Protein AF-0000000066774377 (afdb_homodimer)

Secondary structure (DSSP, 8-state):
-PPPPP-HHHHHHHHHHHHHHTT-SSGGG--HHHHHHHHHHHHHHHHHHSPPPPPPTTPPEEEEE-S------SHHHHHHHHT-HHHHHHHHHTTT--HHHHHTTPPPP-S--SHHHHHHHHHHHHHHHHT--EEEEEE--SS-S-EEEEETTEEEEE-----GGG-TT-EE-GGG-EEEEES-EE-TTS-EE-SEEEEEEEEEEEEE-SSS--EEEEEEEEEE-SS---HHHHHTT-HHHHTHHHHHHHGGGT-SS---SSHHHHHHHHHHHHHHHHHHHHHHHHHHHHTT--GGGHHHHEEEEESSSGGGGHHHHHHHIIIIIT---HHHHHHHHTTTEEEE-----GGGS-EEEHHHHHHH-HHHHHHHHHHHHHHHHHHHHHSTT-HHHHHHH-SEETTEEEHHHHHHHH-SEEEESSHHHHHHIIIIISHHHHHH-TTSEEE----B-HIIIIIIT-HHHHHHHHHHH-S--TT-GGGGGGGGGGGG-HHHHHHHHHHHHHHHHHHHHHHHHHHS----TTSEEEEEES---GGG-HHHHHHHHHHHHHHHHH-TTS----EEEEEE----TT-HHHHHHHHHHHHHHHHHHT-TTTGGGEEEEEESS--HHHHHHHHHH-SEEEE-PPTTT----SHHHHHHHTTPEEEE-S-THHHHHHHHH-GGGSEE-S--HHHHHHHHHTT--HHHHHHH-HHHHHHHHHHHTTTTTTT-TTTTHHHHHHHTTT--TT-TTTTHHHHHHHHHHHHHHHHSHHHHHHHHHHHHHT-GGGBHHHHHHHHIIIIITS--/-PPPPP-HHHHHHHHHHHHHHTT-SSGGG--HHHHHHHHHHHHHHHHHHSPPPPPPTTPPEEEEE-S------SHHHHHHHHT-HHHHHHHHHTTT--HHHHHTTPPPP-S--SHHHHHHHHHHHHHHHHT--EEEEEE--SS-S-EEEEETTEEEEE-----GGG-TT-EE-GGG-EEEEES-EE-TTS-EE-SEEEEEEEEEEEEE-SSS--EEEEEEEEEE-SS---HHHHHTT-HHHHTHHHHHHHGGGT-SS---SSHHHHHHHHHHHHHHHHHHHHHHHHHHHHTT--GGGHHHHEEEEESSSGGGGHHHHHHHIIIIIT---HHHHHHHHTTTEEEE-----GGGS-EEEHHHHHHH-HHHHHHHHHHHHHHHHHHHHHSTT-HHHHHHH-SEETTEEEHHHHHHHH-SEEEESSHHHHHHIIIIISHHHHHH-TTSEEE----B-HIIIIIIT-HHHHHHHHHHH-S--TT-GGGGGGGGGGGG-HHHHHHHHHHHHHHHHHHHHHHHHHHS----TTSEEEEEES---GGG-HHHHHHHHHHHHHHHHH-TTS----EEEEEE----TT-HHHHHHHHHHHHHHHHHHT-TTTGGGEEEEEESS--HHHHHHHHHH-SEEEE-PPTTT----SHHHHHHHTTPEEEE-S-THHHHHHHHH-GGGSEE-S--HHHHHHHHHTT--HHHHHHH-HHHHHHHHHHHTTTTTTT-TTTTHHHHHHHTTT--TT-TTTTHHHHHHHHHHHHHHHHSHHHHHHHHHHHHHT-GGGBHHHHHHHHIIIIITS--

InterPro domains:
  IPR000811 Glycosyl transferase, family 35 [PF00343] (93-793)
  IPR000811 Glycosyl transferase, family 35 [PIRSF000460] (4-795)
  IPR000811 Glycosyl transferase, family 35 [PTHR11468] (5-794)
  IPR011833 Glycogen/starch/alpha-glucan phosphorylase [TIGR02093] (8-793)
  IPR035090 Phosphorylase pyridoxal-phosphate attachment site [PS00102] (638-650)

Radius of gyration: 38.72 Å; Cα contacts (8 Å, |Δi|>4): 3079; chains: 2; bounding box: 80×120×88 Å

Foldseek 3Di:
DFQDDDDLVQLVVQLVVQVVVVVDPDPLVDDLLSSLLSNLLSVLVVLVPDDADDADPQFAEEEEEDAAAQQFQVSLLVCQLSVCVVVVQVSCVVVVDGPVSSSVSADGQQRHAFQLNPLVNQLLQLCQALRHHYEAFYAQAQFHQFFWDDDLLFTDGHGRGRPSVSRSQKDWDQVLKDKDAWFQDADPVGDGDGPFIKIWTWIWGWRHHRSPSHTYTHIHTATFHPQQAQVVCVVVVNVPVRRVSGCVGRVLRHYRQDDPPDPVSLLSQLCNLVVRLLSSLVNLVVVCVVVVHDLLCSLSHAAYEYSALSNLLNLLSQLCCCCPVVNDDSVSSLNSQQSRYEYEYFWLDPVPFDKDFLVSCCRTPVSSSVSLVVLQVVVVVVVCVVVPPDPVVNQLQGCDDPRIGTRVSSRLSRYQAYEFAFPVLLVCCCVPRNVVSCVSPVQRYYYFHGFGQCCLLDVNLQVQVVVLCCVVLVDDCRSPVLSLLVLLVCLQPPVSLVSLVVSLLVLLVVLQVVLCVQPVAGADSQAAEAEEERAQDVLQPVVLVVLLLLLVLVVCVVPVPDDFGAHEYEYHYDYRPVCVLSSLSSSSQSLVQVVQSPDPSNDNSYHYYYGTRDGSVSCSSSQLNHQEYERAGFAPTGRAGHSVLSNLLSLHAYEYECHHCVVVLCVQLDVLLHQYFDDHPVRLVVCVVVPQALVVLCVVDVSSVVSLVCQQQCVRPVRPNCSNVSNSCCNHVVRVNNCSSVGSVRSSVSVVVVRVQVVVVSSSSSSSSSSNSRSSCNHSSNSSVVCCDSPRVDDD/DFQDDDDLVQLVVQLVVQVVVVVDPDPLPDDLLSSLLSNLLSVLVVLVPDDADDADPQFAEEEEEDAAAQQFQVSLLVCQLSVCVVVVQVSCVVVVDGPVVSSVSADGQQRHAFQLNQLSNQLLQLCQALRHHYEAFYAQAQFHQFFWDDDLLFTDGHGRGRPSVSRSQKDWDQVLKDKDAWFQDADPVGDGDGPFIKIWTWIWGWRHHRSPSHTYTHIHTAIFHPQQAQVVCVVVVNVPVRRVSGCVGRVLRHYRQDDPPDPVSLLSQLCNLVVRLLSSLVNLVVVCVVVVHDLLCSLSHAAYEYSALSNLLNLLSQLCCCCPVVPDDSVSSLNSQQSRYEYEYFWLDPVPFDKDFLVSCCRTPVSSSVSLVVLQVVVVVVVCVVVNPDPVVCCLQGCADPRIGTRVSSRLSRYQAYEFAFPVLLVSCCVPRNVVSCVSPVQRYYYFHGFGQCCVLDVNLQVQVVVLCCVVLVDDCRSPVLSLLVLLVCLQPPVSLVSLVVSLLVLLVVLQVVLCVQPVAGADSQAAEAEEERAQDVLQPVVLVVLLLLLVLVVCVVPVPDDFGAHEYEYHYDYRPPCVLSSLSSSSQSLVQVVQSPDPSCDNSYHYDYGTRDGSVSCSSSQLNHQEYERAGFAPTGRHGHSVLSNLLSLHAYEYECHHCVVVLCVQLDVLLHQYFDDHPVRLVVCVVVPQALVVLCVVDVSSVVSLVCQQQCVRPVRDNCSNVSNSCCNHVVRVNNCSSVGSVRSSVSVVVVRVQVVVVSSSSSSSSSSNSRSSCNHSSNSSVVCCDSPRVDDD

pLDDT: mean 95.54, std 4.65, range [46.16, 98.88]

Organism: Klebsiella pneumoniae subsp. pneumoniae (strain HS11286) (NCBI:txid1125630)

Nearest PDB structures (foldseek):
  7tm7-assembly1_A  TM=9.912E-01  e=0.000E+00  Klebsiella pneumoniae subsp. pneumoniae HS11286
  2asv-assembly1_B  TM=9.951E-01  e=0.000E+00  Escherichia coli
  8rvk-assembly1_B  TM=9.905E-01  e=0.000E+00  Escherichia coli K-12
  1e4o-assembly1_A  TM=9.945E-01  e=0.000E+00  Escherichia coli
  1ahp-assembly1_B  TM=9.952E-01  e=0.000E+00  Escherichia coli

Sequence (1592 aa):
MSQTTFNKAQFQAALTRQWQHFGLQSASEMTQRQWWRAVSGALAELLAAQPVAKPAQGQRHVNYISMEFLIGRLTGNNLLNLGWYEGVSDALKGYDVNLTDLLEEETDPALGNGGLGRLAACFLDSMATVGQSATGYGLNYQYGLFRQSFDDGQQMEAPDDWGRSSYPWFRHNEALDVQVGIGGKVSKNGEWQPAFVITGEAWDLPVLGYRNNVAQPLRLWQAKHAHPFNLTKFNDGDFLRAEQQGIDAEKLTKVLYPNDNHQAGKKLRLMQQYFQCACSVADILRRHHLAGRKLAELADYEVIQLNDTHPTIAIPELLRVLIDEHQLSWDDAWAITSKTFAYTNHTLMPEALECWDEKLVKALLPRHMQIIKEINDRFKQLVDKTWPGDKQVWAKLAVVHDKQVRMANMCVVGGFAVNGVAALHSDLVVKDLFPEYNQLWPNKFHNVTNGITPRRWIKQCNPALASLLDETLKKEWANDLDQLINLEKYADDAAFRQTYRDIKQANKVHLAEFVKQRTGIEINPQAIFDIQIKRLHEYKRQHLNLLHILALYKEIRENPQSDRVPRVFLFGAKAAPGYYLAKNIIFAINKVAEAINNDPKVGDKLKVVFLPDYCVSAAEKLIPAADISEQISTAGKEASGTGNMKLALNGALTVGTLDGANVEIAEQVGEENIFIFGHTVEEVKALKAKGYDPLKWRKKDKLLDAVLKELENGTYSNGDKHAFDQMLHSLLQGGDPYLVLADFEAYVAAQKRVDELYRDEEAWTRAAILNTARCGMFSSDRSIRDYQQRIWQAKRMSQTTFNKAQFQAALTRQWQHFGLQSASEMTQRQWWRAVSGALAELLAAQPVAKPAQGQRHVNYISMEFLIGRLTGNNLLNLGWYEGVSDALKGYDVNLTDLLEEETDPALGNGGLGRLAACFLDSMATVGQSATGYGLNYQYGLFRQSFDDGQQMEAPDDWGRSSYPWFRHNEALDVQVGIGGKVSKNGEWQPAFVITGEAWDLPVLGYRNNVAQPLRLWQAKHAHPFNLTKFNDGDFLRAEQQGIDAEKLTKVLYPNDNHQAGKKLRLMQQYFQCACSVADILRRHHLAGRKLAELADYEVIQLNDTHPTIAIPELLRVLIDEHQLSWDDAWAITSKTFAYTNHTLMPEALECWDEKLVKALLPRHMQIIKEINDRFKQLVDKTWPGDKQVWAKLAVVHDKQVRMANMCVVGGFAVNGVAALHSDLVVKDLFPEYNQLWPNKFHNVTNGITPRRWIKQCNPALASLLDETLKKEWANDLDQLINLEKYADDAAFRQTYRDIKQANKVHLAEFVKQRTGIEINPQAIFDIQIKRLHEYKRQHLNLLHILALYKEIRENPQSDRVPRVFLFGAKAAPGYYLAKNIIFAINKVAEAINNDPKVGDKLKVVFLPDYCVSAAEKLIPAADISEQISTAGKEASGTGNMKLALNGALTVGTLDGANVEIAEQVGEENIFIFGHTVEEVKALKAKGYDPLKWRKKDKLLDAVLKELENGTYSNGDKHAFDQMLHSLLQGGDPYLVLADFEAYVAAQKRVDELYRDEEAWTRAAILNTARCGMFSSDRSIRDYQQRIWQAKR

Solvent-accessible surface area (backbone atoms only — not comparable to full-atom values): 80556 Å² total; per-residue (Å²): 112,81,52,66,71,74,51,67,69,60,46,52,54,35,34,51,54,36,40,28,52,40,68,45,94,48,74,85,75,49,51,68,59,50,45,36,46,22,52,41,33,23,50,43,54,56,55,53,70,48,73,77,65,78,73,66,84,90,59,39,34,35,36,40,36,37,84,34,38,33,61,36,56,54,65,68,54,48,26,57,22,50,67,30,49,67,58,53,38,56,59,34,48,79,72,74,42,58,55,74,65,35,58,68,61,59,55,53,53,31,33,33,86,47,65,67,9,35,41,47,29,27,44,50,36,24,28,27,47,76,63,47,55,50,37,38,39,32,51,43,37,46,19,9,70,51,36,45,43,69,60,96,38,32,80,39,79,37,62,28,70,46,50,75,92,72,45,52,61,58,28,55,34,80,88,60,50,32,83,43,69,36,29,50,47,58,47,96,86,66,50,69,44,51,65,49,67,35,35,30,38,42,32,29,37,76,32,54,7,63,54,49,54,31,70,32,42,37,34,20,36,33,42,34,38,94,73,28,60,40,51,68,39,37,48,69,52,39,57,71,70,14,38,43,57,24,49,66,28,30,56,57,19,30,48,45,82,61,41,53,89,45,69,60,21,42,52,50,52,53,48,35,33,41,50,47,24,52,45,47,50,53,50,53,53,50,55,43,47,73,71,72,51,59,72,87,47,43,44,72,44,35,32,37,37,23,63,40,56,66,46,38,57,33,57,48,48,51,40,45,48,35,32,72,73,64,65,40,51,70,68,61,30,46,60,36,46,31,56,22,29,32,33,35,51,73,68,72,50,73,88,70,48,55,64,41,50,41,67,60,42,37,53,46,35,37,60,45,43,54,48,48,50,49,53,33,54,56,49,47,54,56,46,38,72,76,45,67,85,44,62,68,61,46,69,70,59,41,29,61,50,94,62,25,36,29,32,55,42,42,40,60,71,44,23,56,36,36,28,22,32,10,71,63,34,23,50,42,40,42,67,68,70,38,40,68,56,37,69,75,38,71,83,30,66,43,68,40,46,58,31,42,46,48,49,57,63,29,49,62,42,29,50,68,57,39,50,52,48,41,70,69,64,73,50,83,34,69,92,36,43,61,56,33,48,71,48,49,77,43,40,77,32,67,69,54,41,51,52,53,51,50,48,39,46,51,32,19,47,52,36,29,51,51,44,25,73,75,72,67,51,82,62,67,55,85,28,46,33,37,34,39,66,49,70,48,43,75,53,46,31,66,64,47,54,47,50,51,52,45,48,51,51,50,48,38,73,76,40,66,81,59,90,73,79,29,33,32,40,37,36,26,50,60,49,59,92,82,36,59,53,39,38,40,44,49,26,49,51,41,30,45,22,51,54,44,60,68,31,77,80,47,47,77,47,38,41,50,44,74,46,67,51,60,46,58,75,51,44,40,39,49,36,44,27,26,46,30,30,56,47,56,35,35,33,65,65,53,31,42,66,54,58,62,53,48,22,24,48,42,25,12,35,40,38,23,20,57,27,25,39,45,46,55,47,38,68,52,43,32,69,89,39,40,40,73,34,57,53,40,44,68,50,46,52,50,44,55,74,71,59,64,56,40,64,61,43,36,67,71,32,65,68,59,38,53,47,54,47,43,59,49,62,4,74,58,46,86,57,40,49,63,73,45,43,62,46,50,36,39,49,42,86,58,44,23,90,54,45,49,65,74,28,43,64,42,45,54,52,41,51,51,52,50,56,59,44,56,73,37,56,67,61,38,47,28,36,21,45,36,27,32,14,42,40,28,80,45,23,15,53,56,27,48,51,46,40,40,60,69,54,69,63,37,90,129,113,83,53,66,73,74,53,67,67,61,46,51,52,35,35,50,53,37,38,28,51,40,70,45,94,47,73,85,74,52,50,67,59,50,46,36,45,23,50,41,33,22,51,42,53,56,56,53,69,48,73,77,64,78,73,65,82,91,58,41,35,37,37,39,34,36,85,33,36,32,62,36,56,54,64,69,53,49,26,56,20,51,66,30,48,67,60,52,38,56,58,33,47,78,72,75,41,58,54,75,65,36,57,66,60,59,54,53,52,32,35,33,86,46,64,67,10,34,40,47,29,27,45,49,35,24,29,26,46,76,62,46,54,50,36,40,38,31,49,42,35,47,20,9,70,52,36,45,42,69,60,96,39,32,80,39,79,36,64,28,70,46,50,73,92,71,44,52,62,58,29,55,34,80,90,60,49,33,83,44,70,36,30,51,48,58,48,97,87,66,50,69,45,51,64,48,67,35,35,30,39,42,32,29,37,77,32,54,7,61,53,48,56,30,71,33,42,37,34,21,35,31,43,34,37,94,72,28,61,40,52,68,40,37,47,71,50,39,57,70,69,14,38,43,57,24,48,67,29,30,56,56,17,32,48,45,84,62,39,53,91,46,67,62,21,42,52,49,52,53,48,35,34,42,50,47,24,52,46,48,51,53,50,53,52,48,55,42,49,74,70,71,51,58,73,86,48,41,44,71,44,35,34,38,37,24,63,40,56,66,46,40,56,32,56,47,46,49,40,45,48,35,32,74,72,63,66,40,51,69,66,60,30,46,59,36,46,31,55,21,30,31,36,35,51,73,68,72,52,74,89,71,50,57,63,41,50,42,67,59,42,37,53,47,35,35,57,47,43,54,49,48,50,49,51,34,55,58,48,47,54,56,47,38,71,76,44,68,85,43,62,69,60,46,70,71,58,41,29,60,50,95,63,26,36,30,32,54,41,40,41,62,72,43,22,54,36,37,27,22,31,12,72,62,36,23,50,44,39,41,67,70,70,36,38,69,58,37,68,76,40,70,86,30,68,43,67,42,47,56,32,44,45,49,47,57,62,28,48,62,43,28,50,68,59,37,49,53,48,41,70,70,63,72,52,84,33,69,92,38,43,60,56,34,47,72,47,50,77,42,42,79,32,68,68,53,42,50,53,52,50,51,48,39,46,50,33,18,46,53,34,30,52,49,44,26,72,75,71,69,51,83,61,67,54,86,30,47,34,38,33,40,67,49,71,48,42,72,54,46,32,65,64,47,56,47,53,50,51,46,48,52,51,51,48,40,72,76,40,66,80,60,89,72,80,30,33,32,40,37,36,27,50,61,48,58,91,82,35,59,53,39,38,39,44,48,24,49,49,39,30,45,21,52,53,43,60,68,31,77,81,48,46,78,47,39,40,49,43,74,45,68,51,60,46,58,74,52,45,41,40,48,35,44,28,26,46,31,31,57,47,55,34,37,33,64,63,53,32,41,64,55,58,62,52,47,22,23,49,42,24,13,35,41,39,24,20,58,27,26,39,47,45,56,47,38,68,52,43,30,69,90,41,40,41,72,33,57,54,40,43,69,50,46,55,50,44,55,73,71,60,62,56,40,64,59,45,37,70,71,30,63,69,58,40,54,47,52,46,42,60,48,63,4,73,57,46,86,58,39,49,65,74,45,44,63,46,51,36,39,50,44,86,58,44,23,88,55,46,51,67,75,28,42,66,42,45,54,53,43,50,50,51,49,55,56,44,58,71,37,57,67,61,37,45,28,34,22,46,36,27,32,14,40,41,28,80,44,24,15,53,55,30,47,51,46,39,39,60,70,54,70,62,37,89,130

Structure (mmCIF, N/CA/C/O backbone):
data_AF-0000000066774377-model_v1
#
loop_
_entity.id
_entity.type
_entity.pdbx_description
1 polymer 'Alpha-1,4 glucan phosphorylase'
#
loop_
_atom_site.group_PDB
_atom_site.id
_atom_site.type_symbol
_atom_site.label_atom_id
_atom_site.label_alt_id
_atom_site.label_comp_id
_atom_site.label_asym_id
_atom_site.label_entity_id
_atom_site.label_seq_id
_atom_site.pdbx_PDB_ins_code
_atom_site.Cartn_x
_atom_site.Cartn_y
_atom_site.Cartn_z
_atom_site.occupancy
_atom_site.B_iso_or_equiv
_atom_site.auth_seq_id
_atom_site.auth_comp_id
_atom_site.auth_asym_id
_atom_site.auth_atom_id
_atom_site.pdbx_PDB_model_num
ATOM 1 N N . MET A 1 1 ? 18.734 -31.656 13.953 1 46.16 1 MET A N 1
ATOM 2 C CA . MET A 1 1 ? 18.234 -30.672 14.914 1 46.16 1 MET A CA 1
ATOM 3 C C . MET A 1 1 ? 16.766 -30.938 15.258 1 46.16 1 MET A C 1
ATOM 5 O O . MET A 1 1 ? 15.992 -31.359 14.398 1 46.16 1 MET A O 1
ATOM 9 N N . SER A 1 2 ? 16.5 -31.109 16.516 1 57.53 2 SER A N 1
ATOM 10 C CA . SER A 1 2 ? 15.219 -31.562 17.047 1 57.53 2 SER A CA 1
ATOM 11 C C . SER A 1 2 ? 14.109 -30.562 16.734 1 57.53 2 SER A C 1
ATOM 13 O O . SER A 1 2 ? 14.352 -29.359 16.672 1 57.53 2 SER A O 1
ATOM 15 N N . GLN A 1 3 ? 13.008 -30.969 16.109 1 70.62 3 GLN A N 1
ATOM 16 C CA . GLN A 1 3 ? 11.789 -30.234 15.805 1 70.62 3 GLN A CA 1
ATOM 17 C C . GLN A 1 3 ? 11.281 -29.5 17.047 1 70.62 3 GLN A C 1
ATOM 19 O O . GLN A 1 3 ? 11.18 -30.094 18.125 1 70.62 3 GLN A O 1
ATOM 24 N N . THR A 1 4 ? 11.211 -28.156 16.859 1 79.12 4 THR A N 1
ATOM 25 C CA . THR A 1 4 ? 10.664 -27.359 17.953 1 79.12 4 THR A CA 1
ATOM 26 C C . THR A 1 4 ? 9.219 -27.75 18.219 1 79.12 4 THR A C 1
ATOM 28 O O . THR A 1 4 ? 8.422 -27.922 17.297 1 79.12 4 THR A O 1
ATOM 31 N N . THR A 1 5 ? 8.953 -28 19.453 1 87.75 5 THR A N 1
ATOM 32 C CA . THR A 1 5 ? 7.609 -28.391 19.859 1 87.75 5 THR A CA 1
ATOM 33 C C . THR A 1 5 ? 6.699 -27.172 20 1 87.75 5 THR A C 1
ATOM 35 O O . THR A 1 5 ? 7.164 -26.078 20.328 1 87.75 5 THR A O 1
ATOM 38 N N . PHE A 1 6 ? 5.5 -27.406 19.719 1 93.75 6 PHE A N 1
ATOM 39 C CA . PHE A 1 6 ? 4.488 -26.359 19.828 1 93.75 6 PHE A CA 1
ATOM 40 C C . PHE A 1 6 ? 4.32 -25.922 21.266 1 93.75 6 PHE A C 1
ATOM 42 O O . PHE A 1 6 ? 4.172 -26.75 22.172 1 93.75 6 PHE A O 1
ATOM 49 N N . ASN A 1 7 ? 4.414 -24.672 21.516 1 94.56 7 ASN A N 1
ATOM 50 C CA . ASN A 1 7 ? 4.207 -24.094 22.844 1 94.56 7 ASN A CA 1
ATOM 51 C C . ASN A 1 7 ? 2.896 -23.312 22.906 1 94.56 7 ASN A C 1
ATOM 53 O O . ASN A 1 7 ? 2.809 -22.188 22.422 1 94.56 7 ASN A O 1
ATOM 57 N N . LYS A 1 8 ? 1.981 -23.875 23.641 1 95.88 8 LYS A N 1
ATOM 58 C CA . LYS A 1 8 ? 0.63 -23.328 23.703 1 95.88 8 LYS A CA 1
ATOM 59 C C . LYS A 1 8 ? 0.631 -21.938 24.328 1 95.88 8 LYS A C 1
ATOM 61 O O . LYS A 1 8 ? -0.08 -21.047 23.875 1 95.88 8 LYS A O 1
ATOM 66 N N . ALA A 1 9 ? 1.378 -21.75 25.344 1 96.38 9 ALA A N 1
ATOM 67 C CA . ALA A 1 9 ? 1.417 -20.484 26.047 1 96.38 9 ALA A CA 1
ATOM 68 C C . ALA A 1 9 ? 1.965 -19.375 25.156 1 96.38 9 ALA A C 1
ATOM 70 O O . ALA A 1 9 ? 1.446 -18.25 25.141 1 96.38 9 ALA A O 1
ATOM 71 N N . GLN A 1 10 ? 3.004 -19.688 24.453 1 96 10 GLN A N 1
ATOM 72 C CA . GLN A 1 10 ? 3.588 -18.719 23.531 1 96 10 GLN A CA 1
ATOM 73 C C . GLN A 1 10 ? 2.617 -18.375 22.406 1 96 10 GLN A C 1
ATOM 75 O O . GLN A 1 10 ? 2.535 -17.219 21.984 1 96 10 GLN A O 1
ATOM 80 N N . PHE A 1 11 ? 1.941 -19.375 21.953 1 97.62 11 PHE A N 1
ATOM 81 C CA . PHE A 1 11 ? 0.961 -19.172 20.906 1 97.62 11 PHE A CA 1
ATOM 82 C C . PHE A 1 11 ? -0.164 -18.266 21.375 1 97.62 11 PHE A C 1
ATOM 84 O O . PHE A 1 11 ? -0.552 -17.328 20.672 1 97.62 11 PHE A O 1
ATOM 91 N N . GLN A 1 12 ? -0.634 -18.5 22.547 1 97.19 12 GLN A N 1
ATOM 92 C CA . GLN A 1 12 ? -1.714 -17.703 23.109 1 97.19 12 GLN A CA 1
ATOM 93 C C . GLN A 1 12 ? -1.276 -16.25 23.297 1 97.19 12 GLN A C 1
ATOM 95 O O . GLN A 1 12 ? -2.051 -15.32 23.047 1 97.19 12 GLN A O 1
ATOM 100 N N . ALA A 1 13 ? -0.103 -16.078 23.766 1 96.94 13 ALA A N 1
ATOM 101 C CA . ALA A 1 13 ? 0.431 -14.734 23.922 1 96.94 13 ALA A CA 1
ATOM 102 C C . ALA A 1 13 ? 0.532 -14.016 22.578 1 96.94 13 ALA A C 1
ATOM 104 O O . ALA A 1 13 ? 0.203 -12.828 22.469 1 96.94 13 ALA A O 1
ATOM 105 N N . ALA A 1 14 ? 1.066 -14.695 21.562 1 97.62 14 ALA A N 1
ATOM 106 C CA . ALA A 1 14 ? 1.18 -14.125 20.219 1 97.62 14 ALA A CA 1
ATOM 107 C C . ALA A 1 14 ? -0.194 -13.781 19.656 1 97.62 14 ALA A C 1
ATOM 109 O O . ALA A 1 14 ? -0.366 -12.742 19.016 1 97.62 14 ALA A O 1
ATOM 110 N N . LEU A 1 15 ? -1.148 -14.68 19.844 1 97.88 15 LEU A N 1
ATOM 111 C CA . LEU A 1 15 ? -2.514 -14.453 19.375 1 97.88 15 LEU A CA 1
ATOM 112 C C . LEU A 1 15 ? -3.1 -13.195 20.016 1 97.88 15 LEU A C 1
ATOM 114 O O . LEU A 1 15 ? -3.775 -12.414 19.359 1 97.88 15 LEU A O 1
ATOM 118 N N . THR A 1 16 ? -2.824 -13.016 21.281 1 97.19 16 THR A N 1
ATOM 119 C CA . THR A 1 16 ? -3.295 -11.844 22.016 1 97.19 16 THR A CA 1
ATOM 120 C C . THR A 1 16 ? -2.729 -10.562 21.406 1 97.19 16 THR A C 1
ATOM 122 O O . THR A 1 16 ? -3.455 -9.586 21.203 1 97.19 16 THR A O 1
ATOM 125 N N . ARG A 1 17 ? -1.499 -10.562 21.078 1 96.38 17 ARG A N 1
ATOM 126 C CA . ARG A 1 17 ? -0.866 -9.391 20.484 1 96.38 17 ARG A CA 1
ATOM 127 C C . ARG A 1 17 ? -1.466 -9.07 19.125 1 96.38 17 ARG A C 1
ATOM 129 O O . ARG A 1 17 ? -1.575 -7.902 18.75 1 96.38 17 ARG A O 1
ATOM 136 N N . GLN A 1 18 ? -1.904 -10.141 18.406 1 95.88 18 GLN A N 1
ATOM 137 C CA . GLN A 1 18 ? -2.469 -9.93 17.078 1 95.88 18 GLN A CA 1
ATOM 138 C C . GLN A 1 18 ? -3.803 -9.188 17.156 1 95.88 18 GLN A C 1
ATOM 140 O O . GLN A 1 18 ? -4.004 -8.188 16.469 1 95.88 18 GLN A O 1
ATOM 145 N N . TRP A 1 19 ? -4.758 -9.719 17.938 1 94.88 19 TRP A N 1
ATOM 146 C CA . TRP A 1 19 ? -6.059 -9.062 17.953 1 94.88 19 TRP A CA 1
ATOM 147 C C . TRP A 1 19 ? -5.973 -7.699 18.625 1 94.88 19 TRP A C 1
ATOM 149 O O . TRP A 1 19 ? -6.742 -6.789 18.312 1 94.88 19 TRP A O 1
ATOM 159 N N . GLN A 1 20 ? -4.977 -7.469 19.547 1 94.31 20 GLN A N 1
ATOM 160 C CA . GLN A 1 20 ? -4.727 -6.137 20.094 1 94.31 20 GLN A CA 1
ATOM 161 C C . GLN A 1 20 ? -4.25 -5.176 19.016 1 94.31 20 GLN A C 1
ATOM 163 O O . GLN A 1 20 ? -4.625 -4.004 19 1 94.31 20 GLN A O 1
ATOM 168 N N . HIS A 1 21 ? -3.475 -5.699 18.156 1 91.19 21 HIS A N 1
ATOM 169 C CA . HIS A 1 21 ? -2.969 -4.898 17.047 1 91.19 21 HIS A CA 1
ATOM 170 C C . HIS A 1 21 ? -4.098 -4.469 16.125 1 91.19 21 HIS A C 1
ATOM 172 O O . HIS A 1 21 ? -3.99 -3.447 15.445 1 91.19 21 HIS A O 1
ATOM 178 N N . PHE A 1 22 ? -5.211 -5.277 16.109 1 92.81 22 PHE A N 1
ATOM 179 C CA . PHE A 1 22 ? -6.379 -4.902 15.328 1 92.81 22 PHE A CA 1
ATOM 180 C C . PHE A 1 22 ? -7.168 -3.799 16.031 1 92.81 22 PHE A C 1
ATOM 182 O O . PHE A 1 22 ? -8.109 -3.24 15.453 1 92.81 22 PHE A O 1
ATOM 189 N N . GLY A 1 23 ? -6.77 -3.477 17.188 1 90.44 23 GLY A N 1
ATOM 190 C CA . GLY A 1 23 ? -7.504 -2.498 17.984 1 90.44 23 GLY A CA 1
ATOM 191 C C . GLY A 1 23 ? -8.688 -3.092 18.719 1 90.44 23 GLY A C 1
ATOM 192 O O . GLY A 1 23 ? -9.633 -2.379 19.062 1 90.44 23 GLY A O 1
ATOM 193 N N . LEU A 1 24 ? -8.68 -4.395 18.922 1 92.25 24 LEU A N 1
ATOM 194 C CA . LEU A 1 24 ? -9.789 -5.07 19.578 1 92.25 24 LEU A CA 1
ATOM 195 C C . LEU A 1 24 ? -9.508 -5.273 21.062 1 92.25 24 LEU A C 1
ATOM 197 O O . LEU A 1 24 ? -8.367 -5.141 21.5 1 92.25 24 LEU A O 1
ATOM 201 N N . GLN A 1 25 ? -10.555 -5.574 21.875 1 89.12 25 GLN A N 1
ATOM 202 C CA . GLN A 1 25 ? -10.422 -5.742 23.312 1 89.12 25 GLN A CA 1
ATOM 203 C C . GLN A 1 25 ? -10.43 -7.219 23.703 1 89.12 25 GLN A C 1
ATOM 205 O O . GLN A 1 25 ? -10.062 -7.574 24.828 1 89.12 25 GLN A O 1
ATOM 210 N N . SER A 1 26 ? -10.883 -8.016 22.75 1 92.44 26 SER A N 1
ATOM 211 C CA . SER A 1 26 ? -10.898 -9.453 22.969 1 92.44 26 SER A CA 1
ATOM 212 C C . SER A 1 26 ? -10.844 -10.227 21.656 1 92.44 26 SER A C 1
ATOM 214 O O . SER A 1 26 ? -11.188 -9.688 20.609 1 92.44 26 SER A O 1
ATOM 216 N N . ALA A 1 27 ? -10.5 -11.477 21.766 1 94.88 27 ALA A N 1
ATOM 217 C CA . ALA A 1 27 ? -10.406 -12.352 20.594 1 94.88 27 ALA A CA 1
ATOM 218 C C . ALA A 1 27 ? -11.781 -12.602 19.984 1 94.88 27 ALA A C 1
ATOM 220 O O . ALA A 1 27 ? -11.906 -12.781 18.766 1 94.88 27 ALA A O 1
ATOM 221 N N . SER A 1 28 ? -12.805 -12.578 20.781 1 93.38 28 SER A N 1
ATOM 222 C CA . SER A 1 28 ? -14.148 -12.922 20.344 1 93.38 28 SER A CA 1
ATOM 223 C C . SER A 1 28 ? -14.703 -11.883 19.375 1 93.38 28 SER A C 1
ATOM 225 O O . SER A 1 28 ? -15.672 -12.141 18.656 1 93.38 28 SER A O 1
ATOM 227 N N . GLU A 1 29 ? -14.078 -10.727 19.375 1 94 29 GLU A N 1
ATOM 228 C CA . GLU A 1 29 ? -14.555 -9.648 18.516 1 94 29 GLU A CA 1
ATOM 229 C C . GLU A 1 29 ? -14.047 -9.828 17.078 1 94 29 GLU A C 1
ATOM 231 O O . GLU A 1 29 ? -14.531 -9.164 16.156 1 94 29 GLU A O 1
ATOM 236 N N . MET A 1 30 ? -13.172 -10.758 16.844 1 95.44 30 MET A N 1
ATOM 237 C CA . MET A 1 30 ? -12.547 -10.922 15.539 1 95.44 30 MET A CA 1
ATOM 238 C C . MET A 1 30 ? -13.523 -11.539 14.547 1 95.44 30 MET A C 1
ATOM 240 O O . MET A 1 30 ? -14.273 -12.453 14.891 1 95.44 30 MET A O 1
ATOM 244 N N . THR A 1 31 ? -13.531 -10.992 13.312 1 94.81 31 THR A N 1
ATOM 245 C CA . THR A 1 31 ? -14.195 -11.664 12.203 1 94.81 31 THR A CA 1
ATOM 246 C C . THR A 1 31 ? -13.438 -12.93 11.812 1 94.81 31 THR A C 1
ATOM 248 O O . THR A 1 31 ? -12.312 -13.156 12.266 1 94.81 31 THR A O 1
ATOM 251 N N . GLN A 1 32 ? -14.008 -13.789 10.984 1 94.5 32 GLN A N 1
ATOM 252 C CA . GLN A 1 32 ? -13.344 -15.016 10.539 1 94.5 32 GLN A CA 1
ATOM 253 C C . GLN A 1 32 ? -12.047 -14.695 9.797 1 94.5 32 GLN A C 1
ATOM 255 O O . GLN A 1 32 ? -11.031 -15.367 10.008 1 94.5 32 GLN A O 1
ATOM 260 N N . ARG A 1 33 ? -12.086 -13.75 9.023 1 94.5 33 ARG A N 1
ATOM 261 C CA . ARG A 1 33 ? -10.891 -13.352 8.289 1 94.5 33 ARG A CA 1
ATOM 262 C C . ARG A 1 33 ? -9.812 -12.836 9.234 1 94.5 33 ARG A C 1
ATOM 264 O O . ARG A 1 33 ? -8.633 -13.133 9.07 1 94.5 33 ARG A O 1
ATOM 271 N N . GLN A 1 34 ? -10.227 -12.055 10.227 1 95.75 34 GLN A N 1
ATOM 272 C CA . GLN A 1 34 ? -9.281 -11.562 11.227 1 95.75 34 GLN A CA 1
ATOM 273 C C . GLN A 1 34 ? -8.688 -12.711 12.031 1 95.75 34 GLN A C 1
ATOM 275 O O . GLN A 1 34 ? -7.516 -12.672 12.414 1 95.75 34 GLN A O 1
ATOM 280 N N . TRP A 1 35 ? -9.555 -13.711 12.328 1 96.94 35 TRP A N 1
ATOM 281 C CA . TRP A 1 35 ? -9.055 -14.891 13.016 1 96.94 35 TRP A CA 1
ATOM 282 C C . TRP A 1 35 ? -7.93 -15.547 12.219 1 96.94 35 TRP A C 1
ATOM 284 O O . TRP A 1 35 ? -6.879 -15.883 12.773 1 96.94 35 TRP A O 1
ATOM 294 N N . TRP A 1 36 ? -8.125 -15.75 10.914 1 97.38 36 TRP A N 1
ATOM 295 C CA . TRP A 1 36 ? -7.078 -16.344 10.086 1 97.38 36 TRP A CA 1
ATOM 296 C C . TRP A 1 36 ? -5.812 -15.492 10.117 1 97.38 36 TRP A C 1
ATOM 298 O O . TRP A 1 36 ? -4.711 -16.016 10.297 1 97.38 36 TRP A O 1
ATOM 308 N N . ARG A 1 37 ? -5.969 -14.211 9.961 1 96.88 37 ARG A N 1
ATOM 309 C CA . ARG A 1 37 ? -4.816 -13.312 9.961 1 96.88 37 ARG A CA 1
ATOM 310 C C . ARG A 1 37 ? -4.078 -13.375 11.297 1 96.88 37 ARG A C 1
ATOM 312 O O . ARG A 1 37 ? -2.848 -13.383 11.328 1 96.88 37 ARG A O 1
ATOM 319 N N . ALA A 1 38 ? -4.875 -13.383 12.359 1 97.56 38 ALA A N 1
ATOM 320 C CA . ALA A 1 38 ? -4.289 -13.398 13.695 1 97.56 38 ALA A CA 1
ATOM 321 C C . ALA A 1 38 ? -3.527 -14.695 13.953 1 97.56 38 ALA A C 1
ATOM 323 O O . ALA A 1 38 ? -2.418 -14.68 14.492 1 97.56 38 ALA A O 1
ATOM 324 N N . VAL A 1 39 ? -4.129 -15.766 13.555 1 98.12 39 VAL A N 1
ATOM 325 C CA . VAL A 1 39 ? -3.492 -17.062 13.75 1 98.12 39 VAL A CA 1
ATOM 326 C C . VAL A 1 39 ? -2.232 -17.156 12.891 1 98.12 39 VAL A C 1
ATOM 328 O O . VAL A 1 39 ? -1.172 -17.562 13.383 1 98.12 39 VAL A O 1
ATOM 331 N N . SER A 1 40 ? -2.324 -16.828 11.648 1 98 40 SER A N 1
ATOM 332 C CA . SER A 1 40 ? -1.173 -16.844 10.75 1 98 40 SER A CA 1
ATOM 333 C C . SER A 1 40 ? -0.071 -15.914 11.25 1 98 40 SER A C 1
ATOM 335 O O . SER A 1 40 ? 1.108 -16.281 11.227 1 98 40 SER A O 1
ATOM 337 N N . GLY A 1 41 ? -0.49 -14.719 11.703 1 97.31 41 GLY A N 1
ATOM 338 C CA . GLY A 1 41 ? 0.475 -13.781 12.25 1 97.31 41 GLY A CA 1
ATOM 339 C C . GLY A 1 41 ? 1.162 -14.297 13.5 1 97.31 41 GLY A C 1
ATOM 340 O O . GLY A 1 41 ? 2.361 -14.086 13.688 1 97.31 41 GLY A O 1
ATOM 341 N N . ALA A 1 42 ? 0.408 -14.914 14.375 1 97.94 42 ALA A N 1
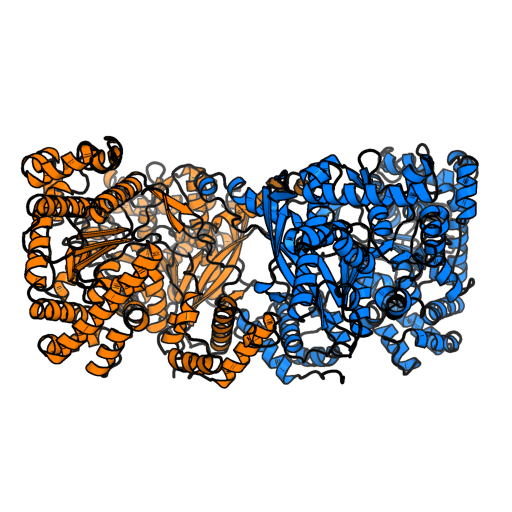ATOM 342 C CA . ALA A 1 42 ? 0.965 -15.5 15.586 1 97.94 42 ALA A CA 1
ATOM 343 C C . ALA A 1 42 ? 1.984 -16.578 15.258 1 97.94 42 ALA A C 1
ATOM 345 O O . ALA A 1 42 ? 3.051 -16.656 15.875 1 97.94 42 ALA A O 1
ATOM 346 N N . LEU A 1 43 ? 1.626 -17.406 14.312 1 97.38 43 LEU A N 1
ATOM 347 C CA . LEU A 1 43 ? 2.529 -18.469 13.891 1 97.38 43 LEU A CA 1
ATOM 348 C C . LEU A 1 43 ? 3.797 -17.906 13.266 1 97.38 43 LEU A C 1
ATOM 350 O O . LEU A 1 43 ? 4.898 -18.406 13.516 1 97.38 43 LEU A O 1
ATOM 354 N N . ALA A 1 44 ? 3.637 -16.906 12.445 1 96.75 44 ALA A N 1
ATOM 355 C CA . ALA A 1 44 ? 4.793 -16.25 11.836 1 96.75 44 ALA A CA 1
ATOM 356 C C . ALA A 1 44 ? 5.727 -15.695 12.906 1 96.75 44 ALA A C 1
ATOM 358 O O . ALA A 1 44 ? 6.949 -15.758 12.766 1 96.75 44 ALA A O 1
ATOM 359 N N . GLU A 1 45 ? 5.141 -15.094 13.93 1 95.88 45 GLU A N 1
ATOM 360 C CA . GLU A 1 45 ? 5.914 -14.578 15.055 1 95.88 45 GLU A CA 1
ATOM 361 C C . GLU A 1 45 ? 6.711 -15.695 15.734 1 95.88 45 GLU A C 1
ATOM 363 O O . GLU A 1 45 ? 7.898 -15.531 16.016 1 95.88 45 GLU A O 1
ATOM 368 N N . LEU A 1 46 ? 6.102 -16.812 16.016 1 95.56 46 LEU A N 1
ATOM 369 C CA . LEU A 1 46 ? 6.762 -17.938 16.672 1 95.56 46 LEU A CA 1
ATOM 370 C C . LEU A 1 46 ? 7.867 -18.5 15.781 1 95.56 46 LEU A C 1
ATOM 372 O O . LEU A 1 46 ? 8.93 -18.875 16.281 1 95.56 46 LEU A O 1
ATOM 376 N N . LEU A 1 47 ? 7.578 -18.531 14.508 1 93.75 47 LEU A N 1
ATOM 377 C CA . LEU A 1 47 ? 8.57 -19.031 13.562 1 93.75 47 LEU A CA 1
ATOM 378 C C . LEU A 1 47 ? 9.82 -18.156 13.578 1 93.75 47 LEU A C 1
ATOM 380 O O . LEU A 1 47 ? 10.938 -18.672 13.562 1 93.75 47 LEU A O 1
ATOM 384 N N . ALA A 1 48 ? 9.641 -16.891 13.578 1 91.38 48 ALA A N 1
ATOM 385 C CA . ALA A 1 48 ? 10.75 -15.945 13.539 1 91.38 48 ALA A CA 1
ATOM 386 C C . ALA A 1 48 ? 11.625 -16.078 14.781 1 91.38 48 ALA A C 1
ATOM 388 O O . ALA A 1 48 ? 12.812 -15.75 14.75 1 91.38 48 ALA A O 1
ATOM 389 N N . ALA A 1 49 ? 11.078 -16.547 15.859 1 90.31 49 ALA A N 1
ATOM 390 C CA . ALA A 1 49 ? 11.789 -16.656 17.125 1 90.31 49 ALA A CA 1
ATOM 391 C C . ALA A 1 49 ? 12.625 -17.922 17.188 1 90.31 49 ALA A C 1
ATOM 393 O O . ALA A 1 49 ? 13.5 -18.062 18.047 1 90.31 49 ALA A O 1
ATOM 394 N N . GLN A 1 50 ? 12.406 -18.781 16.25 1 86.56 50 GLN A N 1
ATOM 395 C CA . GLN A 1 50 ? 13.141 -20.047 16.25 1 86.56 50 GLN A CA 1
ATOM 396 C C . GLN A 1 50 ? 14.586 -19.844 15.805 1 86.56 50 GLN A C 1
ATOM 398 O O . GLN A 1 50 ? 14.867 -18.953 14.992 1 86.56 50 GLN A O 1
ATOM 403 N N . PRO A 1 51 ? 15.414 -20.609 16.406 1 79.62 51 PRO A N 1
ATOM 404 C CA . PRO A 1 51 ? 16.812 -20.531 15.953 1 79.62 51 PRO A CA 1
ATOM 405 C C . PRO A 1 51 ? 16.984 -20.938 14.5 1 79.62 51 PRO A C 1
ATOM 407 O O . PRO A 1 51 ? 16.297 -21.859 14.023 1 79.62 51 PRO A O 1
ATOM 410 N N . VAL A 1 52 ? 17.812 -20.281 13.883 1 76.75 52 VAL A N 1
ATOM 411 C CA . VAL A 1 52 ? 18.078 -20.562 12.477 1 76.75 52 VAL A CA 1
ATOM 412 C C . VAL A 1 52 ? 19 -21.781 12.359 1 76.75 52 VAL A C 1
ATOM 414 O O . VAL A 1 52 ? 20.031 -21.859 13.031 1 76.75 52 VAL A O 1
ATOM 417 N N . ALA A 1 53 ? 18.562 -22.672 11.562 1 75.12 53 ALA A N 1
ATOM 418 C CA . ALA A 1 53 ? 19.406 -23.844 11.305 1 75.12 53 ALA A CA 1
ATOM 419 C C . ALA A 1 53 ? 20.688 -23.438 10.586 1 75.12 53 ALA A C 1
ATOM 421 O O . ALA A 1 53 ? 20.688 -22.578 9.703 1 75.12 53 ALA A O 1
ATOM 422 N N . LYS A 1 54 ? 21.844 -24.062 11.039 1 72.38 54 LYS A N 1
ATOM 423 C CA . LYS A 1 54 ? 23.141 -23.797 10.422 1 72.38 54 LYS A CA 1
ATOM 424 C C . LYS A 1 54 ? 23.297 -24.578 9.117 1 72.38 54 LYS A C 1
ATOM 426 O O . LYS A 1 54 ? 23.031 -25.781 9.07 1 72.38 54 LYS A O 1
ATOM 431 N N . PRO A 1 55 ? 23.562 -23.766 8.055 1 71.56 55 PRO A N 1
ATOM 432 C CA . PRO A 1 55 ? 23.766 -24.484 6.797 1 71.56 55 PRO A CA 1
ATOM 433 C C . PRO A 1 55 ? 24.891 -25.516 6.871 1 71.56 55 PRO A C 1
ATOM 435 O O . PRO A 1 55 ? 25.828 -25.344 7.664 1 71.56 55 PRO A O 1
ATOM 438 N N . ALA A 1 56 ? 24.719 -26.578 6.129 1 74.5 56 ALA A N 1
ATOM 439 C CA . ALA A 1 56 ? 25.781 -27.578 6.039 1 74.5 56 ALA A CA 1
ATOM 440 C C . ALA A 1 56 ? 27.062 -26.969 5.473 1 74.5 56 ALA A C 1
ATOM 442 O O . ALA A 1 56 ? 27.016 -26.156 4.555 1 74.5 56 ALA A O 1
ATOM 443 N N . GLN A 1 57 ? 28.094 -27.312 6.07 1 77 57 GLN A N 1
ATOM 444 C CA . GLN A 1 57 ? 29.391 -26.797 5.645 1 77 57 GLN A CA 1
ATOM 445 C C . GLN A 1 57 ? 29.766 -27.312 4.262 1 77 57 GLN A C 1
ATOM 447 O O . GLN A 1 57 ? 29.531 -28.484 3.953 1 77 57 GLN A O 1
ATOM 452 N N . GLY A 1 58 ? 30.203 -26.516 3.412 1 81 58 GLY A N 1
ATOM 453 C CA . GLY A 1 58 ? 30.781 -26.906 2.135 1 81 58 GLY A CA 1
ATOM 454 C C . GLY A 1 58 ? 29.734 -27.047 1.036 1 81 58 GLY A C 1
ATOM 455 O O . GLY A 1 58 ? 30.062 -27.484 -0.074 1 81 58 GLY A O 1
ATOM 456 N N . GLN A 1 59 ? 28.531 -26.75 1.274 1 90.44 59 GLN A N 1
ATOM 457 C CA . GLN A 1 59 ? 27.469 -26.859 0.279 1 90.44 59 GLN A CA 1
ATOM 458 C C . GLN A 1 59 ? 27.25 -25.516 -0.428 1 90.44 59 GLN A C 1
ATOM 460 O O . GLN A 1 59 ? 27.188 -24.469 0.217 1 90.44 59 GLN A O 1
ATOM 465 N N . ARG A 1 60 ? 27.234 -25.578 -1.781 1 95.62 60 ARG A N 1
ATOM 466 C CA . ARG A 1 60 ? 26.859 -24.391 -2.525 1 95.62 60 ARG A CA 1
ATOM 467 C C . ARG A 1 60 ? 25.422 -23.969 -2.234 1 95.62 60 ARG A C 1
ATOM 469 O O . ARG A 1 60 ? 24.547 -24.828 -2.111 1 95.62 60 ARG A O 1
ATOM 476 N N . HIS A 1 61 ? 25.203 -22.734 -2.092 1 96.81 61 HIS A N 1
ATOM 477 C CA . HIS A 1 61 ? 23.859 -22.188 -1.948 1 96.81 61 HIS A CA 1
ATOM 478 C C . HIS A 1 61 ? 23.141 -22.125 -3.293 1 96.81 61 HIS A C 1
ATOM 480 O O . HIS A 1 61 ? 23.688 -21.609 -4.27 1 96.81 61 HIS A O 1
ATOM 486 N N . VAL A 1 62 ? 21.922 -22.688 -3.363 1 98.19 62 VAL A N 1
ATOM 487 C CA . VAL A 1 62 ? 21.172 -22.703 -4.609 1 98.19 62 VAL A CA 1
ATOM 488 C C . VAL A 1 62 ? 20.297 -21.438 -4.691 1 98.19 62 VAL A C 1
ATOM 490 O O . VAL A 1 62 ? 19.5 -21.172 -3.791 1 98.19 62 VAL A O 1
ATOM 493 N N . ASN A 1 63 ? 20.516 -20.672 -5.676 1 98.81 63 ASN A N 1
ATOM 494 C CA . ASN A 1 63 ? 19.656 -19.547 -6.027 1 98.81 63 ASN A CA 1
ATOM 495 C C . ASN A 1 63 ? 18.719 -19.906 -7.176 1 98.81 63 ASN A C 1
ATOM 497 O O . ASN A 1 63 ? 19.125 -19.891 -8.344 1 98.81 63 ASN A O 1
ATOM 501 N N . TYR A 1 64 ? 17.516 -20.188 -6.793 1 98.81 64 TYR A N 1
ATOM 502 C CA . TYR A 1 64 ? 16.531 -20.703 -7.742 1 98.81 64 TYR A CA 1
ATOM 503 C C . TYR A 1 64 ? 15.68 -19.562 -8.305 1 98.81 64 TYR A C 1
ATOM 505 O O . TYR A 1 64 ? 14.797 -19.047 -7.617 1 98.81 64 TYR A O 1
ATOM 513 N N . ILE A 1 65 ? 15.852 -19.141 -9.594 1 98.62 65 ILE A N 1
ATOM 514 C CA . ILE A 1 65 ? 15.156 -18 -10.18 1 98.62 65 ILE A CA 1
ATOM 515 C C . ILE A 1 65 ? 14.047 -18.5 -11.109 1 98.62 65 ILE A C 1
ATOM 517 O O . ILE A 1 65 ? 14.312 -19.234 -12.07 1 98.62 65 ILE A O 1
ATOM 521 N N . SER A 1 66 ? 12.852 -18.109 -10.781 1 97.81 66 SER A N 1
ATOM 522 C CA . SER A 1 66 ? 11.672 -18.469 -11.562 1 97.81 66 SER A CA 1
ATOM 523 C C . SER A 1 66 ? 10.68 -17.312 -11.633 1 97.81 66 SER A C 1
ATOM 525 O O . SER A 1 66 ? 10.555 -16.547 -10.68 1 97.81 66 SER A O 1
ATOM 527 N N . MET A 1 67 ? 9.977 -17.234 -12.766 1 96.06 67 MET A N 1
ATOM 528 C CA . MET A 1 67 ? 8.992 -16.172 -12.93 1 96.06 67 MET A CA 1
ATOM 529 C C . MET A 1 67 ? 7.73 -16.469 -12.117 1 96.06 67 MET A C 1
ATOM 531 O O . MET A 1 67 ? 6.949 -15.555 -11.828 1 96.06 67 MET A O 1
ATOM 535 N N . GLU A 1 68 ? 7.574 -17.75 -11.797 1 96.19 68 GLU A N 1
ATOM 536 C CA . GLU A 1 68 ? 6.34 -18.062 -11.086 1 96.19 68 GLU A CA 1
ATOM 537 C C . GLU A 1 68 ? 6.59 -19.109 -10.008 1 96.19 68 GLU A C 1
ATOM 539 O O . GLU A 1 68 ? 7.445 -19.984 -10.164 1 96.19 68 GLU A O 1
ATOM 544 N N . PHE A 1 69 ? 5.883 -19 -8.922 1 97.81 69 PHE A N 1
ATOM 545 C CA . PHE A 1 69 ? 5.773 -19.953 -7.824 1 97.81 69 PHE A CA 1
ATOM 546 C C . PHE A 1 69 ? 4.316 -20.125 -7.414 1 97.81 69 PHE A C 1
ATOM 548 O O . PHE A 1 69 ? 3.732 -19.266 -6.766 1 97.81 69 PHE A O 1
ATOM 555 N N . LEU A 1 70 ? 3.756 -21.234 -7.816 1 96.5 70 LEU A N 1
ATOM 556 C CA . LEU A 1 70 ? 2.393 -21.516 -7.391 1 96.5 70 LEU A CA 1
ATOM 557 C C . LEU A 1 70 ? 2.383 -22.219 -6.031 1 96.5 70 LEU A C 1
ATOM 559 O O . LEU A 1 70 ? 2.113 -23.406 -5.941 1 96.5 70 LEU A O 1
ATOM 563 N N . ILE A 1 71 ? 2.523 -21.5 -4.973 1 96.5 71 ILE A N 1
ATOM 564 C CA . ILE A 1 71 ? 2.896 -22.031 -3.662 1 96.5 71 ILE A CA 1
ATOM 565 C C . ILE A 1 71 ? 1.654 -22.547 -2.939 1 96.5 71 ILE A C 1
ATOM 567 O O . ILE A 1 71 ? 1.756 -23.359 -2.014 1 96.5 71 ILE A O 1
ATOM 571 N N . GLY A 1 72 ? 0.419 -22.109 -3.375 1 95.69 72 GLY A N 1
ATOM 572 C CA . GLY A 1 72 ? -0.772 -22.453 -2.615 1 95.69 72 GLY A CA 1
ATOM 573 C C . GLY A 1 72 ? -0.839 -21.75 -1.268 1 95.69 72 GLY A C 1
ATOM 574 O O . GLY A 1 72 ? 0.059 -20.984 -0.913 1 95.69 72 GLY A O 1
ATOM 575 N N . ARG A 1 73 ? -1.877 -22.047 -0.513 1 96.5 73 ARG A N 1
ATOM 576 C CA . ARG A 1 73 ? -2.062 -21.453 0.811 1 96.5 73 ARG A CA 1
ATOM 577 C C . ARG A 1 73 ? -0.979 -21.922 1.774 1 96.5 73 ARG A C 1
ATOM 579 O O . ARG A 1 73 ? -0.567 -23.094 1.739 1 96.5 73 ARG A O 1
ATOM 586 N N . LEU A 1 74 ? -0.514 -21.094 2.621 1 97.12 74 LEU A N 1
ATOM 587 C CA . LEU A 1 74 ? 0.695 -21.344 3.396 1 97.12 74 LEU A CA 1
ATOM 588 C C . LEU A 1 74 ? 0.349 -21.828 4.801 1 97.12 74 LEU A C 1
ATOM 590 O O . LEU A 1 74 ? 1.072 -22.641 5.379 1 97.12 74 LEU A O 1
ATOM 594 N N . THR A 1 75 ? -0.741 -21.344 5.43 1 97.56 75 THR A N 1
ATOM 595 C CA . THR A 1 75 ? -0.985 -21.547 6.852 1 97.56 75 THR A CA 1
ATOM 596 C C . THR A 1 75 ? -1.101 -23.047 7.176 1 97.56 75 THR A C 1
ATOM 598 O O . THR A 1 75 ? -0.415 -23.547 8.07 1 97.56 75 THR A O 1
ATOM 601 N N . GLY A 1 76 ? -1.991 -23.781 6.441 1 96.19 76 GLY A N 1
ATOM 602 C CA . GLY A 1 76 ? -2.123 -25.219 6.656 1 96.19 76 GLY A CA 1
ATOM 603 C C . GLY A 1 76 ? -0.841 -25.984 6.391 1 96.19 76 GLY A C 1
ATOM 604 O O . GLY A 1 76 ? -0.462 -26.859 7.168 1 96.19 76 GLY A O 1
ATOM 605 N N . ASN A 1 77 ? -0.172 -25.656 5.305 1 96.06 77 ASN A N 1
ATOM 606 C CA . ASN A 1 77 ? 1.082 -26.312 4.93 1 96.06 77 ASN A CA 1
ATOM 607 C C . ASN A 1 77 ? 2.17 -26.062 5.977 1 96.06 77 ASN A C 1
ATOM 609 O O . ASN A 1 77 ? 2.92 -26.984 6.316 1 96.06 77 ASN A O 1
ATOM 613 N N . ASN A 1 78 ? 2.264 -24.859 6.453 1 96.56 78 ASN A N 1
ATOM 614 C CA . ASN A 1 78 ? 3.271 -24.516 7.453 1 96.56 78 ASN A CA 1
ATOM 615 C C . ASN A 1 78 ? 3.02 -25.25 8.766 1 96.56 78 ASN A C 1
ATOM 617 O O . ASN A 1 78 ? 3.959 -25.719 9.414 1 96.56 78 ASN A O 1
ATOM 621 N N . LEU A 1 79 ? 1.762 -25.344 9.188 1 96.81 79 LEU A N 1
ATOM 622 C CA . LEU A 1 79 ? 1.413 -26.062 10.406 1 96.81 79 LEU A CA 1
ATOM 623 C C . LEU A 1 79 ? 1.828 -27.531 10.305 1 96.81 79 LEU A C 1
ATOM 625 O O . LEU A 1 79 ? 2.365 -28.094 11.266 1 96.81 79 LEU A O 1
ATOM 629 N N . LEU A 1 80 ? 1.61 -28.094 9.148 1 95.12 80 LEU A N 1
ATOM 630 C CA . LEU A 1 80 ? 1.969 -29.484 8.914 1 95.12 80 LEU A CA 1
ATOM 631 C C . LEU A 1 80 ? 3.482 -29.672 8.953 1 95.12 80 LEU A C 1
ATOM 633 O O . LEU A 1 80 ? 3.982 -30.578 9.617 1 95.12 80 LEU A O 1
ATOM 637 N N . ASN A 1 81 ? 4.176 -28.844 8.289 1 95.56 81 ASN A N 1
ATOM 638 C CA . ASN A 1 81 ? 5.629 -28.953 8.211 1 95.56 81 ASN A CA 1
ATOM 639 C C . ASN A 1 81 ? 6.285 -28.703 9.562 1 95.56 81 ASN A C 1
ATOM 641 O O . ASN A 1 81 ? 7.328 -29.266 9.867 1 95.56 81 ASN A O 1
ATOM 645 N N . LEU A 1 82 ? 5.617 -27.875 10.375 1 94.69 82 LEU A N 1
ATOM 646 C CA . LEU A 1 82 ? 6.133 -27.578 11.703 1 94.69 82 LEU A CA 1
ATOM 647 C C . LEU A 1 82 ? 5.758 -28.688 12.688 1 94.69 82 LEU A C 1
ATOM 649 O O . LEU A 1 82 ? 6.387 -28.812 13.742 1 94.69 82 LEU A O 1
ATOM 653 N N . GLY A 1 83 ? 4.711 -29.453 12.422 1 94.31 83 GLY A N 1
ATOM 654 C CA . GLY A 1 83 ? 4.16 -30.422 13.359 1 94.31 83 GLY A CA 1
ATOM 655 C C . GLY A 1 83 ? 3.295 -29.781 14.43 1 94.31 83 GLY A C 1
ATOM 656 O O . GLY A 1 83 ? 3.203 -30.297 15.547 1 94.31 83 GLY A O 1
ATOM 657 N N . TRP A 1 84 ? 2.717 -28.609 14.141 1 96 84 TRP A N 1
ATOM 658 C CA . TRP A 1 84 ? 1.976 -27.844 15.133 1 96 84 TRP A CA 1
ATOM 659 C C . TRP A 1 84 ? 0.474 -27.922 14.891 1 96 84 TRP A C 1
ATOM 661 O O . TRP A 1 84 ? -0.323 -27.375 15.656 1 96 84 TRP A O 1
ATOM 671 N N . TYR A 1 85 ? -0.01 -28.641 13.859 1 95.25 85 TYR A N 1
ATOM 672 C CA . TYR A 1 85 ? -1.399 -28.625 13.414 1 95.25 85 TYR A CA 1
ATOM 673 C C . TYR A 1 85 ? -2.34 -29 14.555 1 95.25 85 TYR A C 1
ATOM 675 O O . TYR A 1 85 ? -3.287 -28.281 14.852 1 95.25 85 TYR A O 1
ATOM 683 N N . GLU A 1 86 ? -2.096 -30.125 15.258 1 94.44 86 GLU A N 1
ATOM 684 C CA . GLU A 1 86 ? -2.969 -30.609 16.328 1 94.44 86 GLU A CA 1
ATOM 685 C C . GLU A 1 86 ? -2.938 -29.672 17.531 1 94.44 86 GLU A C 1
ATOM 687 O O . GLU A 1 86 ? -3.971 -29.422 18.156 1 94.44 86 GLU A O 1
ATOM 692 N N . GLY A 1 87 ? -1.763 -29.219 17.812 1 96.44 87 GLY A N 1
ATOM 693 C CA . GLY A 1 87 ? -1.637 -28.297 18.922 1 96.44 87 GLY A CA 1
ATOM 694 C C . GLY A 1 87 ? -2.434 -27.016 18.719 1 96.44 87 GLY A C 1
ATOM 695 O O . GLY A 1 87 ? -3.139 -26.562 19.625 1 96.44 87 GLY A O 1
ATOM 696 N N . VAL A 1 88 ? -2.326 -26.422 17.547 1 97.75 88 VAL A N 1
ATOM 697 C CA . VAL A 1 88 ? -3.035 -25.188 17.234 1 97.75 88 VAL A CA 1
ATOM 698 C C . VAL A 1 88 ? -4.539 -25.453 17.188 1 97.75 88 VAL A C 1
ATOM 700 O O . VAL A 1 88 ? -5.332 -24.656 17.672 1 97.75 88 VAL A O 1
ATOM 703 N N . SER A 1 89 ? -4.922 -26.578 16.578 1 96.94 89 SER A N 1
ATOM 704 C CA . SER A 1 89 ? -6.328 -26.969 16.531 1 96.94 89 SER A CA 1
ATOM 705 C C . SER A 1 89 ? -6.934 -27.031 17.922 1 96.94 89 SER A C 1
ATOM 707 O O . SER A 1 89 ? -8.023 -26.516 18.172 1 96.94 89 SER A O 1
ATOM 709 N N . ASP A 1 90 ? -6.215 -27.641 18.812 1 96.75 90 ASP A N 1
ATOM 710 C CA . ASP A 1 90 ? -6.68 -27.781 20.188 1 96.75 90 ASP A CA 1
ATOM 711 C C . ASP A 1 90 ? -6.789 -26.422 20.875 1 96.75 90 ASP A C 1
ATOM 713 O O . ASP A 1 90 ? -7.75 -26.156 21.594 1 96.75 90 ASP A O 1
ATOM 717 N N . ALA A 1 91 ? -5.809 -25.641 20.641 1 97 91 ALA A N 1
ATOM 718 C CA . ALA A 1 91 ? -5.812 -24.297 21.234 1 97 91 ALA A CA 1
ATOM 719 C C . ALA A 1 91 ? -7.012 -23.484 20.75 1 97 91 ALA A C 1
ATOM 721 O O . ALA A 1 91 ? -7.621 -22.75 21.531 1 97 91 ALA A O 1
ATOM 722 N N . LEU A 1 92 ? -7.355 -23.547 19.531 1 97.38 92 LEU A N 1
ATOM 723 C CA . LEU A 1 92 ? -8.422 -22.766 18.938 1 97.38 92 LEU A CA 1
ATOM 724 C C . LEU A 1 92 ? -9.789 -23.25 19.391 1 97.38 92 LEU A C 1
ATOM 726 O O . LEU A 1 92 ? -10.758 -22.484 19.438 1 97.38 92 LEU A O 1
ATOM 730 N N . LYS A 1 93 ? -9.906 -24.547 19.766 1 95.25 93 LYS A N 1
ATOM 731 C CA . LYS A 1 93 ? -11.156 -25.078 20.297 1 95.25 93 LYS A CA 1
ATOM 732 C C . LYS A 1 93 ? -11.594 -24.312 21.547 1 95.25 93 LYS A C 1
ATOM 734 O O . LYS A 1 93 ? -12.789 -24.141 21.797 1 95.25 93 LYS A O 1
ATOM 739 N N . GLY A 1 94 ? -10.617 -23.828 22.266 1 94 94 GLY A N 1
ATOM 740 C CA . GLY A 1 94 ? -10.914 -23.031 23.453 1 94 94 GLY A CA 1
ATOM 741 C C . GLY A 1 94 ? -11.633 -21.734 23.141 1 94 94 GLY A C 1
ATOM 742 O O . GLY A 1 94 ? -12.305 -21.172 24 1 94 94 GLY A O 1
ATOM 743 N N . TYR A 1 95 ? -11.508 -21.328 21.953 1 95.69 95 TYR A N 1
ATOM 744 C CA . TYR A 1 95 ? -12.188 -20.109 21.5 1 95.69 95 TYR A CA 1
ATOM 745 C C . TYR A 1 95 ? -13.414 -20.453 20.656 1 95.69 95 TYR A C 1
ATOM 747 O O . TYR A 1 95 ? -14.016 -19.562 20.047 1 95.69 95 TYR A O 1
ATOM 755 N N . ASP A 1 96 ? -13.727 -21.703 20.5 1 94.62 96 ASP A N 1
ATOM 756 C CA . ASP A 1 96 ? -14.82 -22.188 19.672 1 94.62 96 ASP A CA 1
ATOM 757 C C . ASP A 1 96 ? -14.555 -21.891 18.203 1 94.62 96 ASP A C 1
ATOM 759 O O . ASP A 1 96 ? -15.461 -21.453 17.484 1 94.62 96 ASP A O 1
ATOM 763 N N . VAL A 1 97 ? -13.305 -21.984 17.797 1 96.19 97 VAL A N 1
ATOM 764 C CA . VAL A 1 97 ? -12.891 -21.781 16.406 1 96.19 97 VAL A CA 1
ATOM 765 C C . VAL A 1 97 ? -12.391 -23.094 15.82 1 96.19 97 VAL A C 1
ATOM 767 O O . VAL A 1 97 ? -11.602 -23.797 16.453 1 96.19 97 VAL A O 1
ATOM 770 N N . ASN A 1 98 ? -12.891 -23.422 14.68 1 95.69 98 ASN A N 1
ATOM 771 C CA . ASN A 1 98 ? -12.445 -24.625 13.961 1 95.69 98 ASN A CA 1
ATOM 772 C C . ASN A 1 98 ? -11.336 -24.297 12.969 1 95.69 98 ASN A C 1
ATOM 774 O O . ASN A 1 98 ? -11.539 -23.531 12.023 1 95.69 98 ASN A O 1
ATOM 778 N N . LEU A 1 99 ? -10.188 -24.953 13.148 1 95.75 99 LEU A N 1
ATOM 779 C CA . LEU A 1 99 ? -9.016 -24.656 12.344 1 95.75 99 LEU A CA 1
ATOM 780 C C . LEU A 1 99 ? -9.297 -24.906 10.867 1 95.75 99 LEU A C 1
ATOM 782 O O . LEU A 1 99 ? -8.875 -24.109 10.008 1 95.75 99 LEU A O 1
ATOM 786 N N . THR A 1 100 ? -9.992 -25.922 10.484 1 92 100 THR A N 1
ATOM 787 C CA . THR A 1 100 ? -10.281 -26.266 9.094 1 92 100 THR A CA 1
ATOM 788 C C . THR A 1 100 ? -11.094 -25.156 8.422 1 92 100 THR A C 1
ATOM 790 O O . THR A 1 100 ? -10.836 -24.812 7.273 1 92 100 THR A O 1
ATOM 793 N N . ASP A 1 101 ? -12.023 -24.625 9.133 1 92.5 101 ASP A N 1
ATOM 794 C CA . ASP A 1 101 ? -12.828 -23.531 8.625 1 92.5 101 ASP A CA 1
ATOM 795 C C . ASP A 1 101 ? -11.984 -22.266 8.453 1 92.5 101 ASP A C 1
ATOM 797 O O . ASP A 1 101 ? -12.133 -21.547 7.465 1 92.5 101 ASP A O 1
ATOM 801 N N . LEU A 1 102 ? -11.156 -22.125 9.406 1 94.5 102 LEU A N 1
ATOM 802 C CA . LEU A 1 102 ? -10.305 -20.953 9.406 1 94.5 102 LEU A CA 1
ATOM 803 C C . LEU A 1 102 ? -9.375 -20.953 8.195 1 94.5 102 LEU A C 1
ATOM 805 O O . LEU A 1 102 ? -9.117 -19.906 7.602 1 94.5 102 LEU A O 1
ATOM 809 N N . LEU A 1 103 ? -8.891 -22.062 7.855 1 94.88 103 LEU A N 1
ATOM 810 C CA . LEU A 1 103 ? -7.949 -22.203 6.75 1 94.88 103 LEU A CA 1
ATOM 811 C C . LEU A 1 103 ? -8.625 -21.875 5.422 1 94.88 103 LEU A C 1
ATOM 813 O O . LEU A 1 103 ? -7.949 -21.531 4.449 1 94.88 103 LEU A O 1
ATOM 817 N N . GLU A 1 104 ? -9.953 -21.906 5.344 1 92.88 104 GLU A N 1
ATOM 818 C CA . GLU A 1 104 ? -10.695 -21.578 4.129 1 92.88 104 GLU A CA 1
ATOM 819 C C . GLU A 1 104 ? -10.711 -20.078 3.869 1 92.88 104 GLU A C 1
ATOM 821 O O . GLU A 1 104 ? -11.031 -19.641 2.762 1 92.88 104 GLU A O 1
ATOM 826 N N . GLU A 1 105 ? -10.336 -19.281 4.891 1 94.56 105 GLU A N 1
ATOM 827 C CA . GLU A 1 105 ? -10.312 -17.828 4.75 1 94.56 105 GLU A CA 1
ATOM 828 C C . GLU A 1 105 ? -9.078 -17.359 3.971 1 94.56 105 GLU A C 1
ATOM 830 O O . GLU A 1 105 ? -9.047 -16.25 3.459 1 94.56 105 GLU A O 1
ATOM 835 N N . GLU A 1 106 ? -8.047 -18.203 3.906 1 95.5 106 GLU A N 1
ATOM 836 C CA . GLU A 1 106 ? -6.816 -17.828 3.211 1 95.5 106 GLU A CA 1
ATOM 837 C C . GLU A 1 106 ? -6.992 -17.906 1.697 1 95.5 106 GLU A C 1
ATOM 839 O O . GLU A 1 106 ? -7.547 -18.891 1.185 1 95.5 106 GLU A O 1
ATOM 844 N N . THR A 1 107 ? -6.559 -16.953 1.031 1 93.69 107 THR A N 1
ATOM 845 C CA . THR A 1 107 ? -6.57 -16.938 -0.427 1 93.69 107 THR A CA 1
ATOM 846 C C . THR A 1 107 ? -5.266 -17.5 -0.983 1 93.69 107 THR A C 1
ATOM 848 O O . THR A 1 107 ? -4.195 -17.297 -0.405 1 93.69 107 THR A O 1
ATOM 851 N N . ASP A 1 108 ? -5.363 -18.172 -2.115 1 94.81 108 ASP A N 1
ATOM 852 C CA . ASP A 1 108 ? -4.16 -18.641 -2.799 1 94.81 108 ASP A CA 1
ATOM 853 C C . ASP A 1 108 ? -3.32 -17.453 -3.283 1 94.81 108 ASP A C 1
ATOM 855 O O . ASP A 1 108 ? -3.797 -16.625 -4.062 1 94.81 108 ASP A O 1
ATOM 859 N N . PRO A 1 109 ? -2.088 -17.375 -2.807 1 96.19 109 PRO A N 1
ATOM 860 C CA . PRO A 1 109 ? -1.244 -16.328 -3.4 1 96.19 109 PRO A CA 1
ATOM 861 C C . PRO A 1 109 ? -1.114 -16.469 -4.914 1 96.19 109 PRO A C 1
ATOM 863 O O . PRO A 1 109 ? -0.837 -17.562 -5.418 1 96.19 109 PRO A O 1
ATOM 866 N N . ALA A 1 110 ? -1.322 -15.445 -5.684 1 96.12 110 ALA A N 1
ATOM 867 C CA . ALA A 1 110 ? -1.321 -15.461 -7.145 1 96.12 110 ALA A CA 1
ATOM 868 C C . ALA A 1 110 ? 0.079 -15.211 -7.695 1 96.12 110 ALA A C 1
ATOM 870 O O . ALA A 1 110 ? 0.3 -14.242 -8.422 1 96.12 110 ALA A O 1
ATOM 871 N N . LEU A 1 111 ? 1.002 -16.141 -7.402 1 97.44 111 LEU A N 1
ATOM 872 C CA . LEU A 1 111 ? 2.408 -15.977 -7.754 1 97.44 111 LEU A CA 1
ATOM 873 C C . LEU A 1 111 ? 2.809 -16.953 -8.859 1 97.44 111 LEU A C 1
ATOM 875 O O . LEU A 1 111 ? 3.986 -17.031 -9.219 1 97.44 111 LEU A O 1
ATOM 879 N N . GLY A 1 112 ? 1.805 -17.75 -9.344 1 94.06 112 GLY A N 1
ATOM 880 C CA . GLY A 1 112 ? 2.027 -18.719 -10.398 1 94.06 112 GLY A CA 1
ATOM 881 C C . GLY A 1 112 ? 0.754 -19.109 -11.125 1 94.06 112 GLY A C 1
ATOM 882 O O . GLY A 1 112 ? -0.344 -18.734 -10.711 1 94.06 112 GLY A O 1
ATOM 883 N N . ASN A 1 113 ? 0.837 -19.891 -12.188 1 87.56 113 ASN A N 1
ATOM 884 C CA . ASN A 1 113 ? -0.341 -20.188 -12.992 1 87.56 113 ASN A CA 1
ATOM 885 C C . ASN A 1 113 ? -0.423 -21.672 -13.352 1 87.56 113 ASN A C 1
ATOM 887 O O . ASN A 1 113 ? -1.49 -22.156 -13.719 1 87.56 113 ASN A O 1
ATOM 891 N N . GLY A 1 114 ? 0.736 -22.391 -13.328 1 85.31 114 GLY A N 1
ATOM 892 C CA . GLY A 1 114 ? 0.66 -23.734 -13.875 1 85.31 114 GLY A CA 1
ATOM 893 C C . GLY A 1 114 ? 1.646 -24.703 -13.242 1 85.31 114 GLY A C 1
ATOM 894 O O . GLY A 1 114 ? 2.033 -24.531 -12.086 1 85.31 114 GLY A O 1
ATOM 895 N N . GLY A 1 115 ? 1.841 -25.703 -14.102 1 87.56 115 GLY A N 1
ATOM 896 C CA . GLY A 1 115 ? 2.672 -26.797 -13.617 1 87.56 115 GLY A CA 1
ATOM 897 C C . GLY A 1 115 ? 4.09 -26.359 -13.297 1 87.56 115 GLY A C 1
ATOM 898 O O . GLY A 1 115 ? 4.691 -26.844 -12.336 1 87.56 115 GLY A O 1
ATOM 899 N N . LEU A 1 116 ? 4.582 -25.438 -14.109 1 89.44 116 LEU A N 1
ATOM 900 C CA . LEU A 1 116 ? 5.938 -24.969 -13.867 1 89.44 116 LEU A CA 1
ATOM 901 C C . LEU A 1 116 ? 6.035 -24.266 -12.516 1 89.44 116 LEU A C 1
ATOM 903 O O . LEU A 1 116 ? 6.996 -24.469 -11.773 1 89.44 116 LEU A O 1
ATOM 907 N N . GLY A 1 117 ? 5.012 -23.469 -12.266 1 94.44 117 GLY A N 1
ATOM 908 C CA . GLY A 1 117 ? 4.992 -22.781 -10.984 1 94.44 117 GLY A CA 1
ATOM 909 C C . GLY A 1 117 ? 4.809 -23.734 -9.812 1 94.44 117 GLY A C 1
ATOM 910 O O . GLY A 1 117 ? 5.383 -23.516 -8.742 1 94.44 117 GLY A O 1
ATOM 911 N N . ARG A 1 118 ? 3.963 -24.688 -10.016 1 95.56 118 ARG A N 1
ATOM 912 C CA . ARG A 1 118 ? 3.748 -25.656 -8.953 1 95.56 118 ARG A CA 1
ATOM 913 C C . ARG A 1 118 ? 5 -26.5 -8.711 1 95.56 118 ARG A C 1
ATOM 915 O O . ARG A 1 118 ? 5.332 -26.812 -7.562 1 95.56 118 ARG A O 1
ATOM 922 N N . LEU A 1 119 ? 5.668 -26.875 -9.789 1 96.81 119 LEU A N 1
ATOM 923 C CA . LEU A 1 119 ? 6.93 -27.594 -9.664 1 96.81 119 LEU A CA 1
ATOM 924 C C . LEU A 1 119 ? 7.945 -26.781 -8.859 1 96.81 119 LEU A C 1
ATOM 926 O O . LEU A 1 119 ? 8.586 -27.297 -7.945 1 96.81 119 LEU A O 1
ATOM 930 N N . ALA A 1 120 ? 8.062 -25.5 -9.25 1 97.62 120 ALA A N 1
ATOM 931 C CA . ALA A 1 120 ? 9 -24.625 -8.555 1 97.62 120 ALA A CA 1
ATOM 932 C C . ALA A 1 120 ? 8.688 -24.562 -7.066 1 97.62 120 ALA A C 1
ATOM 934 O O . ALA A 1 120 ? 9.602 -24.562 -6.234 1 97.62 120 ALA A O 1
ATOM 935 N N . ALA A 1 121 ? 7.422 -24.516 -6.727 1 97.44 121 ALA A N 1
ATOM 936 C CA . ALA A 1 121 ? 7 -24.5 -5.328 1 97.44 121 ALA A CA 1
ATOM 937 C C . ALA A 1 121 ? 7.375 -25.797 -4.621 1 97.44 121 ALA A C 1
ATOM 939 O O . ALA A 1 121 ? 7.852 -25.781 -3.486 1 97.44 121 ALA A O 1
ATOM 940 N N . CYS A 1 122 ? 7.137 -26.906 -5.238 1 97.75 122 CYS A N 1
ATOM 941 C CA . CYS A 1 122 ? 7.508 -28.203 -4.68 1 97.75 122 CYS A CA 1
ATOM 942 C C . CYS A 1 122 ? 9.016 -28.281 -4.449 1 97.75 122 CYS A C 1
ATOM 944 O O . CYS A 1 122 ? 9.461 -28.828 -3.438 1 97.75 122 CYS A O 1
ATOM 946 N N . PHE A 1 123 ? 9.766 -27.797 -5.398 1 98.25 123 PHE A N 1
ATOM 947 C CA . PHE A 1 123 ? 11.219 -27.828 -5.289 1 98.25 123 PHE A CA 1
ATOM 948 C C . PHE A 1 123 ? 11.695 -27.016 -4.09 1 98.25 123 PHE A C 1
ATOM 950 O O . PHE A 1 123 ? 12.602 -27.438 -3.369 1 98.25 123 PHE A O 1
ATOM 957 N N . LEU A 1 124 ? 11.086 -25.859 -3.869 1 98.19 124 LEU A N 1
ATOM 958 C CA . LEU A 1 124 ? 11.461 -25.062 -2.711 1 98.19 124 LEU A CA 1
ATOM 959 C C . LEU A 1 124 ? 11.172 -25.812 -1.414 1 98.19 124 LEU A C 1
ATOM 961 O O . LEU A 1 124 ? 12.008 -25.828 -0.508 1 98.19 124 LEU A O 1
ATOM 965 N N . ASP A 1 125 ? 10 -26.375 -1.339 1 97.56 125 ASP A N 1
ATOM 966 C CA . ASP A 1 125 ? 9.633 -27.188 -0.178 1 97.56 125 ASP A CA 1
ATOM 967 C C . ASP A 1 125 ? 10.641 -28.312 0.043 1 97.56 125 ASP A C 1
ATOM 969 O O . ASP A 1 125 ? 11.117 -28.516 1.16 1 97.56 125 ASP A O 1
ATOM 973 N N . SER A 1 126 ? 11 -29 -0.986 1 98.12 126 SER A N 1
ATOM 974 C CA . SER A 1 126 ? 11.883 -30.156 -0.895 1 98.12 126 SER A CA 1
ATOM 975 C C . SER A 1 126 ? 13.312 -29.734 -0.569 1 98.12 126 SER A C 1
ATOM 977 O O . SER A 1 126 ? 14.023 -30.453 0.142 1 98.12 126 SER A O 1
ATOM 979 N N . MET A 1 127 ? 13.773 -28.625 -1.137 1 97.56 127 MET A N 1
ATOM 980 C CA . MET A 1 127 ? 15.102 -28.156 -0.763 1 97.56 127 MET A CA 1
ATOM 981 C C . MET A 1 127 ? 15.18 -27.891 0.736 1 97.56 127 MET A C 1
ATOM 983 O O . MET A 1 127 ? 16.156 -28.25 1.387 1 97.56 127 MET A O 1
ATOM 987 N N . ALA A 1 128 ? 14.148 -27.25 1.257 1 96.19 128 ALA A N 1
ATOM 988 C CA . ALA A 1 128 ? 14.102 -27 2.697 1 96.19 128 ALA A CA 1
ATOM 989 C C . ALA A 1 128 ? 14.062 -28.312 3.473 1 96.19 128 ALA A C 1
ATOM 991 O O . ALA A 1 128 ? 14.734 -28.453 4.5 1 96.19 128 ALA A O 1
ATOM 992 N N . THR A 1 129 ? 13.32 -29.297 3.012 1 96.44 129 THR A N 1
ATOM 993 C CA . THR A 1 129 ? 13.094 -30.562 3.705 1 96.44 129 THR A CA 1
ATOM 994 C C . THR A 1 129 ? 14.359 -31.422 3.688 1 96.44 129 THR A C 1
ATOM 996 O O . THR A 1 129 ? 14.695 -32.062 4.688 1 96.44 129 THR A O 1
ATOM 999 N N . VAL A 1 130 ? 15.102 -31.438 2.559 1 94.88 130 VAL A N 1
ATOM 1000 C CA . VAL A 1 130 ? 16.266 -32.312 2.43 1 94.88 130 VAL A CA 1
ATOM 1001 C C . VAL A 1 130 ? 17.516 -31.594 2.961 1 94.88 130 VAL A C 1
ATOM 1003 O O . VAL A 1 130 ? 18.578 -32.188 3.074 1 94.88 130 VAL A O 1
ATOM 1006 N N . GLY A 1 131 ? 17.391 -30.328 3.244 1 92.38 131 GLY A N 1
ATOM 1007 C CA . GLY A 1 131 ? 18.469 -29.578 3.857 1 92.38 131 GLY A CA 1
ATOM 1008 C C . GLY A 1 131 ? 19.375 -28.906 2.846 1 92.38 131 GLY A C 1
ATOM 1009 O O . GLY A 1 131 ? 20.562 -28.703 3.111 1 92.38 131 GLY A O 1
ATOM 1010 N N . GLN A 1 132 ? 18.938 -28.656 1.639 1 95.19 132 GLN A N 1
ATOM 1011 C CA . GLN A 1 132 ? 19.672 -27.875 0.65 1 95.19 132 GLN A CA 1
ATOM 1012 C C . GLN A 1 132 ? 19.5 -26.375 0.887 1 95.19 132 GLN A C 1
ATOM 1014 O O . GLN A 1 132 ? 18.375 -25.875 0.817 1 95.19 132 GLN A O 1
ATOM 1019 N N . SER A 1 133 ? 20.594 -25.688 1.239 1 95.56 133 SER A N 1
ATOM 1020 C CA . SER A 1 133 ? 20.516 -24.234 1.373 1 95.56 133 SER A CA 1
ATOM 1021 C C . SER A 1 133 ? 20.062 -23.578 0.069 1 95.56 133 SER A C 1
ATOM 1023 O O . SER A 1 133 ? 20.688 -23.781 -0.977 1 95.56 133 SER A O 1
ATOM 1025 N N . ALA A 1 134 ? 18.969 -22.797 0.163 1 97.12 134 ALA A N 1
ATOM 1026 C CA . ALA A 1 134 ? 18.438 -22.266 -1.09 1 97.12 134 ALA A CA 1
ATOM 1027 C C . ALA A 1 134 ? 17.641 -20.984 -0.849 1 97.12 134 ALA A C 1
ATOM 1029 O O . ALA A 1 134 ? 17.156 -20.75 0.258 1 97.12 134 ALA A O 1
ATOM 1030 N N . THR A 1 135 ? 17.578 -20.141 -1.79 1 98 135 THR A N 1
ATOM 1031 C CA . THR A 1 135 ? 16.688 -18.984 -1.894 1 98 135 THR A CA 1
ATOM 1032 C C . THR A 1 135 ? 15.922 -19.016 -3.209 1 98 135 THR A C 1
ATOM 1034 O O . THR A 1 135 ? 16.516 -19.172 -4.277 1 98 135 THR A O 1
ATOM 1037 N N . GLY A 1 136 ? 14.594 -18.984 -3.113 1 98.62 136 GLY A N 1
ATOM 1038 C CA . GLY A 1 136 ? 13.812 -18.734 -4.312 1 98.62 136 GLY A CA 1
ATOM 1039 C C . GLY A 1 136 ? 13.688 -17.266 -4.66 1 98.62 136 GLY A C 1
ATOM 1040 O O . GLY A 1 136 ? 13.547 -16.422 -3.77 1 98.62 136 GLY A O 1
ATOM 1041 N N . TYR A 1 137 ? 13.852 -16.906 -5.938 1 98.75 137 TYR A N 1
ATOM 1042 C CA . TYR A 1 137 ? 13.719 -15.531 -6.395 1 98.75 137 TYR A CA 1
ATOM 1043 C C . TYR A 1 137 ? 12.586 -15.391 -7.402 1 98.75 137 TYR A C 1
ATOM 1045 O O . TYR A 1 137 ? 12.586 -16.078 -8.43 1 98.75 137 TYR A O 1
ATOM 1053 N N . GLY A 1 138 ? 11.586 -14.562 -7.098 1 98.31 138 GLY A N 1
ATOM 1054 C CA . GLY A 1 138 ? 10.484 -14.266 -7.996 1 98.31 138 GLY A CA 1
ATOM 1055 C C . GLY A 1 138 ? 10.031 -12.82 -7.926 1 98.31 138 GLY A C 1
ATOM 1056 O O . GLY A 1 138 ? 10.781 -11.945 -7.48 1 98.31 138 GLY A O 1
ATOM 1057 N N . LEU A 1 139 ? 8.898 -12.484 -8.555 1 98.44 139 LEU A N 1
ATOM 1058 C CA . LEU A 1 139 ? 8.289 -11.164 -8.5 1 98.44 139 LEU A CA 1
ATOM 1059 C C . LEU A 1 139 ? 7.043 -11.18 -7.617 1 98.44 139 LEU A C 1
ATOM 1061 O O . LEU A 1 139 ? 6.336 -12.188 -7.555 1 98.44 139 LEU A O 1
ATOM 1065 N N . ASN A 1 140 ? 6.809 -10.133 -6.941 1 98.25 140 ASN A N 1
ATOM 1066 C CA . ASN A 1 140 ? 5.656 -9.977 -6.059 1 98.25 140 ASN A CA 1
ATOM 1067 C C . ASN A 1 140 ? 4.43 -9.477 -6.816 1 98.25 140 ASN A C 1
ATOM 1069 O O . ASN A 1 140 ? 3.957 -8.367 -6.578 1 98.25 140 ASN A O 1
ATOM 1073 N N . TYR A 1 141 ? 3.787 -10.32 -7.605 1 98.19 141 TYR A N 1
ATOM 1074 C CA . TYR A 1 141 ? 2.639 -9.961 -8.43 1 98.19 141 TYR A CA 1
ATOM 1075 C C . TYR A 1 141 ? 1.438 -9.602 -7.566 1 98.19 141 TYR A C 1
ATOM 1077 O O . TYR A 1 141 ? 1.164 -10.266 -6.562 1 98.19 141 TYR A O 1
ATOM 1085 N N . GLN A 1 142 ? 0.711 -8.625 -8 1 97.5 142 GLN A N 1
ATOM 1086 C CA . GLN A 1 142 ? -0.458 -8.195 -7.242 1 97.5 142 GLN A CA 1
ATOM 1087 C C . GLN A 1 142 ? -1.71 -8.945 -7.684 1 97.5 142 GLN A C 1
ATOM 1089 O O . GLN A 1 142 ? -2.574 -9.258 -6.863 1 97.5 142 GLN A O 1
ATOM 1094 N N . TYR A 1 143 ? -1.835 -9.234 -9.039 1 96.56 143 TYR A N 1
ATOM 1095 C CA . TYR A 1 143 ? -3.1 -9.734 -9.562 1 96.56 143 TYR A CA 1
ATOM 1096 C C . TYR A 1 143 ? -2.91 -11.078 -10.258 1 96.56 143 TYR A C 1
ATOM 1098 O O . TYR A 1 143 ? -3.826 -11.586 -10.906 1 96.56 143 TYR A O 1
ATOM 1106 N N . GLY A 1 144 ? -1.682 -11.656 -10.125 1 94.19 144 GLY A N 1
ATOM 1107 C CA . GLY A 1 144 ? -1.444 -12.945 -10.75 1 94.19 144 GLY A CA 1
ATOM 1108 C C . GLY A 1 144 ? -1.762 -12.961 -12.234 1 94.19 144 GLY A C 1
ATOM 1109 O O . GLY A 1 144 ? -1.56 -11.969 -12.93 1 94.19 144 GLY A O 1
ATOM 1110 N N . LEU A 1 145 ? -2.125 -14.094 -12.758 1 94.06 145 LEU A N 1
ATOM 1111 C CA . LEU A 1 145 ? -2.594 -14.188 -14.141 1 94.06 145 LEU A CA 1
ATOM 1112 C C . LEU A 1 145 ? -3.994 -13.602 -14.273 1 94.06 145 LEU A C 1
ATOM 1114 O O . LEU A 1 145 ? -4.184 -12.578 -14.945 1 94.06 145 LEU A O 1
ATOM 1118 N N . PHE A 1 146 ? -4.988 -14.211 -13.75 1 95.31 146 PHE A N 1
ATOM 1119 C CA . PHE A 1 146 ? -6.352 -13.695 -13.648 1 95.31 146 PHE A CA 1
ATOM 1120 C C . PHE A 1 146 ? -7.242 -14.672 -12.891 1 95.31 146 PHE A C 1
ATOM 1122 O O . PHE A 1 146 ? -6.867 -15.828 -12.688 1 95.31 146 PHE A O 1
ATOM 1129 N N . ARG A 1 147 ? -8.281 -14.234 -12.406 1 95.56 147 ARG A N 1
ATOM 1130 C CA . ARG A 1 147 ? -9.383 -15.062 -11.93 1 95.56 147 ARG A CA 1
ATOM 1131 C C . ARG A 1 147 ? -10.359 -15.383 -13.055 1 95.56 147 ARG A C 1
ATOM 1133 O O . ARG A 1 147 ? -10.789 -14.492 -13.781 1 95.56 147 ARG A O 1
ATOM 1140 N N . GLN A 1 148 ? -10.695 -16.609 -13.188 1 96.38 148 GLN A N 1
ATOM 1141 C CA . GLN A 1 148 ? -11.531 -17.078 -14.289 1 96.38 148 GLN A CA 1
ATOM 1142 C C . GLN A 1 148 ? -12.984 -17.25 -13.852 1 96.38 148 GLN A C 1
ATOM 1144 O O . GLN A 1 148 ? -13.258 -17.719 -12.742 1 96.38 148 GLN A O 1
ATOM 1149 N N . SER A 1 149 ? -13.82 -16.797 -14.633 1 96.69 149 SER A N 1
ATOM 1150 C CA . SER A 1 149 ? -15.25 -17.078 -14.562 1 96.69 149 SER A CA 1
ATOM 1151 C C . SER A 1 149 ? -15.828 -17.375 -15.945 1 96.69 149 SER A C 1
ATOM 1153 O O . SER A 1 149 ? -15.102 -17.312 -16.953 1 96.69 149 SER A O 1
ATOM 1155 N N . PHE A 1 150 ? -17.062 -17.844 -16 1 97.62 150 PHE A N 1
ATOM 1156 C CA . PHE A 1 150 ? -17.703 -18.109 -17.281 1 97.62 150 PHE A CA 1
ATOM 1157 C C . PHE A 1 150 ? -18.953 -17.281 -17.438 1 97.62 150 PHE A C 1
ATOM 1159 O O . PHE A 1 150 ? -19.766 -17.172 -16.516 1 97.62 150 PHE A O 1
ATOM 1166 N N . ASP A 1 151 ? -19.062 -16.594 -18.531 1 97.12 151 ASP A N 1
ATOM 1167 C CA . ASP A 1 151 ? -20.281 -15.922 -18.953 1 97.12 151 ASP A CA 1
ATOM 1168 C C . ASP A 1 151 ? -20.859 -16.562 -20.219 1 97.12 151 ASP A C 1
ATOM 1170 O O . ASP A 1 151 ? -20.281 -16.438 -21.297 1 97.12 151 ASP A O 1
ATOM 1174 N N . ASP A 1 152 ? -21.953 -17.219 -20.125 1 96.56 152 ASP A N 1
ATOM 1175 C CA . ASP A 1 152 ? -22.562 -17.969 -21.219 1 96.56 152 ASP A CA 1
ATOM 1176 C C . ASP A 1 152 ? -21.547 -18.891 -21.891 1 96.56 152 ASP A C 1
ATOM 1178 O O . ASP A 1 152 ? -21.391 -18.875 -23.109 1 96.56 152 ASP A O 1
ATOM 1182 N N . GLY A 1 153 ? -20.766 -19.547 -21.078 1 96.81 153 GLY A N 1
ATOM 1183 C CA . GLY A 1 153 ? -19.828 -20.562 -21.531 1 96.81 153 GLY A CA 1
ATOM 1184 C C . GLY A 1 153 ? -18.484 -20 -21.938 1 96.81 153 GLY A C 1
ATOM 1185 O O . GLY A 1 153 ? -17.516 -20.75 -22.109 1 96.81 153 GLY A O 1
ATOM 1186 N N . GLN A 1 154 ? -18.375 -18.719 -22.031 1 97.5 154 GLN A N 1
ATOM 1187 C CA . GLN A 1 154 ? -17.125 -18.094 -22.453 1 97.5 154 GLN A CA 1
ATOM 1188 C C . GLN A 1 154 ? -16.25 -17.734 -21.266 1 97.5 154 GLN A C 1
ATOM 1190 O O . GLN A 1 154 ? -16.75 -17.266 -20.234 1 97.5 154 GLN A O 1
ATOM 1195 N N . GLN A 1 155 ? -14.969 -17.938 -21.391 1 97.19 155 GLN A N 1
ATOM 1196 C CA . GLN A 1 155 ? -14.023 -17.578 -20.344 1 97.19 155 GLN A CA 1
ATOM 1197 C C . GLN A 1 155 ? -13.953 -16.062 -20.172 1 97.19 155 GLN A C 1
ATOM 1199 O O . GLN A 1 155 ? -13.773 -15.328 -21.156 1 97.19 155 GLN A O 1
ATOM 1204 N N . MET A 1 156 ? -14.156 -15.648 -18.906 1 96.12 156 MET A N 1
ATOM 1205 C CA . MET A 1 156 ? -13.953 -14.258 -18.516 1 96.12 156 MET A CA 1
ATOM 1206 C C . MET A 1 156 ? -12.758 -14.133 -17.562 1 96.12 156 MET A C 1
ATOM 1208 O O . MET A 1 156 ? -12.547 -14.992 -16.703 1 96.12 156 MET A O 1
ATOM 1212 N N . GLU A 1 157 ? -11.977 -13.086 -17.781 1 95.44 157 GLU A N 1
ATOM 1213 C CA . GLU A 1 157 ? -10.781 -12.859 -16.969 1 95.44 157 GLU A CA 1
ATOM 1214 C C . GLU A 1 157 ? -10.938 -11.609 -16.109 1 95.44 157 GLU A C 1
ATOM 1216 O O . GLU A 1 157 ? -11.367 -10.562 -16.594 1 95.44 157 GLU A O 1
ATOM 1221 N N . ALA A 1 158 ? -10.648 -11.742 -14.797 1 95.81 158 ALA A N 1
ATOM 1222 C CA . ALA A 1 158 ? -10.648 -10.633 -13.844 1 95.81 158 ALA A CA 1
ATOM 1223 C C . ALA A 1 158 ? -9.375 -10.641 -13 1 95.81 158 ALA A C 1
ATOM 1225 O O . ALA A 1 158 ? -8.719 -11.68 -12.867 1 95.81 158 ALA A O 1
ATOM 1226 N N . PRO A 1 159 ? -8.984 -9.445 -12.43 1 95.94 159 PRO A N 1
ATOM 1227 C CA . PRO A 1 159 ? -7.805 -9.438 -11.562 1 95.94 159 PRO A CA 1
ATOM 1228 C C . PRO A 1 159 ? -7.934 -10.398 -10.383 1 95.94 159 PRO A C 1
ATOM 1230 O O . PRO A 1 159 ? -9.008 -10.508 -9.781 1 95.94 159 PRO A O 1
ATOM 1233 N N . ASP A 1 160 ? -6.914 -11.062 -10.086 1 95.56 160 ASP A N 1
ATOM 1234 C CA . ASP A 1 160 ? -6.871 -11.969 -8.945 1 95.56 160 ASP A CA 1
ATOM 1235 C C . ASP A 1 160 ? -6.121 -11.344 -7.773 1 95.56 160 ASP A C 1
ATOM 1237 O O . ASP A 1 160 ? -4.992 -11.734 -7.473 1 95.56 160 ASP A O 1
ATOM 1241 N N . ASP A 1 161 ? -6.75 -10.461 -7.078 1 95.44 161 ASP A N 1
ATOM 1242 C CA . ASP A 1 161 ? -6.145 -9.805 -5.926 1 95.44 161 ASP A CA 1
ATOM 1243 C C . ASP A 1 161 ? -6.148 -10.711 -4.703 1 95.44 161 ASP A C 1
ATOM 1245 O O . ASP A 1 161 ? -7.203 -10.977 -4.121 1 95.44 161 ASP A O 1
ATOM 1249 N N . TRP A 1 162 ? -5.004 -11.18 -4.328 1 95.5 162 TRP A N 1
ATOM 1250 C CA . TRP A 1 162 ? -4.926 -12.125 -3.221 1 95.5 162 TRP A CA 1
ATOM 1251 C C . TRP A 1 162 ? -4.582 -11.414 -1.917 1 95.5 162 TRP A C 1
ATOM 1253 O O . TRP A 1 162 ? -4.387 -12.055 -0.884 1 95.5 162 TRP A O 1
ATOM 1263 N N . GLY A 1 163 ? -4.496 -10.094 -1.935 1 94 163 GLY A N 1
ATOM 1264 C CA . GLY A 1 163 ? -4.277 -9.305 -0.729 1 94 163 GLY A CA 1
ATOM 1265 C C . GLY A 1 163 ? -2.834 -9.32 -0.26 1 94 163 GLY A C 1
ATOM 1266 O O . GLY A 1 163 ? -2.562 -9.508 0.928 1 94 163 GLY A O 1
ATOM 1267 N N . ARG A 1 164 ? -1.875 -9.047 -1.191 1 94.94 164 ARG A N 1
ATOM 1268 C CA . ARG A 1 164 ? -0.459 -9.18 -0.865 1 94.94 164 ARG A CA 1
ATOM 1269 C C . ARG A 1 164 ? -0.048 -8.172 0.203 1 94.94 164 ARG A C 1
ATOM 1271 O O . ARG A 1 164 ? 0.858 -8.438 0.997 1 94.94 164 ARG A O 1
ATOM 1278 N N . SER A 1 165 ? -0.729 -7.043 0.245 1 89.75 165 SER A N 1
ATOM 1279 C CA . SER A 1 165 ? -0.307 -5.961 1.128 1 89.75 165 SER A CA 1
ATOM 1280 C C . SER A 1 165 ? -0.537 -6.32 2.592 1 89.75 165 SER A C 1
ATOM 1282 O O . SER A 1 165 ? 0.098 -5.75 3.482 1 89.75 165 SER A O 1
ATOM 1284 N N . SER A 1 166 ? -1.383 -7.246 2.875 1 90 166 SER A N 1
ATOM 1285 C CA . SER A 1 166 ? -1.712 -7.594 4.254 1 90 166 SER A CA 1
ATOM 1286 C C . SER A 1 166 ? -1.5 -9.086 4.512 1 90 166 SER A C 1
ATOM 1288 O O . SER A 1 166 ? -2.014 -9.625 5.492 1 90 166 SER A O 1
ATOM 1290 N N . TYR A 1 167 ? -0.823 -9.734 3.641 1 95.31 167 TYR A N 1
ATOM 1291 C CA . TYR A 1 167 ? -0.596 -11.164 3.818 1 95.31 167 TYR A CA 1
ATOM 1292 C C . TYR A 1 167 ? 0.33 -11.43 5 1 95.31 167 TYR A C 1
ATOM 1294 O O . TYR A 1 167 ? 1.466 -10.945 5.027 1 95.31 167 TYR A O 1
ATOM 1302 N N . PRO A 1 168 ? -0.059 -12.172 6.031 1 95.56 168 PRO A N 1
ATOM 1303 C CA . PRO A 1 168 ? 0.591 -12.195 7.344 1 95.56 168 PRO A CA 1
ATOM 1304 C C . PRO A 1 168 ? 1.977 -12.836 7.305 1 95.56 168 PRO A C 1
ATOM 1306 O O . PRO A 1 168 ? 2.816 -12.547 8.164 1 95.56 168 PRO A O 1
ATOM 1309 N N . TRP A 1 169 ? 2.289 -13.617 6.324 1 96.88 169 TRP A N 1
ATOM 1310 C CA . TRP A 1 169 ? 3.525 -14.398 6.305 1 96.88 169 TRP A CA 1
ATOM 1311 C C . TRP A 1 169 ? 4.668 -13.586 5.707 1 96.88 169 TRP A C 1
ATOM 1313 O O . TRP A 1 169 ? 5.832 -13.992 5.785 1 96.88 169 TRP A O 1
ATOM 1323 N N . PHE A 1 170 ? 4.422 -12.398 5.172 1 95.75 170 PHE A N 1
ATOM 1324 C CA . PHE A 1 170 ? 5.449 -11.586 4.527 1 95.75 170 PHE A CA 1
ATOM 1325 C C . PHE A 1 170 ? 6.371 -10.961 5.566 1 95.75 170 PHE A C 1
ATOM 1327 O O . PHE A 1 170 ? 5.918 -10.523 6.629 1 95.75 170 PHE A O 1
ATOM 1334 N N . ARG A 1 171 ? 7.586 -10.961 5.254 1 94.12 171 ARG A N 1
ATOM 1335 C CA . ARG A 1 171 ? 8.586 -10.141 5.934 1 94.12 171 ARG A CA 1
ATOM 1336 C C . ARG A 1 171 ? 9.25 -9.172 4.965 1 94.12 171 ARG A C 1
ATOM 1338 O O . ARG A 1 171 ? 9.539 -9.531 3.82 1 94.12 171 ARG A O 1
ATOM 1345 N N . HIS A 1 172 ? 9.391 -7.965 5.352 1 93.62 172 HIS A N 1
ATOM 1346 C CA . HIS A 1 172 ? 10.016 -6.938 4.523 1 93.62 172 HIS A CA 1
ATOM 1347 C C . HIS A 1 172 ? 11.258 -6.371 5.191 1 93.62 172 HIS A C 1
ATOM 1349 O O . HIS A 1 172 ? 11.227 -6.004 6.367 1 93.62 172 HIS A O 1
ATOM 1355 N N . ASN A 1 173 ? 12.367 -6.367 4.527 1 93.56 173 ASN A N 1
ATOM 1356 C CA . ASN A 1 173 ? 13.609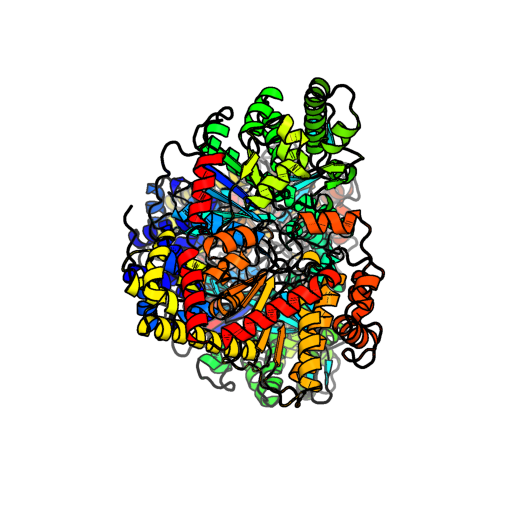 -5.723 4.953 1 93.56 173 ASN A CA 1
ATOM 1357 C C . ASN A 1 173 ? 14.016 -4.609 3.994 1 93.56 173 ASN A C 1
ATOM 1359 O O . ASN A 1 173 ? 14.617 -4.871 2.951 1 93.56 173 ASN A O 1
ATOM 1363 N N . GLU A 1 174 ? 13.789 -3.402 4.375 1 91.38 174 GLU A N 1
ATOM 1364 C CA . GLU A 1 174 ? 14.008 -2.256 3.498 1 91.38 174 GLU A CA 1
ATOM 1365 C C . GLU A 1 174 ? 15.484 -2.07 3.186 1 91.38 174 GLU A C 1
ATOM 1367 O O . GLU A 1 174 ? 15.844 -1.397 2.215 1 91.38 174 GLU A O 1
ATOM 1372 N N . ALA A 1 175 ? 16.344 -2.674 3.988 1 93 175 ALA A N 1
ATOM 1373 C CA . ALA A 1 175 ? 17.781 -2.537 3.773 1 93 175 ALA A CA 1
ATOM 1374 C C . ALA A 1 175 ? 18.234 -3.316 2.541 1 93 175 ALA A C 1
ATOM 1376 O O . ALA A 1 175 ? 19.344 -3.119 2.043 1 93 175 ALA A O 1
ATOM 1377 N N . LEU A 1 176 ? 17.344 -4.176 1.965 1 95.62 176 LEU A N 1
ATOM 1378 C CA . LEU A 1 176 ? 17.719 -5.055 0.86 1 95.62 176 LEU A CA 1
ATOM 1379 C C . LEU A 1 176 ? 17.234 -4.488 -0.47 1 95.62 176 LEU A C 1
ATOM 1381 O O . LEU A 1 176 ? 17.344 -5.145 -1.508 1 95.62 176 LEU A O 1
ATOM 1385 N N . ASP A 1 177 ? 16.703 -3.303 -0.492 1 94.94 177 ASP A N 1
ATOM 1386 C CA . ASP A 1 177 ? 16.203 -2.693 -1.724 1 94.94 177 ASP A CA 1
ATOM 1387 C C . ASP A 1 177 ? 17.312 -2.594 -2.768 1 94.94 177 ASP A C 1
ATOM 1389 O O . ASP A 1 177 ? 18.484 -2.352 -2.428 1 94.94 177 ASP A O 1
ATOM 1393 N N . VAL A 1 178 ? 16.953 -2.799 -4.016 1 97.81 178 VAL A N 1
ATOM 1394 C CA . VAL A 1 178 ? 17.906 -2.777 -5.117 1 97.81 178 VAL A CA 1
ATOM 1395 C C . VAL A 1 178 ? 17.5 -1.724 -6.141 1 97.81 178 VAL A C 1
ATOM 1397 O O . VAL A 1 178 ? 16.312 -1.586 -6.453 1 97.81 178 VAL A O 1
ATOM 1400 N N . GLN A 1 179 ? 18.438 -0.898 -6.637 1 97.88 179 GLN A N 1
ATOM 1401 C CA . GLN A 1 179 ? 18.203 0.044 -7.727 1 97.88 179 GLN A CA 1
ATOM 1402 C C . GLN A 1 179 ? 18.484 -0.592 -9.078 1 97.88 179 GLN A C 1
ATOM 1404 O O . GLN A 1 179 ? 19.578 -1.138 -9.297 1 97.88 179 GLN A O 1
ATOM 1409 N N . VAL A 1 180 ? 17.531 -0.586 -9.977 1 98.5 180 VAL A N 1
ATOM 1410 C CA . VAL A 1 180 ? 17.656 -1.229 -11.273 1 98.5 180 VAL A CA 1
ATOM 1411 C C . VAL A 1 180 ? 17.516 -0.187 -12.383 1 98.5 180 VAL A C 1
ATOM 1413 O O . VAL A 1 180 ? 16.484 0.47 -12.5 1 98.5 180 VAL A O 1
ATOM 1416 N N . GLY A 1 181 ? 18.547 -0.019 -13.266 1 97.81 181 GLY A N 1
ATOM 1417 C CA . GLY A 1 181 ? 18.5 0.888 -14.398 1 97.81 181 GLY A CA 1
ATOM 1418 C C . GLY A 1 181 ? 17.891 0.261 -15.641 1 97.81 181 GLY A C 1
ATOM 1419 O O . GLY A 1 181 ? 18.094 -0.928 -15.898 1 97.81 181 GLY A O 1
ATOM 1420 N N . ILE A 1 182 ? 17.203 1.01 -16.422 1 97.5 182 ILE A N 1
ATOM 1421 C CA . ILE A 1 182 ? 16.609 0.538 -17.672 1 97.5 182 ILE A CA 1
ATOM 1422 C C . ILE A 1 182 ? 16.797 1.584 -18.766 1 97.5 182 ILE A C 1
ATOM 1424 O O . ILE A 1 182 ? 16.797 2.787 -18.484 1 97.5 182 ILE A O 1
ATOM 1428 N N . GLY A 1 183 ? 16.938 1.143 -19.938 1 97.62 183 GLY A N 1
ATOM 1429 C CA . GLY A 1 183 ? 17.078 2.02 -21.094 1 97.62 183 GLY A CA 1
ATOM 1430 C C . GLY A 1 183 ? 18.344 2.852 -21.062 1 97.62 183 GLY A C 1
ATOM 1431 O O . GLY A 1 183 ? 19.375 2.395 -20.578 1 97.62 183 GLY A O 1
ATOM 1432 N N . GLY A 1 184 ? 18.328 3.945 -21.703 1 97.19 184 GLY A N 1
ATOM 1433 C CA . GLY A 1 184 ? 19.438 4.883 -21.719 1 97.19 184 GLY A CA 1
ATOM 1434 C C . GLY A 1 184 ? 20.469 4.59 -22.797 1 97.19 184 GLY A C 1
ATOM 1435 O O . GLY A 1 184 ? 20.094 4.16 -23.906 1 97.19 184 GLY A O 1
ATOM 1436 N N . LYS A 1 185 ? 21.672 5.059 -22.438 1 96.75 185 LYS A N 1
ATOM 1437 C CA . LYS A 1 185 ? 22.719 4.965 -23.453 1 96.75 185 LYS A CA 1
ATOM 1438 C C . LYS A 1 185 ? 24.047 4.5 -22.844 1 96.75 185 LYS A C 1
ATOM 1440 O O . LYS A 1 185 ? 24.234 4.559 -21.641 1 96.75 185 LYS A O 1
ATOM 1445 N N . VAL A 1 186 ? 24.797 3.879 -23.734 1 97 186 VAL A N 1
ATOM 1446 C CA . VAL A 1 186 ? 26.141 3.48 -23.359 1 97 186 VAL A CA 1
ATOM 1447 C C . VAL A 1 186 ? 27.156 4.422 -24 1 97 186 VAL A C 1
ATOM 1449 O O . VAL A 1 186 ? 27.125 4.652 -25.219 1 97 186 VAL A O 1
ATOM 1452 N N . SER A 1 187 ? 27.969 5.039 -23.172 1 94.88 187 SER A N 1
ATOM 1453 C CA . SER A 1 187 ? 29 5.941 -23.688 1 94.88 187 SER A CA 1
ATOM 1454 C C . SER A 1 187 ? 30.047 5.18 -24.484 1 94.88 187 SER A C 1
ATOM 1456 O O . SER A 1 187 ? 30.094 3.947 -24.469 1 94.88 187 SER A O 1
ATOM 1458 N N . LYS A 1 188 ? 31 5.996 -25.109 1 88.12 188 LYS A N 1
ATOM 1459 C CA . LYS A 1 188 ? 32.062 5.43 -25.922 1 88.12 188 LYS A CA 1
ATOM 1460 C C . LYS A 1 188 ? 33.062 4.652 -25.062 1 88.12 188 LYS A C 1
ATOM 1462 O O . LYS A 1 188 ? 33.656 3.678 -25.516 1 88.12 188 LYS A O 1
ATOM 1467 N N . ASN A 1 189 ? 33.094 4.973 -23.812 1 87.44 189 ASN A N 1
ATOM 1468 C CA . ASN A 1 189 ? 34 4.305 -22.875 1 87.44 189 ASN A CA 1
ATOM 1469 C C . ASN A 1 189 ? 33.344 3.096 -22.219 1 87.44 189 ASN A C 1
ATOM 1471 O O . ASN A 1 189 ? 33.938 2.443 -21.359 1 87.44 189 ASN A O 1
ATOM 1475 N N . GLY A 1 190 ? 32.094 2.791 -22.594 1 88.25 190 GLY A N 1
ATOM 1476 C CA . GLY A 1 190 ? 31.438 1.591 -22.109 1 88.25 190 GLY A CA 1
ATOM 1477 C C . GLY A 1 190 ? 30.578 1.836 -20.875 1 88.25 190 GLY A C 1
ATOM 1478 O O . GLY A 1 190 ? 30 0.901 -20.328 1 88.25 190 GLY A O 1
ATOM 1479 N N . GLU A 1 191 ? 30.484 3.09 -20.5 1 94 191 GLU A N 1
ATOM 1480 C CA . GLU A 1 191 ? 29.688 3.41 -19.312 1 94 191 GLU A CA 1
ATOM 1481 C C . GLU A 1 191 ? 28.203 3.496 -19.641 1 94 191 GLU A C 1
ATOM 1483 O O . GLU A 1 191 ? 27.812 4.211 -20.562 1 94 191 GLU A O 1
ATOM 1488 N N . TRP A 1 192 ? 27.406 2.738 -18.906 1 97.06 192 TRP A N 1
ATOM 1489 C CA . TRP A 1 192 ? 25.969 2.701 -19.109 1 97.06 192 TRP A CA 1
ATOM 1490 C C . TRP A 1 192 ? 25.266 3.76 -18.25 1 97.06 192 TRP A C 1
ATOM 1492 O O . TRP A 1 192 ? 25.469 3.814 -17.047 1 97.06 192 TRP A O 1
ATOM 1502 N N . GLN A 1 193 ? 24.531 4.668 -18.891 1 97.06 193 GLN A N 1
ATOM 1503 C CA . GLN A 1 193 ? 23.656 5.633 -18.234 1 97.06 193 GLN A CA 1
ATOM 1504 C C . GLN A 1 193 ? 22.188 5.301 -18.484 1 97.06 193 GLN A C 1
ATOM 1506 O O . GLN A 1 193 ? 21.625 5.656 -19.516 1 97.06 193 GLN A O 1
ATOM 1511 N N . PRO A 1 194 ? 21.547 4.738 -17.406 1 97.31 194 PRO A N 1
ATOM 1512 C CA . PRO A 1 194 ? 20.156 4.336 -17.609 1 97.31 194 PRO A CA 1
ATOM 1513 C C . PRO A 1 194 ? 19.219 5.527 -17.828 1 97.31 194 PRO A C 1
ATOM 1515 O O . PRO A 1 194 ? 19.516 6.637 -17.375 1 97.31 194 PRO A O 1
ATOM 1518 N N . ALA A 1 195 ? 18.172 5.344 -18.562 1 96.44 195 ALA A N 1
ATOM 1519 C CA . ALA A 1 195 ? 17.141 6.359 -18.781 1 96.44 195 ALA A CA 1
ATOM 1520 C C . ALA A 1 195 ? 16.328 6.586 -17.516 1 96.44 195 ALA A C 1
ATOM 1522 O O . ALA A 1 195 ? 15.93 7.715 -17.219 1 96.44 195 ALA A O 1
ATOM 1523 N N . PHE A 1 196 ? 15.977 5.57 -16.797 1 94.62 196 PHE A N 1
ATOM 1524 C CA . PHE A 1 196 ? 15.273 5.684 -15.523 1 94.62 196 PHE A CA 1
ATOM 1525 C C . PHE A 1 196 ? 15.656 4.539 -14.594 1 94.62 196 PHE A C 1
ATOM 1527 O O . PHE A 1 196 ? 16.281 3.566 -15.016 1 94.62 196 PHE A O 1
ATOM 1534 N N . VAL A 1 197 ? 15.375 4.668 -13.312 1 97.38 197 VAL A N 1
ATOM 1535 C CA . VAL A 1 197 ? 15.75 3.709 -12.281 1 97.38 197 VAL A CA 1
ATOM 1536 C C . VAL A 1 197 ? 14.508 3.268 -11.508 1 97.38 197 VAL A C 1
ATOM 1538 O O . VAL A 1 197 ? 13.656 4.09 -11.18 1 97.38 197 VAL A O 1
ATOM 1541 N N . ILE A 1 198 ? 14.406 2.031 -11.336 1 97.94 198 ILE A N 1
ATOM 1542 C CA . ILE A 1 198 ? 13.312 1.425 -10.578 1 97.94 198 ILE A CA 1
ATOM 1543 C C . ILE A 1 198 ? 13.867 0.783 -9.305 1 97.94 198 ILE A C 1
ATOM 1545 O O . ILE A 1 198 ? 14.938 0.173 -9.328 1 97.94 198 ILE A O 1
ATOM 1549 N N . THR A 1 199 ? 13.148 0.92 -8.188 1 98.12 199 THR A N 1
ATOM 1550 C CA . THR A 1 199 ? 13.539 0.291 -6.93 1 98.12 199 THR A CA 1
ATOM 1551 C C . THR A 1 199 ? 12.891 -1.083 -6.789 1 98.12 199 THR A C 1
ATOM 1553 O O . THR A 1 199 ? 11.68 -1.222 -6.961 1 98.12 199 THR A O 1
ATOM 1556 N N . GLY A 1 200 ? 13.719 -2.086 -6.535 1 98.56 200 GLY A N 1
ATOM 1557 C CA . GLY A 1 200 ? 13.211 -3.398 -6.164 1 98.56 200 GLY A CA 1
ATOM 1558 C C . GLY A 1 200 ? 13.211 -3.635 -4.668 1 98.56 200 GLY A C 1
ATOM 1559 O O . GLY A 1 200 ? 14.266 -3.754 -4.051 1 98.56 200 GLY A O 1
ATOM 1560 N N . GLU A 1 201 ? 11.977 -3.73 -4.094 1 97.62 201 GLU A N 1
ATOM 1561 C CA . GLU A 1 201 ? 11.828 -4.027 -2.67 1 97.62 201 GLU A CA 1
ATOM 1562 C C . GLU A 1 201 ? 11.781 -5.535 -2.426 1 97.62 201 GLU A C 1
ATOM 1564 O O . GLU A 1 201 ? 11.086 -6.262 -3.141 1 97.62 201 GLU A O 1
ATOM 1569 N N . ALA A 1 202 ? 12.5 -5.949 -1.412 1 97.44 202 ALA A N 1
ATOM 1570 C CA . ALA A 1 202 ? 12.586 -7.379 -1.119 1 97.44 202 ALA A CA 1
ATOM 1571 C C . ALA A 1 202 ? 11.5 -7.797 -0.13 1 97.44 202 ALA A C 1
ATOM 1573 O O . ALA A 1 202 ? 11.422 -7.258 0.976 1 97.44 202 ALA A O 1
ATOM 1574 N N . TRP A 1 203 ? 10.625 -8.695 -0.473 1 97.44 203 TRP A N 1
ATOM 1575 C CA . TRP A 1 203 ? 9.609 -9.312 0.375 1 97.44 203 TRP A CA 1
ATOM 1576 C C . TRP A 1 203 ? 9.797 -10.82 0.453 1 97.44 203 TRP A C 1
ATOM 1578 O O . TRP A 1 203 ? 9.852 -11.5 -0.575 1 97.44 203 TRP A O 1
ATOM 1588 N N . ASP A 1 204 ? 9.891 -11.336 1.643 1 97.44 204 ASP A N 1
ATOM 1589 C CA . ASP A 1 204 ? 10.195 -12.758 1.797 1 97.44 204 ASP A CA 1
ATOM 1590 C C . ASP A 1 204 ? 8.992 -13.523 2.344 1 97.44 204 ASP A C 1
ATOM 1592 O O . ASP A 1 204 ? 8.305 -13.047 3.25 1 97.44 204 ASP A O 1
ATOM 1596 N N . LEU A 1 205 ? 8.641 -14.617 1.762 1 97.75 205 LEU A N 1
ATOM 1597 C CA . LEU A 1 205 ? 7.781 -15.648 2.332 1 97.75 205 LEU A CA 1
ATOM 1598 C C . LEU A 1 205 ? 8.609 -16.828 2.838 1 97.75 205 LEU A C 1
ATOM 1600 O O . LEU A 1 205 ? 9.586 -17.219 2.203 1 97.75 205 LEU A O 1
ATOM 1604 N N . PRO A 1 206 ? 8.297 -17.391 3.938 1 96.62 206 PRO A N 1
ATOM 1605 C CA . PRO A 1 206 ? 9.047 -18.531 4.453 1 96.62 206 PRO A CA 1
ATOM 1606 C C . PRO A 1 206 ? 8.656 -19.844 3.781 1 96.62 206 PRO A C 1
ATOM 1608 O O . PRO A 1 206 ? 7.469 -20.109 3.574 1 96.62 206 PRO A O 1
ATOM 1611 N N . VAL A 1 207 ? 9.578 -20.594 3.408 1 97.25 207 VAL A N 1
ATOM 1612 C CA . VAL A 1 207 ? 9.398 -21.969 2.965 1 97.25 207 VAL A CA 1
ATOM 1613 C C . VAL A 1 207 ? 9.945 -22.922 4.02 1 97.25 207 VAL A C 1
ATOM 1615 O O . VAL A 1 207 ? 11.156 -22.969 4.254 1 97.25 207 VAL A O 1
ATOM 1618 N N . LEU A 1 208 ? 9.086 -23.75 4.57 1 96.31 208 LEU A N 1
ATOM 1619 C CA . LEU A 1 208 ? 9.453 -24.562 5.723 1 96.31 208 LEU A CA 1
ATOM 1620 C C . LEU A 1 208 ? 9.727 -26 5.305 1 96.31 208 LEU A C 1
ATOM 1622 O O . LEU A 1 208 ? 9 -26.562 4.48 1 96.31 208 LEU A O 1
ATOM 1626 N N . GLY A 1 209 ? 10.812 -26.562 5.824 1 95.31 209 GLY A N 1
ATOM 1627 C CA . GLY A 1 209 ? 11.055 -28 5.672 1 95.31 209 GLY A CA 1
ATOM 1628 C C . GLY A 1 209 ? 10.195 -28.844 6.586 1 95.31 209 GLY A C 1
ATOM 1629 O O . GLY A 1 209 ? 9.633 -28.344 7.562 1 95.31 209 GLY A O 1
ATOM 1630 N N . TYR A 1 210 ? 10.078 -30.094 6.289 1 96.06 210 TYR A N 1
ATOM 1631 C CA . TYR A 1 210 ? 9.227 -31.016 7.031 1 96.06 210 TYR A CA 1
ATOM 1632 C C . TYR A 1 210 ? 9.906 -31.469 8.32 1 96.06 210 TYR A C 1
ATOM 1634 O O . TYR A 1 210 ? 10.82 -32.312 8.289 1 96.06 210 TYR A O 1
ATOM 1642 N N . ARG A 1 211 ? 9.508 -30.906 9.461 1 92.12 211 ARG A N 1
ATOM 1643 C CA . ARG A 1 211 ? 9.875 -31.281 10.82 1 92.12 211 ARG A CA 1
ATOM 1644 C C . ARG A 1 211 ? 11.391 -31.281 11 1 92.12 211 ARG A C 1
ATOM 1646 O O . ARG A 1 211 ? 11.945 -32.219 11.562 1 92.12 211 ARG A O 1
ATOM 1653 N N . ASN A 1 212 ? 12.109 -30.297 10.469 1 91 212 ASN A N 1
ATOM 1654 C CA . ASN A 1 212 ? 13.562 -30.234 10.594 1 91 212 ASN A CA 1
ATOM 1655 C C . ASN A 1 212 ? 14.039 -28.828 10.977 1 91 212 ASN A C 1
ATOM 1657 O O . ASN A 1 212 ? 15.227 -28.531 10.883 1 91 212 ASN A O 1
ATOM 1661 N N . ASN A 1 213 ? 13.125 -27.906 11.188 1 89.5 213 ASN A N 1
ATOM 1662 C CA . ASN A 1 213 ? 13.359 -26.562 11.68 1 89.5 213 ASN A CA 1
ATOM 1663 C C . ASN A 1 213 ? 14.062 -25.688 10.641 1 89.5 213 ASN A C 1
ATOM 1665 O O . ASN A 1 213 ? 14.703 -24.703 10.977 1 89.5 213 ASN A O 1
ATOM 1669 N N . VAL A 1 214 ? 14.055 -26.125 9.375 1 93.31 214 VAL A N 1
ATOM 1670 C CA . VAL A 1 214 ? 14.625 -25.312 8.305 1 93.31 214 VAL A CA 1
ATOM 1671 C C . VAL A 1 214 ? 13.562 -24.375 7.742 1 93.31 214 VAL A C 1
ATOM 1673 O O . VAL A 1 214 ? 12.422 -24.781 7.512 1 93.31 214 VAL A O 1
ATOM 1676 N N . ALA A 1 215 ? 13.852 -23.156 7.672 1 93.94 215 ALA A N 1
ATOM 1677 C CA . ALA A 1 215 ? 13.047 -22.156 6.992 1 93.94 215 ALA A CA 1
ATOM 1678 C C . ALA A 1 215 ? 13.891 -21.344 6.016 1 93.94 215 ALA A C 1
ATOM 1680 O O . ALA A 1 215 ? 14.906 -20.766 6.398 1 93.94 215 ALA A O 1
ATOM 1681 N N . GLN A 1 216 ? 13.57 -21.359 4.801 1 95.12 216 GLN A N 1
ATOM 1682 C CA . GLN A 1 216 ? 14.305 -20.625 3.777 1 95.12 216 GLN A CA 1
ATOM 1683 C C . GLN A 1 216 ? 13.398 -19.656 3.039 1 95.12 216 GLN A C 1
ATOM 1685 O O . GLN A 1 216 ? 12.18 -19.844 2.982 1 95.12 216 GLN A O 1
ATOM 1690 N N . PRO A 1 217 ? 13.922 -18.594 2.457 1 96.12 217 PRO A N 1
ATOM 1691 C CA . PRO A 1 217 ? 13.086 -17.531 1.898 1 96.12 217 PRO A CA 1
ATOM 1692 C C . PRO A 1 217 ? 12.727 -17.781 0.434 1 96.12 217 PRO A C 1
ATOM 1694 O O . PRO A 1 217 ? 13.57 -18.234 -0.345 1 96.12 217 PRO A O 1
ATOM 1697 N N . LEU A 1 218 ? 11.516 -17.578 0.142 1 98.44 218 LEU A N 1
ATOM 1698 C CA . LEU A 1 218 ? 11.109 -17.156 -1.192 1 98.44 218 LEU A CA 1
ATOM 1699 C C . LEU A 1 218 ? 11.07 -15.633 -1.293 1 98.44 218 LEU A C 1
ATOM 1701 O O . LEU A 1 218 ? 10.156 -14.992 -0.763 1 98.44 218 LEU A O 1
ATOM 1705 N N . ARG A 1 219 ? 12.078 -15.141 -1.878 1 98.38 219 ARG A N 1
ATOM 1706 C CA . ARG A 1 219 ? 12.195 -13.695 -1.979 1 98.38 219 ARG A CA 1
ATOM 1707 C C . ARG A 1 219 ? 11.484 -13.172 -3.225 1 98.38 219 ARG A C 1
ATOM 1709 O O . ARG A 1 219 ? 11.859 -13.508 -4.348 1 98.38 219 ARG A O 1
ATOM 1716 N N . LEU A 1 220 ? 10.539 -12.266 -3.047 1 98.69 220 LEU A N 1
ATOM 1717 C CA . LEU A 1 220 ? 9.727 -11.68 -4.109 1 98.69 220 LEU A CA 1
ATOM 1718 C C . LEU A 1 220 ? 9.984 -10.188 -4.227 1 98.69 220 LEU A C 1
ATOM 1720 O O . LEU A 1 220 ? 9.805 -9.438 -3.26 1 98.69 220 LEU A O 1
ATOM 1724 N N . TRP A 1 221 ? 10.445 -9.758 -5.395 1 98.69 221 TRP A N 1
ATOM 1725 C CA . TRP A 1 221 ? 10.781 -8.359 -5.613 1 98.69 221 TRP A CA 1
ATOM 1726 C C . TRP A 1 221 ? 9.555 -7.562 -6.047 1 98.69 221 TRP A C 1
ATOM 1728 O O . TRP A 1 221 ? 8.812 -7.988 -6.934 1 98.69 221 TRP A O 1
ATOM 1738 N N . GLN A 1 222 ? 9.352 -6.508 -5.414 1 98.38 222 GLN A N 1
ATOM 1739 C CA . GLN A 1 222 ? 8.273 -5.586 -5.77 1 98.38 222 GLN A CA 1
ATOM 1740 C C . GLN A 1 222 ? 8.828 -4.289 -6.352 1 98.38 222 GLN A C 1
ATOM 1742 O O . GLN A 1 222 ? 9.734 -3.682 -5.777 1 98.38 222 GLN A O 1
ATOM 1747 N N . ALA A 1 223 ? 8.32 -3.865 -7.52 1 98.56 223 ALA A N 1
ATOM 1748 C CA . ALA A 1 223 ? 8.836 -2.693 -8.227 1 98.56 223 ALA A CA 1
ATOM 1749 C C . ALA A 1 223 ? 8.148 -1.418 -7.742 1 98.56 223 ALA A C 1
ATOM 1751 O O . ALA A 1 223 ? 6.922 -1.373 -7.629 1 98.56 223 ALA A O 1
ATOM 1752 N N . LYS A 1 224 ? 8.914 -0.452 -7.414 1 97.12 224 LYS A N 1
ATOM 1753 C CA . LYS A 1 224 ? 8.445 0.869 -7.008 1 97.12 224 LYS A CA 1
ATOM 1754 C C . LYS A 1 224 ? 9.305 1.971 -7.617 1 97.12 224 LYS A C 1
ATOM 1756 O O . LYS A 1 224 ? 10.414 1.707 -8.102 1 97.12 224 LYS A O 1
ATOM 1761 N N . HIS A 1 225 ? 8.812 3.162 -7.75 1 96.38 225 HIS A N 1
ATOM 1762 C CA . HIS A 1 225 ? 9.594 4.344 -8.094 1 96.38 225 HIS A CA 1
ATOM 1763 C C . HIS A 1 225 ? 9.914 5.18 -6.859 1 96.38 225 HIS A C 1
ATOM 1765 O O . HIS A 1 225 ? 9.086 5.281 -5.945 1 96.38 225 HIS A O 1
ATOM 1771 N N . ALA A 1 226 ? 11.047 5.781 -6.855 1 92.56 226 ALA A N 1
ATOM 1772 C CA . ALA A 1 226 ? 11.453 6.605 -5.723 1 92.56 226 ALA A CA 1
ATOM 1773 C C . ALA A 1 226 ? 10.547 7.82 -5.566 1 92.56 226 ALA A C 1
ATOM 1775 O O . ALA A 1 226 ? 10.258 8.25 -4.449 1 92.56 226 ALA A O 1
ATOM 1776 N N . HIS A 1 227 ? 10.094 8.398 -6.648 1 93.56 227 HIS A N 1
ATOM 1777 C CA . HIS A 1 227 ? 9.211 9.555 -6.695 1 93.56 227 HIS A CA 1
ATOM 1778 C C . HIS A 1 227 ? 8.008 9.289 -7.602 1 93.56 227 HIS A C 1
ATOM 1780 O O . HIS A 1 227 ? 7.91 9.859 -8.688 1 93.56 227 HIS A O 1
ATOM 1786 N N . PRO A 1 228 ? 7.086 8.539 -7.102 1 95.31 228 PRO A N 1
ATOM 1787 C CA . PRO A 1 228 ? 6.02 8 -7.949 1 95.31 228 PRO A CA 1
ATOM 1788 C C . PRO A 1 228 ? 4.934 9.031 -8.25 1 95.31 228 PRO A C 1
ATOM 1790 O O . PRO A 1 228 ? 4.09 8.805 -9.125 1 95.31 228 PRO A O 1
ATOM 1793 N N . PHE A 1 229 ? 4.898 10.25 -7.648 1 96.81 229 PHE A N 1
ATOM 1794 C CA . PHE A 1 229 ? 3.754 11.156 -7.676 1 96.81 229 PHE A CA 1
ATOM 1795 C C . PHE A 1 229 ? 4.18 12.555 -8.109 1 96.81 229 PHE A C 1
ATOM 1797 O O . PHE A 1 229 ? 5.148 13.102 -7.582 1 96.81 229 PHE A O 1
ATOM 1804 N N . ASN A 1 230 ? 3.443 13.102 -9.102 1 97.12 230 ASN A N 1
ATOM 1805 C CA . ASN A 1 230 ? 3.678 14.453 -9.578 1 97.12 230 ASN A CA 1
ATOM 1806 C C . ASN A 1 230 ? 2.65 15.438 -9.016 1 97.12 230 ASN A C 1
ATOM 1808 O O . ASN A 1 230 ? 1.547 15.555 -9.547 1 97.12 230 ASN A O 1
ATOM 1812 N N . LEU A 1 231 ? 3.043 16.156 -8.07 1 96.62 231 LEU A N 1
ATOM 1813 C CA . LEU A 1 231 ? 2.143 17.062 -7.367 1 96.62 231 LEU A CA 1
ATOM 1814 C C . LEU A 1 231 ? 1.643 18.172 -8.297 1 96.62 231 LEU A C 1
ATOM 1816 O O . LEU A 1 231 ? 0.487 18.594 -8.203 1 96.62 231 LEU A O 1
ATOM 1820 N N . THR A 1 232 ? 2.471 18.688 -9.18 1 94.94 232 THR A N 1
ATOM 1821 C CA . THR A 1 232 ? 2.1 19.75 -10.109 1 94.94 232 THR A CA 1
ATOM 1822 C C . THR A 1 232 ? 0.941 19.312 -11 1 94.94 232 THR A C 1
ATOM 1824 O O . THR A 1 232 ? -0.047 20.031 -11.141 1 94.94 232 THR A O 1
ATOM 1827 N N . LYS A 1 233 ? 1.086 18.156 -11.57 1 95.94 233 LYS A N 1
ATOM 1828 C CA . LYS A 1 233 ? 0.018 17.625 -12.406 1 95.94 233 LYS A CA 1
ATOM 1829 C C . LYS A 1 233 ? -1.263 17.406 -11.609 1 95.94 233 LYS A C 1
ATOM 1831 O O . LYS A 1 233 ? -2.363 17.656 -12.109 1 95.94 233 LYS A O 1
ATOM 1836 N N . PHE A 1 234 ? -1.111 16.906 -10.445 1 96.56 234 PHE A N 1
ATOM 1837 C CA . PHE A 1 234 ? -2.266 16.719 -9.578 1 96.56 234 PHE A CA 1
ATOM 1838 C C . PHE A 1 234 ? -2.986 18.047 -9.344 1 96.56 234 PHE A C 1
ATOM 1840 O O . PHE A 1 234 ? -4.211 18.125 -9.477 1 96.56 234 PHE A O 1
ATOM 1847 N N . ASN A 1 235 ? -2.25 19.062 -8.969 1 93.94 235 ASN A N 1
ATOM 1848 C CA . ASN A 1 235 ? -2.834 20.375 -8.672 1 93.94 235 ASN A CA 1
ATOM 1849 C C . ASN A 1 235 ? -3.436 21.016 -9.922 1 93.94 235 ASN A C 1
ATOM 1851 O O . ASN A 1 235 ? -4.297 21.891 -9.828 1 93.94 235 ASN A O 1
ATOM 1855 N N . ASP A 1 236 ? -2.998 20.562 -11.109 1 94.38 236 ASP A N 1
ATOM 1856 C CA . ASP A 1 236 ? -3.557 21.031 -12.367 1 94.38 236 ASP A CA 1
ATOM 1857 C C . ASP A 1 236 ? -4.84 20.297 -12.719 1 94.38 236 ASP A C 1
ATOM 1859 O O . ASP A 1 236 ? -5.492 20.609 -13.719 1 94.38 236 ASP A O 1
ATOM 1863 N N . GLY A 1 237 ? -5.172 19.344 -11.945 1 94.31 237 GLY A N 1
ATOM 1864 C CA . GLY A 1 237 ? -6.406 18.609 -12.164 1 94.31 237 GLY A CA 1
ATOM 1865 C C . GLY A 1 237 ? -6.211 17.344 -12.992 1 94.31 237 GLY A C 1
ATOM 1866 O O . GLY A 1 237 ? -7.172 16.641 -13.289 1 94.31 237 GLY A O 1
ATOM 1867 N N . ASP A 1 238 ? -4.945 17.109 -13.391 1 96.44 238 ASP A N 1
ATOM 1868 C CA . ASP A 1 238 ? -4.641 15.898 -14.156 1 96.44 238 ASP A CA 1
ATOM 1869 C C . ASP A 1 238 ? -4.281 14.742 -13.234 1 96.44 238 ASP A C 1
ATOM 1871 O O . ASP A 1 238 ? -3.152 14.242 -13.258 1 96.44 238 ASP A O 1
ATOM 1875 N N . PHE A 1 239 ? -5.25 14.234 -12.578 1 96.31 239 PHE A N 1
ATOM 1876 C CA . PHE A 1 239 ? -5.066 13.273 -11.492 1 96.31 239 PHE A CA 1
ATOM 1877 C C . PHE A 1 239 ? -4.488 11.969 -12.008 1 96.31 239 PHE A C 1
ATOM 1879 O O . PHE A 1 239 ? -3.629 11.359 -11.367 1 96.31 239 PHE A O 1
ATOM 1886 N N . LEU A 1 240 ? -4.887 11.555 -13.203 1 96.12 240 LEU A N 1
ATOM 1887 C CA . LEU A 1 240 ? -4.406 10.305 -13.781 1 96.12 240 LEU A CA 1
ATOM 1888 C C . LEU A 1 240 ? -2.922 10.391 -14.109 1 96.12 240 LEU A C 1
ATOM 1890 O O . LEU A 1 240 ? -2.139 9.531 -13.703 1 96.12 240 LEU A O 1
ATOM 1894 N N . ARG A 1 241 ? -2.461 11.445 -14.805 1 96.81 241 ARG A N 1
ATOM 1895 C CA . ARG A 1 241 ? -1.071 11.578 -15.234 1 96.81 241 ARG A CA 1
ATOM 1896 C C . ARG A 1 241 ? -0.163 11.898 -14.047 1 96.81 241 ARG A C 1
ATOM 1898 O O . ARG A 1 241 ? 1.051 11.688 -14.117 1 96.81 241 ARG A O 1
ATOM 1905 N N . ALA A 1 242 ? -0.774 12.383 -12.945 1 97.62 242 ALA A N 1
ATOM 1906 C CA . ALA A 1 242 ? 0.002 12.617 -11.727 1 97.62 242 ALA A CA 1
ATOM 1907 C C . ALA A 1 242 ? 0.586 11.32 -11.188 1 97.62 242 ALA A C 1
ATOM 1909 O O . ALA A 1 242 ? 1.61 11.328 -10.5 1 97.62 242 ALA A O 1
ATOM 1910 N N . GLU A 1 243 ? -0.018 10.211 -11.578 1 97.31 243 GLU A N 1
ATOM 1911 C CA . GLU A 1 243 ? 0.376 8.906 -11.055 1 97.31 243 GLU A CA 1
ATOM 1912 C C . GLU A 1 243 ? 1.208 8.133 -12.07 1 97.31 243 GLU A C 1
ATOM 1914 O O . GLU A 1 243 ? 1.658 7.02 -11.789 1 97.31 243 GLU A O 1
ATOM 1919 N N . GLN A 1 244 ? 1.505 8.695 -13.211 1 96.94 244 GLN A N 1
ATOM 1920 C CA . GLN A 1 244 ? 2.082 7.992 -14.352 1 96.94 244 GLN A CA 1
ATOM 1921 C C . GLN A 1 244 ? 3.42 7.355 -13.992 1 96.94 244 GLN A C 1
ATOM 1923 O O . GLN A 1 244 ? 3.666 6.191 -14.305 1 96.94 244 GLN A O 1
ATOM 1928 N N . GLN A 1 245 ? 4.273 8.062 -13.305 1 95.62 245 GLN A N 1
ATOM 1929 C CA . GLN A 1 245 ? 5.609 7.582 -12.977 1 95.62 245 GLN A CA 1
ATOM 1930 C C . GLN A 1 245 ? 5.547 6.355 -12.07 1 95.62 245 GLN A C 1
ATOM 1932 O O . GLN A 1 245 ? 6.293 5.395 -12.266 1 95.62 245 GLN A O 1
ATOM 1937 N N . GLY A 1 246 ? 4.73 6.422 -11.055 1 96.69 246 GLY A N 1
ATOM 1938 C CA . GLY A 1 246 ? 4.547 5.273 -10.18 1 96.69 246 GLY A CA 1
ATOM 1939 C C . GLY A 1 246 ? 3.963 4.07 -10.891 1 96.69 246 GLY A C 1
ATOM 1940 O O . GLY A 1 246 ? 4.402 2.938 -10.672 1 96.69 246 GLY A O 1
ATOM 1941 N N . ILE A 1 247 ? 3.002 4.281 -11.789 1 97.12 247 ILE A N 1
ATOM 1942 C CA . ILE A 1 247 ? 2.34 3.217 -12.531 1 97.12 247 ILE A CA 1
ATOM 1943 C C . ILE A 1 247 ? 3.34 2.545 -13.469 1 97.12 247 ILE A C 1
ATOM 1945 O O . ILE A 1 247 ? 3.338 1.319 -13.617 1 97.12 247 ILE A O 1
ATOM 1949 N N . ASP A 1 248 ? 4.203 3.326 -13.992 1 96.75 248 ASP A N 1
ATOM 1950 C CA . ASP A 1 248 ? 5.203 2.805 -14.914 1 96.75 248 ASP A CA 1
ATOM 1951 C C . ASP A 1 248 ? 6.16 1.847 -14.203 1 96.75 248 ASP A C 1
ATOM 1953 O O . ASP A 1 248 ? 6.641 0.883 -14.805 1 96.75 248 ASP A O 1
ATOM 1957 N N . ALA A 1 249 ? 6.398 2.105 -13 1 97.38 249 ALA A N 1
ATOM 1958 C CA . ALA A 1 249 ? 7.266 1.215 -12.234 1 97.38 249 ALA A CA 1
ATOM 1959 C C . ALA A 1 249 ? 6.492 0.007 -11.719 1 97.38 249 ALA A C 1
ATOM 1961 O O . ALA A 1 249 ? 6.926 -1.136 -11.883 1 97.38 249 ALA A O 1
ATOM 1962 N N . GLU A 1 250 ? 5.324 0.222 -11.18 1 97.38 250 GLU A N 1
ATOM 1963 C CA . GLU A 1 250 ? 4.57 -0.8 -10.461 1 97.38 250 GLU A CA 1
ATOM 1964 C C . GLU A 1 250 ? 3.996 -1.839 -11.422 1 97.38 250 GLU A C 1
ATOM 1966 O O . GLU A 1 250 ? 3.717 -2.971 -11.023 1 97.38 250 GLU A O 1
ATOM 1971 N N . LYS A 1 251 ? 3.812 -1.419 -12.664 1 97.44 251 LYS A N 1
ATOM 1972 C CA . LYS A 1 251 ? 3.211 -2.355 -13.609 1 97.44 251 LYS A CA 1
ATOM 1973 C C . LYS A 1 251 ? 4.062 -3.613 -13.758 1 97.44 251 LYS A C 1
ATOM 1975 O O . LYS A 1 251 ? 3.553 -4.672 -14.125 1 97.44 251 LYS A O 1
ATOM 1980 N N . LEU A 1 252 ? 5.355 -3.568 -13.367 1 98.06 252 LEU A N 1
ATOM 1981 C CA . LEU A 1 252 ? 6.27 -4.699 -13.484 1 98.06 252 LEU A CA 1
ATOM 1982 C C . LEU A 1 252 ? 5.863 -5.824 -12.531 1 98.06 252 LEU A C 1
ATOM 1984 O O . LEU A 1 252 ? 6.266 -6.973 -12.719 1 98.06 252 LEU A O 1
ATOM 1988 N N . THR A 1 253 ? 5.148 -5.512 -11.531 1 98.12 253 THR A N 1
ATOM 1989 C CA . THR A 1 253 ? 4.805 -6.527 -10.539 1 98.12 253 THR A CA 1
ATOM 1990 C C . THR A 1 253 ? 3.297 -6.566 -10.312 1 98.12 253 THR A C 1
ATOM 1992 O O . THR A 1 253 ? 2.838 -6.918 -9.227 1 98.12 253 THR A O 1
ATOM 1995 N N . LYS A 1 254 ? 2.484 -6.18 -11.344 1 97.44 254 LYS A N 1
ATOM 1996 C CA . LYS A 1 254 ? 1.029 -6.227 -11.234 1 97.44 254 LYS A CA 1
ATOM 1997 C C . LYS A 1 254 ? 0.488 -7.574 -11.703 1 97.44 254 LYS A C 1
ATOM 1999 O O . LYS A 1 254 ? -0.256 -8.234 -10.984 1 97.44 254 LYS A O 1
ATOM 2004 N N . VAL A 1 255 ? 0.917 -7.926 -12.906 1 96.81 255 VAL A N 1
ATOM 2005 C CA . VAL A 1 255 ? 0.297 -9.078 -13.547 1 96.81 255 VAL A CA 1
ATOM 2006 C C . VAL A 1 255 ? 1.376 -10.062 -14 1 96.81 255 VAL A C 1
ATOM 2008 O O . VAL A 1 255 ? 2.426 -9.656 -14.5 1 96.81 255 VAL A O 1
ATOM 2011 N N . LEU A 1 256 ? 1.162 -11.305 -13.742 1 94.88 256 LEU A N 1
ATOM 2012 C CA . LEU A 1 256 ? 1.992 -12.391 -14.242 1 94.88 256 LEU A CA 1
ATOM 2013 C C . LEU A 1 256 ? 1.691 -12.68 -15.711 1 94.88 256 LEU A C 1
ATOM 2015 O O . LEU A 1 256 ? 0.528 -12.828 -16.094 1 94.88 256 LEU A O 1
ATOM 2019 N N . TYR A 1 257 ? 2.686 -12.703 -16.578 1 89.81 257 TYR A N 1
ATOM 2020 C CA . TYR A 1 257 ? 2.592 -13.031 -18 1 89.81 257 TYR A CA 1
ATOM 2021 C C . TYR A 1 257 ? 1.614 -12.102 -18.719 1 89.81 257 TYR A C 1
ATOM 2023 O O . TYR A 1 257 ? 0.601 -12.555 -19.25 1 89.81 257 TYR A O 1
ATOM 2031 N N . PRO A 1 258 ? 1.822 -10.852 -18.766 1 91.31 258 PRO A N 1
ATOM 2032 C CA . PRO A 1 258 ? 0.949 -9.938 -19.5 1 91.31 258 PRO A CA 1
ATOM 2033 C C . PRO A 1 258 ? 0.832 -10.289 -20.984 1 91.31 258 PRO A C 1
ATOM 2035 O O . PRO A 1 258 ? 1.696 -10.984 -21.516 1 91.31 258 PRO A O 1
ATOM 2038 N N . ASN A 1 259 ? -0.222 -9.828 -21.594 1 89.19 259 ASN A N 1
ATOM 2039 C CA . ASN A 1 259 ? -0.426 -10.047 -23.016 1 89.19 259 ASN A CA 1
ATOM 2040 C C . ASN A 1 259 ? 0.695 -9.422 -23.844 1 89.19 259 ASN A C 1
ATOM 2042 O O . ASN A 1 259 ? 0.916 -8.211 -23.781 1 89.19 259 ASN A O 1
ATOM 2046 N N . ASP A 1 260 ? 1.411 -10.258 -24.594 1 86.94 260 ASP A N 1
ATOM 2047 C CA . ASP A 1 260 ? 2.561 -9.75 -25.328 1 86.94 260 ASP A CA 1
ATOM 2048 C C . ASP A 1 260 ? 2.316 -9.828 -26.844 1 86.94 260 ASP A C 1
ATOM 2050 O O . ASP A 1 260 ? 3.258 -9.984 -27.625 1 86.94 260 ASP A O 1
ATOM 2054 N N . ASN A 1 261 ? 1.067 -9.758 -27.203 1 87.94 261 ASN A N 1
ATOM 2055 C CA . ASN A 1 261 ? 0.728 -9.766 -28.625 1 87.94 261 ASN A CA 1
ATOM 2056 C C . ASN A 1 261 ? 0.963 -8.398 -29.266 1 87.94 261 ASN A C 1
ATOM 2058 O O . ASN A 1 261 ? 0.773 -8.227 -30.469 1 87.94 261 ASN A O 1
ATOM 2062 N N . HIS A 1 262 ? 1.29 -7.438 -28.547 1 91.81 262 HIS A N 1
ATOM 2063 C CA . HIS A 1 262 ? 1.635 -6.102 -29.031 1 91.81 262 HIS A CA 1
ATOM 2064 C C . HIS A 1 262 ? 2.939 -5.617 -28.406 1 91.81 262 HIS A C 1
ATOM 2066 O O . HIS A 1 262 ? 3.436 -6.215 -27.438 1 91.81 262 HIS A O 1
ATOM 2072 N N . GLN A 1 263 ? 3.486 -4.586 -28.859 1 94.25 263 GLN A N 1
ATOM 2073 C CA . GLN A 1 263 ? 4.82 -4.109 -28.5 1 94.25 263 GLN A CA 1
ATOM 2074 C C . GLN A 1 263 ? 4.891 -3.727 -27.016 1 94.25 263 GLN A C 1
ATOM 2076 O O . GLN A 1 263 ? 5.883 -4.008 -26.344 1 94.25 263 GLN A O 1
ATOM 2081 N N . ALA A 1 264 ? 3.857 -3.031 -26.547 1 95.06 264 ALA A N 1
ATOM 2082 C CA . ALA A 1 264 ? 3.842 -2.617 -25.141 1 95.06 264 ALA A CA 1
ATOM 2083 C C . ALA A 1 264 ? 3.932 -3.824 -24.219 1 95.06 264 ALA A C 1
ATOM 2085 O O . ALA A 1 264 ? 4.621 -3.777 -23.188 1 95.06 264 ALA A O 1
ATOM 2086 N N . GLY A 1 265 ? 3.264 -4.805 -24.562 1 94.56 265 GLY A N 1
ATOM 2087 C CA . GLY A 1 265 ? 3.303 -6.031 -23.781 1 94.56 265 GLY A CA 1
ATOM 2088 C C . GLY A 1 265 ? 4.645 -6.734 -23.844 1 94.56 265 GLY A C 1
ATOM 2089 O O . GLY A 1 265 ? 5.121 -7.27 -22.844 1 94.56 265 GLY A O 1
ATOM 2090 N N . LYS A 1 266 ? 5.238 -6.812 -25 1 95.81 266 LYS A N 1
ATOM 2091 C CA . LYS A 1 266 ? 6.562 -7.41 -25.156 1 95.81 266 LYS A CA 1
ATOM 2092 C C . LYS A 1 266 ? 7.602 -6.668 -24.328 1 95.81 266 LYS A C 1
ATOM 2094 O O . LYS A 1 266 ? 8.43 -7.289 -23.656 1 95.81 266 LYS A O 1
ATOM 2099 N N . LYS A 1 267 ? 7.512 -5.352 -24.438 1 97.12 267 LYS A N 1
ATOM 2100 C CA . LYS A 1 267 ? 8.414 -4.523 -23.641 1 97.12 267 LYS A CA 1
ATOM 2101 C C . LYS A 1 267 ? 8.258 -4.82 -22.156 1 97.12 267 LYS A C 1
ATOM 2103 O O . LYS A 1 267 ? 9.25 -4.98 -21.438 1 97.12 267 LYS A O 1
ATOM 2108 N N . LEU A 1 268 ? 7.023 -4.836 -21.703 1 97.31 268 LEU A N 1
ATOM 2109 C CA . LEU A 1 268 ? 6.75 -5.094 -20.281 1 97.31 268 LEU A CA 1
ATOM 2110 C C . LEU A 1 268 ? 7.305 -6.449 -19.859 1 97.31 268 LEU A C 1
ATOM 2112 O O . LEU A 1 268 ? 7.93 -6.566 -18.812 1 97.31 268 LEU A O 1
ATOM 2116 N N . ARG A 1 269 ? 7.133 -7.488 -20.641 1 96.5 269 ARG A N 1
ATOM 2117 C CA . ARG A 1 269 ? 7.578 -8.836 -20.312 1 96.5 269 ARG A CA 1
ATOM 2118 C C . ARG A 1 269 ? 9.102 -8.898 -20.203 1 96.5 269 ARG A C 1
ATOM 2120 O O . ARG A 1 269 ? 9.633 -9.5 -19.266 1 96.5 269 ARG A O 1
ATOM 2127 N N . LEU A 1 270 ? 9.758 -8.32 -21.156 1 97.88 270 LEU A N 1
ATOM 2128 C CA . LEU A 1 270 ? 11.219 -8.305 -21.094 1 97.88 270 LEU A CA 1
ATOM 2129 C C . LEU A 1 270 ? 11.711 -7.523 -19.875 1 97.88 270 LEU A C 1
ATOM 2131 O O . LEU A 1 270 ? 12.656 -7.934 -19.219 1 97.88 270 LEU A O 1
ATOM 2135 N N . MET A 1 271 ? 11.047 -6.398 -19.594 1 98.12 271 MET A N 1
ATOM 2136 C CA . MET A 1 271 ? 11.422 -5.598 -18.438 1 98.12 271 MET A CA 1
ATOM 2137 C C . MET A 1 271 ? 11.219 -6.387 -17.141 1 98.12 271 MET A C 1
ATOM 2139 O O . MET A 1 271 ? 12.023 -6.281 -16.219 1 98.12 271 MET A O 1
ATOM 2143 N N . GLN A 1 272 ? 10.133 -7.121 -17.047 1 98.19 272 GLN A N 1
ATOM 2144 C CA . GLN A 1 272 ? 9.891 -7.969 -15.883 1 98.19 272 GLN A CA 1
ATOM 2145 C C . GLN A 1 272 ? 11.023 -8.961 -15.68 1 98.19 272 GLN A C 1
ATOM 2147 O O . GLN A 1 272 ? 11.516 -9.125 -14.562 1 98.19 272 GLN A O 1
ATOM 2152 N N . GLN A 1 273 ? 11.398 -9.586 -16.734 1 98.38 273 GLN A N 1
ATOM 2153 C CA . GLN A 1 273 ? 12.461 -10.586 -16.672 1 98.38 273 GLN A CA 1
ATOM 2154 C C . GLN A 1 273 ? 13.781 -9.961 -16.203 1 98.38 273 GLN A C 1
ATOM 2156 O O . GLN A 1 273 ? 14.438 -10.484 -15.305 1 98.38 273 GLN A O 1
ATOM 2161 N N . TYR A 1 274 ? 14.109 -8.844 -16.781 1 98.56 274 TYR A N 1
ATOM 2162 C CA . TYR A 1 274 ? 15.359 -8.195 -16.406 1 98.56 274 TYR A CA 1
ATOM 2163 C C . TYR A 1 274 ? 15.312 -7.715 -14.953 1 98.56 274 TYR A C 1
ATOM 2165 O O . TYR A 1 274 ? 16.266 -7.887 -14.203 1 98.56 274 TYR A O 1
ATOM 2173 N N . PHE A 1 275 ? 14.203 -7.082 -14.609 1 98.69 275 PHE A N 1
ATOM 2174 C CA . PHE A 1 275 ? 14.039 -6.551 -13.266 1 98.69 275 PHE A CA 1
ATOM 2175 C C . PHE A 1 275 ? 14.258 -7.641 -12.219 1 98.69 275 PHE A C 1
ATOM 2177 O O . PHE A 1 275 ? 15.008 -7.449 -11.266 1 98.69 275 PHE A O 1
ATOM 2184 N N . GLN A 1 276 ? 13.633 -8.75 -12.398 1 98.56 276 GLN A N 1
ATOM 2185 C CA . GLN A 1 276 ? 13.789 -9.883 -11.492 1 98.56 276 GLN A CA 1
ATOM 2186 C C . GLN A 1 276 ? 15.242 -10.328 -11.414 1 98.56 276 GLN A C 1
ATOM 2188 O O . GLN A 1 276 ? 15.766 -10.562 -10.32 1 98.56 276 GLN A O 1
ATOM 2193 N N . CYS A 1 277 ? 15.875 -10.453 -12.508 1 98.75 277 CYS A N 1
ATOM 2194 C CA . CYS A 1 277 ? 17.25 -10.961 -12.594 1 98.75 277 CYS A CA 1
ATOM 2195 C C . CYS A 1 277 ? 18.219 -9.969 -11.977 1 98.75 277 CYS A C 1
ATOM 2197 O O . CYS A 1 277 ? 19.125 -10.367 -11.227 1 98.75 277 CYS A O 1
ATOM 2199 N N . ALA A 1 278 ? 18.031 -8.719 -12.328 1 98.81 278 ALA A N 1
ATOM 2200 C CA . ALA A 1 278 ? 18.906 -7.688 -11.789 1 98.81 278 ALA A CA 1
ATOM 2201 C C . ALA A 1 278 ? 18.844 -7.645 -10.266 1 98.81 278 ALA A C 1
ATOM 2203 O O . ALA A 1 278 ? 19.891 -7.59 -9.594 1 98.81 278 ALA A O 1
ATOM 2204 N N . CYS A 1 279 ? 17.641 -7.652 -9.719 1 98.75 279 CYS A N 1
ATOM 2205 C CA . CYS A 1 279 ? 17.469 -7.652 -8.273 1 98.75 279 CYS A CA 1
ATOM 2206 C C . CYS A 1 279 ? 18.109 -8.883 -7.645 1 98.75 279 CYS A C 1
ATOM 2208 O O . CYS A 1 279 ? 18.797 -8.781 -6.629 1 98.75 279 CYS A O 1
ATOM 2210 N N . SER A 1 280 ? 17.922 -10.031 -8.242 1 98.81 280 SER A N 1
ATOM 2211 C CA . SER A 1 280 ? 18.391 -11.297 -7.691 1 98.81 280 SER A CA 1
ATOM 2212 C C . SER A 1 280 ? 19.922 -11.375 -7.719 1 98.81 280 SER A C 1
ATOM 2214 O O . SER A 1 280 ? 20.531 -11.773 -6.734 1 98.81 280 SER A O 1
ATOM 2216 N N . VAL A 1 281 ? 20.5 -10.977 -8.836 1 98.81 281 VAL A N 1
ATOM 2217 C CA . VAL A 1 281 ? 21.953 -10.992 -8.961 1 98.81 281 VAL A CA 1
ATOM 2218 C C . VAL A 1 281 ? 22.578 -10.062 -7.922 1 98.81 281 VAL A C 1
ATOM 2220 O O . VAL A 1 281 ? 23.562 -10.43 -7.27 1 98.81 281 VAL A O 1
ATOM 2223 N N . ALA A 1 282 ? 21.984 -8.891 -7.789 1 98.62 282 ALA A N 1
ATOM 2224 C CA . ALA A 1 282 ? 22.484 -7.945 -6.789 1 98.62 282 ALA A CA 1
ATOM 2225 C C . ALA A 1 282 ? 22.438 -8.555 -5.391 1 98.62 282 ALA A C 1
ATOM 2227 O O . ALA A 1 282 ? 23.375 -8.391 -4.609 1 98.62 282 ALA A O 1
ATOM 2228 N N . ASP A 1 283 ? 21.391 -9.195 -5.047 1 98.5 283 ASP A N 1
ATOM 2229 C CA . ASP A 1 283 ? 21.234 -9.797 -3.725 1 98.5 283 ASP A CA 1
ATOM 2230 C C . ASP A 1 283 ? 22.234 -10.938 -3.516 1 98.5 283 ASP A C 1
ATOM 2232 O O . ASP A 1 283 ? 22.797 -11.078 -2.428 1 98.5 283 ASP A O 1
ATOM 2236 N N . ILE A 1 284 ? 22.438 -11.773 -4.5 1 98.62 284 ILE A N 1
ATOM 2237 C CA . ILE A 1 284 ? 23.359 -12.898 -4.43 1 98.62 284 ILE A CA 1
ATOM 2238 C C . ILE A 1 284 ? 24.781 -12.383 -4.164 1 98.62 284 ILE A C 1
ATOM 2240 O O . ILE A 1 284 ? 25.469 -12.891 -3.281 1 98.62 284 ILE A O 1
ATOM 2244 N N . LEU A 1 285 ? 25.172 -11.398 -4.938 1 98.5 285 LEU A N 1
ATOM 2245 C CA . LEU A 1 285 ? 26.5 -10.828 -4.766 1 98.5 285 LEU A CA 1
ATOM 2246 C C . LEU A 1 285 ? 26.641 -10.172 -3.4 1 98.5 285 LEU A C 1
ATOM 2248 O O . LEU A 1 285 ? 27.703 -10.266 -2.764 1 98.5 285 LEU A O 1
ATOM 2252 N N . ARG A 1 286 ? 25.562 -9.469 -2.967 1 97.31 286 ARG A N 1
ATOM 2253 C CA . ARG A 1 286 ? 25.578 -8.867 -1.639 1 97.31 286 ARG A CA 1
ATOM 2254 C C . ARG A 1 286 ? 25.828 -9.922 -0.564 1 97.31 286 ARG A C 1
ATOM 2256 O O . ARG A 1 286 ? 26.688 -9.727 0.311 1 97.31 286 ARG A O 1
ATOM 2263 N N . ARG A 1 287 ? 25.125 -11.016 -0.581 1 96.25 287 ARG A N 1
ATOM 2264 C CA . ARG A 1 287 ? 25.281 -12.094 0.394 1 96.25 287 ARG A CA 1
ATOM 2265 C C . ARG A 1 287 ? 26.688 -12.688 0.335 1 96.25 287 ARG A C 1
ATOM 2267 O O . ARG A 1 287 ? 27.281 -12.977 1.371 1 96.25 287 ARG A O 1
ATOM 2274 N N . HIS A 1 288 ? 27.188 -12.852 -0.875 1 97.25 288 HIS A N 1
ATOM 2275 C CA . HIS A 1 288 ? 28.547 -13.375 -1.067 1 97.25 288 HIS A CA 1
ATOM 2276 C C . HIS A 1 288 ? 29.578 -12.453 -0.439 1 97.25 288 HIS A C 1
ATOM 2278 O O . HIS A 1 288 ? 30.5 -12.922 0.245 1 97.25 288 HIS A O 1
ATOM 2284 N N . HIS A 1 289 ? 29.438 -11.164 -0.647 1 96.62 289 HIS A N 1
ATOM 2285 C CA . HIS A 1 289 ? 30.344 -10.172 -0.092 1 96.62 289 HIS A CA 1
ATOM 2286 C C . HIS A 1 289 ? 30.234 -10.109 1.429 1 96.62 289 HIS A C 1
ATOM 2288 O O . HIS A 1 289 ? 31.25 -10 2.121 1 96.62 289 HIS A O 1
ATOM 2294 N N . LEU A 1 290 ? 29.047 -10.164 1.872 1 93.19 290 LEU A N 1
ATOM 2295 C CA . LEU A 1 290 ? 28.828 -10.102 3.311 1 93.19 290 LEU A CA 1
ATOM 2296 C C . LEU A 1 290 ? 29.5 -11.281 4.016 1 93.19 290 LEU A C 1
ATOM 2298 O O . LEU A 1 290 ? 29.906 -11.156 5.172 1 93.19 290 LEU A O 1
ATOM 2302 N N . ALA A 1 291 ? 29.594 -12.367 3.326 1 93.56 291 ALA A N 1
ATOM 2303 C CA . ALA A 1 291 ? 30.234 -13.562 3.885 1 93.56 291 ALA A CA 1
ATOM 2304 C C . ALA A 1 291 ? 31.75 -13.469 3.801 1 93.56 291 ALA A C 1
ATOM 2306 O O . ALA A 1 291 ? 32.469 -14.391 4.215 1 93.56 291 ALA A O 1
ATOM 2307 N N . GLY A 1 292 ? 32.344 -12.43 3.23 1 95.38 292 GLY A N 1
ATOM 2308 C CA . GLY A 1 292 ? 33.781 -12.195 3.166 1 95.38 292 GLY A CA 1
ATOM 2309 C C . GLY A 1 292 ? 34.469 -12.984 2.064 1 95.38 292 GLY A C 1
ATOM 2310 O O . GLY A 1 292 ? 35.656 -13.258 2.146 1 95.38 292 GLY A O 1
ATOM 2311 N N . ARG A 1 293 ? 33.719 -13.312 1.061 1 96.56 293 ARG A N 1
ATOM 2312 C CA . ARG A 1 293 ? 34.25 -14.172 0.007 1 96.56 293 ARG A CA 1
ATOM 2313 C C . ARG A 1 293 ? 34.688 -13.344 -1.199 1 96.56 293 ARG A C 1
ATOM 2315 O O . ARG A 1 293 ? 34.062 -12.328 -1.518 1 96.56 293 ARG A O 1
ATOM 2322 N N . LYS A 1 294 ? 35.719 -13.875 -1.871 1 96.69 294 LYS A N 1
ATOM 2323 C CA . LYS A 1 294 ? 36.188 -13.227 -3.092 1 96.69 294 LYS A CA 1
ATOM 2324 C C . LYS A 1 294 ? 35.25 -13.547 -4.27 1 96.69 294 LYS A C 1
ATOM 2326 O O . LYS A 1 294 ? 34.719 -14.656 -4.359 1 96.69 294 LYS A O 1
ATOM 2331 N N . LEU A 1 295 ? 35.156 -12.68 -5.184 1 97.38 295 LEU A N 1
ATOM 2332 C CA . LEU A 1 295 ? 34.281 -12.859 -6.344 1 97.38 295 LEU A CA 1
ATOM 2333 C C . LEU A 1 295 ? 34.75 -14.047 -7.184 1 97.38 295 LEU A C 1
ATOM 2335 O O . LEU A 1 295 ? 33.906 -14.75 -7.773 1 97.38 295 LEU A O 1
ATOM 2339 N N . ALA A 1 296 ? 36 -14.25 -7.234 1 96.62 296 ALA A N 1
ATOM 2340 C CA . ALA A 1 296 ? 36.562 -15.352 -8.016 1 96.62 296 ALA A CA 1
ATOM 2341 C C . ALA A 1 296 ? 36.062 -16.703 -7.496 1 96.62 296 ALA A C 1
ATOM 2343 O O . ALA A 1 296 ? 36.062 -17.703 -8.227 1 96.62 296 ALA A O 1
ATOM 2344 N N . GLU A 1 297 ? 35.594 -16.688 -6.277 1 96.44 297 GLU A N 1
ATOM 2345 C CA . GLU A 1 297 ? 35.125 -17.922 -5.641 1 96.44 297 GLU A CA 1
ATOM 2346 C C . GLU A 1 297 ? 33.625 -18.047 -5.707 1 96.44 297 GLU A C 1
ATOM 2348 O O . GLU A 1 297 ? 33.031 -18.953 -5.098 1 96.44 297 GLU A O 1
ATOM 2353 N N . LEU A 1 298 ? 32.969 -17.219 -6.398 1 97.81 298 LEU A N 1
ATOM 2354 C CA . LEU A 1 298 ? 31.516 -17.188 -6.414 1 97.81 298 LEU A CA 1
ATOM 2355 C C . LEU A 1 298 ? 30.953 -18.578 -6.746 1 97.81 298 LEU A C 1
ATOM 2357 O O . LEU A 1 298 ? 30.062 -19.062 -6.047 1 97.81 298 LEU A O 1
ATOM 2361 N N . ALA A 1 299 ? 31.469 -19.234 -7.75 1 96.44 299 ALA A N 1
ATOM 2362 C CA . ALA A 1 299 ? 30.953 -20.5 -8.242 1 96.44 299 ALA A CA 1
ATOM 2363 C C . ALA A 1 299 ? 31.203 -21.625 -7.242 1 96.44 299 ALA A C 1
ATOM 2365 O O . ALA A 1 299 ? 30.578 -22.688 -7.316 1 96.44 299 ALA A O 1
ATOM 2366 N N . ASP A 1 300 ? 32.062 -21.438 -6.32 1 95.62 300 ASP A N 1
ATOM 2367 C CA . ASP A 1 300 ? 32.375 -22.438 -5.297 1 95.62 300 ASP A CA 1
ATOM 2368 C C . ASP A 1 300 ? 31.312 -22.422 -4.191 1 95.62 300 ASP A C 1
ATOM 2370 O O . ASP A 1 300 ? 31.172 -23.391 -3.443 1 95.62 300 ASP A O 1
ATOM 2374 N N . TYR A 1 301 ? 30.625 -21.297 -4.102 1 96.12 301 TYR A N 1
ATOM 2375 C CA . TYR A 1 301 ? 29.703 -21.156 -2.979 1 96.12 301 TYR A CA 1
ATOM 2376 C C . TYR A 1 301 ? 28.266 -20.984 -3.467 1 96.12 301 TYR A C 1
ATOM 2378 O O . TYR A 1 301 ? 27.312 -21.219 -2.719 1 96.12 301 TYR A O 1
ATOM 2386 N N . GLU A 1 302 ? 28.109 -20.531 -4.727 1 97.31 302 GLU A N 1
ATOM 2387 C CA . GLU A 1 302 ? 26.781 -20.203 -5.25 1 97.31 302 GLU A CA 1
ATOM 2388 C C . GLU A 1 302 ? 26.516 -20.922 -6.559 1 97.31 302 GLU A C 1
ATOM 2390 O O . GLU A 1 302 ? 27.406 -21.078 -7.391 1 97.31 302 GLU A O 1
ATOM 2395 N N . VAL A 1 303 ? 25.312 -21.406 -6.73 1 98.06 303 VAL A N 1
ATOM 2396 C CA . VAL A 1 303 ? 24.797 -21.875 -8.016 1 98.06 303 VAL A CA 1
ATOM 2397 C C . VAL A 1 303 ? 23.469 -21.156 -8.328 1 98.06 303 VAL A C 1
ATOM 2399 O O . VAL A 1 303 ? 22.641 -20.984 -7.441 1 98.06 303 VAL A O 1
ATOM 2402 N N . ILE A 1 304 ? 23.328 -20.641 -9.5 1 98.69 304 ILE A N 1
ATOM 2403 C CA . ILE A 1 304 ? 22.094 -20.016 -9.953 1 98.69 304 ILE A CA 1
ATOM 2404 C C . ILE A 1 304 ? 21.359 -20.938 -10.914 1 98.69 304 ILE A C 1
ATOM 2406 O O . ILE A 1 304 ? 21.844 -21.203 -12.023 1 98.69 304 ILE A O 1
ATOM 2410 N N . GLN A 1 305 ? 20.281 -21.5 -10.461 1 98.69 305 GLN A N 1
ATOM 2411 C CA . GLN A 1 305 ? 19.453 -22.375 -11.281 1 98.69 305 GLN A CA 1
ATOM 2412 C C . GLN A 1 305 ? 18.375 -21.594 -12.016 1 98.69 305 GLN A C 1
ATOM 2414 O O . GLN A 1 305 ? 17.5 -21 -11.383 1 98.69 305 GLN A O 1
ATOM 2419 N N . LEU A 1 306 ? 18.438 -21.562 -13.328 1 98.38 306 LEU A N 1
ATOM 2420 C CA . LEU A 1 306 ? 17.375 -21 -14.156 1 98.38 306 LEU A CA 1
ATOM 2421 C C . LEU A 1 306 ? 16.281 -22.031 -14.43 1 98.38 306 LEU A C 1
ATOM 2423 O O . LEU A 1 306 ? 16.516 -23 -15.156 1 98.38 306 LEU A O 1
ATOM 2427 N N . ASN A 1 307 ? 15.125 -21.75 -13.906 1 95.75 307 ASN A N 1
ATOM 2428 C CA . ASN A 1 307 ? 14.039 -22.734 -13.984 1 95.75 307 ASN A CA 1
ATOM 2429 C C . ASN A 1 307 ? 13.531 -22.891 -15.414 1 95.75 307 ASN A C 1
ATOM 2431 O O . ASN A 1 307 ? 12.906 -23.891 -15.75 1 95.75 307 ASN A O 1
ATOM 2435 N N . ASP A 1 308 ? 13.727 -21.875 -16.203 1 93.62 308 ASP A N 1
ATOM 2436 C CA . ASP A 1 308 ? 13.367 -21.828 -17.625 1 93.62 308 ASP A CA 1
ATOM 2437 C C . ASP A 1 308 ? 14.102 -20.688 -18.328 1 93.62 308 ASP A C 1
ATOM 2439 O O . ASP A 1 308 ? 15.141 -20.219 -17.859 1 93.62 308 ASP A O 1
ATOM 2443 N N . THR A 1 309 ? 13.617 -20.297 -19.469 1 94.94 309 THR A N 1
ATOM 2444 C CA . THR A 1 309 ? 14.352 -19.297 -20.25 1 94.94 309 THR A CA 1
ATOM 2445 C C . THR A 1 309 ? 14.039 -17.891 -19.766 1 94.94 309 THR A C 1
ATOM 2447 O O . THR A 1 309 ? 14.742 -16.938 -20.109 1 94.94 309 THR A O 1
ATOM 2450 N N . HIS A 1 310 ? 13.078 -17.734 -18.938 1 94.56 310 HIS A N 1
ATOM 2451 C CA . HIS A 1 310 ? 12.648 -16.391 -18.547 1 94.56 310 HIS A CA 1
ATOM 2452 C C . HIS A 1 310 ? 13.766 -15.656 -17.797 1 94.56 310 HIS A C 1
ATOM 2454 O O . HIS A 1 310 ? 14.047 -14.492 -18.094 1 94.56 310 HIS A O 1
ATOM 2460 N N . PRO A 1 311 ? 14.391 -16.312 -16.875 1 97.44 311 PRO A N 1
ATOM 2461 C CA . PRO A 1 311 ? 15.422 -15.578 -16.141 1 97.44 311 PRO A CA 1
ATOM 2462 C C . PRO A 1 311 ? 16.797 -15.641 -16.828 1 97.44 311 PRO A C 1
ATOM 2464 O O . PRO A 1 311 ? 17.812 -15.516 -16.156 1 97.44 311 PRO A O 1
ATOM 2467 N N . THR A 1 312 ? 16.859 -15.797 -18.109 1 98 312 THR A N 1
ATOM 2468 C CA . THR A 1 312 ? 18.094 -15.984 -18.859 1 98 312 THR A CA 1
ATOM 2469 C C . THR A 1 312 ? 18.953 -14.727 -18.797 1 98 312 THR A C 1
ATOM 2471 O O . THR A 1 312 ? 20.188 -14.812 -18.812 1 98 312 THR A O 1
ATOM 2474 N N . ILE A 1 313 ? 18.312 -13.594 -18.719 1 98.38 313 ILE A N 1
ATOM 2475 C CA . ILE A 1 313 ? 19.031 -12.32 -18.75 1 98.38 313 ILE A CA 1
ATOM 2476 C C . ILE A 1 313 ? 19.906 -12.188 -17.516 1 98.38 313 ILE A C 1
ATOM 2478 O O . ILE A 1 313 ? 20.781 -11.32 -17.453 1 98.38 313 ILE A O 1
ATOM 2482 N N . ALA A 1 314 ? 19.797 -13.062 -16.562 1 98.81 314 ALA A N 1
ATOM 2483 C CA . ALA A 1 314 ? 20.656 -13.078 -15.383 1 98.81 314 ALA A CA 1
ATOM 2484 C C . ALA A 1 314 ? 22.109 -13.328 -15.781 1 98.81 314 ALA A C 1
ATOM 2486 O O . ALA A 1 314 ? 23.031 -12.867 -15.117 1 98.81 314 ALA A O 1
ATOM 2487 N N . ILE A 1 315 ? 22.359 -14.055 -16.891 1 98.81 315 ILE A N 1
ATOM 2488 C CA . ILE A 1 315 ? 23.703 -14.383 -17.359 1 98.81 315 ILE A CA 1
ATOM 2489 C C . ILE A 1 315 ? 24.422 -13.109 -17.797 1 98.81 315 ILE A C 1
ATOM 2491 O O . ILE A 1 315 ? 25.453 -12.75 -17.234 1 98.81 315 ILE A O 1
ATOM 2495 N N . PRO A 1 316 ? 23.844 -12.359 -18.797 1 98.69 316 PRO A N 1
ATOM 2496 C CA . PRO A 1 316 ? 24.531 -11.117 -19.141 1 98.69 316 PRO A CA 1
ATOM 2497 C C . PRO A 1 316 ? 24.516 -10.102 -18 1 98.69 316 PRO A C 1
ATOM 2499 O O . PRO A 1 316 ? 25.422 -9.258 -17.906 1 98.69 316 PRO A O 1
ATOM 2502 N N . GLU A 1 317 ? 23.516 -10.07 -17.109 1 98.75 317 GLU A N 1
ATOM 2503 C CA . GLU A 1 317 ? 23.5 -9.148 -15.969 1 98.75 317 GLU A CA 1
ATOM 2504 C C . GLU A 1 317 ? 24.672 -9.414 -15.023 1 98.75 317 GLU A C 1
ATOM 2506 O O . GLU A 1 317 ? 25.312 -8.477 -14.555 1 98.75 317 GLU A O 1
ATOM 2511 N N . LEU A 1 318 ? 24.922 -10.688 -14.695 1 98.88 318 LEU A N 1
ATOM 2512 C CA . LEU A 1 318 ? 26.062 -11 -13.844 1 98.88 318 LEU A CA 1
ATOM 2513 C C . LEU A 1 318 ? 27.359 -10.539 -14.477 1 98.88 318 LEU A C 1
ATOM 2515 O O . LEU A 1 318 ? 28.219 -9.953 -13.805 1 98.88 318 LEU A O 1
ATOM 2519 N N . LEU A 1 319 ? 27.516 -10.789 -15.805 1 98.62 319 LEU A N 1
ATOM 2520 C CA . LEU A 1 319 ? 28.688 -10.336 -16.531 1 98.62 319 LEU A CA 1
ATOM 2521 C C . LEU A 1 319 ? 28.844 -8.82 -16.438 1 98.62 319 LEU A C 1
ATOM 2523 O O . LEU A 1 319 ? 29.938 -8.312 -16.172 1 98.62 319 LEU A O 1
ATOM 2527 N N . ARG A 1 320 ? 27.734 -8.141 -16.641 1 98.38 320 ARG A N 1
ATOM 2528 C CA . ARG A 1 320 ? 27.75 -6.68 -16.609 1 98.38 320 ARG A CA 1
ATOM 2529 C C . ARG A 1 320 ? 28.25 -6.176 -15.25 1 98.38 320 ARG A C 1
ATOM 2531 O O . ARG A 1 320 ? 29.125 -5.312 -15.188 1 98.38 320 ARG A O 1
ATOM 2538 N N . VAL A 1 321 ? 27.656 -6.684 -14.18 1 98.31 321 VAL A N 1
ATOM 2539 C CA . VAL A 1 321 ? 28 -6.234 -12.836 1 98.31 321 VAL A CA 1
ATOM 2540 C C . VAL A 1 321 ? 29.469 -6.535 -12.547 1 98.31 321 VAL A C 1
ATOM 2542 O O . VAL A 1 321 ? 30.172 -5.699 -11.984 1 98.31 321 VAL A O 1
ATOM 2545 N N . LEU A 1 322 ? 30 -7.727 -12.945 1 98.44 322 LEU A N 1
ATOM 2546 C CA . LEU A 1 322 ? 31.375 -8.117 -12.695 1 98.44 322 LEU A CA 1
ATOM 2547 C C . LEU A 1 322 ? 32.344 -7.234 -13.477 1 98.44 322 LEU A C 1
ATOM 2549 O O . LEU A 1 322 ? 33.375 -6.836 -12.945 1 98.44 322 LEU A O 1
ATOM 2553 N N . ILE A 1 323 ? 32 -6.949 -14.711 1 97.88 323 ILE A N 1
ATOM 2554 C CA . ILE A 1 323 ? 32.906 -6.188 -15.578 1 97.88 323 ILE A CA 1
ATOM 2555 C C . ILE A 1 323 ? 32.812 -4.703 -15.227 1 97.88 323 ILE A C 1
ATOM 2557 O O . ILE A 1 323 ? 33.844 -4.059 -14.984 1 97.88 323 ILE A O 1
ATOM 2561 N N . ASP A 1 324 ? 31.594 -4.172 -15.172 1 97.31 324 ASP A N 1
ATOM 2562 C CA . ASP A 1 324 ? 31.406 -2.725 -15.094 1 97.31 324 ASP A CA 1
ATOM 2563 C C . ASP A 1 324 ? 31.547 -2.229 -13.656 1 97.31 324 ASP A C 1
ATOM 2565 O O . ASP A 1 324 ? 32.062 -1.132 -13.422 1 97.31 324 ASP A O 1
ATOM 2569 N N . GLU A 1 325 ? 31.062 -2.941 -12.727 1 96.25 325 GLU A N 1
ATOM 2570 C CA . GLU A 1 325 ? 31.031 -2.461 -11.344 1 96.25 325 GLU A CA 1
ATOM 2571 C C . GLU A 1 325 ? 32.25 -2.984 -10.555 1 96.25 325 GLU A C 1
ATOM 2573 O O . GLU A 1 325 ? 32.781 -2.283 -9.688 1 96.25 325 GLU A O 1
ATOM 2578 N N . HIS A 1 326 ? 32.656 -4.156 -10.875 1 96.94 326 HIS A N 1
ATOM 2579 C CA . HIS A 1 326 ? 33.75 -4.742 -10.109 1 96.94 326 HIS A CA 1
ATOM 2580 C C . HIS A 1 326 ? 35.062 -4.746 -10.922 1 96.94 326 HIS A C 1
ATOM 2582 O O . HIS A 1 326 ? 36.094 -5.246 -10.461 1 96.94 326 HIS A O 1
ATOM 2588 N N . GLN A 1 327 ? 35.062 -4.34 -12.148 1 96 327 GLN A N 1
ATOM 2589 C CA . GLN A 1 327 ? 36.219 -4.047 -13.008 1 96 327 GLN A CA 1
ATOM 2590 C C . GLN A 1 327 ? 37.031 -5.309 -13.305 1 96 327 GLN A C 1
ATOM 2592 O O . GLN A 1 327 ? 38.25 -5.285 -13.273 1 96 327 GLN A O 1
ATOM 2597 N N . LEU A 1 328 ? 36.312 -6.383 -13.484 1 97.94 328 LEU A N 1
ATOM 2598 C CA . LEU A 1 328 ? 36.969 -7.602 -13.93 1 97.94 328 LEU A CA 1
ATOM 2599 C C . LEU A 1 328 ? 37.156 -7.598 -15.445 1 97.94 328 LEU A C 1
ATOM 2601 O O . LEU A 1 328 ? 36.406 -6.918 -16.172 1 97.94 328 LEU A O 1
ATOM 2605 N N . SER A 1 329 ? 38.156 -8.391 -15.859 1 97.69 329 SER A N 1
ATOM 2606 C CA . SER A 1 329 ? 38.281 -8.617 -17.297 1 97.69 329 SER A CA 1
ATOM 2607 C C . SER A 1 329 ? 37.156 -9.516 -17.812 1 97.69 329 SER A C 1
ATOM 2609 O O . SER A 1 329 ? 36.531 -10.234 -17.047 1 97.69 329 SER A O 1
ATOM 2611 N N . TRP A 1 330 ? 36.969 -9.453 -19.062 1 97.69 330 TRP A N 1
ATOM 2612 C CA . TRP A 1 330 ? 35.938 -10.312 -19.672 1 97.69 330 TRP A CA 1
ATOM 2613 C C . TRP A 1 330 ? 36.219 -11.781 -19.344 1 97.69 330 TRP A C 1
ATOM 2615 O O . TRP A 1 330 ? 35.281 -12.508 -18.969 1 97.69 330 TRP A O 1
ATOM 2625 N N . ASP A 1 331 ? 37.469 -12.164 -19.453 1 97.94 331 ASP A N 1
ATOM 2626 C CA . ASP A 1 331 ? 37.812 -13.57 -19.266 1 97.94 331 ASP A CA 1
ATOM 2627 C C . ASP A 1 331 ? 37.562 -14.023 -17.828 1 97.94 331 ASP A C 1
ATOM 2629 O O . ASP A 1 331 ? 37.062 -15.117 -17.594 1 97.94 331 ASP A O 1
ATOM 2633 N N . ASP A 1 332 ? 37.906 -13.195 -16.922 1 98.12 332 ASP A N 1
ATOM 2634 C CA . ASP A 1 332 ? 37.688 -13.523 -15.523 1 98.12 332 ASP A CA 1
ATOM 2635 C C . ASP A 1 332 ? 36.188 -13.602 -15.203 1 98.12 332 ASP A C 1
ATOM 2637 O O . ASP A 1 332 ? 35.75 -14.516 -14.523 1 98.12 332 ASP A O 1
ATOM 2641 N N . ALA A 1 333 ? 35.5 -12.609 -15.719 1 98.5 333 ALA A N 1
ATOM 2642 C CA . ALA A 1 333 ? 34.062 -12.555 -15.492 1 98.5 333 ALA A CA 1
ATOM 2643 C C . ALA A 1 333 ? 33.344 -13.766 -16.125 1 98.5 333 ALA A C 1
ATOM 2645 O O . ALA A 1 333 ? 32.438 -14.344 -15.516 1 98.5 333 ALA A O 1
ATOM 2646 N N . TRP A 1 334 ? 33.812 -14.102 -17.312 1 98.31 334 TRP A N 1
ATOM 2647 C CA . TRP A 1 334 ? 33.188 -15.227 -18.016 1 98.31 334 TRP A CA 1
ATOM 2648 C C . TRP A 1 334 ? 33.5 -16.547 -17.297 1 98.31 334 TRP A C 1
ATOM 2650 O O . TRP A 1 334 ? 32.625 -17.422 -17.234 1 98.31 334 TRP A O 1
ATOM 2660 N N . ALA A 1 335 ? 34.688 -16.688 -16.766 1 97.56 335 ALA A N 1
ATOM 2661 C CA . ALA A 1 335 ? 35.062 -17.891 -16.031 1 97.56 335 ALA A CA 1
ATOM 2662 C C . ALA A 1 335 ? 34.156 -18.094 -14.805 1 97.56 335 ALA A C 1
ATOM 2664 O O . ALA A 1 335 ? 33.781 -19.219 -14.477 1 97.56 335 ALA A O 1
ATOM 2665 N N . ILE A 1 336 ? 33.875 -17.016 -14.164 1 98.06 336 ILE A N 1
ATOM 2666 C CA . ILE A 1 336 ? 32.969 -17.062 -13 1 98.06 336 ILE A CA 1
ATOM 2667 C C . ILE A 1 336 ? 31.562 -17.391 -13.453 1 98.06 336 ILE A C 1
ATOM 2669 O O . ILE A 1 336 ? 30.938 -18.328 -12.953 1 98.06 336 ILE A O 1
ATOM 2673 N N . THR A 1 337 ? 31.047 -16.656 -14.461 1 98.25 337 THR A N 1
ATOM 2674 C CA . THR A 1 337 ? 29.656 -16.719 -14.906 1 98.25 337 THR A CA 1
ATOM 2675 C C . THR A 1 337 ? 29.344 -18.109 -15.477 1 98.25 337 THR A C 1
ATOM 2677 O O . THR A 1 337 ? 28.328 -18.703 -15.125 1 98.25 337 THR A O 1
ATOM 2680 N N . SER A 1 338 ? 30.188 -18.656 -16.297 1 96.81 338 SER A N 1
ATOM 2681 C CA . SER A 1 338 ? 29.938 -19.906 -17 1 96.81 338 SER A CA 1
ATOM 2682 C C . SER A 1 338 ? 29.922 -21.094 -16.031 1 96.81 338 SER A C 1
ATOM 2684 O O . SER A 1 338 ? 29.406 -22.156 -16.359 1 96.81 338 SER A O 1
ATOM 2686 N N . LYS A 1 339 ? 30.438 -20.906 -14.82 1 97.19 339 LYS A N 1
ATOM 2687 C CA . LYS A 1 339 ? 30.484 -21.969 -13.82 1 97.19 339 LYS A CA 1
ATOM 2688 C C . LYS A 1 339 ? 29.406 -21.75 -12.75 1 97.19 339 LYS A C 1
ATOM 2690 O O . LYS A 1 339 ? 29.297 -22.547 -11.805 1 97.19 339 LYS A O 1
ATOM 2695 N N . THR A 1 340 ? 28.594 -20.734 -12.914 1 98.06 340 THR A N 1
ATOM 2696 C CA . THR A 1 340 ? 27.656 -20.359 -11.859 1 98.06 340 THR A CA 1
ATOM 2697 C C . THR A 1 340 ? 26.234 -20.719 -12.25 1 98.06 340 THR A C 1
ATOM 2699 O O . THR A 1 340 ? 25.406 -21.016 -11.391 1 98.06 340 THR A O 1
ATOM 2702 N N . PHE A 1 341 ? 25.922 -20.812 -13.57 1 98.56 341 PHE A N 1
ATOM 2703 C CA . PHE A 1 341 ? 24.531 -20.922 -14.031 1 98.56 341 PHE A CA 1
ATOM 2704 C C . PHE A 1 341 ? 24.234 -22.359 -14.477 1 98.56 341 PHE A C 1
ATOM 2706 O O . PHE A 1 341 ? 25.078 -23 -15.125 1 98.56 341 PHE A O 1
ATOM 2713 N N . ALA A 1 342 ? 23.125 -22.891 -14.062 1 98.38 342 ALA A N 1
ATOM 2714 C CA . ALA A 1 342 ? 22.516 -24.109 -14.578 1 98.38 342 ALA A CA 1
ATOM 2715 C C . ALA A 1 342 ? 21.109 -23.828 -15.125 1 98.38 342 ALA A C 1
ATOM 2717 O O . ALA A 1 342 ? 20.438 -22.906 -14.672 1 98.38 342 ALA A O 1
ATOM 2718 N N . TYR A 1 343 ? 20.734 -24.562 -16.188 1 97.5 343 TYR A N 1
ATOM 2719 C CA . TYR A 1 343 ? 19.484 -24.281 -16.906 1 97.5 343 TYR A CA 1
ATOM 2720 C C . TYR A 1 343 ? 18.656 -25.547 -17.047 1 97.5 343 TYR A C 1
ATOM 2722 O O . TYR A 1 343 ? 19.172 -26.609 -17.422 1 97.5 343 TYR A O 1
ATOM 2730 N N . THR A 1 344 ? 17.297 -25.422 -16.719 1 97.38 344 THR A N 1
ATOM 2731 C CA . THR A 1 344 ? 16.359 -26.5 -16.969 1 97.38 344 THR A CA 1
ATOM 2732 C C . THR A 1 344 ? 15.531 -26.219 -18.219 1 97.38 344 THR A C 1
ATOM 2734 O O . THR A 1 344 ? 14.922 -25.156 -18.344 1 97.38 344 THR A O 1
ATOM 2737 N N . ASN A 1 345 ? 15.477 -27.094 -19.109 1 95.06 345 ASN A N 1
ATOM 2738 C CA . ASN A 1 345 ? 14.648 -27 -20.297 1 95.06 345 ASN A CA 1
ATOM 2739 C C . ASN A 1 345 ? 13.344 -27.781 -20.156 1 95.06 345 ASN A C 1
ATOM 2741 O O . ASN A 1 345 ? 13.359 -28.969 -19.875 1 95.06 345 ASN A O 1
ATOM 2745 N N . HIS A 1 346 ? 12.242 -27.094 -20.391 1 90.31 346 HIS A N 1
ATOM 2746 C CA . HIS A 1 346 ? 10.938 -27.719 -20.188 1 90.31 346 HIS A CA 1
ATOM 2747 C C . HIS A 1 346 ? 10.195 -27.875 -21.516 1 90.31 346 HIS A C 1
ATOM 2749 O O . HIS A 1 346 ? 8.977 -28.062 -21.531 1 90.31 346 HIS A O 1
ATOM 2755 N N . THR A 1 347 ? 10.875 -27.688 -22.625 1 85.44 347 THR A N 1
ATOM 2756 C CA . THR A 1 347 ? 10.133 -27.766 -23.875 1 85.44 347 THR A CA 1
ATOM 2757 C C . THR A 1 347 ? 10.961 -28.469 -24.953 1 85.44 347 THR A C 1
ATOM 2759 O O . THR A 1 347 ? 12.188 -28.516 -24.859 1 85.44 347 THR A O 1
ATOM 2762 N N . LEU A 1 348 ? 10.281 -29.062 -25.875 1 82.25 348 LEU A N 1
ATOM 2763 C CA . LEU A 1 348 ? 10.898 -29.672 -27.047 1 82.25 348 LEU A CA 1
ATOM 2764 C C . LEU A 1 348 ? 10.547 -28.891 -28.312 1 82.25 348 LEU A C 1
ATOM 2766 O O . LEU A 1 348 ? 11.047 -29.188 -29.406 1 82.25 348 LEU A O 1
ATOM 2770 N N . MET A 1 349 ? 9.664 -27.891 -28.094 1 78.75 349 MET A N 1
ATOM 2771 C CA . MET A 1 349 ? 9.211 -27.109 -29.25 1 78.75 349 MET A CA 1
ATOM 2772 C C . MET A 1 349 ? 10.133 -25.922 -29.484 1 78.75 349 MET A C 1
ATOM 2774 O O . MET A 1 349 ? 10.125 -24.969 -28.703 1 78.75 349 MET A O 1
ATOM 2778 N N . PRO A 1 350 ? 10.766 -25.953 -30.609 1 71.12 350 PRO A N 1
ATOM 2779 C CA . PRO A 1 350 ? 11.688 -24.844 -30.875 1 71.12 350 PRO A CA 1
ATOM 2780 C C . PRO A 1 350 ? 10.992 -23.484 -30.906 1 71.12 350 PRO A C 1
ATOM 2782 O O . PRO A 1 350 ? 11.547 -22.484 -30.438 1 71.12 350 PRO A O 1
ATOM 2785 N N . GLU A 1 351 ? 9.75 -23.562 -31.359 1 67.19 351 GLU A N 1
ATOM 2786 C CA . GLU A 1 351 ? 9 -22.312 -31.453 1 67.19 351 GLU A CA 1
ATOM 2787 C C . GLU A 1 351 ? 8.633 -21.781 -30.078 1 67.19 351 GLU A C 1
ATOM 2789 O O . GLU A 1 351 ? 8.289 -20.609 -29.922 1 67.19 351 GLU A O 1
ATOM 2794 N N . ALA A 1 352 ? 8.836 -22.672 -29.125 1 73.5 352 ALA A N 1
ATOM 2795 C CA . ALA A 1 352 ? 8.445 -22.281 -27.766 1 73.5 352 ALA A CA 1
ATOM 2796 C C . ALA A 1 352 ? 9.633 -21.734 -26.984 1 73.5 352 ALA A C 1
ATOM 2798 O O . ALA A 1 352 ? 9.469 -21.188 -25.906 1 73.5 352 ALA A O 1
ATOM 2799 N N . LEU A 1 353 ? 10.781 -21.797 -27.656 1 85.69 353 LEU A N 1
ATOM 2800 C CA . LEU A 1 353 ? 11.945 -21.188 -27.031 1 85.69 353 LEU A CA 1
ATOM 2801 C C . LEU A 1 353 ? 11.922 -19.672 -27.172 1 85.69 353 LEU A C 1
ATOM 2803 O O . LEU A 1 353 ? 11.781 -19.156 -28.281 1 85.69 353 LEU A O 1
ATOM 2807 N N . GLU A 1 354 ? 12.086 -19.047 -26.141 1 91.88 354 GLU A N 1
ATOM 2808 C CA . GLU A 1 354 ? 11.891 -17.609 -26.078 1 91.88 354 GLU A CA 1
ATOM 2809 C C . GLU A 1 354 ? 12.953 -16.875 -26.891 1 91.88 354 GLU A C 1
ATOM 2811 O O . GLU A 1 354 ? 14.133 -17.203 -26.828 1 91.88 354 GLU A O 1
ATOM 2816 N N . CYS A 1 355 ? 12.562 -16 -27.656 1 95.69 355 CYS A N 1
ATOM 2817 C CA . CYS A 1 355 ? 13.43 -15.102 -28.391 1 95.69 355 CYS A CA 1
ATOM 2818 C C . CYS A 1 355 ? 12.984 -13.656 -28.234 1 95.69 355 CYS A C 1
ATOM 2820 O O . CYS A 1 355 ? 11.797 -13.391 -28 1 95.69 355 CYS A O 1
ATOM 2822 N N . TRP A 1 356 ? 13.891 -12.789 -28.281 1 97.12 356 TRP A N 1
ATOM 2823 C CA . TRP A 1 356 ? 13.578 -11.367 -28.234 1 97.12 356 TRP A CA 1
ATOM 2824 C C . TRP A 1 356 ? 14.18 -10.625 -29.422 1 97.12 356 TRP A C 1
ATOM 2826 O O . TRP A 1 356 ? 15.305 -10.93 -29.844 1 97.12 356 TRP A O 1
ATOM 2836 N N . ASP A 1 357 ? 13.461 -9.711 -29.922 1 97.44 357 ASP A N 1
ATOM 2837 C CA . ASP A 1 357 ? 13.953 -8.859 -31 1 97.44 357 ASP A CA 1
ATOM 2838 C C . ASP A 1 357 ? 15.172 -8.055 -30.547 1 97.44 357 ASP A C 1
ATOM 2840 O O . ASP A 1 357 ? 15.164 -7.453 -29.484 1 97.44 357 ASP A O 1
ATOM 2844 N N . GLU A 1 358 ? 16.125 -8.086 -31.391 1 97.94 358 GLU A N 1
ATOM 2845 C CA . GLU A 1 358 ? 17.375 -7.414 -31.062 1 97.94 358 GLU A CA 1
ATOM 2846 C C . GLU A 1 358 ? 17.156 -5.93 -30.797 1 97.94 358 GLU A C 1
ATOM 2848 O O . GLU A 1 358 ? 17.766 -5.352 -29.906 1 97.94 358 GLU A O 1
ATOM 2853 N N . LYS A 1 359 ? 16.312 -5.301 -31.547 1 97.62 359 LYS A N 1
ATOM 2854 C CA . LYS A 1 359 ? 16.031 -3.875 -31.406 1 97.62 359 LYS A CA 1
ATOM 2855 C C . LYS A 1 359 ? 15.383 -3.586 -30.047 1 97.62 359 LYS A C 1
ATOM 2857 O O . LYS A 1 359 ? 15.68 -2.572 -29.406 1 97.62 359 LYS A O 1
ATOM 2862 N N . LEU A 1 360 ? 14.508 -4.43 -29.688 1 97.88 360 LEU A N 1
ATOM 2863 C CA . LEU A 1 360 ? 13.836 -4.273 -28.406 1 97.88 360 LEU A CA 1
ATOM 2864 C C . LEU A 1 360 ? 14.836 -4.387 -27.25 1 97.88 360 LEU A C 1
ATOM 2866 O O . LEU A 1 360 ? 14.82 -3.572 -26.328 1 97.88 360 LEU A O 1
ATOM 2870 N N . VAL A 1 361 ? 15.727 -5.355 -27.328 1 98.5 361 VAL A N 1
ATOM 2871 C CA . VAL A 1 361 ? 16.719 -5.551 -26.297 1 98.5 361 VAL A CA 1
ATOM 2872 C C . VAL A 1 361 ? 17.672 -4.355 -26.25 1 98.5 361 VAL A C 1
ATOM 2874 O O . VAL A 1 361 ? 18.016 -3.859 -25.172 1 98.5 361 VAL A O 1
ATOM 2877 N N . LYS A 1 362 ? 18.078 -3.904 -27.391 1 97.81 362 LYS A N 1
ATOM 2878 C CA . LYS A 1 362 ? 18.984 -2.766 -27.469 1 97.81 362 LYS A CA 1
ATOM 2879 C C . LYS A 1 362 ? 18.375 -1.518 -26.844 1 97.81 362 LYS A C 1
ATOM 2881 O O . LYS A 1 362 ? 19.062 -0.747 -26.172 1 97.81 362 LYS A O 1
ATOM 2886 N N . ALA A 1 363 ? 17.141 -1.338 -27.062 1 97.69 363 ALA A N 1
ATOM 2887 C CA . ALA A 1 363 ? 16.438 -0.156 -26.562 1 97.69 363 ALA A CA 1
ATOM 2888 C C . ALA A 1 363 ? 16.297 -0.209 -25.047 1 97.69 363 ALA A C 1
ATOM 2890 O O . ALA A 1 363 ? 16.469 0.803 -24.375 1 97.69 363 ALA A O 1
ATOM 2891 N N . LEU A 1 364 ? 15.969 -1.366 -24.5 1 98.06 364 LEU A N 1
ATOM 2892 C CA . LEU A 1 364 ? 15.68 -1.505 -23.078 1 98.06 364 LEU A CA 1
ATOM 2893 C C . LEU A 1 364 ? 16.953 -1.773 -22.281 1 98.06 364 LEU A C 1
ATOM 2895 O O . LEU A 1 364 ? 17.062 -1.376 -21.125 1 98.06 364 LEU A O 1
ATOM 2899 N N . LEU A 1 365 ? 17.875 -2.484 -22.922 1 98.44 365 LEU A N 1
ATOM 2900 C CA . LEU A 1 365 ? 19.094 -2.957 -22.25 1 98.44 365 LEU A CA 1
ATOM 2901 C C . LEU A 1 365 ? 20.297 -2.812 -23.172 1 98.44 365 LEU A C 1
ATOM 2903 O O . LEU A 1 365 ? 20.953 -3.805 -23.516 1 98.44 365 LEU A O 1
ATOM 2907 N N . PRO A 1 366 ? 20.656 -1.577 -23.406 1 98.31 366 PRO A N 1
ATOM 2908 C CA . PRO A 1 366 ? 21.703 -1.359 -24.406 1 98.31 366 PRO A CA 1
ATOM 2909 C C . PRO A 1 366 ? 23.047 -1.973 -23.984 1 98.31 366 PRO A C 1
ATOM 2911 O O . PRO A 1 366 ? 23.734 -2.572 -24.812 1 98.31 366 PRO A O 1
ATOM 2914 N N . ARG A 1 367 ? 23.438 -1.857 -22.797 1 98.31 367 ARG A N 1
ATOM 2915 C CA . ARG A 1 367 ? 24.703 -2.418 -22.344 1 98.31 367 ARG A CA 1
ATOM 2916 C C . ARG A 1 367 ? 24.672 -3.943 -22.375 1 98.31 367 ARG A C 1
ATOM 2918 O O . ARG A 1 367 ? 25.625 -4.582 -22.797 1 98.31 367 ARG A O 1
ATOM 2925 N N . HIS A 1 368 ? 23.625 -4.543 -21.969 1 98.56 368 HIS A N 1
ATOM 2926 C CA . HIS A 1 368 ? 23.453 -5.992 -22 1 98.56 368 HIS A CA 1
ATOM 2927 C C . HIS A 1 368 ? 23.531 -6.523 -23.422 1 98.56 368 HIS A C 1
ATOM 2929 O O . HIS A 1 368 ? 24.078 -7.598 -23.672 1 98.56 368 HIS A O 1
ATOM 2935 N N . MET A 1 369 ? 22.922 -5.801 -24.312 1 98.38 369 MET A N 1
ATOM 2936 C CA . MET A 1 369 ? 22.969 -6.223 -25.719 1 98.38 369 MET A CA 1
ATOM 2937 C C . MET A 1 369 ? 24.406 -6.297 -26.219 1 98.38 369 MET A C 1
ATOM 2939 O O . MET A 1 369 ? 24.75 -7.199 -26.984 1 98.38 369 MET A O 1
ATOM 2943 N N . GLN A 1 370 ? 25.25 -5.32 -25.797 1 98.12 370 GLN A N 1
ATOM 2944 C CA . GLN A 1 370 ? 26.656 -5.359 -26.156 1 98.12 370 GLN A CA 1
ATOM 2945 C C . GLN A 1 370 ? 27.328 -6.609 -25.594 1 98.12 370 GLN A C 1
ATOM 2947 O O . GLN A 1 370 ? 28.125 -7.258 -26.281 1 98.12 370 GLN A O 1
ATOM 2952 N N . ILE A 1 371 ? 27.016 -6.934 -24.453 1 98.38 371 ILE A N 1
ATOM 2953 C CA . ILE A 1 371 ? 27.594 -8.102 -23.797 1 98.38 371 ILE A CA 1
ATOM 2954 C C . ILE A 1 371 ? 27.125 -9.375 -24.484 1 98.38 371 ILE A C 1
ATOM 2956 O O . ILE A 1 371 ? 27.906 -10.289 -24.719 1 98.38 371 ILE A O 1
ATOM 2960 N N . ILE A 1 372 ? 25.859 -9.461 -24.844 1 98.75 372 ILE A N 1
ATOM 2961 C CA . ILE A 1 372 ? 25.297 -10.617 -25.531 1 98.75 372 ILE A CA 1
ATOM 2962 C C . ILE A 1 372 ? 25.984 -10.805 -26.875 1 98.75 372 ILE A C 1
ATOM 2964 O O . ILE A 1 372 ? 26.297 -11.938 -27.266 1 98.75 372 ILE A O 1
ATOM 2968 N N . LYS A 1 373 ? 26.188 -9.734 -27.547 1 98.19 373 LYS A N 1
ATOM 2969 C CA . LYS A 1 373 ? 26.875 -9.805 -28.828 1 98.19 373 LYS A CA 1
ATOM 2970 C C . LYS A 1 373 ? 28.312 -10.32 -28.656 1 98.19 373 LYS A C 1
ATOM 2972 O O . LYS A 1 373 ? 28.812 -11.07 -29.484 1 98.19 373 LYS A O 1
ATOM 2977 N N . GLU A 1 374 ? 28.953 -9.875 -27.609 1 98.12 374 GLU A N 1
ATOM 2978 C CA . GLU A 1 374 ? 30.297 -10.359 -27.328 1 98.12 374 GLU A CA 1
ATOM 2979 C C . GLU A 1 374 ? 30.297 -11.852 -27.016 1 98.12 374 GLU A C 1
ATOM 2981 O O . GLU A 1 374 ? 31.172 -12.586 -27.484 1 98.12 374 GLU A O 1
ATOM 2986 N N . ILE A 1 375 ? 29.344 -12.305 -26.234 1 98.56 375 ILE A N 1
ATOM 2987 C CA . ILE A 1 375 ? 29.188 -13.734 -25.984 1 98.56 375 ILE A CA 1
ATOM 2988 C C . ILE A 1 375 ? 29.047 -14.469 -27.312 1 98.56 375 ILE A C 1
ATOM 2990 O O . ILE A 1 375 ? 29.703 -15.492 -27.531 1 98.56 375 ILE A O 1
ATOM 2994 N N . ASN A 1 376 ? 28.156 -13.938 -28.141 1 98.56 376 ASN A N 1
ATOM 2995 C CA . ASN A 1 376 ? 27.875 -14.531 -29.453 1 98.56 376 ASN A CA 1
ATOM 2996 C C . ASN A 1 376 ? 29.141 -14.617 -30.297 1 98.56 376 ASN A C 1
ATOM 2998 O O . ASN A 1 376 ? 29.422 -15.648 -30.906 1 98.56 376 ASN A O 1
ATOM 3002 N N . ASP A 1 377 ? 29.938 -13.57 -30.391 1 97.94 377 ASP A N 1
ATOM 3003 C CA . ASP A 1 377 ? 31.125 -13.492 -31.234 1 97.94 377 ASP A CA 1
ATOM 3004 C C . ASP A 1 377 ? 32.219 -14.445 -30.734 1 97.94 377 ASP A C 1
ATOM 3006 O O . ASP A 1 377 ? 32.875 -15.125 -31.531 1 97.94 377 ASP A O 1
ATOM 3010 N N . ARG A 1 378 ? 32.375 -14.477 -29.516 1 97.81 378 ARG A N 1
ATOM 3011 C CA . ARG A 1 378 ? 33.406 -15.383 -28.953 1 97.81 378 ARG A CA 1
ATOM 3012 C C . ARG A 1 378 ? 32.969 -16.844 -29.141 1 97.81 378 ARG A C 1
ATOM 3014 O O . ARG A 1 378 ? 33.844 -17.703 -29.391 1 97.81 378 ARG A O 1
ATOM 3021 N N . PHE A 1 379 ? 31.75 -17.125 -28.938 1 98 379 PHE A N 1
ATOM 3022 C CA . PHE A 1 379 ? 31.234 -18.469 -29.141 1 98 379 PHE A CA 1
ATOM 3023 C C . PHE A 1 379 ? 31.422 -18.906 -30.594 1 98 379 PHE A C 1
ATOM 3025 O O . PHE A 1 379 ? 31.703 -20.062 -30.875 1 98 379 PHE A O 1
ATOM 3032 N N . LYS A 1 380 ? 31.172 -18 -31.5 1 98 380 LYS A N 1
ATOM 3033 C CA . LYS A 1 380 ? 31.328 -18.281 -32.938 1 98 380 LYS A CA 1
ATOM 3034 C C . LYS A 1 380 ? 32.719 -18.812 -33.219 1 98 380 LYS A C 1
ATOM 3036 O O . LYS A 1 380 ? 32.906 -19.688 -34.094 1 98 380 LYS A O 1
ATOM 3041 N N . GLN A 1 381 ? 33.719 -18.266 -32.562 1 97.25 381 GLN A N 1
ATOM 3042 C CA . GLN A 1 381 ? 35.062 -18.75 -32.75 1 97.25 381 GLN A CA 1
ATOM 3043 C C . GLN A 1 381 ? 35.188 -20.219 -32.406 1 97.25 381 GLN A C 1
ATOM 3045 O O . GLN A 1 381 ? 35.875 -20.984 -33.125 1 97.25 381 GLN A O 1
ATOM 3050 N N . LEU A 1 382 ? 34.562 -20.531 -31.344 1 96.38 382 LEU A N 1
ATOM 3051 C CA . LEU A 1 382 ? 34.562 -21.938 -30.938 1 96.38 382 LEU A CA 1
ATOM 3052 C C . LEU A 1 382 ? 33.875 -22.812 -31.969 1 96.38 382 LEU A C 1
ATOM 3054 O O . LEU A 1 382 ? 34.344 -23.906 -32.312 1 96.38 382 LEU A O 1
ATOM 3058 N N . VAL A 1 383 ? 32.75 -22.391 -32.469 1 97.75 383 VAL A N 1
ATOM 3059 C CA . VAL A 1 383 ? 31.953 -23.156 -33.438 1 97.75 383 VAL A CA 1
ATOM 3060 C C . VAL A 1 383 ? 32.75 -23.297 -34.719 1 97.75 383 VAL A C 1
ATOM 3062 O O . VAL A 1 383 ? 32.75 -24.375 -35.344 1 97.75 383 VAL A O 1
ATOM 3065 N N . ASP A 1 384 ? 33.438 -22.219 -35.125 1 96.69 384 ASP A N 1
ATOM 3066 C CA . ASP A 1 384 ? 34.219 -22.234 -36.375 1 96.69 384 ASP A CA 1
ATOM 3067 C C . ASP A 1 384 ? 35.375 -23.203 -36.281 1 96.69 384 ASP A C 1
ATOM 3069 O O . ASP A 1 384 ? 35.812 -23.797 -37.281 1 96.69 384 ASP A O 1
ATOM 3073 N N . LYS A 1 385 ? 35.875 -23.359 -35.156 1 96.88 385 LYS A N 1
ATOM 3074 C CA . LYS A 1 385 ? 36.969 -24.312 -34.938 1 96.88 385 LYS A CA 1
ATOM 3075 C C . LYS A 1 385 ? 36.469 -25.734 -35.094 1 96.88 385 LYS A C 1
ATOM 3077 O O . LYS A 1 385 ? 37.188 -26.594 -35.594 1 96.88 385 LYS A O 1
ATOM 3082 N N . THR A 1 386 ? 35.25 -26.016 -34.688 1 96.31 386 THR A N 1
ATOM 3083 C CA . THR A 1 386 ? 34.688 -27.359 -34.719 1 96.31 386 THR A CA 1
ATOM 3084 C C . THR A 1 386 ? 34.031 -27.641 -36.094 1 96.31 386 THR A C 1
ATOM 3086 O O . THR A 1 386 ? 34.125 -28.75 -36.625 1 96.31 386 THR A O 1
ATOM 3089 N N . TRP A 1 387 ? 33.281 -26.688 -36.625 1 97.25 387 TRP A N 1
ATOM 3090 C CA . TRP A 1 387 ? 32.625 -26.766 -37.906 1 97.25 387 TRP A CA 1
ATOM 3091 C C . TRP A 1 387 ? 33 -25.578 -38.812 1 97.25 387 TRP A C 1
ATOM 3093 O O . TRP A 1 387 ? 32.219 -24.672 -39 1 97.25 387 TRP A O 1
ATOM 3103 N N . PRO A 1 388 ? 34.156 -25.609 -39.406 1 95.94 388 PRO A N 1
ATOM 3104 C CA . PRO A 1 388 ? 34.656 -24.453 -40.156 1 95.94 388 PRO A CA 1
ATOM 3105 C C . PRO A 1 388 ? 33.719 -24.094 -41.312 1 95.94 388 PRO A C 1
ATOM 3107 O O . PRO A 1 388 ? 33.5 -24.922 -42.188 1 95.94 388 PRO A O 1
ATOM 3110 N N . GLY A 1 389 ? 33.25 -22.953 -41.312 1 93.19 389 GLY A N 1
ATOM 3111 C CA . GLY A 1 389 ? 32.5 -22.359 -42.406 1 93.19 389 GLY A CA 1
ATOM 3112 C C . GLY A 1 389 ? 31.109 -22.938 -42.594 1 93.19 389 GLY A C 1
ATOM 3113 O O . GLY A 1 389 ? 30.438 -22.703 -43.594 1 93.19 389 GLY A O 1
ATOM 3114 N N . ASP A 1 390 ? 30.609 -23.672 -41.656 1 96.25 390 ASP A N 1
ATOM 3115 C CA . ASP A 1 390 ? 29.281 -24.281 -41.75 1 96.25 390 ASP A CA 1
ATOM 3116 C C . ASP A 1 390 ? 28.203 -23.297 -41.312 1 96.25 390 ASP A C 1
ATOM 3118 O O . ASP A 1 390 ? 27.844 -23.234 -40.125 1 96.25 390 ASP A O 1
ATOM 3122 N N . LYS A 1 391 ? 27.547 -22.719 -42.219 1 95.88 391 LYS A N 1
ATOM 3123 C CA . LYS A 1 391 ? 26.562 -21.672 -41.938 1 95.88 391 LYS A CA 1
ATOM 3124 C C . LYS A 1 391 ? 25.297 -22.266 -41.344 1 95.88 391 LYS A C 1
ATOM 3126 O O . LYS A 1 391 ? 24.594 -21.578 -40.562 1 95.88 391 LYS A O 1
ATOM 3131 N N . GLN A 1 392 ? 24.969 -23.422 -41.688 1 95.81 392 GLN A N 1
ATOM 3132 C CA . GLN A 1 392 ? 23.75 -24.047 -41.188 1 95.81 392 GLN A CA 1
ATOM 3133 C C . GLN A 1 392 ? 23.875 -24.375 -39.688 1 95.81 392 GLN A C 1
ATOM 3135 O O . GLN A 1 392 ? 22.938 -24.156 -38.938 1 95.81 392 GLN A O 1
ATOM 3140 N N . VAL A 1 393 ? 24.984 -24.875 -39.344 1 96.62 393 VAL A N 1
ATOM 3141 C CA . VAL A 1 393 ? 25.203 -25.172 -37.938 1 96.62 393 VAL A CA 1
ATOM 3142 C C . VAL A 1 393 ? 25.203 -23.891 -37.094 1 96.62 393 VAL A C 1
ATOM 3144 O O . VAL A 1 393 ? 24.625 -23.844 -36.031 1 96.62 393 VAL A O 1
ATOM 3147 N N . TRP A 1 394 ? 25.859 -22.875 -37.625 1 97.12 394 TRP A N 1
ATOM 3148 C CA . TRP A 1 394 ? 25.891 -21.594 -36.906 1 97.12 394 TRP A CA 1
ATOM 3149 C C . TRP A 1 394 ? 24.484 -21.031 -36.75 1 97.12 394 TRP A C 1
ATOM 3151 O O . TRP A 1 394 ? 24.156 -20.484 -35.688 1 97.12 394 TRP A O 1
ATOM 3161 N N . ALA A 1 395 ? 23.703 -21.172 -37.75 1 96.44 395 ALA A N 1
ATOM 3162 C CA . ALA A 1 395 ? 22.328 -20.672 -37.719 1 96.44 395 ALA A CA 1
ATOM 3163 C C . ALA A 1 395 ? 21.547 -21.328 -36.594 1 96.44 395 ALA A C 1
ATOM 3165 O O . ALA A 1 395 ? 20.656 -20.703 -35.969 1 96.44 395 ALA A O 1
ATOM 3166 N N . LYS A 1 396 ? 21.859 -22.5 -36.219 1 94.56 396 LYS A N 1
ATOM 3167 C CA . LYS A 1 396 ? 21.172 -23.234 -35.156 1 94.56 396 LYS A CA 1
ATOM 3168 C C . LYS A 1 396 ? 21.75 -22.875 -33.781 1 94.56 396 LYS A C 1
ATOM 3170 O O . LYS A 1 396 ? 21.016 -22.812 -32.812 1 94.56 396 LYS A O 1
ATOM 3175 N N . LEU A 1 397 ? 23 -22.594 -33.719 1 97.5 397 LEU A N 1
ATOM 3176 C CA . LEU A 1 397 ? 23.688 -22.516 -32.438 1 97.5 397 LEU A CA 1
ATOM 3177 C C . LEU A 1 397 ? 23.797 -21.062 -31.969 1 97.5 397 LEU A C 1
ATOM 3179 O O . LEU A 1 397 ? 23.953 -20.812 -30.766 1 97.5 397 LEU A O 1
ATOM 3183 N N . ALA A 1 398 ? 23.688 -20.141 -32.844 1 98.12 398 ALA A N 1
ATOM 3184 C CA . ALA A 1 398 ? 23.969 -18.75 -32.562 1 98.12 398 ALA A CA 1
ATOM 3185 C C . ALA A 1 398 ? 23.062 -18.219 -31.438 1 98.12 398 ALA A C 1
ATOM 3187 O O . ALA A 1 398 ? 21.891 -18.578 -31.375 1 98.12 398 ALA A O 1
ATOM 3188 N N . VAL A 1 399 ? 23.609 -17.422 -30.594 1 98.25 399 VAL A N 1
ATOM 3189 C CA . VAL A 1 399 ? 22.859 -16.734 -29.547 1 98.25 399 VAL A CA 1
ATOM 3190 C C . VAL A 1 399 ? 22.078 -15.562 -30.141 1 98.25 399 VAL A C 1
ATOM 3192 O O . VAL A 1 399 ? 20.969 -15.258 -29.703 1 98.25 399 VAL A O 1
ATOM 3195 N N . VAL A 1 400 ? 22.688 -14.898 -31.031 1 98.31 400 VAL A N 1
ATOM 3196 C CA . VAL A 1 400 ? 22.047 -13.836 -31.812 1 98.31 400 VAL A CA 1
ATOM 3197 C C . VAL A 1 400 ? 22.062 -14.203 -33.281 1 98.31 400 VAL A C 1
ATOM 3199 O O . VAL A 1 400 ? 23.125 -14.383 -33.875 1 98.31 400 VAL A O 1
ATOM 3202 N N . HIS A 1 401 ? 20.938 -14.305 -33.812 1 96.69 401 HIS A N 1
ATOM 3203 C CA . HIS A 1 401 ? 20.797 -14.641 -35.219 1 96.69 401 HIS A CA 1
ATOM 3204 C C . HIS A 1 401 ? 19.484 -14.109 -35.812 1 96.69 401 HIS A C 1
ATOM 3206 O O . HIS A 1 401 ? 18.469 -14.109 -35.094 1 96.69 401 HIS A O 1
ATOM 3212 N N . ASP A 1 402 ? 19.5 -13.617 -37.062 1 96.06 402 ASP A N 1
ATOM 3213 C CA . ASP A 1 402 ? 18.312 -13.109 -37.75 1 96.06 402 ASP A CA 1
ATOM 3214 C C . ASP A 1 402 ? 17.594 -12.07 -36.906 1 96.06 402 ASP A C 1
ATOM 3216 O O . ASP A 1 402 ? 16.375 -12.141 -36.75 1 96.06 402 ASP A O 1
ATOM 3220 N N . LYS A 1 403 ? 18.312 -11.258 -36.219 1 96.81 403 LYS A N 1
ATOM 3221 C CA . LYS A 1 403 ? 17.844 -10.133 -35.438 1 96.81 403 LYS A CA 1
ATOM 3222 C C . LYS A 1 403 ? 17.062 -10.602 -34.219 1 96.81 403 LYS A C 1
ATOM 3224 O O . LYS A 1 403 ? 16.141 -9.922 -33.75 1 96.81 403 LYS A O 1
ATOM 3229 N N . GLN A 1 404 ? 17.375 -11.82 -33.844 1 97.56 404 GLN A N 1
ATOM 3230 C CA . GLN A 1 404 ? 16.734 -12.367 -32.656 1 97.56 404 GLN A CA 1
ATOM 3231 C C . GLN A 1 404 ? 17.766 -12.805 -31.609 1 97.56 404 GLN A C 1
ATOM 3233 O O . GLN A 1 404 ? 18.797 -13.383 -31.969 1 97.56 404 GLN A O 1
ATOM 3238 N N . VAL A 1 405 ? 17.547 -12.391 -30.438 1 98.25 405 VAL A N 1
ATOM 3239 C CA . VAL A 1 405 ? 18.312 -12.922 -29.312 1 98.25 405 VAL A CA 1
ATOM 3240 C C . VAL A 1 405 ? 17.656 -14.203 -28.812 1 98.25 405 VAL A C 1
ATOM 3242 O O . VAL A 1 405 ? 16.516 -14.188 -28.344 1 98.25 405 VAL A O 1
ATOM 3245 N N . ARG A 1 406 ? 18.344 -15.266 -28.844 1 97.62 406 ARG A N 1
ATOM 3246 C CA . ARG A 1 406 ? 17.812 -16.578 -28.516 1 97.62 406 ARG A CA 1
ATOM 3247 C C . ARG A 1 406 ? 18.188 -16.984 -27.094 1 97.62 406 ARG A C 1
ATOM 3249 O O . ARG A 1 406 ? 19.328 -17.391 -26.844 1 97.62 406 ARG A O 1
ATOM 3256 N N . MET A 1 407 ? 17.203 -17.031 -26.281 1 97.75 407 MET A N 1
ATOM 3257 C CA . MET A 1 407 ? 17.422 -17.141 -24.844 1 97.75 407 MET A CA 1
ATOM 3258 C C . MET A 1 407 ? 17.891 -18.547 -24.469 1 97.75 407 MET A C 1
ATOM 3260 O O . MET A 1 407 ? 18.781 -18.703 -23.641 1 97.75 407 MET A O 1
ATOM 3264 N N . ALA A 1 408 ? 17.281 -19.594 -25.016 1 97.31 408 ALA A N 1
ATOM 3265 C CA . ALA A 1 408 ? 17.703 -20.969 -24.719 1 97.31 408 ALA A CA 1
ATOM 3266 C C . ALA A 1 408 ? 19.156 -21.188 -25.125 1 97.31 408 ALA A C 1
ATOM 3268 O O . ALA A 1 408 ? 19.922 -21.828 -24.406 1 97.31 408 ALA A O 1
ATOM 3269 N N . ASN A 1 409 ? 19.562 -20.672 -26.281 1 97.44 409 ASN A N 1
ATOM 3270 C CA . ASN A 1 409 ? 20.938 -20.781 -26.719 1 97.44 409 ASN A CA 1
ATOM 3271 C C . ASN A 1 409 ? 21.891 -20.109 -25.734 1 97.44 409 ASN A C 1
ATOM 3273 O O . ASN A 1 409 ? 22.953 -20.656 -25.438 1 97.44 409 ASN A O 1
ATOM 3277 N N . MET A 1 410 ? 21.453 -18.969 -25.328 1 98.12 410 MET A N 1
ATOM 3278 C CA . MET A 1 410 ? 22.266 -18.234 -24.359 1 98.12 410 MET A CA 1
ATOM 3279 C C . MET A 1 410 ? 22.438 -19.047 -23.078 1 98.12 410 MET A C 1
ATOM 3281 O O . MET A 1 410 ? 23.531 -19.062 -22.5 1 98.12 410 MET A O 1
ATOM 3285 N N . CYS A 1 411 ? 21.406 -19.75 -22.656 1 98.06 411 CYS A N 1
ATOM 3286 C CA . CYS A 1 411 ? 21.484 -20.578 -21.469 1 98.06 411 CYS A CA 1
ATOM 3287 C C . CYS A 1 411 ? 22.5 -21.703 -21.641 1 98.06 411 CYS A C 1
ATOM 3289 O O . CYS A 1 411 ? 23.297 -21.969 -20.75 1 98.06 411 CYS A O 1
ATOM 3291 N N . VAL A 1 412 ? 22.469 -22.328 -22.75 1 97.81 412 VAL A N 1
ATOM 3292 C CA . VAL A 1 412 ? 23.359 -23.453 -23 1 97.81 412 VAL A CA 1
ATOM 3293 C C . VAL A 1 412 ? 24.797 -22.969 -23.062 1 97.81 412 VAL A C 1
ATOM 3295 O O . VAL A 1 412 ? 25.688 -23.578 -22.453 1 97.81 412 VAL A O 1
ATOM 3298 N N . VAL A 1 413 ? 25.031 -21.875 -23.75 1 98.25 413 VAL A N 1
ATOM 3299 C CA . VAL A 1 413 ? 26.375 -21.344 -23.938 1 98.25 413 VAL A CA 1
ATOM 3300 C C . VAL A 1 413 ? 26.922 -20.828 -22.609 1 98.25 413 VAL A C 1
ATOM 3302 O O . VAL A 1 413 ? 28.094 -21.016 -22.297 1 98.25 413 VAL A O 1
ATOM 3305 N N . GLY A 1 414 ? 26.062 -20.188 -21.875 1 97.56 414 GLY A N 1
ATOM 3306 C CA . GLY A 1 414 ? 26.5 -19.453 -20.703 1 97.56 414 GLY A CA 1
ATOM 3307 C C . GLY A 1 414 ? 26.484 -20.297 -19.438 1 97.56 414 GLY A C 1
ATOM 3308 O O . GLY A 1 414 ? 27.016 -19.875 -18.406 1 97.56 414 GLY A O 1
ATOM 3309 N N . GLY A 1 415 ? 25.922 -21.531 -19.438 1 96.88 415 GLY A N 1
ATOM 3310 C CA . GLY A 1 415 ? 25.781 -22.344 -18.234 1 96.88 415 GLY A CA 1
ATOM 3311 C C . GLY A 1 415 ? 26.672 -23.562 -18.234 1 96.88 415 GLY A C 1
ATOM 3312 O O . GLY A 1 415 ? 27.203 -23.953 -19.266 1 96.88 415 GLY A O 1
ATOM 3313 N N . PHE A 1 416 ? 26.906 -24.156 -17.016 1 97.44 416 PHE A N 1
ATOM 3314 C CA . PHE A 1 416 ? 27.781 -25.312 -16.891 1 97.44 416 PHE A CA 1
ATOM 3315 C C . PHE A 1 416 ? 27 -26.609 -17 1 97.44 416 PHE A C 1
ATOM 3317 O O . PHE A 1 416 ? 27.578 -27.672 -17.219 1 97.44 416 PHE A O 1
ATOM 3324 N N . ALA A 1 417 ? 25.641 -26.5 -16.828 1 97.88 417 ALA A N 1
ATOM 3325 C CA . ALA A 1 417 ? 24.797 -27.688 -16.859 1 97.88 417 ALA A CA 1
ATOM 3326 C C . ALA A 1 417 ? 23.422 -27.375 -17.438 1 97.88 417 ALA A C 1
ATOM 3328 O O . ALA A 1 417 ? 22.875 -26.297 -17.188 1 97.88 417 ALA A O 1
ATOM 3329 N N . VAL A 1 418 ? 22.891 -28.25 -18.234 1 97.5 418 VAL A N 1
ATOM 3330 C CA . VAL A 1 418 ? 21.531 -28.203 -18.797 1 97.5 418 VAL A CA 1
ATOM 3331 C C . VAL A 1 418 ? 20.828 -29.531 -18.531 1 97.5 418 VAL A C 1
ATOM 3333 O O . VAL A 1 418 ? 21.391 -30.609 -18.703 1 97.5 418 VAL A O 1
ATOM 3336 N N . ASN A 1 419 ? 19.641 -29.469 -18.047 1 96.94 419 ASN A N 1
ATOM 3337 C CA . ASN A 1 419 ? 18.984 -30.75 -17.812 1 96.94 419 ASN A CA 1
ATOM 3338 C C . ASN A 1 419 ? 17.562 -30.75 -18.359 1 96.94 419 ASN A C 1
ATOM 3340 O O . ASN A 1 419 ? 16.875 -29.719 -18.375 1 96.94 419 ASN A O 1
ATOM 3344 N N . GLY A 1 420 ? 17.109 -31.938 -18.844 1 95.44 420 GLY A N 1
ATOM 3345 C CA . GLY A 1 420 ? 15.711 -32.25 -19.094 1 95.44 420 GLY A CA 1
ATOM 3346 C C . GLY A 1 420 ? 14.977 -32.719 -17.859 1 95.44 420 GLY A C 1
ATOM 3347 O O . GLY A 1 420 ? 15.555 -32.812 -16.766 1 95.44 420 GLY A O 1
ATOM 3348 N N . VAL A 1 421 ? 13.711 -33.031 -18.047 1 95.19 421 VAL A N 1
ATOM 3349 C CA . VAL A 1 421 ? 12.914 -33.188 -16.828 1 95.19 421 VAL A CA 1
ATOM 3350 C C . VAL A 1 421 ? 12.219 -34.562 -16.844 1 95.19 421 VAL A C 1
ATOM 3352 O O . VAL A 1 421 ? 11.344 -34.812 -16.016 1 95.19 421 VAL A O 1
ATOM 3355 N N . ALA A 1 422 ? 12.422 -35.406 -17.703 1 93.81 422 ALA A N 1
ATOM 3356 C CA . ALA A 1 422 ? 12.125 -36.844 -17.766 1 93.81 422 ALA A CA 1
ATOM 3357 C C . ALA A 1 422 ? 13.109 -37.562 -18.672 1 93.81 422 ALA A C 1
ATOM 3359 O O . ALA A 1 422 ? 13.773 -36.938 -19.5 1 93.81 422 ALA A O 1
ATOM 3360 N N . ALA A 1 423 ? 13.25 -38.844 -18.5 1 91.75 423 ALA A N 1
ATOM 3361 C CA . ALA A 1 423 ? 14.25 -39.594 -19.25 1 91.75 423 ALA A CA 1
ATOM 3362 C C . ALA A 1 423 ? 14.031 -39.438 -20.766 1 91.75 423 ALA A C 1
ATOM 3364 O O . ALA A 1 423 ? 14.953 -39.062 -21.484 1 91.75 423 ALA A O 1
ATOM 3365 N N . LEU A 1 424 ? 12.875 -39.656 -21.156 1 89.5 424 LEU A N 1
ATOM 3366 C CA . LEU A 1 424 ? 12.562 -39.531 -22.578 1 89.5 424 LEU A CA 1
ATOM 3367 C C . LEU A 1 424 ? 12.766 -38.094 -23.047 1 89.5 424 LEU A C 1
ATOM 3369 O O . LEU A 1 424 ? 13.328 -37.875 -24.125 1 89.5 424 LEU A O 1
ATOM 3373 N N . HIS A 1 425 ? 12.273 -37.188 -22.359 1 91.56 425 HIS A N 1
ATOM 3374 C CA . HIS A 1 425 ? 12.422 -35.781 -22.688 1 91.56 425 HIS A CA 1
ATOM 3375 C C . HIS A 1 425 ? 13.898 -35.406 -22.812 1 91.56 425 HIS A C 1
ATOM 3377 O O . HIS A 1 425 ? 14.289 -34.719 -23.75 1 91.56 425 HIS A O 1
ATOM 3383 N N . SER A 1 426 ? 14.719 -35.812 -21.828 1 93.94 426 SER A N 1
ATOM 3384 C CA . SER A 1 426 ? 16.141 -35.5 -21.828 1 93.94 426 SER A CA 1
ATOM 3385 C C . SER A 1 426 ? 16.844 -36.094 -23.047 1 93.94 426 SER A C 1
ATOM 3387 O O . SER A 1 426 ? 17.703 -35.438 -23.641 1 93.94 426 SER A O 1
ATOM 3389 N N . ASP A 1 427 ? 16.438 -37.219 -23.359 1 92.81 427 ASP A N 1
ATOM 3390 C CA . ASP A 1 427 ? 16.984 -37.875 -24.562 1 92.81 427 ASP A CA 1
ATOM 3391 C C . ASP A 1 427 ? 16.641 -37.062 -25.812 1 92.81 427 ASP A C 1
ATOM 3393 O O . ASP A 1 427 ? 17.5 -36.906 -26.688 1 92.81 427 ASP A O 1
ATOM 3397 N N . LEU A 1 428 ? 15.445 -36.656 -25.875 1 90.75 428 LEU A N 1
ATOM 3398 C CA . LEU A 1 428 ? 14.984 -35.938 -27.047 1 90.75 428 LEU A CA 1
ATOM 3399 C C . LEU A 1 428 ? 15.625 -34.562 -27.109 1 90.75 428 LEU A C 1
ATOM 3401 O O . LEU A 1 428 ? 15.828 -34 -28.188 1 90.75 428 LEU A O 1
ATOM 3405 N N . VAL A 1 429 ? 15.945 -33.938 -25.969 1 93.62 429 VAL A N 1
ATOM 3406 C CA . VAL A 1 429 ? 16.641 -32.656 -25.938 1 93.62 429 VAL A CA 1
ATOM 3407 C C . VAL A 1 429 ? 18 -32.812 -26.609 1 93.62 429 VAL A C 1
ATOM 3409 O O . VAL A 1 429 ? 18.391 -31.953 -27.422 1 93.62 429 VAL A O 1
ATOM 3412 N N . VAL A 1 430 ? 18.688 -33.844 -26.344 1 94.94 430 VAL A N 1
ATOM 3413 C CA . VAL A 1 430 ? 20.031 -34.094 -26.859 1 94.94 430 VAL A CA 1
ATOM 3414 C C . VAL A 1 430 ? 19.953 -34.5 -28.312 1 94.94 430 VAL A C 1
ATOM 3416 O O . VAL A 1 430 ? 20.75 -34.031 -29.141 1 94.94 430 VAL A O 1
ATOM 3419 N N . LYS A 1 431 ? 18.969 -35.25 -28.656 1 92.62 431 LYS A N 1
ATOM 3420 C CA . LYS A 1 431 ? 18.906 -35.875 -29.984 1 92.62 431 LYS A CA 1
ATOM 3421 C C . LYS A 1 431 ? 18.281 -34.906 -31 1 92.62 431 LYS A C 1
ATOM 3423 O O . LYS A 1 431 ? 18.703 -34.844 -32.156 1 92.62 431 LYS A O 1
ATOM 3428 N N . ASP A 1 432 ? 17.281 -34.219 -30.531 1 90.31 432 ASP A N 1
ATOM 3429 C CA . ASP A 1 432 ? 16.469 -33.5 -31.5 1 90.31 432 ASP A CA 1
ATOM 3430 C C . ASP A 1 432 ? 16.656 -31.984 -31.328 1 90.31 432 ASP A C 1
ATOM 3432 O O . ASP A 1 432 ? 16.703 -31.25 -32.312 1 90.31 432 ASP A O 1
ATOM 3436 N N . LEU A 1 433 ? 16.703 -31.469 -30.172 1 92.25 433 LEU A N 1
ATOM 3437 C CA . LEU A 1 433 ? 16.688 -30.031 -29.938 1 92.25 433 LEU A CA 1
ATOM 3438 C C . LEU A 1 433 ? 18.094 -29.453 -29.969 1 92.25 433 LEU A C 1
ATOM 3440 O O . LEU A 1 433 ? 18.328 -28.422 -30.609 1 92.25 433 LEU A O 1
ATOM 3444 N N . PHE A 1 434 ? 19.062 -30.109 -29.203 1 94.75 434 PHE A N 1
ATOM 3445 C CA . PHE A 1 434 ? 20.406 -29.578 -29.047 1 94.75 434 PHE A CA 1
ATOM 3446 C C . PHE A 1 434 ? 21.453 -30.609 -29.422 1 94.75 434 PHE A C 1
ATOM 3448 O O . PHE A 1 434 ? 22.391 -30.859 -28.672 1 94.75 434 PHE A O 1
ATOM 3455 N N . PRO A 1 435 ? 21.375 -31.203 -30.562 1 95.31 435 PRO A N 1
ATOM 3456 C CA . PRO A 1 435 ? 22.359 -32.25 -30.891 1 95.31 435 PRO A CA 1
ATOM 3457 C C . PRO A 1 435 ? 23.781 -31.672 -31.062 1 95.31 435 PRO A C 1
ATOM 3459 O O . PRO A 1 435 ? 24.734 -32.281 -30.578 1 95.31 435 PRO A O 1
ATOM 3462 N N . GLU A 1 436 ? 23.953 -30.547 -31.75 1 96.69 436 GLU A N 1
ATOM 3463 C CA . GLU A 1 436 ? 25.266 -29.969 -32 1 96.69 436 GLU A CA 1
ATOM 3464 C C . GLU A 1 436 ? 25.875 -29.438 -30.703 1 96.69 436 GLU A C 1
ATOM 3466 O O . GLU A 1 436 ? 27.094 -29.516 -30.516 1 96.69 436 GLU A O 1
ATOM 3471 N N . TYR A 1 437 ? 25.078 -28.922 -29.859 1 97.31 437 TYR A N 1
ATOM 3472 C CA . TYR A 1 437 ? 25.578 -28.484 -28.562 1 97.31 437 TYR A CA 1
ATOM 3473 C C . TYR A 1 437 ? 26.109 -29.672 -27.766 1 97.31 437 TYR A C 1
ATOM 3475 O O . TYR A 1 437 ? 27.125 -29.547 -27.062 1 97.31 437 TYR A O 1
ATOM 3483 N N . ASN A 1 438 ? 25.391 -30.797 -27.844 1 96.75 438 ASN A N 1
ATOM 3484 C CA . ASN A 1 438 ? 25.859 -32 -27.156 1 96.75 438 ASN A CA 1
ATOM 3485 C C . ASN A 1 438 ? 27.188 -32.469 -27.75 1 96.75 438 ASN A C 1
ATOM 3487 O O . ASN A 1 438 ? 28.016 -33.062 -27.031 1 96.75 438 ASN A O 1
ATOM 3491 N N . GLN A 1 439 ? 27.391 -32.281 -28.969 1 96.44 439 GLN A N 1
ATOM 3492 C CA . GLN A 1 439 ? 28.672 -32.594 -29.578 1 96.44 439 GLN A CA 1
ATOM 3493 C C . GLN A 1 439 ? 29.781 -31.703 -29.047 1 96.44 439 GLN A C 1
ATOM 3495 O O . GLN A 1 439 ? 30.906 -32.156 -28.812 1 96.44 439 GLN A O 1
ATOM 3500 N N . LEU A 1 440 ? 29.469 -30.453 -28.891 1 96.38 440 LEU A N 1
ATOM 3501 C CA . LEU A 1 440 ? 30.453 -29.5 -28.359 1 96.38 440 LEU A CA 1
ATOM 3502 C C . LEU A 1 440 ? 30.766 -29.797 -26.891 1 96.38 440 LEU A C 1
ATOM 3504 O O . LEU A 1 440 ? 31.906 -29.641 -26.453 1 96.38 440 LEU A O 1
ATOM 3508 N N . TRP A 1 441 ? 29.734 -30.109 -26.172 1 96.31 441 TRP A N 1
ATOM 3509 C CA . TRP A 1 441 ? 29.859 -30.359 -24.734 1 96.31 441 TRP A CA 1
ATOM 3510 C C . TRP A 1 441 ? 29.094 -31.609 -24.328 1 96.31 441 TRP A C 1
ATOM 3512 O O . TRP A 1 441 ? 28.016 -31.531 -23.734 1 96.31 441 TRP A O 1
ATOM 3522 N N . PRO A 1 442 ? 29.609 -32.781 -24.438 1 94.56 442 PRO A N 1
ATOM 3523 C CA . PRO A 1 442 ? 28.922 -34.062 -24.234 1 94.56 442 PRO A CA 1
ATOM 3524 C C . PRO A 1 442 ? 28.578 -34.312 -22.766 1 94.56 442 PRO A C 1
ATOM 3526 O O . PRO A 1 442 ? 27.688 -35.125 -22.469 1 94.56 442 PRO A O 1
ATOM 3529 N N . ASN A 1 443 ? 29.234 -33.656 -21.812 1 93.88 443 ASN A N 1
ATOM 3530 C CA . ASN A 1 443 ? 28.984 -33.875 -20.391 1 93.88 443 ASN A CA 1
ATOM 3531 C C . ASN A 1 443 ? 28.125 -32.781 -19.781 1 93.88 443 ASN A C 1
ATOM 3533 O O . ASN A 1 443 ? 27.969 -32.719 -18.562 1 93.88 443 ASN A O 1
ATOM 3537 N N . LYS A 1 444 ? 27.547 -31.906 -20.562 1 96.19 444 LYS A N 1
ATOM 3538 C CA . LYS A 1 444 ? 26.797 -30.75 -20.078 1 96.19 444 LYS A CA 1
ATOM 3539 C C . LYS A 1 444 ? 25.328 -31.094 -19.859 1 96.19 444 LYS A C 1
ATOM 3541 O O . LYS A 1 444 ? 24.641 -30.422 -19.078 1 96.19 444 LYS A O 1
ATOM 3546 N N . PHE A 1 445 ? 24.828 -32.062 -20.547 1 97.12 445 PHE A N 1
ATOM 3547 C CA . PHE A 1 445 ? 23.391 -32.344 -20.547 1 97.12 445 PHE A CA 1
ATOM 3548 C C . PHE A 1 445 ? 23.078 -33.469 -19.578 1 97.12 445 PHE A C 1
ATOM 3550 O O . PHE A 1 445 ? 23.734 -34.531 -19.578 1 97.12 445 PHE A O 1
ATOM 3557 N N . HIS A 1 446 ? 22.094 -33.25 -18.672 1 96.62 446 HIS A N 1
ATOM 3558 C CA . HIS A 1 446 ? 21.688 -34.156 -17.609 1 96.62 446 HIS A CA 1
ATOM 3559 C C . HIS A 1 446 ? 20.188 -34.406 -17.641 1 96.62 446 HIS A C 1
ATOM 3561 O O . HIS A 1 446 ? 19.469 -33.781 -18.422 1 96.62 446 HIS A O 1
ATOM 3567 N N . ASN A 1 447 ? 19.766 -35.406 -16.844 1 95.56 447 ASN A N 1
ATOM 3568 C CA . ASN A 1 447 ? 18.344 -35.688 -16.641 1 95.56 447 ASN A CA 1
ATOM 3569 C C . ASN A 1 447 ? 17.984 -35.656 -15.156 1 95.56 447 ASN A C 1
ATOM 3571 O O . ASN A 1 447 ? 18.672 -36.25 -14.328 1 95.56 447 ASN A O 1
ATOM 3575 N N . VAL A 1 448 ? 16.969 -34.938 -14.836 1 96.81 448 VAL A N 1
ATOM 3576 C CA . VAL A 1 448 ? 16.344 -35 -13.523 1 96.81 448 VAL A CA 1
ATOM 3577 C C . VAL A 1 448 ? 14.828 -35.062 -13.688 1 96.81 448 VAL A C 1
ATOM 3579 O O . VAL A 1 448 ? 14.188 -34.062 -14.008 1 96.81 448 VAL A O 1
ATOM 3582 N N . THR A 1 449 ? 14.234 -36.219 -13.438 1 95.81 449 THR A N 1
ATOM 3583 C CA . THR A 1 449 ? 12.781 -36.375 -13.531 1 95.81 449 THR A CA 1
ATOM 3584 C C . THR A 1 449 ? 12.086 -35.5 -12.477 1 95.81 449 THR A C 1
ATOM 3586 O O . THR A 1 449 ? 12.5 -35.469 -11.32 1 95.81 449 THR A O 1
ATOM 3589 N N . ASN A 1 450 ? 11.016 -34.812 -12.891 1 96.12 450 ASN A N 1
ATOM 3590 C CA . ASN A 1 450 ? 10.25 -33.969 -11.969 1 96.12 450 ASN A CA 1
ATOM 3591 C C . ASN A 1 450 ? 9.641 -34.812 -10.844 1 96.12 450 ASN A C 1
ATOM 3593 O O . ASN A 1 450 ? 9.594 -36.031 -10.922 1 96.12 450 ASN A O 1
ATOM 3597 N N . GLY A 1 451 ? 9.227 -34.156 -9.828 1 96.81 451 GLY A N 1
ATOM 3598 C CA . GLY A 1 451 ? 8.562 -34.781 -8.695 1 96.81 451 GLY A CA 1
ATOM 3599 C C . GLY A 1 451 ? 7.609 -33.812 -7.984 1 96.81 451 GLY A C 1
ATOM 3600 O O . GLY A 1 451 ? 7.574 -32.625 -8.289 1 96.81 451 GLY A O 1
ATOM 3601 N N . ILE A 1 452 ? 6.773 -34.406 -7.098 1 97.5 452 ILE A N 1
ATOM 3602 C CA . ILE A 1 452 ? 5.797 -33.625 -6.348 1 97.5 452 ILE A CA 1
ATOM 3603 C C . ILE A 1 452 ? 5.992 -33.844 -4.852 1 97.5 452 ILE A C 1
ATOM 3605 O O . ILE A 1 452 ? 6.637 -34.812 -4.445 1 97.5 452 ILE A O 1
ATOM 3609 N N . THR A 1 453 ? 5.492 -32.969 -4.012 1 97.06 453 THR A N 1
ATOM 3610 C CA . THR A 1 453 ? 5.621 -33.094 -2.562 1 97.06 453 THR A CA 1
ATOM 3611 C C . THR A 1 453 ? 4.473 -33.906 -1.986 1 97.06 453 THR A C 1
ATOM 3613 O O . THR A 1 453 ? 3.316 -33.469 -2.029 1 97.06 453 THR A O 1
ATOM 3616 N N . PRO A 1 454 ? 4.809 -35.062 -1.419 1 96.56 454 PRO A N 1
ATOM 3617 C CA . PRO A 1 454 ? 3.732 -35.875 -0.839 1 96.56 454 PRO A CA 1
ATOM 3618 C C . PRO A 1 454 ? 3.082 -35.219 0.371 1 96.56 454 PRO A C 1
ATOM 3620 O O . PRO A 1 454 ? 1.951 -35.531 0.731 1 96.56 454 PRO A O 1
ATOM 3623 N N . ARG A 1 455 ? 3.73 -34.25 1.001 1 95.81 455 ARG A N 1
ATOM 3624 C CA . ARG A 1 455 ? 3.191 -33.531 2.145 1 95.81 455 ARG A CA 1
ATOM 3625 C C . ARG A 1 455 ? 1.951 -32.75 1.751 1 95.81 455 ARG A C 1
ATOM 3627 O O . ARG A 1 455 ? 0.929 -32.781 2.438 1 95.81 455 ARG A O 1
ATOM 3634 N N . ARG A 1 456 ? 2.02 -32.062 0.669 1 94.88 456 ARG A N 1
ATOM 3635 C CA . ARG A 1 456 ? 0.866 -31.297 0.191 1 94.88 456 ARG A CA 1
ATOM 3636 C C . ARG A 1 456 ? -0.135 -32.219 -0.506 1 94.88 456 ARG A C 1
ATOM 3638 O O . ARG A 1 456 ? -1.345 -32.094 -0.304 1 94.88 456 ARG A O 1
ATOM 3645 N N . TRP A 1 457 ? 0.355 -33.125 -1.271 1 97.38 457 TRP A N 1
ATOM 3646 C CA . TRP A 1 457 ? -0.505 -33.812 -2.244 1 97.38 457 TRP A CA 1
ATOM 3647 C C . TRP A 1 457 ? -0.991 -35.156 -1.714 1 97.38 457 TRP A C 1
ATOM 3649 O O . TRP A 1 457 ? -1.657 -35.906 -2.43 1 97.38 457 TRP A O 1
ATOM 3659 N N . ILE A 1 458 ? -0.656 -35.469 -0.411 1 96.81 458 ILE A N 1
ATOM 3660 C CA . ILE A 1 458 ? -1.303 -36.562 0.307 1 96.81 458 ILE A CA 1
ATOM 3661 C C . ILE A 1 458 ? -1.63 -36.125 1.731 1 96.81 458 ILE A C 1
ATOM 3663 O O . ILE A 1 458 ? -2.801 -35.969 2.09 1 96.81 458 ILE A O 1
ATOM 3667 N N . LYS A 1 459 ? -0.672 -35.781 2.492 1 94.94 459 LYS A N 1
ATOM 3668 C CA . LYS A 1 459 ? -0.875 -35.469 3.904 1 94.94 459 LYS A CA 1
ATOM 3669 C C . LYS A 1 459 ? -1.878 -34.344 4.086 1 94.94 459 LYS A C 1
ATOM 3671 O O . LYS A 1 459 ? -2.744 -34.406 4.961 1 94.94 459 LYS A O 1
ATOM 3676 N N . GLN A 1 460 ? -1.725 -33.344 3.328 1 94 460 GLN A N 1
ATOM 3677 C CA . GLN A 1 460 ? -2.594 -32.156 3.488 1 94 460 GLN A CA 1
ATOM 3678 C C . GLN A 1 460 ? -3.908 -32.375 2.734 1 94 460 GLN A C 1
ATOM 3680 O O . GLN A 1 460 ? -4.984 -32.156 3.293 1 94 460 GLN A O 1
ATOM 3685 N N . CYS A 1 461 ? -3.869 -32.75 1.456 1 95.31 461 CYS A N 1
ATOM 3686 C CA . CYS A 1 461 ? -5.07 -32.688 0.629 1 95.31 461 CYS A CA 1
ATOM 3687 C C . CYS A 1 461 ? -5.906 -33.938 0.791 1 95.31 461 CYS A C 1
ATOM 3689 O O . CYS A 1 461 ? -7.082 -33.969 0.42 1 95.31 461 CYS A O 1
ATOM 3691 N N . ASN A 1 462 ? -5.348 -35.031 1.377 1 97.81 462 ASN A N 1
ATOM 3692 C CA . ASN A 1 462 ? -6.027 -36.312 1.579 1 97.81 462 ASN A CA 1
ATOM 3693 C C . ASN A 1 462 ? -5.715 -36.906 2.951 1 97.81 462 ASN A C 1
ATOM 3695 O O . ASN A 1 462 ? -5.102 -37.969 3.047 1 97.81 462 ASN A O 1
ATOM 3699 N N . PRO A 1 463 ? -6.238 -36.25 3.977 1 95.75 463 PRO A N 1
ATOM 3700 C CA . PRO A 1 463 ? -5.848 -36.625 5.336 1 95.75 463 PRO A CA 1
ATOM 3701 C C . PRO A 1 463 ? -6.293 -38.062 5.699 1 95.75 463 PRO A C 1
ATOM 3703 O O . PRO A 1 463 ? -5.613 -38.75 6.465 1 95.75 463 PRO A O 1
ATOM 3706 N N . ALA A 1 464 ? -7.434 -38.5 5.184 1 97.88 464 ALA A N 1
ATOM 3707 C CA . ALA A 1 464 ? -7.898 -39.875 5.48 1 97.88 464 ALA A CA 1
ATOM 3708 C C . ALA A 1 464 ? -6.945 -40.906 4.902 1 97.88 464 ALA A C 1
ATOM 3710 O O . ALA A 1 464 ? -6.621 -41.906 5.566 1 97.88 464 ALA A O 1
ATOM 3711 N N . LEU A 1 465 ? -6.523 -40.719 3.672 1 98.44 465 LEU A N 1
ATOM 3712 C CA . LEU A 1 465 ? -5.555 -41.625 3.078 1 98.44 465 LEU A CA 1
ATOM 3713 C C . LEU A 1 465 ? -4.223 -41.562 3.82 1 98.44 465 LEU A C 1
ATOM 3715 O O . LEU A 1 465 ? -3.582 -42.594 4.043 1 98.44 465 LEU A O 1
ATOM 3719 N N . ALA A 1 466 ? -3.811 -40.406 4.168 1 97.44 466 ALA A N 1
ATOM 3720 C CA . ALA A 1 466 ? -2.578 -40.219 4.93 1 97.44 466 ALA A CA 1
ATOM 3721 C C . ALA A 1 466 ? -2.615 -41.031 6.223 1 97.44 466 ALA A C 1
ATOM 3723 O O . ALA A 1 466 ? -1.63 -41.688 6.586 1 97.44 466 ALA A O 1
ATOM 3724 N N . SER A 1 467 ? -3.74 -41 6.906 1 97.25 467 SER A N 1
ATOM 3725 C CA . SER A 1 467 ? -3.904 -41.75 8.148 1 97.25 467 SER A CA 1
ATOM 3726 C C . SER A 1 467 ? -3.826 -43.25 7.902 1 97.25 467 SER A C 1
ATOM 3728 O O . SER A 1 467 ? -3.223 -43.969 8.688 1 97.25 467 SER A O 1
ATOM 3730 N N . LEU A 1 468 ? -4.473 -43.688 6.871 1 98.25 468 LEU A N 1
ATOM 3731 C CA . LEU A 1 468 ? -4.41 -45.094 6.52 1 98.25 468 LEU A CA 1
ATOM 3732 C C . LEU A 1 468 ? -2.973 -45.531 6.258 1 98.25 468 LEU A C 1
ATOM 3734 O O . LEU A 1 468 ? -2.553 -46.594 6.699 1 98.25 468 LEU A O 1
ATOM 3738 N N . LEU A 1 469 ? -2.229 -44.719 5.504 1 97.94 469 LEU A N 1
ATOM 3739 C CA . LEU A 1 469 ? -0.833 -45 5.203 1 97.94 469 LEU A CA 1
ATOM 3740 C C . LEU A 1 469 ? -0 -45.031 6.484 1 97.94 469 LEU A C 1
ATOM 3742 O O . LEU A 1 469 ? 0.826 -45.938 6.668 1 97.94 469 LEU A O 1
ATOM 3746 N N . ASP A 1 470 ? -0.232 -44.125 7.328 1 96.75 470 ASP A N 1
ATOM 3747 C CA . ASP A 1 470 ? 0.48 -44.062 8.602 1 96.75 470 ASP A CA 1
ATOM 3748 C C . ASP A 1 470 ? 0.239 -45.312 9.422 1 96.75 470 ASP A C 1
ATOM 3750 O O . ASP A 1 470 ? 1.183 -45.906 9.945 1 96.75 470 ASP A O 1
ATOM 3754 N N . GLU A 1 471 ? -0.98 -45.688 9.531 1 97.06 471 GLU A N 1
ATOM 3755 C CA . GLU A 1 471 ? -1.37 -46.812 10.344 1 97.06 471 GLU A CA 1
ATOM 3756 C C . GLU A 1 471 ? -0.828 -48.125 9.75 1 97.06 471 GLU A C 1
ATOM 3758 O O . GLU A 1 471 ? -0.481 -49.062 10.492 1 97.06 471 GLU A O 1
ATOM 3763 N N . THR A 1 472 ? -0.795 -48.188 8.5 1 97.56 472 THR A N 1
ATOM 3764 C CA . THR A 1 472 ? -0.427 -49.406 7.805 1 97.56 472 THR A CA 1
ATOM 3765 C C . THR A 1 472 ? 1.089 -49.562 7.754 1 97.56 472 THR A C 1
ATOM 3767 O O . THR A 1 472 ? 1.617 -50.656 8.047 1 97.56 472 THR A O 1
ATOM 3770 N N . LEU A 1 473 ? 1.773 -48.531 7.367 1 96.94 473 LEU A N 1
ATOM 3771 C CA . LEU A 1 473 ? 3.213 -48.625 7.145 1 96.94 473 LEU A CA 1
ATOM 3772 C C . LEU A 1 473 ? 3.973 -48.469 8.461 1 96.94 473 LEU A C 1
ATOM 3774 O O . LEU A 1 473 ? 5.07 -49.031 8.609 1 96.94 473 LEU A O 1
ATOM 3778 N N . LYS A 1 474 ? 3.453 -47.75 9.461 1 95.19 474 LYS A N 1
ATOM 3779 C CA . LYS A 1 474 ? 4.062 -47.469 10.758 1 95.19 474 LYS A CA 1
ATOM 3780 C C . LYS A 1 474 ? 5.465 -46.906 10.609 1 95.19 474 LYS A C 1
ATOM 3782 O O . LYS A 1 474 ? 6.371 -47.219 11.375 1 95.19 474 LYS A O 1
ATOM 3787 N N . LYS A 1 475 ? 5.68 -46.281 9.492 1 92.56 475 LYS A N 1
ATOM 3788 C CA . LYS A 1 475 ? 6.898 -45.562 9.164 1 92.56 475 LYS A CA 1
ATOM 3789 C C . LYS A 1 475 ? 6.574 -44.219 8.477 1 92.56 475 LYS A C 1
ATOM 3791 O O . LYS A 1 475 ? 5.598 -44.125 7.734 1 92.56 475 LYS A O 1
ATOM 3796 N N . GLU A 1 476 ? 7.457 -43.312 8.773 1 92.56 476 GLU A N 1
ATOM 3797 C CA . GLU A 1 476 ? 7.258 -42.031 8.133 1 92.56 476 GLU A CA 1
ATOM 3798 C C . GLU A 1 476 ? 7.512 -42.094 6.629 1 92.56 476 GLU A C 1
ATOM 3800 O O . GLU A 1 476 ? 8.57 -42.562 6.199 1 92.56 476 GLU A O 1
ATOM 3805 N N . TRP A 1 477 ? 6.621 -41.75 5.809 1 96.31 477 TRP A N 1
ATOM 3806 C CA . TRP A 1 477 ? 6.707 -41.875 4.355 1 96.31 477 TRP A CA 1
ATOM 3807 C C . TRP A 1 477 ? 6.75 -40.469 3.717 1 96.31 477 TRP A C 1
ATOM 3809 O O . TRP A 1 477 ? 7.16 -40.344 2.561 1 96.31 477 TRP A O 1
ATOM 3819 N N . ALA A 1 478 ? 6.34 -39.438 4.469 1 94.75 478 ALA A N 1
ATOM 3820 C CA . ALA A 1 478 ? 6.164 -38.094 3.9 1 94.75 478 ALA A CA 1
ATOM 3821 C C . ALA A 1 478 ? 7.5 -37.5 3.459 1 94.75 478 ALA A C 1
ATOM 3823 O O . ALA A 1 478 ? 7.543 -36.625 2.596 1 94.75 478 ALA A O 1
ATOM 3824 N N . ASN A 1 479 ? 8.602 -37.844 4.047 1 94.31 479 ASN A N 1
ATOM 3825 C CA . ASN A 1 479 ? 9.922 -37.406 3.605 1 94.31 479 ASN A CA 1
ATOM 3826 C C . ASN A 1 479 ? 10.758 -38.594 3.08 1 94.31 479 ASN A C 1
ATOM 3828 O O . ASN A 1 479 ? 11.977 -38.469 2.939 1 94.31 479 ASN A O 1
ATOM 3832 N N . ASP A 1 480 ? 10.125 -39.719 2.924 1 95.69 480 ASP A N 1
ATOM 3833 C CA . ASP A 1 480 ? 10.688 -40.938 2.307 1 95.69 480 ASP A CA 1
ATOM 3834 C C . ASP A 1 480 ? 9.625 -41.688 1.543 1 95.69 480 ASP A C 1
ATOM 3836 O O . ASP A 1 480 ? 9.188 -42.75 1.988 1 95.69 480 ASP A O 1
ATOM 3840 N N . LEU A 1 481 ? 9.336 -41.25 0.385 1 97.06 481 LEU A N 1
ATOM 3841 C CA . LEU A 1 481 ? 8.164 -41.719 -0.341 1 97.06 481 LEU A CA 1
ATOM 3842 C C . LEU A 1 481 ? 8.383 -43.156 -0.851 1 97.06 481 LEU A C 1
ATOM 3844 O O . LEU A 1 481 ? 7.426 -43.844 -1.196 1 97.06 481 LEU A O 1
ATOM 3848 N N . ASP A 1 482 ? 9.578 -43.656 -0.873 1 95.81 482 ASP A N 1
ATOM 3849 C CA . ASP A 1 482 ? 9.875 -45 -1.304 1 95.81 482 ASP A CA 1
ATOM 3850 C C . ASP A 1 482 ? 9.211 -46.031 -0.387 1 95.81 482 ASP A C 1
ATOM 3852 O O . ASP A 1 482 ? 8.984 -47.188 -0.789 1 95.81 482 ASP A O 1
ATOM 3856 N N . GLN A 1 483 ? 8.906 -45.594 0.762 1 96.94 483 GLN A N 1
ATOM 3857 C CA . GLN A 1 483 ? 8.281 -46.5 1.734 1 96.94 483 GLN A CA 1
ATOM 3858 C C . GLN A 1 483 ? 6.914 -46.969 1.25 1 96.94 483 GLN A C 1
ATOM 3860 O O . GLN A 1 483 ? 6.41 -48 1.707 1 96.94 483 GLN A O 1
ATOM 3865 N N . LEU A 1 484 ? 6.375 -46.281 0.335 1 97.81 484 LEU A N 1
ATOM 3866 C CA . LEU A 1 484 ? 5.031 -46.594 -0.124 1 97.81 484 LEU A CA 1
ATOM 3867 C C . LEU A 1 484 ? 5.008 -47.969 -0.801 1 97.81 484 LEU A C 1
ATOM 3869 O O . LEU A 1 484 ? 3.955 -48.594 -0.892 1 97.81 484 LEU A O 1
ATOM 3873 N N . ILE A 1 485 ? 6.176 -48.406 -1.261 1 97.56 485 ILE A N 1
ATOM 3874 C CA . ILE A 1 485 ? 6.254 -49.688 -1.964 1 97.56 485 ILE A CA 1
ATOM 3875 C C . ILE A 1 485 ? 5.758 -50.812 -1.056 1 97.56 485 ILE A C 1
ATOM 3877 O O . ILE A 1 485 ? 5.242 -51.812 -1.535 1 97.56 485 ILE A O 1
ATOM 3881 N N . ASN A 1 486 ? 5.773 -50.656 0.226 1 97.25 486 ASN A N 1
ATOM 3882 C CA . ASN A 1 486 ? 5.379 -51.656 1.206 1 97.25 486 ASN A CA 1
ATOM 3883 C C . ASN A 1 486 ? 3.859 -51.812 1.273 1 97.25 486 ASN A C 1
ATOM 3885 O O . ASN A 1 486 ? 3.35 -52.75 1.898 1 97.25 486 ASN A O 1
ATOM 3889 N N . LEU A 1 487 ? 3.17 -51 0.617 1 97.56 487 LEU A N 1
ATOM 3890 C CA . LEU A 1 487 ? 1.716 -51.094 0.543 1 97.56 487 LEU A CA 1
ATOM 3891 C C . LEU A 1 487 ? 1.3 -52.188 -0.424 1 97.56 487 LEU A C 1
ATOM 3893 O O . LEU A 1 487 ? 0.146 -52.625 -0.416 1 97.56 487 LEU A O 1
ATOM 3897 N N . GLU A 1 488 ? 2.148 -52.656 -1.293 1 97.19 488 GLU A N 1
ATOM 3898 C CA . GLU A 1 488 ? 1.824 -53.594 -2.342 1 97.19 488 GLU A CA 1
ATOM 3899 C C . GLU A 1 488 ? 1.192 -54.875 -1.76 1 97.19 488 GLU A C 1
ATOM 3901 O O . GLU A 1 488 ? 0.278 -55.438 -2.354 1 97.19 488 GLU A O 1
ATOM 3906 N N . LYS A 1 489 ? 1.658 -55.312 -0.684 1 96 489 LYS A N 1
ATOM 3907 C CA . LYS A 1 489 ? 1.19 -56.562 -0.087 1 96 489 LYS A CA 1
ATOM 3908 C C . LYS A 1 489 ? -0.256 -56.438 0.383 1 96 489 LYS A C 1
ATOM 3910 O O . LYS A 1 489 ? -0.948 -57.438 0.552 1 96 489 LYS A O 1
ATOM 3915 N N . TYR A 1 490 ? -0.667 -55.25 0.586 1 97.5 490 TYR A N 1
ATOM 3916 C CA . TYR A 1 490 ? -2.023 -55.031 1.076 1 97.5 490 TYR A CA 1
ATOM 3917 C C . TYR A 1 490 ? -3.002 -54.875 -0.081 1 97.5 490 TYR A C 1
ATOM 3919 O O . TYR A 1 490 ? -4.219 -54.812 0.129 1 97.5 490 TYR A O 1
ATOM 3927 N N . ALA A 1 491 ? -2.48 -54.844 -1.299 1 97.31 491 ALA A N 1
ATOM 3928 C CA . ALA A 1 491 ? -3.34 -54.688 -2.473 1 97.31 491 ALA A CA 1
ATOM 3929 C C . ALA A 1 491 ? -4.277 -55.875 -2.609 1 97.31 491 ALA A C 1
ATOM 3931 O O . ALA A 1 491 ? -5.324 -55.781 -3.256 1 97.31 491 ALA A O 1
ATOM 3932 N N . ASP A 1 492 ? -3.924 -57 -1.967 1 96.56 492 ASP A N 1
ATOM 3933 C CA . ASP A 1 492 ? -4.746 -58.219 -2.057 1 96.56 492 ASP A CA 1
ATOM 3934 C C . ASP A 1 492 ? -5.496 -58.469 -0.751 1 96.56 492 ASP A C 1
ATOM 3936 O O . ASP A 1 492 ? -6.207 -59.469 -0.62 1 96.56 492 ASP A O 1
ATOM 3940 N N . ASP A 1 493 ? -5.383 -57.625 0.179 1 97.75 493 ASP A N 1
ATOM 3941 C CA . ASP A 1 493 ? -6.109 -57.688 1.442 1 97.75 493 ASP A CA 1
ATOM 3942 C C . ASP A 1 493 ? -7.5 -57.094 1.319 1 97.75 493 ASP A C 1
ATOM 3944 O O . ASP A 1 493 ? -7.629 -55.875 1.064 1 97.75 493 ASP A O 1
ATOM 3948 N N . ALA A 1 494 ? -8.469 -57.875 1.586 1 97.44 494 ALA A N 1
ATOM 3949 C CA . ALA A 1 494 ? -9.852 -57.469 1.353 1 97.44 494 ALA A CA 1
ATOM 3950 C C . ALA A 1 494 ? -10.242 -56.312 2.266 1 97.44 494 ALA A C 1
ATOM 3952 O O . ALA A 1 494 ? -10.953 -55.375 1.845 1 97.44 494 ALA A O 1
ATOM 3953 N N . ALA A 1 495 ? -9.82 -56.375 3.48 1 97.62 495 ALA A N 1
ATOM 3954 C CA . ALA A 1 495 ? -10.164 -55.312 4.438 1 97.62 495 ALA A CA 1
ATOM 3955 C C . ALA A 1 495 ? -9.492 -54 4.066 1 97.62 495 ALA A C 1
ATOM 3957 O O . ALA A 1 495 ? -10.094 -52.938 4.195 1 97.62 495 ALA A O 1
ATOM 3958 N N . PHE A 1 496 ? -8.258 -54.062 3.68 1 98.06 496 PHE A N 1
ATOM 3959 C CA . PHE A 1 496 ? -7.531 -52.875 3.252 1 98.06 496 PHE A CA 1
ATOM 3960 C C . PHE A 1 496 ? -8.172 -52.281 2.012 1 98.06 496 PHE A C 1
ATOM 3962 O O . PHE A 1 496 ? -8.344 -51.062 1.928 1 98.06 496 PHE A O 1
ATOM 3969 N N . ARG A 1 497 ? -8.555 -53.062 1.052 1 98.19 497 ARG A N 1
ATOM 3970 C CA . ARG A 1 497 ? -9.203 -52.594 -0.169 1 98.19 497 ARG A CA 1
ATOM 3971 C C . ARG A 1 497 ? -10.508 -51.875 0.148 1 98.19 497 ARG A C 1
ATOM 3973 O O . ARG A 1 497 ? -10.805 -50.844 -0.437 1 98.19 497 ARG A O 1
ATOM 3980 N N . GLN A 1 498 ? -11.219 -52.438 1.087 1 98.19 498 GLN A N 1
ATOM 3981 C CA . GLN A 1 498 ? -12.484 -51.812 1.464 1 98.19 498 GLN A CA 1
ATOM 3982 C C . GLN A 1 498 ? -12.266 -50.438 2.068 1 98.19 498 GLN A C 1
ATOM 3984 O O . GLN A 1 498 ? -12.969 -49.5 1.719 1 98.19 498 GLN A O 1
ATOM 3989 N N . THR A 1 499 ? -11.312 -50.375 2.965 1 98.5 499 THR A N 1
ATOM 3990 C CA . THR A 1 499 ? -11.008 -49.094 3.609 1 98.5 499 THR A CA 1
ATOM 3991 C C . THR A 1 499 ? -10.547 -48.062 2.582 1 98.5 499 THR A C 1
ATOM 3993 O O . THR A 1 499 ? -10.953 -46.906 2.629 1 98.5 499 THR A O 1
ATOM 3996 N N . TYR A 1 500 ? -9.688 -48.469 1.712 1 98.5 500 TYR A N 1
ATOM 3997 C CA . TYR A 1 500 ? -9.18 -47.625 0.654 1 98.5 500 TYR A CA 1
ATOM 3998 C C . TYR A 1 500 ? -10.312 -47.094 -0.217 1 98.5 500 TYR A C 1
ATOM 4000 O O . TYR A 1 500 ? -10.352 -45.906 -0.546 1 98.5 500 TYR A O 1
ATOM 4008 N N . ARG A 1 501 ? -11.234 -47.938 -0.571 1 97.88 501 ARG A N 1
ATOM 4009 C CA . ARG A 1 501 ? -12.383 -47.562 -1.388 1 97.88 501 ARG A CA 1
ATOM 4010 C C . ARG A 1 501 ? -13.289 -46.594 -0.657 1 97.88 501 ARG A C 1
ATOM 4012 O O . ARG A 1 501 ? -13.859 -45.688 -1.274 1 97.88 501 ARG A O 1
ATOM 4019 N N . ASP A 1 502 ? -13.438 -46.781 0.626 1 98.44 502 ASP A N 1
ATOM 4020 C CA . ASP A 1 502 ? -14.273 -45.906 1.431 1 98.44 502 ASP A CA 1
ATOM 4021 C C . ASP A 1 502 ? -13.695 -44.5 1.468 1 98.44 502 ASP A C 1
ATOM 4023 O O . ASP A 1 502 ? -14.438 -43.5 1.431 1 98.44 502 ASP A O 1
ATOM 4027 N N . ILE A 1 503 ? -12.391 -44.406 1.593 1 98.69 503 ILE A N 1
ATOM 4028 C CA . ILE A 1 503 ? -11.711 -43.125 1.609 1 98.69 503 ILE A CA 1
ATOM 4029 C C . ILE A 1 503 ? -11.914 -42.406 0.273 1 98.69 503 ILE A C 1
ATOM 4031 O O . ILE A 1 503 ? -12.242 -41.219 0.237 1 98.69 503 ILE A O 1
ATOM 4035 N N . LYS A 1 504 ? -11.734 -43.156 -0.866 1 98.62 504 LYS A N 1
ATOM 4036 C CA . LYS A 1 504 ? -11.961 -42.594 -2.195 1 98.62 504 LYS A CA 1
ATOM 4037 C C . LYS A 1 504 ? -13.398 -42.094 -2.342 1 98.62 504 LYS A C 1
ATOM 4039 O O . LYS A 1 504 ? -13.625 -41 -2.84 1 98.62 504 LYS A O 1
ATOM 4044 N N . GLN A 1 505 ? -14.312 -42.875 -1.874 1 98.38 505 GLN A N 1
ATOM 4045 C CA . GLN A 1 505 ? -15.727 -42.5 -1.956 1 98.38 505 GLN A CA 1
ATOM 4046 C C . GLN A 1 505 ? -16.016 -41.25 -1.142 1 98.38 505 GLN A C 1
ATOM 4048 O O . GLN A 1 505 ? -16.766 -40.375 -1.584 1 98.38 505 GLN A O 1
ATOM 4053 N N . ALA A 1 506 ? -15.422 -41.188 0.02 1 98.62 506 ALA A N 1
ATOM 4054 C CA . ALA A 1 506 ? -15.609 -40 0.858 1 98.62 506 ALA A CA 1
ATOM 4055 C C . ALA A 1 506 ? -15.062 -38.75 0.175 1 98.62 506 ALA A C 1
ATOM 4057 O O . ALA A 1 506 ? -15.664 -37.688 0.26 1 98.62 506 ALA A O 1
ATOM 4058 N N . ASN A 1 507 ? -13.906 -38.844 -0.426 1 98.69 507 ASN A N 1
ATOM 4059 C CA . ASN A 1 507 ? -13.328 -37.719 -1.176 1 98.69 507 ASN A CA 1
ATOM 4060 C C . ASN A 1 507 ? -14.227 -37.312 -2.336 1 98.69 507 ASN A C 1
ATOM 4062 O O . ASN A 1 507 ? -14.352 -36.125 -2.637 1 98.69 507 ASN A O 1
ATOM 4066 N N . LYS A 1 508 ? -14.82 -38.281 -3.021 1 98.69 508 LYS A N 1
ATOM 4067 C CA . LYS A 1 508 ? -15.727 -38 -4.129 1 98.69 508 LYS A CA 1
ATOM 4068 C C . LYS A 1 508 ? -16.969 -37.25 -3.648 1 98.69 508 LYS A C 1
ATOM 4070 O O . LYS A 1 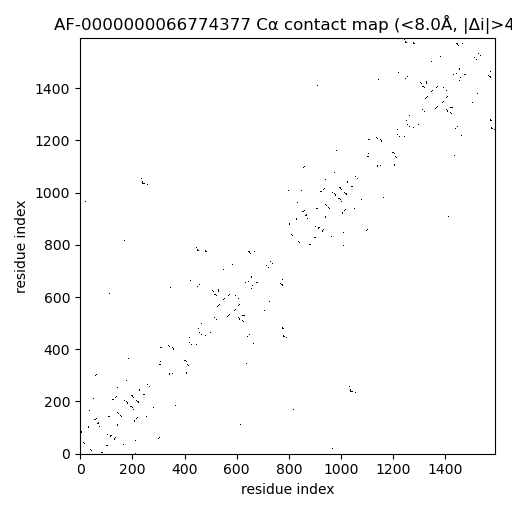508 ? -17.453 -36.344 -4.32 1 98.69 508 LYS A O 1
ATOM 4075 N N . VAL A 1 509 ? -17.484 -37.625 -2.502 1 98.69 509 VAL A N 1
ATOM 4076 C CA . VAL A 1 509 ? -18.625 -36.938 -1.921 1 98.69 509 VAL A CA 1
ATOM 4077 C C . VAL A 1 509 ? -18.266 -35.5 -1.611 1 98.69 509 VAL A C 1
ATOM 4079 O O . VAL A 1 509 ? -19.047 -34.594 -1.909 1 98.69 509 VAL A O 1
ATOM 4082 N N . HIS A 1 510 ? -17.109 -35.344 -1.039 1 97.88 510 HIS A N 1
ATOM 4083 C CA . HIS A 1 510 ? -16.641 -34 -0.726 1 97.88 510 HIS A CA 1
ATOM 4084 C C . HIS A 1 510 ? -16.484 -33.156 -1.99 1 97.88 510 HIS A C 1
ATOM 4086 O O . HIS A 1 510 ? -16.828 -31.969 -1.999 1 97.88 510 HIS A O 1
ATOM 4092 N N . LEU A 1 511 ? -15.914 -33.688 -3.037 1 98.56 511 LEU A N 1
ATOM 4093 C CA . LEU A 1 511 ? -15.75 -32.969 -4.293 1 98.56 511 LEU A CA 1
ATOM 4094 C C . LEU A 1 511 ? -17.109 -32.594 -4.887 1 98.56 511 LEU A C 1
ATOM 4096 O O . LEU A 1 511 ? -17.266 -31.484 -5.43 1 98.56 511 LEU A O 1
ATOM 4100 N N . ALA A 1 512 ? -18.047 -33.5 -4.809 1 98.5 512 ALA A N 1
ATOM 4101 C CA . ALA A 1 512 ? -19.391 -33.25 -5.336 1 98.5 512 ALA A CA 1
ATOM 4102 C C . ALA A 1 512 ? -20.016 -32.031 -4.66 1 98.5 512 ALA A C 1
ATOM 4104 O O . ALA A 1 512 ? -20.641 -31.188 -5.32 1 98.5 512 ALA A O 1
ATOM 4105 N N . GLU A 1 513 ? -19.828 -31.938 -3.406 1 98.06 513 GLU A N 1
ATOM 4106 C CA . GLU A 1 513 ? -20.328 -30.781 -2.666 1 98.06 513 GLU A CA 1
ATOM 4107 C C . GLU A 1 513 ? -19.625 -29.5 -3.107 1 98.06 513 GLU A C 1
ATOM 4109 O O . GLU A 1 513 ? -20.266 -28.469 -3.262 1 98.06 513 GLU A O 1
ATOM 4114 N N . PHE A 1 514 ? -18.406 -29.562 -3.258 1 96.75 514 PHE A N 1
ATOM 4115 C CA . PHE A 1 514 ? -17.609 -28.438 -3.697 1 96.75 514 PHE A CA 1
ATOM 4116 C C . PHE A 1 514 ? -18.062 -27.953 -5.07 1 96.75 514 PHE A C 1
ATOM 4118 O O . PHE A 1 514 ? -18.219 -26.75 -5.293 1 96.75 514 PHE A O 1
ATOM 4125 N N . VAL A 1 515 ? -18.203 -28.891 -5.984 1 98.12 515 VAL A N 1
ATOM 4126 C CA . VAL A 1 515 ? -18.641 -28.562 -7.34 1 98.12 515 VAL A CA 1
ATOM 4127 C C . VAL A 1 515 ? -20.016 -27.906 -7.301 1 98.12 515 VAL A C 1
ATOM 4129 O O . VAL A 1 515 ? -20.266 -26.922 -8.008 1 98.12 515 VAL A O 1
ATOM 4132 N N . LYS A 1 516 ? -20.906 -28.438 -6.488 1 98.12 516 LYS A N 1
ATOM 4133 C CA . LYS A 1 516 ? -22.234 -27.859 -6.352 1 98.12 516 LYS A CA 1
ATOM 4134 C C . LYS A 1 516 ? -22.172 -26.422 -5.844 1 98.12 516 LYS A C 1
ATOM 4136 O O . LYS A 1 516 ? -22.844 -25.547 -6.375 1 98.12 516 LYS A O 1
ATOM 4141 N N . GLN A 1 517 ? -21.359 -26.25 -4.902 1 95.88 517 GLN A N 1
ATOM 4142 C CA . GLN A 1 517 ? -21.203 -24.922 -4.316 1 95.88 517 GLN A CA 1
ATOM 4143 C C . GLN A 1 517 ? -20.641 -23.938 -5.332 1 95.88 517 GLN A C 1
ATOM 4145 O O . GLN A 1 517 ? -21.047 -22.766 -5.375 1 95.88 517 GLN A O 1
ATOM 4150 N N . ARG A 1 518 ? -19.719 -24.359 -6.117 1 95.19 518 ARG A N 1
ATOM 4151 C CA . ARG A 1 518 ? -18.969 -23.484 -7.016 1 95.19 518 ARG A CA 1
ATOM 4152 C C . ARG A 1 518 ? -19.734 -23.25 -8.312 1 95.19 518 ARG A C 1
ATOM 4154 O O . ARG A 1 518 ? -19.625 -22.188 -8.922 1 95.19 518 ARG A O 1
ATOM 4161 N N . THR A 1 519 ? -20.531 -24.266 -8.789 1 96.5 519 THR A N 1
ATOM 4162 C CA . THR A 1 519 ? -21.094 -24.188 -10.133 1 96.5 519 THR A CA 1
ATOM 4163 C C . THR A 1 519 ? -22.609 -24.359 -10.086 1 96.5 519 THR A C 1
ATOM 4165 O O . THR A 1 519 ? -23.297 -24.031 -11.062 1 96.5 519 THR A O 1
ATOM 4168 N N . GLY A 1 520 ? -23.172 -24.906 -9.039 1 96.06 520 GLY A N 1
ATOM 4169 C CA . GLY A 1 520 ? -24.594 -25.219 -8.953 1 96.06 520 GLY A CA 1
ATOM 4170 C C . GLY A 1 520 ? -24.938 -26.578 -9.555 1 96.06 520 GLY A C 1
ATOM 4171 O O . GLY A 1 520 ? -26.062 -27.047 -9.43 1 96.06 520 GLY A O 1
ATOM 4172 N N . ILE A 1 521 ? -23.922 -27.312 -10.125 1 97.19 521 ILE A N 1
ATOM 4173 C CA . ILE A 1 521 ? -24.172 -28.594 -10.789 1 97.19 521 ILE A CA 1
ATOM 4174 C C . ILE A 1 521 ? -24.047 -29.734 -9.773 1 97.19 521 ILE A C 1
ATOM 4176 O O . ILE A 1 521 ? -23.047 -29.812 -9.047 1 97.19 521 ILE A O 1
ATOM 4180 N N . GLU A 1 522 ? -25.031 -30.531 -9.703 1 97.06 522 GLU A N 1
ATOM 4181 C CA . GLU A 1 522 ? -25 -31.719 -8.852 1 97.06 522 GLU A CA 1
ATOM 4182 C C . GLU A 1 522 ? -24.422 -32.938 -9.602 1 97.06 522 GLU A C 1
ATOM 4184 O O . GLU A 1 522 ? -24.875 -33.25 -10.703 1 97.06 522 GLU A O 1
ATOM 4189 N N . ILE A 1 523 ? -23.453 -33.562 -9.062 1 97.94 523 ILE A N 1
ATOM 4190 C CA . ILE A 1 523 ? -22.875 -34.75 -9.688 1 97.94 523 ILE A CA 1
ATOM 4191 C C . ILE A 1 523 ? -22.984 -35.938 -8.742 1 97.94 523 ILE A C 1
ATOM 4193 O O . ILE A 1 523 ? -22.984 -35.75 -7.52 1 97.94 523 ILE A O 1
ATOM 4197 N N . ASN A 1 524 ? -23.078 -37.156 -9.336 1 97.31 524 ASN A N 1
ATOM 4198 C CA . ASN A 1 524 ? -23.219 -38.406 -8.602 1 97.31 524 ASN A CA 1
ATOM 4199 C C . ASN A 1 524 ? -21.859 -38.938 -8.148 1 97.31 524 ASN A C 1
ATOM 4201 O O . ASN A 1 524 ? -21.047 -39.344 -8.977 1 97.31 524 ASN A O 1
ATOM 4205 N N . PRO A 1 525 ? -21.609 -39.031 -6.895 1 97.62 525 PRO A N 1
ATOM 4206 C CA . PRO A 1 525 ? -20.312 -39.5 -6.414 1 97.62 525 PRO A CA 1
ATOM 4207 C C . PRO A 1 525 ? -20.078 -40.969 -6.684 1 97.62 525 PRO A C 1
ATOM 4209 O O . PRO A 1 525 ? -18.953 -41.469 -6.508 1 97.62 525 PRO A O 1
ATOM 4212 N N . GLN A 1 526 ? -21.047 -41.688 -7.145 1 96.06 526 GLN A N 1
ATOM 4213 C CA . GLN A 1 526 ? -20.891 -43.094 -7.477 1 96.06 526 GLN A CA 1
ATOM 4214 C C . GLN A 1 526 ? -20.391 -43.281 -8.914 1 96.06 526 GLN A C 1
ATOM 4216 O O . GLN A 1 526 ? -19.969 -44.344 -9.297 1 96.06 526 GLN A O 1
ATOM 4221 N N . ALA A 1 527 ? -20.438 -42.25 -9.617 1 97.94 527 ALA A N 1
ATOM 4222 C CA . ALA A 1 527 ? -19.969 -42.281 -11.008 1 97.94 527 ALA A CA 1
ATOM 4223 C C . ALA A 1 527 ? -18.438 -42.312 -11.07 1 97.94 527 ALA A C 1
ATOM 4225 O O . ALA A 1 527 ? -17.766 -42.031 -10.078 1 97.94 527 ALA A O 1
ATOM 4226 N N . ILE A 1 528 ? -17.875 -42.656 -12.25 1 98.38 528 ILE A N 1
ATOM 4227 C CA . ILE A 1 528 ? -16.453 -42.5 -12.5 1 98.38 528 ILE A CA 1
ATOM 4228 C C . ILE A 1 528 ? -16.109 -41 -12.594 1 98.38 528 ILE A C 1
ATOM 4230 O O . ILE A 1 528 ? -16.688 -40.281 -13.406 1 98.38 528 ILE A O 1
ATOM 4234 N N . PHE A 1 529 ? -15.305 -40.531 -11.68 1 98.75 529 PHE A N 1
ATOM 4235 C CA . PHE A 1 529 ? -14.789 -39.188 -11.828 1 98.75 529 PHE A CA 1
ATOM 4236 C C . PHE A 1 529 ? -13.578 -39.156 -12.742 1 98.75 529 PHE A C 1
ATOM 4238 O O . PHE A 1 529 ? -12.477 -39.531 -12.336 1 98.75 529 PHE A O 1
ATOM 4245 N N . ASP A 1 530 ? -13.766 -38.75 -13.969 1 98.69 530 ASP A N 1
ATOM 4246 C CA . ASP A 1 530 ? -12.758 -38.625 -15.016 1 98.69 530 ASP A CA 1
ATOM 4247 C C . ASP A 1 530 ? -12.242 -37.188 -15.117 1 98.69 530 ASP A C 1
ATOM 4249 O O . ASP A 1 530 ? -12.953 -36.281 -15.594 1 98.69 530 ASP A O 1
ATOM 4253 N N . ILE A 1 531 ? -11 -36.969 -14.727 1 98.56 531 ILE A N 1
ATOM 4254 C CA . ILE A 1 531 ? -10.547 -35.625 -14.445 1 98.56 531 ILE A CA 1
ATOM 4255 C C . ILE A 1 531 ? -9.406 -35.25 -15.398 1 98.56 531 ILE A C 1
ATOM 4257 O O . ILE A 1 531 ? -8.445 -36 -15.547 1 98.56 531 ILE A O 1
ATOM 4261 N N . GLN A 1 532 ? -9.508 -34.125 -16.062 1 98.12 532 GLN A N 1
ATOM 4262 C CA . GLN A 1 532 ? -8.461 -33.531 -16.875 1 98.12 532 GLN A CA 1
ATOM 4263 C C . GLN A 1 532 ? -8.18 -32.094 -16.422 1 98.12 532 GLN A C 1
ATOM 4265 O O . GLN A 1 532 ? -8.812 -31.141 -16.891 1 98.12 532 GLN A O 1
ATOM 4270 N N . ILE A 1 533 ? -7.223 -31.953 -15.539 1 96.44 533 ILE A N 1
ATOM 4271 C CA . ILE A 1 533 ? -6.867 -30.641 -14.992 1 96.44 533 ILE A CA 1
ATOM 4272 C C . ILE A 1 533 ? -5.457 -30.266 -15.438 1 96.44 533 ILE A C 1
ATOM 4274 O O . ILE A 1 533 ? -4.469 -30.672 -14.82 1 96.44 533 ILE A O 1
ATOM 4278 N N . LYS A 1 534 ? -5.355 -29.547 -16.531 1 92.06 534 LYS A N 1
ATOM 4279 C CA . LYS A 1 534 ? -4.141 -29.047 -17.172 1 92.06 534 LYS A CA 1
ATOM 4280 C C . LYS A 1 534 ? -4.395 -27.703 -17.859 1 92.06 534 LYS A C 1
ATOM 4282 O O . LYS A 1 534 ? -5.504 -27.453 -18.344 1 92.06 534 LYS A O 1
ATOM 4287 N N . ARG A 1 535 ? -3.26 -26.922 -17.938 1 89.06 535 ARG A N 1
ATOM 4288 C CA . ARG A 1 535 ? -3.379 -25.703 -18.734 1 89.06 535 ARG A CA 1
ATOM 4289 C C . ARG A 1 535 ? -3.934 -26.016 -20.125 1 89.06 535 ARG A C 1
ATOM 4291 O O . ARG A 1 535 ? -3.582 -27.031 -20.719 1 89.06 535 ARG A O 1
ATOM 4298 N N . LEU A 1 536 ? -4.742 -25.109 -20.578 1 92.94 536 LEU A N 1
ATOM 4299 C CA . LEU A 1 536 ? -5.352 -25.391 -21.875 1 92.94 536 LEU A CA 1
ATOM 4300 C C . LEU A 1 536 ? -4.453 -24.906 -23 1 92.94 536 LEU A C 1
ATOM 4302 O O . LEU A 1 536 ? -4.266 -23.703 -23.188 1 92.94 536 LEU A O 1
ATOM 4306 N N . HIS A 1 537 ? -3.877 -25.75 -23.672 1 89.31 537 HIS A N 1
ATOM 4307 C CA . HIS A 1 537 ? -3.164 -25.625 -24.938 1 89.31 537 HIS A CA 1
ATOM 4308 C C . HIS A 1 537 ? -3.541 -26.75 -25.906 1 89.31 537 HIS A C 1
ATOM 4310 O O . HIS A 1 537 ? -3.857 -27.859 -25.484 1 89.31 537 HIS A O 1
ATOM 4316 N N . GLU A 1 538 ? -3.449 -26.531 -27.078 1 91.88 538 GLU A N 1
ATOM 4317 C CA . GLU A 1 538 ? -3.965 -27.469 -28.062 1 91.88 538 GLU A CA 1
ATOM 4318 C C . GLU A 1 538 ? -3.27 -28.812 -27.969 1 91.88 538 GLU A C 1
ATOM 4320 O O . GLU A 1 538 ? -3.902 -29.859 -28.156 1 91.88 538 GLU A O 1
ATOM 4325 N N . TYR A 1 539 ? -1.985 -28.797 -27.656 1 91.62 539 TYR A N 1
ATOM 4326 C CA . TYR A 1 539 ? -1.271 -30.062 -27.672 1 91.62 539 TYR A CA 1
ATOM 4327 C C . TYR A 1 539 ? -1.671 -30.922 -26.469 1 91.62 539 TYR A C 1
ATOM 4329 O O . TYR A 1 539 ? -1.386 -32.125 -26.422 1 91.62 539 TYR A O 1
ATOM 4337 N N . LYS A 1 540 ? -2.301 -30.344 -25.484 1 93.62 540 LYS A N 1
ATOM 4338 C CA . LYS A 1 540 ? -2.807 -31.094 -24.344 1 93.62 540 LYS A CA 1
ATOM 4339 C C . LYS A 1 540 ? -4.125 -31.781 -24.672 1 93.62 540 LYS A C 1
ATOM 4341 O O . LYS A 1 540 ? -4.562 -32.656 -23.938 1 93.62 540 LYS A O 1
ATOM 4346 N N . ARG A 1 541 ? -4.875 -31.438 -25.656 1 97.25 541 ARG A N 1
ATOM 4347 C CA . ARG A 1 541 ? -5.93 -32.125 -26.406 1 97.25 541 ARG A CA 1
ATOM 4348 C C . ARG A 1 541 ? -7.168 -32.312 -25.531 1 97.25 541 ARG A C 1
ATOM 4350 O O . ARG A 1 541 ? -7.742 -33.406 -25.5 1 97.25 541 ARG A O 1
ATOM 4357 N N . GLN A 1 542 ? -7.516 -31.25 -24.828 1 98.06 542 GLN A N 1
ATOM 4358 C CA . GLN A 1 542 ? -8.82 -31.281 -24.172 1 98.06 542 GLN A CA 1
ATOM 4359 C C . GLN A 1 542 ? -9.945 -31.469 -25.188 1 98.06 542 GLN A C 1
ATOM 4361 O O . GLN A 1 542 ? -10.984 -32.062 -24.859 1 98.06 542 GLN A O 1
ATOM 4366 N N . HIS A 1 543 ? -9.758 -31.047 -26.422 1 97.81 543 HIS A N 1
ATOM 4367 C CA . HIS A 1 543 ? -10.773 -31.203 -27.469 1 97.81 543 HIS A CA 1
ATOM 4368 C C . HIS A 1 543 ? -10.852 -32.656 -27.922 1 97.81 543 HIS A C 1
ATOM 4370 O O . HIS A 1 543 ? -11.875 -33.094 -28.469 1 97.81 543 HIS A O 1
ATOM 4376 N N . LEU A 1 544 ? -9.828 -33.5 -27.766 1 98.56 544 LEU A N 1
ATOM 4377 C CA . LEU A 1 544 ? -9.961 -34.938 -27.984 1 98.56 544 LEU A CA 1
ATOM 4378 C C . LEU A 1 544 ? -10.93 -35.562 -26.969 1 98.56 544 LEU A C 1
ATOM 4380 O O . LEU A 1 544 ? -11.766 -36.375 -27.328 1 98.56 544 LEU A O 1
ATOM 4384 N N . ASN A 1 545 ? -10.75 -35.219 -25.734 1 98.69 545 ASN A N 1
ATOM 4385 C CA . ASN A 1 545 ? -11.672 -35.625 -24.688 1 98.69 545 ASN A CA 1
ATOM 4386 C C . ASN A 1 545 ? -13.102 -35.188 -24.984 1 98.69 545 ASN A C 1
ATOM 4388 O O . ASN A 1 545 ? -14.047 -35.938 -24.781 1 98.69 545 ASN A O 1
ATOM 4392 N N . LEU A 1 546 ? -13.242 -33.938 -25.453 1 98.69 546 LEU A N 1
ATOM 4393 C CA . LEU A 1 546 ? -14.547 -33.438 -25.844 1 98.69 546 LEU A CA 1
ATOM 4394 C C . LEU A 1 546 ? -15.195 -34.312 -26.906 1 98.69 546 LEU A C 1
ATOM 4396 O O . LEU A 1 546 ? -16.391 -34.625 -26.812 1 98.69 546 LEU A O 1
ATOM 4400 N N . LEU A 1 547 ? -14.461 -34.719 -27.906 1 98.62 547 LEU A N 1
ATOM 4401 C CA . LEU A 1 547 ? -14.992 -35.562 -28.969 1 98.62 547 LEU A CA 1
ATOM 4402 C C . LEU A 1 547 ? -15.453 -36.906 -28.406 1 98.62 547 LEU A C 1
ATOM 4404 O O . LEU A 1 547 ? -16.484 -37.438 -28.828 1 98.62 547 LEU A O 1
ATOM 4408 N N . HIS A 1 548 ? -14.703 -37.438 -27.531 1 98.69 548 HIS A N 1
ATOM 4409 C CA . HIS A 1 548 ? -15.109 -38.688 -26.891 1 98.69 548 HIS A CA 1
ATOM 4410 C C . HIS A 1 548 ? -16.391 -38.531 -26.109 1 98.69 548 HIS A C 1
ATOM 4412 O O . HIS A 1 548 ? -17.266 -39.406 -26.125 1 98.69 548 HIS A O 1
ATOM 4418 N N . ILE A 1 549 ? -16.484 -37.438 -25.359 1 98.56 549 ILE A N 1
ATOM 4419 C CA . ILE A 1 549 ? -17.688 -37.125 -24.578 1 98.56 549 ILE A CA 1
ATOM 4420 C C . ILE A 1 549 ? -18.906 -37.094 -25.516 1 98.56 549 ILE A C 1
ATOM 4422 O O . ILE A 1 549 ? -19.969 -37.625 -25.188 1 98.56 549 ILE A O 1
ATOM 4426 N N . LEU A 1 550 ? -18.734 -36.469 -26.625 1 98.31 550 LEU A N 1
ATOM 4427 C CA . LEU A 1 550 ? -19.797 -36.406 -27.609 1 98.31 550 LEU A CA 1
ATOM 4428 C C . LEU A 1 550 ? -20.156 -37.781 -28.141 1 98.31 550 LEU A C 1
ATOM 4430 O O . LEU A 1 550 ? -21.328 -38.062 -28.406 1 98.31 550 LEU A O 1
ATOM 4434 N N . ALA A 1 551 ? -19.188 -38.562 -28.359 1 97.94 551 ALA A N 1
ATOM 4435 C CA . ALA A 1 551 ? -19.422 -39.938 -28.797 1 97.94 551 ALA A CA 1
ATOM 4436 C C . ALA A 1 551 ? -20.266 -40.688 -27.766 1 97.94 551 ALA A C 1
ATOM 4438 O O . ALA A 1 551 ? -21.188 -41.438 -28.125 1 97.94 551 ALA A O 1
ATOM 4439 N N . LEU A 1 552 ? -19.938 -40.594 -26.516 1 97.38 552 LEU A N 1
ATOM 4440 C CA . LEU A 1 552 ? -20.703 -41.188 -25.453 1 97.38 552 LEU A CA 1
ATOM 4441 C C . LEU A 1 552 ? -22.125 -40.656 -25.422 1 97.38 552 LEU A C 1
ATOM 4443 O O . LEU A 1 552 ? -23.078 -41.438 -25.25 1 97.38 552 LEU A O 1
ATOM 4447 N N . TYR A 1 553 ? -22.25 -39.344 -25.516 1 97.56 553 TYR A N 1
ATOM 4448 C CA . TYR A 1 553 ? -23.562 -38.719 -25.516 1 97.56 553 TYR A CA 1
ATOM 4449 C C . TYR A 1 553 ? -24.438 -39.25 -26.641 1 97.56 553 TYR A C 1
ATOM 4451 O O . TYR A 1 553 ? -25.609 -39.594 -26.422 1 97.56 553 TYR A O 1
ATOM 4459 N N . LYS A 1 554 ? -23.828 -39.344 -27.766 1 96.31 554 LYS A N 1
ATOM 4460 C CA . LYS A 1 554 ? -24.547 -39.906 -28.922 1 96.31 554 LYS A CA 1
ATOM 4461 C C . LYS A 1 554 ? -24.984 -41.344 -28.641 1 96.31 554 LYS A C 1
ATOM 4463 O O . LYS A 1 554 ? -26.125 -41.719 -28.953 1 96.31 554 LYS A O 1
ATOM 4468 N N . GLU A 1 555 ? -24.125 -42.125 -28.156 1 95.75 555 GLU A N 1
ATOM 4469 C CA . GLU A 1 555 ? -24.438 -43.5 -27.828 1 95.75 555 GLU A CA 1
ATOM 4470 C C . GLU A 1 555 ? -25.594 -43.625 -26.844 1 95.75 555 GLU A C 1
ATOM 4472 O O . GLU A 1 555 ? -26.469 -44.469 -26.984 1 95.75 555 GLU A O 1
ATOM 4477 N N . ILE A 1 556 ? -25.625 -42.781 -25.844 1 96 556 ILE A N 1
ATOM 4478 C CA . ILE A 1 556 ? -26.672 -42.781 -24.844 1 96 556 ILE A CA 1
ATOM 4479 C C . ILE A 1 556 ? -28.016 -42.406 -25.484 1 96 556 ILE A C 1
ATOM 4481 O O . ILE A 1 556 ? -29.047 -43 -25.156 1 96 556 ILE A O 1
ATOM 4485 N N . ARG A 1 557 ? -27.969 -41.438 -26.359 1 94.88 557 ARG A N 1
ATOM 4486 C CA . ARG A 1 557 ? -29.188 -41 -27.031 1 94.88 557 ARG A CA 1
ATOM 4487 C C . ARG A 1 557 ? -29.734 -42.094 -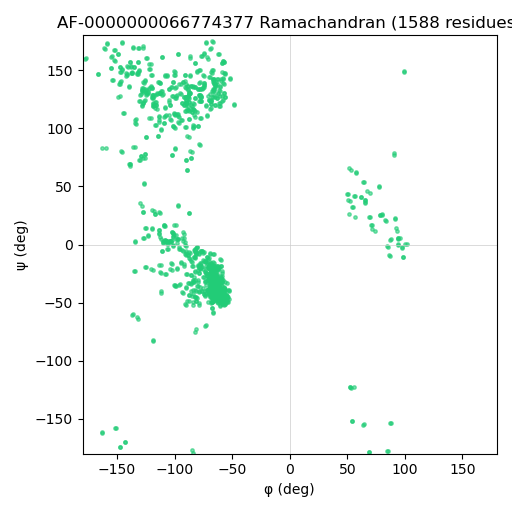27.938 1 94.88 557 ARG A C 1
ATOM 4489 O O . ARG A 1 557 ? -30.953 -42.25 -28.062 1 94.88 557 ARG A O 1
ATOM 4496 N N . GLU A 1 558 ? -28.844 -42.812 -28.5 1 94.69 558 GLU A N 1
ATOM 4497 C CA . GLU A 1 558 ? -29.234 -43.844 -29.438 1 94.69 558 GLU A CA 1
ATOM 4498 C C . GLU A 1 558 ? -29.609 -45.125 -28.703 1 94.69 558 GLU A C 1
ATOM 4500 O O . GLU A 1 558 ? -30.422 -45.938 -29.188 1 94.69 558 GLU A O 1
ATOM 4505 N N . ASN A 1 559 ? -28.969 -45.344 -27.562 1 93.62 559 ASN A N 1
ATOM 4506 C CA . ASN A 1 559 ? -29.219 -46.531 -26.75 1 93.62 559 ASN A CA 1
ATOM 4507 C C . ASN A 1 559 ? -29.453 -46.156 -25.281 1 93.62 559 ASN A C 1
ATOM 4509 O O . ASN A 1 559 ? -28.703 -46.562 -24.406 1 93.62 559 ASN A O 1
ATOM 4513 N N . PRO A 1 560 ? -30.547 -45.594 -24.984 1 89.75 560 PRO A N 1
ATOM 4514 C CA . PRO A 1 560 ? -30.781 -45.031 -23.656 1 89.75 560 PRO A CA 1
ATOM 4515 C C . PRO A 1 560 ? -30.906 -46.094 -22.578 1 89.75 560 PRO A C 1
ATOM 4517 O O . PRO A 1 560 ? -30.703 -45.812 -21.391 1 89.75 560 PRO A O 1
ATOM 4520 N N . GLN A 1 561 ? -31.156 -47.375 -22.969 1 89.25 561 GLN A N 1
ATOM 4521 C CA . GLN A 1 561 ? -31.406 -48.406 -21.984 1 89.25 561 GLN A CA 1
ATOM 4522 C C . GLN A 1 561 ? -30.172 -49.281 -21.766 1 89.25 561 GLN A C 1
ATOM 4524 O O . GLN A 1 561 ? -30.172 -50.188 -20.922 1 89.25 561 GLN A O 1
ATOM 4529 N N . SER A 1 562 ? -29.219 -48.969 -22.484 1 89.56 562 SER A N 1
ATOM 4530 C CA . SER A 1 562 ? -28 -49.781 -22.344 1 89.56 562 SER A CA 1
ATOM 4531 C C . SER A 1 562 ? -27.375 -49.594 -20.969 1 89.56 562 SER A C 1
ATOM 4533 O O . SER A 1 562 ? -27.406 -48.5 -20.391 1 89.56 562 SER A O 1
ATOM 4535 N N . ASP A 1 563 ? -26.906 -50.75 -20.453 1 88.31 563 ASP A N 1
ATOM 4536 C CA . ASP A 1 563 ? -26.219 -50.719 -19.172 1 88.31 563 ASP A CA 1
ATOM 4537 C C . ASP A 1 563 ? -24.859 -50 -19.281 1 88.31 563 ASP A C 1
ATOM 4539 O O . ASP A 1 563 ? -24.078 -50.312 -20.188 1 88.31 563 ASP A O 1
ATOM 4543 N N . ARG A 1 564 ? -24.688 -49 -18.469 1 89.5 564 ARG A N 1
ATOM 4544 C CA . ARG A 1 564 ? -23.438 -48.25 -18.484 1 89.5 564 ARG A CA 1
ATOM 4545 C C . ARG A 1 564 ? -23.078 -47.75 -17.078 1 89.5 564 ARG A C 1
ATOM 4547 O O . ARG A 1 564 ? -23.969 -47.531 -16.25 1 89.5 564 ARG A O 1
ATOM 4554 N N . VAL A 1 565 ? -21.812 -47.656 -16.797 1 91.06 565 VAL A N 1
ATOM 4555 C CA . VAL A 1 565 ? -21.359 -47 -15.57 1 91.06 565 VAL A CA 1
ATOM 4556 C C . VAL A 1 565 ? -21.438 -45.5 -15.719 1 91.06 565 VAL A C 1
ATOM 4558 O O . VAL A 1 565 ? -20.922 -44.938 -16.688 1 91.06 565 VAL A O 1
ATOM 4561 N N . PRO A 1 566 ? -22.188 -44.875 -14.797 1 96 566 PRO A N 1
ATOM 4562 C CA . PRO A 1 566 ? -22.234 -43.406 -14.891 1 96 566 PRO A CA 1
ATOM 4563 C C . PRO A 1 566 ? -20.859 -42.75 -14.852 1 96 566 PRO A C 1
ATOM 4565 O O . PRO A 1 566 ? -19.969 -43.25 -14.148 1 96 566 PRO A O 1
ATOM 4568 N N . ARG A 1 567 ? -20.703 -41.656 -15.531 1 97.88 567 ARG A N 1
ATOM 4569 C CA . ARG A 1 567 ? -19.406 -41 -15.625 1 97.88 567 ARG A CA 1
ATOM 4570 C C . ARG A 1 567 ? -19.562 -39.5 -15.539 1 97.88 567 ARG A C 1
ATOM 4572 O O . ARG A 1 567 ? -20.5 -38.906 -16.094 1 97.88 567 ARG A O 1
ATOM 4579 N N . VAL A 1 568 ? -18.703 -38.844 -14.773 1 98.62 568 VAL A N 1
ATOM 4580 C CA . VAL A 1 568 ? -18.594 -37.406 -14.672 1 98.62 568 VAL A CA 1
ATOM 4581 C C . VAL A 1 568 ? -17.234 -36.938 -15.188 1 98.62 568 VAL A C 1
ATOM 4583 O O . VAL A 1 568 ? -16.203 -37.344 -14.664 1 98.62 568 VAL A O 1
ATOM 4586 N N . PHE A 1 569 ? -17.25 -36.156 -16.25 1 98.75 569 PHE A N 1
ATOM 4587 C CA . PHE A 1 569 ? -16.016 -35.531 -16.734 1 98.75 569 PHE A CA 1
ATOM 4588 C C . PHE A 1 569 ? -15.789 -34.156 -16.078 1 98.75 569 PHE A C 1
ATOM 4590 O O . PHE A 1 569 ? -16.672 -33.312 -16.094 1 98.75 569 PHE A O 1
ATOM 4597 N N . LEU A 1 570 ? -14.664 -34 -15.438 1 98.69 570 LEU A N 1
ATOM 4598 C CA . LEU A 1 570 ? -14.32 -32.75 -14.766 1 98.69 570 LEU A CA 1
ATOM 4599 C C . LEU A 1 570 ? -13.086 -32.125 -15.398 1 98.69 570 LEU A C 1
ATOM 4601 O O . LEU A 1 570 ? -12.023 -32.75 -15.461 1 98.69 570 LEU A O 1
ATOM 4605 N N . PHE A 1 571 ? -13.273 -30.891 -15.844 1 98.44 571 PHE A N 1
ATOM 4606 C CA . PHE A 1 571 ? -12.18 -30.109 -16.422 1 98.44 571 PHE A CA 1
ATOM 4607 C C . PHE A 1 571 ? -11.75 -28.984 -15.484 1 98.44 571 PHE A C 1
ATOM 4609 O O . PHE A 1 571 ? -12.57 -28.469 -14.719 1 98.44 571 PHE A O 1
ATOM 4616 N N . GLY A 1 572 ? -10.531 -28.688 -15.461 1 96.38 572 GLY A N 1
ATOM 4617 C CA . GLY A 1 572 ? -9.961 -27.5 -14.836 1 96.38 572 GLY A CA 1
ATOM 4618 C C . GLY A 1 572 ? -8.781 -26.938 -15.602 1 96.38 572 GLY A C 1
ATOM 4619 O O . GLY A 1 572 ? -7.746 -27.594 -15.727 1 96.38 572 GLY A O 1
ATOM 4620 N N . ALA A 1 573 ? -8.977 -25.781 -16.141 1 95.56 573 ALA A N 1
ATOM 4621 C CA . ALA A 1 573 ? -7.93 -25.172 -16.969 1 95.56 573 ALA A CA 1
ATOM 4622 C C . ALA A 1 573 ? -8.219 -23.703 -17.219 1 95.56 573 ALA A C 1
ATOM 4624 O O . ALA A 1 573 ? -9.375 -23.297 -17.312 1 95.56 573 ALA A O 1
ATOM 4625 N N . LYS A 1 574 ? -7.16 -22.875 -17.328 1 92.75 574 LYS A N 1
ATOM 4626 C CA . LYS A 1 574 ? -7.25 -21.484 -17.766 1 92.75 574 LYS A CA 1
ATOM 4627 C C . LYS A 1 574 ? -6.516 -21.266 -19.094 1 92.75 574 LYS A C 1
ATOM 4629 O O . LYS A 1 574 ? -5.426 -21.812 -19.297 1 92.75 574 LYS A O 1
ATOM 4634 N N . ALA A 1 575 ? -7.168 -20.688 -19.984 1 93.25 575 ALA A N 1
ATOM 4635 C CA . ALA A 1 575 ? -6.504 -20.25 -21.203 1 93.25 575 ALA A CA 1
ATOM 4636 C C . ALA A 1 575 ? -5.926 -18.844 -21.031 1 93.25 575 ALA A C 1
ATOM 4638 O O . ALA A 1 575 ? -6.598 -17.938 -20.531 1 93.25 575 ALA A O 1
ATOM 4639 N N . ALA A 1 576 ? -4.688 -18.688 -21.453 1 87.81 576 ALA A N 1
ATOM 4640 C CA . ALA A 1 576 ? -4.105 -17.344 -21.391 1 87.81 576 ALA A CA 1
ATOM 4641 C C . ALA A 1 576 ? -4.926 -16.344 -22.203 1 87.81 576 ALA A C 1
ATOM 4643 O O . ALA A 1 576 ? -5.609 -16.734 -23.156 1 87.81 576 ALA A O 1
ATOM 4644 N N . PRO A 1 577 ? -4.848 -15.078 -21.891 1 83.31 577 PRO A N 1
ATOM 4645 C CA . PRO A 1 577 ? -5.711 -14.078 -22.531 1 83.31 577 PRO A CA 1
ATOM 4646 C C . PRO A 1 577 ? -5.539 -14.023 -24.047 1 83.31 577 PRO A C 1
ATOM 4648 O O . PRO A 1 577 ? -6.523 -13.867 -24.781 1 83.31 577 PRO A O 1
ATOM 4651 N N . GLY A 1 578 ? -4.484 -14.281 -24.578 1 83.69 578 GLY A N 1
ATOM 4652 C CA . GLY A 1 578 ? -4.238 -14.18 -26 1 83.69 578 GLY A CA 1
ATOM 4653 C C . GLY A 1 578 ? -4.465 -15.492 -26.734 1 83.69 578 GLY A C 1
ATOM 4654 O O . GLY A 1 578 ? -4.332 -15.547 -27.953 1 83.69 578 GLY A O 1
ATOM 4655 N N . TYR A 1 579 ? -4.945 -16.5 -26.047 1 90.31 579 TYR A N 1
ATOM 4656 C CA . TYR A 1 579 ? -5.098 -17.828 -26.641 1 90.31 579 TYR A CA 1
ATOM 4657 C C . TYR A 1 579 ? -6.539 -18.062 -27.078 1 90.31 579 TYR A C 1
ATOM 4659 O O . TYR A 1 579 ? -7.266 -18.844 -26.453 1 90.31 579 TYR A O 1
ATOM 4667 N N . TYR A 1 580 ? -6.852 -17.562 -28.219 1 92.5 580 TYR A N 1
ATOM 4668 C CA . TYR A 1 580 ? -8.227 -17.547 -28.688 1 92.5 580 TYR A CA 1
ATOM 4669 C C . TYR A 1 580 ? -8.711 -18.953 -29.016 1 92.5 580 TYR A C 1
ATOM 4671 O O . TYR A 1 580 ? -9.867 -19.297 -28.734 1 92.5 580 TYR A O 1
ATOM 4679 N N . LEU A 1 581 ? -7.902 -19.734 -29.656 1 96.19 581 LEU A N 1
ATOM 4680 C CA . LEU A 1 581 ? -8.281 -21.109 -29.953 1 96.19 581 LEU A CA 1
ATOM 4681 C C . LEU A 1 581 ? -8.547 -21.891 -28.656 1 96.19 581 LEU A C 1
ATOM 4683 O O . LEU A 1 581 ? -9.539 -22.609 -28.578 1 96.19 581 LEU A O 1
ATOM 4687 N N . ALA A 1 582 ? -7.652 -21.734 -27.703 1 96.75 582 ALA A N 1
ATOM 4688 C CA . ALA A 1 582 ? -7.844 -22.375 -26.406 1 96.75 582 ALA A CA 1
ATOM 4689 C C . ALA A 1 582 ? -9.156 -21.938 -25.766 1 96.75 582 ALA A C 1
ATOM 4691 O O . ALA A 1 582 ? -9.883 -22.766 -25.188 1 96.75 582 ALA A O 1
ATOM 4692 N N . LYS A 1 583 ? -9.477 -20.703 -25.812 1 96.69 583 LYS A N 1
ATOM 4693 C CA . LYS A 1 583 ? -10.727 -20.172 -25.266 1 96.69 583 LYS A CA 1
ATOM 4694 C C . LYS A 1 583 ? -11.938 -20.75 -26 1 96.69 583 LYS A C 1
ATOM 4696 O O . LYS A 1 583 ? -12.977 -21 -25.391 1 96.69 583 LYS A O 1
ATOM 4701 N N . ASN A 1 584 ? -11.789 -20.875 -27.312 1 98.19 584 ASN A N 1
ATOM 4702 C CA . ASN A 1 584 ? -12.867 -21.453 -28.094 1 98.19 584 ASN A CA 1
ATOM 4703 C C . ASN A 1 584 ? -13.109 -22.906 -27.703 1 98.19 584 ASN A C 1
ATOM 4705 O O . ASN A 1 584 ? -14.25 -23.375 -27.703 1 98.19 584 ASN A O 1
ATOM 4709 N N . ILE A 1 585 ? -12.062 -23.625 -27.391 1 98.44 585 ILE A N 1
ATOM 4710 C CA . ILE A 1 585 ? -12.195 -25 -26.938 1 98.44 585 ILE A CA 1
ATOM 4711 C C . ILE A 1 585 ? -12.953 -25.031 -25.609 1 98.44 585 ILE A C 1
ATOM 4713 O O . ILE A 1 585 ? -13.844 -25.859 -25.406 1 98.44 585 ILE A O 1
ATOM 4717 N N . ILE A 1 586 ? -12.594 -24.125 -24.703 1 98.44 586 ILE A N 1
ATOM 4718 C CA . ILE A 1 586 ? -13.297 -24.016 -23.422 1 98.44 586 ILE A CA 1
ATOM 4719 C C . ILE A 1 586 ? -14.773 -23.734 -23.672 1 98.44 586 ILE A C 1
ATOM 4721 O O . ILE A 1 586 ? -15.641 -24.359 -23.062 1 98.44 586 ILE A O 1
ATOM 4725 N N . PHE A 1 587 ? -15.047 -22.828 -24.594 1 98.44 587 PHE A N 1
ATOM 4726 C CA . PHE A 1 587 ? -16.406 -22.469 -24.953 1 98.44 587 PHE A CA 1
ATOM 4727 C C . PHE A 1 587 ? -17.188 -23.688 -25.438 1 98.44 587 PHE A C 1
ATOM 4729 O O . PHE A 1 587 ? -18.312 -23.922 -25.016 1 98.44 587 PHE A O 1
ATOM 4736 N N . ALA A 1 588 ? -16.562 -24.453 -26.281 1 98.5 588 ALA A N 1
ATOM 4737 C CA . ALA A 1 588 ? -17.188 -25.656 -26.812 1 98.5 588 ALA A CA 1
ATOM 4738 C C . ALA A 1 588 ? -17.5 -26.656 -25.719 1 98.5 588 ALA A C 1
ATOM 4740 O O . ALA A 1 588 ? -18.578 -27.234 -25.672 1 98.5 588 ALA A O 1
ATOM 4741 N N . ILE A 1 589 ? -16.547 -26.906 -24.875 1 98.62 589 ILE A N 1
ATOM 4742 C CA . ILE A 1 589 ? -16.734 -27.859 -23.781 1 98.62 589 ILE A CA 1
ATOM 4743 C C . ILE A 1 589 ? -17.906 -27.406 -22.906 1 98.62 589 ILE A C 1
ATOM 4745 O O . ILE A 1 589 ? -18.75 -28.219 -22.531 1 98.62 589 ILE A O 1
ATOM 4749 N N . ASN A 1 590 ? -17.938 -26.125 -22.578 1 98.5 590 ASN A N 1
ATOM 4750 C CA . ASN A 1 590 ? -18.984 -25.594 -21.703 1 98.5 590 ASN A CA 1
ATOM 4751 C C . ASN A 1 590 ? -20.359 -25.703 -22.359 1 98.5 590 ASN A C 1
ATOM 4753 O O . ASN A 1 590 ? -21.344 -26.016 -21.688 1 98.5 590 ASN A O 1
ATOM 4757 N N . LYS A 1 591 ? -20.453 -25.438 -23.625 1 98.31 591 LYS A N 1
ATOM 4758 C CA . LYS A 1 591 ? -21.734 -25.516 -24.328 1 98.31 591 LYS A CA 1
ATOM 4759 C C . LYS A 1 591 ? -22.219 -26.969 -24.422 1 98.31 591 LYS A C 1
ATOM 4761 O O . LYS A 1 591 ? -23.406 -27.234 -24.25 1 98.31 591 LYS A O 1
ATOM 4766 N N . VAL A 1 592 ? -21.328 -27.828 -24.734 1 98.25 592 VAL A N 1
ATOM 4767 C CA . VAL A 1 592 ? -21.656 -29.25 -24.766 1 98.25 592 VAL A CA 1
ATOM 4768 C C . VAL A 1 592 ? -22.078 -29.719 -23.375 1 98.25 592 VAL A C 1
ATOM 4770 O O . VAL A 1 592 ? -23.047 -30.484 -23.234 1 98.25 592 VAL A O 1
ATOM 4773 N N . ALA A 1 593 ? -21.359 -29.312 -22.375 1 98.44 593 ALA A N 1
ATOM 4774 C CA . ALA A 1 593 ? -21.703 -29.641 -21 1 98.44 593 ALA A CA 1
ATOM 4775 C C . ALA A 1 593 ? -23.141 -29.203 -20.688 1 98.44 593 ALA A C 1
ATOM 4777 O O . ALA A 1 593 ? -23.891 -29.938 -20.047 1 98.44 593 ALA A O 1
ATOM 4778 N N . GLU A 1 594 ? -23.453 -28.016 -21.109 1 97.62 594 GLU A N 1
ATOM 4779 C CA . GLU A 1 594 ? -24.797 -27.5 -20.875 1 97.62 594 GLU A CA 1
ATOM 4780 C C . GLU A 1 594 ? -25.859 -28.391 -21.516 1 97.62 594 GLU A C 1
ATOM 4782 O O . GLU A 1 594 ? -26.875 -28.703 -20.906 1 97.62 594 GLU A O 1
ATOM 4787 N N . ALA A 1 595 ? -25.625 -28.766 -22.703 1 97.12 595 ALA A N 1
ATOM 4788 C CA . ALA A 1 595 ? -26.547 -29.625 -23.438 1 97.12 595 ALA A CA 1
ATOM 4789 C C . ALA A 1 595 ? -26.719 -30.969 -22.734 1 97.12 595 ALA A C 1
ATOM 4791 O O . ALA A 1 595 ? -27.844 -31.453 -22.547 1 97.12 595 ALA A O 1
ATOM 4792 N N . ILE A 1 596 ? -25.688 -31.562 -22.359 1 97.81 596 ILE A N 1
ATOM 4793 C CA . ILE A 1 596 ? -25.688 -32.906 -21.75 1 97.81 596 ILE A CA 1
ATOM 4794 C C . ILE A 1 596 ? -26.344 -32.844 -20.375 1 97.81 596 ILE A C 1
ATOM 4796 O O . ILE A 1 596 ? -27.219 -33.656 -20.062 1 97.81 596 ILE A O 1
ATOM 4800 N N . ASN A 1 597 ? -25.922 -31.875 -19.562 1 97.94 597 ASN A N 1
ATOM 4801 C CA . ASN A 1 597 ? -26.359 -31.781 -18.172 1 97.94 597 ASN A CA 1
ATOM 4802 C C . ASN A 1 597 ? -27.844 -31.469 -18.062 1 97.94 597 ASN A C 1
ATOM 4804 O O . ASN A 1 597 ? -28.484 -31.766 -17.047 1 97.94 597 ASN A O 1
ATOM 4808 N N . ASN A 1 598 ? -28.406 -30.938 -19.172 1 95.88 598 ASN A N 1
ATOM 4809 C CA . ASN A 1 598 ? -29.812 -30.547 -19.125 1 95.88 598 ASN A CA 1
ATOM 4810 C C . ASN A 1 598 ? -30.688 -31.5 -19.938 1 95.88 598 ASN A C 1
ATOM 4812 O O . ASN A 1 598 ? -31.891 -31.281 -20.109 1 95.88 598 ASN A O 1
ATOM 4816 N N . ASP A 1 599 ? -30.125 -32.531 -20.484 1 96 599 ASP A N 1
ATOM 4817 C CA . ASP A 1 599 ? -30.891 -33.531 -21.234 1 96 599 ASP A CA 1
ATOM 4818 C C . ASP A 1 599 ? -31.5 -34.562 -20.312 1 96 599 ASP A C 1
ATOM 4820 O O . ASP A 1 599 ? -30.781 -35.375 -19.734 1 96 599 ASP A O 1
ATOM 4824 N N . PRO A 1 600 ? -32.719 -34.688 -20.219 1 93.38 600 PRO A N 1
ATOM 4825 C CA . PRO A 1 600 ? -33.375 -35.625 -19.312 1 93.38 600 PRO A CA 1
ATOM 4826 C C . PRO A 1 600 ? -33.125 -37.094 -19.703 1 93.38 600 PRO A C 1
ATOM 4828 O O . PRO A 1 600 ? -33.188 -38 -18.844 1 93.38 600 PRO A O 1
ATOM 4831 N N . LYS A 1 601 ? -32.844 -37.312 -20.922 1 91.94 601 LYS A N 1
ATOM 4832 C CA . LYS A 1 601 ? -32.562 -38.688 -21.375 1 91.94 601 LYS A CA 1
ATOM 4833 C C . LYS A 1 601 ? -31.234 -39.156 -20.844 1 91.94 601 LYS A C 1
ATOM 4835 O O . LYS A 1 601 ? -31.016 -40.375 -20.719 1 91.94 601 LYS A O 1
ATOM 4840 N N . VAL A 1 602 ? -30.422 -38.312 -20.656 1 94.69 602 VAL A N 1
ATOM 4841 C CA . VAL A 1 602 ? -29.094 -38.656 -20.188 1 94.69 602 VAL A CA 1
ATOM 4842 C C . VAL A 1 602 ? -29.109 -38.781 -18.656 1 94.69 602 VAL A C 1
ATOM 4844 O O . VAL A 1 602 ? -28.594 -39.75 -18.109 1 94.69 602 VAL A O 1
ATOM 4847 N N . GLY A 1 603 ? -29.766 -37.812 -17.969 1 92.12 603 GLY A N 1
ATOM 4848 C CA . GLY A 1 603 ? -29.844 -37.812 -16.516 1 92.12 603 GLY A CA 1
ATOM 4849 C C . GLY A 1 603 ? -28.469 -37.844 -15.852 1 92.12 603 GLY A C 1
ATOM 4850 O O . GLY A 1 603 ? -27.594 -37.062 -16.172 1 92.12 603 GLY A O 1
ATOM 4851 N N . ASP A 1 604 ? -28.219 -38.875 -15 1 92.88 604 ASP A N 1
ATOM 4852 C CA . ASP A 1 604 ? -26.984 -38.938 -14.242 1 92.88 604 ASP A CA 1
ATOM 4853 C C . ASP A 1 604 ? -26 -39.938 -14.859 1 92.88 604 ASP A C 1
ATOM 4855 O O . ASP A 1 604 ? -24.953 -40.219 -14.289 1 92.88 604 ASP A O 1
ATOM 4859 N N . LYS A 1 605 ? -26.359 -40.375 -16.047 1 95.38 605 LYS A N 1
ATOM 4860 C CA . LYS A 1 605 ? -25.484 -41.344 -16.719 1 95.38 605 LYS A CA 1
ATOM 4861 C C . LYS A 1 605 ? -24.203 -40.656 -17.172 1 95.38 605 LYS A C 1
ATOM 4863 O O . LYS A 1 605 ? -23.156 -41.312 -17.297 1 95.38 605 LYS A O 1
ATOM 4868 N N . LEU A 1 606 ? -24.359 -39.375 -17.484 1 97.5 606 LEU A N 1
ATOM 4869 C CA . LEU A 1 606 ? -23.234 -38.594 -17.969 1 97.5 606 LEU A CA 1
ATOM 4870 C C . LEU A 1 606 ? -23.328 -37.156 -17.531 1 97.5 606 LEU A C 1
ATOM 4872 O O . LEU A 1 606 ? -24.391 -36.531 -17.672 1 97.5 606 LEU A O 1
ATOM 4876 N N . LYS A 1 607 ? -22.297 -36.656 -16.938 1 98.31 607 LYS A N 1
ATOM 4877 C CA . LYS A 1 607 ? -22.188 -35.219 -16.578 1 98.31 607 LYS A CA 1
ATOM 4878 C C . LYS A 1 607 ? -20.844 -34.656 -17 1 98.31 607 LYS A C 1
ATOM 4880 O O . LYS A 1 607 ? -19.844 -35.375 -17.078 1 98.31 607 LYS A O 1
ATOM 4885 N N . VAL A 1 608 ? -20.812 -33.375 -17.359 1 98.62 608 VAL A N 1
ATOM 4886 C CA . VAL A 1 608 ? -19.594 -32.656 -17.719 1 98.62 608 VAL A CA 1
ATOM 4887 C C . VAL A 1 608 ? -19.516 -31.344 -16.953 1 98.62 608 VAL A C 1
ATOM 4889 O O . VAL A 1 608 ? -20.469 -30.562 -16.984 1 98.62 608 VAL A O 1
ATOM 4892 N N . VAL A 1 609 ? -18.453 -31.156 -16.234 1 98.5 609 VAL A N 1
ATOM 4893 C CA . VAL A 1 609 ? -18.266 -29.938 -15.453 1 98.5 609 VAL A CA 1
ATOM 4894 C C . VAL A 1 609 ? -16.906 -29.312 -15.781 1 98.5 609 VAL A C 1
ATOM 4896 O O . VAL A 1 609 ? -15.875 -29.984 -15.711 1 98.5 609 VAL A O 1
ATOM 4899 N N . PHE A 1 610 ? -16.922 -28.109 -16.234 1 98.44 610 PHE A N 1
ATOM 4900 C CA . PHE A 1 610 ? -15.703 -27.312 -16.281 1 98.44 610 PHE A CA 1
ATOM 4901 C C . PHE A 1 610 ? -15.602 -26.391 -15.062 1 98.44 610 PHE A C 1
ATOM 4903 O O . PHE A 1 610 ? -16.297 -25.391 -14.984 1 98.44 610 PHE A O 1
ATOM 4910 N N . LEU A 1 611 ? -14.742 -26.75 -14.148 1 97.81 611 LEU A N 1
ATOM 4911 C CA . LEU A 1 611 ? -14.617 -25.984 -12.914 1 97.81 611 LEU A CA 1
ATOM 4912 C C . LEU A 1 611 ? -13.914 -24.656 -13.18 1 97.81 611 LEU A C 1
ATOM 4914 O O . LEU A 1 611 ? -12.781 -24.625 -13.664 1 97.81 611 LEU A O 1
ATOM 4918 N N . PRO A 1 612 ? -14.578 -23.547 -12.898 1 97.19 612 PRO A N 1
ATOM 4919 C CA . PRO A 1 612 ? -13.93 -22.25 -13.102 1 97.19 612 PRO A CA 1
ATOM 4920 C C . PRO A 1 612 ? -12.805 -21.984 -12.102 1 97.19 612 PRO A C 1
ATOM 4922 O O . PRO A 1 612 ? -12.883 -22.406 -10.953 1 97.19 612 PRO A O 1
ATOM 4925 N N . ASP A 1 613 ? -11.75 -21.312 -12.578 1 95.25 613 ASP A N 1
ATOM 4926 C CA . ASP A 1 613 ? -10.68 -20.75 -11.766 1 95.25 613 ASP A CA 1
ATOM 4927 C C . ASP A 1 613 ? -9.898 -21.844 -11.039 1 95.25 613 ASP A C 1
ATOM 4929 O O . ASP A 1 613 ? -9.781 -21.812 -9.812 1 95.25 613 ASP A O 1
ATOM 4933 N N . TYR A 1 614 ? -9.453 -22.75 -11.828 1 94.19 614 TYR A N 1
ATOM 4934 C CA . TYR A 1 614 ? -8.602 -23.812 -11.312 1 94.19 614 TYR A CA 1
ATOM 4935 C C . TYR A 1 614 ? -7.375 -23.234 -10.609 1 94.19 614 TYR A C 1
ATOM 4937 O O . TYR A 1 614 ? -6.715 -22.344 -11.133 1 94.19 614 TYR A O 1
ATOM 4945 N N . CYS A 1 615 ? -7.129 -23.625 -9.383 1 93.12 615 CYS A N 1
ATOM 4946 C CA . CYS A 1 615 ? -6.031 -23.203 -8.523 1 93.12 615 CYS A CA 1
ATOM 4947 C C . CYS A 1 615 ? -5.594 -24.344 -7.602 1 93.12 615 CYS A C 1
ATOM 4949 O O . CYS A 1 615 ? -6.047 -25.469 -7.742 1 93.12 615 CYS A O 1
ATOM 4951 N N . VAL A 1 616 ? -4.719 -24.047 -6.723 1 94.12 616 VAL A N 1
ATOM 4952 C CA . VAL A 1 616 ? -4.18 -25.078 -5.859 1 94.12 616 VAL A CA 1
ATOM 4953 C C . VAL A 1 616 ? -5.273 -25.594 -4.918 1 94.12 616 VAL A C 1
ATOM 4955 O O . VAL A 1 616 ? -5.41 -26.797 -4.707 1 94.12 616 VAL A O 1
ATOM 4958 N N . SER A 1 617 ? -6.074 -24.719 -4.371 1 94.5 617 SER A N 1
ATOM 4959 C CA . SER A 1 617 ? -7.156 -25.109 -3.475 1 94.5 617 SER A CA 1
ATOM 4960 C C . SER A 1 617 ? -8.156 -26.031 -4.168 1 94.5 617 SER A C 1
ATOM 4962 O O . SER A 1 617 ? -8.633 -26.984 -3.572 1 94.5 617 SER A O 1
ATOM 4964 N N . ALA A 1 618 ? -8.477 -25.781 -5.387 1 95.5 618 ALA A N 1
ATOM 4965 C CA . ALA A 1 618 ? -9.359 -26.641 -6.164 1 95.5 618 ALA A CA 1
ATOM 4966 C C . ALA A 1 618 ? -8.703 -28 -6.43 1 95.5 618 ALA A C 1
ATOM 4968 O O . ALA A 1 618 ? -9.359 -29.031 -6.34 1 95.5 618 ALA A O 1
ATOM 4969 N N . ALA A 1 619 ? -7.453 -27.953 -6.773 1 96.56 619 ALA A N 1
ATOM 4970 C CA . ALA A 1 619 ? -6.711 -29.188 -7.027 1 96.56 619 ALA A CA 1
ATOM 4971 C C . ALA A 1 619 ? -6.738 -30.109 -5.812 1 96.56 619 ALA A C 1
ATOM 4973 O O . ALA A 1 619 ? -6.816 -31.328 -5.949 1 96.56 619 ALA A O 1
ATOM 4974 N N . GLU A 1 620 ? -6.664 -29.484 -4.668 1 96.12 620 GLU A N 1
ATOM 4975 C CA . GLU A 1 620 ? -6.625 -30.234 -3.422 1 96.12 620 GLU A CA 1
ATOM 4976 C C . GLU A 1 620 ? -7.938 -30.984 -3.184 1 96.12 620 GLU A C 1
ATOM 4978 O O . GLU A 1 620 ? -8 -31.906 -2.365 1 96.12 620 GLU A O 1
ATOM 4983 N N . LYS A 1 621 ? -8.961 -30.625 -3.881 1 97.31 621 LYS A N 1
ATOM 4984 C CA . LYS A 1 621 ? -10.242 -31.328 -3.807 1 97.31 621 LYS A CA 1
ATOM 4985 C C . LYS A 1 621 ? -10.398 -32.312 -4.969 1 97.31 621 LYS A C 1
ATOM 4987 O O . LYS A 1 621 ? -10.93 -33.406 -4.797 1 97.31 621 LYS A O 1
ATOM 4992 N N . LEU A 1 622 ? -9.914 -31.953 -6.09 1 98.38 622 LEU A N 1
ATOM 4993 C CA . LEU A 1 622 ? -10.078 -32.719 -7.312 1 98.38 622 LEU A CA 1
ATOM 4994 C C . LEU A 1 622 ? -9.18 -33.969 -7.301 1 98.38 622 LEU A C 1
ATOM 4996 O O . LEU A 1 622 ? -9.625 -35.062 -7.645 1 98.38 622 LEU A O 1
ATOM 5000 N N . ILE A 1 623 ? -8.016 -33.844 -6.883 1 98.5 623 ILE A N 1
ATOM 5001 C CA . ILE A 1 623 ? -6.988 -34.844 -7.043 1 98.5 623 ILE A CA 1
ATOM 5002 C C . ILE A 1 623 ? -7.312 -36.062 -6.16 1 98.5 623 ILE A C 1
ATOM 5004 O O . ILE A 1 623 ? -7.332 -37.188 -6.629 1 98.5 623 ILE A O 1
ATOM 5008 N N . PRO A 1 624 ? -7.715 -35.875 -4.902 1 98.56 624 PRO A N 1
ATOM 5009 C CA . PRO A 1 624 ? -8.039 -37.031 -4.062 1 98.56 624 PRO A CA 1
ATOM 5010 C C . PRO A 1 624 ? -9.273 -37.781 -4.539 1 98.56 624 PRO A C 1
ATOM 5012 O O . PRO A 1 624 ? -9.414 -38.969 -4.293 1 98.56 624 PRO A O 1
ATOM 5015 N N . ALA A 1 625 ? -10.125 -37.062 -5.27 1 98.75 625 ALA A N 1
ATOM 5016 C CA . ALA A 1 625 ? -11.414 -37.625 -5.645 1 98.75 625 ALA A CA 1
ATOM 5017 C C . ALA A 1 625 ? -11.344 -38.312 -7.012 1 98.75 625 ALA A C 1
ATOM 5019 O O . ALA A 1 625 ? -12.273 -39 -7.41 1 98.75 625 ALA A O 1
ATOM 5020 N N . ALA A 1 626 ? -10.297 -38.25 -7.691 1 98.81 626 ALA A N 1
ATOM 5021 C CA . ALA A 1 626 ? -10.203 -38.688 -9.086 1 98.81 626 ALA A CA 1
ATOM 5022 C C . ALA A 1 626 ? -10.109 -40.188 -9.195 1 98.81 626 ALA A C 1
ATOM 5024 O O . ALA A 1 626 ? -9.367 -40.844 -8.445 1 98.81 626 ALA A O 1
ATOM 5025 N N . ASP A 1 627 ? -10.891 -40.75 -10.109 1 98.75 627 ASP A N 1
ATOM 5026 C CA . ASP A 1 627 ? -10.758 -42.156 -10.484 1 98.75 627 ASP A CA 1
ATOM 5027 C C . ASP A 1 627 ? -9.836 -42.312 -11.688 1 98.75 627 ASP A C 1
ATOM 5029 O O . ASP A 1 627 ? -9.023 -43.25 -11.734 1 98.75 627 ASP A O 1
ATOM 5033 N N . ILE A 1 628 ? -10.023 -41.438 -12.594 1 98.69 628 ILE A N 1
ATOM 5034 C CA . ILE A 1 628 ? -9.25 -41.469 -13.828 1 98.69 628 ILE A CA 1
ATOM 5035 C C . ILE A 1 628 ? -8.477 -40.156 -13.977 1 98.69 628 ILE A C 1
ATOM 5037 O O . ILE A 1 628 ? -9 -39.062 -13.688 1 98.69 628 ILE A O 1
ATOM 5041 N N . SER A 1 629 ? -7.223 -40.312 -14.359 1 98.12 629 SER A N 1
ATOM 5042 C CA . SER A 1 629 ? -6.344 -39.219 -14.703 1 98.12 629 SER A CA 1
ATOM 5043 C C . SER A 1 629 ? -6.141 -39.125 -16.219 1 98.12 629 SER A C 1
ATOM 5045 O O . SER A 1 629 ? -5.473 -39.969 -16.812 1 98.12 629 SER A O 1
ATOM 5047 N N . GLU A 1 630 ? -6.684 -38.062 -16.812 1 98 630 GLU A N 1
ATOM 5048 C CA . GLU A 1 630 ? -6.516 -37.844 -18.25 1 98 630 GLU A CA 1
ATOM 5049 C C . GLU A 1 630 ? -5.188 -37.188 -18.562 1 98 630 GLU A C 1
ATOM 5051 O O . GLU A 1 630 ? -4.969 -36.031 -18.172 1 98 630 GLU A O 1
ATOM 5056 N N . GLN A 1 631 ? -4.289 -37.875 -19.156 1 97.12 631 GLN A N 1
ATOM 5057 C CA . GLN A 1 631 ? -2.988 -37.375 -19.594 1 97.12 631 GLN A CA 1
ATOM 5058 C C . GLN A 1 631 ? -2.752 -37.656 -21.078 1 97.12 631 GLN A C 1
ATOM 5060 O O . GLN A 1 631 ? -1.86 -38.438 -21.422 1 97.12 631 GLN A O 1
ATOM 5065 N N . ILE A 1 632 ? -3.424 -36.906 -21.969 1 97.31 632 ILE A N 1
ATOM 5066 C CA . ILE A 1 632 ? -3.621 -37.375 -23.344 1 97.31 632 ILE A CA 1
ATOM 5067 C C . ILE A 1 632 ? -2.926 -36.438 -24.312 1 97.31 632 ILE A C 1
ATOM 5069 O O . ILE A 1 632 ? -3.377 -36.281 -25.453 1 97.31 632 ILE A O 1
ATOM 5073 N N . SER A 1 633 ? -1.915 -35.75 -23.922 1 94.94 633 SER A N 1
ATOM 5074 C CA . SER A 1 633 ? -1.141 -34.875 -24.797 1 94.94 633 SER A CA 1
ATOM 5075 C C . SER A 1 633 ? -0.581 -35.656 -25.984 1 94.94 633 SER A C 1
ATOM 5077 O O . SER A 1 633 ? -0.442 -36.875 -25.922 1 94.94 633 SER A O 1
ATOM 5079 N N . THR A 1 634 ? -0.294 -34.906 -27.016 1 94.94 634 THR A N 1
ATOM 5080 C CA . THR A 1 634 ? 0.349 -35.531 -28.172 1 94.94 634 THR A CA 1
ATOM 5081 C C . THR A 1 634 ? 1.748 -36.031 -27.812 1 94.94 634 THR A C 1
ATOM 5083 O O . THR A 1 634 ? 2.533 -35.281 -27.203 1 94.94 634 THR A O 1
ATOM 5086 N N . ALA A 1 635 ? 2.047 -37.25 -28.172 1 92.88 635 ALA A N 1
ATOM 5087 C CA . ALA A 1 635 ? 3.354 -37.812 -27.844 1 92.88 635 ALA A CA 1
ATOM 5088 C C . ALA A 1 635 ? 4.48 -36.969 -28.438 1 92.88 635 ALA A C 1
ATOM 5090 O O . ALA A 1 635 ? 4.438 -36.625 -29.625 1 92.88 635 ALA A O 1
ATOM 5091 N N . GLY A 1 636 ? 5.363 -36.625 -27.594 1 89.06 636 GLY A N 1
ATOM 5092 C CA . GLY A 1 636 ? 6.516 -35.844 -28.031 1 89.06 636 GLY A CA 1
ATOM 5093 C C . GLY A 1 636 ? 6.391 -34.344 -27.734 1 89.06 636 GLY A C 1
ATOM 5094 O O . GLY A 1 636 ? 7.324 -33.594 -27.969 1 89.06 636 GLY A O 1
ATOM 5095 N N . LYS A 1 637 ? 5.285 -33.906 -27.125 1 89 637 LYS A N 1
ATOM 5096 C CA . LYS A 1 637 ? 5.078 -32.469 -26.891 1 89 637 LYS A CA 1
ATOM 5097 C C . LYS A 1 637 ? 5.137 -32.156 -25.406 1 89 637 LYS A C 1
ATOM 5099 O O . LYS A 1 637 ? 5.438 -31.016 -25.031 1 89 637 LYS A O 1
ATOM 5104 N N . GLU A 1 638 ? 4.875 -33.094 -24.594 1 86.38 638 GLU A N 1
ATOM 5105 C CA . GLU A 1 638 ? 4.906 -32.875 -23.141 1 86.38 638 GLU A CA 1
ATOM 5106 C C . GLU A 1 638 ? 6.297 -33.156 -22.578 1 86.38 638 GLU A C 1
ATOM 5108 O O . GLU A 1 638 ? 6.961 -34.125 -22.969 1 86.38 638 GLU A O 1
ATOM 5113 N N . ALA A 1 639 ? 6.754 -32.312 -21.672 1 85.31 639 ALA A N 1
ATOM 5114 C CA . ALA A 1 639 ? 8.031 -32.531 -21 1 85.31 639 ALA A CA 1
ATOM 5115 C C . ALA A 1 639 ? 7.891 -33.5 -19.859 1 85.31 639 ALA A C 1
ATOM 5117 O O . ALA A 1 639 ? 8.273 -34.688 -19.984 1 85.31 639 ALA A O 1
ATOM 5118 N N . SER A 1 640 ? 7.285 -33.156 -18.75 1 84.25 640 SER A N 1
ATOM 5119 C CA . SER A 1 640 ? 7.062 -33.969 -17.562 1 84.25 640 SER A CA 1
ATOM 5120 C C . SER A 1 640 ? 5.977 -33.375 -16.672 1 84.25 640 SER A C 1
ATOM 5122 O O . SER A 1 640 ? 6.273 -32.688 -15.695 1 84.25 640 SER A O 1
ATOM 5124 N N . GLY A 1 641 ? 4.816 -33.656 -17 1 84.19 641 GLY A N 1
ATOM 5125 C CA . GLY A 1 641 ? 3.719 -33.094 -16.219 1 84.19 641 GLY A CA 1
ATOM 5126 C C . GLY A 1 641 ? 3.693 -33.625 -14.781 1 84.19 641 GLY A C 1
ATOM 5127 O O . GLY A 1 641 ? 3.99 -34.781 -14.531 1 84.19 641 GLY A O 1
ATOM 5128 N N . THR A 1 642 ? 3.406 -32.688 -13.852 1 92.56 642 THR A N 1
ATOM 5129 C CA . THR A 1 642 ? 3.322 -33.094 -12.453 1 92.56 642 THR A CA 1
ATOM 5130 C C . THR A 1 642 ? 1.88 -33.406 -12.062 1 92.56 642 THR A C 1
ATOM 5132 O O . THR A 1 642 ? 1.632 -34.062 -11.047 1 92.56 642 THR A O 1
ATOM 5135 N N . GLY A 1 643 ? 0.995 -32.969 -12.875 1 93.94 643 GLY A N 1
ATOM 5136 C CA . GLY A 1 643 ? -0.395 -33.344 -12.625 1 93.94 643 GLY A CA 1
ATOM 5137 C C . GLY A 1 643 ? -0.643 -34.844 -12.625 1 93.94 643 GLY A C 1
ATOM 5138 O O . GLY A 1 643 ? -1.384 -35.344 -11.781 1 93.94 643 GLY A O 1
ATOM 5139 N N . ASN A 1 644 ? -0.05 -35.531 -13.602 1 95.62 644 ASN A N 1
ATOM 5140 C CA . ASN A 1 644 ? -0.214 -36.969 -13.672 1 95.62 644 ASN A CA 1
ATOM 5141 C C . ASN A 1 644 ? 0.36 -37.656 -12.438 1 95.62 644 ASN A C 1
ATOM 5143 O O . ASN A 1 644 ? -0.208 -38.656 -11.953 1 95.62 644 ASN A O 1
ATOM 5147 N N . MET A 1 645 ? 1.478 -37.094 -11.914 1 97.06 645 MET A N 1
ATOM 5148 C CA . MET A 1 645 ? 2.098 -37.656 -10.727 1 97.06 645 MET A CA 1
ATOM 5149 C C . MET A 1 645 ? 1.188 -37.5 -9.508 1 97.06 645 MET A C 1
ATOM 5151 O O . MET A 1 645 ? 1.03 -38.438 -8.727 1 97.06 645 MET A O 1
ATOM 5155 N N . LYS A 1 646 ? 0.613 -36.312 -9.32 1 97.69 646 LYS A N 1
ATOM 5156 C CA . LYS A 1 646 ? -0.273 -36.062 -8.188 1 97.69 646 LYS A CA 1
ATOM 5157 C C . LYS A 1 646 ? -1.487 -36.969 -8.211 1 97.69 646 LYS A C 1
ATOM 5159 O O . LYS A 1 646 ? -1.88 -37.531 -7.18 1 97.69 646 LYS A O 1
ATOM 5164 N N . LEU A 1 647 ? -2.078 -37.094 -9.359 1 98.25 647 LEU A N 1
ATOM 5165 C CA . LEU A 1 647 ? -3.268 -37.938 -9.516 1 98.25 647 LEU A CA 1
ATOM 5166 C C . LEU A 1 647 ? -2.934 -39.406 -9.297 1 98.25 647 LEU A C 1
ATOM 5168 O O . LEU A 1 647 ? -3.646 -40.125 -8.578 1 98.25 647 LEU A O 1
ATOM 5172 N N . ALA A 1 648 ? -1.834 -39.875 -9.883 1 98 648 ALA A N 1
ATOM 5173 C CA . ALA A 1 648 ? -1.42 -41.281 -9.703 1 98 648 ALA A CA 1
ATOM 5174 C C . ALA A 1 648 ? -1.144 -41.562 -8.234 1 98 648 ALA A C 1
ATOM 5176 O O . ALA A 1 648 ? -1.538 -42.625 -7.727 1 98 648 ALA A O 1
ATOM 5177 N N . LEU A 1 649 ? -0.493 -40.656 -7.586 1 98.06 649 LEU A N 1
ATOM 5178 C CA . LEU A 1 649 ? -0.156 -40.812 -6.176 1 98.06 649 LEU A CA 1
ATOM 5179 C C . LEU A 1 649 ? -1.415 -41 -5.332 1 98.06 649 LEU A C 1
ATOM 5181 O O . LEU A 1 649 ? -1.399 -41.719 -4.32 1 98.06 649 LEU A O 1
ATOM 5185 N N . ASN A 1 650 ? -2.492 -40.375 -5.758 1 98.56 650 ASN A N 1
ATOM 5186 C CA . ASN A 1 650 ? -3.756 -40.469 -5.035 1 98.56 650 ASN A CA 1
ATOM 5187 C C . ASN A 1 650 ? -4.625 -41.594 -5.562 1 98.56 650 ASN A C 1
ATOM 5189 O O . ASN A 1 650 ? -5.828 -41.656 -5.293 1 98.56 650 ASN A O 1
ATOM 5193 N N . GLY A 1 651 ? -4.098 -42.469 -6.406 1 98.31 651 GLY A N 1
ATOM 5194 C CA . GLY A 1 651 ? -4.754 -43.688 -6.789 1 98.31 651 GLY A CA 1
ATOM 5195 C C . GLY A 1 651 ? -5.559 -43.562 -8.07 1 98.31 651 GLY A C 1
ATOM 5196 O O . GLY A 1 651 ? -6.266 -44.5 -8.461 1 98.31 651 GLY A O 1
ATOM 5197 N N . ALA A 1 652 ? -5.504 -42.531 -8.703 1 98.69 652 ALA A N 1
ATOM 5198 C CA . ALA A 1 652 ? -6.191 -42.406 -9.984 1 98.69 652 ALA A CA 1
ATOM 5199 C C . ALA A 1 652 ? -5.453 -43.156 -11.078 1 98.69 652 ALA A C 1
ATOM 5201 O O . ALA A 1 652 ? -4.223 -43.156 -11.133 1 98.69 652 ALA A O 1
ATOM 5202 N N . LEU A 1 653 ? -6.164 -43.875 -11.859 1 98.62 653 LEU A N 1
ATOM 5203 C CA . LEU A 1 653 ? -5.559 -44.594 -12.969 1 98.62 653 LEU A CA 1
ATOM 5204 C C . LEU A 1 653 ? -5.41 -43.688 -14.195 1 98.62 653 LEU A C 1
ATOM 5206 O O . LEU A 1 653 ? -6.34 -42.969 -14.555 1 98.62 653 LEU A O 1
ATOM 5210 N N . THR A 1 654 ? -4.277 -43.75 -14.828 1 98.19 654 THR A N 1
ATOM 5211 C CA . THR A 1 654 ? -3.934 -42.844 -15.906 1 98.19 654 THR A CA 1
ATOM 5212 C C . THR A 1 654 ? -4.43 -43.375 -17.25 1 98.19 654 THR A C 1
ATOM 5214 O O . THR A 1 654 ? -4.195 -44.531 -17.578 1 98.19 654 THR A O 1
ATOM 5217 N N . VAL A 1 655 ? -5.168 -42.594 -17.953 1 98.38 655 VAL A N 1
ATOM 5218 C CA . VAL A 1 655 ? -5.367 -42.75 -19.391 1 98.38 655 VAL A CA 1
ATOM 5219 C C . VAL A 1 655 ? -4.469 -41.781 -20.156 1 98.38 655 VAL A C 1
ATOM 5221 O O . VAL A 1 655 ? -4.645 -40.562 -20.062 1 98.38 655 VAL A O 1
ATOM 5224 N N . GLY A 1 656 ? -3.49 -42.344 -20.859 1 97.12 656 GLY A N 1
ATOM 5225 C CA . GLY A 1 656 ? -2.551 -41.375 -21.438 1 97.12 656 GLY A CA 1
ATOM 5226 C C . GLY A 1 656 ? -1.745 -41.969 -22.578 1 97.12 656 GLY A C 1
ATOM 5227 O O . GLY A 1 656 ? -1.843 -43.156 -22.875 1 97.12 656 GLY A O 1
ATOM 5228 N N . THR A 1 657 ? -1.055 -41.062 -23.281 1 96.44 657 THR A N 1
ATOM 5229 C CA . THR A 1 657 ? -0.107 -41.406 -24.328 1 96.44 657 THR A CA 1
ATOM 5230 C C . THR A 1 657 ? 1.282 -41.656 -23.75 1 96.44 657 THR A C 1
ATOM 5232 O O . THR A 1 657 ? 1.548 -41.281 -22.594 1 96.44 657 THR A O 1
ATOM 5235 N N . LEU A 1 658 ? 2.113 -42.344 -24.5 1 94.19 658 LEU A N 1
ATOM 5236 C CA . LEU A 1 658 ? 3.492 -42.531 -24.062 1 94.19 658 LEU A CA 1
ATOM 5237 C C . LEU A 1 658 ? 4.32 -41.281 -24.312 1 94.19 658 LEU A C 1
ATOM 5239 O O . LEU A 1 658 ? 5.004 -41.156 -25.344 1 94.19 658 LEU A O 1
ATOM 5243 N N . ASP A 1 659 ? 4.23 -40.469 -23.375 1 90.75 659 ASP A N 1
ATOM 5244 C CA . ASP A 1 659 ? 4.863 -39.156 -23.469 1 90.75 659 ASP A CA 1
ATOM 5245 C C . ASP A 1 659 ? 5.328 -38.688 -22.094 1 90.75 659 ASP A C 1
ATOM 5247 O O . ASP A 1 659 ? 4.641 -38.906 -21.094 1 90.75 659 ASP A O 1
ATOM 5251 N N . GLY A 1 660 ? 6.504 -38.125 -22.062 1 88.25 660 GLY A N 1
ATOM 5252 C CA . GLY A 1 660 ? 7.02 -37.531 -20.844 1 88.25 660 GLY A CA 1
ATOM 5253 C C . GLY A 1 660 ? 6.984 -38.469 -19.656 1 88.25 660 GLY A C 1
ATOM 5254 O O . GLY A 1 660 ? 7.492 -39.594 -19.734 1 88.25 660 GLY A O 1
ATOM 5255 N N . ALA A 1 661 ? 6.301 -38.031 -18.594 1 89.25 661 ALA A N 1
ATOM 5256 C CA . ALA A 1 661 ? 6.293 -38.781 -17.344 1 89.25 661 ALA A CA 1
ATOM 5257 C C . ALA A 1 661 ? 5.352 -39.969 -17.422 1 89.25 661 ALA A C 1
ATOM 5259 O O . ALA A 1 661 ? 5.426 -40.875 -16.594 1 89.25 661 ALA A O 1
ATOM 5260 N N . ASN A 1 662 ? 4.484 -39.938 -18.375 1 94.5 662 ASN A N 1
ATOM 5261 C CA . ASN A 1 662 ? 3.59 -41.094 -18.531 1 94.5 662 ASN A CA 1
ATOM 5262 C C . ASN A 1 662 ? 4.367 -42.375 -18.781 1 94.5 662 ASN A C 1
ATOM 5264 O O . ASN A 1 662 ? 3.939 -43.469 -18.359 1 94.5 662 ASN A O 1
ATOM 5268 N N . VAL A 1 663 ? 5.48 -42.219 -19.5 1 94.38 663 VAL A N 1
ATOM 5269 C CA . VAL A 1 663 ? 6.32 -43.375 -19.781 1 94.38 663 VAL A CA 1
ATOM 5270 C C . VAL A 1 663 ? 6.863 -43.969 -18.469 1 94.38 663 VAL A C 1
ATOM 5272 O O . VAL A 1 663 ? 6.789 -45.156 -18.234 1 94.38 663 VAL A O 1
ATOM 5275 N N . GLU A 1 664 ? 7.328 -43.062 -17.703 1 95.38 664 GLU A N 1
ATOM 5276 C CA . GLU A 1 664 ? 7.906 -43.5 -16.422 1 95.38 664 GLU A CA 1
ATOM 5277 C C . GLU A 1 664 ? 6.832 -44.031 -15.477 1 95.38 664 GLU A C 1
ATOM 5279 O O . GLU A 1 664 ? 7.074 -44.969 -14.727 1 95.38 664 GLU A O 1
ATOM 5284 N N . ILE A 1 665 ? 5.664 -43.438 -15.453 1 96.31 665 ILE A N 1
ATOM 5285 C CA . ILE A 1 665 ? 4.566 -43.938 -14.625 1 96.31 665 ILE A CA 1
ATOM 5286 C C . ILE A 1 665 ? 4.164 -45.344 -15.07 1 96.31 665 ILE A C 1
ATOM 5288 O O . ILE A 1 665 ? 3.955 -46.219 -14.242 1 96.31 665 ILE A O 1
ATOM 5292 N N . ALA A 1 666 ? 4.086 -45.531 -16.375 1 96.75 666 ALA A N 1
ATOM 5293 C CA . ALA A 1 666 ? 3.754 -46.844 -16.906 1 96.75 666 ALA A CA 1
ATOM 5294 C C . ALA A 1 666 ? 4.773 -47.875 -16.453 1 96.75 666 ALA A C 1
ATOM 5296 O O . ALA A 1 666 ? 4.406 -49 -16.109 1 96.75 666 ALA A O 1
ATOM 5297 N N . GLU A 1 667 ? 6.012 -47.469 -16.453 1 96.44 667 GLU A N 1
ATOM 5298 C CA . GLU A 1 667 ? 7.082 -48.344 -16.031 1 96.44 667 GLU A CA 1
ATOM 5299 C C . GLU A 1 667 ? 6.969 -48.688 -14.547 1 96.44 667 GLU A C 1
ATOM 5301 O O . GLU A 1 667 ? 7.234 -49.812 -14.141 1 96.44 667 GLU A O 1
ATOM 5306 N N . GLN A 1 668 ? 6.566 -47.75 -13.766 1 96.5 668 GLN A N 1
ATOM 5307 C CA . GLN A 1 668 ? 6.516 -47.938 -12.32 1 96.5 668 GLN A CA 1
ATOM 5308 C C . GLN A 1 668 ? 5.262 -48.688 -11.898 1 96.5 668 GLN A C 1
ATOM 5310 O O . GLN A 1 668 ? 5.344 -49.656 -11.133 1 96.5 668 GLN A O 1
ATOM 5315 N N . VAL A 1 669 ? 4.113 -48.344 -12.414 1 97.19 669 VAL A N 1
ATOM 5316 C CA . VAL A 1 669 ? 2.855 -48.875 -11.914 1 97.19 669 VAL A CA 1
ATOM 5317 C C . VAL A 1 669 ? 2.549 -50.219 -12.609 1 97.19 669 VAL A C 1
ATOM 5319 O O . VAL A 1 669 ? 1.803 -51.031 -12.078 1 97.19 669 VAL A O 1
ATOM 5322 N N . GLY A 1 670 ? 3.062 -50.406 -13.797 1 96.44 670 GLY A N 1
ATOM 5323 C CA . GLY A 1 670 ? 2.781 -51.594 -14.586 1 96.44 670 GLY A CA 1
ATOM 5324 C C . GLY A 1 670 ? 1.712 -51.375 -15.641 1 96.44 670 GLY A C 1
ATOM 5325 O O . GLY A 1 670 ? 0.75 -50.625 -15.406 1 96.44 670 GLY A O 1
ATOM 5326 N N . GLU A 1 671 ? 1.8 -52.062 -16.688 1 94.44 671 GLU A N 1
ATOM 5327 C CA . GLU A 1 671 ? 0.921 -51.875 -17.844 1 94.44 671 GLU A CA 1
ATOM 5328 C C . GLU A 1 671 ? -0.52 -52.25 -17.5 1 94.44 671 GLU A C 1
ATOM 5330 O O . GLU A 1 671 ? -1.459 -51.719 -18.094 1 94.44 671 GLU A O 1
ATOM 5335 N N . GLU A 1 672 ? -0.679 -53.094 -16.578 1 95.06 672 GLU A N 1
ATOM 5336 C CA . GLU A 1 672 ? -2.014 -53.562 -16.203 1 95.06 672 GLU A CA 1
ATOM 5337 C C . GLU A 1 672 ? -2.734 -52.531 -15.344 1 95.06 672 GLU A C 1
ATOM 5339 O O . GLU A 1 672 ? -3.951 -52.594 -15.156 1 95.06 672 GLU A O 1
ATOM 5344 N N . ASN A 1 673 ? -1.974 -51.594 -14.82 1 97.75 673 ASN A N 1
ATOM 5345 C CA . ASN A 1 673 ? -2.553 -50.594 -13.922 1 97.75 673 ASN A CA 1
ATOM 5346 C C . ASN A 1 673 ? -2.607 -49.219 -14.562 1 97.75 673 ASN A C 1
ATOM 5348 O O . ASN A 1 673 ? -2.637 -48.188 -13.867 1 97.75 673 ASN A O 1
ATOM 5352 N N . ILE A 1 674 ? -2.473 -49.094 -15.859 1 98 674 ILE A N 1
ATOM 5353 C CA . ILE A 1 674 ? -2.516 -47.875 -16.641 1 98 674 ILE A CA 1
ATOM 5354 C C . ILE A 1 674 ? -3.146 -48.125 -18 1 98 674 ILE A C 1
ATOM 5356 O O . ILE A 1 674 ? -3.158 -49.281 -18.469 1 98 674 ILE A O 1
ATOM 5360 N N . PHE A 1 675 ? -3.787 -47.156 -18.594 1 98.56 675 PHE A N 1
ATOM 5361 C CA . PHE A 1 675 ? -4.398 -47.312 -19.906 1 98.56 675 PHE A CA 1
ATOM 5362 C C . PHE A 1 675 ? -3.666 -46.469 -20.953 1 98.56 675 PHE A C 1
ATOM 5364 O O . PHE A 1 675 ? -3.932 -45.281 -21.078 1 98.56 675 PHE A O 1
ATOM 5371 N N . ILE A 1 676 ? -2.791 -47.062 -21.703 1 97.94 676 ILE A N 1
ATOM 5372 C CA . ILE A 1 676 ? -2.004 -46.375 -22.719 1 97.94 676 ILE A CA 1
ATOM 5373 C C . ILE A 1 676 ? -2.684 -46.5 -24.078 1 97.94 676 ILE A C 1
ATOM 5375 O O . ILE A 1 676 ? -3.232 -47.562 -24.422 1 97.94 676 ILE A O 1
ATOM 5379 N N . PHE A 1 677 ? -2.678 -45.375 -24.812 1 98.12 677 PHE A N 1
ATOM 5380 C CA . PHE A 1 677 ? -3.24 -45.375 -26.156 1 98.12 677 PHE A CA 1
ATOM 5381 C C . PHE A 1 677 ? -2.467 -44.438 -27.078 1 98.12 677 PHE A C 1
ATOM 5383 O O . PHE A 1 677 ? -1.569 -43.719 -26.625 1 98.12 677 PHE A O 1
ATOM 5390 N N . GLY A 1 678 ? -2.818 -44.469 -28.406 1 96.25 678 GLY A N 1
ATOM 5391 C CA . GLY A 1 678 ? -2.377 -43.469 -29.359 1 96.25 678 GLY A CA 1
ATOM 5392 C C . GLY A 1 678 ? -1.013 -43.75 -29.953 1 96.25 678 GLY A C 1
ATOM 5393 O O . GLY A 1 678 ? -0.404 -44.781 -29.641 1 96.25 678 GLY A O 1
ATOM 5394 N N . HIS A 1 679 ? -0.557 -42.844 -30.781 1 96.81 679 HIS A N 1
ATOM 5395 C CA . HIS A 1 679 ? 0.709 -42.969 -31.484 1 96.81 679 HIS A CA 1
ATOM 5396 C C . HIS A 1 679 ? 1.889 -42.625 -30.578 1 96.81 679 HIS A C 1
ATOM 5398 O O . HIS A 1 679 ? 1.797 -41.719 -29.75 1 96.81 679 HIS A O 1
ATOM 5404 N N . THR A 1 680 ? 2.928 -43.375 -30.688 1 95.56 680 THR A N 1
ATOM 5405 C CA . THR A 1 680 ? 4.18 -43.062 -30.016 1 95.56 680 THR A CA 1
ATOM 5406 C C . THR A 1 680 ? 4.867 -41.875 -30.688 1 95.56 680 THR A C 1
ATOM 5408 O O . THR A 1 680 ? 4.414 -41.406 -31.719 1 95.56 680 THR A O 1
ATOM 5411 N N . VAL A 1 681 ? 5.938 -41.438 -30.094 1 93.19 681 VAL A N 1
ATOM 5412 C CA . VAL A 1 681 ? 6.68 -40.312 -30.625 1 93.19 681 VAL A CA 1
ATOM 5413 C C . VAL A 1 681 ? 7.148 -40.625 -32.031 1 93.19 681 VAL A C 1
ATOM 5415 O O . VAL A 1 681 ? 7.016 -39.781 -32.938 1 93.19 681 VAL A O 1
ATOM 5418 N N . GLU A 1 682 ? 7.676 -41.812 -32.25 1 93.5 682 GLU A N 1
ATOM 5419 C CA . GLU A 1 682 ? 8.188 -42.219 -33.562 1 93.5 682 GLU A CA 1
ATOM 5420 C C . GLU A 1 682 ? 7.059 -42.344 -34.594 1 93.5 682 GLU A C 1
ATOM 5422 O O . GLU A 1 682 ? 7.223 -41.938 -35.75 1 93.5 682 GLU A O 1
ATOM 5427 N N . GLU A 1 683 ? 5.961 -42.812 -34.156 1 96.06 683 GLU A N 1
ATOM 5428 C CA . GLU A 1 683 ? 4.816 -42.938 -35.062 1 96.06 683 GLU A CA 1
ATOM 5429 C C . GLU A 1 683 ? 4.254 -41.594 -35.438 1 96.06 683 GLU A C 1
ATOM 5431 O O . GLU A 1 683 ? 3.799 -41.406 -36.562 1 96.06 683 GLU A O 1
ATOM 5436 N N . VAL A 1 684 ? 4.23 -40.688 -34.5 1 95.06 684 VAL A N 1
ATOM 5437 C CA . VAL A 1 684 ? 3.77 -39.344 -34.781 1 95.06 684 VAL A CA 1
ATOM 5438 C C . VAL A 1 684 ? 4.656 -38.688 -35.844 1 95.06 684 VAL A C 1
ATOM 5440 O O . VAL A 1 684 ? 4.156 -38.094 -36.781 1 95.06 684 VAL A O 1
ATOM 5443 N N . LYS A 1 685 ? 5.977 -38.812 -35.656 1 92.38 685 LYS A N 1
ATOM 5444 C CA . LYS A 1 685 ? 6.926 -38.25 -36.625 1 92.38 685 LYS A CA 1
ATOM 5445 C C . LYS A 1 685 ? 6.719 -38.875 -38 1 92.38 685 LYS A C 1
ATOM 5447 O O . LYS A 1 685 ? 6.73 -38.188 -39 1 92.38 685 LYS A O 1
ATOM 5452 N N . ALA A 1 686 ? 6.492 -40.156 -38 1 95.5 686 ALA A N 1
ATOM 5453 C CA . ALA A 1 686 ? 6.305 -40.875 -39.25 1 95.5 686 ALA A CA 1
ATOM 5454 C C . ALA A 1 686 ? 5.023 -40.469 -39.969 1 95.5 686 ALA A C 1
ATOM 5456 O O . ALA A 1 686 ? 5.004 -40.312 -41.188 1 95.5 686 ALA A O 1
ATOM 5457 N N . LEU A 1 687 ? 3.98 -40.312 -39.188 1 95.5 687 LEU A N 1
ATOM 5458 C CA . LEU A 1 687 ? 2.695 -39.906 -39.75 1 95.5 687 LEU A CA 1
ATOM 5459 C C . LEU A 1 687 ? 2.785 -38.531 -40.375 1 95.5 687 LEU A C 1
ATOM 5461 O O . LEU A 1 687 ? 2.215 -38.25 -41.438 1 95.5 687 LEU A O 1
ATOM 5465 N N . LYS A 1 688 ? 3.412 -37.625 -39.719 1 93.69 688 LYS A N 1
ATOM 5466 C CA . LYS A 1 688 ? 3.559 -36.25 -40.219 1 93.69 688 LYS A CA 1
ATOM 5467 C C . LYS A 1 688 ? 4.449 -36.219 -41.438 1 93.69 688 LYS A C 1
ATOM 5469 O O . LYS A 1 688 ? 4.164 -35.5 -42.406 1 93.69 688 LYS A O 1
ATOM 5474 N N . ALA A 1 689 ? 5.504 -37 -41.438 1 93.81 689 ALA A N 1
ATOM 5475 C CA . ALA A 1 689 ? 6.438 -37.062 -42.562 1 93.81 689 ALA A CA 1
ATOM 5476 C C . ALA A 1 689 ? 5.762 -37.594 -43.812 1 93.81 689 ALA A C 1
ATOM 5478 O O . ALA A 1 689 ? 6.082 -37.188 -44.938 1 93.81 689 ALA A O 1
ATOM 5479 N N . LYS A 1 690 ? 4.844 -38.469 -43.625 1 93.5 690 LYS A N 1
ATOM 5480 C CA . LYS A 1 690 ? 4.156 -39.094 -44.75 1 93.5 690 LYS A CA 1
ATOM 5481 C C . LYS A 1 690 ? 3.049 -38.188 -45.281 1 93.5 690 LYS A C 1
ATOM 5483 O O . LYS A 1 690 ? 2.463 -38.5 -46.344 1 93.5 690 LYS A O 1
ATOM 5488 N N . GLY A 1 691 ? 2.814 -37.094 -44.688 1 93.25 691 GLY A N 1
ATOM 5489 C CA . GLY A 1 691 ? 1.749 -36.188 -45.125 1 93.25 691 GLY A CA 1
ATOM 5490 C C . GLY A 1 691 ? 0.428 -36.469 -44.438 1 93.25 691 GLY A C 1
ATOM 5491 O O . GLY A 1 691 ? -0.463 -37.094 -45 1 93.25 691 GLY A O 1
ATOM 5492 N N . TYR A 1 692 ? 0.22 -36.094 -43.312 1 95.19 692 TYR A N 1
ATOM 5493 C CA . TYR A 1 692 ? -0.976 -36.312 -42.5 1 95.19 692 TYR A CA 1
ATOM 5494 C C . TYR A 1 692 ? -2.152 -35.5 -43.031 1 95.19 692 TYR A C 1
ATOM 5496 O O . TYR A 1 692 ? -2.043 -34.312 -43.281 1 95.19 692 TYR A O 1
ATOM 5504 N N . ASP A 1 693 ? -3.254 -36.25 -43.312 1 95.94 693 ASP A N 1
ATOM 5505 C CA . ASP A 1 693 ? -4.488 -35.625 -43.812 1 95.94 693 ASP A CA 1
ATOM 5506 C C . ASP A 1 693 ? -5.656 -35.938 -42.875 1 95.94 693 ASP A C 1
ATOM 5508 O O . ASP A 1 693 ? -6.191 -37.031 -42.875 1 95.94 693 ASP A O 1
ATOM 5512 N N . PRO A 1 694 ? -6.117 -34.969 -42.156 1 96.81 694 PRO A N 1
ATOM 5513 C CA . PRO A 1 694 ? -7.191 -35.188 -41.188 1 96.81 694 PRO A CA 1
ATOM 5514 C C . PRO A 1 694 ? -8.492 -35.656 -41.844 1 96.81 694 PRO A C 1
ATOM 5516 O O . PRO A 1 694 ? -9.25 -36.406 -41.219 1 96.81 694 PRO A O 1
ATOM 5519 N N . LEU A 1 695 ? -8.75 -35.281 -43.031 1 96.31 695 LEU A N 1
ATOM 5520 C CA . LEU A 1 695 ? -9.992 -35.656 -43.719 1 96.31 695 LEU A CA 1
ATOM 5521 C C . LEU A 1 695 ? -10.047 -37.156 -44 1 96.31 695 LEU A C 1
ATOM 5523 O O . LEU A 1 695 ? -11.125 -37.75 -43.969 1 96.31 695 LEU A O 1
ATOM 5527 N N . LYS A 1 696 ? -8.953 -37.719 -44.25 1 96 696 LYS A N 1
ATOM 5528 C CA . LYS A 1 696 ? -8.906 -39.156 -44.469 1 96 696 LYS A CA 1
ATOM 5529 C C . LYS A 1 696 ? -9.289 -39.906 -43.188 1 96 696 LYS A C 1
ATOM 5531 O O . LYS A 1 696 ? -9.984 -40.938 -43.25 1 96 696 LYS A O 1
ATOM 5536 N N . TRP A 1 697 ? -8.805 -39.438 -42.156 1 96.31 697 TRP A N 1
ATOM 5537 C CA . TRP A 1 697 ? -9.102 -40.031 -40.875 1 96.31 697 TRP A CA 1
ATOM 5538 C C . TRP A 1 697 ? -10.57 -39.844 -40.5 1 96.31 697 TRP A C 1
ATOM 5540 O O . TRP A 1 697 ? -11.203 -40.75 -39.938 1 96.31 697 TRP A O 1
ATOM 5550 N N . ARG A 1 698 ? -11.094 -38.656 -40.75 1 97 698 ARG A N 1
ATOM 5551 C CA . ARG A 1 698 ? -12.516 -38.406 -40.5 1 97 698 ARG A CA 1
ATOM 5552 C C . ARG A 1 698 ? -13.383 -39.344 -41.344 1 97 698 ARG A C 1
ATOM 5554 O O . ARG A 1 698 ? -14.375 -39.906 -40.812 1 97 698 ARG A O 1
ATOM 5561 N N . LYS A 1 699 ? -13.023 -39.594 -42.562 1 96 699 LYS A N 1
ATOM 5562 C CA . LYS A 1 699 ? -13.805 -40.406 -43.469 1 96 699 LYS A CA 1
ATOM 5563 C C . LYS A 1 699 ? -13.758 -41.875 -43.031 1 96 699 LYS A C 1
ATOM 5565 O O . LYS A 1 699 ? -14.727 -42.625 -43.219 1 96 699 LYS A O 1
ATOM 5570 N N . LYS A 1 700 ? -12.711 -42.25 -42.5 1 95.88 700 LYS A N 1
ATOM 5571 C CA . LYS A 1 700 ? -12.492 -43.656 -42.125 1 95.88 700 LYS A CA 1
ATOM 5572 C C . LYS A 1 700 ? -13.297 -44 -40.875 1 95.88 700 LYS A C 1
ATOM 5574 O O . LYS A 1 700 ? -13.648 -45.156 -40.688 1 95.88 700 LYS A O 1
ATOM 5579 N N . ASP A 1 701 ? -13.555 -43.094 -40.062 1 97.12 701 ASP A N 1
ATOM 5580 C CA . ASP A 1 701 ? -14.219 -43.312 -38.781 1 97.12 701 ASP A CA 1
ATOM 5581 C C . ASP A 1 701 ? -15.602 -42.656 -38.75 1 97.12 701 ASP A C 1
ATOM 5583 O O . ASP A 1 701 ? -15.727 -41.469 -38.531 1 97.12 701 ASP A O 1
ATOM 5587 N N . LYS A 1 702 ? -16.625 -43.469 -38.844 1 96.81 702 LYS A N 1
ATOM 5588 C CA . LYS A 1 702 ? -18 -42.969 -38.938 1 96.81 702 LYS A CA 1
ATOM 5589 C C . LYS A 1 702 ? -18.438 -42.281 -37.656 1 96.81 702 LYS A C 1
ATOM 5591 O O . LYS A 1 702 ? -19.188 -41.281 -37.688 1 96.81 702 LYS A O 1
ATOM 5596 N N . LEU A 1 703 ? -18.031 -42.844 -36.625 1 97.25 703 LEU A N 1
ATOM 5597 C CA . LEU A 1 703 ? -18.375 -42.219 -35.344 1 97.25 703 LEU A CA 1
ATOM 5598 C C . LEU A 1 703 ? -17.75 -40.844 -35.219 1 97.25 703 LEU A C 1
ATOM 5600 O O . LEU A 1 703 ? -18.406 -39.875 -34.812 1 97.25 703 LEU A O 1
ATOM 5604 N N . LEU A 1 704 ? -16.469 -40.688 -35.594 1 98.12 704 LEU A N 1
ATOM 5605 C CA . LEU A 1 704 ? -15.758 -39.406 -35.562 1 98.12 704 LEU A CA 1
ATOM 5606 C C . LEU A 1 704 ? -16.453 -38.406 -36.469 1 98.12 704 LEU A C 1
ATOM 5608 O O . LEU A 1 704 ? -16.609 -37.219 -36.094 1 98.12 704 LEU A O 1
ATOM 5612 N N . ASP A 1 705 ? -16.844 -38.844 -37.625 1 97.88 705 ASP A N 1
ATOM 5613 C CA . ASP A 1 705 ? -17.531 -37.969 -38.594 1 97.88 705 ASP A CA 1
ATOM 5614 C C . ASP A 1 705 ? -18.859 -37.469 -38 1 97.88 705 ASP A C 1
ATOM 5616 O O . ASP A 1 705 ? -19.203 -36.281 -38.156 1 97.88 705 ASP A O 1
ATOM 5620 N N . ALA A 1 706 ? -19.562 -38.344 -37.406 1 97.5 706 ALA A N 1
ATOM 5621 C CA . ALA A 1 706 ? -20.859 -37.969 -36.844 1 97.5 706 ALA A CA 1
ATOM 5622 C C . ALA A 1 706 ? -20.734 -36.906 -35.75 1 97.5 706 ALA A C 1
ATOM 5624 O O . ALA A 1 706 ? -21.531 -36 -35.688 1 97.5 706 ALA A O 1
ATOM 5625 N N . VAL A 1 707 ? -19.781 -37.094 -34.906 1 97.12 707 VAL A N 1
ATOM 5626 C CA . VAL A 1 707 ? -19.609 -36.156 -33.781 1 97.12 707 VAL A CA 1
ATOM 5627 C C . VAL A 1 707 ? -19.156 -34.812 -34.281 1 97.12 707 VAL A C 1
ATOM 5629 O O . VAL A 1 707 ? -19.609 -33.781 -33.812 1 97.12 707 VAL A O 1
ATOM 5632 N N . LEU A 1 708 ? -18.25 -34.75 -35.25 1 97.94 708 LEU A N 1
ATOM 5633 C CA . LEU A 1 708 ? -17.797 -33.5 -35.844 1 97.94 708 LEU A CA 1
ATOM 5634 C C . LEU A 1 708 ? -18.938 -32.75 -36.531 1 97.94 708 LEU A C 1
ATOM 5636 O O . LEU A 1 708 ? -19.031 -31.531 -36.469 1 97.94 708 LEU A O 1
ATOM 5640 N N . LYS A 1 709 ? -19.828 -33.5 -37.125 1 97.06 709 LYS A N 1
ATOM 5641 C CA . LYS A 1 709 ? -20.969 -32.938 -37.812 1 97.06 709 LYS A CA 1
ATOM 5642 C C . LYS A 1 709 ? -21.906 -32.219 -36.812 1 97.06 709 LYS A C 1
ATOM 5644 O O . LYS A 1 709 ? -22.484 -31.188 -37.125 1 97.06 709 LYS A O 1
ATOM 5649 N N . GLU A 1 710 ? -22.031 -32.781 -35.719 1 96.75 710 GLU A N 1
ATOM 5650 C CA . GLU A 1 710 ? -22.891 -32.188 -34.688 1 96.75 710 GLU A CA 1
ATOM 5651 C C . GLU A 1 710 ? -22.297 -30.844 -34.219 1 96.75 710 GLU A C 1
ATOM 5653 O O . GLU A 1 710 ? -23.047 -29.891 -33.938 1 96.75 710 GLU A O 1
ATOM 5658 N N . LEU A 1 711 ? -21.047 -30.766 -34.062 1 97.31 711 LEU A N 1
ATOM 5659 C CA . LEU A 1 711 ? -20.391 -29.516 -33.688 1 97.31 711 LEU A CA 1
ATOM 5660 C C . LEU A 1 711 ? -20.5 -28.469 -34.781 1 97.31 711 LEU A C 1
ATOM 5662 O O . LEU A 1 711 ? -20.625 -27.281 -34.5 1 97.31 711 LEU A O 1
ATOM 5666 N N . GLU A 1 712 ? -20.531 -28.922 -36.031 1 97.06 712 GLU A N 1
ATOM 5667 C CA . GLU A 1 712 ? -20.531 -28.047 -37.188 1 97.06 712 GLU A CA 1
ATOM 5668 C C . GLU A 1 712 ? -21.938 -27.484 -37.438 1 97.06 712 GLU A C 1
ATOM 5670 O O . GLU A 1 712 ? -22.078 -26.391 -37.969 1 97.06 712 GLU A O 1
ATOM 5675 N N . ASN A 1 713 ? -22.906 -28.25 -37.125 1 95.81 713 ASN A N 1
ATOM 5676 C CA . ASN A 1 713 ? -24.25 -27.891 -37.562 1 95.81 713 ASN A CA 1
ATOM 5677 C C . ASN A 1 713 ? -24.969 -27.016 -36.531 1 95.81 713 ASN A C 1
ATOM 5679 O O . ASN A 1 713 ? -26.141 -26.688 -36.688 1 95.81 713 ASN A O 1
ATOM 5683 N N . GLY A 1 714 ? -24.359 -26.703 -35.375 1 94.81 714 GLY A N 1
ATOM 5684 C CA . GLY A 1 714 ? -24.906 -25.75 -34.406 1 94.81 714 GLY A CA 1
ATOM 5685 C C . GLY A 1 714 ? -25.75 -26.422 -33.344 1 94.81 714 GLY A C 1
ATOM 5686 O O . GLY A 1 714 ? -26.422 -25.75 -32.562 1 94.81 714 GLY A O 1
ATOM 5687 N N . THR A 1 715 ? -25.688 -27.672 -33.219 1 95.38 715 THR A N 1
ATOM 5688 C CA . THR A 1 715 ? -26.469 -28.453 -32.25 1 95.38 715 THR A CA 1
ATOM 5689 C C . THR A 1 715 ? -26.219 -27.953 -30.828 1 95.38 715 THR A C 1
ATOM 5691 O O . THR A 1 715 ? -27.141 -27.906 -30.016 1 95.38 715 THR A O 1
ATOM 5694 N N . TYR A 1 716 ? -25.078 -27.5 -30.594 1 97.19 716 TYR A N 1
ATOM 5695 C CA . TYR A 1 716 ? -24.703 -27.172 -29.234 1 97.19 716 TYR A CA 1
ATOM 5696 C C . TYR A 1 716 ? -24.531 -25.656 -29.062 1 97.19 716 TYR A C 1
ATOM 5698 O O . TYR A 1 716 ? -24.047 -25.188 -28.031 1 97.19 716 TYR A O 1
ATOM 5706 N N . SER A 1 717 ? -24.812 -24.922 -30.031 1 96.25 717 SER A N 1
ATOM 5707 C CA . SER A 1 717 ? -24.641 -23.469 -30 1 96.25 717 SER A CA 1
ATOM 5708 C C . SER A 1 717 ? -25.906 -22.75 -30.422 1 96.25 717 SER A C 1
ATOM 5710 O O . SER A 1 717 ? -25.859 -21.75 -31.141 1 96.25 717 SER A O 1
ATOM 5712 N N . ASN A 1 718 ? -27.031 -23.359 -30.078 1 93.62 718 ASN A N 1
ATOM 5713 C CA . ASN A 1 718 ? -28.328 -22.766 -30.344 1 93.62 718 ASN A CA 1
ATOM 5714 C C . ASN A 1 718 ? -28.5 -22.422 -31.812 1 93.62 718 ASN A C 1
ATOM 5716 O O . ASN A 1 718 ? -28.984 -21.344 -32.156 1 93.62 718 ASN A O 1
ATOM 5720 N N . GLY A 1 719 ? -27.922 -23.172 -32.625 1 94.44 719 GLY A N 1
ATOM 5721 C CA . GLY A 1 719 ? -28.094 -23.016 -34.062 1 94.44 719 GLY A CA 1
ATOM 5722 C C . GLY A 1 719 ? -26.969 -22.25 -34.75 1 94.44 719 GLY A C 1
ATOM 5723 O O . GLY A 1 719 ? -26.891 -22.203 -35.969 1 94.44 719 GLY A O 1
ATOM 5724 N N . ASP A 1 720 ? -26.094 -21.641 -33.969 1 96.69 720 ASP A N 1
ATOM 5725 C CA . ASP A 1 720 ? -24.953 -20.906 -34.531 1 96.69 720 ASP A CA 1
ATOM 5726 C C . ASP A 1 720 ? -23.922 -21.875 -35.094 1 96.69 720 ASP A C 1
ATOM 5728 O O . ASP A 1 720 ? -23.156 -22.484 -34.344 1 96.69 720 ASP A O 1
ATOM 5732 N N . LYS A 1 721 ? -23.75 -21.938 -36.375 1 96.5 721 LYS A N 1
ATOM 5733 C CA . LYS A 1 721 ? -22.859 -22.891 -37.031 1 96.5 721 LYS A CA 1
ATOM 5734 C C . LYS A 1 721 ? -21.422 -22.391 -37 1 96.5 721 LYS A C 1
ATOM 5736 O O . LYS A 1 721 ? -20.484 -23.141 -37.312 1 96.5 721 LYS A O 1
ATOM 5741 N N . HIS A 1 722 ? -21.234 -21.188 -36.531 1 96.88 722 HIS A N 1
ATOM 5742 C CA . HIS A 1 722 ? -19.891 -20.609 -36.531 1 96.88 722 HIS A CA 1
ATOM 5743 C C . HIS A 1 722 ? -19.312 -20.516 -35.125 1 96.88 722 HIS A C 1
ATOM 5745 O O . HIS A 1 722 ? -18.203 -20 -34.938 1 96.88 722 HIS A O 1
ATOM 5751 N N . ALA A 1 723 ? -20.047 -21 -34.156 1 97.19 723 ALA A N 1
ATOM 5752 C CA . ALA A 1 723 ? -19.672 -20.859 -32.75 1 97.19 723 ALA A CA 1
ATOM 5753 C C . ALA A 1 723 ? -18.328 -21.516 -32.469 1 97.19 723 ALA A C 1
ATOM 5755 O O . ALA A 1 723 ? -17.547 -21.016 -31.656 1 97.19 723 ALA A O 1
ATOM 5756 N N . PHE A 1 724 ? -18.016 -22.578 -33.188 1 98.31 724 PHE A N 1
ATOM 5757 C CA . PHE A 1 724 ? -16.812 -23.359 -32.906 1 98.31 724 PHE A CA 1
ATOM 5758 C C . PHE A 1 724 ? -15.859 -23.359 -34.062 1 98.31 724 PHE A C 1
ATOM 5760 O O . PHE A 1 724 ? -15.07 -24.297 -34.25 1 98.31 724 PHE A O 1
ATOM 5767 N N . ASP A 1 725 ? -15.828 -22.344 -34.875 1 97.31 725 ASP A N 1
ATOM 5768 C CA . ASP A 1 725 ? -15.078 -22.281 -36.094 1 97.31 725 ASP A CA 1
ATOM 5769 C C . ASP A 1 725 ? -13.578 -22.422 -35.844 1 97.31 725 ASP A C 1
ATOM 5771 O O . ASP A 1 725 ? -12.883 -23.125 -36.594 1 97.31 725 ASP A O 1
ATOM 5775 N N . GLN A 1 726 ? -13.094 -21.781 -34.844 1 97.31 726 GLN A N 1
ATOM 5776 C CA . GLN A 1 726 ? -11.656 -21.797 -34.594 1 97.31 726 GLN A CA 1
ATOM 5777 C C . GLN A 1 726 ? -11.172 -23.203 -34.25 1 97.31 726 GLN A C 1
ATOM 5779 O O . GLN A 1 726 ? -10.156 -23.656 -34.781 1 97.31 726 GLN A O 1
ATOM 5784 N N . MET A 1 727 ? -11.906 -23.844 -33.375 1 97.81 727 MET A N 1
ATOM 5785 C CA . MET A 1 727 ? -11.547 -25.203 -33 1 97.81 727 MET A CA 1
ATOM 5786 C C . MET A 1 727 ? -11.68 -26.156 -34.188 1 97.81 727 MET A C 1
ATOM 5788 O O . MET A 1 727 ? -10.781 -26.953 -34.438 1 97.81 727 MET A O 1
ATOM 5792 N N . LEU A 1 728 ? -12.758 -26.016 -34.938 1 97.88 728 LEU A N 1
ATOM 5793 C CA . LEU A 1 728 ? -13.031 -26.906 -36.062 1 97.88 728 LEU A CA 1
ATOM 5794 C C . LEU A 1 728 ? -12.023 -26.672 -37.219 1 97.88 728 LEU A C 1
ATOM 5796 O O . LEU A 1 728 ? -11.578 -27.609 -37.844 1 97.88 728 LEU A O 1
ATOM 5800 N N . HIS A 1 729 ? -11.727 -25.422 -37.469 1 97.62 729 HIS A N 1
ATOM 5801 C CA . HIS A 1 729 ? -10.711 -25.109 -38.469 1 97.62 729 HIS A CA 1
ATOM 5802 C C . HIS A 1 729 ? -9.367 -25.75 -38.094 1 97.62 729 HIS A C 1
ATOM 5804 O O . HIS A 1 729 ? -8.688 -26.281 -38.969 1 97.62 729 HIS A O 1
ATOM 5810 N N . SER A 1 730 ? -8.969 -25.703 -36.875 1 97.38 730 SER A N 1
ATOM 5811 C CA . SER A 1 730 ? -7.715 -26.297 -36.406 1 97.38 730 SER A CA 1
ATOM 5812 C C . SER A 1 730 ? -7.699 -27.797 -36.656 1 97.38 730 SER A C 1
ATOM 5814 O O . SER A 1 730 ? -6.68 -28.359 -37.062 1 97.38 730 SER A O 1
ATOM 5816 N N . LEU A 1 731 ? -8.844 -28.484 -36.469 1 97.56 731 LEU A N 1
ATOM 5817 C CA . LEU A 1 731 ? -8.945 -29.938 -36.562 1 97.56 731 LEU A CA 1
ATOM 5818 C C . LEU A 1 731 ? -8.992 -30.406 -38 1 97.56 731 LEU A C 1
ATOM 5820 O O . LEU A 1 731 ? -8.625 -31.547 -38.312 1 97.56 731 LEU A O 1
ATOM 5824 N N . LEU A 1 732 ? -9.43 -29.531 -38.906 1 96.69 732 LEU A N 1
ATOM 5825 C CA . LEU A 1 732 ? -9.68 -29.953 -40.281 1 96.69 732 LEU A CA 1
ATOM 5826 C C . LEU A 1 732 ? -8.797 -29.203 -41.25 1 96.69 732 LEU A C 1
ATOM 5828 O O . LEU A 1 732 ? -7.637 -29.547 -41.469 1 96.69 732 LEU A O 1
ATOM 5832 N N . GLN A 1 733 ? -9.219 -27.938 -41.656 1 95.38 733 GLN A N 1
ATOM 5833 C CA . GLN A 1 733 ? -8.484 -27.141 -42.656 1 95.38 733 GLN A CA 1
ATOM 5834 C C . GLN A 1 733 ? -7.109 -26.75 -42.125 1 95.38 733 GLN A C 1
ATOM 5836 O O . GLN A 1 733 ? -6.168 -26.578 -42.906 1 95.38 733 GLN A O 1
ATOM 5841 N N . GLY A 1 734 ? -7.039 -26.656 -40.844 1 95.38 734 GLY A N 1
ATOM 5842 C CA . GLY A 1 734 ? -5.777 -26.266 -40.25 1 95.38 734 GLY A CA 1
ATOM 5843 C C . GLY A 1 734 ? -4.789 -27.422 -40.125 1 95.38 734 GLY A C 1
ATOM 5844 O O . GLY A 1 734 ? -3.641 -27.219 -39.75 1 95.38 734 GLY A O 1
ATOM 5845 N N . GLY A 1 735 ? -5.227 -28.594 -40.438 1 95.94 735 GLY A N 1
ATOM 5846 C CA . GLY A 1 735 ? -4.305 -29.719 -40.594 1 95.94 735 GLY A CA 1
ATOM 5847 C C . GLY A 1 735 ? -4.23 -30.594 -39.344 1 95.94 735 GLY A C 1
ATOM 5848 O O . GLY A 1 735 ? -3.475 -31.562 -39.312 1 95.94 735 GLY A O 1
ATOM 5849 N N . ASP A 1 736 ? -4.914 -30.281 -38.281 1 97.44 736 ASP A N 1
ATOM 5850 C CA . ASP A 1 736 ? -4.895 -31.078 -37.031 1 97.44 736 ASP A CA 1
ATOM 5851 C C . ASP A 1 736 ? -3.463 -31.297 -36.562 1 97.44 736 ASP A C 1
ATOM 5853 O O . ASP A 1 736 ? -3.021 -32.438 -36.438 1 97.44 736 ASP A O 1
ATOM 5857 N N . PRO A 1 737 ? -2.822 -30.219 -36.219 1 94.94 737 PRO A N 1
ATOM 5858 C CA . PRO A 1 737 ? -1.385 -30.281 -35.938 1 94.94 737 PRO A CA 1
ATOM 5859 C C . PRO A 1 737 ? -1.053 -31.234 -34.781 1 94.94 737 PRO A C 1
ATOM 5861 O O . PRO A 1 737 ? 0.079 -31.703 -34.688 1 94.94 737 PRO A O 1
ATOM 5864 N N . TYR A 1 738 ? -2.053 -31.656 -34.031 1 96.06 738 TYR A N 1
ATOM 5865 C CA . TYR A 1 738 ? -1.752 -32.469 -32.844 1 96.06 738 TYR A CA 1
ATOM 5866 C C . TYR A 1 738 ? -2.412 -33.844 -32.938 1 96.06 738 TYR A C 1
ATOM 5868 O O . TYR A 1 738 ? -2.598 -34.5 -31.922 1 96.06 738 TYR A O 1
ATOM 5876 N N . LEU A 1 739 ? -2.879 -34.219 -34.062 1 97.62 739 LEU A N 1
ATOM 5877 C CA . LEU A 1 739 ? -3.316 -35.562 -34.438 1 97.62 739 LEU A CA 1
ATOM 5878 C C . LEU A 1 739 ? -4.484 -36 -33.562 1 97.62 739 LEU A C 1
ATOM 5880 O O . LEU A 1 739 ? -4.5 -37.156 -33.062 1 97.62 739 LEU A O 1
ATOM 5884 N N . VAL A 1 740 ? -5.344 -35.156 -33.312 1 98.25 740 VAL A N 1
ATOM 5885 C CA . VAL A 1 740 ? -6.531 -35.438 -32.531 1 98.25 740 VAL A CA 1
ATOM 5886 C C . VAL A 1 740 ? -7.387 -36.469 -33.25 1 98.25 740 VAL A C 1
ATOM 5888 O O . VAL A 1 740 ? -7.824 -37.438 -32.625 1 98.25 740 VAL A O 1
ATOM 5891 N N . LEU A 1 741 ? -7.539 -36.344 -34.531 1 98.31 741 LEU A N 1
ATOM 5892 C CA . LEU A 1 741 ? -8.391 -37.25 -35.312 1 98.31 741 LEU A CA 1
ATOM 5893 C C . LEU A 1 741 ? -7.734 -38.594 -35.438 1 98.31 741 LEU A C 1
ATOM 5895 O O . LEU A 1 741 ? -8.414 -39.625 -35.406 1 98.31 741 LEU A O 1
ATOM 5899 N N . ALA A 1 742 ? -6.457 -38.656 -35.531 1 97.88 742 ALA A N 1
ATOM 5900 C CA . ALA A 1 742 ? -5.73 -39.906 -35.75 1 97.88 742 ALA A CA 1
ATOM 5901 C C . ALA A 1 742 ? -5.777 -40.781 -34.5 1 97.88 742 ALA A C 1
ATOM 5903 O O . ALA A 1 742 ? -5.781 -42 -34.594 1 97.88 742 ALA A O 1
ATOM 5904 N N . ASP A 1 743 ? -5.836 -40.188 -33.375 1 98.12 743 ASP A N 1
ATOM 5905 C CA . ASP A 1 743 ? -5.758 -40.906 -32.125 1 98.12 743 ASP A CA 1
ATOM 5906 C C . ASP A 1 743 ? -7.148 -41.188 -31.562 1 98.12 743 ASP A C 1
ATOM 5908 O O . ASP A 1 743 ? -7.285 -41.812 -30.516 1 98.12 743 ASP A O 1
ATOM 5912 N N . PHE A 1 744 ? -8.227 -40.75 -32.188 1 98.38 744 PHE A N 1
ATOM 5913 C CA . PHE A 1 744 ? -9.578 -40.781 -31.656 1 98.38 744 PHE A CA 1
ATOM 5914 C C . PHE A 1 744 ? -10.031 -42.25 -31.438 1 98.38 744 PHE A C 1
ATOM 5916 O O . PHE A 1 744 ? -10.5 -42.594 -30.344 1 98.38 744 PHE A O 1
ATOM 5923 N N . GLU A 1 745 ? -9.859 -43.062 -32.406 1 97.94 745 GLU A N 1
ATOM 5924 C CA . GLU A 1 745 ? -10.305 -44.438 -32.281 1 97.94 745 GLU A CA 1
ATOM 5925 C C . GLU A 1 745 ? -9.602 -45.156 -31.141 1 97.94 745 GLU A C 1
ATOM 5927 O O . GLU A 1 745 ? -10.242 -45.875 -30.359 1 97.94 745 GLU A O 1
ATOM 5932 N N . ALA A 1 746 ? -8.305 -44.969 -31.078 1 98.19 746 ALA A N 1
ATOM 5933 C CA . ALA A 1 746 ? -7.523 -45.594 -30.016 1 98.19 746 ALA A CA 1
ATOM 5934 C C . ALA A 1 746 ? -7.941 -45.094 -28.656 1 98.19 746 ALA A C 1
ATOM 5936 O O . ALA A 1 746 ? -7.934 -45.812 -27.672 1 98.19 746 ALA A O 1
ATOM 5937 N N . TYR A 1 747 ? -8.258 -43.844 -28.609 1 98.44 747 TYR A N 1
ATOM 5938 C CA . TYR A 1 747 ? -8.688 -43.219 -27.359 1 98.44 747 TYR A CA 1
ATOM 5939 C C . TYR A 1 747 ? -10.023 -43.781 -26.906 1 98.44 747 TYR A C 1
ATOM 5941 O O . TYR A 1 747 ? -10.203 -44.125 -25.734 1 98.44 747 TYR A O 1
ATOM 5949 N N . VAL A 1 748 ? -10.977 -43.969 -27.75 1 97.94 748 VAL A N 1
ATOM 5950 C CA . VAL A 1 748 ? -12.281 -44.562 -27.469 1 97.94 748 VAL A CA 1
ATOM 5951 C C . VAL A 1 748 ? -12.117 -46 -26.969 1 97.94 748 VAL A C 1
ATOM 5953 O O . VAL A 1 748 ? -12.773 -46.406 -26.016 1 97.94 748 VAL A O 1
ATOM 5956 N N . ALA A 1 749 ? -11.203 -46.656 -27.594 1 97.81 749 ALA A N 1
ATOM 5957 C CA . ALA A 1 749 ? -10.953 -48.031 -27.188 1 97.81 749 ALA A CA 1
ATOM 5958 C C . ALA A 1 749 ? -10.367 -48.094 -25.781 1 97.81 749 ALA A C 1
ATOM 5960 O O . ALA A 1 749 ? -10.719 -49 -25 1 97.81 749 ALA A O 1
ATOM 5961 N N . ALA A 1 750 ? -9.469 -47.25 -25.531 1 98.25 750 ALA A N 1
ATOM 5962 C CA . ALA A 1 750 ? -8.883 -47.188 -24.203 1 98.25 750 ALA A CA 1
ATOM 5963 C C . ALA A 1 750 ? -9.945 -46.906 -23.141 1 98.25 750 ALA A C 1
ATOM 5965 O O . ALA A 1 750 ? -9.914 -47.469 -22.047 1 98.25 750 ALA A O 1
ATOM 5966 N N . GLN A 1 751 ? -10.844 -46.062 -23.469 1 97.44 751 GLN A N 1
ATOM 5967 C CA . GLN A 1 751 ? -11.914 -45.688 -22.531 1 97.44 751 GLN A CA 1
ATOM 5968 C C . GLN A 1 751 ? -12.859 -46.875 -22.297 1 97.44 751 GLN A C 1
ATOM 5970 O O . GLN A 1 751 ? -13.414 -47.031 -21.203 1 97.44 751 GLN A O 1
ATOM 5975 N N . LYS A 1 752 ? -13.055 -47.656 -23.234 1 95.94 752 LYS A N 1
ATOM 5976 C CA . LYS A 1 752 ? -13.867 -48.875 -23.047 1 95.94 752 LYS A CA 1
ATOM 5977 C C . LYS A 1 752 ? -13.203 -49.844 -22.078 1 95.94 752 LYS A C 1
ATOM 5979 O O . LYS A 1 752 ? -13.883 -50.5 -21.281 1 95.94 752 LYS A O 1
ATOM 5984 N N . ARG A 1 753 ? -11.898 -49.906 -22.172 1 97.31 753 ARG A N 1
ATOM 5985 C CA . ARG A 1 753 ? -11.164 -50.719 -21.219 1 97.31 753 ARG A CA 1
ATOM 5986 C C . ARG A 1 753 ? -11.312 -50.188 -19.797 1 97.31 753 ARG A C 1
ATOM 5988 O O . ARG A 1 753 ? -11.359 -50.969 -18.844 1 97.31 753 ARG A O 1
ATOM 5995 N N . VAL A 1 754 ? -11.398 -48.906 -19.672 1 97.75 754 VAL A N 1
ATOM 5996 C CA . VAL A 1 754 ? -11.625 -48.312 -18.375 1 97.75 754 VAL A CA 1
ATOM 5997 C C . VAL A 1 754 ? -12.961 -48.781 -17.797 1 97.75 754 VAL A C 1
ATOM 5999 O O . VAL A 1 754 ? -13.039 -49.188 -16.641 1 97.75 754 VAL A O 1
ATOM 6002 N N . ASP A 1 755 ? -13.984 -48.75 -18.625 1 95.62 755 ASP A N 1
ATOM 6003 C CA . ASP A 1 755 ? -15.32 -49.156 -18.203 1 95.62 755 ASP A CA 1
ATOM 6004 C C . ASP A 1 755 ? -15.336 -50.625 -17.766 1 95.62 755 ASP A C 1
ATOM 6006 O O . ASP A 1 755 ? -15.953 -50.969 -16.75 1 95.62 755 ASP A O 1
ATOM 6010 N N . GLU A 1 756 ? -14.664 -51.375 -18.5 1 95.56 756 GLU A N 1
ATOM 6011 C CA . GLU A 1 756 ? -14.625 -52.781 -18.219 1 95.56 756 GLU A CA 1
ATOM 6012 C C . GLU A 1 756 ? -13.945 -53.062 -16.875 1 95.56 756 GLU A C 1
ATOM 6014 O O . GLU A 1 756 ? -14.461 -53.844 -16.062 1 95.56 756 GLU A O 1
ATOM 6019 N N . LEU A 1 757 ? -12.859 -52.438 -16.672 1 97.19 757 LEU A N 1
ATOM 6020 C CA . LEU A 1 757 ? -12.133 -52.656 -15.422 1 97.19 757 LEU A CA 1
ATOM 6021 C C . LEU A 1 757 ? -12.898 -52.094 -14.234 1 97.19 757 LEU A C 1
ATOM 6023 O O . LEU A 1 757 ? -12.898 -52.688 -13.148 1 97.19 757 LEU A O 1
ATOM 6027 N N . TYR A 1 758 ? -13.531 -50.969 -14.391 1 97.25 758 TYR A N 1
ATOM 6028 C CA . TYR A 1 758 ? -14.211 -50.312 -13.289 1 97.25 758 TYR A CA 1
ATOM 6029 C C . TYR A 1 758 ? -15.367 -51.156 -12.766 1 97.25 758 TYR A C 1
ATOM 6031 O O . TYR A 1 758 ? -15.727 -51.062 -11.586 1 97.25 758 TYR A O 1
ATOM 6039 N N . ARG A 1 759 ? -15.938 -52 -13.617 1 95.75 759 ARG A N 1
ATOM 6040 C CA . ARG A 1 759 ? -17.047 -52.844 -13.219 1 95.75 759 ARG A CA 1
ATOM 6041 C C . ARG A 1 759 ? -16.594 -53.906 -12.234 1 95.75 759 ARG A C 1
ATOM 6043 O O . ARG A 1 759 ? -17.391 -54.438 -11.461 1 95.75 759 ARG A O 1
ATOM 6050 N N . ASP A 1 760 ? -15.359 -54.219 -12.367 1 96.94 760 ASP A N 1
ATOM 6051 C CA . ASP A 1 760 ? -14.742 -55.094 -11.375 1 96.94 760 ASP A CA 1
ATOM 6052 C C . ASP A 1 760 ? -14.18 -54.312 -10.203 1 96.94 760 ASP A C 1
ATOM 6054 O O . ASP A 1 760 ? -12.984 -53.969 -10.188 1 96.94 760 ASP A O 1
ATOM 6058 N N . GLU A 1 761 ? -14.906 -54.156 -9.242 1 96.56 761 GLU A N 1
ATOM 6059 C CA . GLU A 1 761 ? -14.594 -53.25 -8.133 1 96.56 761 GLU A CA 1
ATOM 6060 C C . GLU A 1 761 ? -13.305 -53.688 -7.43 1 96.56 761 GLU A C 1
ATOM 6062 O O . GLU A 1 761 ? -12.5 -52.844 -7.047 1 96.56 761 GLU A O 1
ATOM 6067 N N . GLU A 1 762 ? -13.125 -54.906 -7.223 1 97.38 762 GLU A N 1
ATOM 6068 C CA . GLU A 1 762 ? -11.938 -55.406 -6.531 1 97.38 762 GLU A CA 1
ATOM 6069 C C . GLU A 1 762 ? -10.68 -55.188 -7.363 1 97.38 762 GLU A C 1
ATOM 6071 O O . GLU A 1 762 ? -9.656 -54.75 -6.848 1 97.38 762 GLU A O 1
ATOM 6076 N N . ALA A 1 763 ? -10.773 -55.5 -8.633 1 97.5 763 ALA A N 1
ATOM 6077 C CA . ALA A 1 763 ? -9.625 -55.312 -9.516 1 97.5 763 ALA A CA 1
ATOM 6078 C C . ALA A 1 763 ? -9.273 -53.844 -9.664 1 97.5 763 ALA A C 1
ATOM 6080 O O . ALA A 1 763 ? -8.102 -53.469 -9.719 1 97.5 763 ALA A O 1
ATOM 6081 N N . TRP A 1 764 ? -10.273 -53.031 -9.727 1 98 764 TRP A N 1
ATOM 6082 C CA . TRP A 1 764 ? -10.062 -51.594 -9.82 1 98 764 TRP A CA 1
ATOM 6083 C C . TRP A 1 764 ? -9.344 -51.062 -8.586 1 98 764 TRP A C 1
ATOM 6085 O O . TRP A 1 764 ? -8.375 -50.312 -8.695 1 98 764 TRP A O 1
ATOM 6095 N N . THR A 1 765 ? -9.875 -51.438 -7.414 1 98.31 765 THR A N 1
ATOM 6096 C CA . THR A 1 765 ? -9.297 -50.969 -6.16 1 98.31 765 THR A CA 1
ATOM 6097 C C . THR A 1 765 ? -7.852 -51.438 -6.023 1 98.31 765 THR A C 1
ATOM 6099 O O . THR A 1 765 ? -6.988 -50.688 -5.566 1 98.31 765 THR A O 1
ATOM 6102 N N . ARG A 1 766 ? -7.629 -52.656 -6.41 1 98.25 766 ARG A N 1
ATOM 6103 C CA . ARG A 1 766 ? -6.27 -53.188 -6.387 1 98.25 766 ARG A CA 1
ATOM 6104 C C . ARG A 1 766 ? -5.34 -52.375 -7.266 1 98.25 766 ARG A C 1
ATOM 6106 O O . ARG A 1 766 ? -4.227 -52.031 -6.859 1 98.25 766 ARG A O 1
ATOM 6113 N N . ALA A 1 767 ? -5.758 -52.062 -8.461 1 98.5 767 ALA A N 1
ATOM 6114 C CA . ALA A 1 767 ? -4.961 -51.25 -9.367 1 98.5 767 ALA A CA 1
ATOM 6115 C C . ALA A 1 767 ? -4.695 -49.875 -8.781 1 98.5 767 ALA A C 1
ATOM 6117 O O . ALA A 1 767 ? -3.594 -49.344 -8.914 1 98.5 767 ALA A O 1
ATOM 6118 N N . ALA A 1 768 ? -5.695 -49.281 -8.156 1 98.62 768 ALA A N 1
ATOM 6119 C CA . ALA A 1 768 ? -5.559 -47.969 -7.535 1 98.62 768 ALA A CA 1
ATOM 6120 C C . ALA A 1 768 ? -4.512 -48 -6.426 1 98.62 768 ALA A C 1
ATOM 6122 O O . ALA A 1 768 ? -3.674 -47.094 -6.332 1 98.62 768 ALA A O 1
ATOM 6123 N N . ILE A 1 769 ? -4.57 -49 -5.57 1 98.62 769 ILE A N 1
ATOM 6124 C CA . ILE A 1 769 ? -3.621 -49.156 -4.473 1 98.62 769 ILE A CA 1
ATOM 6125 C C . ILE A 1 769 ? -2.205 -49.312 -5.031 1 98.62 769 ILE A C 1
ATOM 6127 O O . ILE A 1 769 ? -1.262 -48.719 -4.5 1 98.62 769 ILE A O 1
ATOM 6131 N N . LEU A 1 770 ? -2.037 -50.031 -6.102 1 98.5 770 LEU A N 1
ATOM 6132 C CA . LEU A 1 770 ? -0.724 -50.25 -6.699 1 98.5 770 LEU A CA 1
ATOM 6133 C C . LEU A 1 770 ? -0.187 -48.969 -7.312 1 98.5 770 LEU A C 1
ATOM 6135 O O . LEU A 1 770 ? 1.022 -48.719 -7.305 1 98.5 770 LEU A O 1
ATOM 6139 N N . ASN A 1 771 ? -1.069 -48.188 -7.879 1 98.38 771 ASN A N 1
ATOM 6140 C CA . ASN A 1 771 ? -0.633 -46.844 -8.328 1 98.38 771 ASN A CA 1
ATOM 6141 C C . ASN A 1 771 ? -0.054 -46.031 -7.172 1 98.38 771 ASN A C 1
ATOM 6143 O O . ASN A 1 771 ? 1.03 -45.469 -7.297 1 98.38 771 ASN A O 1
ATOM 6147 N N . THR A 1 772 ? -0.732 -45.969 -6.047 1 98.44 772 THR A N 1
ATOM 6148 C CA . THR A 1 772 ? -0.24 -45.25 -4.879 1 98.44 772 THR A CA 1
ATOM 6149 C C . THR A 1 772 ? 1.08 -45.844 -4.395 1 98.44 772 THR A C 1
ATOM 6151 O O . THR A 1 772 ? 2.043 -45.094 -4.148 1 98.44 772 THR A O 1
ATOM 6154 N N . ALA A 1 773 ? 1.163 -47.125 -4.355 1 98.38 773 ALA A N 1
ATOM 6155 C CA . ALA A 1 773 ? 2.285 -47.844 -3.758 1 98.38 773 ALA A CA 1
ATOM 6156 C C . ALA A 1 773 ? 3.551 -47.688 -4.594 1 98.38 773 ALA A C 1
ATOM 6158 O O . ALA A 1 773 ? 4.66 -47.688 -4.059 1 98.38 773 ALA A O 1
ATOM 6159 N N . ARG A 1 774 ? 3.414 -47.5 -5.859 1 98 774 ARG A N 1
ATOM 6160 C CA . ARG A 1 774 ? 4.566 -47.594 -6.75 1 98 774 ARG A CA 1
ATOM 6161 C C . ARG A 1 774 ? 4.977 -46.219 -7.277 1 98 774 ARG A C 1
ATOM 6163 O O . ARG A 1 774 ? 5.707 -46.125 -8.266 1 98 774 ARG A O 1
ATOM 6170 N N . CYS A 1 775 ? 4.508 -45.156 -6.664 1 95.69 775 CYS A N 1
ATOM 6171 C CA . CYS A 1 775 ? 4.789 -43.812 -7.121 1 95.69 775 CYS A CA 1
ATOM 6172 C C . CYS A 1 775 ? 5.926 -43.188 -6.32 1 95.69 775 CYS A C 1
ATOM 6174 O O . CYS A 1 775 ? 6.152 -41.969 -6.391 1 95.69 775 CYS A O 1
ATOM 6176 N N . GLY A 1 776 ? 6.695 -43.906 -5.617 1 95.81 776 GLY A N 1
ATOM 6177 C CA . GLY A 1 776 ? 7.777 -43.406 -4.785 1 95.81 776 GLY A CA 1
ATOM 6178 C C . GLY A 1 776 ? 8.789 -42.562 -5.559 1 95.81 776 GLY A C 1
ATOM 6179 O O . GLY A 1 776 ? 9.297 -41.562 -5.055 1 95.81 776 GLY A O 1
ATOM 6180 N N . MET A 1 777 ? 9.062 -42.969 -6.77 1 94.81 777 MET A N 1
ATOM 6181 C CA . MET A 1 777 ? 10.086 -42.344 -7.598 1 94.81 777 MET A CA 1
ATOM 6182 C C . MET A 1 777 ? 9.703 -40.906 -7.945 1 94.81 777 MET A C 1
ATOM 6184 O O . MET A 1 777 ? 10.562 -40.094 -8.258 1 94.81 777 MET A O 1
ATOM 6188 N N . PHE A 1 778 ? 8.445 -40.531 -7.848 1 97.12 778 PHE A N 1
ATOM 6189 C CA . PHE A 1 778 ? 7.969 -39.25 -8.297 1 97.12 778 PHE A CA 1
ATOM 6190 C C . PHE A 1 778 ? 7.895 -38.25 -7.129 1 97.12 778 PHE A C 1
ATOM 6192 O O . PHE A 1 778 ? 6.984 -37.438 -7.062 1 97.12 778 PHE A O 1
ATOM 6199 N N . SER A 1 779 ? 8.797 -38.406 -6.211 1 97.19 779 SER A N 1
ATOM 6200 C CA . SER A 1 779 ? 8.969 -37.438 -5.117 1 97.19 779 SER A CA 1
ATOM 6201 C C . SER A 1 779 ? 9.891 -36.281 -5.523 1 97.19 779 SER A C 1
ATOM 6203 O O . SER A 1 779 ? 10.922 -36.5 -6.156 1 97.19 779 SER A O 1
ATOM 6205 N N . SER A 1 780 ? 9.469 -35.094 -5.16 1 97.88 780 SER A N 1
ATOM 6206 C CA . SER A 1 780 ? 10.344 -33.969 -5.414 1 97.88 780 SER A CA 1
ATOM 6207 C C . SER A 1 780 ? 11.594 -34 -4.535 1 97.88 780 SER A C 1
ATOM 6209 O O . SER A 1 780 ? 12.633 -33.469 -4.891 1 97.88 780 SER A O 1
ATOM 6211 N N . ASP A 1 781 ? 11.539 -34.688 -3.318 1 98.12 781 ASP A N 1
ATOM 6212 C CA . ASP A 1 781 ? 12.734 -34.875 -2.502 1 98.12 781 ASP A CA 1
ATOM 6213 C C . ASP A 1 781 ? 13.805 -35.656 -3.268 1 98.12 781 ASP A C 1
ATOM 6215 O O . ASP A 1 781 ? 14.984 -35.281 -3.221 1 98.12 781 ASP A O 1
ATOM 6219 N N . ARG A 1 782 ? 13.383 -36.656 -3.928 1 97.5 782 ARG A N 1
ATOM 6220 C CA . ARG A 1 782 ? 14.297 -37.438 -4.773 1 97.5 782 ARG A CA 1
ATOM 6221 C C . ARG A 1 782 ? 14.859 -36.562 -5.891 1 97.5 782 ARG A C 1
ATOM 6223 O O . ARG A 1 782 ? 16.062 -36.594 -6.176 1 97.5 782 ARG A O 1
ATOM 6230 N N . SER A 1 783 ? 14.016 -35.781 -6.547 1 97.5 783 SER A N 1
ATOM 6231 C CA . SER A 1 783 ? 14.477 -34.906 -7.602 1 97.5 783 SER A CA 1
ATOM 6232 C C . SER A 1 783 ? 15.578 -33.969 -7.098 1 97.5 783 SER A C 1
ATOM 6234 O O . SER A 1 783 ? 16.578 -33.75 -7.781 1 97.5 783 SER A O 1
ATOM 6236 N N . ILE A 1 784 ? 15.336 -33.375 -5.918 1 97.94 784 ILE A N 1
ATOM 6237 C CA . ILE A 1 784 ? 16.312 -32.438 -5.352 1 97.94 784 ILE A CA 1
ATOM 6238 C C . ILE A 1 784 ? 17.609 -33.156 -5.055 1 97.94 784 ILE A C 1
ATOM 6240 O O . ILE A 1 784 ? 18.703 -32.625 -5.289 1 97.94 784 ILE A O 1
ATOM 6244 N N . ARG A 1 785 ? 17.562 -34.375 -4.551 1 97.12 785 ARG A N 1
ATOM 6245 C CA . ARG A 1 785 ? 18.766 -35.156 -4.336 1 97.12 785 ARG A CA 1
ATOM 6246 C C . ARG A 1 785 ? 19.5 -35.406 -5.652 1 97.12 785 ARG A C 1
ATOM 6248 O O . ARG A 1 785 ? 20.734 -35.406 -5.695 1 97.12 785 ARG A O 1
ATOM 6255 N N . ASP A 1 786 ? 18.75 -35.656 -6.707 1 97.25 786 ASP A N 1
ATOM 6256 C CA . ASP A 1 786 ? 19.359 -35.812 -8.023 1 97.25 786 ASP A CA 1
ATOM 6257 C C . ASP A 1 786 ? 20.062 -34.531 -8.477 1 97.25 786 ASP A C 1
ATOM 6259 O O . ASP A 1 786 ? 21.172 -34.562 -9 1 97.25 786 ASP A O 1
ATOM 6263 N N . TYR A 1 787 ? 19.422 -33.406 -8.281 1 97.81 787 TYR A N 1
ATOM 6264 C CA . TYR A 1 787 ? 20.031 -32.125 -8.602 1 97.81 787 TYR A CA 1
ATOM 6265 C C . TYR A 1 787 ? 21.328 -31.922 -7.82 1 97.81 787 TYR A C 1
ATOM 6267 O O . TYR A 1 787 ? 22.328 -31.469 -8.367 1 97.81 787 TYR A O 1
ATOM 6275 N N . GLN A 1 788 ? 21.266 -32.219 -6.48 1 95.88 788 GLN A N 1
ATOM 6276 C CA . GLN A 1 788 ? 22.453 -32.125 -5.633 1 95.88 788 GLN A CA 1
ATOM 6277 C C . GLN A 1 788 ? 23.609 -32.938 -6.184 1 95.88 788 GLN A C 1
ATOM 6279 O O . GLN A 1 788 ? 24.734 -32.438 -6.293 1 95.88 788 GLN A O 1
ATOM 6284 N N . GLN A 1 789 ? 23.281 -34.094 -6.586 1 95.25 789 GLN A N 1
ATOM 6285 C CA . GLN A 1 789 ? 24.312 -35.062 -6.973 1 95.25 789 GLN A CA 1
ATOM 6286 C C . GLN A 1 789 ? 24.812 -34.781 -8.383 1 95.25 789 GLN A C 1
ATOM 6288 O O . GLN A 1 789 ? 26.016 -34.875 -8.641 1 95.25 789 GLN A O 1
ATOM 6293 N N . ARG A 1 790 ? 23.953 -34.344 -9.258 1 95.62 790 ARG A N 1
ATOM 6294 C CA . ARG A 1 790 ? 24.312 -34.344 -10.68 1 95.62 790 ARG A CA 1
ATOM 6295 C C . ARG A 1 790 ? 24.641 -32.938 -11.141 1 95.62 790 ARG A C 1
ATOM 6297 O O . ARG A 1 790 ? 25.344 -32.75 -12.141 1 95.62 790 ARG A O 1
ATOM 6304 N N . ILE A 1 791 ? 24.172 -31.953 -10.414 1 96.94 791 ILE A N 1
ATOM 6305 C CA . ILE A 1 791 ? 24.297 -30.625 -10.977 1 96.94 791 ILE A CA 1
ATOM 6306 C C . ILE A 1 791 ? 24.844 -29.672 -9.922 1 96.94 791 ILE A C 1
ATOM 6308 O O . ILE A 1 791 ? 26.016 -29.281 -9.977 1 96.94 791 ILE A O 1
ATOM 6312 N N . TRP A 1 792 ? 24.156 -29.438 -8.828 1 96.88 792 TRP A N 1
ATOM 6313 C CA . TRP A 1 792 ? 24.406 -28.312 -7.934 1 96.88 792 TRP A CA 1
ATOM 6314 C C . TRP A 1 792 ? 25.703 -28.531 -7.145 1 96.88 792 TRP A C 1
ATOM 6316 O O . TRP A 1 792 ? 26.453 -27.578 -6.906 1 96.88 792 TRP A O 1
ATOM 6326 N N . GLN A 1 793 ? 25.922 -29.75 -6.684 1 89.94 793 GLN A N 1
ATOM 6327 C CA . GLN A 1 793 ? 27.078 -30.016 -5.828 1 89.94 793 GLN A CA 1
ATOM 6328 C C . GLN A 1 793 ? 28.141 -30.812 -6.57 1 89.94 793 GLN A C 1
ATOM 6330 O O . GLN A 1 793 ? 29.156 -31.188 -5.988 1 89.94 793 GLN A O 1
ATOM 6335 N N . ALA A 1 794 ? 27.906 -31.062 -7.805 1 85.12 794 ALA A N 1
ATOM 6336 C CA . ALA A 1 794 ? 28.844 -31.844 -8.602 1 85.12 794 ALA A CA 1
ATOM 6337 C C . ALA A 1 794 ? 30.156 -31.094 -8.828 1 85.12 794 ALA A C 1
ATOM 6339 O O . ALA A 1 794 ? 30.172 -29.859 -8.844 1 85.12 794 ALA A O 1
ATOM 6340 N N . LYS A 1 795 ? 31.234 -31.969 -8.906 1 76.31 795 LYS A N 1
ATOM 6341 C CA . LYS A 1 795 ? 32.531 -31.359 -9.219 1 76.31 795 LYS A CA 1
ATOM 6342 C C . LYS A 1 795 ? 32.562 -30.859 -10.656 1 76.31 795 LYS A C 1
ATOM 6344 O O . LYS A 1 795 ? 32.062 -31.531 -11.562 1 76.31 795 LYS A O 1
ATOM 6349 N N . ARG A 1 796 ? 32.969 -29.609 -10.867 1 65.12 796 ARG A N 1
ATOM 6350 C CA . ARG A 1 796 ? 33 -29 -12.188 1 65.12 796 ARG A CA 1
ATOM 6351 C C . ARG A 1 796 ? 34.438 -28.969 -12.734 1 65.12 796 ARG A C 1
ATOM 6353 O O . ARG A 1 796 ? 35.375 -28.891 -11.961 1 65.12 796 ARG A O 1
ATOM 6360 N N . MET B 1 1 ? -6.523 6.457 37.875 1 46.38 1 MET B N 1
ATOM 6361 C CA . MET B 1 1 ? -5.891 5.191 37.5 1 46.38 1 MET B CA 1
ATOM 6362 C C . MET B 1 1 ? -4.379 5.352 37.406 1 46.38 1 MET B C 1
ATOM 6364 O O . MET B 1 1 ? -3.895 6.395 36.938 1 46.38 1 MET B O 1
ATOM 6368 N N . SER B 1 2 ? -3.676 4.555 38.156 1 57.69 2 SER B N 1
ATOM 6369 C CA . SER B 1 2 ? -2.232 4.68 38.312 1 57.69 2 SER B CA 1
ATOM 6370 C C . SER B 1 2 ? -1.494 4.461 37 1 57.69 2 SER B C 1
ATOM 6372 O O . SER B 1 2 ? -1.928 3.666 36.156 1 57.69 2 SER B O 1
ATOM 6374 N N . GLN B 1 3 ? -0.642 5.375 36.562 1 70.75 3 GLN B N 1
ATOM 6375 C CA . GLN B 1 3 ? 0.244 5.328 35.406 1 70.75 3 GLN B CA 1
ATOM 6376 C C . GLN B 1 3 ? 1.035 4.023 35.375 1 70.75 3 GLN B C 1
ATOM 6378 O O . GLN B 1 3 ? 1.607 3.613 36.375 1 70.75 3 GLN B O 1
ATOM 6383 N N . THR B 1 4 ? 0.797 3.312 34.219 1 79.06 4 THR B N 1
ATOM 6384 C CA . THR B 1 4 ? 1.559 2.08 34.062 1 79.06 4 THR B CA 1
ATOM 6385 C C . THR B 1 4 ? 3.055 2.373 34 1 79.06 4 THR B C 1
ATOM 6387 O O . THR B 1 4 ? 3.48 3.314 33.312 1 79.06 4 THR B O 1
ATOM 6390 N N . THR B 1 5 ? 3.773 1.667 34.781 1 87.69 5 THR B N 1
ATOM 6391 C CA . THR B 1 5 ? 5.219 1.852 34.812 1 87.69 5 THR B CA 1
ATOM 6392 C C . THR B 1 5 ? 5.902 1.119 33.656 1 87.69 5 THR B C 1
ATOM 6394 O O . THR B 1 5 ? 5.406 0.094 33.188 1 87.69 5 THR B O 1
ATOM 6397 N N . PHE B 1 6 ? 6.938 1.686 33.281 1 93.69 6 PHE B N 1
ATOM 6398 C CA . PHE B 1 6 ? 7.73 1.106 32.188 1 93.69 6 PHE B CA 1
ATOM 6399 C C . PHE B 1 6 ? 8.328 -0.231 32.625 1 93.69 6 PHE B C 1
ATOM 6401 O O . PHE B 1 6 ? 8.922 -0.339 33.688 1 93.69 6 PHE B O 1
ATOM 6408 N N . ASN B 1 7 ? 8.133 -1.227 31.859 1 94.56 7 ASN B N 1
ATOM 6409 C CA . ASN B 1 7 ? 8.695 -2.553 32.094 1 94.56 7 ASN B CA 1
ATOM 6410 C C . ASN B 1 7 ? 9.789 -2.879 31.078 1 94.56 7 ASN B C 1
ATOM 6412 O O . ASN B 1 7 ? 9.508 -3.215 29.922 1 94.56 7 ASN B O 1
ATOM 6416 N N . LYS B 1 8 ? 10.992 -2.9 31.609 1 95.88 8 LYS B N 1
ATOM 6417 C CA . LYS B 1 8 ? 12.156 -3.066 30.734 1 95.88 8 LYS B CA 1
ATOM 6418 C C . LYS B 1 8 ? 12.148 -4.434 30.062 1 95.88 8 LYS B C 1
ATOM 6420 O O . LYS B 1 8 ? 12.492 -4.547 28.875 1 95.88 8 LYS B O 1
ATOM 6425 N N . ALA B 1 9 ? 11.789 -5.43 30.75 1 96.31 9 ALA B N 1
ATOM 6426 C CA . ALA B 1 9 ? 11.789 -6.789 30.219 1 96.31 9 ALA B CA 1
ATOM 6427 C C . ALA B 1 9 ? 10.781 -6.93 29.078 1 96.31 9 ALA B C 1
ATOM 6429 O O . ALA B 1 9 ? 11.062 -7.562 28.062 1 96.31 9 ALA B O 1
ATOM 6430 N N . GLN B 1 10 ? 9.633 -6.383 29.297 1 96.06 10 GLN B N 1
ATOM 6431 C CA . GLN B 1 10 ? 8.602 -6.426 28.25 1 96.06 10 GLN B CA 1
ATOM 6432 C C . GLN B 1 10 ? 9.039 -5.645 27.016 1 96.06 10 GLN B C 1
ATOM 6434 O O . GLN B 1 10 ? 8.766 -6.059 25.891 1 96.06 10 GLN B O 1
ATOM 6439 N N . PHE B 1 11 ? 9.664 -4.547 27.281 1 97.62 11 PHE B N 1
ATOM 6440 C CA . PHE B 1 11 ? 10.156 -3.727 26.172 1 97.62 11 PHE B CA 1
ATOM 6441 C C . PHE B 1 11 ? 11.211 -4.48 25.359 1 97.62 11 PHE B C 1
ATOM 6443 O O . PHE B 1 11 ? 11.156 -4.496 24.141 1 97.62 11 PHE B O 1
ATOM 6450 N N . GLN B 1 12 ? 12.094 -5.117 26.047 1 97.19 12 GLN B N 1
ATOM 6451 C CA . GLN B 1 12 ? 13.148 -5.871 25.375 1 97.19 12 GLN B CA 1
ATOM 6452 C C . GLN B 1 12 ? 12.57 -7.02 24.562 1 97.19 12 GLN B C 1
ATOM 6454 O O . GLN B 1 12 ? 13.031 -7.293 23.453 1 97.19 12 GLN B O 1
ATOM 6459 N N . ALA B 1 13 ? 11.625 -7.672 25.125 1 96.94 13 ALA B N 1
ATOM 6460 C CA . ALA B 1 13 ? 10.969 -8.758 24.391 1 96.94 13 ALA B CA 1
ATOM 6461 C C . ALA B 1 13 ? 10.273 -8.234 23.141 1 96.94 13 ALA B C 1
ATOM 6463 O O . ALA B 1 13 ? 10.336 -8.867 22.078 1 96.94 13 ALA B O 1
ATOM 6464 N N . ALA B 1 14 ? 9.539 -7.133 23.25 1 97.62 14 ALA B N 1
ATOM 6465 C CA . ALA B 1 14 ? 8.859 -6.52 22.109 1 97.62 14 ALA B CA 1
ATOM 6466 C C . ALA B 1 14 ? 9.867 -6.086 21.047 1 97.62 14 ALA B C 1
ATOM 6468 O O . ALA B 1 14 ? 9.617 -6.25 19.859 1 97.62 14 ALA B O 1
ATOM 6469 N N . LEU B 1 15 ? 10.961 -5.484 21.484 1 97.88 15 LEU B N 1
ATOM 6470 C CA . LEU B 1 15 ? 12.008 -5.059 20.578 1 97.88 15 LEU B CA 1
ATOM 6471 C C . LEU B 1 15 ? 12.562 -6.246 19.797 1 97.88 15 LEU B C 1
ATOM 6473 O O . LEU B 1 15 ? 12.812 -6.141 18.594 1 97.88 15 LEU B O 1
ATOM 6477 N N . THR B 1 16 ? 12.734 -7.344 20.469 1 97.19 16 THR B N 1
ATOM 6478 C CA . THR B 1 16 ? 13.227 -8.562 19.844 1 97.19 16 THR B CA 1
ATOM 6479 C C . THR B 1 16 ? 12.266 -9.031 18.734 1 97.19 16 THR B C 1
ATOM 6481 O O . THR B 1 16 ? 12.703 -9.391 17.641 1 97.19 16 THR B O 1
ATOM 6484 N N . ARG B 1 17 ? 11.023 -8.992 18.984 1 96.44 17 ARG B N 1
ATOM 6485 C CA . ARG B 1 17 ? 10.031 -9.422 18 1 96.44 17 ARG B CA 1
ATOM 6486 C C . ARG B 1 17 ? 10.047 -8.508 16.781 1 96.44 17 ARG B C 1
ATOM 6488 O O . ARG B 1 17 ? 9.812 -8.961 15.656 1 96.44 17 ARG B O 1
ATOM 6495 N N . GLN B 1 18 ? 10.375 -7.215 17.016 1 95.88 18 GLN B N 1
ATOM 6496 C CA . GLN B 1 18 ? 10.391 -6.266 15.906 1 95.88 18 GLN B CA 1
ATOM 6497 C C . GLN B 1 18 ? 11.523 -6.582 14.93 1 95.88 18 GLN B C 1
ATOM 6499 O O . GLN B 1 18 ? 11.297 -6.684 13.719 1 95.88 18 GLN B O 1
ATOM 6504 N N . TRP B 1 19 ? 12.766 -6.66 15.422 1 94.88 19 TRP B N 1
ATOM 6505 C CA . TRP B 1 19 ? 13.852 -6.879 14.477 1 94.88 19 TRP B CA 1
ATOM 6506 C C . TRP B 1 19 ? 13.781 -8.281 13.883 1 94.88 19 TRP B C 1
ATOM 6508 O O . TRP B 1 19 ? 14.227 -8.508 12.75 1 94.88 19 TRP B O 1
ATOM 6518 N N . GLN B 1 20 ? 13.148 -9.281 14.594 1 94.44 20 GLN B N 1
ATOM 6519 C CA . GLN B 1 20 ? 12.883 -10.594 14 1 94.44 20 GLN B CA 1
ATOM 6520 C C . GLN B 1 20 ? 11.898 -10.477 12.844 1 94.44 20 GLN B C 1
ATOM 6522 O O . GLN B 1 20 ? 12.039 -11.172 11.828 1 94.44 20 GLN B O 1
ATOM 6527 N N . HIS B 1 21 ? 10.969 -9.648 13.016 1 91.25 21 HIS B N 1
ATOM 6528 C CA . HIS B 1 21 ? 9.977 -9.422 11.977 1 91.25 21 HIS B CA 1
ATOM 6529 C C . HIS B 1 21 ? 10.617 -8.812 10.727 1 91.25 21 HIS B C 1
ATOM 6531 O O . HIS B 1 21 ? 10.109 -8.992 9.617 1 91.25 21 HIS B O 1
ATOM 6537 N N . PHE B 1 22 ? 11.773 -8.094 10.93 1 92.88 22 PHE B N 1
ATOM 6538 C CA . PHE B 1 22 ? 12.508 -7.555 9.789 1 92.88 22 PHE B CA 1
ATOM 6539 C C . PHE B 1 22 ? 13.289 -8.656 9.086 1 92.88 22 PHE B C 1
ATOM 6541 O O . PHE B 1 22 ? 13.852 -8.438 8.008 1 92.88 22 PHE B O 1
ATOM 6548 N N . GLY B 1 23 ? 13.281 -9.805 9.648 1 90.5 23 GLY B N 1
ATOM 6549 C CA . GLY B 1 23 ? 14.07 -10.898 9.102 1 90.5 23 GLY B CA 1
ATOM 6550 C C . GLY B 1 23 ? 15.516 -10.867 9.547 1 90.5 23 GLY B C 1
ATOM 6551 O O . GLY B 1 23 ? 16.391 -11.445 8.891 1 90.5 23 GLY B O 1
ATOM 6552 N N . LEU B 1 24 ? 15.805 -10.172 10.633 1 92.38 24 LEU B N 1
ATOM 6553 C CA . LEU B 1 24 ? 17.172 -10.039 11.117 1 92.38 24 LEU B CA 1
ATOM 6554 C C . LEU B 1 24 ? 17.469 -11.055 12.211 1 92.38 24 LEU B C 1
ATOM 6556 O O . LEU B 1 24 ? 16.547 -11.656 12.766 1 92.38 24 LEU B O 1
ATOM 6560 N N . GLN B 1 25 ? 18.766 -11.289 12.523 1 89.12 25 GLN B N 1
ATOM 6561 C CA . GLN B 1 25 ? 19.188 -12.281 13.516 1 89.12 25 GLN B CA 1
ATOM 6562 C C . GLN B 1 25 ? 19.578 -11.609 14.82 1 89.12 25 GLN B C 1
ATOM 6564 O O . GLN B 1 25 ? 19.703 -12.266 15.859 1 89.12 25 GLN B O 1
ATOM 6569 N N . SER B 1 26 ? 19.797 -10.297 14.703 1 92.38 26 SER B N 1
ATOM 6570 C CA . SER B 1 26 ? 20.141 -9.539 15.906 1 92.38 26 SER B CA 1
ATOM 6571 C C . SER B 1 26 ? 19.766 -8.07 15.758 1 92.38 26 SER B C 1
ATOM 6573 O O . SER B 1 26 ? 19.609 -7.57 14.641 1 92.38 26 SER B O 1
ATOM 6575 N N . ALA B 1 27 ? 19.672 -7.391 16.859 1 94.94 27 ALA B N 1
ATOM 6576 C CA . ALA B 1 27 ? 19.328 -5.973 16.891 1 94.94 27 ALA B CA 1
ATOM 6577 C C . ALA B 1 27 ? 20.422 -5.125 16.25 1 94.94 27 ALA B C 1
ATOM 6579 O O . ALA B 1 27 ? 20.125 -4.09 15.641 1 94.94 27 ALA B O 1
ATOM 6580 N N . SER B 1 28 ? 21.641 -5.555 16.312 1 93.38 28 SER B N 1
ATOM 6581 C CA . SER B 1 28 ? 22.781 -4.777 15.844 1 93.38 28 SER B CA 1
ATOM 6582 C C . SER B 1 28 ? 22.781 -4.637 14.328 1 93.38 28 SER B C 1
ATOM 6584 O O . SER B 1 28 ? 23.453 -3.775 13.773 1 93.38 28 SER B O 1
ATOM 6586 N N . GLU B 1 29 ? 22 -5.488 13.688 1 94 29 GLU B N 1
ATOM 6587 C CA . GLU B 1 29 ? 21.938 -5.461 12.227 1 94 29 GLU B CA 1
ATOM 6588 C C . GLU B 1 29 ? 21 -4.371 11.727 1 94 29 GLU B C 1
ATOM 6590 O O . GLU B 1 29 ? 21 -4.027 10.547 1 94 29 GLU B O 1
ATOM 6595 N N . MET B 1 30 ? 20.266 -3.742 12.602 1 95.5 30 MET B N 1
ATOM 6596 C CA . MET B 1 30 ? 19.25 -2.768 12.203 1 95.5 30 MET B CA 1
ATOM 6597 C C . MET B 1 30 ? 19.906 -1.463 11.758 1 95.5 30 MET B C 1
ATOM 6599 O O . MET B 1 30 ? 20.859 -1.001 12.367 1 95.5 30 MET B O 1
ATOM 6603 N N . THR B 1 31 ? 19.391 -0.9 10.648 1 94.88 31 THR B N 1
ATOM 6604 C CA . THR B 1 31 ? 19.719 0.474 10.289 1 94.88 31 THR B CA 1
ATOM 6605 C C . THR B 1 31 ? 19.109 1.457 11.281 1 94.88 31 THR B C 1
ATOM 6607 O O . THR B 1 31 ? 18.266 1.075 12.102 1 94.88 31 THR B O 1
ATOM 6610 N N . GLN B 1 32 ? 19.469 2.717 11.258 1 94.5 32 GLN B N 1
ATOM 6611 C CA . GLN B 1 32 ? 18.906 3.73 12.141 1 94.5 32 GLN B CA 1
ATOM 6612 C C . GLN B 1 32 ? 17.406 3.855 11.953 1 94.5 32 GLN B C 1
ATOM 6614 O O . GLN B 1 32 ? 16.656 3.963 12.93 1 94.5 32 GLN B O 1
ATOM 6619 N N . ARG B 1 33 ? 17 3.83 10.797 1 94.56 33 ARG B N 1
ATOM 6620 C CA . ARG B 1 33 ? 15.578 3.918 10.516 1 94.56 33 ARG B CA 1
ATOM 6621 C C . ARG B 1 33 ? 14.836 2.695 11.047 1 94.56 33 ARG B C 1
ATOM 6623 O O . ARG B 1 33 ? 13.742 2.816 11.594 1 94.56 33 ARG B O 1
ATOM 6630 N N . GLN B 1 34 ? 15.445 1.516 10.875 1 95.75 34 GLN B N 1
ATOM 6631 C CA . GLN B 1 34 ? 14.844 0.298 11.406 1 95.75 34 GLN B CA 1
ATOM 6632 C C . GLN B 1 34 ? 14.781 0.335 12.93 1 95.75 34 GLN B C 1
ATOM 6634 O O . GLN B 1 34 ? 13.828 -0.176 13.531 1 95.75 34 GLN B O 1
ATOM 6639 N N . TRP B 1 35 ? 15.852 0.918 13.523 1 97 35 TRP B N 1
ATOM 6640 C CA . TRP B 1 35 ? 15.828 1.085 14.977 1 97 35 TRP B CA 1
ATOM 6641 C C . TRP B 1 35 ? 14.625 1.911 15.414 1 97 35 TRP B C 1
ATOM 6643 O O . TRP B 1 35 ? 13.914 1.536 16.344 1 97 35 TRP B O 1
ATOM 6653 N N . TRP B 1 36 ? 14.367 3.043 14.766 1 97.38 36 TRP B N 1
ATOM 6654 C CA . TRP B 1 36 ? 13.219 3.865 15.109 1 97.38 36 TRP B CA 1
ATOM 6655 C C . TRP B 1 36 ? 11.922 3.08 14.945 1 97.38 36 TRP B C 1
ATOM 6657 O O . TRP B 1 36 ? 11.055 3.104 15.828 1 97.38 36 TRP B O 1
ATOM 6667 N N . ARG B 1 37 ? 11.789 2.398 13.844 1 96.88 37 ARG B N 1
ATOM 6668 C CA . ARG B 1 37 ? 10.578 1.62 13.586 1 96.88 37 ARG B CA 1
ATOM 6669 C C . ARG B 1 37 ? 10.383 0.542 14.648 1 96.88 37 ARG B C 1
ATOM 6671 O O . ARG B 1 37 ? 9.266 0.31 15.109 1 96.88 37 ARG B O 1
ATOM 6678 N N . ALA B 1 38 ? 11.5 -0.11 14.969 1 97.62 38 ALA B N 1
ATOM 6679 C CA . ALA B 1 38 ? 11.438 -1.195 15.945 1 97.62 38 ALA B CA 1
ATOM 6680 C C . ALA B 1 38 ? 11.047 -0.674 17.328 1 97.62 38 ALA B C 1
ATOM 6682 O O . ALA B 1 38 ? 10.219 -1.275 18.016 1 97.62 38 ALA B O 1
ATOM 6683 N N . VAL B 1 39 ? 11.641 0.424 17.688 1 98.12 39 VAL B N 1
ATOM 6684 C CA . VAL B 1 39 ? 11.344 1.004 19 1 98.12 39 VAL B CA 1
ATOM 6685 C C . VAL B 1 39 ? 9.898 1.491 19.031 1 98.12 39 VAL B C 1
ATOM 6687 O O . VAL B 1 39 ? 9.164 1.209 19.984 1 98.12 39 VAL B O 1
ATOM 6690 N N . SER B 1 40 ? 9.484 2.213 18.047 1 98 40 SER B N 1
ATOM 6691 C CA . SER B 1 40 ? 8.109 2.693 17.953 1 98 40 SER B CA 1
ATOM 6692 C C . SER B 1 40 ? 7.113 1.536 17.938 1 98 40 SER B C 1
ATOM 6694 O O . SER B 1 40 ? 6.086 1.583 18.625 1 98 40 SER B O 1
ATOM 6696 N N . GLY B 1 41 ? 7.457 0.5 17.156 1 97.31 41 GLY B N 1
ATOM 6697 C CA . GLY B 1 41 ? 6.609 -0.681 17.109 1 97.31 41 GLY B CA 1
ATOM 6698 C C . GLY B 1 41 ? 6.512 -1.394 18.438 1 97.31 41 GLY B C 1
ATOM 6699 O O . GLY B 1 41 ? 5.438 -1.872 18.812 1 97.31 41 GLY B O 1
ATOM 6700 N N . ALA B 1 42 ? 7.613 -1.521 19.125 1 97.94 42 ALA B N 1
ATOM 6701 C CA . ALA B 1 42 ? 7.633 -2.145 20.438 1 97.94 42 ALA B CA 1
ATOM 6702 C C . ALA B 1 42 ? 6.762 -1.37 21.422 1 97.94 42 ALA B C 1
ATOM 6704 O O . ALA B 1 42 ? 6.012 -1.967 22.203 1 97.94 42 ALA B O 1
ATOM 6705 N N . LEU B 1 43 ? 6.895 -0.07 21.375 1 97.38 43 LEU B N 1
ATOM 6706 C CA . LEU B 1 43 ? 6.098 0.774 22.266 1 97.38 43 LEU B CA 1
ATOM 6707 C C . LEU B 1 43 ? 4.613 0.653 21.922 1 97.38 43 LEU B C 1
ATOM 6709 O O . LEU B 1 43 ? 3.773 0.606 22.828 1 97.38 43 LEU B O 1
ATOM 6713 N N . ALA B 1 44 ? 4.297 0.651 20.672 1 96.75 44 ALA B N 1
ATOM 6714 C CA . ALA B 1 44 ? 2.91 0.481 20.25 1 96.75 44 ALA B CA 1
ATOM 6715 C C . ALA B 1 44 ? 2.338 -0.836 20.766 1 96.75 44 ALA B C 1
ATOM 6717 O O . ALA B 1 44 ? 1.174 -0.898 21.172 1 96.75 44 ALA B O 1
ATOM 6718 N N . GLU B 1 45 ? 3.141 -1.878 20.688 1 95.81 45 GLU B N 1
ATOM 6719 C CA . GLU B 1 45 ? 2.742 -3.18 21.219 1 95.81 45 GLU B CA 1
ATOM 6720 C C . GLU B 1 45 ? 2.441 -3.098 22.703 1 95.81 45 GLU B C 1
ATOM 6722 O O . GLU B 1 45 ? 1.424 -3.619 23.172 1 95.81 45 GLU B O 1
ATOM 6727 N N . LEU B 1 46 ? 3.293 -2.49 23.484 1 95.5 46 LEU B N 1
ATOM 6728 C CA . LEU B 1 46 ? 3.107 -2.359 24.922 1 95.5 46 LEU B CA 1
ATOM 6729 C C . LEU B 1 46 ? 1.869 -1.524 25.25 1 95.5 46 LEU B C 1
ATOM 6731 O O . LEU B 1 46 ? 1.135 -1.828 26.188 1 95.5 46 LEU B O 1
ATOM 6735 N N . LEU B 1 47 ? 1.683 -0.509 24.438 1 93.62 47 LEU B N 1
ATOM 6736 C CA . LEU B 1 47 ? 0.521 0.353 24.641 1 93.62 47 LEU B CA 1
ATOM 6737 C C . LEU B 1 47 ? -0.774 -0.431 24.438 1 93.62 47 LEU B C 1
ATOM 6739 O O . LEU B 1 47 ? -1.719 -0.277 25.219 1 93.62 47 LEU B O 1
ATOM 6743 N N . ALA B 1 48 ? -0.817 -1.22 23.438 1 91.31 48 ALA B N 1
ATOM 6744 C CA . ALA B 1 48 ? -2.014 -1.989 23.109 1 91.31 48 ALA B CA 1
ATOM 6745 C C . ALA B 1 48 ? -2.352 -2.982 24.203 1 91.31 48 ALA B C 1
ATOM 6747 O O . ALA B 1 48 ? -3.51 -3.375 24.375 1 91.31 48 ALA B O 1
ATOM 6748 N N . ALA B 1 49 ? -1.386 -3.393 24.969 1 90.31 49 ALA B N 1
ATOM 6749 C CA . ALA B 1 49 ? -1.564 -4.391 26.031 1 90.31 49 ALA B CA 1
ATOM 6750 C C . ALA B 1 49 ? -2.098 -3.75 27.297 1 90.31 49 ALA B C 1
ATOM 6752 O O . ALA B 1 49 ? -2.574 -4.449 28.203 1 90.31 49 ALA B O 1
ATOM 6753 N N . GLN B 1 50 ? -2.09 -2.451 27.344 1 86.44 50 GLN B N 1
ATOM 6754 C CA . GLN B 1 50 ? -2.555 -1.768 28.547 1 86.44 50 GLN B CA 1
ATOM 6755 C C . GLN B 1 50 ? -4.074 -1.814 28.641 1 86.44 50 GLN B C 1
ATOM 6757 O O . GLN B 1 50 ? -4.773 -1.824 27.625 1 86.44 50 GLN B O 1
ATOM 6762 N N . PRO B 1 51 ? -4.488 -1.902 29.859 1 79.69 51 PRO B N 1
ATOM 6763 C CA . PRO B 1 51 ? -5.941 -1.86 30.031 1 79.69 51 PRO B CA 1
ATOM 6764 C C . PRO B 1 51 ? -6.555 -0.535 29.578 1 79.69 51 PRO B C 1
ATOM 6766 O O . PRO B 1 51 ? -5.941 0.521 29.75 1 79.69 51 PRO B O 1
ATOM 6769 N N . VAL B 1 52 ? -7.652 -0.66 29.031 1 76.81 52 VAL B N 1
ATOM 6770 C CA . VAL B 1 52 ? -8.352 0.526 28.547 1 76.81 52 VAL B CA 1
ATOM 6771 C C . VAL B 1 52 ? -9.023 1.247 29.703 1 76.81 52 VAL B C 1
ATOM 6773 O O . VAL B 1 52 ? -9.719 0.623 30.516 1 76.81 52 VAL B O 1
ATOM 6776 N N . ALA B 1 53 ? -8.758 2.5 29.781 1 75.12 53 ALA B N 1
ATOM 6777 C CA . ALA B 1 53 ? -9.422 3.303 30.797 1 75.12 53 ALA B CA 1
ATOM 6778 C C . ALA B 1 53 ? -10.93 3.361 30.547 1 75.12 53 ALA B C 1
ATOM 6780 O O . ALA B 1 53 ? -11.375 3.463 29.406 1 75.12 53 ALA B O 1
ATOM 6781 N N . LYS B 1 54 ? -11.727 3.223 31.672 1 72.31 54 LYS B N 1
ATOM 6782 C CA . LYS B 1 54 ? -13.18 3.291 31.594 1 72.31 54 LYS B CA 1
ATOM 6783 C C . LYS B 1 54 ? -13.656 4.738 31.484 1 72.31 54 LYS B C 1
ATOM 6785 O O . LYS B 1 54 ? -13.219 5.594 32.25 1 72.31 54 LYS B O 1
ATOM 6790 N N . PRO B 1 55 ? -14.422 4.965 30.391 1 71.81 55 PRO B N 1
ATOM 6791 C CA . PRO B 1 55 ? -14.93 6.336 30.297 1 71.81 55 PRO B CA 1
ATOM 6792 C C . PRO B 1 55 ? -15.773 6.738 31.5 1 71.81 55 PRO B C 1
ATOM 6794 O O . PRO B 1 55 ? -16.375 5.883 32.156 1 71.81 55 PRO B O 1
ATOM 6797 N N . ALA B 1 56 ? -15.703 8.016 31.812 1 74.88 56 ALA B N 1
ATOM 6798 C CA . ALA B 1 56 ? -16.531 8.547 32.875 1 74.88 56 ALA B CA 1
ATOM 6799 C C . ALA B 1 56 ? -18.016 8.359 32.562 1 74.88 56 ALA B C 1
ATOM 6801 O O . ALA B 1 56 ? -18.438 8.516 31.422 1 74.88 56 ALA B O 1
ATOM 6802 N N . GLN B 1 57 ? -18.688 7.953 33.5 1 77.38 57 GLN B N 1
ATOM 6803 C CA . GLN B 1 57 ? -20.125 7.715 33.344 1 77.38 57 GLN B CA 1
ATOM 6804 C C . GLN B 1 57 ? -20.875 9.023 33.094 1 77.38 57 GLN B C 1
ATOM 6806 O O . GLN B 1 57 ? -20.562 10.039 33.719 1 77.38 57 GLN B O 1
ATOM 6811 N N . GLY B 1 58 ? -21.719 9.055 32.188 1 81.19 58 GLY B N 1
ATOM 6812 C CA . GLY B 1 58 ? -22.625 10.172 31.969 1 81.19 58 GLY B CA 1
ATOM 6813 C C . GLY B 1 58 ? -22.047 11.258 31.078 1 81.19 58 GLY B C 1
ATOM 6814 O O . GLY B 1 58 ? -22.656 12.312 30.891 1 81.19 58 GLY B O 1
ATOM 6815 N N . GLN B 1 59 ? -20.906 11.086 30.562 1 90.56 59 GLN B N 1
ATOM 6816 C CA . GLN B 1 59 ? -20.266 12.078 29.703 1 90.56 59 GLN B CA 1
ATOM 6817 C C . GLN B 1 59 ? -20.531 11.781 28.234 1 90.56 59 GLN B C 1
ATOM 6819 O O . GLN B 1 59 ? -20.422 10.641 27.797 1 90.56 59 GLN B O 1
ATOM 6824 N N . ARG B 1 60 ? -20.984 12.836 27.516 1 95.62 60 ARG B N 1
ATOM 6825 C CA . ARG B 1 60 ? -21.125 12.68 26.078 1 95.62 60 ARG B CA 1
ATOM 6826 C C . ARG B 1 60 ? -19.766 12.445 25.422 1 95.62 60 ARG B C 1
ATOM 6828 O O . ARG B 1 60 ? -18.766 13.047 25.812 1 95.62 60 ARG B O 1
ATOM 6835 N N . HIS B 1 61 ? -19.719 11.578 24.484 1 96.88 61 HIS B N 1
ATOM 6836 C CA . HIS B 1 61 ? -18.516 11.352 23.672 1 96.88 61 HIS B CA 1
ATOM 6837 C C . HIS B 1 61 ? -18.344 12.43 22.625 1 96.88 61 HIS B C 1
ATOM 6839 O O . HIS B 1 61 ? -19.281 12.742 21.875 1 96.88 61 HIS B O 1
ATOM 6845 N N . VAL B 1 62 ? -17.172 13.062 22.578 1 98.19 62 VAL B N 1
ATOM 6846 C CA . VAL B 1 62 ? -16.906 14.125 21.609 1 98.19 62 VAL B CA 1
ATOM 6847 C C . VAL B 1 62 ? -16.359 13.523 20.312 1 98.19 62 VAL B C 1
ATOM 6849 O O . VAL B 1 62 ? -15.352 12.805 20.344 1 98.19 62 VAL B O 1
ATOM 6852 N N . ASN B 1 63 ? -17.031 13.719 19.266 1 98.81 63 ASN B N 1
ATOM 6853 C CA . ASN B 1 63 ? -16.562 13.406 17.922 1 98.81 63 ASN B CA 1
ATOM 6854 C C . ASN B 1 63 ? -16.047 14.656 17.203 1 98.81 63 ASN B C 1
ATOM 6856 O O . ASN B 1 63 ? -16.828 15.445 16.672 1 98.81 63 ASN B O 1
ATOM 6860 N N . TYR B 1 64 ? -14.758 14.758 17.219 1 98.81 64 TYR B N 1
ATOM 6861 C CA . TYR B 1 64 ? -14.102 15.961 16.703 1 98.81 64 TYR B CA 1
ATOM 6862 C C . TYR B 1 64 ? -13.719 15.797 15.242 1 98.81 64 TYR B C 1
ATOM 6864 O O . TYR B 1 64 ? -12.75 15.094 14.922 1 98.81 64 TYR B O 1
ATOM 6872 N N . ILE B 1 65 ? -14.406 16.453 14.258 1 98.62 65 ILE B N 1
ATOM 6873 C CA . ILE B 1 65 ? -14.164 16.281 12.836 1 98.62 65 ILE B CA 1
ATOM 6874 C C . ILE B 1 65 ? -13.398 17.484 12.289 1 98.62 65 ILE B C 1
ATOM 6876 O O . ILE B 1 65 ? -13.859 18.609 12.383 1 98.62 65 ILE B O 1
ATOM 6880 N N . SER B 1 66 ? -12.242 17.188 11.758 1 97.88 66 SER B N 1
ATOM 6881 C CA . SER B 1 66 ? -11.367 18.203 11.172 1 97.88 66 SER B CA 1
ATOM 6882 C C . SER B 1 66 ? -10.68 17.672 9.914 1 97.88 66 SER B C 1
ATOM 6884 O O . SER B 1 66 ? -10.344 16.5 9.836 1 97.88 66 SER B O 1
ATOM 6886 N N . MET B 1 67 ? -10.453 18.594 8.969 1 96.12 67 MET B N 1
ATOM 6887 C CA . MET B 1 67 ? -9.781 18.188 7.727 1 96.12 67 MET B CA 1
ATOM 6888 C C . MET B 1 67 ? -8.289 18 7.953 1 96.12 67 MET B C 1
ATOM 6890 O O . MET B 1 67 ? -7.617 17.344 7.156 1 96.12 67 MET B O 1
ATOM 6894 N N . GLU B 1 68 ? -7.809 18.594 9.031 1 96.25 68 GLU B N 1
ATOM 6895 C CA . GLU B 1 68 ? -6.367 18.484 9.234 1 96.25 68 GLU B CA 1
ATOM 6896 C C . GLU B 1 68 ? -6.031 18.312 10.711 1 96.25 68 GLU B C 1
ATOM 6898 O O . GLU B 1 68 ? -6.727 18.844 11.586 1 96.25 68 GLU B O 1
ATOM 6903 N N . PHE B 1 69 ? -5.02 17.547 10.984 1 97.81 69 PHE B N 1
ATOM 6904 C CA . PHE B 1 69 ? -4.363 17.359 12.273 1 97.81 69 PHE B CA 1
ATOM 6905 C C . PHE B 1 69 ? -2.848 17.422 12.117 1 97.81 69 PHE B C 1
ATOM 6907 O O . PHE B 1 69 ? -2.227 16.484 11.617 1 97.81 69 PHE B O 1
ATOM 6914 N N . LEU B 1 70 ? -2.293 18.531 12.516 1 96.56 70 LEU B N 1
ATOM 6915 C CA . LEU B 1 70 ? -0.838 18.641 12.492 1 96.56 70 LEU B CA 1
ATOM 6916 C C . LEU B 1 70 ? -0.229 18.062 13.766 1 96.56 70 LEU B C 1
ATOM 6918 O O . LEU B 1 70 ? 0.252 18.812 14.617 1 96.56 70 LEU B O 1
ATOM 6922 N N . ILE B 1 71 ? -0.093 16.797 13.875 1 96.5 71 ILE B N 1
ATOM 6923 C CA . ILE B 1 71 ? 0.118 16.094 15.141 1 96.5 71 ILE B CA 1
ATOM 6924 C C . ILE B 1 71 ? 1.604 16.094 15.492 1 96.5 71 ILE B C 1
ATOM 6926 O O . ILE B 1 71 ? 1.975 15.906 16.656 1 96.5 71 ILE B O 1
ATOM 6930 N N . GLY B 1 72 ? 2.51 16.344 14.484 1 95.69 72 GLY B N 1
ATOM 6931 C CA . GLY B 1 72 ? 3.934 16.203 14.742 1 95.69 72 GLY B CA 1
ATOM 6932 C C . GLY B 1 72 ? 4.359 14.766 14.961 1 95.69 72 GLY B C 1
ATOM 6933 O O . GLY B 1 72 ? 3.529 13.852 14.906 1 95.69 72 GLY B O 1
ATOM 6934 N N . ARG B 1 73 ? 5.625 14.562 15.234 1 96.44 73 ARG B N 1
ATOM 6935 C CA . ARG B 1 73 ? 6.168 13.227 15.477 1 96.44 73 ARG B CA 1
ATOM 6936 C C . ARG B 1 73 ? 5.594 12.625 16.75 1 96.44 73 ARG B C 1
ATOM 6938 O O . ARG B 1 73 ? 5.398 13.328 17.75 1 96.44 73 ARG B O 1
ATOM 6945 N N . LEU B 1 74 ? 5.332 11.383 16.781 1 97.12 74 LEU B N 1
ATOM 6946 C CA . LEU B 1 74 ? 4.539 10.766 17.844 1 97.12 74 LEU B CA 1
ATOM 6947 C C . LEU B 1 74 ? 5.441 10.086 18.859 1 97.12 74 LEU B C 1
ATOM 6949 O O . LEU B 1 74 ? 5.117 10.047 20.047 1 97.12 74 LEU B O 1
ATOM 6953 N N . THR B 1 75 ? 6.586 9.492 18.469 1 97.5 75 THR B N 1
ATOM 6954 C CA . THR B 1 75 ? 7.352 8.609 19.344 1 97.5 75 THR B CA 1
ATOM 6955 C C . THR B 1 75 ? 7.824 9.344 20.594 1 97.5 75 THR B C 1
ATOM 6957 O O . THR B 1 75 ? 7.598 8.883 21.703 1 97.5 75 THR B O 1
ATOM 6960 N N . GLY B 1 76 ? 8.508 10.531 20.422 1 96.19 76 GLY B N 1
ATOM 6961 C CA . GLY B 1 76 ? 8.945 11.312 21.562 1 96.19 76 GLY B CA 1
ATOM 6962 C C . GLY B 1 76 ? 7.801 11.789 22.438 1 96.19 76 GLY B C 1
ATOM 6963 O O . GLY B 1 76 ? 7.875 11.711 23.672 1 96.19 76 GLY B O 1
ATOM 6964 N N . ASN B 1 77 ? 6.742 12.266 21.812 1 96.12 77 ASN B N 1
ATOM 6965 C CA . ASN B 1 77 ? 5.566 12.742 22.531 1 96.12 77 ASN B CA 1
ATOM 6966 C C . ASN B 1 77 ? 4.898 11.625 23.328 1 96.12 77 ASN B C 1
ATOM 6968 O O . ASN B 1 77 ? 4.484 11.836 24.469 1 96.12 77 ASN B O 1
ATOM 6972 N N . ASN B 1 78 ? 4.777 10.477 22.734 1 96.56 78 ASN B N 1
ATOM 6973 C CA . ASN B 1 78 ? 4.152 9.336 23.406 1 96.56 78 ASN B CA 1
ATOM 6974 C C . ASN B 1 78 ? 4.977 8.867 24.594 1 96.56 78 ASN B C 1
ATOM 6976 O O . ASN B 1 78 ? 4.418 8.523 25.641 1 96.56 78 ASN B O 1
ATOM 6980 N N . LEU B 1 79 ? 6.289 8.844 24.453 1 96.81 79 LEU B N 1
ATOM 6981 C CA . LEU B 1 79 ? 7.168 8.461 25.562 1 96.81 79 LEU B CA 1
ATOM 6982 C C . LEU B 1 79 ? 6.996 9.406 26.75 1 96.81 79 LEU B C 1
ATOM 6984 O O . LEU B 1 79 ? 6.938 8.969 27.891 1 96.81 79 LEU B O 1
ATOM 6988 N N . LEU B 1 80 ? 6.879 10.664 26.438 1 95.19 80 LEU B N 1
ATOM 6989 C CA . LEU B 1 80 ? 6.703 11.672 27.469 1 95.19 80 LEU B CA 1
ATOM 6990 C C . LEU B 1 80 ? 5.355 11.508 28.172 1 95.19 80 LEU B C 1
ATOM 6992 O O . LEU B 1 80 ? 5.285 11.516 29.406 1 95.19 80 LEU B O 1
ATOM 6996 N N . ASN B 1 81 ? 4.344 11.352 27.422 1 95.62 81 ASN B N 1
ATOM 6997 C CA . ASN B 1 81 ? 3 11.227 27.969 1 95.62 81 ASN B CA 1
ATOM 6998 C C . ASN B 1 81 ? 2.838 9.945 28.781 1 95.62 81 ASN B C 1
ATOM 7000 O O . ASN B 1 81 ? 2.084 9.906 29.75 1 95.62 81 ASN B O 1
ATOM 7004 N N . LEU B 1 82 ? 3.602 8.922 28.391 1 94.69 82 LEU B N 1
ATOM 7005 C CA . LEU B 1 82 ? 3.551 7.656 29.109 1 94.69 82 LEU B CA 1
ATOM 7006 C C . LEU B 1 82 ? 4.434 7.695 30.344 1 94.69 82 LEU B C 1
ATOM 7008 O O . LEU B 1 82 ? 4.258 6.891 31.266 1 94.69 82 LEU B O 1
ATOM 7012 N N . GLY B 1 83 ? 5.43 8.57 30.391 1 94.31 83 GLY B N 1
ATOM 7013 C CA . GLY B 1 83 ? 6.434 8.594 31.438 1 94.31 83 GLY B CA 1
ATOM 7014 C C . GLY B 1 83 ? 7.504 7.531 31.266 1 94.31 83 GLY B C 1
ATOM 7015 O O . GLY B 1 83 ? 8.078 7.051 32.25 1 94.31 83 GLY B O 1
ATOM 7016 N N . TRP B 1 84 ? 7.734 7.086 30.016 1 96 84 TRP B N 1
ATOM 7017 C CA . TRP B 1 84 ? 8.641 5.977 29.75 1 96 84 TRP B CA 1
ATOM 7018 C C . TRP B 1 84 ? 9.945 6.477 29.141 1 96 84 TRP B C 1
ATOM 7020 O O . TRP B 1 84 ? 10.859 5.691 28.875 1 96 84 TRP B O 1
ATOM 7030 N N . TYR B 1 85 ? 10.141 7.793 28.922 1 95.25 85 TYR B N 1
ATOM 7031 C CA . TYR B 1 85 ? 11.258 8.359 28.172 1 95.25 85 TYR B CA 1
ATOM 7032 C C . TYR B 1 85 ? 12.594 7.914 28.766 1 95.25 85 TYR B C 1
ATOM 7034 O O . TYR B 1 85 ? 13.445 7.383 28.047 1 95.25 85 TYR B O 1
ATOM 7042 N N . GLU B 1 86 ? 12.805 8.062 30.078 1 94.44 86 GLU B N 1
ATOM 7043 C CA . GLU B 1 86 ? 14.07 7.73 30.734 1 94.44 86 GLU B CA 1
ATOM 7044 C C . GLU B 1 86 ? 14.312 6.223 30.719 1 94.44 86 GLU B C 1
ATOM 7046 O O . GLU B 1 86 ? 15.445 5.773 30.516 1 94.44 86 GLU B O 1
ATOM 7051 N N . GLY B 1 87 ? 13.258 5.52 30.953 1 96.44 87 GLY B N 1
ATOM 7052 C CA . GLY B 1 87 ? 13.383 4.07 30.938 1 96.44 87 GLY B CA 1
ATOM 7053 C C . GLY B 1 87 ? 13.828 3.531 29.578 1 96.44 87 GLY B C 1
ATOM 7054 O O . GLY B 1 87 ? 14.727 2.688 29.516 1 96.44 87 GLY B O 1
ATOM 7055 N N . VAL B 1 88 ? 13.211 4.008 28.531 1 97.75 88 VAL B N 1
ATOM 7056 C CA . VAL B 1 88 ? 13.539 3.566 27.172 1 97.75 88 VAL B CA 1
ATOM 7057 C C . VAL B 1 88 ? 14.945 4.035 26.812 1 97.75 88 VAL B C 1
ATOM 7059 O O . VAL B 1 88 ? 15.719 3.287 26.203 1 97.75 88 VAL B O 1
ATOM 7062 N N . SER B 1 89 ? 15.281 5.281 27.172 1 96.94 89 SE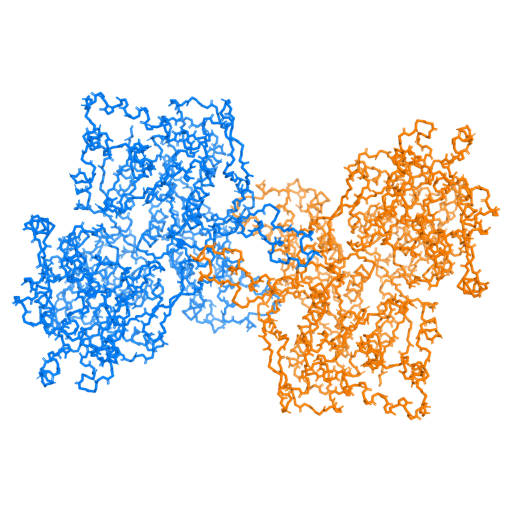R B N 1
ATOM 7063 C CA . SER B 1 89 ? 16.625 5.805 26.922 1 96.94 89 SER B CA 1
ATOM 7064 C C . SER B 1 89 ? 17.688 4.914 27.547 1 96.94 89 SER B C 1
ATOM 7066 O O . SER B 1 89 ? 18.688 4.586 26.906 1 96.94 89 SER B O 1
ATOM 7068 N N . ASP B 1 90 ? 17.438 4.52 28.75 1 96.75 90 ASP B N 1
ATOM 7069 C CA . ASP B 1 90 ? 18.375 3.662 29.469 1 96.75 90 ASP B CA 1
ATOM 7070 C C . ASP B 1 90 ? 18.5 2.293 28.797 1 96.75 90 ASP B C 1
ATOM 7072 O O . ASP B 1 90 ? 19.594 1.746 28.672 1 96.75 90 ASP B O 1
ATOM 7076 N N . ALA B 1 91 ? 17.391 1.793 28.438 1 97 91 ALA B N 1
ATOM 7077 C CA . ALA B 1 91 ? 17.375 0.488 27.781 1 97 91 ALA B CA 1
ATOM 7078 C C . ALA B 1 91 ? 18.172 0.525 26.469 1 97 91 ALA B C 1
ATOM 7080 O O . ALA B 1 91 ? 18.875 -0.427 26.141 1 97 91 ALA B O 1
ATOM 7081 N N . LEU B 1 92 ? 18.062 1.526 25.703 1 97.44 92 LEU B N 1
ATOM 7082 C CA . LEU B 1 92 ? 18.688 1.65 24.391 1 97.44 92 LEU B CA 1
ATOM 7083 C C . LEU B 1 92 ? 20.203 1.854 24.531 1 97.44 92 LEU B C 1
ATOM 7085 O O . LEU B 1 92 ? 20.969 1.493 23.641 1 97.44 92 LEU B O 1
ATOM 7089 N N . LYS B 1 93 ? 20.656 2.43 25.672 1 95.38 93 LYS B N 1
ATOM 7090 C CA . LYS B 1 93 ? 22.078 2.592 25.922 1 95.38 93 LYS B CA 1
ATOM 7091 C C . LYS B 1 93 ? 22.797 1.247 25.906 1 95.38 93 LYS B C 1
ATOM 7093 O O . LYS B 1 93 ? 23.953 1.162 25.484 1 95.38 93 LYS B O 1
ATOM 7098 N N . GLY B 1 94 ? 22.078 0.236 26.281 1 94.06 94 GLY B N 1
ATOM 7099 C CA . GLY B 1 94 ? 22.641 -1.105 26.25 1 94.06 94 GLY B CA 1
ATOM 7100 C C . GLY B 1 94 ? 22.984 -1.577 24.859 1 94.06 94 GLY B C 1
ATOM 7101 O O . GLY B 1 94 ? 23.812 -2.465 24.672 1 94.06 94 GLY B O 1
ATOM 7102 N N . TYR B 1 95 ? 22.359 -0.99 23.922 1 95.75 95 TYR B N 1
ATOM 7103 C CA . TYR B 1 95 ? 22.625 -1.321 22.531 1 95.75 95 TYR B CA 1
ATOM 7104 C C . TYR B 1 95 ? 23.5 -0.261 21.875 1 95.75 95 TYR B C 1
ATOM 7106 O O . TYR B 1 95 ? 23.688 -0.268 20.656 1 95.75 95 TYR B O 1
ATOM 7114 N N . ASP B 1 96 ? 23.938 0.714 22.609 1 94.69 96 ASP B N 1
ATOM 7115 C CA . ASP B 1 96 ? 24.719 1.836 22.094 1 94.69 96 ASP B CA 1
ATOM 7116 C C . ASP B 1 96 ? 23.906 2.691 21.141 1 94.69 96 ASP B C 1
ATOM 7118 O O . ASP B 1 96 ? 24.406 3.102 20.078 1 94.69 96 ASP B O 1
ATOM 7122 N N . VAL B 1 97 ? 22.625 2.83 21.438 1 96.19 97 VAL B N 1
ATOM 7123 C CA . VAL B 1 97 ? 21.719 3.662 20.641 1 96.19 97 VAL B CA 1
ATOM 7124 C C . VAL B 1 97 ? 21.266 4.859 21.484 1 96.19 97 VAL B C 1
ATOM 7126 O O . VAL B 1 97 ? 20.891 4.711 22.641 1 96.19 97 VAL B O 1
ATOM 7129 N N . ASN B 1 98 ? 21.375 6.023 20.906 1 95.69 98 ASN B N 1
ATOM 7130 C CA . ASN B 1 98 ? 20.922 7.254 21.562 1 95.69 98 ASN B CA 1
ATOM 7131 C C . ASN B 1 98 ? 19.484 7.602 21.156 1 95.69 98 ASN B C 1
ATOM 7133 O O . ASN B 1 98 ? 19.219 7.84 19.984 1 95.69 98 ASN B O 1
ATOM 7137 N N . LEU B 1 99 ? 18.625 7.695 22.141 1 95.75 99 LEU B N 1
ATOM 7138 C CA . LEU B 1 99 ? 17.203 7.906 21.891 1 95.75 99 LEU B CA 1
ATOM 7139 C C . LEU B 1 99 ? 16.969 9.219 21.141 1 95.75 99 LEU B C 1
ATOM 7141 O O . LEU B 1 99 ? 16.141 9.281 20.219 1 95.75 99 LEU B O 1
ATOM 7145 N N . THR B 1 100 ? 17.656 10.281 21.438 1 92 100 THR B N 1
ATOM 7146 C CA . THR B 1 100 ? 17.484 11.586 20.812 1 92 100 THR B CA 1
ATOM 7147 C C . THR B 1 100 ? 17.797 11.508 19.312 1 92 100 THR B C 1
ATOM 7149 O O . THR B 1 100 ? 17.078 12.094 18.5 1 92 100 THR B O 1
ATOM 7152 N N . ASP B 1 101 ? 18.812 10.797 19 1 92.5 101 ASP B N 1
ATOM 7153 C CA . ASP B 1 101 ? 19.188 10.602 17.594 1 92.5 101 ASP B CA 1
ATOM 7154 C C . ASP B 1 101 ? 18.141 9.766 16.859 1 92.5 101 ASP B C 1
ATOM 7156 O O . ASP B 1 101 ? 17.812 10.062 15.711 1 92.5 101 ASP B O 1
ATOM 7160 N N . LEU B 1 102 ? 17.703 8.82 17.594 1 94.5 102 LEU B N 1
ATOM 7161 C CA . LEU B 1 102 ? 16.734 7.914 17.016 1 94.5 102 LEU B CA 1
ATOM 7162 C C . LEU B 1 102 ? 15.445 8.656 16.656 1 94.5 102 LEU B C 1
ATOM 7164 O O . LEU B 1 102 ? 14.812 8.367 15.633 1 94.5 102 LEU B O 1
ATOM 7168 N N . LEU B 1 103 ? 15.062 9.547 17.469 1 94.88 103 LEU B N 1
ATOM 7169 C CA . LEU B 1 103 ? 13.82 10.289 17.281 1 94.88 103 LEU B CA 1
ATOM 7170 C C . LEU B 1 103 ? 13.906 11.18 16.047 1 94.88 103 LEU B C 1
ATOM 7172 O O . LEU B 1 103 ? 12.875 11.555 15.477 1 94.88 103 LEU B O 1
ATOM 7176 N N . GLU B 1 104 ? 15.102 11.484 15.547 1 92.94 104 GLU B N 1
ATOM 7177 C CA . GLU B 1 104 ? 15.289 12.305 14.352 1 92.94 104 GLU B CA 1
ATOM 7178 C C . GLU B 1 104 ? 14.961 11.531 13.086 1 92.94 104 GLU B C 1
ATOM 7180 O O . GLU B 1 104 ? 14.773 12.117 12.016 1 92.94 104 GLU B O 1
ATOM 7185 N N . GLU B 1 105 ? 14.836 10.188 13.203 1 94.62 105 GLU B N 1
ATOM 7186 C CA . GLU B 1 105 ? 14.523 9.344 12.055 1 94.62 105 GLU B CA 1
ATOM 7187 C C . GLU B 1 105 ? 13.039 9.422 11.711 1 94.62 105 GLU B C 1
ATOM 7189 O O . GLU B 1 105 ? 12.633 9.07 10.594 1 94.62 105 GLU B O 1
ATOM 7194 N N . GLU B 1 106 ? 12.195 9.836 12.664 1 95.56 106 GLU B N 1
ATOM 7195 C CA . GLU B 1 106 ? 10.758 9.898 12.43 1 95.56 106 GLU B CA 1
ATOM 7196 C C . GLU B 1 106 ? 10.398 11.117 11.57 1 95.56 106 GLU B C 1
ATOM 7198 O O . GLU B 1 106 ? 10.883 12.219 11.82 1 95.56 106 GLU B O 1
ATOM 7203 N N . THR B 1 107 ? 9.609 10.922 10.633 1 93.81 107 THR B N 1
ATOM 7204 C CA . THR B 1 107 ? 9.102 12 9.797 1 93.81 107 THR B CA 1
ATOM 7205 C C . THR B 1 107 ? 7.801 12.555 10.367 1 93.81 107 THR B C 1
ATOM 7207 O O . THR B 1 107 ? 6.988 11.812 10.914 1 93.81 107 THR B O 1
ATOM 7210 N N . ASP B 1 108 ? 7.609 13.852 10.195 1 95 108 ASP B N 1
ATOM 7211 C CA . ASP B 1 108 ? 6.336 14.453 10.578 1 95 108 ASP B CA 1
ATOM 7212 C C . ASP B 1 108 ? 5.195 13.914 9.727 1 95 108 ASP B C 1
ATOM 7214 O O . ASP B 1 108 ? 5.219 14.047 8.5 1 95 108 ASP B O 1
ATOM 7218 N N . PRO B 1 109 ? 4.215 13.297 10.375 1 96.25 109 PRO B N 1
ATOM 7219 C CA . PRO B 1 109 ? 3.053 12.93 9.562 1 96.25 109 PRO B CA 1
ATOM 7220 C C . PRO B 1 109 ? 2.416 14.125 8.867 1 96.25 109 PRO B C 1
ATOM 7222 O O . PRO B 1 109 ? 2.17 15.156 9.5 1 96.25 109 PRO B O 1
ATOM 7225 N N . ALA B 1 110 ? 2.158 14.07 7.594 1 96.12 110 ALA B N 1
ATOM 7226 C CA . ALA B 1 110 ? 1.641 15.172 6.785 1 96.12 110 ALA B CA 1
ATOM 7227 C C . ALA B 1 110 ? 0.115 15.188 6.785 1 96.12 110 ALA B C 1
ATOM 7229 O O . ALA B 1 110 ? -0.514 15.07 5.73 1 96.12 110 ALA B O 1
ATOM 7230 N N . LEU B 1 111 ? -0.472 15.414 7.973 1 97.44 111 LEU B N 1
ATOM 7231 C CA . LEU B 1 111 ? -1.918 15.328 8.156 1 97.44 111 LEU B CA 1
ATOM 7232 C C . LEU B 1 111 ? -2.512 16.719 8.398 1 97.44 111 LEU B C 1
ATOM 7234 O O . LEU B 1 111 ? -3.707 16.844 8.68 1 97.44 111 LEU B O 1
ATOM 7238 N N . GLY B 1 112 ? -1.618 17.766 8.367 1 94.12 112 GLY B N 1
ATOM 7239 C CA . GLY B 1 112 ? -2.039 19.141 8.578 1 94.12 112 GLY B CA 1
ATOM 7240 C C . GLY B 1 112 ? -1.064 20.156 8.008 1 94.12 112 GLY B C 1
ATOM 7241 O O . GLY B 1 112 ? 0.03 19.781 7.566 1 94.12 112 GLY B O 1
ATOM 7242 N N . ASN B 1 113 ? -1.398 21.422 8.008 1 87.69 113 ASN B N 1
ATOM 7243 C CA . ASN B 1 113 ? -0.566 22.422 7.34 1 87.69 113 ASN B CA 1
ATOM 7244 C C . ASN B 1 113 ? -0.358 23.656 8.219 1 87.69 113 ASN B C 1
ATOM 7246 O O . ASN B 1 113 ? 0.572 24.422 7.992 1 87.69 113 ASN B O 1
ATOM 7250 N N . GLY B 1 114 ? -1.285 23.906 9.211 1 85.44 114 GLY B N 1
ATOM 7251 C CA . GLY B 1 114 ? -1.178 25.188 9.875 1 85.44 114 GLY B CA 1
ATOM 7252 C C . GLY B 1 114 ? -1.698 25.172 11.297 1 85.44 114 GLY B C 1
ATOM 7253 O O . GLY B 1 114 ? -1.677 24.141 11.961 1 85.44 114 GLY B O 1
ATOM 7254 N N . GLY B 1 115 ? -2.008 26.422 11.633 1 87.69 115 GLY B N 1
ATOM 7255 C CA . GLY B 1 115 ? -2.412 26.625 13.016 1 87.69 115 GLY B CA 1
ATOM 7256 C C . GLY B 1 115 ? -3.68 25.875 13.383 1 87.69 115 GLY B C 1
ATOM 7257 O O . GLY B 1 115 ? -3.811 25.359 14.5 1 87.69 115 GLY B O 1
ATOM 7258 N N . LEU B 1 116 ? -4.574 25.797 12.414 1 89.44 116 LEU B N 1
ATOM 7259 C CA . LEU B 1 116 ? -5.816 25.078 12.672 1 89.44 116 LEU B CA 1
ATOM 7260 C C . LEU B 1 116 ? -5.547 23.609 12.938 1 89.44 116 LEU B C 1
ATOM 7262 O O . LEU B 1 116 ? -6.137 23.016 13.844 1 89.44 116 LEU B O 1
ATOM 7266 N N . GLY B 1 117 ? -4.652 23.078 12.125 1 94.44 117 GLY B N 1
ATOM 7267 C CA . GLY B 1 117 ? -4.293 21.688 12.328 1 94.44 117 GLY B CA 1
ATOM 7268 C C . GLY B 1 117 ? -3.547 21.453 13.633 1 94.44 117 GLY B C 1
ATOM 7269 O O . GLY B 1 117 ? -3.729 20.422 14.273 1 94.44 117 GLY B O 1
ATOM 7270 N N . ARG B 1 118 ? -2.678 22.359 13.938 1 95.62 118 ARG B N 1
ATOM 7271 C CA . ARG B 1 118 ? -1.937 22.234 15.188 1 95.62 118 ARG B CA 1
ATOM 7272 C C . ARG B 1 118 ? -2.863 22.375 16.391 1 95.62 118 ARG B C 1
ATOM 7274 O O . ARG B 1 118 ? -2.709 21.656 17.391 1 95.62 118 ARG B O 1
ATOM 7281 N N . LEU B 1 119 ? -3.797 23.297 16.297 1 96.81 119 LEU B N 1
ATOM 7282 C CA . LEU B 1 119 ? -4.789 23.453 17.359 1 96.81 119 LEU B CA 1
ATOM 7283 C C . LEU B 1 119 ? -5.574 22.172 17.562 1 96.81 119 LEU B C 1
ATOM 7285 O O . LEU B 1 119 ? -5.746 21.719 18.688 1 96.81 119 LEU B O 1
ATOM 7289 N N . ALA B 1 120 ? -6.039 21.609 16.438 1 97.69 120 ALA B N 1
ATOM 7290 C CA . ALA B 1 120 ? -6.801 20.375 16.5 1 97.69 120 ALA B CA 1
ATOM 7291 C C . ALA B 1 120 ? -5.992 19.266 17.188 1 97.69 120 ALA B C 1
ATOM 7293 O O . ALA B 1 120 ? -6.531 18.5 17.969 1 97.69 120 ALA B O 1
ATOM 7294 N N . ALA B 1 121 ? -4.715 19.203 16.891 1 97.5 121 ALA B N 1
ATOM 7295 C CA . ALA B 1 121 ? -3.834 18.219 17.516 1 97.5 121 ALA B CA 1
ATOM 7296 C C . ALA B 1 121 ? -3.707 18.469 19.016 1 97.5 121 ALA B C 1
ATOM 7298 O O . ALA B 1 121 ? -3.744 17.516 19.812 1 97.5 121 ALA B O 1
ATOM 7299 N N . CYS B 1 122 ? -3.525 19.688 19.406 1 97.75 122 CYS B N 1
ATOM 7300 C CA . CYS B 1 122 ? -3.447 20.047 20.828 1 97.75 122 CYS B CA 1
ATOM 7301 C C . CYS B 1 122 ? -4.734 19.672 21.547 1 97.75 122 CYS B C 1
ATOM 7303 O O . CYS B 1 122 ? -4.695 19.188 22.688 1 97.75 122 CYS B O 1
ATOM 7305 N N . PHE B 1 123 ? -5.844 19.922 20.906 1 98.25 123 PHE B N 1
ATOM 7306 C CA . PHE B 1 123 ? -7.137 19.625 21.516 1 98.25 123 PHE B CA 1
ATOM 7307 C C . PHE B 1 123 ? -7.285 18.125 21.75 1 98.25 123 PHE B C 1
ATOM 7309 O O . PHE B 1 123 ? -7.789 17.703 22.797 1 98.25 123 PHE B O 1
ATOM 7316 N N . LEU B 1 124 ? -6.844 17.312 20.812 1 98.19 124 LEU B N 1
ATOM 7317 C CA . LEU B 1 124 ? -6.914 15.867 21 1 98.19 124 LEU B CA 1
ATOM 7318 C C . LEU B 1 124 ? -6.062 15.438 22.188 1 98.19 124 LEU B C 1
ATOM 7320 O O . LEU B 1 124 ? -6.504 14.633 23 1 98.19 124 LEU B O 1
ATOM 7324 N N . ASP B 1 125 ? -4.859 15.945 22.219 1 97.56 125 ASP B N 1
ATOM 7325 C CA . ASP B 1 125 ? -3.975 15.664 23.344 1 97.56 125 ASP B CA 1
ATOM 7326 C C . ASP B 1 125 ? -4.625 16.047 24.672 1 97.56 125 ASP B C 1
ATOM 7328 O O . ASP B 1 125 ? -4.637 15.266 25.625 1 97.56 125 ASP B O 1
ATOM 7332 N N . SER B 1 126 ? -5.211 17.203 24.734 1 98.19 126 SER B N 1
ATOM 7333 C CA . SER B 1 126 ? -5.793 17.734 25.969 1 98.19 126 SER B CA 1
ATOM 7334 C C . SER B 1 126 ? -7.062 16.969 26.344 1 98.19 126 SER B C 1
ATOM 7336 O O . SER B 1 126 ? -7.34 16.781 27.531 1 98.19 126 SER B O 1
ATOM 7338 N N . MET B 1 127 ? -7.875 16.609 25.359 1 97.56 127 MET B N 1
ATOM 7339 C CA . MET B 1 127 ? -9.047 15.789 25.688 1 97.56 127 MET B CA 1
ATOM 7340 C C . MET B 1 127 ? -8.625 14.484 26.359 1 97.56 127 MET B C 1
ATOM 7342 O O . MET B 1 127 ? -9.234 14.078 27.359 1 97.56 127 MET B O 1
ATOM 7346 N N . ALA B 1 128 ? -7.602 13.859 25.812 1 96.19 128 ALA B N 1
ATOM 7347 C CA . ALA B 1 128 ? -7.09 12.641 26.422 1 96.19 128 ALA B CA 1
ATOM 7348 C C . ALA B 1 128 ? -6.555 12.914 27.828 1 96.19 128 ALA B C 1
ATOM 7350 O O . ALA B 1 128 ? -6.777 12.117 28.75 1 96.19 128 ALA B O 1
ATOM 7351 N N . THR B 1 129 ? -5.871 14.016 28.047 1 96.5 129 THR B N 1
ATOM 7352 C CA . THR B 1 129 ? -5.203 14.352 29.297 1 96.5 129 THR B CA 1
ATOM 7353 C C . THR B 1 129 ? -6.223 14.703 30.375 1 96.5 129 THR B C 1
ATOM 7355 O O . THR B 1 129 ? -6.07 14.312 31.531 1 96.5 129 THR B O 1
ATOM 7358 N N . VAL B 1 130 ? -7.305 15.43 30.016 1 94.88 130 VAL B N 1
ATOM 7359 C CA . VAL B 1 130 ? -8.281 15.891 31 1 94.88 130 VAL B CA 1
ATOM 7360 C C . VAL B 1 130 ? -9.352 14.82 31.203 1 94.88 130 VAL B C 1
ATOM 7362 O O . VAL B 1 130 ? -10.188 14.938 32.094 1 94.88 130 VAL B O 1
ATOM 7365 N N . GLY B 1 131 ? -9.352 13.82 30.391 1 92.31 131 GLY B N 1
ATOM 7366 C CA . GLY B 1 131 ? -10.258 12.695 30.562 1 92.31 131 GLY B CA 1
ATOM 7367 C C . GLY B 1 131 ? -11.562 12.859 29.812 1 92.31 131 GLY B C 1
ATOM 7368 O O . GLY B 1 131 ? -12.594 12.32 30.219 1 92.31 131 GLY B O 1
ATOM 7369 N N . GLN B 1 132 ? -11.625 13.672 28.781 1 95.25 132 GLN B N 1
ATOM 7370 C CA . GLN B 1 132 ? -12.789 13.781 27.906 1 95.25 132 GLN B CA 1
ATOM 7371 C C . GLN B 1 132 ? -12.789 12.672 26.859 1 95.25 132 GLN B C 1
ATOM 7373 O O . GLN B 1 132 ? -11.875 12.586 26.031 1 95.25 132 GLN B O 1
ATOM 7378 N N . SER B 1 133 ? -13.797 11.773 26.922 1 95.56 133 SER B N 1
ATOM 7379 C CA . SER B 1 133 ? -13.922 10.75 25.891 1 95.56 133 SER B CA 1
ATOM 7380 C C . SER B 1 133 ? -14.086 11.383 24.516 1 95.56 133 SER B C 1
ATOM 7382 O O . SER B 1 133 ? -14.992 12.188 24.297 1 95.56 133 SER B O 1
ATOM 7384 N N . ALA B 1 134 ? -13.172 11 23.594 1 97.19 134 ALA B N 1
ATOM 7385 C CA . ALA B 1 134 ? -13.219 11.68 22.297 1 97.19 134 ALA B CA 1
ATOM 7386 C C . ALA B 1 134 ? -12.617 10.812 21.203 1 97.19 134 ALA B C 1
ATOM 7388 O O . ALA B 1 134 ? -11.812 9.922 21.469 1 97.19 134 ALA B O 1
ATOM 7389 N N . THR B 1 135 ? -13.047 10.977 20 1 98 135 THR B N 1
ATOM 7390 C CA . THR B 1 135 ? -12.453 10.461 18.781 1 98 135 THR B CA 1
ATOM 7391 C C . THR B 1 135 ? -12.211 11.594 17.781 1 98 135 THR B C 1
ATOM 7393 O O . THR B 1 135 ? -13.109 12.398 17.516 1 98 135 THR B O 1
ATOM 7396 N N . GLY B 1 136 ? -10.961 11.727 17.344 1 98.62 136 GLY B N 1
ATOM 7397 C CA . GLY B 1 136 ? -10.703 12.602 16.203 1 98.62 136 GLY B CA 1
ATOM 7398 C C . GLY B 1 136 ? -10.961 11.938 14.867 1 98.62 136 GLY B C 1
ATOM 7399 O O . GLY B 1 136 ? -10.656 10.75 14.688 1 98.62 136 GLY B O 1
ATOM 7400 N N . TYR B 1 137 ? -11.633 12.625 13.938 1 98.75 137 TYR B N 1
ATOM 7401 C CA . TYR B 1 137 ? -11.914 12.102 12.609 1 98.75 137 TYR B CA 1
ATOM 7402 C C . TYR B 1 137 ? -11.25 12.953 11.531 1 98.75 137 TYR B C 1
ATOM 7404 O O . TYR B 1 137 ? -11.5 14.164 11.453 1 98.75 137 TYR B O 1
ATOM 7412 N N . GLY B 1 138 ? -10.367 12.359 10.734 1 98.31 138 GLY B N 1
ATOM 7413 C CA . GLY B 1 138 ? -9.719 13.031 9.609 1 98.31 138 GLY B CA 1
ATOM 7414 C C . GLY B 1 138 ? -9.523 12.125 8.406 1 98.31 138 GLY B C 1
ATOM 7415 O O . GLY B 1 138 ? -10.203 11.102 8.281 1 98.31 138 GLY B O 1
ATOM 7416 N N . LEU B 1 139 ? -8.766 12.57 7.406 1 98.44 139 LEU B N 1
ATOM 7417 C CA . LEU B 1 139 ? -8.406 11.773 6.234 1 98.44 139 LEU B CA 1
ATOM 7418 C C . LEU B 1 139 ? -6.945 11.344 6.301 1 98.44 139 LEU B C 1
ATOM 7420 O O . LEU B 1 139 ? -6.105 12.062 6.844 1 98.44 139 LEU B O 1
ATOM 7424 N N . ASN B 1 140 ? -6.668 10.195 5.816 1 98.25 140 ASN B N 1
ATOM 7425 C CA . ASN B 1 140 ? -5.32 9.633 5.789 1 98.25 140 ASN B CA 1
ATOM 7426 C C . ASN B 1 140 ? -4.551 10.086 4.555 1 98.25 140 ASN B C 1
ATOM 7428 O O . ASN B 1 140 ? -4.219 9.273 3.689 1 98.25 140 ASN B O 1
ATOM 7432 N N . TYR B 1 141 ? -4.09 11.336 4.512 1 98.19 141 TYR B N 1
ATOM 7433 C CA . TYR B 1 141 ? -3.389 11.914 3.373 1 98.19 141 TYR B CA 1
ATOM 7434 C C . TYR B 1 141 ? -2.041 11.242 3.16 1 98.19 141 TYR B C 1
ATOM 7436 O O . TYR B 1 141 ? -1.319 10.961 4.121 1 98.19 141 TYR B O 1
ATOM 7444 N N . GLN B 1 142 ? -1.701 11.055 1.925 1 97.56 142 GLN B N 1
ATOM 7445 C CA . GLN B 1 142 ? -0.429 10.406 1.615 1 97.56 142 GLN B CA 1
ATOM 7446 C C . GLN B 1 142 ? 0.691 11.438 1.482 1 97.56 142 GLN B C 1
ATOM 7448 O O . GLN B 1 142 ? 1.831 11.172 1.869 1 97.56 142 GLN B O 1
ATOM 7453 N N . TYR B 1 143 ? 0.377 12.656 0.897 1 96.56 143 TYR B N 1
ATOM 7454 C CA . TYR B 1 143 ? 1.435 13.586 0.522 1 96.56 143 TYR B CA 1
ATOM 7455 C C . TYR B 1 143 ? 1.239 14.938 1.203 1 96.56 143 TYR B C 1
ATOM 7457 O O . TYR B 1 143 ? 1.939 15.898 0.892 1 96.56 143 TYR B O 1
ATOM 7465 N N . GLY B 1 144 ? 0.251 15 2.133 1 94.19 144 GLY B N 1
ATOM 7466 C CA . GLY B 1 144 ? 0.03 16.25 2.832 1 94.19 144 GLY B CA 1
ATOM 7467 C C . GLY B 1 144 ? -0.191 17.438 1.897 1 94.19 144 GLY B C 1
ATOM 7468 O O . GLY B 1 144 ? -0.776 17.281 0.824 1 94.19 144 GLY B O 1
ATOM 7469 N N . LEU B 1 145 ? 0.144 18.609 2.314 1 94 145 LEU B N 1
ATOM 7470 C CA . LEU B 1 145 ? 0.107 19.781 1.446 1 94 145 LEU B CA 1
ATOM 7471 C C . LEU B 1 145 ? 1.246 19.75 0.433 1 94 145 LEU B C 1
ATOM 7473 O O . LEU B 1 145 ? 1.008 19.625 -0.771 1 94 145 LEU B O 1
ATOM 7477 N N . PHE B 1 146 ? 2.453 19.906 0.829 1 95.25 146 PHE B N 1
ATOM 7478 C CA . PHE B 1 146 ? 3.654 19.734 0.019 1 95.25 146 PHE B CA 1
ATOM 7479 C C . PHE B 1 146 ? 4.91 19.953 0.855 1 95.25 146 PHE B C 1
ATOM 7481 O O . PHE B 1 146 ? 4.836 20.484 1.964 1 95.25 146 PHE B O 1
ATOM 7488 N N . ARG B 1 147 ? 5.961 19.484 0.427 1 95.62 147 ARG B N 1
ATOM 7489 C CA . ARG B 1 147 ? 7.281 19.844 0.922 1 95.62 147 ARG B CA 1
ATOM 7490 C C . ARG B 1 147 ? 7.828 21.062 0.179 1 95.62 147 ARG B C 1
ATOM 7492 O O . ARG B 1 147 ? 7.809 21.109 -1.053 1 95.62 147 ARG B O 1
ATOM 7499 N N . GLN B 1 148 ? 8.297 22.031 0.907 1 96.44 148 GLN B N 1
ATOM 7500 C CA . GLN B 1 148 ? 8.75 23.281 0.329 1 96.44 148 GLN B CA 1
ATOM 7501 C C . GLN B 1 148 ? 10.266 23.312 0.181 1 96.44 148 GLN B C 1
ATOM 7503 O O . GLN B 1 148 ? 10.992 22.844 1.062 1 96.44 148 GLN B O 1
ATOM 7508 N N . SER B 1 149 ? 10.68 23.75 -0.895 1 96.75 149 SER B N 1
ATOM 7509 C CA . SER B 1 149 ? 12.07 24.125 -1.146 1 96.75 149 SER B CA 1
ATOM 7510 C C . SER B 1 149 ? 12.148 25.453 -1.918 1 96.75 149 SER B C 1
ATOM 7512 O O . SER B 1 149 ? 11.117 26.031 -2.264 1 96.75 149 SER B O 1
ATOM 7514 N N . PHE B 1 150 ? 13.336 26.016 -2.021 1 97.62 150 PHE B N 1
ATOM 7515 C CA . PHE B 1 150 ? 13.508 27.25 -2.771 1 97.62 150 PHE B CA 1
ATOM 7516 C C . PHE B 1 150 ? 14.469 27.047 -3.936 1 97.62 150 PHE B C 1
ATOM 7518 O O . PHE B 1 150 ? 15.516 26.406 -3.777 1 97.62 150 PHE B O 1
ATOM 7525 N N . ASP B 1 151 ? 14.062 27.438 -5.094 1 97.12 151 ASP B N 1
ATOM 7526 C CA . ASP B 1 151 ? 14.922 27.516 -6.27 1 97.12 151 ASP B CA 1
ATOM 7527 C C . ASP B 1 151 ? 15.109 28.969 -6.711 1 97.12 151 ASP B C 1
ATOM 7529 O O . ASP B 1 151 ? 14.172 29.594 -7.207 1 97.12 151 ASP B O 1
ATOM 7533 N N . ASP B 1 152 ? 16.25 29.516 -6.555 1 96.56 152 ASP B N 1
ATOM 7534 C CA . ASP B 1 152 ? 16.547 30.922 -6.824 1 96.56 152 ASP B CA 1
ATOM 7535 C C . ASP B 1 152 ? 15.531 31.844 -6.148 1 96.56 152 ASP B C 1
ATOM 7537 O O . ASP B 1 152 ? 14.945 32.719 -6.801 1 96.56 152 ASP B O 1
ATOM 7541 N N . GLY B 1 153 ? 15.211 31.531 -4.93 1 96.81 153 GLY B N 1
ATOM 7542 C CA . GLY B 1 153 ? 14.359 32.344 -4.098 1 96.81 153 GLY B CA 1
ATOM 7543 C C . GLY B 1 153 ? 12.883 32.062 -4.27 1 96.81 153 GLY B C 1
ATOM 7544 O O . GLY B 1 153 ? 12.055 32.5 -3.469 1 96.81 153 GLY B O 1
ATOM 7545 N N . GLN B 1 154 ? 12.531 31.281 -5.242 1 97.5 154 GLN B N 1
ATOM 7546 C CA . GLN B 1 154 ? 11.133 30.984 -5.512 1 97.5 154 GLN B CA 1
ATOM 7547 C C . GLN B 1 154 ? 10.695 29.703 -4.785 1 97.5 154 GLN B C 1
ATOM 7549 O O . GLN B 1 154 ? 11.438 28.734 -4.734 1 97.5 154 GLN B O 1
ATOM 7554 N N . GLN B 1 155 ? 9.5 29.719 -4.25 1 97.19 155 GLN B N 1
ATOM 7555 C CA . GLN B 1 155 ? 8.945 28.531 -3.598 1 97.19 155 GLN B CA 1
ATOM 7556 C C . GLN B 1 155 ? 8.68 27.422 -4.609 1 97.19 155 GLN B C 1
ATOM 7558 O O . GLN B 1 155 ? 8.047 27.641 -5.641 1 97.19 155 GLN B O 1
ATOM 7563 N N . MET B 1 156 ? 9.258 26.25 -4.266 1 96.12 156 MET B N 1
ATOM 7564 C CA . MET B 1 156 ? 8.977 25.016 -5.008 1 96.12 156 MET B CA 1
ATOM 7565 C C . MET B 1 156 ? 8.203 24.031 -4.145 1 96.12 156 MET B C 1
ATOM 7567 O O . MET B 1 156 ? 8.469 23.906 -2.947 1 96.12 156 MET B O 1
ATOM 7571 N N . GLU B 1 157 ? 7.223 23.375 -4.773 1 95.56 157 GLU B N 1
ATOM 7572 C CA . GLU B 1 157 ? 6.387 22.422 -4.055 1 95.56 157 GLU B CA 1
ATOM 7573 C C . GLU B 1 157 ? 6.621 21 -4.551 1 95.56 157 GLU B C 1
ATOM 7575 O O . GLU B 1 157 ? 6.66 20.75 -5.762 1 95.56 157 GLU B O 1
ATOM 7580 N N . ALA B 1 158 ? 6.852 20.062 -3.611 1 95.94 158 ALA B N 1
ATOM 7581 C CA . ALA B 1 158 ? 7 18.641 -3.898 1 95.94 158 ALA B CA 1
ATOM 7582 C C . ALA B 1 158 ? 6.141 17.797 -2.961 1 95.94 158 ALA B C 1
ATOM 7584 O O . ALA B 1 158 ? 5.746 18.25 -1.886 1 95.94 158 ALA B O 1
ATOM 7585 N N . PRO B 1 159 ? 5.785 16.531 -3.398 1 95.94 159 PRO B N 1
ATOM 7586 C CA . PRO B 1 159 ? 5.012 15.672 -2.496 1 95.94 159 PRO B CA 1
ATOM 7587 C C . PRO B 1 159 ? 5.711 15.438 -1.16 1 95.94 159 PRO B C 1
ATOM 7589 O O . PRO B 1 159 ? 6.93 15.242 -1.122 1 95.94 159 PRO B O 1
ATOM 7592 N N . ASP B 1 160 ? 4.988 15.477 -0.136 1 95.62 160 ASP B N 1
ATOM 7593 C CA . ASP B 1 160 ? 5.508 15.203 1.201 1 95.62 160 ASP B CA 1
ATOM 7594 C C . ASP B 1 160 ? 5.133 13.797 1.659 1 95.62 160 ASP B C 1
ATOM 7596 O O . ASP B 1 160 ? 4.266 13.625 2.52 1 95.62 160 ASP B O 1
ATOM 7600 N N . ASP B 1 161 ? 5.809 12.812 1.164 1 95.5 161 ASP B N 1
ATOM 7601 C CA . ASP B 1 161 ? 5.551 11.422 1.53 1 95.5 161 ASP B CA 1
ATOM 7602 C C . ASP B 1 161 ? 6.141 11.094 2.9 1 95.5 161 ASP B C 1
ATOM 7604 O O . ASP B 1 161 ? 7.363 11.016 3.051 1 95.5 161 ASP B O 1
ATOM 7608 N N . TRP B 1 162 ? 5.301 10.922 3.859 1 95.5 162 TRP B N 1
ATOM 7609 C CA . TRP B 1 162 ? 5.781 10.688 5.219 1 95.5 162 TRP B CA 1
ATOM 7610 C C . TRP B 1 162 ? 5.801 9.203 5.543 1 95.5 162 TRP B C 1
ATOM 7612 O O . TRP B 1 162 ? 6.082 8.812 6.68 1 95.5 162 TRP B O 1
ATOM 7622 N N . GLY B 1 163 ? 5.488 8.352 4.578 1 94 163 GLY B N 1
ATOM 7623 C CA . GLY B 1 163 ? 5.578 6.914 4.75 1 94 163 GLY B CA 1
ATOM 7624 C C . GLY B 1 163 ? 4.422 6.332 5.539 1 94 163 GLY B C 1
ATOM 7625 O O . GLY B 1 163 ? 4.625 5.527 6.449 1 94 163 GLY B O 1
ATOM 7626 N N . ARG B 1 164 ? 3.168 6.688 5.141 1 94.94 164 ARG B N 1
ATOM 7627 C CA . ARG B 1 164 ? 2.004 6.289 5.926 1 94.94 164 ARG B CA 1
ATOM 7628 C C . ARG B 1 164 ? 1.834 4.773 5.926 1 94.94 164 ARG B C 1
ATOM 7630 O O . ARG B 1 164 ? 1.328 4.199 6.891 1 94.94 164 ARG B O 1
ATOM 7637 N N . SER B 1 165 ? 2.283 4.125 4.875 1 89.81 165 SER B N 1
ATOM 7638 C CA . SER B 1 165 ? 2.023 2.697 4.719 1 89.81 165 SER B CA 1
ATOM 7639 C C . SER B 1 165 ? 2.818 1.876 5.73 1 89.81 165 SER B C 1
ATOM 7641 O O . SER B 1 165 ? 2.453 0.741 6.039 1 89.81 165 SER B O 1
ATOM 7643 N N . SER B 1 166 ? 3.861 2.412 6.273 1 90.06 166 SER B N 1
ATOM 7644 C CA . SER B 1 166 ? 4.715 1.665 7.191 1 90.06 166 SER B CA 1
ATOM 7645 C C . SER B 1 166 ? 4.859 2.389 8.523 1 90.06 166 SER B C 1
ATOM 7647 O O . SER B 1 166 ? 5.762 2.084 9.305 1 90.06 166 SER B O 1
ATOM 7649 N N . TYR B 1 167 ? 4.035 3.35 8.766 1 95.25 167 TYR B N 1
ATOM 7650 C CA . TYR B 1 167 ? 4.133 4.098 10.016 1 95.25 167 TYR B CA 1
ATOM 7651 C C . TYR B 1 167 ? 3.748 3.229 11.203 1 95.25 167 TYR B C 1
ATOM 7653 O O . TYR B 1 167 ? 2.633 2.707 11.266 1 95.25 167 TYR B O 1
ATOM 7661 N N . PRO B 1 168 ? 4.598 3.008 12.203 1 95.5 168 PRO B N 1
ATOM 7662 C CA . PRO B 1 168 ? 4.473 1.932 13.188 1 95.5 168 PRO B CA 1
ATOM 7663 C C . PRO B 1 168 ? 3.297 2.139 14.141 1 95.5 168 PRO B C 1
ATOM 7665 O O . PRO B 1 168 ? 2.785 1.172 14.711 1 95.5 168 PRO B O 1
ATOM 7668 N N . TRP B 1 169 ? 2.793 3.328 14.297 1 96.81 169 TRP B N 1
ATOM 7669 C CA . TRP B 1 169 ? 1.781 3.635 15.305 1 96.81 169 TRP B CA 1
ATOM 7670 C C . TRP B 1 169 ? 0.38 3.357 14.766 1 96.81 169 TRP B C 1
ATOM 7672 O O . TRP B 1 169 ? -0.592 3.361 15.523 1 96.81 169 TRP B O 1
ATOM 7682 N N . PHE B 1 170 ? 0.216 3.031 13.492 1 95.69 170 PHE B N 1
ATOM 7683 C CA . PHE B 1 170 ? -1.094 2.814 12.883 1 95.69 170 PHE B CA 1
ATOM 7684 C C . PHE B 1 170 ? -1.679 1.479 13.328 1 95.69 170 PHE B C 1
ATOM 7686 O O . PHE B 1 170 ? -0.958 0.485 13.438 1 95.69 170 PHE B O 1
ATOM 7693 N N . ARG B 1 171 ? -2.904 1.51 13.586 1 94.12 171 ARG B N 1
ATOM 7694 C CA . ARG B 1 171 ? -3.719 0.306 13.711 1 94.12 171 ARG B CA 1
ATOM 7695 C C . ARG B 1 171 ? -4.84 0.293 12.68 1 94.12 171 ARG B C 1
ATOM 7697 O O . ARG B 1 171 ? -5.453 1.327 12.406 1 94.12 171 ARG B O 1
ATOM 7704 N N . HIS B 1 172 ? -5.039 -0.802 12.039 1 93.69 172 HIS B N 1
ATOM 7705 C CA . HIS B 1 172 ? -6.074 -0.951 11.023 1 93.69 172 HIS B CA 1
ATOM 7706 C C . HIS B 1 172 ? -7.086 -2.023 11.414 1 93.69 172 HIS B C 1
ATOM 7708 O O . HIS B 1 172 ? -6.703 -3.135 11.789 1 93.69 172 HIS B O 1
ATOM 7714 N N . ASN B 1 173 ? -8.336 -1.718 11.438 1 93.62 173 ASN B N 1
ATOM 7715 C CA . ASN B 1 173 ? -9.438 -2.654 11.633 1 93.62 173 ASN B CA 1
ATOM 7716 C C . ASN B 1 173 ? -10.336 -2.727 10.406 1 93.62 173 ASN B C 1
ATOM 7718 O O . ASN B 1 173 ? -11.219 -1.884 10.234 1 93.62 173 ASN B O 1
ATOM 7722 N N . GLU B 1 174 ? -10.203 -3.748 9.648 1 91.38 174 GLU B N 1
ATOM 7723 C CA . GLU B 1 174 ? -10.906 -3.869 8.375 1 91.38 174 GLU B CA 1
ATOM 7724 C C . GLU B 1 174 ? -12.406 -4.008 8.586 1 91.38 174 GLU B C 1
ATOM 7726 O O . GLU B 1 174 ? -13.195 -3.775 7.668 1 91.38 174 GLU B O 1
ATOM 7731 N N . ALA B 1 175 ? -12.812 -4.367 9.797 1 93 175 ALA B N 1
ATOM 7732 C CA . ALA B 1 175 ? -14.234 -4.539 10.086 1 93 175 ALA B CA 1
ATOM 7733 C C . ALA B 1 175 ? -14.953 -3.195 10.133 1 93 175 ALA B C 1
ATOM 7735 O O . ALA B 1 175 ? -16.188 -3.141 10.102 1 93 175 ALA B O 1
ATOM 7736 N N . LEU B 1 176 ? -14.195 -2.061 10.133 1 95.69 176 LEU B N 1
ATOM 7737 C CA . LEU B 1 176 ? -14.789 -0.738 10.297 1 95.69 176 LEU B CA 1
ATOM 7738 C C . LEU B 1 176 ? -14.914 -0.03 8.945 1 95.69 176 LEU B C 1
ATOM 7740 O O . LEU B 1 176 ? -15.266 1.149 8.891 1 95.69 176 LEU B O 1
ATOM 7744 N N . ASP B 1 177 ? -14.648 -0.693 7.863 1 95.06 177 ASP B N 1
ATOM 7745 C CA . ASP B 1 177 ? -14.742 -0.089 6.535 1 95.06 177 ASP B CA 1
ATOM 7746 C C . ASP B 1 177 ? -16.156 0.45 6.281 1 95.06 177 ASP B C 1
ATOM 7748 O O . ASP B 1 177 ? -17.141 -0.15 6.707 1 95.06 177 ASP B O 1
ATOM 7752 N N . VAL B 1 178 ? -16.219 1.575 5.602 1 97.88 178 VAL B N 1
ATOM 7753 C CA . VAL B 1 178 ? -17.484 2.229 5.309 1 97.88 178 VAL B CA 1
ATOM 7754 C C . VAL B 1 178 ? -17.656 2.387 3.797 1 97.88 178 VAL B C 1
ATOM 7756 O O . VAL B 1 178 ? -16.688 2.73 3.098 1 97.88 178 VAL B O 1
ATOM 7759 N N . GLN B 1 179 ? -18.828 2.064 3.232 1 97.94 179 GLN B N 1
ATOM 7760 C CA . GLN B 1 179 ? -19.156 2.312 1.83 1 97.94 179 GLN B CA 1
ATOM 7761 C C . GLN B 1 179 ? -19.797 3.686 1.646 1 97.94 179 GLN B C 1
ATOM 7763 O O . GLN B 1 179 ? -20.766 4.016 2.32 1 97.94 179 GLN B O 1
ATOM 7768 N N . VAL B 1 180 ? -19.219 4.504 0.794 1 98.5 180 VAL B N 1
ATOM 7769 C CA . VAL B 1 180 ? -19.703 5.867 0.585 1 98.5 180 VAL B CA 1
ATOM 7770 C C . VAL B 1 180 ? -20.141 6.047 -0.866 1 98.5 180 VAL B C 1
ATOM 7772 O O . VAL B 1 180 ? -19.344 5.883 -1.79 1 98.5 180 VAL B O 1
ATOM 7775 N N . GLY B 1 181 ? -21.422 6.418 -1.119 1 97.88 181 GLY B N 1
ATOM 7776 C CA . GLY B 1 181 ? -21.953 6.691 -2.449 1 97.88 181 GLY B CA 1
ATOM 7777 C C . GLY B 1 181 ? -21.734 8.125 -2.896 1 97.88 181 GLY B C 1
ATOM 7778 O O . GLY B 1 181 ? -21.797 9.047 -2.086 1 97.88 181 GLY B O 1
ATOM 7779 N N . ILE B 1 182 ? -21.5 8.336 -4.141 1 97.56 182 ILE B N 1
ATOM 7780 C CA . ILE B 1 182 ? -21.312 9.672 -4.699 1 97.56 182 ILE B CA 1
ATOM 7781 C C . ILE B 1 182 ? -22.062 9.781 -6.027 1 97.56 182 ILE B C 1
ATOM 7783 O O . ILE B 1 182 ? -22.156 8.805 -6.773 1 97.56 182 ILE B O 1
ATOM 7787 N N . GLY B 1 183 ? -22.516 10.922 -6.316 1 97.69 183 GLY B N 1
ATOM 7788 C CA . GLY B 1 183 ? -23.203 11.195 -7.57 1 97.69 183 GLY B CA 1
ATOM 7789 C C . GLY B 1 183 ? -24.5 10.414 -7.727 1 97.69 183 GLY B C 1
ATOM 7790 O O . GLY B 1 183 ? -25.203 10.164 -6.746 1 97.69 183 GLY B O 1
ATOM 7791 N N . GLY B 1 184 ? -24.906 10.195 -8.906 1 97.25 184 GLY B N 1
ATOM 7792 C CA . GLY B 1 184 ? -26.094 9.414 -9.219 1 97.25 184 GLY B CA 1
ATOM 7793 C C . GLY B 1 184 ? -27.359 10.242 -9.25 1 97.25 184 GLY B C 1
ATOM 7794 O O . GLY B 1 184 ? -27.344 11.398 -9.672 1 97.25 184 GLY B O 1
ATOM 7795 N N . LYS B 1 185 ? -28.438 9.461 -8.961 1 96.75 185 LYS B N 1
ATOM 7796 C CA . LYS B 1 185 ? -29.734 10.102 -9.094 1 96.75 185 LYS B CA 1
ATOM 7797 C C . LYS B 1 185 ? -30.656 9.727 -7.941 1 96.75 185 LYS B C 1
ATOM 7799 O O . LYS B 1 185 ? -30.406 8.75 -7.23 1 96.75 185 LYS B O 1
ATOM 7804 N N . VAL B 1 186 ? -31.562 10.664 -7.719 1 97 186 VAL B N 1
ATOM 7805 C CA . VAL B 1 186 ? -32.594 10.414 -6.727 1 97 186 VAL B CA 1
ATOM 7806 C C . VAL B 1 186 ? -33.906 10.117 -7.434 1 97 186 VAL B C 1
ATOM 7808 O O . VAL B 1 186 ? -34.344 10.883 -8.297 1 97 186 VAL B O 1
ATOM 7811 N N . SER B 1 187 ? -34.5 8.961 -7.129 1 94.81 187 SER B N 1
ATOM 7812 C CA . SER B 1 187 ? -35.781 8.594 -7.727 1 94.81 187 SER B CA 1
ATOM 7813 C C . SER B 1 187 ? -36.906 9.508 -7.23 1 94.81 187 SER B C 1
ATOM 7815 O O . SER B 1 187 ? -36.688 10.273 -6.285 1 94.81 187 SER B O 1
ATOM 7817 N N . LYS B 1 188 ? -38.125 9.281 -7.848 1 87.88 188 LYS B N 1
ATOM 7818 C CA . LYS B 1 188 ? -39.312 10.078 -7.496 1 87.88 188 LYS B CA 1
ATOM 7819 C C . LYS B 1 188 ? -39.781 9.766 -6.078 1 87.88 188 LYS B C 1
ATOM 7821 O O . LYS B 1 188 ? -40.312 10.633 -5.391 1 87.88 188 LYS B O 1
ATOM 7826 N N . ASN B 1 189 ? -39.406 8.609 -5.594 1 87.31 189 ASN B N 1
ATOM 7827 C CA . ASN B 1 189 ? -39.812 8.195 -4.25 1 87.31 189 ASN B CA 1
ATOM 7828 C C . ASN B 1 189 ? -38.75 8.594 -3.219 1 87.31 189 ASN B C 1
ATOM 7830 O O . ASN B 1 189 ? -38.875 8.266 -2.037 1 87.31 189 ASN B O 1
ATOM 7834 N N . GLY B 1 190 ? -37.688 9.281 -3.65 1 88.19 190 GLY B N 1
ATOM 7835 C CA . GLY B 1 190 ? -36.688 9.805 -2.721 1 88.19 190 GLY B CA 1
ATOM 7836 C C . GLY B 1 190 ? -35.5 8.867 -2.516 1 88.19 190 GLY B C 1
ATOM 7837 O O . GLY B 1 190 ? -34.625 9.148 -1.705 1 88.19 190 GLY B O 1
ATOM 7838 N N . GLU B 1 191 ? -35.5 7.801 -3.275 1 94.06 191 GLU B N 1
ATOM 7839 C CA . GLU B 1 191 ? -34.406 6.84 -3.127 1 94.06 191 GLU B CA 1
ATOM 7840 C C . GLU B 1 191 ? -33.188 7.281 -3.906 1 94.06 191 GLU B C 1
ATOM 7842 O O . GLU B 1 191 ? -33.25 7.574 -5.102 1 94.06 191 GLU B O 1
ATOM 7847 N N . TRP B 1 192 ? -32.062 7.348 -3.205 1 97.06 192 TRP B N 1
ATOM 7848 C CA . TRP B 1 192 ? -30.797 7.77 -3.805 1 97.06 192 TRP B CA 1
ATOM 7849 C C . TRP B 1 192 ? -30.031 6.57 -4.363 1 97.06 192 TRP B C 1
ATOM 7851 O O . TRP B 1 192 ? -29.797 5.594 -3.65 1 97.06 192 TRP B O 1
ATOM 7861 N N . GLN B 1 193 ? -29.734 6.594 -5.66 1 97.06 193 GLN B N 1
ATOM 7862 C CA . GLN B 1 193 ? -28.859 5.625 -6.32 1 97.06 193 GLN B CA 1
ATOM 7863 C C . GLN B 1 193 ? -27.531 6.27 -6.73 1 97.06 193 GLN B C 1
ATOM 7865 O O . GLN B 1 193 ? -27.453 6.91 -7.777 1 97.06 193 GLN B O 1
ATOM 7870 N N . PRO B 1 194 ? -26.469 5.945 -5.938 1 97.38 194 PRO B N 1
ATOM 7871 C CA . PRO B 1 194 ? -25.188 6.586 -6.242 1 97.38 194 PRO B CA 1
ATOM 7872 C C . PRO B 1 194 ? -24.625 6.145 -7.586 1 97.38 194 PRO B C 1
ATOM 7874 O O . PRO B 1 194 ? -24.922 5.047 -8.055 1 97.38 194 PRO B O 1
ATOM 7877 N N . ALA B 1 195 ? -23.891 6.992 -8.234 1 96.5 195 ALA B N 1
ATOM 7878 C CA . ALA B 1 195 ? -23.188 6.672 -9.477 1 96.5 195 ALA B CA 1
ATOM 7879 C C . ALA B 1 195 ? -22.031 5.711 -9.227 1 96.5 195 ALA B C 1
ATOM 7881 O O . ALA B 1 195 ? -21.75 4.836 -10.055 1 96.5 195 ALA B O 1
ATOM 7882 N N . PHE B 1 196 ? -21.281 5.887 -8.188 1 94.75 196 PHE B N 1
ATOM 7883 C CA . PHE B 1 196 ? -20.203 4.984 -7.805 1 94.75 196 PHE B CA 1
ATOM 7884 C C . PHE B 1 196 ? -20.031 4.961 -6.293 1 94.75 196 PHE B C 1
ATOM 7886 O O . PHE B 1 196 ? -20.594 5.797 -5.582 1 94.75 196 PHE B O 1
ATOM 7893 N N . VAL B 1 197 ? -19.328 3.975 -5.77 1 97.44 197 VAL B N 1
ATOM 7894 C CA . VAL B 1 197 ? -19.141 3.758 -4.34 1 97.44 197 VAL B CA 1
ATOM 7895 C C . VAL B 1 197 ? -17.656 3.68 -4.02 1 97.44 197 VAL B C 1
ATOM 7897 O O . VAL B 1 197 ? -16.891 3.053 -4.754 1 97.44 197 VAL B O 1
ATOM 7900 N N . ILE B 1 198 ? -17.281 4.355 -3.031 1 97.94 198 ILE B N 1
ATOM 7901 C CA . ILE B 1 198 ? -15.914 4.363 -2.539 1 97.94 198 ILE B CA 1
ATOM 7902 C C . ILE B 1 198 ? -15.859 3.736 -1.147 1 97.94 198 ILE B C 1
ATOM 7904 O O . ILE B 1 198 ? -16.75 3.967 -0.322 1 97.94 198 ILE B O 1
ATOM 7908 N N . THR B 1 199 ? -14.828 2.939 -0.879 1 98.12 199 THR B N 1
ATOM 7909 C CA . THR B 1 199 ? -14.633 2.342 0.437 1 98.12 199 THR B CA 1
ATOM 7910 C C . THR B 1 199 ? -13.75 3.23 1.308 1 98.12 199 THR B C 1
ATOM 7912 O O . THR B 1 199 ? -12.672 3.65 0.881 1 98.12 199 THR B O 1
ATOM 7915 N N . GLY B 1 200 ? -14.25 3.553 2.496 1 98.62 200 GLY B N 1
ATOM 7916 C CA . GLY B 1 200 ? -13.43 4.203 3.502 1 98.62 200 GLY B CA 1
ATOM 7917 C C . GLY B 1 200 ? -12.852 3.238 4.52 1 98.62 200 GLY B C 1
ATOM 7918 O O . GLY B 1 200 ? -13.594 2.666 5.324 1 98.62 200 GLY B O 1
ATOM 7919 N N . GLU B 1 201 ? -11.5 3.082 4.484 1 97.62 201 GLU B N 1
ATOM 7920 C CA . GLU B 1 201 ? -10.805 2.236 5.453 1 97.62 201 GLU B CA 1
ATOM 7921 C C . GLU B 1 201 ? -10.414 3.031 6.695 1 97.62 201 GLU B C 1
ATOM 7923 O O . GLU B 1 201 ? -9.906 4.152 6.59 1 97.62 201 GLU B O 1
ATOM 7928 N N . ALA B 1 202 ? -10.641 2.422 7.836 1 97.5 202 ALA B N 1
ATOM 7929 C CA . ALA B 1 202 ? -10.367 3.113 9.094 1 97.5 202 ALA B CA 1
ATOM 7930 C C . ALA B 1 202 ? -8.945 2.83 9.578 1 97.5 202 ALA B C 1
ATOM 7932 O O . ALA B 1 202 ? -8.57 1.673 9.766 1 97.5 202 ALA B O 1
ATOM 7933 N N . TRP B 1 203 ? -8.117 3.809 9.742 1 97.38 203 TRP B N 1
ATOM 7934 C CA . TRP B 1 203 ? -6.781 3.746 10.32 1 97.38 203 TRP B CA 1
ATOM 7935 C C . TRP B 1 203 ? -6.676 4.625 11.555 1 97.38 203 TRP B C 1
ATOM 7937 O O . TRP B 1 203 ? -6.977 5.82 11.508 1 97.38 203 TRP B O 1
ATOM 7947 N N . ASP B 1 204 ? -6.238 4.059 12.641 1 97.44 204 ASP B N 1
ATOM 7948 C CA . ASP B 1 204 ? -6.227 4.805 13.898 1 97.44 204 ASP B CA 1
ATOM 7949 C C . ASP B 1 204 ? -4.797 5.094 14.352 1 97.44 204 ASP B C 1
ATOM 7951 O O . ASP B 1 204 ? -3.926 4.227 14.266 1 97.44 204 ASP B O 1
ATOM 7955 N N . LEU B 1 205 ? -4.496 6.289 14.719 1 97.75 205 LEU B N 1
ATOM 7956 C CA . LEU B 1 205 ? -3.326 6.676 15.508 1 97.75 205 LEU B CA 1
ATOM 7957 C C . LEU B 1 205 ? -3.707 6.914 16.969 1 97.75 205 LEU B C 1
ATOM 7959 O O . LEU B 1 205 ? -4.766 7.477 17.25 1 97.75 205 LEU B O 1
ATOM 7963 N N . PRO B 1 206 ? -2.934 6.512 17.891 1 96.56 206 PRO B N 1
ATOM 7964 C CA . PRO B 1 206 ? -3.248 6.738 19.312 1 96.56 206 PRO B CA 1
ATOM 7965 C C . PRO B 1 206 ? -2.9 8.148 19.766 1 96.56 206 PRO B C 1
ATOM 7967 O O . PRO B 1 206 ? -1.839 8.672 19.422 1 96.56 206 PRO B O 1
ATOM 7970 N N . VAL B 1 207 ? -3.76 8.75 20.438 1 97.25 207 VAL B N 1
ATOM 7971 C CA . VAL B 1 207 ? -3.518 10 21.141 1 97.25 207 VAL B CA 1
ATOM 7972 C C . VAL B 1 207 ? -3.486 9.742 22.656 1 97.25 207 VAL B C 1
ATOM 7974 O O . VAL B 1 207 ? -4.508 9.391 23.25 1 97.25 207 VAL B O 1
ATOM 7977 N N . LEU B 1 208 ? -2.359 10 23.266 1 96.31 208 LEU B N 1
ATOM 7978 C CA . LEU B 1 208 ? -2.152 9.602 24.656 1 96.31 208 LEU B CA 1
ATOM 7979 C C . LEU B 1 208 ? -2.309 10.797 25.594 1 96.31 208 LEU B C 1
ATOM 7981 O O . LEU B 1 208 ? -1.84 11.898 25.297 1 96.31 208 LEU B O 1
ATOM 7985 N N . GLY B 1 209 ? -3.018 10.586 26.688 1 95.31 209 GLY B N 1
ATOM 7986 C CA . GLY B 1 209 ? -3.055 11.578 27.75 1 95.31 209 GLY B CA 1
ATOM 7987 C C . GLY B 1 209 ? -1.797 11.594 28.609 1 95.31 209 GLY B C 1
ATOM 7988 O O . GLY B 1 209 ? -1.018 10.633 28.578 1 95.31 209 GLY B O 1
ATOM 7989 N N . TYR B 1 210 ? -1.582 12.641 29.328 1 96.06 210 TYR B N 1
ATOM 7990 C CA . TYR B 1 210 ? -0.378 12.82 30.125 1 96.06 210 TYR B CA 1
ATOM 7991 C C . TYR B 1 210 ? -0.464 12.031 31.438 1 96.06 210 TYR B C 1
ATOM 7993 O O . TYR B 1 210 ? -1.188 12.422 32.344 1 96.06 210 TYR B O 1
ATOM 8001 N N . ARG B 1 211 ? 0.207 10.891 31.5 1 92.19 211 ARG B N 1
ATOM 8002 C CA . ARG B 1 211 ? 0.419 10.055 32.688 1 92.19 211 ARG B CA 1
ATOM 8003 C C . ARG B 1 211 ? -0.908 9.664 33.312 1 92.19 211 ARG B C 1
ATOM 8005 O O . ARG B 1 211 ? -1.062 9.758 34.531 1 92.19 211 ARG B O 1
ATOM 8012 N N . ASN B 1 212 ? -1.932 9.305 32.531 1 91.06 212 ASN B N 1
ATOM 8013 C CA . ASN B 1 212 ? -3.232 8.93 33.094 1 91.06 212 ASN B CA 1
ATOM 8014 C C . ASN B 1 212 ? -3.77 7.664 32.438 1 91.06 212 ASN B C 1
ATOM 8016 O O . ASN B 1 212 ? -4.949 7.332 32.562 1 91.06 212 ASN B O 1
ATOM 8020 N N . ASN B 1 213 ? -3.008 7.062 31.531 1 89.56 213 ASN B N 1
ATOM 8021 C CA . ASN B 1 213 ? -3.279 5.781 30.891 1 89.56 213 ASN B CA 1
ATOM 8022 C C . ASN B 1 213 ? -4.441 5.883 29.906 1 89.56 213 ASN B C 1
ATOM 8024 O O . ASN B 1 213 ? -5.07 4.875 29.578 1 89.56 213 ASN B O 1
ATOM 8028 N N . VAL B 1 214 ? -4.801 7.102 29.516 1 93.31 214 VAL B N 1
ATOM 8029 C CA . VAL B 1 214 ? -5.848 7.281 28.5 1 93.31 214 VAL B CA 1
ATOM 8030 C C . VAL B 1 214 ? -5.23 7.273 27.109 1 93.31 214 VAL B C 1
ATOM 8032 O O . VAL B 1 214 ? -4.199 7.91 26.875 1 93.31 214 VAL B O 1
ATOM 8035 N N . ALA B 1 215 ? -5.727 6.492 26.266 1 93.94 215 ALA B N 1
ATOM 8036 C CA . ALA B 1 215 ? -5.402 6.484 24.844 1 93.94 215 ALA B CA 1
ATOM 8037 C C . ALA B 1 215 ? -6.664 6.551 23.984 1 93.94 215 ALA B C 1
ATOM 8039 O O . ALA B 1 215 ? -7.566 5.723 24.141 1 93.94 215 ALA B O 1
ATOM 8040 N N . GLN B 1 216 ? -6.797 7.531 23.219 1 95.12 216 GLN B N 1
ATOM 8041 C CA . GLN B 1 216 ? -7.965 7.699 22.344 1 95.12 216 GLN B CA 1
ATOM 8042 C C . GLN B 1 216 ? -7.559 7.773 20.875 1 95.12 216 GLN B C 1
ATOM 8044 O O . GLN B 1 216 ? -6.426 8.148 20.562 1 95.12 216 GLN B O 1
ATOM 8049 N N . PRO B 1 217 ? -8.43 7.441 19.953 1 96.12 217 PRO B N 1
ATOM 8050 C CA . PRO B 1 217 ? -8.031 7.316 18.547 1 96.12 217 PRO B CA 1
ATOM 8051 C C . PRO B 1 217 ? -8.188 8.625 17.781 1 96.12 217 PRO B C 1
ATOM 8053 O O . PRO B 1 217 ? -9.156 9.359 17.984 1 96.12 217 PRO B O 1
ATOM 8056 N N . LEU B 1 218 ? -7.211 8.93 17.031 1 98.44 218 LEU B N 1
ATOM 8057 C CA . LEU B 1 218 ? -7.379 9.719 15.828 1 98.44 218 LEU B CA 1
ATOM 8058 C C . LEU B 1 218 ? -7.637 8.82 14.617 1 98.44 218 LEU B C 1
ATOM 8060 O O . LEU B 1 218 ? -6.715 8.172 14.117 1 98.44 218 LEU B O 1
ATOM 8064 N N . ARG B 1 219 ? -8.852 8.766 14.281 1 98.38 219 ARG B N 1
ATOM 8065 C CA . ARG B 1 219 ? -9.242 7.887 13.18 1 98.38 219 ARG B CA 1
ATOM 8066 C C . ARG B 1 219 ? -9.117 8.602 11.836 1 98.38 219 ARG B C 1
ATOM 8068 O O . ARG B 1 219 ? -9.805 9.594 11.594 1 98.38 219 ARG B O 1
ATOM 8075 N N . LEU B 1 220 ? -8.344 8.047 10.93 1 98.69 220 LEU B N 1
ATOM 8076 C CA . LEU B 1 220 ? -8.07 8.594 9.602 1 98.69 220 LEU B CA 1
ATOM 8077 C C . LEU B 1 220 ? -8.609 7.676 8.516 1 98.69 220 LEU B C 1
ATOM 8079 O O . LEU B 1 220 ? -8.227 6.504 8.438 1 98.69 220 LEU B O 1
ATOM 8083 N N . TRP B 1 221 ? -9.523 8.195 7.703 1 98.69 221 TRP B N 1
ATOM 8084 C CA . TRP B 1 221 ? -10.148 7.398 6.652 1 98.69 221 TRP B CA 1
ATOM 8085 C C . TRP B 1 221 ? -9.305 7.414 5.379 1 98.69 221 TRP B C 1
ATOM 8087 O O . TRP B 1 221 ? -8.867 8.477 4.934 1 98.69 221 TRP B O 1
ATOM 8097 N N . GLN B 1 222 ? -9.078 6.301 4.871 1 98.38 222 GLN B N 1
ATOM 8098 C CA . GLN B 1 222 ? -8.367 6.152 3.604 1 98.38 222 GLN B CA 1
ATOM 8099 C C . GLN B 1 222 ? -9.305 5.656 2.506 1 98.38 222 GLN B C 1
ATOM 8101 O O . GLN B 1 222 ? -10.039 4.684 2.697 1 98.38 222 GLN B O 1
ATOM 8106 N N . ALA B 1 223 ? -9.328 6.34 1.35 1 98.56 223 ALA B N 1
ATOM 8107 C CA . ALA B 1 223 ? -10.25 6.023 0.262 1 98.56 223 ALA B CA 1
ATOM 8108 C C . ALA B 1 223 ? -9.664 4.961 -0.662 1 98.56 223 ALA B C 1
ATOM 8110 O O . ALA B 1 223 ? -8.5 5.051 -1.066 1 98.56 223 ALA B O 1
ATOM 8111 N N . LYS B 1 224 ? -10.422 3.959 -0.923 1 97.12 224 LYS B N 1
ATOM 8112 C CA . LYS B 1 224 ? -10.07 2.885 -1.848 1 97.12 224 LYS B CA 1
ATOM 8113 C C . LYS B 1 224 ? -11.266 2.484 -2.705 1 97.12 224 LYS B C 1
ATOM 8115 O O . LYS B 1 224 ? -12.406 2.818 -2.385 1 97.12 224 LYS B O 1
ATOM 8120 N N . HIS B 1 225 ? -11.055 1.9 -3.848 1 96.44 225 HIS B N 1
ATOM 8121 C CA . HIS B 1 225 ? -12.094 1.268 -4.648 1 96.44 225 HIS B CA 1
ATOM 8122 C C . HIS B 1 225 ? -12.086 -0.246 -4.461 1 96.44 225 HIS B C 1
ATOM 8124 O O . HIS B 1 225 ? -11.023 -0.854 -4.312 1 96.44 225 HIS B O 1
ATOM 8130 N N . ALA B 1 226 ? -13.242 -0.822 -4.504 1 92.62 226 ALA B N 1
ATOM 8131 C CA . ALA B 1 226 ? -13.367 -2.268 -4.336 1 92.62 226 ALA B CA 1
ATOM 8132 C C . ALA B 1 226 ? -12.672 -3.012 -5.477 1 92.62 226 ALA B C 1
ATOM 8134 O O . ALA B 1 226 ? -12.086 -4.074 -5.266 1 92.62 226 ALA B O 1
ATOM 8135 N N . HIS B 1 227 ? -12.734 -2.498 -6.68 1 93.62 227 HIS B N 1
ATOM 8136 C CA . HIS B 1 227 ? -12.133 -3.059 -7.883 1 93.62 227 HIS B CA 1
ATOM 8137 C C . HIS B 1 227 ? -11.297 -2.014 -8.617 1 93.62 227 HIS B C 1
ATOM 8139 O O . HIS B 1 227 ? -11.688 -1.55 -9.695 1 93.62 227 HIS B O 1
ATOM 8145 N N . PRO B 1 228 ? -10.148 -1.751 -8.102 1 95.44 228 PRO B N 1
ATOM 8146 C CA . PRO B 1 228 ? -9.375 -0.594 -8.555 1 95.44 228 PRO B CA 1
ATOM 8147 C C . PRO B 1 228 ? -8.656 -0.85 -9.875 1 95.44 228 PRO B C 1
ATOM 8149 O O . PRO B 1 228 ? -8.141 0.086 -10.5 1 95.44 228 PRO B O 1
ATOM 8152 N N . PHE B 1 229 ? -8.625 -2.074 -10.461 1 96.88 229 PHE B N 1
ATOM 8153 C CA . PHE B 1 229 ? -7.73 -2.447 -11.555 1 96.88 229 PHE B CA 1
ATOM 8154 C C . PHE B 1 229 ? -8.508 -3.104 -12.695 1 96.88 229 PHE B C 1
ATOM 8156 O O . PHE B 1 229 ? -9.305 -4.02 -12.461 1 96.88 229 PHE B O 1
ATOM 8163 N N . ASN B 1 230 ? -8.281 -2.588 -13.914 1 97.19 230 ASN B N 1
ATOM 8164 C CA . ASN B 1 230 ? -8.898 -3.145 -15.109 1 97.19 230 ASN B CA 1
ATOM 8165 C C . ASN B 1 230 ? -7.926 -4.02 -15.891 1 97.19 230 ASN B C 1
ATOM 8167 O O . ASN B 1 230 ? -7.117 -3.516 -16.672 1 97.19 230 ASN B O 1
ATOM 8171 N N . LEU B 1 231 ? -8.07 -5.262 -15.75 1 96.62 231 LEU B N 1
ATOM 8172 C CA . LEU B 1 231 ? -7.145 -6.219 -16.359 1 96.62 231 LEU B CA 1
ATOM 8173 C C . LEU B 1 231 ? -7.203 -6.148 -17.875 1 96.62 231 LEU B C 1
ATOM 8175 O O . LEU B 1 231 ? -6.18 -6.289 -18.547 1 96.62 231 LEU B O 1
ATOM 8179 N N . THR B 1 232 ? -8.367 -5.965 -18.469 1 94.94 232 THR B N 1
ATOM 8180 C CA . THR B 1 232 ? -8.539 -5.891 -19.922 1 94.94 232 THR B CA 1
ATOM 8181 C C . THR B 1 232 ? -7.711 -4.75 -20.5 1 94.94 232 THR B C 1
ATOM 8183 O O . THR B 1 232 ? -6.977 -4.938 -21.469 1 94.94 232 THR B O 1
ATOM 8186 N N . LYS B 1 233 ? -7.852 -3.598 -19.906 1 96 233 LYS B N 1
ATOM 8187 C CA . LYS B 1 233 ? -7.078 -2.447 -20.359 1 96 233 LYS B CA 1
ATOM 8188 C C . LYS B 1 233 ? -5.578 -2.695 -20.203 1 96 233 LYS B C 1
ATOM 8190 O O . LYS B 1 233 ? -4.785 -2.287 -21.062 1 96 233 LYS B O 1
ATOM 8195 N N . PHE B 1 234 ? -5.223 -3.273 -19.125 1 96.56 234 PHE B N 1
ATOM 8196 C CA . PHE B 1 234 ? -3.822 -3.609 -18.906 1 96.56 234 PHE B CA 1
ATOM 8197 C C . PHE B 1 234 ? -3.301 -4.512 -20.016 1 96.56 234 PHE B C 1
ATOM 8199 O O . PHE B 1 234 ? -2.238 -4.258 -20.594 1 96.56 234 PHE B O 1
ATOM 8206 N N . ASN B 1 235 ? -4.008 -5.566 -20.312 1 94 235 ASN B N 1
ATOM 8207 C CA . ASN B 1 235 ? -3.594 -6.527 -21.328 1 94 235 ASN B CA 1
ATOM 8208 C C . ASN B 1 235 ? -3.588 -5.906 -22.719 1 94 235 ASN B C 1
ATOM 8210 O O . ASN B 1 235 ? -2.91 -6.398 -23.609 1 94 235 ASN B O 1
ATOM 8214 N N . ASP B 1 236 ? -4.328 -4.805 -22.891 1 94.44 236 ASP B N 1
ATOM 8215 C CA . ASP B 1 236 ? -4.344 -4.078 -24.156 1 94.44 236 ASP B CA 1
ATOM 8216 C C . ASP B 1 236 ? -3.16 -3.119 -24.25 1 94.44 236 ASP B C 1
ATOM 8218 O O . ASP B 1 236 ? -2.965 -2.467 -25.281 1 94.44 236 ASP B O 1
ATOM 8222 N N . GLY B 1 237 ? -2.424 -3.033 -23.219 1 94.44 237 GLY B N 1
ATOM 8223 C CA . GLY B 1 237 ? -1.243 -2.186 -23.234 1 94.44 237 GLY B CA 1
ATOM 8224 C C . GLY B 1 237 ? -1.503 -0.792 -22.703 1 94.44 237 GLY B C 1
ATOM 8225 O O . GLY B 1 237 ? -0.602 0.048 -22.672 1 94.44 237 GLY B O 1
ATOM 8226 N N . ASP B 1 238 ? -2.768 -0.551 -22.297 1 96.5 238 ASP B N 1
ATOM 8227 C CA . ASP B 1 238 ? -3.117 0.744 -21.719 1 96.5 238 ASP B CA 1
ATOM 8228 C C . ASP B 1 238 ? -2.924 0.742 -20.203 1 96.5 238 ASP B C 1
ATOM 8230 O O . ASP B 1 238 ? -3.889 0.883 -19.453 1 96.5 238 ASP B O 1
ATOM 8234 N N . PHE B 1 239 ? -1.719 0.748 -19.797 1 96.38 239 PHE B N 1
ATOM 8235 C CA . PHE B 1 239 ? -1.341 0.521 -18.406 1 96.38 239 PHE B CA 1
ATOM 8236 C C . PHE B 1 239 ? -1.839 1.653 -17.516 1 96.38 239 PHE B C 1
ATOM 8238 O O . PHE B 1 239 ? -2.299 1.416 -16.406 1 96.38 239 PHE B O 1
ATOM 8245 N N . LEU B 1 240 ? -1.823 2.877 -18.031 1 96.19 240 LEU B N 1
ATOM 8246 C CA . LEU B 1 240 ? -2.258 4.031 -17.25 1 96.19 240 LEU B CA 1
ATOM 8247 C C . LEU B 1 240 ? -3.756 3.969 -16.984 1 96.19 240 LEU B C 1
ATOM 8249 O O . LEU B 1 240 ? -4.188 4.086 -15.828 1 96.19 240 LEU B O 1
ATOM 8253 N N . ARG B 1 241 ? -4.602 3.734 -17.984 1 96.88 241 ARG B N 1
ATOM 8254 C CA . ARG B 1 241 ? -6.055 3.729 -17.844 1 96.88 241 ARG B CA 1
ATOM 8255 C C . ARG B 1 241 ? -6.52 2.49 -17.078 1 96.88 241 ARG B C 1
ATOM 8257 O O . ARG B 1 241 ? -7.625 2.469 -16.531 1 96.88 241 ARG B O 1
ATOM 8264 N N . ALA B 1 242 ? -5.648 1.452 -17.047 1 97.62 242 ALA B N 1
ATOM 8265 C CA . ALA B 1 242 ? -5.969 0.263 -16.266 1 97.62 242 ALA B CA 1
ATOM 8266 C C . ALA B 1 242 ? -6.094 0.602 -14.781 1 97.62 242 ALA B C 1
ATOM 8268 O O . ALA B 1 242 ? -6.797 -0.088 -14.039 1 97.62 242 ALA B O 1
ATOM 8269 N N . GLU B 1 243 ? -5.492 1.708 -14.391 1 97.31 243 GLU B N 1
ATOM 8270 C CA . GLU B 1 243 ? -5.445 2.088 -12.977 1 97.31 243 GLU B CA 1
ATOM 8271 C C . GLU B 1 243 ? -6.441 3.203 -12.68 1 97.31 243 GLU B C 1
ATOM 8273 O O . GLU B 1 243 ? -6.57 3.635 -11.531 1 97.31 243 GLU B O 1
ATOM 8278 N N . GLN B 1 244 ? -7.219 3.637 -13.633 1 97 244 GLN B N 1
ATOM 8279 C CA . GLN B 1 244 ? -8.039 4.844 -13.547 1 97 244 GLN B CA 1
ATOM 8280 C C . GLN B 1 244 ? -9.031 4.754 -12.391 1 97 244 GLN B C 1
ATOM 8282 O O . GLN B 1 244 ? -9.172 5.703 -11.617 1 97 244 GLN B O 1
ATOM 8287 N N . GLN B 1 245 ? -9.688 3.643 -12.227 1 95.69 245 GLN B N 1
ATOM 8288 C CA . GLN B 1 245 ? -10.719 3.484 -11.211 1 95.69 245 GLN B CA 1
ATOM 8289 C C . GLN B 1 245 ? -10.125 3.609 -9.805 1 95.69 245 GLN B C 1
ATOM 8291 O O . GLN B 1 245 ? -10.719 4.246 -8.93 1 95.69 245 GLN B O 1
ATOM 8296 N N . GLY B 1 246 ? -9.023 2.949 -9.578 1 96.75 246 GLY B N 1
ATOM 8297 C CA . GLY B 1 246 ? -8.344 3.07 -8.297 1 96.75 246 GLY B CA 1
ATOM 8298 C C . GLY B 1 246 ? -7.859 4.477 -8.008 1 96.75 246 GLY B C 1
ATOM 8299 O O . GLY B 1 246 ? -7.988 4.965 -6.883 1 96.75 246 GLY B O 1
ATOM 8300 N N . ILE B 1 247 ? -7.332 5.176 -9.008 1 97.12 247 ILE B N 1
ATOM 8301 C CA . ILE B 1 247 ? -6.809 6.531 -8.875 1 97.12 247 ILE B CA 1
ATOM 8302 C C . ILE B 1 247 ? -7.945 7.492 -8.547 1 97.12 247 ILE B C 1
ATOM 8304 O O . ILE B 1 247 ? -7.789 8.391 -7.719 1 97.12 247 ILE B O 1
ATOM 8308 N N . ASP B 1 248 ? -9.055 7.23 -9.117 1 96.81 248 ASP B N 1
ATOM 8309 C CA . ASP B 1 248 ? -10.219 8.086 -8.891 1 96.81 248 ASP B CA 1
ATOM 8310 C C . ASP B 1 248 ? -10.688 8.008 -7.441 1 96.81 248 ASP B C 1
ATOM 8312 O O . ASP B 1 248 ? -11.18 9 -6.891 1 96.81 248 ASP B O 1
ATOM 8316 N N . ALA B 1 249 ? -10.516 6.902 -6.867 1 97.44 249 ALA B N 1
ATOM 8317 C CA . ALA B 1 249 ? -10.891 6.758 -5.465 1 97.44 249 ALA B CA 1
ATOM 8318 C C . ALA B 1 249 ? -9.797 7.281 -4.547 1 97.44 249 ALA B C 1
ATOM 8320 O O . ALA B 1 249 ? -10.062 8.07 -3.633 1 97.44 249 ALA B O 1
ATOM 8321 N N . GLU B 1 250 ? -8.562 6.945 -4.82 1 97.44 250 GLU B N 1
ATOM 8322 C CA . GLU B 1 250 ? -7.445 7.199 -3.922 1 97.44 250 GLU B CA 1
ATOM 8323 C C . GLU B 1 250 ? -7.086 8.68 -3.889 1 97.44 250 GLU B C 1
ATOM 8325 O O . GLU B 1 250 ? -6.5 9.164 -2.918 1 97.44 250 GLU B O 1
ATOM 8330 N N . LYS B 1 251 ? -7.434 9.375 -4.973 1 97.5 251 LYS B N 1
ATOM 8331 C CA . LYS B 1 251 ? -7.062 10.781 -5.02 1 97.5 251 LYS B CA 1
ATOM 8332 C C . LYS B 1 251 ? -7.684 11.555 -3.859 1 97.5 251 LYS B C 1
ATOM 8334 O O . LYS B 1 251 ? -7.172 12.602 -3.459 1 97.5 251 LYS B O 1
ATOM 8339 N N . LEU B 1 252 ? -8.734 11.016 -3.209 1 98.06 252 LEU B N 1
ATOM 8340 C CA . LEU B 1 252 ? -9.422 11.672 -2.104 1 98.06 252 LEU B CA 1
ATOM 8341 C C . LEU B 1 252 ? -8.523 11.758 -0.875 1 98.06 252 LEU B C 1
ATOM 8343 O O . LEU B 1 252 ? -8.766 12.562 0.025 1 98.06 252 LEU B O 1
ATOM 8347 N N . THR B 1 253 ? -7.562 10.93 -0.802 1 98.19 253 THR B N 1
ATOM 8348 C CA . THR B 1 253 ? -6.719 10.906 0.389 1 98.19 253 THR B CA 1
ATOM 8349 C C . THR B 1 253 ? -5.246 11.016 0.011 1 98.19 253 THR B C 1
ATOM 8351 O O . THR B 1 253 ? -4.375 10.508 0.722 1 98.19 253 THR B O 1
ATOM 8354 N N . LYS B 1 254 ? -4.93 11.672 -1.144 1 97.5 254 LYS B N 1
ATOM 8355 C CA . LYS B 1 254 ? -3.547 11.867 -1.566 1 97.5 254 LYS B CA 1
ATOM 8356 C C . LYS B 1 254 ? -2.986 13.18 -1.025 1 97.5 254 LYS B C 1
ATOM 8358 O O . LYS B 1 254 ? -1.928 13.195 -0.394 1 97.5 254 LYS B O 1
ATOM 8363 N N . VAL B 1 255 ? -3.746 14.227 -1.277 1 96.81 255 VAL B N 1
ATOM 8364 C CA . VAL B 1 255 ? -3.207 15.555 -1.004 1 96.81 255 VAL B CA 1
ATOM 8365 C C . VAL B 1 255 ? -4.191 16.344 -0.139 1 96.81 255 VAL B C 1
ATOM 8367 O O . VAL B 1 255 ? -5.402 16.281 -0.349 1 96.81 255 VAL B O 1
ATOM 8370 N N . LEU B 1 256 ? -3.697 16.984 0.845 1 94.94 256 LEU B N 1
ATOM 8371 C CA . LEU B 1 256 ? -4.449 17.922 1.674 1 94.94 256 LEU B CA 1
ATOM 8372 C C . LEU B 1 256 ? -4.637 19.266 0.958 1 94.94 256 LEU B C 1
ATOM 8374 O O . LEU B 1 256 ? -3.676 19.828 0.446 1 94.94 256 LEU B O 1
ATOM 8378 N N . TYR B 1 257 ? -5.859 19.766 0.833 1 89.81 257 TYR B N 1
ATOM 8379 C CA . TYR B 1 257 ? -6.219 21.047 0.246 1 89.81 257 TYR B CA 1
ATOM 8380 C C . TYR B 1 257 ? -5.727 21.141 -1.193 1 89.81 257 TYR B C 1
ATOM 8382 O O . TYR B 1 257 ? -4.906 22.016 -1.519 1 89.81 257 TYR B O 1
ATOM 8390 N N . PRO B 1 258 ? -6.148 20.344 -2.076 1 91.25 258 PRO B N 1
ATOM 8391 C CA . PRO B 1 258 ? -5.766 20.453 -3.484 1 91.25 258 PRO B CA 1
ATOM 8392 C C . PRO B 1 258 ? -6.129 21.797 -4.094 1 91.25 258 PRO B C 1
ATOM 8394 O O . PRO B 1 258 ? -7 22.5 -3.572 1 91.25 258 PRO B O 1
ATOM 8397 N N . ASN B 1 259 ? -5.457 22.141 -5.156 1 89.06 259 ASN B N 1
ATOM 8398 C CA . ASN B 1 259 ? -5.742 23.375 -5.871 1 89.06 259 ASN B CA 1
ATOM 8399 C C . ASN B 1 259 ? -7.176 23.391 -6.398 1 89.06 259 ASN B C 1
ATOM 8401 O O . ASN B 1 259 ? -7.562 22.547 -7.203 1 89.06 259 ASN B O 1
ATOM 8405 N N . ASP B 1 260 ? -7.965 24.359 -5.941 1 86.88 260 ASP B N 1
ATOM 8406 C CA . ASP B 1 260 ? -9.375 24.406 -6.328 1 86.88 260 ASP B CA 1
ATOM 8407 C C . ASP B 1 260 ? -9.672 25.609 -7.211 1 86.88 260 ASP B C 1
ATOM 8409 O O . ASP B 1 260 ? -10.789 26.125 -7.203 1 86.88 260 ASP B O 1
ATOM 8413 N N . ASN B 1 261 ? -8.664 26.062 -7.914 1 87.94 261 ASN B N 1
ATOM 8414 C CA . ASN B 1 261 ? -8.859 27.172 -8.836 1 87.94 261 ASN B CA 1
ATOM 8415 C C . ASN B 1 261 ? -9.531 26.734 -10.125 1 87.94 261 ASN B C 1
ATOM 8417 O O . ASN B 1 261 ? -9.812 27.547 -11 1 87.94 261 ASN B O 1
ATOM 8421 N N . HIS B 1 262 ? -9.742 25.531 -10.32 1 91.75 262 HIS B N 1
ATOM 8422 C CA . HIS B 1 262 ? -10.461 24.969 -11.469 1 91.75 262 HIS B CA 1
ATOM 8423 C C . HIS B 1 262 ? -11.516 23.953 -11.016 1 91.75 262 HIS B C 1
ATOM 8425 O O . HIS B 1 262 ? -11.531 23.547 -9.852 1 91.75 262 HIS B O 1
ATOM 8431 N N . GLN B 1 263 ? -12.352 23.547 -11.852 1 94.19 263 GLN B N 1
ATOM 8432 C CA . GLN B 1 263 ? -13.531 22.75 -11.539 1 94.19 263 GLN B CA 1
ATOM 8433 C C . GLN B 1 263 ? -13.141 21.391 -10.969 1 94.19 263 GLN B C 1
ATOM 8435 O O . GLN B 1 263 ? -13.766 20.891 -10.023 1 94.19 263 GLN B O 1
ATOM 8440 N N . ALA B 1 264 ? -12.148 20.75 -11.578 1 95.06 264 ALA B N 1
ATOM 8441 C CA . ALA B 1 264 ? -11.703 19.453 -11.102 1 95.06 264 ALA B CA 1
ATOM 8442 C C . ALA B 1 264 ? -11.25 19.516 -9.648 1 95.06 264 ALA B C 1
ATOM 8444 O O . ALA B 1 264 ? -11.531 18.609 -8.859 1 95.06 264 ALA B O 1
ATOM 8445 N N . GLY B 1 265 ? -10.586 20.516 -9.344 1 94.62 265 GLY B N 1
ATOM 8446 C CA . GLY B 1 265 ? -10.141 20.719 -7.977 1 94.62 265 GLY B CA 1
ATOM 8447 C C . GLY B 1 265 ? -11.273 21 -7.008 1 94.62 265 GLY B C 1
ATOM 8448 O O . GLY B 1 265 ? -11.266 20.516 -5.875 1 94.62 265 GLY B O 1
ATOM 8449 N N . LYS B 1 266 ? -12.219 21.812 -7.402 1 95.75 266 LYS B N 1
ATOM 8450 C CA . LYS B 1 266 ? -13.391 22.078 -6.574 1 95.75 266 LYS B CA 1
ATOM 8451 C C . LYS B 1 266 ? -14.18 20.812 -6.293 1 95.75 266 LYS B C 1
ATOM 8453 O O . LYS B 1 266 ? -14.594 20.562 -5.156 1 95.75 266 LYS B O 1
ATOM 8458 N N . LYS B 1 267 ? -14.352 20.062 -7.363 1 97.12 267 LYS B N 1
ATOM 8459 C CA . LYS B 1 267 ? -15.039 18.781 -7.207 1 97.12 267 LYS B CA 1
ATOM 8460 C C . LYS B 1 267 ? -14.32 17.891 -6.203 1 97.12 267 LYS B C 1
ATOM 8462 O O . LYS B 1 267 ? -14.953 17.281 -5.328 1 97.12 267 LYS B O 1
ATOM 8467 N N . LEU B 1 268 ? -13.016 17.766 -6.375 1 97.31 268 LEU B N 1
ATOM 8468 C CA . LEU B 1 268 ? -12.219 16.922 -5.484 1 97.31 268 LEU B CA 1
ATOM 8469 C C . LEU B 1 268 ? -12.352 17.391 -4.039 1 97.31 268 LEU B C 1
ATOM 8471 O O . LEU B 1 268 ? -12.531 16.578 -3.133 1 97.31 268 LEU B O 1
ATOM 8475 N N . ARG B 1 269 ? -12.297 18.672 -3.764 1 96.5 269 ARG B N 1
ATOM 8476 C CA . ARG B 1 269 ? -12.359 19.219 -2.414 1 96.5 269 ARG B CA 1
ATOM 8477 C C . ARG B 1 269 ? -13.711 18.922 -1.766 1 96.5 269 ARG B C 1
ATOM 8479 O O . ARG B 1 269 ? -13.766 18.516 -0.601 1 96.5 269 ARG B O 1
ATOM 8486 N N . LEU B 1 270 ? -14.75 19.141 -2.494 1 97.88 270 LEU B N 1
ATOM 8487 C CA . LEU B 1 270 ? -16.062 18.844 -1.953 1 97.88 270 LEU B CA 1
ATOM 8488 C C . LEU B 1 270 ? -16.219 17.344 -1.682 1 97.88 270 LEU B C 1
ATOM 8490 O O . LEU B 1 270 ? -16.797 16.953 -0.66 1 97.88 270 LEU B O 1
ATOM 8494 N N . MET B 1 271 ? -15.711 16.516 -2.596 1 98.19 271 MET B N 1
ATOM 8495 C CA . MET B 1 271 ? -15.773 15.07 -2.404 1 98.19 271 MET B CA 1
ATOM 8496 C C . MET B 1 271 ? -14.992 14.656 -1.161 1 98.19 271 MET B C 1
ATOM 8498 O O . MET B 1 271 ? -15.422 13.758 -0.429 1 98.19 271 MET B O 1
ATOM 8502 N N . GLN B 1 272 ? -13.836 15.242 -0.942 1 98.19 272 GLN B N 1
ATOM 8503 C CA . GLN B 1 272 ? -13.055 14.961 0.258 1 98.19 272 GLN B CA 1
ATOM 8504 C C . GLN B 1 272 ? -13.859 15.258 1.52 1 98.19 272 GLN B C 1
ATOM 8506 O O . GLN B 1 272 ? -13.883 14.445 2.447 1 98.19 272 GLN B O 1
ATOM 8511 N N . GLN B 1 273 ? -14.477 16.375 1.523 1 98.38 273 GLN B N 1
ATOM 8512 C CA . GLN B 1 273 ? -15.258 16.797 2.684 1 98.38 273 GLN B CA 1
ATOM 8513 C C . GLN B 1 273 ? -16.406 15.828 2.943 1 98.38 273 GLN B C 1
ATOM 8515 O O . GLN B 1 273 ? -16.609 15.383 4.074 1 98.38 273 GLN B O 1
ATOM 8520 N N . TYR B 1 274 ? -17.109 15.477 1.905 1 98.56 274 TYR B N 1
ATOM 8521 C CA . TYR B 1 274 ? -18.219 14.562 2.072 1 98.56 274 TYR B CA 1
ATOM 8522 C C . TYR B 1 274 ? -17.75 13.18 2.512 1 98.56 274 TYR B C 1
ATOM 8524 O O . TYR B 1 274 ? -18.328 12.57 3.406 1 98.56 274 TYR B O 1
ATOM 8532 N N . PHE B 1 275 ? -16.719 12.711 1.842 1 98.69 275 PHE B N 1
ATOM 8533 C CA . PHE B 1 275 ? -16.172 11.391 2.146 1 98.69 275 PHE B CA 1
ATOM 8534 C C . PHE B 1 275 ? -15.82 11.281 3.625 1 98.69 275 PHE B C 1
ATOM 8536 O O . PHE B 1 275 ? -16.203 10.312 4.289 1 98.69 275 PHE B O 1
ATOM 8543 N N . GLN B 1 276 ? -15.117 12.234 4.133 1 98.62 276 GLN B N 1
ATOM 8544 C CA . GLN B 1 276 ? -14.75 12.266 5.543 1 98.62 276 GLN B CA 1
ATOM 8545 C C . GLN B 1 276 ? -15.984 12.234 6.438 1 98.62 276 GLN B C 1
ATOM 8547 O O . GLN B 1 276 ? -16.031 11.484 7.41 1 98.62 276 GLN B O 1
ATOM 8552 N N . CYS B 1 277 ? -16.938 13.031 6.141 1 98.81 277 CYS B N 1
ATOM 8553 C CA . CYS B 1 277 ? -18.141 13.18 6.953 1 98.81 277 CYS B CA 1
ATOM 8554 C C . CYS B 1 277 ? -18.984 11.922 6.914 1 98.81 277 CYS B C 1
ATOM 8556 O O . CYS B 1 277 ? -19.484 11.461 7.949 1 98.81 277 CYS B O 1
ATOM 8558 N N . ALA B 1 278 ? -19.141 11.406 5.707 1 98.81 278 ALA B N 1
ATOM 8559 C CA . ALA B 1 278 ? -19.938 10.195 5.559 1 98.81 278 ALA B CA 1
ATOM 8560 C C . ALA B 1 278 ? -19.344 9.039 6.363 1 98.81 278 ALA B C 1
ATOM 8562 O O . ALA B 1 278 ? -20.078 8.328 7.066 1 98.81 278 ALA B O 1
ATOM 8563 N N . CYS B 1 279 ? -18.047 8.852 6.25 1 98.81 279 CYS B N 1
ATOM 8564 C CA . CYS B 1 279 ? -17.375 7.797 7.004 1 98.81 279 CYS B CA 1
ATOM 8565 C C . CYS B 1 279 ? -17.531 8.016 8.508 1 98.81 279 CYS B C 1
ATOM 8567 O O . CYS B 1 279 ? -17.812 7.078 9.25 1 98.81 279 CYS B O 1
ATOM 8569 N N . SER B 1 280 ? -17.359 9.234 8.953 1 98.81 280 SER B N 1
ATOM 8570 C CA . SER B 1 280 ? -17.391 9.562 10.375 1 98.81 280 SER B CA 1
ATOM 8571 C C . SER B 1 280 ? -18.781 9.367 10.961 1 98.81 280 SER B C 1
ATOM 8573 O O . SER B 1 280 ? -18.938 8.781 12.031 1 98.81 280 SER B O 1
ATOM 8575 N N . VAL B 1 281 ? -19.781 9.844 10.242 1 98.81 281 VAL B N 1
ATOM 8576 C CA . VAL B 1 281 ? -21.172 9.703 10.695 1 98.81 281 VAL B CA 1
ATOM 8577 C C . VAL B 1 281 ? -21.516 8.219 10.812 1 98.81 281 VAL B C 1
ATOM 8579 O O . VAL B 1 281 ? -22.125 7.797 11.797 1 98.81 281 VAL B O 1
ATOM 8582 N N . ALA B 1 282 ? -21.125 7.465 9.805 1 98.62 282 ALA B N 1
ATOM 8583 C CA . ALA B 1 282 ? -21.391 6.027 9.836 1 98.62 282 ALA B CA 1
ATOM 8584 C C . ALA B 1 282 ? -20.75 5.383 11.062 1 98.62 282 ALA B C 1
ATOM 8586 O O . ALA B 1 282 ? -21.359 4.535 11.711 1 98.62 282 ALA B O 1
ATOM 8587 N N . ASP B 1 283 ? -19.562 5.715 11.367 1 98.5 283 ASP B N 1
ATOM 8588 C CA . ASP B 1 283 ? -18.844 5.141 12.508 1 98.5 283 ASP B CA 1
ATOM 8589 C C . ASP B 1 283 ? -19.5 5.551 13.828 1 98.5 283 ASP B C 1
ATOM 8591 O O . ASP B 1 283 ? -19.594 4.738 14.75 1 98.5 283 ASP B O 1
ATOM 8595 N N . ILE B 1 284 ? -19.875 6.793 13.969 1 98.62 284 ILE B N 1
ATOM 8596 C CA . ILE B 1 284 ? -20.516 7.309 15.172 1 98.62 284 ILE B CA 1
ATOM 8597 C C . ILE B 1 284 ? -21.812 6.539 15.445 1 98.62 284 ILE B C 1
ATOM 8599 O O . ILE B 1 284 ? -22.047 6.094 16.562 1 98.62 284 ILE B O 1
ATOM 8603 N N . LEU B 1 285 ? -22.625 6.41 14.406 1 98.5 285 LEU B N 1
ATOM 8604 C CA . LEU B 1 285 ? -23.875 5.688 14.562 1 98.5 285 LEU B CA 1
ATOM 8605 C C . LEU B 1 285 ? -23.641 4.219 14.883 1 98.5 285 LEU B C 1
ATOM 8607 O O . LEU B 1 285 ? -24.359 3.627 15.688 1 98.5 285 LEU B O 1
ATOM 8611 N N . ARG B 1 286 ? -22.609 3.635 14.227 1 97.31 286 ARG B N 1
ATOM 8612 C CA . ARG B 1 286 ? -22.25 2.252 14.531 1 97.31 286 ARG B CA 1
ATOM 8613 C C . ARG B 1 286 ? -21.922 2.084 16.016 1 97.31 286 ARG B C 1
ATOM 8615 O O . ARG B 1 286 ? -22.422 1.162 16.656 1 97.31 286 ARG B O 1
ATOM 8622 N N . ARG B 1 287 ? -21.094 2.922 16.562 1 96.25 287 ARG B N 1
ATOM 8623 C CA . ARG B 1 287 ? -20.703 2.861 17.969 1 96.25 287 ARG B CA 1
ATOM 8624 C C . ARG B 1 287 ? -21.922 3.047 18.875 1 96.25 287 ARG B C 1
ATOM 8626 O O . ARG B 1 287 ? -22.062 2.357 19.891 1 96.25 287 ARG B O 1
ATOM 8633 N N . HIS B 1 288 ? -22.797 3.973 18.5 1 97.31 288 HIS B N 1
ATOM 8634 C CA . HIS B 1 288 ? -24.016 4.223 19.266 1 97.31 288 HIS B CA 1
ATOM 8635 C C . HIS B 1 288 ? -24.906 2.984 19.297 1 97.31 288 HIS B C 1
ATOM 8637 O O . HIS B 1 288 ? -25.422 2.621 20.359 1 97.31 288 HIS B O 1
ATOM 8643 N N . HIS B 1 289 ? -25.047 2.334 18.172 1 96.62 289 HIS B N 1
ATOM 8644 C CA . HIS B 1 289 ? -25.859 1.125 18.062 1 96.62 289 HIS B CA 1
ATOM 8645 C C . HIS B 1 289 ? -25.234 -0.028 18.844 1 96.62 289 HIS B C 1
ATOM 8647 O O . HIS B 1 289 ? -25.938 -0.794 19.5 1 96.62 289 HIS B O 1
ATOM 8653 N N . LEU B 1 290 ? -23.969 -0.125 18.703 1 93.25 290 LEU B N 1
ATOM 8654 C CA . LEU B 1 290 ? -23.266 -1.197 19.391 1 93.25 290 LEU B CA 1
ATOM 8655 C C . LEU B 1 290 ? -23.422 -1.079 20.906 1 93.25 290 LEU B C 1
ATOM 8657 O O . LEU B 1 290 ? -23.422 -2.088 21.625 1 93.25 290 LEU B O 1
ATOM 8661 N N . ALA B 1 291 ? -23.578 0.122 21.359 1 93.62 291 ALA B N 1
ATOM 8662 C CA . ALA B 1 291 ? -23.766 0.364 22.797 1 93.62 291 ALA B CA 1
ATOM 8663 C C . ALA B 1 291 ? -25.219 0.107 23.203 1 93.62 291 ALA B C 1
ATOM 8665 O O . ALA B 1 291 ? -25.562 0.267 24.375 1 93.62 291 ALA B O 1
ATOM 8666 N N . GLY B 1 292 ? -26.141 -0.233 22.328 1 95.44 292 GLY B N 1
ATOM 8667 C CA . GLY B 1 292 ? -27.516 -0.581 22.625 1 95.44 292 GLY B CA 1
ATOM 8668 C C . GLY B 1 292 ? -28.406 0.631 22.844 1 95.44 292 GLY B C 1
ATOM 8669 O O . GLY B 1 292 ? -29.438 0.542 23.516 1 95.44 292 GLY B O 1
ATOM 8670 N N . ARG B 1 293 ? -28.031 1.719 22.25 1 96.62 293 ARG B N 1
ATOM 8671 C CA . ARG B 1 293 ? -28.75 2.967 22.5 1 96.62 293 ARG B CA 1
ATOM 8672 C C . ARG B 1 293 ? -29.719 3.264 21.359 1 96.62 293 ARG B C 1
ATOM 8674 O O . ARG B 1 293 ? -29.438 2.949 20.203 1 96.62 293 ARG B O 1
ATOM 8681 N N . LYS B 1 294 ? -30.797 3.92 21.734 1 96.88 294 LYS B N 1
ATOM 8682 C CA . LYS B 1 294 ? -31.766 4.336 20.719 1 96.88 294 LYS B CA 1
ATOM 8683 C C . LYS B 1 294 ? -31.297 5.578 19.984 1 96.88 294 LYS B C 1
ATOM 8685 O O . LYS B 1 294 ? -30.641 6.449 20.562 1 96.88 294 LYS B O 1
ATOM 8690 N N . LEU B 1 295 ? -31.672 5.719 18.781 1 97.44 295 LEU B N 1
ATOM 8691 C CA . LEU B 1 295 ? -31.266 6.848 17.953 1 97.44 295 LEU B CA 1
ATOM 8692 C C . LEU B 1 295 ? -31.781 8.164 18.531 1 97.44 295 LEU B C 1
ATOM 8694 O O . LEU B 1 295 ? -31.109 9.195 18.422 1 97.44 295 LEU B O 1
ATOM 8698 N N . ALA B 1 296 ? -32.906 8.125 19.109 1 96.69 296 ALA B N 1
ATOM 8699 C CA . ALA B 1 296 ? -33.531 9.32 19.688 1 96.69 296 ALA B CA 1
ATOM 8700 C C . ALA B 1 296 ? -32.656 9.883 20.812 1 96.69 296 ALA B C 1
ATOM 8702 O O . ALA B 1 296 ? -32.75 11.062 21.141 1 96.69 296 ALA B O 1
ATOM 8703 N N . GLU B 1 297 ? -31.766 9.039 21.312 1 96.5 297 GLU B N 1
ATOM 8704 C CA . GLU B 1 297 ? -30.922 9.43 22.438 1 96.5 297 GLU B CA 1
ATOM 8705 C C . GLU B 1 297 ? -29.531 9.828 21.953 1 96.5 297 GLU B C 1
ATOM 8707 O O . GLU B 1 297 ? -28.625 10.055 22.766 1 96.5 297 GLU B O 1
ATOM 8712 N N . LEU B 1 298 ? -29.328 9.922 20.703 1 97.81 298 LEU B N 1
ATOM 8713 C CA . LEU B 1 298 ? -27.984 10.164 20.156 1 97.81 298 LEU B CA 1
ATOM 8714 C C . LEU B 1 298 ? -27.359 11.398 20.797 1 97.81 298 LEU B C 1
ATOM 8716 O O . LEU B 1 298 ? -26.219 11.344 21.25 1 97.81 298 LEU B O 1
ATOM 8720 N N . ALA B 1 299 ? -28.094 12.477 20.922 1 96.5 299 ALA B N 1
ATOM 8721 C CA . ALA B 1 299 ? -27.562 13.75 21.406 1 96.5 299 ALA B CA 1
ATOM 8722 C C . ALA B 1 299 ? -27.25 13.68 22.906 1 96.5 299 ALA B C 1
ATOM 8724 O O . ALA B 1 299 ? -26.531 14.523 23.438 1 96.5 299 ALA B O 1
ATOM 8725 N N . ASP B 1 300 ? -27.766 12.719 23.594 1 95.69 300 ASP B N 1
ATOM 8726 C CA . ASP B 1 300 ? -27.5 12.547 25.016 1 95.69 300 ASP B CA 1
ATOM 8727 C C . ASP B 1 300 ? -26.141 11.898 25.25 1 95.69 300 ASP B C 1
ATOM 8729 O O . ASP B 1 300 ? -25.578 11.984 26.344 1 95.69 300 ASP B O 1
ATOM 8733 N N . TYR B 1 301 ? -25.656 11.234 24.203 1 96.19 301 TYR B N 1
ATOM 8734 C CA . TYR B 1 301 ? -24.438 10.461 24.406 1 96.19 301 TYR B CA 1
ATOM 8735 C C . TYR B 1 301 ? -23.328 10.953 23.484 1 96.19 301 TYR B C 1
ATOM 8737 O O . TYR B 1 301 ? -22.141 10.711 23.75 1 96.19 301 TYR B O 1
ATOM 8745 N N . GLU B 1 302 ? -23.703 11.633 22.391 1 97.31 302 GLU B N 1
ATOM 8746 C CA . GLU B 1 302 ? -22.734 12.031 21.375 1 97.31 302 GLU B CA 1
ATOM 8747 C C . GLU B 1 302 ? -22.812 13.523 21.078 1 97.31 302 GLU B C 1
ATOM 8749 O O . GLU B 1 302 ? -23.906 14.094 21.047 1 97.31 302 GLU B O 1
ATOM 8754 N N . VAL B 1 303 ? -21.703 14.172 20.922 1 98.06 303 VAL B N 1
ATOM 8755 C CA . VAL B 1 303 ? -21.594 15.516 20.359 1 98.06 303 VAL B CA 1
ATOM 8756 C C . VAL B 1 303 ? -20.625 15.516 19.188 1 98.06 303 VAL B C 1
ATOM 8758 O O . VAL B 1 303 ? -19.562 14.883 19.266 1 98.06 303 VAL B O 1
ATOM 8761 N N . ILE B 1 304 ? -20.984 16.062 18.078 1 98.69 304 ILE B N 1
ATOM 8762 C CA . ILE B 1 304 ? -20.125 16.219 16.922 1 98.69 304 ILE B CA 1
ATOM 8763 C C . ILE B 1 304 ? -19.641 17.656 16.812 1 98.69 304 ILE B C 1
ATOM 8765 O O . ILE B 1 304 ? -20.422 18.562 16.547 1 98.69 304 ILE B O 1
ATOM 8769 N N . GLN B 1 305 ? -18.391 17.859 17.109 1 98.69 305 GLN B N 1
ATOM 8770 C CA . GLN B 1 305 ? -17.766 19.188 17.016 1 98.69 305 GLN B CA 1
ATOM 8771 C C . GLN B 1 305 ? -17.156 19.406 15.633 1 98.69 305 GLN B C 1
ATOM 8773 O O . GLN B 1 305 ? -16.25 18.703 15.227 1 98.69 305 GLN B O 1
ATOM 8778 N N . LEU B 1 306 ? -17.688 20.359 14.883 1 98.38 306 LEU B N 1
ATOM 8779 C CA . LEU B 1 306 ? -17.109 20.797 13.617 1 98.38 306 LEU B CA 1
ATOM 8780 C C . LEU B 1 306 ? -16.031 21.844 13.844 1 98.38 306 LEU B C 1
ATOM 8782 O O . LEU B 1 306 ? -16.328 22.969 14.25 1 98.38 306 LEU B O 1
ATOM 8786 N N . ASN B 1 307 ? -14.82 21.484 13.523 1 95.75 307 ASN B N 1
ATOM 8787 C CA . ASN B 1 307 ? -13.688 22.344 13.82 1 95.75 307 ASN B CA 1
ATOM 8788 C C . ASN B 1 307 ? -13.695 23.594 12.953 1 95.75 307 ASN B C 1
ATOM 8790 O O . ASN B 1 307 ? -13.07 24.594 13.289 1 95.75 307 ASN B O 1
ATOM 8794 N N . ASP B 1 308 ? -14.328 23.516 11.82 1 93.69 308 ASP B N 1
ATOM 8795 C CA . ASP B 1 308 ? -14.516 24.594 10.852 1 93.69 308 ASP B CA 1
ATOM 8796 C C . ASP B 1 308 ? -15.633 24.266 9.867 1 93.69 308 ASP B C 1
ATOM 8798 O O . ASP B 1 308 ? -16.5 23.422 10.156 1 93.69 308 ASP B O 1
ATOM 8802 N N . THR B 1 309 ? -15.664 24.953 8.773 1 94.94 309 THR B N 1
ATOM 8803 C CA . THR B 1 309 ? -16.781 24.766 7.855 1 94.94 309 THR B CA 1
ATOM 8804 C C . THR B 1 309 ? -16.562 23.547 6.961 1 94.94 309 THR B C 1
ATOM 8806 O O . THR B 1 309 ? -17.5 23.078 6.312 1 94.94 309 THR B O 1
ATOM 8809 N N . HIS B 1 310 ? -15.414 23 6.953 1 94.5 310 HIS B N 1
ATOM 8810 C CA . HIS B 1 310 ? -15.109 21.922 6.023 1 94.5 310 HIS B CA 1
ATOM 8811 C C . HIS B 1 310 ? -15.992 20.703 6.285 1 94.5 310 HIS B C 1
ATOM 8813 O O . HIS B 1 310 ? -16.547 20.125 5.352 1 94.5 310 HIS B O 1
ATOM 8819 N N . PRO B 1 311 ? -16.125 20.328 7.516 1 97.44 311 PRO B N 1
ATOM 8820 C CA . PRO B 1 311 ? -16.938 19.125 7.754 1 97.44 311 PRO B CA 1
ATOM 8821 C C . PRO B 1 311 ? -18.422 19.438 7.902 1 97.44 311 PRO B C 1
ATOM 8823 O O . PRO B 1 311 ? -19.156 18.688 8.562 1 97.44 311 PRO B O 1
ATOM 8826 N N . THR B 1 312 ? -18.922 20.484 7.324 1 98 312 THR B N 1
ATOM 8827 C CA . THR B 1 312 ? -20.297 20.953 7.484 1 98 312 THR B CA 1
ATOM 8828 C C . THR B 1 312 ? -21.281 19.953 6.879 1 98 312 THR B C 1
ATOM 8830 O O . THR B 1 312 ? -22.391 19.797 7.379 1 98 312 THR B O 1
ATOM 8833 N N . ILE B 1 313 ? -20.844 19.266 5.852 1 98.38 313 ILE B N 1
ATOM 8834 C CA . ILE B 1 313 ? -21.734 18.359 5.133 1 98.38 313 ILE B CA 1
ATOM 8835 C C . ILE B 1 313 ? -22.125 17.188 6.043 1 98.38 313 ILE B C 1
ATOM 8837 O O . ILE B 1 313 ? -23.047 16.438 5.738 1 98.38 313 ILE B O 1
ATOM 8841 N N . ALA B 1 314 ? -21.516 17.062 7.195 1 98.75 314 ALA B N 1
ATOM 8842 C CA . ALA B 1 314 ? -21.906 16.047 8.172 1 98.75 314 ALA B CA 1
ATOM 8843 C C . ALA B 1 314 ? -23.328 16.266 8.656 1 98.75 314 ALA B C 1
ATOM 8845 O O . ALA B 1 314 ? -24.031 15.305 9.008 1 98.75 314 ALA B O 1
ATOM 8846 N N . ILE B 1 315 ? -23.828 17.516 8.656 1 98.81 315 ILE B N 1
ATOM 8847 C CA . ILE B 1 315 ? -25.172 17.844 9.117 1 98.81 315 ILE B CA 1
ATOM 8848 C C . ILE B 1 315 ? -26.219 17.234 8.18 1 98.81 315 ILE B C 1
ATOM 8850 O O . ILE B 1 315 ? -27.016 16.391 8.594 1 98.81 315 ILE B O 1
ATOM 8854 N N . PRO B 1 316 ? -26.156 17.594 6.852 1 98.69 316 PRO B N 1
ATOM 8855 C CA . PRO B 1 316 ? -27.125 16.938 5.977 1 98.69 316 PRO B CA 1
ATOM 8856 C C . PRO B 1 316 ? -26.875 15.43 5.852 1 98.69 316 PRO B C 1
ATOM 8858 O O . PRO B 1 316 ? -27.812 14.664 5.602 1 98.69 316 PRO B O 1
ATOM 8861 N N . GLU B 1 317 ? -25.656 14.906 5.98 1 98.75 317 GLU B N 1
ATOM 8862 C CA . GLU B 1 317 ? -25.391 13.469 5.93 1 98.75 317 GLU B CA 1
ATOM 8863 C C . GLU B 1 317 ? -26.078 12.734 7.074 1 98.75 317 GLU B C 1
ATOM 8865 O O . GLU B 1 317 ? -26.672 11.672 6.871 1 98.75 317 GLU B O 1
ATOM 8870 N N . LEU B 1 318 ? -25.984 13.266 8.297 1 98.88 318 LEU B N 1
ATOM 8871 C CA . LEU B 1 318 ? -26.672 12.641 9.422 1 98.88 318 LEU B CA 1
ATOM 8872 C C . LEU B 1 318 ? -28.172 12.602 9.18 1 98.88 318 LEU B C 1
ATOM 8874 O O . LEU B 1 318 ? -28.812 11.578 9.422 1 98.88 318 LEU B O 1
ATOM 8878 N N . LEU B 1 319 ? -28.734 13.727 8.672 1 98.62 319 LEU B N 1
ATOM 8879 C CA . LEU B 1 319 ? -30.156 13.773 8.344 1 98.62 319 LEU B CA 1
ATOM 8880 C C . LEU B 1 319 ? -30.516 12.703 7.316 1 98.62 319 LEU B C 1
ATOM 8882 O O . LEU B 1 319 ? -31.516 11.992 7.473 1 98.62 319 LEU B O 1
ATOM 8886 N N . ARG B 1 320 ? -29.688 12.609 6.293 1 98.38 320 ARG B N 1
ATOM 8887 C CA . ARG B 1 320 ? -29.938 11.633 5.234 1 98.38 320 ARG B CA 1
ATOM 8888 C C . ARG B 1 320 ? -30 10.219 5.797 1 98.38 320 ARG B C 1
ATOM 8890 O O . ARG B 1 320 ? -30.938 9.461 5.5 1 98.38 320 ARG B O 1
ATOM 8897 N N . VAL B 1 321 ? -29 9.844 6.57 1 98.31 321 VAL B N 1
ATOM 8898 C CA . VAL B 1 321 ? -28.906 8.492 7.113 1 98.31 321 VAL B CA 1
ATOM 8899 C C . VAL B 1 321 ? -30.109 8.227 8.023 1 98.31 321 VAL B C 1
ATOM 8901 O O . VAL B 1 321 ? -30.703 7.148 7.969 1 98.31 321 VAL B O 1
ATOM 8904 N N . LEU B 1 322 ? -30.531 9.203 8.875 1 98.5 322 LEU B N 1
ATOM 8905 C CA . LEU B 1 322 ? -31.641 9.039 9.797 1 98.5 322 LEU B CA 1
ATOM 8906 C C . LEU B 1 322 ? -32.969 8.883 9.047 1 98.5 322 LEU B C 1
ATOM 8908 O O . LEU B 1 322 ? -33.781 8.062 9.414 1 98.5 322 LEU B O 1
ATOM 8912 N N . ILE B 1 323 ? -33.125 9.68 8.016 1 97.88 323 ILE B N 1
ATOM 8913 C CA . ILE B 1 323 ? -34.375 9.688 7.273 1 97.88 323 ILE B CA 1
ATOM 8914 C C . ILE B 1 323 ? -34.438 8.492 6.332 1 97.88 323 ILE B C 1
ATOM 8916 O O . ILE B 1 323 ? -35.406 7.723 6.348 1 97.88 323 ILE B O 1
ATOM 8920 N N . ASP B 1 324 ? -33.406 8.312 5.523 1 97.31 324 ASP B N 1
ATOM 8921 C CA . ASP B 1 324 ? -33.438 7.355 4.422 1 97.31 324 ASP B CA 1
ATOM 8922 C C . ASP B 1 324 ? -33.156 5.941 4.914 1 97.31 324 ASP B C 1
ATOM 8924 O O . ASP B 1 324 ? -33.719 4.969 4.41 1 97.31 324 ASP B O 1
ATOM 8928 N N . GLU B 1 325 ? -32.25 5.773 5.809 1 96.31 325 GLU B N 1
ATOM 8929 C CA . GLU B 1 325 ? -31.812 4.441 6.215 1 96.31 325 GLU B CA 1
ATOM 8930 C C . GLU B 1 325 ? -32.562 3.984 7.477 1 96.31 325 GLU B C 1
ATOM 8932 O O . GLU B 1 325 ? -32.844 2.799 7.629 1 96.31 325 GLU B O 1
ATOM 8937 N N . HIS B 1 326 ? -32.844 4.906 8.328 1 97 326 HIS B N 1
ATOM 8938 C CA . HIS B 1 326 ? -33.469 4.527 9.586 1 97 326 HIS B CA 1
ATOM 8939 C C . HIS B 1 326 ? -34.969 4.918 9.586 1 97 326 HIS B C 1
ATOM 8941 O O . HIS B 1 326 ? -35.656 4.719 10.586 1 97 326 HIS B O 1
ATOM 8947 N N . GLN B 1 327 ? -35.5 5.562 8.602 1 96 327 GLN B N 1
ATOM 8948 C CA . GLN B 1 327 ? -36.906 5.82 8.297 1 96 327 GLN B CA 1
ATOM 8949 C C . GLN B 1 327 ? -37.531 6.711 9.359 1 96 327 GLN B C 1
ATOM 8951 O O . GLN B 1 327 ? -38.656 6.461 9.797 1 96 327 GLN B O 1
ATOM 8956 N N . LEU B 1 328 ? -36.75 7.664 9.812 1 97.94 328 LEU B N 1
ATOM 8957 C CA . LEU B 1 328 ? -37.312 8.664 10.703 1 97.94 328 LEU B CA 1
ATOM 8958 C C . LEU B 1 328 ? -38.031 9.758 9.914 1 97.94 328 LEU B C 1
ATOM 8960 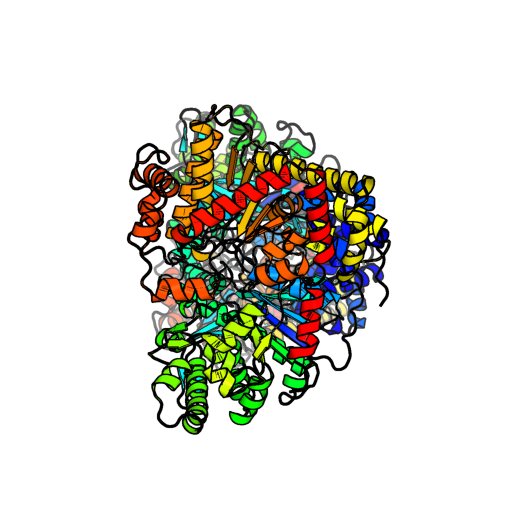O O . LEU B 1 328 ? -37.719 9.984 8.742 1 97.94 328 LEU B O 1
ATOM 8964 N N . SER B 1 329 ? -38.969 10.406 10.633 1 97.75 329 SER B N 1
ATOM 8965 C CA . SER B 1 329 ? -39.562 11.602 10.039 1 97.75 329 SER B CA 1
ATOM 8966 C C . SER B 1 329 ? -38.562 12.758 10.016 1 97.75 329 SER B C 1
ATOM 8968 O O . SER B 1 329 ? -37.594 12.75 10.773 1 97.75 329 SER B O 1
ATOM 8970 N N . TRP B 1 330 ? -38.812 13.68 9.203 1 97.69 330 TRP B N 1
ATOM 8971 C CA . TRP B 1 330 ? -37.969 14.859 9.141 1 97.69 330 TRP B CA 1
ATOM 8972 C C . TRP B 1 330 ? -37.844 15.516 10.508 1 97.69 330 TRP B C 1
ATOM 8974 O O . TRP B 1 330 ? -36.75 15.875 10.938 1 97.69 330 TRP B O 1
ATOM 8984 N N . ASP B 1 331 ? -38.969 15.633 11.188 1 97.94 331 ASP B N 1
ATOM 8985 C CA . ASP B 1 331 ? -38.969 16.344 12.453 1 97.94 331 ASP B CA 1
ATOM 8986 C C . ASP B 1 331 ? -38.156 15.609 13.516 1 97.94 331 ASP B C 1
ATOM 8988 O O . ASP B 1 331 ? -37.438 16.234 14.281 1 97.94 331 ASP B O 1
ATOM 8992 N N . ASP B 1 332 ? -38.312 14.344 13.523 1 98.12 332 ASP B N 1
ATOM 8993 C CA . ASP B 1 332 ? -37.531 13.547 14.484 1 98.12 332 ASP B CA 1
ATOM 8994 C C . ASP B 1 332 ? -36.062 13.609 14.188 1 98.12 332 ASP B C 1
ATOM 8996 O O . ASP B 1 332 ? -35.219 13.758 15.094 1 98.12 332 ASP B O 1
ATOM 9000 N N . ALA B 1 333 ? -35.75 13.477 12.914 1 98.5 333 ALA B N 1
ATOM 9001 C CA . ALA B 1 333 ? -34.344 13.516 12.484 1 98.5 333 ALA B CA 1
ATOM 9002 C C . ALA B 1 333 ? -33.719 14.875 12.789 1 98.5 333 ALA B C 1
ATOM 9004 O O . ALA B 1 333 ? -32.594 14.953 13.242 1 98.5 333 ALA B O 1
ATOM 9005 N N . TRP B 1 334 ? -34.5 15.914 12.531 1 98.31 334 TRP B N 1
ATOM 9006 C CA . TRP B 1 334 ? -34 17.266 12.758 1 98.31 334 TRP B CA 1
ATOM 9007 C C . TRP B 1 334 ? -33.812 17.516 14.25 1 98.31 334 TRP B C 1
ATOM 9009 O O . TRP B 1 334 ? -32.844 18.188 14.641 1 98.31 334 TRP B O 1
ATOM 9019 N N . ALA B 1 335 ? -34.688 17.016 15.078 1 97.56 335 ALA B N 1
ATOM 9020 C CA . ALA B 1 335 ? -34.562 17.172 16.531 1 97.56 335 ALA B CA 1
ATOM 9021 C C . ALA B 1 335 ? -33.281 16.547 17.047 1 97.56 335 ALA B C 1
ATOM 9023 O O . ALA B 1 335 ? -32.625 17.094 17.938 1 97.56 335 ALA B O 1
ATOM 9024 N N . ILE B 1 336 ? -32.938 15.43 16.5 1 98.12 336 ILE B N 1
ATOM 9025 C CA . ILE B 1 336 ? -31.703 14.75 16.875 1 98.12 336 ILE B CA 1
ATOM 9026 C C . ILE B 1 336 ? -30.516 15.531 16.344 1 98.12 336 ILE B C 1
ATOM 9028 O O . ILE B 1 336 ? -29.594 15.867 17.109 1 98.12 336 ILE B O 1
ATOM 9032 N N . THR B 1 337 ? -30.531 15.898 15.055 1 98.31 337 THR B N 1
ATOM 9033 C CA . THR B 1 337 ? -29.391 16.516 14.367 1 98.31 337 THR B CA 1
ATOM 9034 C C . THR B 1 337 ? -29.078 17.875 14.961 1 98.31 337 THR B C 1
ATOM 9036 O O . THR B 1 337 ? -27.906 18.172 15.242 1 98.31 337 THR B O 1
ATOM 9039 N N . SER B 1 338 ? -30.047 18.703 15.211 1 96.75 338 SER B N 1
ATOM 9040 C CA . SER B 1 338 ? -29.859 20.078 15.672 1 96.75 338 SER B CA 1
ATOM 9041 C C . SER B 1 338 ? -29.312 20.109 17.094 1 96.75 338 SER B C 1
ATOM 9043 O O . SER B 1 338 ? -28.766 21.125 17.516 1 96.75 338 SER B O 1
ATOM 9045 N N . LYS B 1 339 ? -29.375 18.984 17.812 1 97.19 339 LYS B N 1
ATOM 9046 C CA . LYS B 1 339 ? -28.875 18.906 19.188 1 97.19 339 LYS B CA 1
ATOM 9047 C C . LYS B 1 339 ? -27.547 18.172 19.25 1 97.19 339 LYS B C 1
ATOM 9049 O O . LYS B 1 339 ? -26.969 17.984 20.328 1 97.19 339 LYS B O 1
ATOM 9054 N N . THR B 1 340 ? -27.031 17.781 18.109 1 98.06 340 THR B N 1
ATOM 9055 C CA . THR B 1 340 ? -25.859 16.906 18.078 1 98.06 340 THR B CA 1
ATOM 9056 C C . THR B 1 340 ? -24.625 17.672 17.625 1 98.06 340 THR B C 1
ATOM 9058 O O . THR B 1 340 ? -23.5 17.375 18.031 1 98.06 340 THR B O 1
ATOM 9061 N N . PHE B 1 341 ? -24.797 18.781 16.844 1 98.56 341 PHE B N 1
ATOM 9062 C CA . PHE B 1 341 ? -23.672 19.438 16.172 1 98.56 341 PHE B CA 1
ATOM 9063 C C . PHE B 1 341 ? -23.312 20.734 16.891 1 98.56 341 PHE B C 1
ATOM 9065 O O . PHE B 1 341 ? -24.203 21.484 17.297 1 98.56 341 PHE B O 1
ATOM 9072 N N . ALA B 1 342 ? -22.047 20.969 17.141 1 98.38 342 ALA B N 1
ATOM 9073 C CA . ALA B 1 342 ? -21.469 22.234 17.531 1 98.38 342 ALA B CA 1
ATOM 9074 C C . ALA B 1 342 ? -20.422 22.703 16.516 1 98.38 342 ALA B C 1
ATOM 9076 O O . ALA B 1 342 ? -19.797 21.891 15.844 1 98.38 342 ALA B O 1
ATOM 9077 N N . TYR B 1 343 ? -20.328 24.031 16.328 1 97.5 343 TYR B N 1
ATOM 9078 C CA . TYR B 1 343 ? -19.484 24.594 15.273 1 97.5 343 TYR B CA 1
ATOM 9079 C C . TYR B 1 343 ? -18.562 25.656 15.836 1 97.5 343 TYR B C 1
ATOM 9081 O O . TYR B 1 343 ? -18.984 26.531 16.594 1 97.5 343 TYR B O 1
ATOM 9089 N N . THR B 1 344 ? -17.219 25.547 15.445 1 97.38 344 THR B N 1
ATOM 9090 C CA . THR B 1 344 ? -16.25 26.594 15.781 1 97.38 344 THR B CA 1
ATOM 9091 C C . THR B 1 344 ? -15.984 27.484 14.57 1 97.38 344 THR B C 1
ATOM 9093 O O . THR B 1 344 ? -15.656 27 13.492 1 97.38 344 THR B O 1
ATOM 9096 N N . ASN B 1 345 ? -16.094 28.734 14.703 1 95 345 ASN B N 1
ATOM 9097 C CA . ASN B 1 345 ? -15.773 29.703 13.656 1 95 345 ASN B CA 1
ATOM 9098 C C . ASN B 1 345 ? -14.398 30.312 13.859 1 95 345 ASN B C 1
ATOM 9100 O O . ASN B 1 345 ? -14.117 30.891 14.914 1 95 345 ASN B O 1
ATOM 9104 N N . HIS B 1 346 ? -13.578 30.234 12.82 1 90.31 346 HIS B N 1
ATOM 9105 C CA . HIS B 1 346 ? -12.211 30.719 12.945 1 90.31 346 HIS B CA 1
ATOM 9106 C C . HIS B 1 346 ? -11.977 31.938 12.055 1 90.31 346 HIS B C 1
ATOM 9108 O O . HIS B 1 346 ? -10.828 32.281 11.766 1 90.31 346 HIS B O 1
ATOM 9114 N N . THR B 1 347 ? -13.023 32.531 11.516 1 85.31 347 THR B N 1
ATOM 9115 C CA . THR B 1 347 ? -12.773 33.625 10.609 1 85.31 347 THR B CA 1
ATOM 9116 C C . THR B 1 347 ? -13.797 34.75 10.82 1 85.31 347 THR B C 1
ATOM 9118 O O . THR B 1 347 ? -14.883 34.5 11.344 1 85.31 347 THR B O 1
ATOM 9121 N N . LEU B 1 348 ? -13.398 35.938 10.516 1 82.06 348 LEU B N 1
ATOM 9122 C CA . LEU B 1 348 ? -14.281 37.094 10.523 1 82.06 348 LEU B CA 1
ATOM 9123 C C . LEU B 1 348 ? -14.531 37.594 9.102 1 82.06 348 LEU B C 1
ATOM 9125 O O . LEU B 1 348 ? -15.328 38.531 8.898 1 82.06 348 LEU B O 1
ATOM 9129 N N . MET B 1 349 ? -13.812 36.969 8.164 1 78.19 349 MET B N 1
ATOM 9130 C CA . MET B 1 349 ? -13.938 37.375 6.777 1 78.19 349 MET B CA 1
ATOM 9131 C C . MET B 1 349 ? -15.07 36.656 6.078 1 78.19 349 MET B C 1
ATOM 9133 O O . MET B 1 349 ? -14.961 35.438 5.805 1 78.19 349 MET B O 1
ATOM 9137 N N . PRO B 1 350 ? -16.047 37.406 5.695 1 71.12 350 PRO B N 1
ATOM 9138 C CA . PRO B 1 350 ? -17.188 36.719 5.055 1 71.12 350 PRO B CA 1
ATOM 9139 C C . PRO B 1 350 ? -16.781 35.969 3.779 1 71.12 350 PRO B C 1
ATOM 9141 O O . PRO B 1 350 ? -17.312 34.906 3.5 1 71.12 350 PRO B O 1
ATOM 9144 N N . GLU B 1 351 ? -15.805 36.594 3.139 1 67.31 351 GLU B N 1
ATOM 9145 C CA . GLU B 1 351 ? -15.367 35.969 1.882 1 67.31 351 GLU B CA 1
ATOM 9146 C C . GLU B 1 351 ? -14.625 34.656 2.125 1 67.31 351 GLU B C 1
ATOM 9148 O O . GLU B 1 351 ? -14.461 33.875 1.207 1 67.31 351 GLU B O 1
ATOM 9153 N N . ALA B 1 352 ? -14.32 34.5 3.396 1 73.69 352 ALA B N 1
ATOM 9154 C CA . ALA B 1 352 ? -13.539 33.312 3.723 1 73.69 352 ALA B CA 1
ATOM 9155 C C . ALA B 1 352 ? -14.453 32.156 4.176 1 73.69 352 ALA B C 1
ATOM 9157 O O . ALA B 1 352 ? -14 31.016 4.316 1 73.69 352 ALA B O 1
ATOM 9158 N N . LEU B 1 353 ? -15.734 32.5 4.254 1 85.5 353 LEU B N 1
ATOM 9159 C CA . LEU B 1 353 ? -16.672 31.453 4.578 1 85.5 353 LEU B CA 1
ATOM 9160 C C . LEU B 1 353 ? -16.969 30.578 3.357 1 85.5 353 LEU B C 1
ATOM 9162 O O . LEU B 1 353 ? -17.328 31.094 2.299 1 85.5 353 LEU B O 1
ATOM 9166 N N . GLU B 1 354 ? -16.844 29.375 3.539 1 91.81 354 GLU B N 1
ATOM 9167 C CA . GLU B 1 354 ? -16.891 28.438 2.424 1 91.81 354 GLU B CA 1
ATOM 9168 C C . GLU B 1 354 ? -18.281 28.391 1.799 1 91.81 354 GLU B C 1
ATOM 9170 O O . GLU B 1 354 ? -19.281 28.359 2.512 1 91.81 354 GLU B O 1
ATOM 9175 N N . CYS B 1 355 ? -18.328 28.469 0.581 1 95.69 355 CYS B N 1
ATOM 9176 C CA . CYS B 1 355 ? -19.547 28.281 -0.204 1 95.69 355 CYS B CA 1
ATOM 9177 C C . CYS B 1 355 ? -19.328 27.312 -1.352 1 95.69 355 CYS B C 1
ATOM 9179 O O . CYS B 1 355 ? -18.203 27.172 -1.841 1 95.69 355 CYS B O 1
ATOM 9181 N N . TRP B 1 356 ? -20.328 26.641 -1.71 1 97.12 356 TRP B N 1
ATOM 9182 C CA . TRP B 1 356 ? -20.266 25.734 -2.852 1 97.12 356 TRP B CA 1
ATOM 9183 C C . TRP B 1 356 ? -21.375 26.047 -3.857 1 97.12 356 TRP B C 1
ATOM 9185 O O . TRP B 1 356 ? -22.5 26.359 -3.473 1 97.12 356 TRP B O 1
ATOM 9195 N N . ASP B 1 357 ? -21.047 25.969 -5.082 1 97.44 357 ASP B N 1
ATOM 9196 C CA . ASP B 1 357 ? -22.016 26.125 -6.148 1 97.44 357 ASP B CA 1
ATOM 9197 C C . ASP B 1 357 ? -23.109 25.078 -6.062 1 97.44 357 ASP B C 1
ATOM 9199 O O . ASP B 1 357 ? -22.828 23.891 -5.906 1 97.44 357 ASP B O 1
ATOM 9203 N N . GLU B 1 358 ? -24.297 25.547 -6.164 1 97.94 358 GLU B N 1
ATOM 9204 C CA . GLU B 1 358 ? -25.438 24.656 -6.039 1 97.94 358 GLU B CA 1
ATOM 9205 C C . GLU B 1 358 ? -25.391 23.547 -7.082 1 97.94 358 GLU B C 1
ATOM 9207 O O . GLU B 1 358 ? -25.734 22.391 -6.785 1 97.94 358 GLU B O 1
ATOM 9212 N N . LYS B 1 359 ? -24.984 23.859 -8.273 1 97.62 359 LYS B N 1
ATOM 9213 C CA . LYS B 1 359 ? -24.922 22.875 -9.344 1 97.62 359 LYS B CA 1
ATOM 9214 C C . LYS B 1 359 ? -23.891 21.781 -9.031 1 97.62 359 LYS B C 1
ATOM 9216 O O . LYS B 1 359 ? -24.109 20.609 -9.328 1 97.62 359 LYS B O 1
ATOM 9221 N N . LEU B 1 360 ? -22.812 22.203 -8.523 1 97.88 360 LEU B N 1
ATOM 9222 C CA . LEU B 1 360 ? -21.766 21.266 -8.156 1 97.88 360 LEU B CA 1
ATOM 9223 C C . LEU B 1 360 ? -22.266 20.312 -7.07 1 97.88 360 LEU B C 1
ATOM 9225 O O . LEU B 1 360 ? -22.047 19.094 -7.16 1 97.88 360 LEU B O 1
ATOM 9229 N N . VAL B 1 361 ? -22.938 20.828 -6.07 1 98.5 361 VAL B N 1
ATOM 9230 C CA . VAL B 1 361 ? -23.453 20.016 -4.98 1 98.5 361 VAL B CA 1
ATOM 9231 C C . VAL B 1 361 ? -24.516 19.047 -5.512 1 98.5 361 VAL B C 1
ATOM 9233 O O . VAL B 1 361 ? -24.531 17.875 -5.156 1 98.5 361 VAL B O 1
ATOM 9236 N N . LYS B 1 362 ? -25.359 19.547 -6.344 1 97.81 362 LYS B N 1
ATOM 9237 C CA . LYS B 1 362 ? -26.422 18.719 -6.918 1 97.81 362 LYS B CA 1
ATOM 9238 C C . LYS B 1 362 ? -25.844 17.547 -7.715 1 97.81 362 LYS B C 1
ATOM 9240 O O . LYS B 1 362 ? -26.359 16.438 -7.664 1 97.81 362 LYS B O 1
ATOM 9245 N N . ALA B 1 363 ? -24.828 17.812 -8.414 1 97.69 363 ALA B N 1
ATOM 9246 C CA . ALA B 1 363 ? -24.203 16.797 -9.266 1 97.69 363 ALA B CA 1
ATOM 9247 C C . ALA B 1 363 ? -23.516 15.727 -8.422 1 97.69 363 ALA B C 1
ATOM 9249 O O . ALA B 1 363 ? -23.609 14.531 -8.734 1 97.69 363 ALA B O 1
ATOM 9250 N N . LEU B 1 364 ? -22.828 16.109 -7.363 1 98.06 364 LEU B N 1
ATOM 9251 C CA . LEU B 1 364 ? -22.031 15.188 -6.566 1 98.06 364 LEU B CA 1
ATOM 9252 C C . LEU B 1 364 ? -22.875 14.555 -5.465 1 98.06 364 LEU B C 1
ATOM 9254 O O . LEU B 1 364 ? -22.625 13.414 -5.066 1 98.06 364 LEU B O 1
ATOM 9258 N N . LEU B 1 365 ? -23.828 15.328 -4.965 1 98.44 365 LEU B N 1
ATOM 9259 C CA . LEU B 1 365 ? -24.625 14.93 -3.807 1 98.44 365 LEU B CA 1
ATOM 9260 C C . LEU B 1 365 ? -26.094 15.305 -3.994 1 98.44 365 LEU B C 1
ATOM 9262 O O . LEU B 1 365 ? -26.641 16.094 -3.215 1 98.44 365 LEU B O 1
ATOM 9266 N N . PRO B 1 366 ? -26.703 14.633 -4.926 1 98.31 366 PRO B N 1
ATOM 9267 C CA . PRO B 1 366 ? -28.062 15.055 -5.273 1 98.31 366 PRO B CA 1
ATOM 9268 C C . PRO B 1 366 ? -29.031 14.914 -4.109 1 98.31 366 PRO B C 1
ATOM 9270 O O . PRO B 1 366 ? -29.859 15.805 -3.887 1 98.31 366 PRO B O 1
ATOM 9273 N N . ARG B 1 367 ? -29 13.883 -3.385 1 98.31 367 ARG B N 1
ATOM 9274 C CA . ARG B 1 367 ? -29.906 13.695 -2.262 1 98.31 367 ARG B CA 1
ATOM 9275 C C . ARG B 1 367 ? -29.625 14.703 -1.154 1 98.31 367 ARG B C 1
ATOM 9277 O O . ARG B 1 367 ? -30.562 15.273 -0.577 1 98.31 367 ARG B O 1
ATOM 9284 N N . HIS B 1 368 ? -28.422 14.953 -0.854 1 98.56 368 HIS B N 1
ATOM 9285 C CA . HIS B 1 368 ? -28.031 15.938 0.153 1 98.56 368 HIS B CA 1
ATOM 9286 C C . HIS B 1 368 ? -28.516 17.328 -0.227 1 98.56 368 HIS B C 1
ATOM 928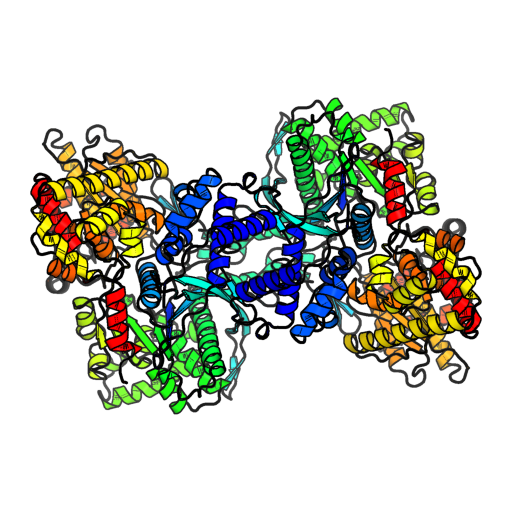8 O O . HIS B 1 368 ? -28.922 18.109 0.638 1 98.56 368 HIS B O 1
ATOM 9294 N N . MET B 1 369 ? -28.391 17.641 -1.489 1 98.38 369 MET B N 1
ATOM 9295 C CA . MET B 1 369 ? -28.859 18.953 -1.943 1 98.38 369 MET B CA 1
ATOM 9296 C C . MET B 1 369 ? -30.344 19.125 -1.662 1 98.38 369 MET B C 1
ATOM 9298 O O . MET B 1 369 ? -30.797 20.219 -1.294 1 98.38 369 MET B O 1
ATOM 9302 N N . GLN B 1 370 ? -31.141 18.047 -1.847 1 98.12 370 GLN B N 1
ATOM 9303 C CA . GLN B 1 370 ? -32.562 18.094 -1.516 1 98.12 370 GLN B CA 1
ATOM 9304 C C . GLN B 1 370 ? -32.781 18.359 -0.029 1 98.12 370 GLN B C 1
ATOM 9306 O O . GLN B 1 370 ? -33.625 19.172 0.346 1 98.12 370 GLN B O 1
ATOM 9311 N N . ILE B 1 371 ? -32.031 17.781 0.743 1 98.38 371 ILE B N 1
ATOM 9312 C CA . ILE B 1 371 ? -32.125 17.938 2.189 1 98.38 371 ILE B CA 1
ATOM 9313 C C . ILE B 1 371 ? -31.719 19.359 2.58 1 98.38 371 ILE B C 1
ATOM 9315 O O . ILE B 1 371 ? -32.375 19.984 3.412 1 98.38 371 ILE B O 1
ATOM 9319 N N . ILE B 1 372 ? -30.672 19.891 1.995 1 98.75 372 ILE B N 1
ATOM 9320 C CA . ILE B 1 372 ? -30.203 21.25 2.266 1 98.75 372 ILE B CA 1
ATOM 9321 C C . ILE B 1 372 ? -31.281 22.25 1.896 1 98.75 372 ILE B C 1
ATOM 9323 O O . ILE B 1 372 ? -31.516 23.219 2.629 1 98.75 372 ILE B O 1
ATOM 9327 N N . LYS B 1 373 ? -31.875 22.016 0.793 1 98.19 373 LYS B N 1
ATOM 9328 C CA . LYS B 1 373 ? -32.969 22.906 0.372 1 98.19 373 LYS B CA 1
ATOM 9329 C C . LYS B 1 373 ? -34.125 22.859 1.362 1 98.19 373 LYS B C 1
ATOM 9331 O O . LYS B 1 373 ? -34.75 23.891 1.63 1 98.19 373 LYS B O 1
ATOM 9336 N N . GLU B 1 374 ? -34.406 21.703 1.845 1 98.12 374 GLU B N 1
ATOM 9337 C CA . GLU B 1 374 ? -35.469 21.562 2.846 1 98.12 374 GLU B CA 1
ATOM 9338 C C . GLU B 1 374 ? -35.125 22.312 4.129 1 98.12 374 GLU B C 1
ATOM 9340 O O . GLU B 1 374 ? -35.969 22.984 4.723 1 98.12 374 GLU B O 1
ATOM 9345 N N . ILE B 1 375 ? -33.906 22.156 4.574 1 98.56 375 ILE B N 1
ATOM 9346 C CA . ILE B 1 375 ? -33.406 22.922 5.723 1 98.56 375 ILE B CA 1
ATOM 9347 C C . ILE B 1 375 ? -33.625 24.422 5.477 1 98.56 375 ILE B C 1
ATOM 9349 O O . ILE B 1 375 ? -34.156 25.125 6.348 1 98.56 375 ILE B O 1
ATOM 9353 N N . ASN B 1 376 ? -33.188 24.828 4.297 1 98.56 376 ASN B N 1
ATOM 9354 C CA . ASN B 1 376 ? -33.312 26.234 3.91 1 98.56 376 ASN B CA 1
ATOM 9355 C C . ASN B 1 376 ? -34.75 26.703 3.941 1 98.56 376 ASN B C 1
ATOM 9357 O O . ASN B 1 376 ? -35.062 27.781 4.469 1 98.56 376 ASN B O 1
ATOM 9361 N N . ASP B 1 377 ? -35.688 25.969 3.391 1 97.94 377 ASP B N 1
ATOM 9362 C CA . ASP B 1 377 ? -37.094 26.344 3.285 1 97.94 377 ASP B CA 1
ATOM 9363 C C . ASP B 1 377 ? -37.75 26.406 4.66 1 97.94 377 ASP B C 1
ATOM 9365 O O . ASP B 1 377 ? -38.531 27.328 4.945 1 97.94 377 ASP B O 1
ATOM 9369 N N . ARG B 1 378 ? -37.5 25.484 5.434 1 97.81 378 ARG B N 1
ATOM 9370 C CA . ARG B 1 378 ? -38.062 25.484 6.777 1 97.81 378 ARG B CA 1
ATOM 9371 C C . ARG B 1 378 ? -37.5 26.625 7.617 1 97.81 378 ARG B C 1
ATOM 9373 O O . ARG B 1 378 ? -38.219 27.219 8.422 1 97.81 378 ARG B O 1
ATOM 9380 N N . PHE B 1 379 ? -36.25 26.875 7.508 1 98 379 PHE B N 1
ATOM 9381 C CA . PHE B 1 379 ? -35.625 27.984 8.219 1 98 379 PHE B CA 1
ATOM 9382 C C . PHE B 1 379 ? -36.25 29.312 7.781 1 98 379 PHE B C 1
ATOM 9384 O O . PHE B 1 379 ? -36.406 30.219 8.594 1 98 379 PHE B O 1
ATOM 9391 N N . LYS B 1 380 ? -36.469 29.438 6.504 1 98 380 LYS B N 1
ATOM 9392 C CA . LYS B 1 380 ? -37.094 30.672 5.977 1 98 380 LYS B CA 1
ATOM 9393 C C . LYS B 1 380 ? -38.375 30.984 6.703 1 98 380 LYS B C 1
ATOM 9395 O O . LYS B 1 380 ? -38.688 32.156 6.934 1 98 380 LYS B O 1
ATOM 9400 N N . GLN B 1 381 ? -39.156 29.984 7.012 1 97.25 381 GLN B N 1
ATOM 9401 C CA . GLN B 1 381 ? -40.406 30.188 7.742 1 97.25 381 GLN B CA 1
ATOM 9402 C C . GLN B 1 381 ? -40.125 30.859 9.094 1 97.25 381 GLN B C 1
ATOM 9404 O O . GLN B 1 381 ? -40.875 31.766 9.492 1 97.25 381 GLN B O 1
ATOM 9409 N N . LEU B 1 382 ? -39.125 30.375 9.695 1 96.44 382 LEU B N 1
ATOM 9410 C CA . LEU B 1 382 ? -38.75 30.969 10.977 1 96.44 382 LEU B CA 1
ATOM 9411 C C . LEU B 1 382 ? -38.312 32.438 10.805 1 96.44 382 LEU B C 1
ATOM 9413 O O . LEU B 1 382 ? -38.688 33.281 11.594 1 96.44 382 LEU B O 1
ATOM 9417 N N . VAL B 1 383 ? -37.531 32.719 9.812 1 97.75 383 VAL B N 1
ATOM 9418 C CA . VAL B 1 383 ? -37.031 34.062 9.555 1 97.75 383 VAL B CA 1
ATOM 9419 C C . VAL B 1 383 ? -38.188 35 9.211 1 97.75 383 VAL B C 1
ATOM 9421 O O . VAL B 1 383 ? -38.219 36.125 9.672 1 97.75 383 VAL B O 1
ATOM 9424 N N . ASP B 1 384 ? -39.125 34.5 8.422 1 96.69 384 ASP B N 1
ATOM 9425 C CA . ASP B 1 384 ? -40.281 35.281 8.016 1 96.69 384 ASP B CA 1
ATOM 9426 C C . ASP B 1 384 ? -41.156 35.625 9.211 1 96.69 384 ASP B C 1
ATOM 9428 O O . ASP B 1 384 ? -41.812 36.688 9.234 1 96.69 384 ASP B O 1
ATOM 9432 N N . LYS B 1 385 ? -41.188 34.812 10.125 1 96.88 385 LYS B N 1
ATOM 9433 C CA . LYS B 1 385 ? -41.938 35.094 11.336 1 96.88 385 LYS B CA 1
ATOM 9434 C C . LYS B 1 385 ? -41.312 36.219 12.148 1 96.88 385 LYS B C 1
ATOM 9436 O O . LYS B 1 385 ? -42.031 37.031 12.75 1 96.88 385 LYS B O 1
ATOM 9441 N N . THR B 1 386 ? -40 36.312 12.148 1 96.38 386 THR B N 1
ATOM 9442 C CA . THR B 1 386 ? -39.281 37.281 12.93 1 96.38 386 THR B CA 1
ATOM 9443 C C . THR B 1 386 ? -39.125 38.594 12.141 1 96.38 386 THR B C 1
ATOM 9445 O O . THR B 1 386 ? -39.219 39.688 12.711 1 96.38 386 THR B O 1
ATOM 9448 N N . TRP B 1 387 ? -38.781 38.5 10.859 1 97.25 387 TRP B N 1
ATOM 9449 C CA . TRP B 1 387 ? -38.625 39.625 9.961 1 97.25 387 TRP B CA 1
ATOM 9450 C C . TRP B 1 387 ? -39.469 39.469 8.711 1 97.25 387 TRP B C 1
ATOM 9452 O O . TRP B 1 387 ? -38.969 39.125 7.637 1 97.25 387 TRP B O 1
ATOM 9462 N N . PRO B 1 388 ? -40.75 39.719 8.812 1 96 388 PRO B N 1
ATOM 9463 C CA . PRO B 1 388 ? -41.656 39.438 7.688 1 96 388 PRO B CA 1
ATOM 9464 C C . PRO B 1 388 ? -41.312 40.25 6.43 1 96 388 PRO B C 1
ATOM 9466 O O . PRO B 1 388 ? -41.25 41.469 6.465 1 96 388 PRO B O 1
ATOM 9469 N N . GLY B 1 389 ? -41.062 39.594 5.422 1 93.25 389 GLY B N 1
ATOM 9470 C CA . GLY B 1 389 ? -40.875 40.156 4.094 1 93.25 389 GLY B CA 1
ATOM 9471 C C . GLY B 1 389 ? -39.531 40.875 3.936 1 93.25 389 GLY B C 1
ATOM 9472 O O . GLY B 1 389 ? -39.344 41.594 2.945 1 93.25 389 GLY B O 1
ATOM 9473 N N . ASP B 1 390 ? -38.625 40.75 4.816 1 96.31 390 ASP B N 1
ATOM 9474 C CA . ASP B 1 390 ? -37.344 41.438 4.746 1 96.31 390 ASP B CA 1
ATOM 9475 C C . ASP B 1 390 ? -36.344 40.688 3.873 1 96.31 390 ASP B C 1
ATOM 9477 O O . ASP B 1 390 ? -35.625 39.812 4.363 1 96.31 390 ASP B O 1
ATOM 9481 N N . LYS B 1 391 ? -36.188 41.094 2.723 1 95.81 391 LYS B N 1
ATOM 9482 C CA . LYS B 1 391 ? -35.344 40.375 1.742 1 95.81 391 LYS B CA 1
ATOM 9483 C C . LYS B 1 391 ? -33.875 40.531 2.064 1 95.81 391 LYS B C 1
ATOM 9485 O O . LYS B 1 391 ? -33.062 39.656 1.74 1 95.81 391 LYS B O 1
ATOM 9490 N N . GLN B 1 392 ? -33.5 41.594 2.617 1 95.88 392 GLN B N 1
ATOM 9491 C CA . GLN B 1 392 ? -32.094 41.844 2.939 1 95.88 392 GLN B CA 1
ATOM 9492 C C . GLN B 1 392 ? -31.609 40.906 4.062 1 95.88 392 GLN B C 1
ATOM 9494 O O . GLN B 1 392 ? -30.516 40.375 3.998 1 95.88 392 GLN B O 1
ATOM 9499 N N . VAL B 1 393 ? -32.4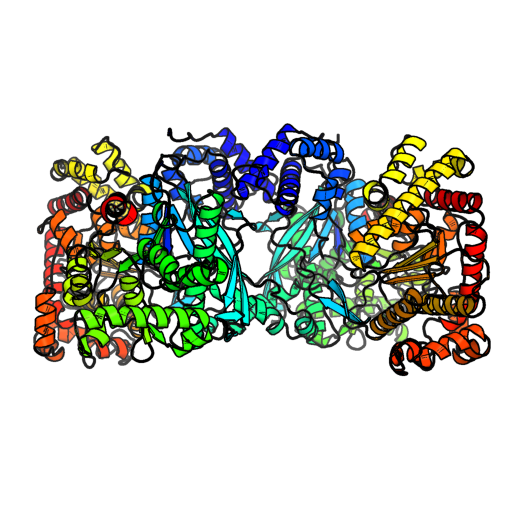38 40.781 5.016 1 96.62 393 VAL B N 1
ATOM 9500 C CA . VAL B 1 393 ? -32.094 39.875 6.121 1 96.62 393 VAL B CA 1
ATOM 9501 C C . VAL B 1 393 ? -32 38.438 5.625 1 96.62 393 VAL B C 1
ATOM 9503 O O . VAL B 1 393 ? -31.094 37.719 5.992 1 96.62 393 VAL B O 1
ATOM 9506 N N . TRP B 1 394 ? -32.969 38.062 4.797 1 97.19 394 TRP B N 1
ATOM 9507 C CA . TRP B 1 394 ? -32.938 36.688 4.266 1 97.19 394 TRP B CA 1
ATOM 9508 C C . TRP B 1 394 ? -31.688 36.438 3.434 1 97.19 394 TRP B C 1
ATOM 9510 O O . TRP B 1 394 ? -31.094 35.375 3.502 1 97.19 394 TRP B O 1
ATOM 9520 N N . ALA B 1 395 ? -31.312 37.438 2.684 1 96.44 395 ALA B N 1
ATOM 9521 C CA . ALA B 1 395 ? -30.109 37.312 1.852 1 96.44 395 ALA B CA 1
ATOM 9522 C C . ALA B 1 395 ? -28.875 37.031 2.703 1 96.44 395 ALA B C 1
ATOM 9524 O O . ALA B 1 395 ? -27.969 36.312 2.266 1 96.44 395 ALA B O 1
ATOM 9525 N N . LYS B 1 396 ? -28.844 37.438 3.893 1 94.56 396 LYS B N 1
ATOM 9526 C CA . LYS B 1 396 ? -27.719 37.25 4.805 1 94.56 396 LYS B CA 1
ATOM 9527 C C . LYS B 1 396 ? -27.812 35.906 5.508 1 94.56 396 LYS B C 1
ATOM 9529 O O . LYS B 1 396 ? -26.797 35.25 5.762 1 94.56 396 LYS B O 1
ATOM 9534 N N . LEU B 1 397 ? -28.984 35.469 5.781 1 97.5 397 LEU B N 1
ATOM 9535 C CA . LEU B 1 397 ? -29.172 34.344 6.691 1 97.5 397 LEU B CA 1
ATOM 9536 C C . LEU B 1 397 ? -29.359 33.031 5.918 1 97.5 397 LEU B C 1
ATOM 9538 O O . LEU B 1 397 ? -29.125 31.953 6.457 1 97.5 397 LEU B O 1
ATOM 9542 N N . ALA B 1 398 ? -29.719 33.125 4.688 1 98.12 398 ALA B N 1
ATOM 9543 C CA . ALA B 1 398 ? -30.109 31.938 3.912 1 98.12 398 ALA B CA 1
ATOM 9544 C C . ALA B 1 398 ? -28.969 30.922 3.83 1 98.12 398 ALA B C 1
ATOM 9546 O O . ALA B 1 398 ? -27.797 31.312 3.711 1 98.12 398 ALA B O 1
ATOM 9547 N N . VAL B 1 399 ? -29.312 29.688 3.893 1 98.25 399 VAL B N 1
ATOM 9548 C CA . VAL B 1 399 ? -28.359 28.594 3.709 1 98.25 399 VAL B CA 1
ATOM 9549 C C . VAL B 1 399 ? -28.062 28.422 2.221 1 98.25 399 VAL B C 1
ATOM 9551 O O . VAL B 1 399 ? -26.922 28.078 1.845 1 98.25 399 VAL B O 1
ATOM 9554 N N . VAL B 1 400 ? -29.031 28.547 1.441 1 98.31 400 VAL B N 1
ATOM 9555 C CA . VAL B 1 400 ? -28.891 28.547 -0.011 1 98.31 400 VAL B CA 1
ATOM 9556 C C . VAL B 1 400 ? -29.375 29.891 -0.572 1 98.31 400 VAL B C 1
ATOM 9558 O O . VAL B 1 400 ? -30.531 30.266 -0.387 1 98.31 400 VAL B O 1
ATOM 9561 N N . HIS B 1 401 ? -28.531 30.547 -1.188 1 96.69 401 HIS B N 1
ATOM 9562 C CA . HIS B 1 401 ? -28.844 31.844 -1.778 1 96.69 401 HIS B CA 1
ATOM 9563 C C . HIS B 1 401 ? -27.938 32.156 -2.961 1 96.69 401 HIS B C 1
ATOM 9565 O O . HIS B 1 401 ? -26.75 31.797 -2.941 1 96.69 401 HIS B O 1
ATOM 9571 N N . ASP B 1 402 ? -28.484 32.781 -4.047 1 96.06 402 ASP B N 1
ATOM 9572 C CA . ASP B 1 402 ? -27.734 33.156 -5.234 1 96.06 402 ASP B CA 1
ATOM 9573 C C . ASP B 1 402 ? -26.922 31.984 -5.785 1 96.06 402 ASP B C 1
ATOM 9575 O O . ASP B 1 402 ? -25.75 32.125 -6.094 1 96.06 402 ASP B O 1
ATOM 9579 N N . LYS B 1 403 ? -27.484 30.812 -5.738 1 96.75 403 LYS B N 1
ATOM 9580 C CA . LYS B 1 403 ? -26.953 29.578 -6.309 1 96.75 403 LYS B CA 1
ATOM 9581 C C . LYS B 1 403 ? -25.719 29.109 -5.547 1 96.75 403 LYS B C 1
ATOM 9583 O O . LYS B 1 403 ? -24.828 28.5 -6.129 1 96.75 403 LYS B O 1
ATOM 9588 N N . GLN B 1 404 ? -25.672 29.562 -4.312 1 97.56 404 GLN B N 1
ATOM 9589 C CA . GLN B 1 404 ? -24.578 29.141 -3.461 1 97.56 404 GLN B CA 1
ATOM 9590 C C . GLN B 1 404 ? -25.078 28.469 -2.188 1 97.56 404 GLN B C 1
ATOM 9592 O O . GLN B 1 404 ? -26.047 28.938 -1.583 1 97.56 404 GLN B O 1
ATOM 9597 N N . VAL B 1 405 ? -24.531 27.359 -1.919 1 98.25 405 VAL B N 1
ATOM 9598 C CA . VAL B 1 405 ? -24.734 26.734 -0.619 1 98.25 405 VAL B CA 1
ATOM 9599 C C . VAL B 1 405 ? -23.734 27.297 0.391 1 98.25 405 VAL B C 1
ATOM 9601 O O . VAL B 1 405 ? -22.531 27.125 0.234 1 98.25 405 VAL B O 1
ATOM 9604 N N . ARG B 1 406 ? -24.219 27.891 1.407 1 97.62 406 ARG B N 1
ATOM 9605 C CA . ARG B 1 406 ? -23.375 28.578 2.381 1 97.62 406 ARG B CA 1
ATOM 9606 C C . ARG B 1 406 ? -23.156 27.719 3.617 1 97.62 406 ARG B C 1
ATOM 9608 O O . ARG B 1 406 ? -24.047 27.594 4.465 1 97.62 406 ARG B O 1
ATOM 9615 N N . MET B 1 407 ? -21.938 27.312 3.77 1 97.75 407 MET B N 1
ATOM 9616 C CA . MET B 1 407 ? -21.609 26.266 4.738 1 97.75 407 MET B CA 1
ATOM 9617 C C . MET B 1 407 ? -21.672 26.812 6.16 1 97.75 407 MET B C 1
ATOM 9619 O O . MET B 1 407 ? -22.172 26.156 7.066 1 97.75 407 MET B O 1
ATOM 9623 N N . ALA B 1 408 ? -21.141 28.016 6.418 1 97.31 408 ALA B N 1
ATOM 9624 C CA . ALA B 1 408 ? -21.188 28.594 7.758 1 97.31 408 ALA B CA 1
ATOM 9625 C C . ALA B 1 408 ? -22.625 28.797 8.211 1 97.31 408 ALA B C 1
ATOM 9627 O O . ALA B 1 408 ? -22.953 28.547 9.375 1 97.31 408 ALA B O 1
ATOM 9628 N N . ASN B 1 409 ? -23.484 29.25 7.32 1 97.44 409 ASN B N 1
ATOM 9629 C CA . ASN B 1 409 ? -24.906 29.406 7.629 1 97.44 409 ASN B CA 1
ATOM 9630 C C . ASN B 1 409 ? -25.547 28.078 8.023 1 97.44 409 ASN B C 1
ATOM 9632 O O . ASN B 1 409 ? -26.328 28.031 8.977 1 97.44 409 ASN B O 1
ATOM 9636 N N . MET B 1 410 ? -25.188 27.125 7.25 1 98.12 410 MET B N 1
ATOM 9637 C CA . MET B 1 410 ? -25.719 25.797 7.539 1 98.12 410 MET B CA 1
ATOM 9638 C C . MET B 1 410 ? -25.281 25.328 8.93 1 98.12 410 MET B C 1
ATOM 9640 O O . MET B 1 410 ? -26.078 24.719 9.656 1 98.12 410 MET B O 1
ATOM 9644 N N . CYS B 1 411 ? -24.062 25.641 9.32 1 98 411 CYS B N 1
ATOM 9645 C CA . CYS B 1 411 ? -23.578 25.266 10.641 1 98 411 CYS B CA 1
ATOM 9646 C C . CYS B 1 411 ? -24.375 25.953 11.742 1 98 411 CYS B C 1
ATOM 9648 O O . CYS B 1 411 ? -24.75 25.328 12.727 1 98 411 CYS B O 1
ATOM 9650 N N . VAL B 1 412 ? -24.625 27.188 11.57 1 97.81 412 VAL B N 1
ATOM 9651 C CA . VAL B 1 412 ? -25.344 27.969 12.586 1 97.81 412 VAL B CA 1
ATOM 9652 C C . VAL B 1 412 ? -26.781 27.453 12.711 1 97.81 412 VAL B C 1
ATOM 9654 O O . VAL B 1 412 ? -27.266 27.234 13.82 1 97.81 412 VAL B O 1
ATOM 9657 N N . VAL B 1 413 ? -27.422 27.203 11.586 1 98.25 413 VAL B N 1
ATOM 9658 C CA . VAL B 1 413 ? -28.812 26.781 11.562 1 98.25 413 VAL B CA 1
ATOM 9659 C C . VAL B 1 413 ? -28.922 25.359 12.117 1 98.25 413 VAL B C 1
ATOM 9661 O O . VAL B 1 413 ? -29.859 25.047 12.852 1 98.25 413 VAL B O 1
ATOM 9664 N N . GLY B 1 414 ? -27.984 24.547 11.75 1 97.56 414 GLY B N 1
ATOM 9665 C CA . GLY B 1 414 ? -28.094 23.125 12.031 1 97.56 414 GLY B CA 1
ATOM 9666 C C . GLY B 1 414 ? -27.484 22.719 13.359 1 97.56 414 GLY B C 1
ATOM 9667 O O . GLY B 1 414 ? -27.703 21.609 13.828 1 97.56 414 GLY B O 1
ATOM 9668 N N . GLY B 1 415 ? -26.766 23.609 14.078 1 96.88 415 GLY B N 1
ATOM 9669 C CA . GLY B 1 415 ? -26.062 23.266 15.305 1 96.88 415 GLY B CA 1
ATOM 9670 C C . GLY B 1 415 ? -26.688 23.891 16.547 1 96.88 415 GLY B C 1
ATOM 9671 O O . GLY B 1 415 ? -27.469 24.828 16.438 1 96.88 415 GLY B O 1
ATOM 9672 N N . PHE B 1 416 ? -26.359 23.328 17.734 1 97.44 416 PHE B N 1
ATOM 9673 C CA . PHE B 1 416 ? -26.922 23.828 18.984 1 97.44 416 PHE B CA 1
ATOM 9674 C C . PHE B 1 416 ? -26.031 24.891 19.609 1 97.44 416 PHE B C 1
ATOM 9676 O O . PHE B 1 416 ? -26.453 25.641 20.484 1 97.44 416 PHE B O 1
ATOM 9683 N N . ALA B 1 417 ? -24.734 24.922 19.156 1 97.88 417 ALA B N 1
ATOM 9684 C CA . ALA B 1 417 ? -23.781 25.859 19.719 1 97.88 417 ALA B CA 1
ATOM 9685 C C . ALA B 1 417 ? -22.781 26.312 18.672 1 97.88 417 ALA B C 1
ATOM 9687 O O . ALA B 1 417 ? -22.359 25.531 17.828 1 97.88 417 ALA B O 1
ATOM 9688 N N . VAL B 1 418 ? -22.422 27.562 18.688 1 97.5 418 VAL B N 1
ATOM 9689 C CA . VAL B 1 418 ? -21.391 28.188 17.859 1 97.5 418 VAL B CA 1
ATOM 9690 C C . VAL B 1 418 ? -20.406 28.953 18.75 1 97.5 418 VAL B C 1
ATOM 9692 O O . VAL B 1 418 ? -20.812 29.672 19.656 1 97.5 418 VAL B O 1
ATOM 9695 N N . ASN B 1 419 ? -19.156 28.75 18.562 1 96.94 419 ASN B N 1
ATOM 9696 C CA . ASN B 1 419 ? -18.25 29.516 19.406 1 96.94 419 ASN B CA 1
ATOM 9697 C C . ASN B 1 419 ? -17.141 30.188 18.594 1 96.94 419 ASN B C 1
ATOM 9699 O O . ASN B 1 419 ? -16.688 29.641 17.578 1 96.94 419 ASN B O 1
ATOM 9703 N N . GLY B 1 420 ? -16.703 31.375 19.047 1 95.5 420 GLY B N 1
ATOM 9704 C CA . GLY B 1 420 ? -15.445 31.984 18.625 1 95.5 420 GLY B CA 1
ATOM 9705 C C . GLY B 1 420 ? -14.25 31.5 19.422 1 95.5 420 GLY B C 1
ATOM 9706 O O . GLY B 1 420 ? -14.383 30.641 20.297 1 95.5 420 GLY B O 1
ATOM 9707 N N . VAL B 1 421 ? -13.102 32.094 19.109 1 95.19 421 VAL B N 1
ATOM 9708 C CA . VAL B 1 421 ? -11.914 31.406 19.625 1 95.19 421 VAL B CA 1
ATOM 9709 C C . VAL B 1 421 ? -11.047 32.406 20.391 1 95.19 421 VAL B C 1
ATOM 9711 O O . VAL B 1 421 ? -9.906 32.094 20.734 1 95.19 421 VAL B O 1
ATOM 9714 N N . ALA B 1 422 ? -11.398 33.562 20.609 1 93.94 422 ALA B N 1
ATOM 9715 C CA . ALA B 1 422 ? -10.906 34.594 21.531 1 93.94 422 ALA B CA 1
ATOM 9716 C C . ALA B 1 422 ? -12.016 35.562 21.922 1 93.94 422 ALA B C 1
ATOM 9718 O O . ALA B 1 422 ? -13.023 35.656 21.219 1 93.94 422 ALA B O 1
ATOM 9719 N N . ALA B 1 423 ? -11.867 36.219 23.016 1 91.75 423 ALA B N 1
ATOM 9720 C CA . ALA B 1 423 ? -12.93 37.094 23.5 1 91.75 423 ALA B CA 1
ATOM 9721 C C . ALA B 1 423 ? -13.289 38.156 22.453 1 91.75 423 ALA B C 1
ATOM 9723 O O . ALA B 1 423 ? -14.453 38.312 22.094 1 91.75 423 ALA B O 1
ATOM 9724 N N . LEU B 1 424 ? -12.328 38.812 22 1 89.56 424 LEU B N 1
ATOM 9725 C CA . LEU B 1 424 ? -12.562 39.844 21 1 89.56 424 LEU B CA 1
ATOM 9726 C C . LEU B 1 424 ? -13.156 39.219 19.734 1 89.56 424 LEU B C 1
ATOM 9728 O O . LEU B 1 424 ? -14.094 39.781 19.156 1 89.56 424 LEU B O 1
ATOM 9732 N N . HIS B 1 425 ? -12.609 38.188 19.266 1 91.62 425 HIS B N 1
ATOM 9733 C CA . HIS B 1 425 ? -13.102 37.531 18.078 1 91.62 425 HIS B CA 1
ATOM 9734 C C . HIS B 1 425 ? -14.562 37.094 18.25 1 91.62 425 HIS B C 1
ATOM 9736 O O . HIS B 1 425 ? -15.375 37.312 17.344 1 91.62 425 HIS B O 1
ATOM 9742 N N . SER B 1 426 ? -14.898 36.5 19.406 1 93.94 426 SER B N 1
ATOM 9743 C CA . SER B 1 426 ? -16.25 36.062 19.672 1 93.94 426 SER B CA 1
ATOM 9744 C C . SER B 1 426 ? -17.234 37.219 19.672 1 93.94 426 SER B C 1
ATOM 9746 O O . SER B 1 426 ? -18.359 37.094 19.156 1 93.94 426 SER B O 1
ATOM 9748 N N . ASP B 1 427 ? -16.781 38.281 20.203 1 92.88 427 ASP B N 1
ATOM 9749 C CA . ASP B 1 427 ? -17.609 39.469 20.203 1 92.88 427 ASP B CA 1
ATOM 9750 C C . ASP B 1 427 ? -17.875 39.969 18.781 1 92.88 427 ASP B C 1
ATOM 9752 O O . ASP B 1 427 ? -19 40.344 18.453 1 92.88 427 ASP B O 1
ATOM 9756 N N . LEU B 1 428 ? -16.859 39.969 18.016 1 90.75 428 LEU B N 1
ATOM 9757 C CA . LEU B 1 428 ? -16.969 40.438 16.641 1 90.75 428 LEU B CA 1
ATOM 9758 C C . LEU B 1 428 ? -17.812 39.469 15.805 1 90.75 428 LEU B C 1
ATOM 9760 O O . LEU B 1 428 ? -18.484 39.906 14.859 1 90.75 428 LEU B O 1
ATOM 9764 N N . VAL B 1 429 ? -17.812 38.188 16.109 1 93.56 429 VAL B N 1
ATOM 9765 C CA . VAL B 1 429 ? -18.656 37.219 15.422 1 93.56 429 VAL B CA 1
ATOM 9766 C C . VAL B 1 429 ? -20.125 37.562 15.625 1 93.56 429 VAL B C 1
ATOM 9768 O O . VAL B 1 429 ? -20.906 37.562 14.68 1 93.56 429 VAL B O 1
ATOM 9771 N N . VAL B 1 430 ? -20.469 37.938 16.812 1 94.94 430 VAL B N 1
ATOM 9772 C CA . VAL B 1 430 ? -21.859 38.219 17.156 1 94.94 430 VAL B CA 1
ATOM 9773 C C . VAL B 1 430 ? -22.25 39.594 16.625 1 94.94 430 VAL B C 1
ATOM 9775 O O . VAL B 1 430 ? -23.344 39.781 16.094 1 94.94 430 VAL B O 1
ATOM 9778 N N . LYS B 1 431 ? -21.328 40.531 16.656 1 92.69 431 LYS B N 1
ATOM 9779 C CA . LYS B 1 431 ? -21.641 41.906 16.328 1 92.69 431 LYS B CA 1
ATOM 9780 C C . LYS B 1 431 ? -21.594 42.156 14.82 1 92.69 431 LYS B C 1
ATOM 9782 O O . LYS B 1 431 ? -22.406 42.906 14.281 1 92.69 431 LYS B O 1
ATOM 9787 N N . ASP B 1 432 ? -20.609 41.531 14.227 1 90.31 432 ASP B N 1
ATOM 9788 C CA . ASP B 1 432 ? -20.344 41.938 12.844 1 90.31 432 ASP B CA 1
ATOM 9789 C C . ASP B 1 432 ? -20.703 40.812 11.875 1 90.31 432 ASP B C 1
ATOM 9791 O O . ASP B 1 432 ? -21.219 41.062 10.789 1 90.31 432 ASP B O 1
ATOM 9795 N N . LEU B 1 433 ? -20.438 39.594 12.156 1 92.19 433 LEU B N 1
ATOM 9796 C CA . LEU B 1 433 ? -20.578 38.5 11.211 1 92.19 433 LEU B CA 1
ATOM 9797 C C . LEU B 1 433 ? -21.969 37.906 11.266 1 92.19 433 LEU B C 1
ATOM 9799 O O . LEU B 1 433 ? -22.594 37.656 10.227 1 92.19 433 LEU B O 1
ATOM 9803 N N . PHE B 1 434 ? -22.484 37.594 12.531 1 94.75 434 PHE B N 1
ATOM 9804 C CA . PHE B 1 434 ? -23.75 36.906 12.695 1 94.75 434 PHE B CA 1
ATOM 9805 C C . PHE B 1 434 ? -24.672 37.688 13.641 1 94.75 434 PHE B C 1
ATOM 9807 O O . PHE B 1 434 ? -25.219 37.125 14.586 1 94.75 434 PHE B O 1
ATOM 9814 N N . PRO B 1 435 ? -24.906 38.906 13.422 1 95.25 435 PRO B N 1
ATOM 9815 C CA . PRO B 1 435 ? -25.766 39.656 14.352 1 95.25 435 PRO B CA 1
ATOM 9816 C C . PRO B 1 435 ? -27.203 39.188 14.336 1 95.25 435 PRO B C 1
ATOM 9818 O O . PRO B 1 435 ? -27.828 39.062 15.398 1 95.25 435 PRO B O 1
ATOM 9821 N N . GLU B 1 436 ? -27.812 38.969 13.164 1 96.69 436 GLU B N 1
ATOM 9822 C CA . GLU B 1 436 ? -29.203 38.531 13.055 1 96.69 436 GLU B CA 1
ATOM 9823 C C . GLU B 1 436 ? -29.406 37.125 13.609 1 96.69 436 GLU B C 1
ATOM 9825 O O . GLU B 1 436 ? -30.453 36.844 14.195 1 96.69 436 GLU B O 1
ATOM 9830 N N . TYR B 1 437 ? -28.438 36.312 13.414 1 97.31 437 TYR B N 1
ATOM 9831 C CA . TYR B 1 437 ? -28.516 34.969 14 1 97.31 437 TYR B CA 1
ATOM 9832 C C . TYR B 1 437 ? -28.531 35.031 15.523 1 97.31 437 TYR B C 1
ATOM 9834 O O . TYR B 1 437 ? -29.234 34.281 16.188 1 97.31 437 TYR B O 1
ATOM 9842 N N . ASN B 1 438 ? -27.703 35.938 16.062 1 96.75 438 ASN B N 1
ATOM 9843 C CA . ASN B 1 438 ? -27.703 36.125 17.516 1 96.75 438 ASN B CA 1
ATOM 9844 C C . ASN B 1 438 ? -29.047 36.656 18.016 1 96.75 438 ASN B C 1
ATOM 9846 O O . ASN B 1 438 ? -29.453 36.375 19.141 1 96.75 438 ASN B O 1
ATOM 9850 N N . GLN B 1 439 ? -29.688 37.406 17.234 1 96.44 439 GLN B N 1
ATOM 9851 C CA . GLN B 1 439 ? -31.031 37.844 17.594 1 96.44 439 GLN B CA 1
ATOM 9852 C C . GLN B 1 439 ? -32 36.688 17.609 1 96.44 439 GLN B C 1
ATOM 9854 O O . GLN B 1 439 ? -32.875 36.625 18.484 1 96.44 439 GLN B O 1
ATOM 9859 N N . LEU B 1 440 ? -31.891 35.812 16.672 1 96.38 440 LEU B N 1
ATOM 9860 C CA . LEU B 1 440 ? -32.75 34.656 16.594 1 96.38 440 LEU B CA 1
ATOM 9861 C C . LEU B 1 440 ? -32.469 33.688 17.75 1 96.38 440 LEU B C 1
ATOM 9863 O O . LEU B 1 440 ? -33.406 33.062 18.297 1 96.38 440 LEU B O 1
ATOM 9867 N N . TRP B 1 441 ? -31.219 33.531 18.047 1 96.31 441 TRP B N 1
ATOM 9868 C CA . TRP B 1 441 ? -30.781 32.594 19.078 1 96.31 441 TRP B CA 1
ATOM 9869 C C . TRP B 1 441 ? -29.719 33.219 19.969 1 96.31 441 TRP B C 1
ATOM 9871 O O . TRP B 1 441 ? -28.531 32.906 19.859 1 96.31 441 TRP B O 1
ATOM 9881 N N . PRO B 1 442 ? -30.047 33.969 20.969 1 94.5 442 PRO B N 1
ATOM 9882 C CA . PRO B 1 442 ? -29.109 34.75 21.781 1 94.5 442 PRO B CA 1
ATOM 9883 C C . PRO B 1 442 ? -28.234 33.875 22.672 1 94.5 442 PRO B C 1
ATOM 9885 O O . PRO B 1 442 ? -27.172 34.312 23.125 1 94.5 442 PRO B O 1
ATOM 9888 N N . ASN B 1 443 ? -28.609 32.625 22.953 1 93.88 443 ASN B N 1
ATOM 9889 C CA . ASN B 1 443 ? -27.844 31.766 23.844 1 93.88 443 ASN B CA 1
ATOM 9890 C C . ASN B 1 443 ? -27.016 30.75 23.062 1 93.88 443 ASN B C 1
ATOM 9892 O O . ASN B 1 443 ? -26.438 29.828 23.656 1 93.88 443 ASN B O 1
ATOM 9896 N N . LYS B 1 444 ? -26.891 30.859 21.766 1 96.19 444 LYS B N 1
ATOM 9897 C CA . LYS B 1 444 ? -26.234 29.875 20.906 1 96.19 444 LYS B CA 1
ATOM 9898 C C . LYS B 1 444 ? -24.75 30.188 20.766 1 96.19 444 LYS B C 1
ATOM 9900 O O . LYS B 1 444 ? -23.953 29.297 20.469 1 96.19 444 LYS B O 1
ATOM 9905 N N . PHE B 1 445 ? -24.359 31.406 20.922 1 97.12 445 PHE B N 1
ATOM 9906 C CA . PHE B 1 445 ? -23 31.844 20.625 1 97.12 445 PHE B CA 1
ATOM 9907 C C . PHE B 1 445 ? -22.172 31.906 21.906 1 97.12 445 PHE B C 1
ATOM 9909 O O . PHE B 1 445 ? -22.609 32.469 22.906 1 97.12 445 PHE B O 1
ATOM 9916 N N . HIS B 1 446 ? -20.984 31.234 21.891 1 96.69 446 HIS B N 1
ATOM 9917 C CA . HIS B 1 446 ? -20.078 31.125 23.031 1 96.69 446 HIS B CA 1
ATOM 9918 C C . HIS B 1 446 ? -18.656 31.547 22.656 1 96.69 446 HIS B C 1
ATOM 9920 O O . HIS B 1 446 ? -18.375 31.844 21.5 1 96.69 446 HIS B O 1
ATOM 9926 N N . ASN B 1 447 ? -17.828 31.656 23.688 1 95.56 447 ASN B N 1
ATOM 9927 C CA . ASN B 1 447 ? -16.406 31.938 23.516 1 95.56 447 ASN B CA 1
ATOM 9928 C C . ASN B 1 447 ? -15.547 30.875 24.203 1 95.56 447 ASN B C 1
ATOM 9930 O O . ASN B 1 447 ? -15.781 30.531 25.359 1 95.56 447 ASN B O 1
ATOM 9934 N N . VAL B 1 448 ? -14.625 30.344 23.484 1 96.81 448 VAL B N 1
ATOM 9935 C CA . VAL B 1 448 ? -13.57 29.516 24.047 1 96.81 448 VAL B CA 1
ATOM 9936 C C . VAL B 1 448 ? -12.219 29.938 23.469 1 96.81 448 VAL B C 1
ATOM 9938 O O . VAL B 1 448 ? -11.914 29.641 22.312 1 96.81 448 VAL B O 1
ATOM 9941 N N . THR B 1 449 ? -11.391 30.578 24.25 1 95.88 449 THR B N 1
ATOM 9942 C CA . THR B 1 449 ? -10.062 30.984 23.797 1 95.88 449 THR B CA 1
ATOM 9943 C C . THR B 1 449 ? -9.203 29.766 23.5 1 95.88 449 THR B C 1
ATOM 9945 O O . THR B 1 449 ? -9.172 28.812 24.266 1 95.88 449 THR B O 1
ATOM 9948 N N . ASN B 1 450 ? -8.484 29.812 22.375 1 96.19 450 ASN B N 1
ATOM 9949 C CA . ASN B 1 450 ? -7.59 28.719 22 1 96.19 450 ASN B CA 1
ATOM 9950 C C . ASN B 1 450 ? -6.488 28.516 23.031 1 96.19 450 ASN B C 1
ATOM 9952 O O . ASN B 1 450 ? -6.266 29.375 23.891 1 96.19 450 ASN B O 1
ATOM 9956 N N . GLY B 1 451 ? -5.863 27.422 22.969 1 96.88 451 GLY B N 1
ATOM 9957 C CA . GLY B 1 451 ? -4.742 27.078 23.828 1 96.88 451 GLY B CA 1
ATOM 9958 C C . GLY B 1 451 ? -3.777 26.109 23.188 1 96.88 451 GLY B C 1
ATOM 9959 O O . GLY B 1 451 ? -4.055 25.562 22.109 1 96.88 451 GLY B O 1
ATOM 9960 N N . ILE B 1 452 ? -2.596 25.953 23.812 1 97.5 452 ILE B N 1
ATOM 9961 C CA . ILE B 1 452 ? -1.562 25.047 23.312 1 97.5 452 ILE B CA 1
ATOM 9962 C C . ILE B 1 452 ? -1.168 24.062 24.391 1 97.5 452 ILE B C 1
ATOM 9964 O O . ILE B 1 452 ? -1.447 24.281 25.578 1 97.5 452 ILE B O 1
ATOM 9968 N N . THR B 1 453 ? -0.559 22.953 24.016 1 97.12 453 THR B N 1
ATOM 9969 C CA . THR B 1 453 ? -0.139 21.938 24.984 1 97.12 453 THR B CA 1
ATOM 9970 C C . THR B 1 453 ? 1.261 22.234 25.516 1 97.12 453 THR B C 1
ATOM 9972 O O . THR B 1 453 ? 2.234 22.203 24.75 1 97.12 453 THR B O 1
ATOM 9975 N N . PRO B 1 454 ? 1.35 22.5 26.812 1 96.56 454 PRO B N 1
ATOM 9976 C CA . PRO B 1 454 ? 2.684 22.766 27.359 1 96.56 454 PRO B CA 1
ATOM 9977 C C . PRO B 1 454 ? 3.602 21.547 27.312 1 96.56 454 PRO B C 1
ATOM 9979 O O . PRO B 1 454 ? 4.828 21.688 27.359 1 96.56 454 PRO B O 1
ATOM 9982 N N . ARG B 1 455 ? 3.078 20.359 27.188 1 95.88 455 ARG B N 1
ATOM 9983 C CA . ARG B 1 455 ? 3.857 19.125 27.094 1 95.88 455 ARG B CA 1
ATOM 9984 C C . ARG B 1 455 ? 4.723 19.125 25.844 1 95.88 455 ARG B C 1
ATOM 9986 O O . ARG B 1 455 ? 5.918 18.828 25.906 1 95.88 455 ARG B O 1
ATOM 9993 N N . ARG B 1 456 ? 4.16 19.469 24.734 1 95 456 ARG B N 1
ATOM 9994 C CA . ARG B 1 456 ? 4.926 19.531 23.5 1 95 456 ARG B CA 1
ATOM 9995 C C . ARG B 1 456 ? 5.746 20.828 23.438 1 95 456 ARG B C 1
ATOM 9997 O O . ARG B 1 456 ? 6.906 20.797 23.016 1 95 456 ARG B O 1
ATOM 10004 N N . TRP B 1 457 ? 5.176 21.906 23.875 1 97.38 457 TRP B N 1
ATOM 10005 C CA . TRP B 1 457 ? 5.73 23.203 23.516 1 97.38 457 TRP B CA 1
ATOM 10006 C C . TRP B 1 457 ? 6.59 23.766 24.641 1 97.38 457 TRP B C 1
ATOM 10008 O O . TRP B 1 457 ? 7.07 24.891 24.562 1 97.38 457 TRP B O 1
ATOM 10018 N N . ILE B 1 458 ? 6.805 22.953 25.75 1 96.88 458 ILE B N 1
ATOM 10019 C CA . ILE B 1 458 ? 7.84 23.219 26.734 1 96.88 458 ILE B CA 1
ATOM 10020 C C . ILE B 1 458 ? 8.578 21.938 27.094 1 96.88 458 ILE B C 1
ATOM 10022 O O . ILE B 1 458 ? 9.75 21.766 26.766 1 96.88 458 ILE B O 1
ATOM 10026 N N . LYS B 1 459 ? 7.906 20.984 27.594 1 95 459 LYS B N 1
ATOM 10027 C CA . LYS B 1 459 ? 8.547 19.766 28.094 1 95 459 LYS B CA 1
ATOM 10028 C C . LYS B 1 459 ? 9.336 19.062 26.984 1 95 459 LYS B C 1
ATOM 10030 O O . LYS B 1 459 ? 10.453 18.594 27.219 1 95 459 LYS B O 1
ATOM 10035 N N . GLN B 1 460 ? 8.75 18.953 25.859 1 94.12 460 GLN B N 1
ATOM 10036 C CA . GLN B 1 460 ? 9.414 18.234 24.781 1 94.12 460 GLN B CA 1
ATOM 10037 C C . GLN B 1 460 ? 10.383 19.141 24.016 1 94.12 460 GLN B C 1
ATOM 10039 O O . GLN B 1 460 ? 11.539 18.766 23.797 1 94.12 460 GLN B O 1
ATOM 10044 N N . CYS B 1 461 ? 9.961 20.328 23.594 1 95.44 461 CYS B N 1
ATOM 10045 C CA . CYS B 1 461 ? 10.758 21.109 22.656 1 95.44 461 CYS B CA 1
ATOM 10046 C C . CYS B 1 461 ? 11.797 21.953 23.391 1 95.44 461 CYS B C 1
ATOM 10048 O O . CYS B 1 461 ? 12.75 22.438 22.781 1 95.44 461 CYS B O 1
ATOM 10050 N N . ASN B 1 462 ? 11.68 22.125 24.75 1 97.81 462 ASN B N 1
ATOM 10051 C CA . ASN B 1 462 ? 12.594 22.906 25.578 1 97.81 462 ASN B CA 1
ATOM 10052 C C . ASN B 1 462 ? 12.891 22.219 26.906 1 97.81 462 ASN B C 1
ATOM 10054 O O . ASN B 1 462 ? 12.539 22.719 27.969 1 97.81 462 ASN B O 1
ATOM 10058 N N . PRO B 1 463 ? 13.625 21.109 26.797 1 95.75 463 PRO B N 1
ATOM 10059 C CA . PRO B 1 463 ? 13.82 20.281 27.984 1 95.75 463 PRO B CA 1
ATOM 10060 C C . PRO B 1 463 ? 14.594 21 29.078 1 95.75 463 PRO B C 1
ATOM 10062 O O . PRO B 1 463 ? 14.359 20.75 30.266 1 95.75 463 PRO B O 1
ATOM 10065 N N . ALA B 1 464 ? 15.547 21.875 28.75 1 97.88 464 ALA B N 1
ATOM 10066 C CA . ALA B 1 464 ? 16.312 22.609 29.75 1 97.88 464 ALA B CA 1
ATOM 10067 C C . ALA B 1 464 ? 15.406 23.547 30.547 1 97.88 464 ALA B C 1
ATOM 10069 O O . ALA B 1 464 ? 15.508 23.625 31.766 1 97.88 464 ALA B O 1
ATOM 10070 N N . LEU B 1 465 ? 14.539 24.266 29.844 1 98.44 465 LEU B N 1
ATOM 10071 C CA . LEU B 1 465 ? 13.594 25.125 30.547 1 98.44 465 LEU B CA 1
ATOM 10072 C C . LEU B 1 465 ? 12.625 24.297 31.391 1 98.44 465 LEU B C 1
ATOM 10074 O O . LEU B 1 465 ? 12.289 24.688 32.5 1 98.44 465 LEU B O 1
ATOM 10078 N N . ALA B 1 466 ? 12.172 23.219 30.859 1 97.44 466 ALA B N 1
ATOM 10079 C CA . ALA B 1 466 ? 11.281 22.328 31.594 1 97.44 466 ALA B CA 1
ATOM 10080 C C . ALA B 1 466 ? 11.914 21.906 32.906 1 97.44 466 ALA B C 1
ATOM 10082 O O . ALA B 1 466 ? 11.25 21.875 33.969 1 97.44 466 ALA B O 1
ATOM 10083 N N . SER B 1 467 ? 13.188 21.547 32.875 1 97.31 467 SER B N 1
ATOM 10084 C CA . SER B 1 467 ? 13.906 21.141 34.062 1 97.31 467 SER B CA 1
ATOM 10085 C C . SER B 1 467 ? 14 22.266 35.094 1 97.31 467 SER B C 1
ATOM 10087 O O . SER B 1 467 ? 13.852 22.047 36.281 1 97.31 467 SER B O 1
ATOM 10089 N N . LEU B 1 468 ? 14.305 23.438 34.594 1 98.25 468 LEU B N 1
ATOM 10090 C CA . LEU B 1 468 ? 14.367 24.594 35.469 1 98.25 468 LEU B CA 1
ATOM 10091 C C . LEU B 1 468 ? 13.023 24.828 36.156 1 98.25 468 LEU B C 1
ATOM 10093 O O . LEU B 1 468 ? 12.977 25.125 37.344 1 98.25 468 LEU B O 1
ATOM 10097 N N . LEU B 1 469 ? 11.93 24.734 35.406 1 97.94 469 LEU B N 1
ATOM 10098 C CA . LEU B 1 469 ? 10.594 24.906 35.938 1 97.94 469 LEU B CA 1
ATOM 10099 C C . LEU B 1 469 ? 10.289 23.844 37 1 97.94 469 LEU B C 1
ATOM 10101 O O . LEU B 1 469 ? 9.75 24.141 38.062 1 97.94 469 LEU B O 1
ATOM 10105 N N . ASP B 1 470 ? 10.648 22.656 36.688 1 96.75 470 ASP B N 1
ATOM 10106 C CA . ASP B 1 470 ? 10.438 21.547 37.625 1 96.75 470 ASP B CA 1
ATOM 10107 C C . ASP B 1 470 ? 11.164 21.797 38.938 1 96.75 470 ASP B C 1
ATOM 10109 O O . ASP B 1 470 ? 10.586 21.625 40.031 1 96.75 470 ASP B O 1
ATOM 10113 N N . GLU B 1 471 ? 12.383 22.141 38.812 1 97.06 471 GLU B N 1
ATOM 10114 C CA . GLU B 1 471 ? 13.227 22.344 40 1 97.06 471 GLU B CA 1
ATOM 10115 C C . GLU B 1 471 ? 12.742 23.531 40.844 1 97.06 471 GLU B C 1
ATOM 10117 O O . GLU B 1 471 ? 12.844 23.516 42.062 1 97.06 471 GLU B O 1
ATOM 10122 N N . THR B 1 472 ? 12.266 24.5 40.188 1 97.56 472 THR B N 1
ATOM 10123 C CA . THR B 1 472 ? 11.891 25.75 40.844 1 97.56 472 THR B CA 1
ATOM 10124 C C . THR B 1 472 ? 10.508 25.625 41.469 1 97.56 472 THR B C 1
ATOM 10126 O O . THR B 1 472 ? 10.312 26.016 42.625 1 97.56 472 THR B O 1
ATOM 10129 N N . LEU B 1 473 ? 9.562 25.125 40.719 1 96.94 473 LEU B N 1
ATOM 10130 C CA . LEU B 1 473 ? 8.18 25.094 41.188 1 96.94 473 LEU B CA 1
ATOM 10131 C C . LEU B 1 473 ? 7.926 23.906 42.094 1 96.94 473 LEU B C 1
ATOM 10133 O O . LEU B 1 473 ? 7.062 23.953 42.969 1 96.94 473 LEU B O 1
ATOM 10137 N N . LYS B 1 474 ? 8.633 22.766 41.906 1 95.19 474 LYS B N 1
ATOM 10138 C CA . LYS B 1 474 ? 8.5 21.531 42.688 1 95.19 474 LYS B CA 1
ATOM 10139 C C . LYS B 1 474 ? 7.059 21.031 42.656 1 95.19 474 LYS B C 1
ATOM 10141 O O . LYS B 1 474 ? 6.555 20.516 43.656 1 95.19 474 LYS B O 1
ATOM 10146 N N . LYS B 1 475 ? 6.355 21.422 41.656 1 92.69 475 LYS B N 1
ATOM 10147 C CA . LYS B 1 475 ? 4.996 20.984 41.344 1 92.69 475 LYS B CA 1
ATOM 10148 C C . LYS B 1 475 ? 4.828 20.703 39.844 1 92.69 475 LYS B C 1
ATOM 10150 O O . LYS B 1 475 ? 5.445 21.359 39 1 92.69 475 LYS B O 1
ATOM 10155 N N . GLU B 1 476 ? 3.969 19.734 39.656 1 92.62 476 GLU B N 1
ATOM 10156 C CA . GLU B 1 476 ? 3.707 19.406 38.25 1 92.62 476 GLU B CA 1
ATOM 10157 C C . GLU B 1 476 ? 2.945 20.547 37.562 1 92.62 476 GLU B C 1
ATOM 10159 O O . GLU B 1 476 ? 1.903 20.984 38.031 1 92.62 476 GLU B O 1
ATOM 10164 N N . TRP B 1 477 ? 3.41 21.094 36.531 1 96.31 477 TRP B N 1
ATOM 10165 C CA . TRP B 1 477 ? 2.824 22.219 35.812 1 96.31 477 TRP B CA 1
ATOM 10166 C C . TRP B 1 477 ? 2.32 21.797 34.438 1 96.31 477 TRP B C 1
ATOM 10168 O O . TRP B 1 477 ? 1.503 22.5 33.844 1 96.31 477 TRP B O 1
ATOM 10178 N N . ALA B 1 478 ? 2.785 20.641 33.938 1 94.88 478 ALA B N 1
ATOM 10179 C CA . ALA B 1 478 ? 2.516 20.234 32.562 1 94.88 478 ALA B CA 1
ATOM 10180 C C . ALA B 1 478 ? 1.029 19.953 32.344 1 94.88 478 ALA B C 1
ATOM 10182 O O . ALA B 1 478 ? 0.528 20.031 31.219 1 94.88 478 ALA B O 1
ATOM 10183 N N . ASN B 1 479 ? 0.288 19.547 33.312 1 94.38 479 ASN B N 1
ATOM 10184 C CA . ASN B 1 479 ? -1.156 19.359 33.219 1 94.38 479 ASN B CA 1
ATOM 10185 C C . ASN B 1 479 ? -1.911 20.359 34.094 1 94.38 479 ASN B C 1
ATOM 10187 O O . ASN B 1 479 ? -3.1 20.188 34.375 1 94.38 479 ASN B O 1
ATOM 10191 N N . ASP B 1 480 ? -1.189 21.328 34.625 1 95.75 480 ASP B N 1
ATOM 10192 C CA . ASP B 1 480 ? -1.728 22.469 35.375 1 95.75 480 ASP B CA 1
ATOM 10193 C C . ASP B 1 480 ? -0.888 23.719 35.156 1 95.75 480 ASP B C 1
ATOM 10195 O O . ASP B 1 480 ? -0.143 24.141 36.031 1 95.75 480 ASP B O 1
ATOM 10199 N N . LEU B 1 481 ? -1.126 24.344 34.062 1 97.12 481 LEU B N 1
ATOM 10200 C CA . LEU B 1 481 ? -0.227 25.391 33.594 1 97.12 481 LEU B CA 1
ATOM 10201 C C . LEU B 1 481 ? -0.367 26.656 34.438 1 97.12 481 LEU B C 1
ATOM 10203 O O . LEU B 1 481 ? 0.511 27.516 34.438 1 97.12 481 LEU B O 1
ATOM 10207 N N . ASP B 1 482 ? -1.382 26.781 35.219 1 95.81 482 ASP B N 1
ATOM 10208 C CA . ASP B 1 482 ? -1.581 27.938 36.094 1 95.81 482 ASP B CA 1
ATOM 10209 C C . ASP B 1 482 ? -0.471 28.031 37.156 1 95.81 482 ASP B C 1
ATOM 10211 O O . ASP B 1 482 ? -0.21 29.094 37.688 1 95.81 482 ASP B O 1
ATOM 10215 N N . GLN B 1 483 ? 0.151 26.938 37.375 1 96.94 483 GLN B N 1
ATOM 10216 C CA . GLN B 1 483 ? 1.219 26.906 38.344 1 96.94 483 GLN B CA 1
ATOM 10217 C C . GLN B 1 483 ? 2.383 27.797 37.938 1 96.94 483 GLN B C 1
ATOM 10219 O O . GLN B 1 483 ? 3.182 28.203 38.781 1 96.94 483 GLN B O 1
ATOM 10224 N N . LEU B 1 484 ? 2.432 28.125 36.719 1 97.81 484 LEU B N 1
ATOM 10225 C CA . LEU B 1 484 ? 3.561 28.922 36.219 1 97.81 484 LEU B CA 1
ATOM 10226 C C . LEU B 1 484 ? 3.574 30.297 36.844 1 97.81 484 LEU B C 1
ATOM 10228 O O . LEU B 1 484 ? 4.617 30.953 36.906 1 97.81 484 LEU B O 1
ATOM 10232 N N . ILE B 1 485 ? 2.414 30.734 37.344 1 97.62 485 ILE B N 1
ATOM 10233 C CA . ILE B 1 485 ? 2.307 32.062 37.938 1 97.62 485 ILE B CA 1
ATOM 10234 C C . ILE B 1 485 ? 3.277 32.188 39.094 1 97.62 485 ILE B C 1
ATOM 10236 O O . ILE B 1 485 ? 3.75 33.281 39.406 1 97.62 485 ILE B O 1
ATOM 10240 N N . ASN B 1 486 ? 3.688 31.141 39.719 1 97.31 486 ASN B N 1
ATOM 10241 C CA . ASN B 1 486 ? 4.574 31.125 40.875 1 97.31 486 ASN B CA 1
ATOM 10242 C C . ASN B 1 486 ? 6.016 31.422 40.469 1 97.31 486 ASN B C 1
ATOM 10244 O O . ASN B 1 486 ? 6.867 31.641 41.344 1 97.31 486 ASN B O 1
ATOM 10248 N N . LEU B 1 487 ? 6.277 31.516 39.25 1 97.56 487 LEU B N 1
ATOM 10249 C CA . LEU B 1 487 ? 7.605 31.875 38.781 1 97.56 487 LEU B CA 1
ATOM 10250 C C . LEU B 1 487 ? 7.832 33.375 38.906 1 97.56 487 LEU B C 1
ATOM 10252 O O . LEU B 1 487 ? 8.969 33.844 38.844 1 97.56 487 LEU B O 1
ATOM 10256 N N . GLU B 1 488 ? 6.816 34.188 39.031 1 97.12 488 GLU B N 1
ATOM 10257 C CA . GLU B 1 488 ? 6.906 35.625 39.062 1 97.12 488 GLU B CA 1
ATOM 10258 C C . GLU B 1 488 ? 7.906 36.125 40.094 1 97.12 488 GLU B C 1
ATOM 10260 O O . GLU B 1 488 ? 8.625 37.094 39.875 1 97.12 488 GLU B O 1
ATOM 10265 N N . LYS B 1 489 ? 7.941 35.531 41.188 1 96 489 LYS B N 1
ATOM 10266 C CA . LYS B 1 489 ? 8.797 35.969 42.281 1 96 489 LYS B CA 1
ATOM 10267 C C . LYS B 1 489 ? 10.266 35.781 41.938 1 96 489 LYS B C 1
ATOM 10269 O O . LYS B 1 489 ? 11.133 36.438 42.531 1 96 489 LYS B O 1
ATOM 10274 N N . TYR B 1 490 ? 10.523 34.938 41.031 1 97.5 490 TYR B N 1
ATOM 10275 C CA . TYR B 1 490 ? 11.906 34.656 40.656 1 97.5 490 TYR B CA 1
ATOM 10276 C C . TYR B 1 490 ? 12.367 35.594 39.531 1 97.5 490 TYR B C 1
ATOM 10278 O O . TYR B 1 490 ? 13.547 35.594 39.188 1 97.5 490 TYR B O 1
ATOM 10286 N N . ALA B 1 491 ? 11.438 36.375 39 1 97.31 491 ALA B N 1
ATOM 10287 C CA . ALA B 1 491 ? 11.789 37.312 37.938 1 97.31 491 ALA B CA 1
ATOM 10288 C C . ALA B 1 491 ? 12.805 38.344 38.406 1 97.31 491 ALA B C 1
ATOM 10290 O O . ALA B 1 491 ? 13.523 38.938 37.625 1 97.31 491 ALA B O 1
ATOM 10291 N N . ASP B 1 492 ? 12.898 38.531 39.75 1 96.56 492 ASP B N 1
ATOM 10292 C CA . ASP B 1 492 ? 13.828 39.5 40.312 1 96.56 492 ASP B CA 1
ATOM 10293 C C . ASP B 1 492 ? 15.023 38.812 40.969 1 96.56 492 ASP B C 1
ATOM 10295 O O . ASP B 1 492 ? 15.898 39.5 41.531 1 96.56 492 ASP B O 1
ATOM 10299 N N . ASP B 1 493 ? 15.102 37.562 40.906 1 97.75 493 ASP B N 1
ATOM 10300 C CA . ASP B 1 493 ? 16.234 36.781 41.406 1 97.75 493 ASP B CA 1
ATOM 10301 C C . ASP B 1 493 ? 17.359 36.719 40.375 1 97.75 493 ASP B C 1
ATOM 10303 O O . ASP B 1 493 ? 17.188 36.156 39.312 1 97.75 493 ASP B O 1
ATOM 10307 N N . ALA B 1 494 ? 18.5 37.188 40.781 1 97.44 494 ALA B N 1
ATOM 10308 C CA . ALA B 1 494 ? 19.609 37.344 39.844 1 97.44 494 ALA B CA 1
ATOM 10309 C C . ALA B 1 494 ? 20.094 35.969 39.375 1 97.44 494 ALA B C 1
ATOM 10311 O O . ALA B 1 494 ? 20.453 35.812 38.188 1 97.44 494 ALA B O 1
ATOM 10312 N N . ALA B 1 495 ? 20.156 35.031 40.25 1 97.62 495 ALA B N 1
ATOM 10313 C CA . ALA B 1 495 ? 20.625 33.719 39.875 1 97.62 495 ALA B CA 1
ATOM 10314 C C . ALA B 1 495 ? 19.656 33.031 38.938 1 97.62 495 ALA B C 1
ATOM 10316 O O . ALA B 1 495 ? 20.078 32.344 38 1 97.62 495 ALA B O 1
ATOM 10317 N N . PHE B 1 496 ? 18.391 33.156 39.188 1 98 496 PHE B N 1
ATOM 10318 C CA . PHE B 1 496 ? 17.375 32.562 38.344 1 98 496 PHE B CA 1
ATOM 10319 C C . PHE B 1 496 ? 17.422 33.219 36.938 1 98 496 PHE B C 1
ATOM 10321 O O . PHE B 1 496 ? 17.344 32.531 35.938 1 98 496 PHE B O 1
ATOM 10328 N N . ARG B 1 497 ? 17.562 34.531 36.875 1 98.19 497 ARG B N 1
ATOM 10329 C CA . ARG B 1 497 ? 17.641 35.25 35.594 1 98.19 497 ARG B CA 1
ATOM 10330 C C . ARG B 1 497 ? 18.828 34.75 34.781 1 98.19 497 ARG B C 1
ATOM 10332 O O . ARG B 1 497 ? 18.719 34.594 33.562 1 98.19 497 ARG B O 1
ATOM 10339 N N . GLN B 1 498 ? 19.906 34.531 35.469 1 98.19 498 GLN B N 1
ATOM 10340 C CA . GLN B 1 498 ? 21.109 34.094 34.781 1 98.19 498 GLN B CA 1
ATOM 10341 C C . GLN B 1 498 ? 20.891 32.688 34.156 1 98.19 498 GLN B C 1
ATOM 10343 O O . GLN B 1 498 ? 21.25 32.469 33 1 98.19 498 GLN B O 1
ATOM 10348 N N . THR B 1 499 ? 20.312 31.828 34.938 1 98.5 499 THR B N 1
ATOM 10349 C CA . THR B 1 499 ? 20.062 30.484 34.469 1 98.5 499 THR B CA 1
ATOM 10350 C C . THR B 1 499 ? 19.094 30.5 33.281 1 98.5 499 THR B C 1
ATOM 10352 O O . THR B 1 499 ? 19.281 29.797 32.312 1 98.5 499 THR B O 1
ATOM 10355 N N . TYR B 1 500 ? 18.062 31.266 33.406 1 98.5 500 TYR B N 1
ATOM 10356 C CA . TYR B 1 500 ? 17.078 31.406 32.344 1 98.5 500 TYR B CA 1
ATOM 10357 C C . TYR B 1 500 ? 17.719 31.922 31.062 1 98.5 500 TYR B C 1
ATOM 10359 O O . TYR B 1 500 ? 17.438 31.406 29.984 1 98.5 500 TYR B O 1
ATOM 10367 N N . ARG B 1 501 ? 18.578 32.875 31.172 1 97.88 501 ARG B N 1
ATOM 10368 C CA . ARG B 1 501 ? 19.281 33.469 30.031 1 97.88 501 ARG B CA 1
ATOM 10369 C C . ARG B 1 501 ? 20.203 32.438 29.391 1 97.88 501 ARG B C 1
ATOM 10371 O O . ARG B 1 501 ? 20.359 32.406 28.156 1 97.88 501 ARG B O 1
ATOM 10378 N N . ASP B 1 502 ? 20.828 31.625 30.203 1 98.44 502 ASP B N 1
ATOM 10379 C CA . ASP B 1 502 ? 21.734 30.594 29.703 1 98.44 502 ASP B CA 1
ATOM 10380 C C . ASP B 1 502 ? 20.984 29.562 28.875 1 98.44 502 ASP B C 1
ATOM 10382 O O . ASP B 1 502 ? 21.484 29.078 27.859 1 98.44 502 ASP B O 1
ATOM 10386 N N . ILE B 1 503 ? 19.812 29.203 29.344 1 98.69 503 ILE B N 1
ATOM 10387 C CA . ILE B 1 503 ? 18.969 28.234 28.641 1 98.69 503 ILE B CA 1
ATOM 10388 C C . ILE B 1 503 ? 18.562 28.812 27.281 1 98.69 503 ILE B C 1
ATOM 10390 O O . ILE B 1 503 ? 18.656 28.141 26.25 1 98.69 503 ILE B O 1
ATOM 10394 N N . LYS B 1 504 ? 18.125 30.125 27.266 1 98.62 504 LYS B N 1
ATOM 10395 C CA . LYS B 1 504 ? 17.766 30.797 26.016 1 98.62 504 LYS B CA 1
ATOM 10396 C C . LYS B 1 504 ? 18.953 30.828 25.047 1 98.62 504 LYS B C 1
ATOM 10398 O O . LYS B 1 504 ? 18.797 30.531 23.875 1 98.62 504 LYS B O 1
ATOM 10403 N N . GLN B 1 505 ? 20.094 31.125 25.562 1 98.38 505 GLN B N 1
ATOM 10404 C CA . GLN B 1 505 ? 21.297 31.188 24.734 1 98.38 505 GLN B CA 1
ATOM 10405 C C . GLN B 1 505 ? 21.641 29.828 24.156 1 98.38 505 GLN B C 1
ATOM 10407 O O . GLN B 1 505 ? 22.016 29.719 22.984 1 98.38 505 GLN B O 1
ATOM 10412 N N . ALA B 1 506 ? 21.484 28.812 24.984 1 98.62 506 ALA B N 1
ATOM 10413 C CA . ALA B 1 506 ? 21.766 27.469 24.5 1 98.62 506 ALA B CA 1
ATOM 10414 C C . ALA B 1 506 ? 20.797 27.078 23.375 1 98.62 506 ALA B C 1
ATOM 10416 O O . ALA B 1 506 ? 21.203 26.422 22.406 1 98.62 506 ALA B O 1
ATOM 10417 N N . ASN B 1 507 ? 19.547 27.375 23.516 1 98.69 507 ASN B N 1
ATOM 10418 C CA . ASN B 1 507 ? 18.562 27.109 22.469 1 98.69 507 ASN B CA 1
ATOM 10419 C C . ASN B 1 507 ? 18.891 27.859 21.172 1 98.69 507 ASN B C 1
ATOM 10421 O O . ASN B 1 507 ? 18.703 27.344 20.078 1 98.69 507 ASN B O 1
ATOM 10425 N N . LYS B 1 508 ? 19.359 29.109 21.312 1 98.69 508 LYS B N 1
ATOM 10426 C CA . LYS B 1 508 ? 19.75 29.906 20.141 1 98.69 508 LYS B CA 1
ATOM 10427 C C . LYS B 1 508 ? 20.938 29.281 19.422 1 98.69 508 LYS B C 1
ATOM 10429 O O . LYS B 1 508 ? 20.984 29.281 18.188 1 98.69 508 LYS B O 1
ATOM 10434 N N . VAL B 1 509 ? 21.875 28.75 20.172 1 98.69 509 VAL B N 1
ATOM 10435 C CA . VAL B 1 509 ? 23.031 28.078 19.578 1 98.69 509 VAL B CA 1
ATOM 10436 C C . VAL B 1 509 ? 22.562 26.844 18.797 1 98.69 509 VAL B C 1
ATOM 10438 O O . VAL B 1 509 ? 23 26.609 17.688 1 98.69 509 VAL B O 1
ATOM 10441 N N . HIS B 1 510 ? 21.672 26.109 19.406 1 97.88 510 HIS B N 1
ATOM 10442 C CA . HIS B 1 510 ? 21.109 24.938 18.75 1 97.88 510 HIS B CA 1
ATOM 10443 C C . HIS B 1 510 ? 20.375 25.312 17.469 1 97.88 510 HIS B C 1
ATOM 10445 O O . HIS B 1 510 ? 20.5 24.625 16.453 1 97.88 510 HIS B O 1
ATOM 10451 N N . LEU B 1 511 ? 19.578 26.344 17.484 1 98.56 511 LEU B N 1
ATOM 10452 C CA . LEU B 1 511 ? 18.844 26.781 16.297 1 98.56 511 LEU B CA 1
ATOM 10453 C C . LEU B 1 511 ? 19.812 27.219 15.203 1 98.56 511 LEU B C 1
ATOM 10455 O O . LEU B 1 511 ? 19.594 26.938 14.023 1 98.56 511 LEU B O 1
ATOM 10459 N N . ALA B 1 512 ? 20.875 27.922 15.594 1 98.56 512 ALA B N 1
ATOM 10460 C CA . ALA B 1 512 ? 21.875 28.359 14.625 1 98.56 512 ALA B CA 1
ATOM 10461 C C . ALA B 1 512 ? 22.484 27.188 13.875 1 98.56 512 ALA B C 1
ATOM 10463 O O . ALA B 1 512 ? 22.688 27.25 12.664 1 98.56 512 ALA B O 1
ATOM 10464 N N . GLU B 1 513 ? 22.75 26.156 14.586 1 98.06 513 GLU B N 1
ATOM 10465 C CA . GLU B 1 513 ? 23.266 24.938 13.961 1 98.06 513 GLU B CA 1
ATOM 10466 C C . GLU B 1 513 ? 22.25 24.328 13.008 1 98.06 513 GLU B C 1
ATOM 10468 O O . GLU B 1 513 ? 22.609 23.875 11.914 1 98.06 513 GLU B O 1
ATOM 10473 N N . PHE B 1 514 ? 21.094 24.281 13.391 1 96.81 514 PHE B N 1
ATOM 10474 C CA . PHE B 1 514 ? 20.016 23.734 12.586 1 96.81 514 PHE B CA 1
ATOM 10475 C C . PHE B 1 514 ? 19.844 24.531 11.289 1 96.81 514 PHE B C 1
ATOM 10477 O O . PHE B 1 514 ? 19.703 23.953 10.211 1 96.81 514 PHE B O 1
ATOM 10484 N N . VAL B 1 515 ? 19.828 25.828 11.43 1 98.12 515 VAL B N 1
ATOM 10485 C CA . VAL B 1 515 ? 19.688 26.719 10.273 1 98.12 515 VAL B CA 1
ATOM 10486 C C . VAL B 1 515 ? 20.844 26.5 9.312 1 98.12 515 VAL B C 1
ATOM 10488 O O . VAL B 1 515 ? 20.656 26.438 8.094 1 98.12 515 VAL B O 1
ATOM 10491 N N . LYS B 1 516 ? 22.047 26.375 9.852 1 98.12 516 LYS B N 1
ATOM 10492 C CA . LYS B 1 516 ? 23.219 26.141 9.031 1 98.12 516 LYS B CA 1
ATOM 10493 C C . LYS B 1 516 ? 23.109 24.828 8.266 1 98.12 516 LYS B C 1
ATOM 10495 O O . LYS B 1 516 ? 23.375 24.766 7.066 1 98.12 516 LYS B O 1
ATOM 10500 N N . GLN B 1 517 ? 22.656 23.875 8.953 1 95.88 517 GLN B N 1
ATOM 10501 C CA . GLN B 1 517 ? 22.516 22.547 8.344 1 95.88 517 GLN B CA 1
ATOM 10502 C C . GLN B 1 517 ? 21.453 22.578 7.238 1 95.88 517 GLN B C 1
ATOM 10504 O O . GLN B 1 517 ? 21.625 21.938 6.203 1 95.88 517 GLN B O 1
ATOM 10509 N N . ARG B 1 518 ? 20.406 23.281 7.438 1 95.19 518 ARG B N 1
ATOM 10510 C CA . ARG B 1 518 ? 19.25 23.25 6.543 1 95.19 518 ARG B CA 1
ATOM 10511 C C . ARG B 1 518 ? 19.453 24.203 5.367 1 95.19 518 ARG B C 1
ATOM 10513 O O . ARG B 1 518 ? 18.953 23.953 4.266 1 95.19 518 ARG B O 1
ATOM 10520 N N . THR B 1 519 ? 20.172 25.344 5.574 1 96.56 519 THR B N 1
ATOM 10521 C CA . THR B 1 519 ? 20.203 26.406 4.562 1 96.56 519 THR B CA 1
ATOM 10522 C C . THR B 1 519 ? 21.641 26.734 4.172 1 96.56 519 THR B C 1
ATOM 10524 O O . THR B 1 519 ? 21.875 27.375 3.145 1 96.56 519 THR B O 1
ATOM 10527 N N . GLY B 1 520 ? 22.625 26.391 4.969 1 96.12 520 GLY B N 1
ATOM 10528 C CA . GLY B 1 520 ? 24 26.781 4.754 1 96.12 520 GLY B CA 1
ATOM 10529 C C . GLY B 1 520 ? 24.328 28.156 5.301 1 96.12 520 GLY B C 1
ATOM 10530 O O . GLY B 1 520 ? 25.5 28.562 5.324 1 96.12 520 GLY B O 1
ATOM 10531 N N . ILE B 1 521 ? 23.328 28.891 5.895 1 97.19 521 ILE B N 1
ATOM 10532 C CA . ILE B 1 521 ? 23.531 30.25 6.391 1 97.19 521 ILE B CA 1
ATOM 10533 C C . ILE B 1 521 ? 23.984 30.203 7.852 1 97.19 521 ILE B C 1
ATOM 10535 O O . ILE B 1 521 ? 23.344 29.547 8.68 1 97.19 521 ILE B O 1
ATOM 10539 N N . GLU B 1 522 ? 25.047 30.844 8.141 1 97.06 522 GLU B N 1
ATOM 10540 C CA . GLU B 1 522 ? 25.516 30.969 9.516 1 97.06 522 GLU B CA 1
ATOM 10541 C C . GLU B 1 522 ? 24.938 32.219 10.188 1 97.06 522 GLU B C 1
ATOM 10543 O O . GLU B 1 522 ? 25 33.312 9.648 1 97.06 522 GLU B O 1
ATOM 10548 N N . ILE B 1 523 ? 24.344 32.031 11.32 1 97.94 523 ILE B N 1
ATOM 10549 C CA . ILE B 1 523 ? 23.781 33.188 12.055 1 97.94 523 ILE B CA 1
ATOM 10550 C C . ILE B 1 523 ? 24.406 33.25 13.438 1 97.94 523 ILE B C 1
ATOM 10552 O O . ILE B 1 523 ? 24.812 32.25 14 1 97.94 523 ILE B O 1
ATOM 10556 N N . ASN B 1 524 ? 24.5 34.5 13.977 1 97.31 524 ASN B N 1
ATOM 10557 C CA . ASN B 1 524 ? 25.094 34.781 15.273 1 97.31 524 ASN B CA 1
ATOM 10558 C C . ASN B 1 524 ? 24.109 34.562 16.406 1 97.31 524 ASN B C 1
ATOM 10560 O O . ASN B 1 524 ? 23.125 35.312 16.547 1 97.31 524 ASN B O 1
ATOM 10564 N N . PRO B 1 525 ? 24.344 33.625 17.281 1 97.62 525 PRO B N 1
ATOM 10565 C CA . PRO B 1 525 ? 23.391 33.344 18.359 1 97.62 525 PRO B CA 1
ATOM 10566 C C . PRO B 1 525 ? 23.328 34.469 19.406 1 97.62 525 PRO B C 1
ATOM 10568 O O . PRO B 1 525 ? 22.453 34.469 20.266 1 97.62 525 PRO B O 1
ATOM 10571 N N . GLN B 1 526 ? 24.188 35.438 19.312 1 96.06 526 GLN B N 1
ATOM 10572 C CA . GLN B 1 526 ? 24.156 36.562 20.234 1 96.06 526 GLN B CA 1
ATOM 10573 C C . GLN B 1 526 ? 23.219 37.656 19.734 1 96.06 526 GLN B C 1
ATOM 10575 O O . GLN B 1 526 ? 22.875 38.594 20.484 1 96.06 526 GLN B O 1
ATOM 10580 N N . ALA B 1 527 ? 22.828 37.531 18.547 1 97.94 527 ALA B N 1
ATOM 10581 C CA . ALA B 1 527 ? 21.906 38.5 17.969 1 97.94 527 ALA B CA 1
ATOM 10582 C C . ALA B 1 527 ? 20.5 38.312 18.5 1 97.94 527 ALA B C 1
ATOM 10584 O O . ALA B 1 527 ? 20.172 37.281 19.078 1 97.94 527 ALA B O 1
ATOM 10585 N N . ILE B 1 528 ? 19.625 39.344 18.297 1 98.38 528 ILE B N 1
ATOM 10586 C CA . ILE B 1 528 ? 18.203 39.188 18.547 1 98.38 528 ILE B CA 1
ATOM 10587 C C . ILE B 1 528 ? 17.609 38.219 17.5 1 98.38 528 ILE B C 1
ATOM 10589 O O . ILE B 1 528 ? 17.719 38.469 16.297 1 98.38 528 ILE B O 1
ATOM 10593 N N . PHE B 1 529 ? 17.094 37.094 17.953 1 98.75 529 PHE B N 1
ATOM 10594 C CA . PHE B 1 529 ? 16.344 36.25 17.031 1 98.75 529 PHE B CA 1
ATOM 10595 C C . PHE B 1 529 ? 14.898 36.719 16.938 1 98.75 529 PHE B C 1
ATOM 10597 O O . PHE B 1 529 ? 14.102 36.469 17.844 1 98.75 529 PHE B O 1
ATOM 10604 N N . ASP B 1 530 ? 14.578 37.406 15.875 1 98.69 530 ASP B N 1
ATOM 10605 C CA . ASP B 1 530 ? 13.258 37.938 15.547 1 98.69 530 ASP B CA 1
ATOM 10606 C C . ASP B 1 530 ? 12.5 37 14.609 1 98.69 530 ASP B C 1
ATOM 10608 O O . ASP B 1 530 ? 12.836 36.875 13.422 1 98.69 530 ASP B O 1
ATOM 10612 N N . ILE B 1 531 ? 11.461 36.344 15.117 1 98.56 531 ILE B N 1
ATOM 10613 C CA . ILE B 1 531 ? 10.906 35.188 14.43 1 98.56 531 ILE B CA 1
ATOM 10614 C C . ILE B 1 531 ? 9.461 35.469 14.023 1 98.56 531 ILE B C 1
ATOM 10616 O O . ILE B 1 531 ? 8.648 35.906 14.844 1 98.56 531 ILE B O 1
ATOM 10620 N N . GLN B 1 532 ? 9.125 35.25 12.781 1 98.12 532 GLN B N 1
ATOM 10621 C CA . GLN B 1 532 ? 7.773 35.281 12.234 1 98.12 532 GLN B CA 1
ATOM 10622 C C . GLN B 1 532 ? 7.438 33.969 11.523 1 98.12 532 GLN B C 1
ATOM 10624 O O . GLN B 1 532 ? 7.691 33.844 10.328 1 98.12 532 GLN B O 1
ATOM 10629 N N . ILE B 1 533 ? 6.844 33.062 12.25 1 96.44 533 ILE B N 1
ATOM 10630 C CA . ILE B 1 533 ? 6.488 31.766 11.711 1 96.44 533 ILE B CA 1
ATOM 10631 C C . ILE B 1 533 ? 4.969 31.625 11.68 1 96.44 533 ILE B C 1
ATOM 10633 O O . ILE B 1 533 ? 4.352 31.234 12.68 1 96.44 533 ILE B O 1
ATOM 10637 N N . LYS B 1 534 ? 4.359 31.969 10.562 1 92.06 534 LYS B N 1
ATOM 10638 C CA . LYS B 1 534 ? 2.934 31.906 10.258 1 92.06 534 LYS B CA 1
ATOM 10639 C C . LYS B 1 534 ? 2.697 31.609 8.781 1 92.06 534 LYS B C 1
ATOM 10641 O O . LYS B 1 534 ? 3.508 31.984 7.934 1 92.06 534 LYS B O 1
ATOM 10646 N N . ARG B 1 535 ? 1.485 30.969 8.562 1 89.19 535 ARG B N 1
ATOM 10647 C CA . ARG B 1 535 ? 1.107 30.797 7.164 1 89.19 535 ARG B CA 1
ATOM 10648 C C . ARG B 1 535 ? 1.184 32.125 6.41 1 89.19 535 ARG B C 1
ATOM 10650 O O . ARG B 1 535 ? 0.822 33.156 6.949 1 89.19 535 ARG B O 1
ATOM 10657 N N . LEU B 1 536 ? 1.617 32 5.195 1 93 536 LEU B N 1
ATOM 10658 C CA . LEU B 1 536 ? 1.762 33.25 4.457 1 93 536 LEU B CA 1
ATOM 10659 C C . LEU B 1 536 ? 0.452 33.625 3.773 1 93 536 LEU B C 1
ATOM 10661 O O . LEU B 1 536 ? 0.021 32.969 2.83 1 93 536 LEU B O 1
ATOM 10665 N N . HIS B 1 537 ? -0.182 34.594 4.246 1 89.38 537 HIS B N 1
ATOM 10666 C CA . HIS B 1 537 ? -1.312 35.312 3.689 1 89.38 537 HIS B CA 1
ATOM 10667 C C . HIS B 1 537 ? -1.121 36.812 3.848 1 89.38 537 HIS B C 1
ATOM 10669 O O . HIS B 1 537 ? -0.492 37.281 4.805 1 89.38 537 HIS B O 1
ATOM 10675 N N . GLU B 1 538 ? -1.657 37.531 3.059 1 91.94 538 GLU B N 1
ATOM 10676 C CA . GLU B 1 538 ? -1.384 38.969 3.006 1 91.94 538 GLU B CA 1
ATOM 10677 C C . GLU B 1 538 ? -1.756 39.656 4.32 1 91.94 538 GLU B C 1
ATOM 10679 O O . GLU B 1 538 ? -1.063 40.562 4.77 1 91.94 538 GLU B O 1
ATOM 10684 N N . TYR B 1 539 ? -2.834 39.188 4.934 1 91.62 539 TYR B N 1
ATOM 10685 C CA . TYR B 1 539 ? -3.277 39.906 6.133 1 91.62 539 TYR B CA 1
ATOM 10686 C C . TYR B 1 539 ? -2.34 39.625 7.305 1 91.62 539 TYR B C 1
ATOM 10688 O O . TYR B 1 539 ? -2.385 40.312 8.32 1 91.62 539 TYR B O 1
ATOM 10696 N N . LYS B 1 540 ? -1.506 38.625 7.199 1 93.69 540 LYS B N 1
ATOM 10697 C CA . LYS B 1 540 ? -0.507 38.344 8.219 1 93.69 540 LYS B CA 1
ATOM 10698 C C . LYS B 1 540 ? 0.708 39.25 8.086 1 93.69 540 LYS B C 1
ATOM 10700 O O . LYS B 1 540 ? 1.521 39.344 9.008 1 93.69 540 LYS B O 1
ATOM 10705 N N . ARG B 1 541 ? 0.979 39.906 7.004 1 97.31 541 ARG B N 1
ATOM 10706 C CA . ARG B 1 541 ? 1.804 41.062 6.723 1 97.31 541 ARG B CA 1
ATOM 10707 C C . ARG B 1 541 ? 3.283 40.75 6.922 1 97.31 541 ARG B C 1
ATOM 10709 O O . ARG B 1 541 ? 4.008 41.531 7.551 1 97.31 541 ARG B O 1
ATOM 10716 N N . GLN B 1 542 ? 3.68 39.594 6.375 1 98.06 542 GLN B N 1
ATOM 10717 C CA . GLN B 1 542 ? 5.117 39.344 6.316 1 98.06 542 GLN B CA 1
ATOM 10718 C C . GLN B 1 542 ? 5.82 40.406 5.488 1 98.06 542 GLN B C 1
ATOM 10720 O O . GLN B 1 542 ? 6.988 40.719 5.73 1 98.06 542 GLN B O 1
ATOM 10725 N N . HIS B 1 543 ? 5.141 41.031 4.535 1 97.88 543 HIS B N 1
ATOM 10726 C CA . HIS B 1 543 ? 5.727 42.094 3.715 1 97.88 543 HIS B CA 1
ATOM 10727 C C . HIS B 1 543 ? 5.883 43.375 4.508 1 97.88 543 HIS B C 1
ATOM 10729 O O . HIS B 1 543 ? 6.699 44.25 4.152 1 97.88 543 HIS B O 1
ATOM 10735 N N . LEU B 1 544 ? 5.141 43.625 5.586 1 98.56 544 LEU B N 1
ATOM 10736 C CA . LEU B 1 544 ? 5.426 44.75 6.496 1 98.56 544 LEU B CA 1
ATOM 10737 C C . LEU B 1 544 ? 6.777 44.531 7.176 1 98.56 544 LEU B C 1
ATOM 10739 O O . LEU B 1 544 ? 7.559 45.5 7.297 1 98.56 544 LEU B O 1
ATOM 10743 N N . ASN B 1 545 ? 7.004 43.375 7.668 1 98.69 545 ASN B N 1
ATOM 10744 C CA . ASN B 1 545 ? 8.297 43.031 8.25 1 98.69 545 ASN B CA 1
ATOM 10745 C C . ASN B 1 545 ? 9.43 43.188 7.246 1 98.69 545 ASN B C 1
ATOM 10747 O O . ASN B 1 545 ? 10.5 43.688 7.594 1 98.69 545 ASN B O 1
ATOM 10751 N N . LEU B 1 546 ? 9.164 42.781 6.008 1 98.69 546 LEU B N 1
ATOM 10752 C CA . LEU B 1 546 ? 10.141 42.969 4.934 1 98.69 546 LEU B CA 1
ATOM 10753 C C . LEU B 1 546 ? 10.508 44.438 4.766 1 98.69 546 LEU B C 1
ATOM 10755 O O . LEU B 1 546 ? 11.688 44.781 4.629 1 98.69 546 LEU B O 1
ATOM 10759 N N . LEU B 1 547 ? 9.547 45.312 4.77 1 98.62 547 LEU B N 1
ATOM 10760 C CA . LEU B 1 547 ? 9.797 46.75 4.621 1 98.62 547 LEU B CA 1
ATOM 10761 C C . LEU B 1 547 ? 10.648 47.25 5.773 1 98.62 547 LEU B C 1
ATOM 10763 O O . LEU B 1 547 ? 11.531 48.094 5.566 1 98.62 547 LEU B O 1
ATOM 10767 N N . HIS B 1 548 ? 10.367 46.812 6.938 1 98.69 548 HIS B N 1
ATOM 10768 C CA . HIS B 1 548 ? 11.18 47.219 8.086 1 98.69 548 HIS B CA 1
ATOM 10769 C C . HIS B 1 548 ? 12.617 46.75 7.938 1 98.69 548 HIS B C 1
ATOM 10771 O O . HIS B 1 548 ? 13.555 47.469 8.266 1 98.69 548 HIS B O 1
ATOM 10777 N N . ILE B 1 549 ? 12.781 45.5 7.504 1 98.56 549 ILE B N 1
ATOM 10778 C CA . ILE B 1 549 ? 14.109 44.938 7.289 1 98.56 549 ILE B CA 1
ATOM 10779 C C . ILE B 1 549 ? 14.883 45.812 6.301 1 98.56 549 ILE B C 1
ATOM 10781 O O . ILE B 1 549 ? 16.062 46.094 6.512 1 98.56 549 ILE B O 1
ATOM 10785 N N . LEU B 1 550 ? 14.227 46.219 5.281 1 98.31 550 LEU B N 1
ATOM 10786 C CA . LEU B 1 550 ? 14.852 47.094 4.285 1 98.31 550 LEU B CA 1
ATOM 10787 C C . LEU B 1 550 ? 15.227 48.438 4.891 1 98.31 550 LEU B C 1
ATOM 10789 O O . LEU B 1 550 ? 16.25 49 4.539 1 98.31 550 LEU B O 1
ATOM 10793 N N . ALA B 1 551 ? 14.383 48.938 5.715 1 98 551 ALA B N 1
ATOM 10794 C CA . ALA B 1 551 ? 14.688 50.188 6.414 1 98 551 ALA B CA 1
ATOM 10795 C C . ALA B 1 551 ? 15.953 50.031 7.258 1 98 551 ALA B C 1
ATOM 10797 O O . ALA B 1 551 ? 16.797 50.938 7.27 1 98 551 ALA B O 1
ATOM 10798 N N . LEU B 1 552 ? 16.062 48.969 7.977 1 97.31 552 LEU B N 1
ATOM 10799 C CA . LEU B 1 552 ? 17.25 48.719 8.773 1 97.31 552 LEU B CA 1
ATOM 10800 C C . LEU B 1 552 ? 18.484 48.594 7.883 1 97.31 552 LEU B C 1
ATOM 10802 O O . LEU B 1 552 ? 19.547 49.094 8.219 1 97.31 552 LEU B O 1
ATOM 10806 N N . TYR B 1 553 ? 18.344 47.844 6.805 1 97.5 553 TYR B N 1
ATOM 10807 C CA . TYR B 1 553 ? 19.438 47.656 5.859 1 97.5 553 TYR B CA 1
ATOM 10808 C C . TYR B 1 553 ? 19.922 49 5.328 1 97.5 553 TYR B C 1
ATOM 10810 O O . TYR B 1 553 ? 21.141 49.25 5.273 1 97.5 553 TYR B O 1
ATOM 10818 N N . LYS B 1 554 ? 18.984 49.781 4.969 1 96.31 554 LYS B N 1
ATOM 10819 C CA . LYS B 1 554 ? 19.328 51.125 4.488 1 96.31 554 LYS B CA 1
ATOM 10820 C C . LYS B 1 554 ? 20.078 51.906 5.551 1 96.31 554 LYS B C 1
ATOM 10822 O O . LYS B 1 554 ? 21.062 52.594 5.25 1 96.31 554 LYS B O 1
ATOM 10827 N N . GLU B 1 555 ? 19.594 51.906 6.727 1 95.75 555 GLU B N 1
ATOM 10828 C CA . GLU B 1 555 ? 20.234 52.625 7.832 1 95.75 555 GLU B CA 1
ATOM 10829 C C . GLU B 1 555 ? 21.656 52.156 8.047 1 95.75 555 GLU B C 1
ATOM 10831 O O . GLU B 1 555 ? 22.562 52.969 8.305 1 95.75 555 GLU B O 1
ATOM 10836 N N . ILE B 1 556 ? 21.906 50.875 7.973 1 96 556 ILE B N 1
ATOM 10837 C CA . ILE B 1 556 ? 23.219 50.312 8.164 1 96 556 ILE B CA 1
ATOM 10838 C C . ILE B 1 556 ? 24.156 50.781 7.055 1 96 556 ILE B C 1
ATOM 10840 O O . ILE B 1 556 ? 25.328 51.094 7.309 1 96 556 ILE B O 1
ATOM 10844 N N . ARG B 1 557 ? 23.656 50.781 5.852 1 94.94 557 ARG B N 1
ATOM 10845 C CA . ARG B 1 557 ? 24.453 51.219 4.715 1 94.94 557 ARG B CA 1
ATOM 10846 C C . ARG B 1 557 ? 24.812 52.688 4.824 1 94.94 557 ARG B C 1
ATOM 10848 O O . ARG B 1 557 ? 25.922 53.094 4.449 1 94.94 557 ARG B O 1
ATOM 10855 N N . GLU B 1 558 ? 23.922 53.406 5.359 1 94.75 558 GLU B N 1
ATOM 10856 C CA . GLU B 1 558 ? 24.125 54.844 5.469 1 94.75 558 GLU B CA 1
ATOM 10857 C C . GLU B 1 558 ? 24.953 55.188 6.707 1 94.75 558 GLU B C 1
ATOM 10859 O O . GLU B 1 558 ? 25.656 56.219 6.73 1 94.75 558 GLU B O 1
ATOM 10864 N N . ASN B 1 559 ? 24.797 54.375 7.727 1 93.62 559 ASN B N 1
ATOM 10865 C CA . ASN B 1 559 ? 25.531 54.562 8.977 1 93.62 559 ASN B CA 1
ATOM 10866 C C . ASN B 1 559 ? 26.203 53.281 9.445 1 93.62 559 ASN B C 1
ATOM 10868 O O . ASN B 1 559 ? 25.891 52.781 10.516 1 93.62 559 ASN B O 1
ATOM 10872 N N . PRO B 1 560 ? 27.203 52.906 8.812 1 89.94 560 PRO B N 1
ATOM 10873 C CA . PRO B 1 560 ? 27.797 51.594 9.062 1 89.94 560 PRO B CA 1
ATOM 10874 C C . PRO B 1 560 ? 28.484 51.5 10.422 1 89.94 560 PRO B C 1
ATOM 10876 O O . PRO B 1 560 ? 28.672 50.375 10.953 1 89.94 560 PRO B O 1
ATOM 10879 N N . GLN B 1 561 ? 28.797 52.656 11.055 1 89.25 561 GLN B N 1
ATOM 10880 C CA . GLN B 1 561 ? 29.562 52.625 12.297 1 89.25 561 GLN B CA 1
ATOM 10881 C C . GLN B 1 561 ? 28.656 52.812 13.508 1 89.25 561 GLN B C 1
ATOM 10883 O O . GLN B 1 561 ? 29.109 52.75 14.648 1 89.25 561 GLN B O 1
ATOM 10888 N N . SER B 1 562 ? 27.453 52.969 13.219 1 89.56 562 SER B N 1
ATOM 10889 C CA . SER B 1 562 ? 26.516 53.188 14.32 1 89.56 562 SER B CA 1
ATOM 10890 C C . SER B 1 562 ? 26.406 51.938 15.188 1 89.56 562 SER B C 1
ATOM 10892 O O . SER B 1 562 ? 26.453 50.812 14.68 1 89.56 562 SER B O 1
ATOM 10894 N N . ASP B 1 563 ? 26.344 52.219 16.484 1 88.25 563 ASP B N 1
ATOM 10895 C CA . ASP B 1 563 ? 26.172 51.125 17.438 1 88.25 563 ASP B CA 1
ATOM 10896 C C . ASP B 1 563 ? 24.766 50.531 17.328 1 88.25 563 ASP B C 1
ATOM 10898 O O . ASP B 1 563 ? 23.781 51.25 17.312 1 88.25 563 ASP B O 1
ATOM 10902 N N . ARG B 1 564 ? 24.719 49.25 17.109 1 89.44 564 ARG B N 1
ATOM 10903 C CA . ARG B 1 564 ? 23.438 48.562 16.984 1 89.44 564 ARG B CA 1
ATOM 10904 C C . ARG B 1 564 ? 23.531 47.125 17.531 1 89.44 564 ARG B C 1
ATOM 10906 O O . ARG B 1 564 ? 24.594 46.531 17.531 1 89.44 564 ARG B O 1
ATOM 10913 N N . VAL B 1 565 ? 22.453 46.656 18.062 1 91.12 565 VAL B N 1
ATOM 10914 C CA . VAL B 1 565 ? 22.359 45.219 18.438 1 91.12 565 VAL B CA 1
ATOM 10915 C C . VAL B 1 565 ? 22.125 44.375 17.188 1 91.12 565 VAL B C 1
ATOM 10917 O O . VAL B 1 565 ? 21.203 44.656 16.406 1 91.12 565 VAL B O 1
ATOM 10920 N N . PRO B 1 566 ? 23.031 43.406 16.984 1 96 566 PRO B N 1
ATOM 10921 C CA . PRO B 1 566 ? 22.812 42.531 15.82 1 96 566 PRO B CA 1
ATOM 10922 C C . PRO B 1 566 ? 21.438 41.844 15.852 1 96 566 PRO B C 1
ATOM 10924 O O . PRO B 1 566 ? 20.953 41.5 16.922 1 96 566 PRO B O 1
ATOM 10927 N N . ARG B 1 567 ? 20.875 41.625 14.703 1 97.88 567 ARG B N 1
ATOM 10928 C CA . ARG B 1 567 ? 19.531 41.062 14.617 1 97.88 567 ARG B CA 1
ATOM 10929 C C . ARG B 1 567 ? 19.453 40.031 13.484 1 97.88 567 ARG B C 1
ATOM 10931 O O . ARG B 1 567 ? 20.031 40.25 12.414 1 97.88 567 ARG B O 1
ATOM 10938 N N . VAL B 1 568 ? 18.828 38.906 13.734 1 98.62 568 VAL B N 1
ATOM 10939 C CA . VAL B 1 568 ? 18.531 37.875 12.742 1 98.62 568 VAL B CA 1
ATOM 10940 C C . VAL B 1 568 ? 17.016 37.719 12.594 1 98.62 568 VAL B C 1
ATOM 10942 O O . VAL B 1 568 ? 16.312 37.438 13.562 1 98.62 568 VAL B O 1
ATOM 10945 N N . PHE B 1 569 ? 16.5 38 11.414 1 98.75 569 PHE B N 1
ATOM 10946 C CA . PHE B 1 569 ? 15.102 37.781 11.109 1 98.75 569 PHE B CA 1
ATOM 10947 C C . PHE B 1 569 ? 14.898 36.375 10.555 1 98.75 569 PHE B C 1
ATOM 10949 O O . PHE B 1 569 ? 15.562 35.969 9.594 1 98.75 569 PHE B O 1
ATOM 10956 N N . LEU B 1 570 ? 14.07 35.594 11.195 1 98.75 570 LEU B N 1
ATOM 10957 C CA . LEU B 1 570 ? 13.773 34.219 10.766 1 98.75 570 LEU B CA 1
ATOM 10958 C C . LEU B 1 570 ? 12.312 34.062 10.375 1 98.75 570 LEU B C 1
ATOM 10960 O O . LEU B 1 570 ? 11.422 34.344 11.188 1 98.75 570 LEU B O 1
ATOM 10964 N N . PHE B 1 571 ? 12.117 33.625 9.133 1 98.44 571 PHE B N 1
ATOM 10965 C CA . PHE B 1 571 ? 10.781 33.375 8.617 1 98.44 571 PHE B CA 1
ATOM 10966 C C . PHE B 1 571 ? 10.531 31.891 8.469 1 98.44 571 PHE B C 1
ATOM 10968 O O . PHE B 1 571 ? 11.461 31.125 8.227 1 98.44 571 PHE B O 1
ATOM 10975 N N . GLY B 1 572 ? 9.359 31.469 8.68 1 96.44 572 GLY B N 1
ATOM 10976 C CA . GLY B 1 572 ? 8.852 30.156 8.352 1 96.44 572 GLY B CA 1
ATOM 10977 C C . GLY B 1 572 ? 7.398 30.156 7.914 1 96.44 572 GLY B C 1
ATOM 10978 O O . GLY B 1 572 ? 6.512 30.5 8.695 1 96.44 572 GLY B O 1
ATOM 10979 N N . ALA B 1 573 ? 7.199 29.844 6.676 1 95.56 573 ALA B N 1
ATOM 10980 C CA . ALA B 1 573 ? 5.84 29.891 6.137 1 95.56 573 ALA B CA 1
ATOM 10981 C C . ALA B 1 573 ? 5.762 29.188 4.785 1 95.56 573 ALA B C 1
ATOM 10983 O O . ALA B 1 573 ? 6.727 29.188 4.02 1 95.56 573 ALA B O 1
ATOM 10984 N N . LYS B 1 574 ? 4.613 28.547 4.488 1 92.94 574 LYS B N 1
ATOM 10985 C CA . LYS B 1 574 ? 4.305 28 3.174 1 92.94 574 LYS B CA 1
ATOM 10986 C C . LYS B 1 574 ? 3.123 28.719 2.535 1 92.94 574 LYS B C 1
ATOM 10988 O O . LYS B 1 574 ? 2.146 29.047 3.215 1 92.94 574 LYS B O 1
ATOM 10993 N N . ALA B 1 575 ? 3.309 29.109 1.358 1 93.44 575 ALA B N 1
ATOM 10994 C CA . ALA B 1 575 ? 2.188 29.625 0.577 1 93.44 575 ALA B CA 1
ATOM 10995 C C . ALA B 1 575 ? 1.478 28.5 -0.169 1 93.44 575 ALA B C 1
ATOM 10997 O O . ALA B 1 575 ? 2.125 27.656 -0.795 1 93.44 575 ALA B O 1
ATOM 10998 N N . ALA B 1 576 ? 0.151 28.5 -0.082 1 87.94 576 ALA B N 1
ATOM 10999 C CA . ALA B 1 576 ? -0.587 27.484 -0.834 1 87.94 576 ALA B CA 1
ATOM 11000 C C . ALA B 1 576 ? -0.294 27.594 -2.328 1 87.94 576 ALA B C 1
ATOM 11002 O O . ALA B 1 576 ? 0.055 28.672 -2.824 1 87.94 576 ALA B O 1
ATOM 11003 N N . PRO B 1 577 ? -0.465 26.531 -3.07 1 83.38 577 PRO B N 1
ATOM 11004 C CA . PRO B 1 577 ? -0.068 26.5 -4.48 1 83.38 577 PRO B CA 1
ATOM 11005 C C . PRO B 1 577 ? -0.768 27.578 -5.312 1 83.38 577 PRO B C 1
ATOM 11007 O O . PRO B 1 577 ? -0.149 28.188 -6.191 1 83.38 577 PRO B O 1
ATOM 11010 N N . GLY B 1 578 ? -1.896 27.938 -5.039 1 83.94 578 GLY B N 1
ATOM 11011 C CA . GLY B 1 578 ? -2.646 28.906 -5.832 1 83.94 578 GLY B CA 1
ATOM 11012 C C . GLY B 1 578 ? -2.48 30.328 -5.352 1 83.94 578 GLY B C 1
ATOM 11013 O O . GLY B 1 578 ? -3.029 31.266 -5.949 1 83.94 578 GLY B O 1
ATOM 11014 N N . TYR B 1 579 ? -1.61 30.562 -4.371 1 90.56 579 TYR B N 1
ATOM 11015 C CA . TYR B 1 579 ? -1.461 31.875 -3.781 1 90.56 579 TYR B CA 1
ATOM 11016 C C . TYR B 1 579 ? -0.253 32.594 -4.367 1 90.56 579 TYR B C 1
ATOM 11018 O O . TYR B 1 579 ? 0.772 32.75 -3.697 1 90.56 579 TYR B O 1
ATOM 11026 N N . TYR B 1 580 ? -0.463 33.188 -5.488 1 92.62 580 TYR B N 1
ATOM 11027 C CA . TYR B 1 580 ? 0.628 33.781 -6.266 1 92.62 580 TYR B CA 1
ATOM 11028 C C . TYR B 1 580 ? 1.197 35 -5.57 1 92.62 580 TYR B C 1
ATOM 11030 O O . TYR B 1 580 ? 2.412 35.219 -5.562 1 92.62 580 TYR B O 1
ATOM 11038 N N . LEU B 1 581 ? 0.36 35.812 -5.051 1 96.25 581 LEU B N 1
ATOM 11039 C CA . LEU B 1 581 ? 0.837 37 -4.328 1 96.25 581 LEU B CA 1
ATOM 11040 C C . LEU B 1 581 ? 1.673 36.594 -3.119 1 96.25 581 LEU B C 1
ATOM 11042 O O . LEU B 1 581 ? 2.74 37.156 -2.877 1 96.25 581 LEU B O 1
ATOM 11046 N N . ALA B 1 582 ? 1.161 35.625 -2.379 1 96.81 582 ALA B N 1
ATOM 11047 C CA . ALA B 1 582 ? 1.907 35.094 -1.232 1 96.81 582 ALA B CA 1
ATOM 11048 C C . ALA B 1 582 ? 3.27 34.562 -1.662 1 96.81 582 ALA B C 1
ATOM 11050 O O . ALA B 1 582 ? 4.273 34.781 -0.987 1 96.81 582 ALA B O 1
ATOM 11051 N N . LYS B 1 583 ? 3.342 33.875 -2.738 1 96.75 583 LYS B N 1
ATOM 11052 C CA . LYS B 1 583 ? 4.594 33.344 -3.266 1 96.75 583 LYS B CA 1
ATOM 11053 C C . LYS B 1 583 ? 5.539 34.469 -3.678 1 96.75 583 LYS B C 1
ATOM 11055 O O . LYS B 1 583 ? 6.758 34.344 -3.523 1 96.75 583 LYS B O 1
ATOM 11060 N N . ASN B 1 584 ? 4.957 35.5 -4.27 1 98.19 584 ASN B N 1
ATOM 11061 C CA . ASN B 1 584 ? 5.766 36.625 -4.652 1 98.19 584 ASN B CA 1
ATOM 11062 C C . ASN B 1 584 ? 6.379 37.312 -3.436 1 98.19 584 ASN B C 1
ATOM 11064 O O . ASN B 1 584 ? 7.508 37.812 -3.5 1 98.19 584 ASN B O 1
ATOM 11068 N N . ILE B 1 585 ? 5.648 37.375 -2.359 1 98.44 585 ILE B N 1
ATOM 11069 C CA . ILE B 1 585 ? 6.172 37.938 -1.12 1 98.44 585 ILE B CA 1
ATOM 11070 C C . ILE B 1 585 ? 7.34 37.094 -0.619 1 98.44 585 ILE B C 1
ATOM 11072 O O . ILE B 1 585 ? 8.367 37.625 -0.207 1 98.44 585 ILE B O 1
ATOM 11076 N N . ILE B 1 586 ? 7.176 35.781 -0.67 1 98.44 586 ILE B N 1
ATOM 11077 C CA . ILE B 1 586 ? 8.258 34.875 -0.277 1 98.44 586 ILE B CA 1
ATOM 11078 C C . ILE B 1 586 ? 9.484 35.125 -1.146 1 98.44 586 ILE B C 1
ATOM 11080 O O . ILE B 1 586 ? 10.609 35.219 -0.64 1 98.44 586 ILE B O 1
ATOM 11084 N N . PHE B 1 587 ? 9.258 35.281 -2.443 1 98.38 587 PHE B N 1
ATOM 11085 C CA . PHE B 1 587 ? 10.328 35.531 -3.396 1 98.38 587 PHE B CA 1
ATOM 11086 C C . PHE B 1 587 ? 11.062 36.812 -3.039 1 98.38 587 PHE B C 1
ATOM 11088 O O . PHE B 1 587 ? 12.297 36.844 -3.016 1 98.38 587 PHE B O 1
ATOM 11095 N N . ALA B 1 588 ? 10.32 37.844 -2.713 1 98.5 588 ALA B N 1
ATOM 11096 C CA . ALA B 1 588 ? 10.906 39.125 -2.35 1 98.5 588 ALA B CA 1
ATOM 11097 C C . ALA B 1 588 ? 11.75 39 -1.084 1 98.5 588 ALA B C 1
ATOM 11099 O O . ALA B 1 588 ? 12.867 39.531 -1.018 1 98.5 588 ALA B O 1
ATOM 11100 N N . ILE B 1 589 ? 11.227 38.375 -0.086 1 98.62 589 ILE B N 1
ATOM 11101 C CA . ILE B 1 589 ? 11.945 38.188 1.17 1 98.62 589 ILE B CA 1
ATOM 11102 C C . ILE B 1 589 ? 13.258 37.469 0.914 1 98.62 589 ILE B C 1
ATOM 11104 O O . ILE B 1 589 ? 14.312 37.844 1.428 1 98.62 589 ILE B O 1
ATOM 11108 N N . ASN B 1 590 ? 13.188 36.375 0.131 1 98.5 590 ASN B N 1
ATOM 11109 C CA . ASN B 1 590 ? 14.367 35.594 -0.145 1 98.5 590 ASN B CA 1
ATOM 11110 C C . ASN B 1 590 ? 15.422 36.375 -0.917 1 98.5 590 ASN B C 1
ATOM 11112 O O . ASN B 1 590 ? 16.625 36.219 -0.667 1 98.5 590 ASN B O 1
ATOM 11116 N N . LYS B 1 591 ? 15.016 37.156 -1.877 1 98.31 591 LYS B N 1
ATOM 11117 C CA . LYS B 1 591 ? 15.945 37.969 -2.664 1 98.31 591 LYS B CA 1
ATOM 11118 C C . LYS B 1 591 ? 16.609 39.031 -1.811 1 98.31 591 LYS B C 1
ATOM 11120 O O . LYS B 1 591 ? 17.797 39.281 -1.936 1 98.31 591 LYS B O 1
ATOM 11125 N N . VAL B 1 592 ? 15.82 39.688 -1.006 1 98.25 592 VAL B N 1
ATOM 11126 C CA . VAL B 1 592 ? 16.359 40.656 -0.086 1 98.25 592 VAL B CA 1
ATOM 11127 C C . VAL B 1 592 ? 17.328 40 0.891 1 98.25 592 VAL B C 1
ATOM 11129 O O . VAL B 1 592 ? 18.375 40.562 1.196 1 98.25 592 VAL B O 1
ATOM 11132 N N . ALA B 1 593 ? 16.938 38.875 1.401 1 98.44 593 ALA B N 1
ATOM 11133 C CA . ALA B 1 593 ? 17.812 38.125 2.295 1 98.44 593 ALA B CA 1
ATOM 11134 C C . ALA B 1 593 ? 19.156 37.844 1.643 1 98.44 593 ALA B C 1
ATOM 11136 O O . ALA B 1 593 ? 20.203 37.969 2.287 1 98.44 593 ALA B O 1
ATOM 11137 N N . GLU B 1 594 ? 19.109 37.469 0.408 1 97.56 594 GLU B N 1
ATOM 11138 C CA . GLU B 1 594 ? 20.328 37.156 -0.331 1 97.56 594 GLU B CA 1
ATOM 11139 C C . GLU B 1 594 ? 21.219 38.406 -0.406 1 97.56 594 GLU B C 1
ATOM 11141 O O . GLU B 1 594 ? 22.438 38.312 -0.187 1 97.56 594 GLU B O 1
ATOM 11146 N N . ALA B 1 595 ? 20.641 39.5 -0.703 1 97.12 595 ALA B N 1
ATOM 11147 C CA . ALA B 1 595 ? 21.391 40.75 -0.805 1 97.12 595 ALA B CA 1
ATOM 11148 C C . ALA B 1 595 ? 22.031 41.125 0.534 1 97.12 595 ALA B C 1
ATOM 11150 O O . ALA B 1 595 ? 23.203 41.5 0.592 1 97.12 595 ALA B O 1
ATOM 11151 N N . ILE B 1 596 ? 21.297 41.062 1.555 1 97.88 596 ILE B N 1
ATOM 11152 C CA . ILE B 1 596 ? 21.75 41.469 2.885 1 97.88 596 ILE B CA 1
ATOM 11153 C C . ILE B 1 596 ? 22.844 40.5 3.373 1 97.88 596 ILE B C 1
ATOM 11155 O O . ILE B 1 596 ? 23.891 40.938 3.848 1 97.88 596 ILE B O 1
ATOM 11159 N N . ASN B 1 597 ? 22.578 39.219 3.271 1 97.94 597 ASN B N 1
ATOM 11160 C CA . ASN B 1 597 ? 23.469 38.188 3.83 1 97.94 597 ASN B CA 1
ATOM 11161 C C . ASN B 1 597 ? 24.812 38.156 3.121 1 97.94 597 ASN B C 1
ATOM 11163 O O . ASN B 1 597 ? 25.812 37.688 3.682 1 97.94 597 ASN B O 1
ATOM 11167 N N . ASN B 1 598 ? 24.844 38.75 1.918 1 95.88 598 ASN B N 1
ATOM 11168 C CA . ASN B 1 598 ? 26.078 38.719 1.148 1 95.88 598 ASN B CA 1
ATOM 11169 C C . ASN B 1 598 ? 26.75 40.094 1.093 1 95.88 598 ASN B C 1
ATOM 11171 O O . ASN B 1 598 ? 27.766 40.25 0.404 1 95.88 598 ASN B O 1
ATOM 11175 N N . ASP B 1 599 ? 26.219 41.062 1.766 1 96.06 599 ASP B N 1
ATOM 11176 C CA . ASP B 1 599 ? 26.812 42.375 1.8 1 96.06 599 ASP B CA 1
ATOM 11177 C C . ASP B 1 599 ? 27.875 42.469 2.887 1 96.06 599 ASP B C 1
ATOM 11179 O O . ASP B 1 599 ? 27.562 42.438 4.078 1 96.06 599 ASP B O 1
ATOM 11183 N N . PRO B 1 600 ? 29.062 42.688 2.59 1 93.44 600 PRO B N 1
ATOM 11184 C CA . PRO B 1 600 ? 30.141 42.75 3.58 1 93.44 600 PRO B CA 1
ATOM 11185 C C . PRO B 1 600 ? 30.016 43.938 4.531 1 93.44 600 PRO B C 1
ATOM 11187 O O . PRO B 1 600 ? 30.516 43.875 5.656 1 93.44 600 PRO B O 1
ATOM 11190 N N . LYS B 1 601 ? 29.375 44.938 4.105 1 91.94 601 LYS B N 1
ATOM 11191 C CA . LYS B 1 601 ? 29.188 46.094 4.965 1 91.94 601 LYS B CA 1
ATOM 11192 C C . LYS B 1 601 ? 28.219 45.781 6.105 1 91.94 601 LYS B C 1
ATOM 11194 O O . LYS B 1 601 ? 28.266 46.438 7.16 1 91.94 601 LYS B O 1
ATOM 11199 N N . VAL B 1 602 ? 27.391 44.969 5.875 1 94.69 602 VAL B N 1
ATOM 11200 C CA . VAL B 1 602 ? 26.391 44.594 6.871 1 94.69 602 VAL B CA 1
ATOM 11201 C C . VAL B 1 602 ? 26.969 43.531 7.812 1 94.69 602 VAL B C 1
ATOM 11203 O O . VAL B 1 602 ? 26.875 43.656 9.039 1 94.69 602 VAL B O 1
ATOM 11206 N N . GLY B 1 603 ? 27.688 42.531 7.246 1 92.12 603 GLY B N 1
ATOM 11207 C CA . GLY B 1 603 ? 28.266 41.438 8.039 1 92.12 603 GLY B CA 1
ATOM 11208 C C . GLY B 1 603 ? 27.25 40.75 8.93 1 92.12 603 GLY B C 1
ATOM 11209 O O . GLY B 1 603 ? 26.203 40.312 8.453 1 92.12 603 GLY B O 1
ATOM 11210 N N . ASP B 1 604 ? 27.5 40.719 10.25 1 92.88 604 ASP B N 1
ATOM 11211 C CA . ASP B 1 604 ? 26.641 39.969 11.164 1 92.88 604 ASP B CA 1
ATOM 11212 C C . ASP B 1 604 ? 25.688 40.906 11.906 1 92.88 604 ASP B C 1
ATOM 11214 O O . ASP B 1 604 ? 24.969 40.5 12.805 1 92.88 604 ASP B O 1
ATOM 11218 N N . LYS B 1 605 ? 25.672 42.156 11.445 1 95.38 605 LYS B N 1
ATOM 11219 C CA . LYS B 1 605 ? 24.781 43.125 12.086 1 95.38 605 LYS B CA 1
ATOM 11220 C C . LYS B 1 605 ? 23.328 42.812 11.781 1 95.38 605 LYS B C 1
ATOM 11222 O O . LYS B 1 605 ? 22.438 43.156 12.562 1 95.38 605 LYS B O 1
ATOM 11227 N N . LEU B 1 606 ? 23.156 42.219 10.602 1 97.56 606 LEU B N 1
ATOM 11228 C CA . LEU B 1 606 ? 21.797 41.906 10.148 1 97.56 606 LEU B CA 1
ATOM 11229 C C . LEU B 1 606 ? 21.812 40.656 9.273 1 97.56 606 LEU B C 1
ATOM 11231 O O . LEU B 1 606 ? 22.625 40.531 8.359 1 97.56 606 LEU B O 1
ATOM 11235 N N . LYS B 1 607 ? 20.984 39.688 9.609 1 98.31 607 LYS B N 1
ATOM 11236 C CA . LYS B 1 607 ? 20.781 38.5 8.797 1 98.31 607 LYS B CA 1
ATOM 11237 C C . LYS B 1 607 ? 19.281 38.219 8.602 1 98.31 607 LYS B C 1
ATOM 11239 O O . LYS B 1 607 ? 18.469 38.594 9.453 1 98.31 607 LYS B O 1
ATOM 11244 N N . VAL B 1 608 ? 18.922 37.656 7.469 1 98.62 608 VAL B N 1
ATOM 11245 C CA . VAL B 1 608 ? 17.562 37.25 7.16 1 98.62 608 VAL B CA 1
ATOM 11246 C C . VAL B 1 608 ? 17.547 35.844 6.633 1 98.62 608 VAL B C 1
ATOM 11248 O O . VAL B 1 608 ? 18.266 35.5 5.695 1 98.62 608 VAL B O 1
ATOM 11251 N N . VAL B 1 609 ? 16.781 34.969 7.281 1 98.5 609 VAL B N 1
ATOM 11252 C CA . VAL B 1 609 ? 16.672 33.594 6.875 1 98.5 609 VAL B CA 1
ATOM 11253 C C . VAL B 1 609 ? 15.211 33.188 6.707 1 98.5 609 VAL B C 1
ATOM 11255 O O . VAL B 1 609 ? 14.398 33.406 7.613 1 98.5 609 VAL B O 1
ATOM 11258 N N . PHE B 1 610 ? 14.844 32.75 5.551 1 98.44 610 PHE B N 1
ATOM 11259 C CA . PHE B 1 610 ? 13.578 32.062 5.352 1 98.44 610 PHE B CA 1
ATOM 11260 C C . PHE B 1 610 ? 13.766 30.562 5.395 1 98.44 610 PHE B C 1
ATOM 11262 O O . PHE B 1 610 ? 14.273 29.969 4.438 1 98.44 610 PHE B O 1
ATOM 11269 N N . LEU B 1 611 ? 13.367 29.969 6.484 1 97.88 611 LEU B N 1
ATOM 11270 C CA . LEU B 1 611 ? 13.562 28.531 6.648 1 97.88 611 LEU B CA 1
ATOM 11271 C C . LEU B 1 611 ? 12.602 27.734 5.762 1 97.88 611 LEU B C 1
ATOM 11273 O O . LEU B 1 611 ? 11.383 27.891 5.871 1 97.88 611 LEU B O 1
ATOM 11277 N N . PRO B 1 612 ? 13.133 26.938 4.859 1 97.25 612 PRO B N 1
ATOM 11278 C CA . PRO B 1 612 ? 12.242 26.141 4.008 1 97.25 612 PRO B CA 1
ATOM 11279 C C . PRO B 1 612 ? 11.523 25.031 4.773 1 97.25 612 PRO B C 1
ATOM 11281 O O . PRO B 1 612 ? 12.086 24.469 5.711 1 97.25 612 PRO B O 1
ATOM 11284 N N . ASP B 1 613 ? 10.266 24.781 4.387 1 95.31 613 ASP B N 1
ATOM 11285 C CA . ASP B 1 613 ? 9.477 23.625 4.805 1 95.31 613 ASP B CA 1
ATOM 11286 C C . ASP B 1 613 ? 9.203 23.656 6.305 1 95.31 613 ASP B C 1
ATOM 11288 O O . ASP B 1 613 ? 9.523 22.703 7.023 1 95.31 613 ASP B O 1
ATOM 11292 N N . TYR B 1 614 ? 8.656 24.766 6.691 1 94.31 614 TYR B N 1
ATOM 11293 C CA . TYR B 1 614 ? 8.234 24.906 8.078 1 94.31 614 TYR B CA 1
ATOM 11294 C C . TYR B 1 614 ? 7.266 23.797 8.477 1 94.31 614 TYR B C 1
ATOM 11296 O O . TYR B 1 614 ? 6.32 23.5 7.746 1 94.31 614 TYR B O 1
ATOM 11304 N N . CYS B 1 615 ? 7.543 23.094 9.547 1 93.19 615 CYS B N 1
ATOM 11305 C CA . CYS B 1 615 ? 6.77 21.984 10.109 1 93.19 615 CYS B CA 1
ATOM 11306 C C . CYS B 1 615 ? 6.887 21.953 11.625 1 93.19 615 CYS B C 1
ATOM 11308 O O . CYS B 1 615 ? 7.445 22.875 12.234 1 93.19 615 CYS B O 1
ATOM 11310 N N . VAL B 1 616 ? 6.348 20.969 12.211 1 94.31 616 VAL B N 1
ATOM 11311 C CA . VAL B 1 616 ? 6.34 20.906 13.672 1 94.31 616 VAL B CA 1
ATOM 11312 C C . VAL B 1 616 ? 7.766 20.719 14.188 1 94.31 616 VAL B C 1
ATOM 11314 O O . VAL B 1 616 ? 8.164 21.359 15.156 1 94.31 616 VAL B O 1
ATOM 11317 N N . SER B 1 617 ? 8.547 19.891 13.555 1 94.56 617 SER B N 1
ATOM 11318 C CA . SER B 1 617 ? 9.93 19.656 13.961 1 94.56 617 SER B CA 1
ATOM 11319 C C . SER B 1 617 ? 10.75 20.938 13.898 1 94.56 617 SER B C 1
ATOM 11321 O O . SER B 1 617 ? 11.57 21.188 14.781 1 94.56 617 SER B O 1
ATOM 11323 N N . ALA B 1 618 ? 10.57 21.734 12.914 1 95.56 618 ALA B N 1
ATOM 11324 C CA . ALA B 1 618 ? 11.25 23.031 12.812 1 95.56 618 ALA B CA 1
ATOM 11325 C C . ALA B 1 618 ? 10.781 23.984 13.906 1 95.56 618 ALA B C 1
ATOM 11327 O O . ALA B 1 618 ? 11.594 24.703 14.492 1 95.56 618 ALA B O 1
ATOM 11328 N N . ALA B 1 619 ? 9.5 24 14.125 1 96.62 619 ALA B N 1
ATOM 11329 C CA . ALA B 1 619 ? 8.938 24.844 15.164 1 96.62 619 ALA B CA 1
ATOM 11330 C C . ALA B 1 619 ? 9.555 24.547 16.531 1 96.62 619 ALA B C 1
ATOM 11332 O O . ALA B 1 619 ? 9.781 25.453 17.328 1 96.62 619 ALA B O 1
ATOM 11333 N N . GLU B 1 620 ? 9.797 23.281 16.734 1 96.25 620 GLU B N 1
ATOM 11334 C CA . GLU B 1 620 ? 10.328 22.828 18.016 1 96.25 620 GLU B CA 1
ATOM 11335 C C . GLU B 1 620 ? 11.75 23.359 18.234 1 96.25 620 GLU B C 1
ATOM 11337 O O . GLU B 1 620 ? 12.25 23.344 19.359 1 96.25 620 GLU B O 1
ATOM 11342 N N . LYS B 1 621 ? 12.375 23.828 17.219 1 97.31 621 LYS B N 1
ATOM 11343 C CA . LYS B 1 621 ? 13.695 24.438 17.328 1 97.31 621 LYS B CA 1
ATOM 11344 C C . LYS B 1 621 ? 13.594 25.969 17.344 1 97.31 621 LYS B C 1
ATOM 11346 O O . LYS B 1 621 ? 14.328 26.641 18.062 1 97.31 621 LYS B O 1
ATOM 11351 N N . LEU B 1 622 ? 12.688 26.484 16.609 1 98.38 622 LEU B N 1
ATOM 11352 C CA . LEU B 1 622 ? 12.531 27.922 16.438 1 98.38 622 LEU B CA 1
ATOM 11353 C C . LEU B 1 622 ? 11.922 28.562 17.688 1 98.38 622 LEU B C 1
ATOM 11355 O O . LEU B 1 622 ? 12.391 29.594 18.156 1 98.38 622 LEU B O 1
ATOM 11359 N N . ILE B 1 623 ? 10.977 27.969 18.25 1 98.5 623 ILE B N 1
ATOM 11360 C CA . ILE B 1 623 ? 10.156 28.578 19.297 1 98.5 623 ILE B CA 1
ATOM 11361 C C . ILE B 1 623 ? 10.969 28.734 20.562 1 98.5 623 ILE B C 1
ATOM 11363 O O . ILE B 1 623 ? 11.016 29.828 21.141 1 98.5 623 ILE B O 1
ATOM 11367 N N . PRO B 1 624 ? 11.758 27.75 20.984 1 98.56 624 PRO B N 1
ATOM 11368 C CA . PRO B 1 624 ? 12.547 27.922 22.203 1 98.56 624 PRO B CA 1
ATOM 11369 C C . PRO B 1 624 ? 13.648 28.969 22.047 1 98.56 624 PRO B C 1
ATOM 11371 O O . PRO B 1 624 ? 14.062 29.578 23.031 1 98.56 624 PRO B O 1
ATOM 11374 N N . ALA B 1 625 ? 14.039 29.203 20.812 1 98.75 625 ALA B N 1
ATOM 11375 C CA . ALA B 1 625 ? 15.195 30.078 20.562 1 98.75 625 ALA B CA 1
ATOM 11376 C C . ALA B 1 625 ? 14.75 31.516 20.328 1 98.75 625 ALA B C 1
ATOM 11378 O O . ALA B 1 625 ? 15.586 32.438 20.297 1 98.75 625 ALA B O 1
ATOM 11379 N N . ALA B 1 626 ? 13.539 31.797 20.281 1 98.81 626 ALA B N 1
ATOM 11380 C CA . ALA B 1 626 ? 13.023 33.094 19.844 1 98.81 626 ALA B CA 1
ATOM 11381 C C . ALA B 1 626 ? 13.156 34.156 20.953 1 98.81 626 ALA B C 1
ATOM 11383 O O . ALA B 1 626 ? 12.852 33.875 22.109 1 98.81 626 ALA B O 1
ATOM 11384 N N . ASP B 1 627 ? 13.641 35.312 20.578 1 98.75 627 ASP B N 1
ATOM 11385 C CA . ASP B 1 627 ? 13.625 36.469 21.469 1 98.75 627 ASP B CA 1
ATOM 11386 C C . ASP B 1 627 ? 12.375 37.344 21.234 1 98.75 627 ASP B C 1
ATOM 11388 O O . ASP B 1 627 ? 11.773 37.812 22.188 1 98.75 627 ASP B O 1
ATOM 11392 N N . ILE B 1 628 ? 12.086 37.469 19.984 1 98.69 628 ILE B N 1
ATOM 11393 C CA . ILE B 1 628 ? 10.938 38.281 19.578 1 98.69 628 ILE B CA 1
ATOM 11394 C C . ILE B 1 628 ? 9.945 37.406 18.812 1 98.69 628 ILE B C 1
ATOM 11396 O O . ILE B 1 628 ? 10.352 36.594 17.969 1 98.69 628 ILE B O 1
ATOM 11400 N N . SER B 1 629 ? 8.688 37.594 19.156 1 98.12 629 SER B N 1
ATOM 11401 C CA . SER B 1 629 ? 7.566 36.969 18.438 1 98.12 629 SER B CA 1
ATOM 11402 C C . SER B 1 629 ? 6.824 38 17.609 1 98.12 629 SER B C 1
ATOM 11404 O O . SER B 1 629 ? 6.148 38.875 18.141 1 98.12 629 SER B O 1
ATOM 11406 N N . GLU B 1 630 ? 6.922 37.875 16.281 1 97.94 630 GLU B N 1
ATOM 11407 C CA . GLU B 1 630 ? 6.219 38.781 15.383 1 97.94 630 GLU B CA 1
ATOM 11408 C C . GLU B 1 630 ? 4.773 38.344 15.172 1 97.94 630 GLU B C 1
ATOM 11410 O O . GLU B 1 630 ? 4.516 37.281 14.617 1 97.94 630 GLU B O 1
ATOM 11415 N N . GLN B 1 631 ? 3.852 39.094 15.664 1 97.12 631 GLN B N 1
ATOM 11416 C CA . GLN B 1 631 ? 2.414 38.875 15.516 1 97.12 631 GLN B CA 1
ATOM 11417 C C . GLN B 1 631 ? 1.726 40.125 14.992 1 97.12 631 GLN B C 1
ATOM 11419 O O . GLN B 1 631 ? 0.916 40.75 15.688 1 97.12 631 GLN B O 1
ATOM 11424 N N . ILE B 1 632 ? 1.898 40.438 13.68 1 97.25 632 ILE B N 1
ATOM 11425 C CA . ILE B 1 632 ? 1.677 41.781 13.195 1 97.25 632 ILE B CA 1
ATOM 11426 C C . ILE B 1 632 ? 0.528 41.781 12.188 1 97.25 632 ILE B C 1
ATOM 11428 O O . ILE B 1 632 ? 0.512 42.594 11.258 1 97.25 632 ILE B O 1
ATOM 11432 N N . SER B 1 633 ? -0.381 40.875 12.25 1 95 633 SER B N 1
ATOM 11433 C CA . SER B 1 633 ? -1.554 40.844 11.383 1 95 633 SER B CA 1
ATOM 11434 C C . SER B 1 633 ? -2.359 42.125 11.492 1 95 633 SER B C 1
ATOM 11436 O O . SER B 1 633 ? -2.26 42.844 12.484 1 95 633 SER B O 1
ATOM 11438 N N . THR B 1 634 ? -3.117 42.375 10.445 1 95 634 THR B N 1
ATOM 11439 C CA . THR B 1 634 ? -4.012 43.531 10.5 1 95 634 THR B CA 1
ATOM 11440 C C . THR B 1 634 ? -5.086 43.312 11.57 1 95 634 THR B C 1
ATOM 11442 O O . THR B 1 634 ? -5.715 42.25 11.633 1 95 634 THR B O 1
ATOM 11445 N N . ALA B 1 635 ? -5.289 44.344 12.383 1 92.94 635 ALA B N 1
ATOM 11446 C CA . ALA B 1 635 ? -6.277 44.219 13.453 1 92.94 635 ALA B CA 1
ATOM 11447 C C . ALA B 1 635 ? -7.664 43.938 12.891 1 92.94 635 ALA B C 1
ATOM 11449 O O . ALA B 1 635 ? -8.102 44.594 11.938 1 92.94 635 ALA B O 1
ATOM 11450 N N . GLY B 1 636 ? -8.234 42.906 13.414 1 89.19 636 GLY B N 1
ATOM 11451 C CA . GLY B 1 636 ? -9.586 42.562 13.008 1 89.19 636 GLY B CA 1
ATOM 11452 C C . GLY B 1 636 ? -9.609 41.406 12.016 1 89.19 636 GLY B C 1
ATOM 11453 O O . GLY B 1 636 ? -10.688 40.938 11.641 1 89.19 636 GLY B O 1
ATOM 11454 N N . LYS B 1 637 ? -8.461 40.844 11.648 1 89.12 637 LYS B N 1
ATOM 11455 C CA . LYS B 1 637 ? -8.43 39.781 10.633 1 89.12 637 LYS B CA 1
ATOM 11456 C C . LYS B 1 637 ? -8.016 38.469 11.234 1 89.12 637 LYS B C 1
ATOM 11458 O O . LYS B 1 637 ? -8.344 37.406 10.703 1 89.12 637 LYS B O 1
ATOM 11463 N N . GLU B 1 638 ? -7.328 38.531 12.328 1 86.5 638 GLU B N 1
ATOM 11464 C CA . GLU B 1 638 ? -6.879 37.281 12.984 1 86.5 638 GLU B CA 1
ATOM 11465 C C . GLU B 1 638 ? -7.91 36.812 14 1 86.5 638 GLU B C 1
ATOM 11467 O O . GLU B 1 638 ? -8.508 37.594 14.719 1 86.5 638 GLU B O 1
ATOM 11472 N N . ALA B 1 639 ? -8.109 35.5 14.039 1 85.5 639 ALA B N 1
ATOM 11473 C CA . ALA B 1 639 ? -9.008 34.906 15.039 1 85.5 639 ALA B CA 1
ATOM 11474 C C . ALA B 1 639 ? -8.289 34.719 16.375 1 85.5 639 ALA B C 1
ATOM 11476 O O . ALA B 1 639 ? -8.453 35.531 17.297 1 85.5 639 ALA B O 1
ATOM 11477 N N . SER B 1 640 ? -7.422 33.75 16.547 1 84.19 640 SER B N 1
ATOM 11478 C CA . SER B 1 640 ? -6.66 33.406 17.734 1 84.19 640 SER B CA 1
ATOM 11479 C C . SER B 1 640 ? -5.449 32.562 17.391 1 84.19 640 SER B C 1
ATOM 11481 O O . SER B 1 640 ? -5.484 31.328 17.562 1 84.19 640 SER B O 1
ATOM 11483 N N . GLY B 1 641 ? -4.453 33.156 17.016 1 84.44 641 GLY B N 1
ATOM 11484 C CA . GLY B 1 641 ? -3.26 32.438 16.641 1 84.44 641 GLY B CA 1
ATOM 11485 C C . GLY B 1 641 ? -2.631 31.703 17.828 1 84.44 641 GLY B C 1
ATOM 11486 O O . GLY B 1 641 ? -2.6 32.219 18.938 1 84.44 641 GLY B O 1
ATOM 11487 N N . THR B 1 642 ? -2.191 30.453 17.547 1 92.62 642 THR B N 1
ATOM 11488 C CA . THR B 1 642 ? -1.544 29.688 18.609 1 92.62 642 THR B CA 1
ATOM 11489 C C . THR B 1 642 ? -0.028 29.844 18.547 1 92.62 642 THR B C 1
ATOM 11491 O O . THR B 1 642 ? 0.675 29.547 19.516 1 92.62 642 THR B O 1
ATOM 11494 N N . GLY B 1 643 ? 0.42 30.328 17.453 1 93.88 643 GLY B N 1
ATOM 11495 C CA . GLY B 1 643 ? 1.843 30.609 17.359 1 93.88 643 GLY B CA 1
ATOM 11496 C C . GLY B 1 643 ? 2.322 31.625 18.391 1 93.88 643 GLY B C 1
ATOM 11497 O O . GLY B 1 643 ? 3.393 31.453 18.984 1 93.88 643 GLY B O 1
ATOM 11498 N N . ASN B 1 644 ? 1.55 32.688 18.562 1 95.62 644 ASN B N 1
ATOM 11499 C CA . ASN B 1 644 ? 1.916 33.719 19.547 1 95.62 644 ASN B CA 1
ATOM 11500 C C . ASN B 1 644 ? 1.949 33.156 20.969 1 95.62 644 ASN B C 1
ATOM 11502 O O . ASN B 1 644 ? 2.811 33.531 21.766 1 95.62 644 ASN B O 1
ATOM 11506 N N . MET B 1 645 ? 1.01 32.188 21.219 1 97 645 MET B N 1
ATOM 11507 C CA . MET B 1 645 ? 0.964 31.562 22.547 1 97 645 MET B CA 1
ATOM 11508 C C . MET B 1 645 ? 2.207 30.719 22.781 1 97 645 MET B C 1
ATOM 11510 O O . MET B 1 645 ? 2.791 30.75 23.875 1 97 645 MET B O 1
ATOM 11514 N N . LYS B 1 646 ? 2.607 29.906 21.812 1 97.69 646 LYS B N 1
ATOM 11515 C CA . LYS B 1 646 ? 3.781 29.047 21.938 1 97.69 646 LYS B CA 1
ATOM 11516 C C . LYS B 1 646 ? 5.043 29.875 22.172 1 97.69 646 LYS B C 1
ATOM 11518 O O . LYS B 1 646 ? 5.867 29.516 23.016 1 97.69 646 LYS B O 1
ATOM 11523 N N . LEU B 1 647 ? 5.191 30.906 21.406 1 98.25 647 LEU B N 1
ATOM 11524 C CA . LEU B 1 647 ? 6.367 31.766 21.516 1 98.25 647 LEU B CA 1
ATOM 11525 C C . LEU B 1 647 ? 6.387 32.5 22.859 1 98.25 647 LEU B C 1
ATOM 11527 O O . LEU B 1 647 ? 7.422 32.531 23.531 1 98.25 647 LEU B O 1
ATOM 11531 N N . ALA B 1 648 ? 5.25 33.031 23.281 1 98 648 ALA B N 1
ATOM 11532 C CA . ALA B 1 648 ? 5.168 33.719 24.562 1 98 648 ALA B CA 1
ATOM 11533 C C . ALA B 1 648 ? 5.492 32.781 25.719 1 98 648 ALA B C 1
ATOM 11535 O O . ALA B 1 648 ? 6.211 33.156 26.641 1 98 648 ALA B O 1
ATOM 11536 N N . LEU B 1 649 ? 4.977 31.594 25.625 1 98.06 649 LEU B N 1
ATOM 11537 C CA . LEU B 1 649 ? 5.195 30.594 26.656 1 98.06 649 LEU B CA 1
ATOM 11538 C C . LEU B 1 649 ? 6.684 30.297 26.812 1 98.06 649 LEU B C 1
ATOM 11540 O O . LEU B 1 649 ? 7.148 29.984 27.922 1 98.06 649 LEU B O 1
ATOM 11544 N N . ASN B 1 650 ? 7.414 30.391 25.734 1 98.56 650 ASN B N 1
ATOM 11545 C CA . ASN B 1 650 ? 8.844 30.125 25.75 1 98.56 650 ASN B CA 1
ATOM 11546 C C . ASN B 1 650 ? 9.648 31.406 26 1 98.56 650 ASN B C 1
ATOM 11548 O O . ASN B 1 650 ? 10.859 31.438 25.75 1 98.56 650 ASN B O 1
ATOM 11552 N N . GLY B 1 651 ? 9.008 32.5 26.344 1 98.31 651 GLY B N 1
ATOM 11553 C CA . GLY B 1 651 ? 9.68 33.688 26.828 1 98.31 651 GLY B CA 1
ATOM 11554 C C . GLY B 1 651 ? 9.945 34.719 25.719 1 98.31 651 GLY B C 1
ATOM 11555 O O . GLY B 1 651 ? 10.609 35.719 25.953 1 98.31 651 GLY B O 1
ATOM 11556 N N . ALA B 1 652 ? 9.484 34.5 24.594 1 98.69 652 ALA B N 1
ATOM 11557 C CA . ALA B 1 652 ? 9.641 35.469 23.531 1 98.69 652 ALA B CA 1
ATOM 11558 C C . ALA B 1 652 ? 8.711 36.656 23.75 1 98.69 652 ALA B C 1
ATOM 11560 O O . ALA B 1 652 ? 7.551 36.5 24.141 1 98.69 652 ALA B O 1
ATOM 11561 N N . LEU B 1 653 ? 9.211 37.812 23.578 1 98.62 653 LEU B N 1
ATOM 11562 C CA . LEU B 1 653 ? 8.383 39.031 23.703 1 98.62 653 LEU B CA 1
ATOM 11563 C C . LEU B 1 653 ? 7.652 39.312 22.406 1 98.62 653 LEU B C 1
ATOM 11565 O O . LEU B 1 653 ? 8.258 39.281 21.328 1 98.62 653 LEU B O 1
ATOM 11569 N N . THR B 1 654 ? 6.391 39.656 22.516 1 98.19 654 THR B N 1
ATOM 11570 C CA . THR B 1 654 ? 5.531 39.812 21.344 1 98.19 654 THR B CA 1
ATOM 11571 C C . THR B 1 654 ? 5.602 41.219 20.812 1 98.19 654 THR B C 1
ATOM 11573 O O . THR B 1 654 ? 5.457 42.188 21.562 1 98.19 654 THR B O 1
ATOM 11576 N N . VAL B 1 655 ? 5.895 41.375 19.562 1 98.38 655 VAL B N 1
ATOM 11577 C CA . VAL B 1 655 ? 5.594 42.594 18.812 1 98.38 655 VAL B CA 1
ATOM 11578 C C . VAL B 1 655 ? 4.332 42.375 17.969 1 98.38 655 VAL B C 1
ATOM 11580 O O . VAL B 1 655 ? 4.316 41.562 17.047 1 98.38 655 VAL B O 1
ATOM 11583 N N . GLY B 1 656 ? 3.266 43.094 18.328 1 97.12 656 GLY B N 1
ATOM 11584 C CA . GLY B 1 656 ? 2.037 42.75 17.641 1 97.12 656 GLY B CA 1
ATOM 11585 C C . GLY B 1 656 ? 0.984 43.844 17.703 1 97.12 656 GLY B C 1
ATOM 11586 O O . GLY B 1 656 ? 1.17 44.844 18.391 1 97.12 656 GLY B O 1
ATOM 11587 N N . THR B 1 657 ? -0.052 43.656 16.875 1 96.5 657 THR B N 1
ATOM 11588 C CA . THR B 1 657 ? -1.234 44.5 16.891 1 96.5 657 THR B CA 1
ATOM 11589 C C . THR B 1 657 ? -2.262 44 17.906 1 96.5 657 THR B C 1
ATOM 11591 O O . THR B 1 657 ? -2.152 42.875 18.375 1 96.5 657 THR B O 1
ATOM 11594 N N . LEU B 1 658 ? -3.182 44.844 18.281 1 94.19 658 LEU B N 1
ATOM 11595 C CA . LEU B 1 658 ? -4.262 44.406 19.156 1 94.19 658 LEU B CA 1
ATOM 11596 C C . LEU B 1 658 ? -5.324 43.656 18.375 1 94.19 658 LEU B C 1
ATOM 11598 O O . LEU B 1 658 ? -6.332 44.25 17.969 1 94.19 658 LEU B O 1
ATOM 11602 N N . ASP B 1 659 ? -5.047 42.469 18.281 1 90.88 659 ASP B N 1
ATOM 11603 C CA . ASP B 1 659 ? -5.883 41.562 17.484 1 90.88 659 ASP B CA 1
ATOM 11604 C C . ASP B 1 659 ? -5.898 40.156 18.062 1 90.88 659 ASP B C 1
ATOM 11606 O O . ASP B 1 659 ? -4.875 39.656 18.547 1 90.88 659 ASP B O 1
ATOM 11610 N N . GLY B 1 660 ? -7.051 39.562 18.078 1 88.06 660 GLY B N 1
ATOM 11611 C CA . GLY B 1 660 ? -7.188 38.188 18.5 1 88.06 660 GLY B CA 1
ATOM 11612 C C . GLY B 1 660 ? -6.57 37.938 19.875 1 88.06 660 GLY B C 1
ATOM 11613 O O . GLY B 1 660 ? -6.883 38.625 20.844 1 88.06 660 GLY B O 1
ATOM 11614 N N . ALA B 1 661 ? -5.637 36.969 19.875 1 88.88 661 ALA B N 1
ATOM 11615 C CA . ALA B 1 661 ? -5.051 36.5 21.141 1 88.88 661 ALA B CA 1
ATOM 11616 C C . ALA B 1 661 ? -4.02 37.5 21.656 1 88.88 661 ALA B C 1
ATOM 11618 O O . ALA B 1 661 ? -3.639 37.469 22.828 1 88.88 661 ALA B O 1
ATOM 11619 N N . ASN B 1 662 ? -3.57 38.344 20.781 1 94.38 662 ASN B N 1
ATOM 11620 C CA . ASN B 1 662 ? -2.613 39.344 21.219 1 94.38 662 ASN B CA 1
ATOM 11621 C C . ASN B 1 662 ? -3.197 40.219 22.328 1 94.38 662 ASN B C 1
ATOM 11623 O O . ASN B 1 662 ? -2.473 40.688 23.219 1 94.38 662 ASN B O 1
ATOM 11627 N N . VAL B 1 663 ? -4.504 40.469 22.203 1 94.38 663 VAL B N 1
ATOM 11628 C CA . VAL B 1 663 ? -5.18 41.281 23.219 1 94.38 663 VAL B CA 1
ATOM 11629 C C . VAL B 1 663 ? -5.117 40.594 24.578 1 94.38 663 VAL B C 1
ATOM 11631 O O . VAL B 1 663 ? -4.758 41.188 25.578 1 94.38 663 VAL B O 1
ATOM 11634 N N . GLU B 1 664 ? -5.414 39.344 24.516 1 95.38 664 GLU B N 1
ATOM 11635 C CA . GLU B 1 664 ? -5.418 38.562 25.75 1 95.38 664 GLU B CA 1
ATOM 11636 C C . GLU B 1 664 ? -4.008 38.406 26.297 1 95.38 664 GLU B C 1
ATOM 11638 O O . GLU B 1 664 ? -3.799 38.406 27.516 1 95.38 664 GLU B O 1
ATOM 11643 N N . ILE B 1 665 ? -3.027 38.219 25.469 1 96.31 665 ILE B N 1
ATOM 11644 C CA . ILE B 1 665 ? -1.642 38.094 25.906 1 96.31 665 ILE B CA 1
ATOM 11645 C C . ILE B 1 665 ? -1.191 39.406 26.547 1 96.31 665 ILE B C 1
ATOM 11647 O O . ILE B 1 665 ? -0.549 39.375 27.609 1 96.31 665 ILE B O 1
ATOM 11651 N N . ALA B 1 666 ? -1.55 40.5 25.938 1 96.81 666 ALA B N 1
ATOM 11652 C CA . ALA B 1 666 ? -1.211 41.812 26.5 1 96.81 666 ALA B CA 1
ATOM 11653 C C . ALA B 1 666 ? -1.809 41.969 27.891 1 96.81 666 ALA B C 1
ATOM 11655 O O . ALA B 1 666 ? -1.158 42.5 28.797 1 96.81 666 ALA B O 1
ATOM 11656 N N . GLU B 1 667 ? -3.016 41.5 28.016 1 96.44 667 GLU B N 1
ATOM 11657 C CA . GLU B 1 667 ? -3.697 41.562 29.312 1 96.44 667 GLU B CA 1
ATOM 11658 C C . GLU B 1 667 ? -3.008 40.688 30.344 1 96.44 667 GLU B C 1
ATOM 11660 O O . GLU B 1 667 ? -2.92 41.062 31.516 1 96.44 667 GLU B O 1
ATOM 11665 N N . GLN B 1 668 ? -2.518 39.562 29.953 1 96.5 668 GLN B N 1
ATOM 11666 C CA . GLN B 1 668 ? -1.928 38.625 30.875 1 96.5 668 GLN B CA 1
ATOM 11667 C C . GLN B 1 668 ? -0.496 39 31.234 1 96.5 668 GLN B C 1
ATOM 11669 O O . GLN B 1 668 ? -0.132 39.031 32.406 1 96.5 668 GLN B O 1
ATOM 11674 N N . VAL B 1 669 ? 0.31 39.344 30.266 1 97.19 669 VAL B N 1
ATOM 11675 C CA . VAL B 1 669 ? 1.737 39.531 30.5 1 97.19 669 VAL B CA 1
ATOM 11676 C C . VAL B 1 669 ? 1.996 40.969 31 1 97.19 669 VAL B C 1
ATOM 11678 O O . VAL B 1 669 ? 3.012 41.219 31.641 1 97.19 669 VAL B O 1
ATOM 11681 N N . GLY B 1 670 ? 1.137 41.906 30.656 1 96.44 670 GLY B N 1
ATOM 11682 C CA . GLY B 1 670 ? 1.318 43.312 31 1 96.44 670 GLY B CA 1
ATOM 11683 C C . GLY B 1 670 ? 1.885 44.125 29.859 1 96.44 670 GLY B C 1
ATOM 11684 O O . GLY B 1 670 ? 2.725 43.656 29.094 1 96.44 670 GLY B O 1
ATOM 11685 N N . GLU B 1 671 ? 1.541 45.312 29.797 1 94.56 671 GLU B N 1
ATOM 11686 C CA . GLU B 1 671 ? 1.904 46.219 28.703 1 94.56 671 GLU B CA 1
ATOM 11687 C C . GLU B 1 671 ? 3.412 46.438 28.656 1 94.56 671 GLU B C 1
ATOM 11689 O O . GLU B 1 671 ? 3.971 46.719 27.594 1 94.56 671 GLU B O 1
ATOM 11694 N N . GLU B 1 672 ? 4.039 46.344 29.766 1 95.06 672 GLU B N 1
ATOM 11695 C CA . GLU B 1 672 ? 5.477 46.594 29.844 1 95.06 672 GLU B CA 1
ATOM 11696 C C . GLU B 1 672 ? 6.27 45.406 29.297 1 95.06 672 GLU B C 1
ATOM 11698 O O . GLU B 1 672 ? 7.465 45.5 29.016 1 95.06 672 GLU B O 1
ATOM 11703 N N . ASN B 1 673 ? 5.602 44.281 29.172 1 97.75 673 ASN B N 1
ATOM 11704 C CA . ASN B 1 673 ? 6.285 43.062 28.734 1 97.75 673 ASN B CA 1
ATOM 11705 C C . ASN B 1 673 ? 5.867 42.656 27.328 1 97.75 673 ASN B C 1
ATOM 11707 O O . ASN B 1 673 ? 5.98 41.5 26.938 1 97.75 673 ASN B O 1
ATOM 11711 N N . ILE B 1 674 ? 5.258 43.531 26.547 1 98 674 ILE B N 1
ATOM 11712 C CA . ILE B 1 674 ? 4.812 43.344 25.172 1 98 674 ILE B CA 1
ATOM 11713 C C . ILE B 1 674 ? 4.949 44.625 24.391 1 98 674 ILE B C 1
ATOM 11715 O O . ILE B 1 674 ? 4.988 45.719 24.969 1 98 674 ILE B O 1
ATOM 11719 N N . PHE B 1 675 ? 5.172 44.562 23.109 1 98.56 675 PHE B N 1
ATOM 11720 C CA . PHE B 1 675 ? 5.289 45.75 22.266 1 98.56 675 PHE B CA 1
ATOM 11721 C C . PHE B 1 675 ? 4.105 45.844 21.312 1 98.56 675 PHE B C 1
ATOM 11723 O O . PHE B 1 675 ? 4.094 45.219 20.25 1 98.56 675 PHE B O 1
ATOM 11730 N N . ILE B 1 676 ? 3.129 46.656 21.641 1 97.94 676 ILE B N 1
ATOM 11731 C CA . ILE B 1 676 ? 1.928 46.812 20.844 1 97.94 676 ILE B CA 1
ATOM 11732 C C . ILE B 1 676 ? 2.088 48.031 19.922 1 97.94 676 ILE B C 1
ATOM 11734 O O . ILE B 1 676 ? 2.652 49.062 20.312 1 97.94 676 ILE B O 1
ATOM 11738 N N . PHE B 1 677 ? 1.635 47.844 18.656 1 98.12 677 PHE B N 1
ATOM 11739 C CA . PHE B 1 677 ? 1.673 48.969 17.703 1 98.12 677 PHE B CA 1
ATOM 11740 C C . PHE B 1 677 ? 0.476 48.906 16.766 1 98.12 677 PHE B C 1
ATOM 11742 O O . PHE B 1 677 ? -0.31 47.969 16.797 1 98.12 677 PHE B O 1
ATOM 11749 N N . GLY B 1 678 ? 0.32 49.969 15.906 1 96.38 678 GLY B N 1
ATOM 11750 C CA . GLY B 1 678 ? -0.595 49.969 14.773 1 96.38 678 GLY B CA 1
ATOM 11751 C C . GLY B 1 678 ? -2.01 50.344 15.148 1 96.38 678 GLY B C 1
ATOM 11752 O O . GLY B 1 678 ? -2.287 50.656 16.312 1 96.38 678 GLY B O 1
ATOM 11753 N N . HIS B 1 679 ? -2.873 50.312 14.156 1 96.88 679 HIS B N 1
ATOM 11754 C CA . HIS B 1 679 ? -4.266 50.719 14.312 1 96.88 679 HIS B CA 1
ATOM 11755 C C . HIS B 1 679 ? -5.082 49.625 14.992 1 96.88 679 HIS B C 1
ATOM 11757 O O . HIS B 1 679 ? -4.855 48.438 14.758 1 96.88 679 HIS B O 1
ATOM 11763 N N . THR B 1 680 ? -5.953 50 15.859 1 95.62 680 THR B N 1
ATOM 11764 C CA . THR B 1 680 ? -6.918 49.094 16.453 1 95.62 680 THR B CA 1
ATOM 11765 C C . THR B 1 680 ? -7.988 48.719 15.43 1 95.62 680 THR B C 1
ATOM 11767 O O . THR B 1 680 ? -8.031 49.25 14.328 1 95.62 680 THR B O 1
ATOM 11770 N N . VAL B 1 681 ? -8.828 47.812 15.82 1 93.31 681 VAL B N 1
ATOM 11771 C CA . VAL B 1 681 ? -9.898 47.344 14.945 1 93.31 681 VAL B CA 1
ATOM 11772 C C . VAL B 1 681 ? -10.781 48.5 14.539 1 93.31 681 VAL B C 1
ATOM 11774 O O . VAL B 1 681 ? -11.125 48.656 13.367 1 93.31 681 VAL B O 1
ATOM 11777 N N . GLU B 1 682 ? -11.148 49.375 15.508 1 93.5 682 GLU B N 1
ATOM 11778 C CA . GLU B 1 682 ? -12.016 50.5 15.258 1 93.5 682 GLU B CA 1
ATOM 11779 C C . GLU B 1 682 ? -11.32 51.531 14.359 1 93.5 682 GLU B C 1
ATOM 11781 O O . GLU B 1 682 ? -11.953 52.125 13.469 1 93.5 682 GLU B O 1
ATOM 11786 N N . GLU B 1 683 ? -10.078 51.688 14.57 1 96.12 683 GLU B N 1
ATOM 11787 C CA . GLU B 1 683 ? -9.32 52.656 13.766 1 96.12 683 GLU B CA 1
ATOM 11788 C C . GLU B 1 683 ? -9.172 52.156 12.328 1 96.12 683 GLU B C 1
ATOM 11790 O O . GLU B 1 683 ? -9.195 52.969 11.391 1 96.12 683 GLU B O 1
ATOM 11795 N N . VAL B 1 684 ? -8.969 50.875 12.18 1 95.12 684 VAL B N 1
ATOM 11796 C CA . VAL B 1 684 ? -8.875 50.281 10.852 1 95.12 684 VAL B CA 1
ATOM 11797 C C . VAL B 1 684 ? -10.18 50.531 10.086 1 95.12 684 VAL B C 1
ATOM 11799 O O . VAL B 1 684 ? -10.156 50.938 8.922 1 95.12 684 VAL B O 1
ATOM 11802 N N . LYS B 1 685 ? -11.312 50.219 10.742 1 92.5 685 LYS B N 1
ATOM 11803 C CA . LYS B 1 685 ? -12.617 50.438 10.125 1 92.5 685 LYS B CA 1
ATOM 11804 C C . LYS B 1 685 ? -12.812 51.906 9.742 1 92.5 685 LYS B C 1
ATOM 11806 O O . LYS B 1 685 ? -13.305 52.219 8.648 1 92.5 685 LYS B O 1
ATOM 11811 N N . ALA B 1 686 ? -12.398 52.781 10.602 1 95.5 686 ALA B N 1
ATOM 11812 C CA . ALA B 1 686 ? -12.547 54.219 10.375 1 95.5 686 ALA B CA 1
ATOM 11813 C C . ALA B 1 686 ? -11.695 54.688 9.203 1 95.5 686 ALA B C 1
ATOM 11815 O O . ALA B 1 686 ? -12.141 55.5 8.391 1 95.5 686 ALA B O 1
ATOM 11816 N N . LEU B 1 687 ? -10.484 54.188 9.164 1 95.5 687 LEU B N 1
ATOM 11817 C CA . LEU B 1 687 ? -9.57 54.562 8.094 1 95.5 687 LEU B CA 1
ATOM 11818 C C . LEU B 1 687 ? -10.109 54.125 6.738 1 95.5 687 LEU B C 1
ATOM 11820 O O . LEU B 1 687 ? -10 54.844 5.746 1 95.5 687 LEU B O 1
ATOM 11824 N N . LYS B 1 688 ? -10.609 52.938 6.66 1 93.75 688 LYS B N 1
ATOM 11825 C CA . LYS B 1 688 ? -11.148 52.406 5.414 1 93.75 688 LYS B CA 1
ATOM 11826 C C . LYS B 1 688 ? -12.414 53.156 5.004 1 93.75 688 LYS B C 1
ATOM 11828 O O . LYS B 1 688 ? -12.617 53.438 3.82 1 93.75 688 LYS B O 1
ATOM 11833 N N . ALA B 1 689 ? -13.242 53.469 5.98 1 93.81 689 ALA B N 1
ATOM 11834 C CA . ALA B 1 689 ? -14.492 54.188 5.719 1 93.81 689 ALA B CA 1
ATOM 11835 C C . ALA B 1 689 ? -14.227 55.594 5.172 1 93.81 689 ALA B C 1
ATOM 11837 O O . ALA B 1 689 ? -14.984 56.094 4.352 1 93.81 689 ALA B O 1
ATOM 11838 N N . LYS B 1 690 ? -13.172 56.156 5.582 1 93.5 690 LYS B N 1
ATOM 11839 C CA . LYS B 1 690 ? -12.828 57.5 5.188 1 93.5 690 LYS B CA 1
ATOM 11840 C C . LYS B 1 690 ? -12.156 57.531 3.818 1 93.5 690 LYS B C 1
ATOM 11842 O O . LYS B 1 690 ? -11.93 58.594 3.252 1 93.5 690 LYS B O 1
ATOM 11847 N N . GLY B 1 691 ? -11.922 56.406 3.238 1 93.25 691 GLY B N 1
ATOM 11848 C CA . GLY B 1 691 ? -11.25 56.344 1.953 1 93.25 691 GLY B CA 1
ATOM 11849 C C . GLY B 1 691 ? -9.742 56.219 2.076 1 93.25 691 GLY B C 1
ATOM 11850 O O . GLY B 1 691 ? -9.023 57.188 1.916 1 93.25 691 GLY B O 1
ATOM 11851 N N . TYR B 1 692 ? -9.211 55.188 2.359 1 95.19 692 TYR B N 1
ATOM 11852 C CA . TYR B 1 692 ? -7.789 54.906 2.541 1 95.19 692 TYR B CA 1
ATOM 11853 C C . TYR B 1 692 ? -7.039 55 1.218 1 95.19 692 TYR B C 1
ATOM 11855 O O . TYR B 1 692 ? -7.43 54.406 0.224 1 95.19 692 TYR B O 1
ATOM 11863 N N . ASP B 1 693 ? -6.004 55.875 1.212 1 95.94 693 ASP B N 1
ATOM 11864 C CA . ASP B 1 693 ? -5.145 56.062 0.045 1 95.94 693 ASP B CA 1
ATOM 11865 C C . ASP B 1 693 ? -3.686 55.75 0.385 1 95.94 693 ASP B C 1
ATOM 11867 O O . ASP B 1 693 ? -3.012 56.562 1.021 1 95.94 693 ASP B O 1
ATOM 11871 N N . PRO B 1 694 ? -3.17 54.688 -0.101 1 96.88 694 PRO B N 1
ATOM 11872 C CA . PRO B 1 694 ? -1.801 54.281 0.228 1 96.88 694 PRO B CA 1
ATOM 11873 C C . PRO B 1 694 ? -0.76 55.281 -0.248 1 96.88 694 PRO B C 1
ATOM 11875 O O . PRO B 1 694 ? 0.287 55.438 0.385 1 96.88 694 PRO B O 1
ATOM 11878 N N . LEU B 1 695 ? -1.014 56 -1.284 1 96.38 695 LEU B N 1
ATOM 11879 C CA . LEU B 1 695 ? -0.052 56.938 -1.839 1 96.38 695 LEU B CA 1
ATOM 11880 C C . LEU B 1 695 ? 0.16 58.125 -0.894 1 96.38 695 LEU B C 1
ATOM 11882 O O . LEU B 1 695 ? 1.261 58.656 -0.818 1 96.38 695 LEU B O 1
ATOM 11886 N N . LYS B 1 696 ? -0.839 58.5 -0.236 1 96 696 LYS B N 1
ATOM 11887 C CA . LYS B 1 696 ? -0.709 59.562 0.746 1 96 696 LYS B CA 1
ATOM 11888 C C . LYS B 1 696 ? 0.224 59.156 1.884 1 96 696 LYS B C 1
ATOM 11890 O O . LYS B 1 696 ? 1.015 59.969 2.365 1 96 696 LYS B O 1
ATOM 11895 N N . TRP B 1 697 ? 0.063 58 2.271 1 96.31 697 TRP B N 1
ATOM 11896 C CA . TRP B 1 697 ? 0.904 57.5 3.352 1 96.31 697 TRP B CA 1
ATOM 11897 C C . TRP B 1 697 ? 2.35 57.344 2.889 1 96.31 697 TRP B C 1
ATOM 11899 O O . TRP B 1 697 ? 3.283 57.594 3.65 1 96.31 697 TRP B O 1
ATOM 11909 N N . ARG B 1 698 ? 2.545 56.844 1.683 1 97 698 ARG B N 1
ATOM 11910 C CA . ARG B 1 698 ? 3.887 56.75 1.118 1 97 698 ARG B CA 1
ATOM 11911 C C . ARG B 1 698 ? 4.555 58.125 1.056 1 97 698 ARG B C 1
ATOM 11913 O O . ARG B 1 698 ? 5.734 58.25 1.39 1 97 698 ARG B O 1
ATOM 11920 N N . LYS B 1 699 ? 3.838 59.125 0.67 1 96 699 LYS B N 1
ATOM 11921 C CA . LYS B 1 699 ? 4.375 60.469 0.505 1 96 699 LYS B CA 1
ATOM 11922 C C . LYS B 1 699 ? 4.727 61.094 1.854 1 96 699 LYS B C 1
ATOM 11924 O O . LYS B 1 699 ? 5.68 61.875 1.959 1 96 699 LYS B O 1
ATOM 11929 N N . LYS B 1 700 ? 4.02 60.75 2.791 1 95.88 700 LYS B N 1
ATOM 11930 C CA . LYS B 1 700 ? 4.188 61.344 4.125 1 95.88 700 LYS B CA 1
ATOM 11931 C C . LYS B 1 700 ? 5.43 60.781 4.809 1 95.88 700 LYS B C 1
ATOM 11933 O O . LYS B 1 700 ? 6.023 61.438 5.668 1 95.88 700 LYS B O 1
ATOM 11938 N N . ASP B 1 701 ? 5.797 59.625 4.492 1 97.19 701 ASP B N 1
ATOM 11939 C CA . ASP B 1 701 ? 6.898 58.938 5.148 1 97.19 701 ASP B CA 1
ATOM 11940 C C . ASP B 1 701 ? 8.07 58.719 4.191 1 97.19 701 ASP B C 1
ATOM 11942 O O . ASP B 1 701 ? 8.055 57.812 3.359 1 97.19 701 ASP B O 1
ATOM 11946 N N . LYS B 1 702 ? 9.125 59.469 4.379 1 96.81 702 LYS B N 1
ATOM 11947 C CA . LYS B 1 702 ? 10.266 59.469 3.469 1 96.81 702 LYS B CA 1
ATOM 11948 C C . LYS B 1 702 ? 11 58.125 3.508 1 96.81 702 LYS B C 1
ATOM 11950 O O . LYS B 1 702 ? 11.516 57.656 2.488 1 96.81 702 LYS B O 1
ATOM 11955 N N . LEU B 1 703 ? 11.109 57.656 4.668 1 97.31 703 LEU B N 1
ATOM 11956 C CA . LEU B 1 703 ? 11.766 56.344 4.801 1 97.31 703 LEU B CA 1
ATOM 11957 C C . LEU B 1 703 ? 10.992 55.281 4.047 1 97.31 703 LEU B C 1
ATOM 11959 O O . LEU B 1 703 ? 11.586 54.469 3.334 1 97.31 703 LEU B O 1
ATOM 11963 N N . LEU B 1 704 ? 9.664 55.219 4.188 1 98.12 704 LEU B N 1
ATOM 11964 C CA . LEU B 1 704 ? 8.797 54.281 3.494 1 98.12 704 LEU B CA 1
ATOM 11965 C C . LEU B 1 704 ? 8.938 54.406 1.982 1 98.12 704 LEU B C 1
ATOM 11967 O O . LEU B 1 704 ? 9.031 53.406 1.267 1 98.12 704 LEU B O 1
ATOM 11971 N N . ASP B 1 705 ? 8.977 55.625 1.529 1 97.88 705 ASP B N 1
ATOM 11972 C CA . ASP B 1 705 ? 9.117 55.906 0.101 1 97.88 705 ASP B CA 1
ATOM 11973 C C . ASP B 1 705 ? 10.453 55.375 -0.424 1 97.88 705 ASP B C 1
ATOM 11975 O O . ASP B 1 705 ? 10.516 54.781 -1.511 1 97.88 705 ASP B O 1
ATOM 11979 N N . ALA B 1 706 ? 11.469 55.594 0.308 1 97.5 706 ALA B N 1
ATOM 11980 C CA . ALA B 1 706 ? 12.805 55.188 -0.108 1 97.5 706 ALA B CA 1
ATOM 11981 C C . ALA B 1 706 ? 12.891 53.656 -0.239 1 97.5 706 ALA B C 1
ATOM 11983 O O . ALA B 1 706 ? 13.5 53.156 -1.184 1 97.5 706 ALA B O 1
ATOM 11984 N N . VAL B 1 707 ? 12.359 52.969 0.706 1 97.12 707 VAL B N 1
ATOM 11985 C CA . VAL B 1 707 ? 12.445 51.5 0.71 1 97.12 707 VAL B CA 1
ATOM 11986 C C . VAL B 1 707 ? 11.609 50.938 -0.432 1 97.12 707 VAL B C 1
ATOM 11988 O O . VAL B 1 707 ? 12.023 50 -1.1 1 97.12 707 VAL B O 1
ATOM 11991 N N . LEU B 1 708 ? 10.422 51.469 -0.693 1 97.94 708 LEU B N 1
ATOM 11992 C CA . LEU B 1 708 ? 9.578 51 -1.796 1 97.94 708 LEU B CA 1
ATOM 11993 C C . LEU B 1 708 ? 10.258 51.25 -3.137 1 97.94 708 LEU B C 1
ATOM 11995 O O . LEU B 1 708 ? 10.164 50.438 -4.047 1 97.94 708 LEU B O 1
ATOM 11999 N N . LYS B 1 709 ? 10.984 52.344 -3.236 1 97.12 709 LYS B N 1
ATOM 12000 C CA . LYS B 1 709 ? 11.703 52.656 -4.465 1 97.12 709 LYS B CA 1
ATOM 12001 C C . LYS B 1 709 ? 12.789 51.625 -4.754 1 97.12 709 LYS B C 1
ATOM 12003 O O . LYS B 1 709 ? 13.039 51.281 -5.914 1 97.12 709 LYS B O 1
ATOM 12008 N N . GLU B 1 710 ? 13.414 51.188 -3.75 1 96.75 710 GLU B N 1
ATOM 12009 C CA . GLU B 1 710 ? 14.445 50.156 -3.939 1 96.75 710 GLU B CA 1
ATOM 12010 C C . GLU B 1 710 ? 13.859 48.844 -4.461 1 96.75 710 GLU B C 1
ATOM 12012 O O . GLU B 1 710 ? 14.469 48.188 -5.281 1 96.75 710 GLU B O 1
ATOM 12017 N N . LEU B 1 711 ? 12.734 48.469 -3.992 1 97.38 711 LEU B N 1
ATOM 12018 C CA . LEU B 1 711 ? 12.062 47.281 -4.473 1 97.38 711 LEU B CA 1
ATOM 12019 C C . LEU B 1 711 ? 11.602 47.438 -5.914 1 97.38 711 LEU B C 1
ATOM 12021 O O . LEU B 1 711 ? 11.617 46.5 -6.695 1 97.38 711 LEU B O 1
ATOM 12025 N N . GLU B 1 712 ? 11.258 48.656 -6.273 1 97.06 712 GLU B N 1
ATOM 12026 C CA . GLU B 1 712 ? 10.703 48.969 -7.586 1 97.06 712 GLU B CA 1
ATOM 12027 C C . GLU B 1 712 ? 11.797 49.062 -8.648 1 97.06 712 GLU B C 1
ATOM 12029 O O . GLU B 1 712 ? 11.555 48.75 -9.82 1 97.06 712 GLU B O 1
ATOM 12034 N N . ASN B 1 713 ? 12.945 49.469 -8.242 1 95.81 713 ASN B N 1
ATOM 12035 C CA . ASN B 1 713 ? 13.961 49.781 -9.242 1 95.81 713 ASN B CA 1
ATOM 12036 C C . ASN B 1 713 ? 14.836 48.562 -9.562 1 95.81 713 ASN B C 1
ATOM 12038 O O . ASN B 1 713 ? 15.805 48.688 -10.32 1 95.81 713 ASN B O 1
ATOM 12042 N N . GLY B 1 714 ? 14.633 47.375 -8.93 1 94.88 714 GLY B N 1
ATOM 12043 C CA . GLY B 1 714 ? 15.328 46.156 -9.289 1 94.88 714 GLY B CA 1
ATOM 12044 C C . GLY B 1 714 ? 16.594 45.938 -8.477 1 94.88 714 GLY B C 1
ATOM 12045 O O . GLY B 1 714 ? 17.359 45.031 -8.773 1 94.88 714 GLY B O 1
ATOM 12046 N N . THR B 1 715 ? 16.797 46.656 -7.465 1 95.31 715 THR B N 1
ATOM 12047 C CA . THR B 1 715 ? 17.969 46.562 -6.613 1 95.31 715 THR B CA 1
ATOM 12048 C C . THR B 1 715 ? 18.156 45.125 -6.102 1 95.31 715 THR B C 1
ATOM 12050 O O . THR B 1 715 ? 19.297 44.656 -5.996 1 95.31 715 THR B O 1
ATOM 12053 N N . TYR B 1 716 ? 17.109 44.469 -5.906 1 97.19 716 TYR B N 1
ATOM 12054 C CA . TYR B 1 716 ? 17.203 43.156 -5.254 1 97.19 716 TYR B CA 1
ATOM 12055 C C . TYR B 1 716 ? 16.844 42.062 -6.223 1 97.19 716 TYR B C 1
ATOM 12057 O O . TYR B 1 716 ? 16.688 40.906 -5.816 1 97.19 716 TYR B O 1
ATOM 12065 N N . SER B 1 717 ? 16.641 42.344 -7.414 1 96.31 717 SER B N 1
ATOM 12066 C CA . SER B 1 717 ? 16.25 41.344 -8.414 1 96.31 717 SER B CA 1
ATOM 12067 C C . SER B 1 717 ? 17.141 41.438 -9.641 1 96.31 717 SER B C 1
ATOM 12069 O O . SER B 1 717 ? 16.672 41.281 -10.773 1 96.31 717 SER B O 1
ATOM 12071 N N . ASN B 1 718 ? 18.406 41.75 -9.383 1 93.75 718 ASN B N 1
ATOM 12072 C CA . ASN B 1 718 ? 19.406 41.781 -10.445 1 93.75 718 ASN B CA 1
ATOM 12073 C C . ASN B 1 718 ? 18.984 42.688 -11.594 1 93.75 718 ASN B C 1
ATOM 12075 O O . ASN B 1 718 ? 19.125 42.312 -12.758 1 93.75 718 ASN B O 1
ATOM 12079 N N . GLY B 1 719 ? 18.297 43.688 -11.289 1 94.44 719 GLY B N 1
ATOM 12080 C CA . GLY B 1 719 ? 17.922 44.688 -12.273 1 94.44 719 GLY B CA 1
ATOM 12081 C C . GLY B 1 719 ? 16.516 44.5 -12.82 1 94.44 719 GLY B C 1
ATOM 12082 O O . GLY B 1 719 ? 16 45.375 -13.516 1 94.44 719 GLY B O 1
ATOM 12083 N N . ASP B 1 720 ? 15.875 43.375 -12.539 1 96.69 720 ASP B N 1
ATOM 12084 C CA . ASP B 1 720 ? 14.508 43.156 -12.992 1 96.69 720 ASP B CA 1
ATOM 12085 C C . ASP B 1 720 ? 13.516 44.031 -12.219 1 96.69 720 ASP B C 1
ATOM 12087 O O . ASP B 1 720 ? 13.195 43.719 -11.07 1 96.69 720 ASP B O 1
ATOM 12091 N N . LYS B 1 721 ? 12.922 44.969 -12.828 1 96.62 721 LYS B N 1
ATOM 12092 C CA . LYS B 1 721 ? 12.023 45.938 -12.18 1 96.62 721 LYS B CA 1
ATOM 12093 C C . LYS B 1 721 ? 10.625 45.344 -12.023 1 96.62 721 LYS B C 1
ATOM 12095 O O . LYS B 1 721 ? 9.781 45.906 -11.312 1 96.62 721 LYS B O 1
ATOM 12100 N N . HIS B 1 722 ? 10.43 44.188 -12.57 1 96.94 722 HIS B N 1
ATOM 12101 C CA . HIS B 1 722 ? 9.094 43.594 -12.539 1 96.94 722 HIS B CA 1
ATOM 12102 C C . HIS B 1 722 ? 9.039 42.375 -11.609 1 96.94 722 HIS B C 1
ATOM 12104 O O . HIS B 1 722 ? 8 41.719 -11.492 1 96.94 722 HIS B O 1
ATOM 12110 N N . ALA B 1 723 ? 10.125 42.094 -10.961 1 97.25 723 ALA B N 1
ATOM 12111 C CA . ALA B 1 723 ? 10.266 40.875 -10.148 1 97.25 723 ALA B CA 1
ATOM 12112 C C . ALA B 1 723 ? 9.234 40.875 -9.023 1 97.25 723 ALA B C 1
ATOM 12114 O O . ALA B 1 723 ? 8.727 39.812 -8.656 1 97.25 723 ALA B O 1
ATOM 12115 N N . PHE B 1 724 ? 8.859 42.031 -8.523 1 98.31 724 PHE B N 1
ATOM 12116 C CA . PHE B 1 724 ? 8.008 42.125 -7.344 1 98.31 724 PHE B CA 1
ATOM 12117 C C . PHE B 1 724 ? 6.703 42.844 -7.664 1 98.31 724 PHE B C 1
ATOM 12119 O O . PHE B 1 724 ? 6.074 43.406 -6.777 1 98.31 724 PHE B O 1
ATOM 12126 N N . ASP B 1 725 ? 6.23 42.75 -8.859 1 97.31 725 ASP B N 1
ATOM 12127 C CA . ASP B 1 725 ? 5.082 43.531 -9.344 1 97.31 725 ASP B CA 1
ATOM 12128 C C . ASP B 1 725 ? 3.82 43.156 -8.562 1 97.31 725 ASP B C 1
ATOM 12130 O O . ASP B 1 725 ? 3.039 44.031 -8.203 1 97.31 725 ASP B O 1
ATOM 12134 N N . GLN B 1 726 ? 3.623 41.906 -8.297 1 97.31 726 GLN B N 1
ATOM 12135 C CA . GLN B 1 726 ? 2.396 41.469 -7.629 1 97.31 726 GLN B CA 1
ATOM 12136 C C . GLN B 1 726 ? 2.307 42.062 -6.223 1 97.31 726 GLN B C 1
ATOM 12138 O O . GLN B 1 726 ? 1.261 42.594 -5.828 1 97.31 726 GLN B O 1
ATOM 12143 N N . MET B 1 727 ? 3.408 41.969 -5.512 1 97.81 727 MET B N 1
ATOM 12144 C CA . MET B 1 727 ? 3.445 42.5 -4.156 1 97.81 727 MET B CA 1
ATOM 12145 C C . MET B 1 727 ? 3.305 44 -4.168 1 97.81 727 MET B C 1
ATOM 12147 O O . MET B 1 727 ? 2.525 44.562 -3.395 1 97.81 727 MET B O 1
ATOM 12151 N N . LEU B 1 728 ? 4.008 44.656 -5.078 1 97.94 728 LEU B N 1
ATOM 12152 C CA . LEU B 1 728 ? 4.004 46.125 -5.156 1 97.94 728 LEU B CA 1
ATOM 12153 C C . LEU B 1 728 ? 2.645 46.656 -5.609 1 97.94 728 LEU B C 1
ATOM 12155 O O . LEU B 1 728 ? 2.164 47.656 -5.105 1 97.94 728 LEU B O 1
ATOM 12159 N N . HIS B 1 729 ? 2.055 46 -6.562 1 97.69 729 HIS B N 1
ATOM 12160 C CA . HIS B 1 729 ? 0.712 46.344 -6.996 1 97.69 729 HIS B CA 1
ATOM 12161 C C . HIS B 1 729 ? -0.283 46.281 -5.848 1 97.69 729 HIS B C 1
ATOM 12163 O O . HIS B 1 729 ? -1.132 47.156 -5.691 1 97.69 729 HIS B O 1
ATOM 12169 N N . SER B 1 730 ? -0.214 45.25 -5.043 1 97.44 730 SER B N 1
ATOM 12170 C CA . SER B 1 730 ? -1.11 45.094 -3.902 1 97.44 730 SER B CA 1
ATOM 12171 C C . SER B 1 730 ? -0.953 46.219 -2.904 1 97.44 730 SER B C 1
ATOM 12173 O O . SER B 1 730 ? -1.94 46.719 -2.348 1 97.44 730 SER B O 1
ATOM 12175 N N . LEU B 1 731 ? 0.281 46.719 -2.699 1 97.62 731 LEU B N 1
ATOM 12176 C CA . LEU B 1 731 ? 0.59 47.719 -1.695 1 97.62 731 LEU B CA 1
ATOM 12177 C C . LEU B 1 731 ? 0.189 49.125 -2.182 1 97.62 731 LEU B C 1
ATOM 12179 O O . LEU B 1 731 ? -0.064 50.031 -1.374 1 97.62 731 LEU B O 1
ATOM 12183 N N . LEU B 1 732 ? 0.129 49.312 -3.504 1 96.75 732 LEU B N 1
ATOM 12184 C CA . LEU B 1 732 ? -0.057 50.656 -4.039 1 96.75 732 LEU B CA 1
ATOM 12185 C C . LEU B 1 732 ? -1.347 50.75 -4.852 1 96.75 732 LEU B C 1
ATOM 12187 O O . LEU B 1 732 ? -2.43 50.906 -4.285 1 96.75 732 LEU B O 1
ATOM 12191 N N . GLN B 1 733 ? -1.312 50.312 -6.172 1 95.44 733 GLN B N 1
ATOM 12192 C CA . GLN B 1 733 ? -2.467 50.406 -7.055 1 95.44 733 GLN B CA 1
ATOM 12193 C C . GLN B 1 733 ? -3.613 49.5 -6.566 1 95.44 733 GLN B C 1
ATOM 12195 O O . GLN B 1 733 ? -4.785 49.812 -6.797 1 95.44 733 GLN B O 1
ATOM 12200 N N . GLY B 1 734 ? -3.246 48.5 -5.891 1 95.44 734 GLY B N 1
ATOM 12201 C CA . GLY B 1 734 ? -4.254 47.594 -5.387 1 95.44 734 GLY B CA 1
ATOM 12202 C C . GLY B 1 734 ? -4.93 48.062 -4.121 1 95.44 734 GLY B C 1
ATOM 12203 O O . GLY B 1 734 ? -5.875 47.438 -3.637 1 95.44 734 GLY B O 1
ATOM 12204 N N . GLY B 1 735 ? -4.438 49.156 -3.568 1 96 735 GLY B N 1
ATOM 12205 C CA . GLY B 1 735 ? -5.152 49.812 -2.49 1 96 735 GLY B CA 1
ATOM 12206 C C . GLY B 1 735 ? -4.629 49.438 -1.114 1 96 735 GLY B C 1
ATOM 12207 O O . GLY B 1 735 ? -5.148 49.906 -0.101 1 96 735 GLY B O 1
ATOM 12208 N N . ASP B 1 736 ? -3.672 48.562 -0.977 1 97.44 736 ASP B N 1
ATOM 12209 C CA . ASP B 1 736 ? -3.121 48.125 0.312 1 97.44 736 ASP B CA 1
ATOM 12210 C C . ASP B 1 736 ? -4.227 47.688 1.263 1 97.44 736 ASP B C 1
ATOM 12212 O O . ASP B 1 736 ? -4.398 48.25 2.344 1 97.44 736 ASP B O 1
ATOM 12216 N N . PRO B 1 737 ? -4.871 46.625 0.873 1 94.94 737 PRO B N 1
ATOM 12217 C CA . PRO B 1 737 ? -6.082 46.219 1.594 1 94.94 737 PRO B CA 1
ATOM 12218 C C . PRO B 1 737 ? -5.816 45.906 3.064 1 94.94 737 PRO B C 1
ATOM 12220 O O . PRO B 1 737 ? -6.738 45.938 3.883 1 94.94 737 PRO B O 1
ATOM 12223 N N . TYR B 1 738 ? -4.559 45.781 3.453 1 96.12 738 TYR B N 1
ATOM 12224 C CA . TYR B 1 738 ? -4.281 45.344 4.824 1 96.12 738 TYR B CA 1
ATOM 12225 C C . TYR B 1 738 ? -3.479 46.406 5.562 1 96.12 738 TYR B C 1
ATOM 12227 O O . TYR B 1 738 ? -2.834 46.125 6.574 1 96.12 738 TYR B O 1
ATOM 12235 N N . LEU B 1 739 ? -3.381 47.594 5.059 1 97.69 739 LEU B N 1
ATOM 12236 C CA . LEU B 1 739 ? -2.885 48.812 5.691 1 97.69 739 LEU B CA 1
ATOM 12237 C C . LEU B 1 739 ? -1.425 48.656 6.102 1 97.69 739 LEU B C 1
ATOM 12239 O O . LEU B 1 739 ? -1.047 49.031 7.219 1 97.69 739 LEU B O 1
ATOM 12243 N N . VAL B 1 740 ? -0.702 48.062 5.277 1 98.25 740 VAL B N 1
ATOM 12244 C CA . VAL B 1 740 ? 0.723 47.875 5.516 1 98.25 740 VAL B CA 1
ATOM 12245 C C . VAL B 1 740 ? 1.433 49.219 5.598 1 98.25 740 VAL B C 1
ATOM 12247 O O . VAL B 1 740 ? 2.221 49.469 6.516 1 98.25 740 VAL B O 1
ATOM 12250 N N . LEU B 1 741 ? 1.097 50.125 4.719 1 98.31 741 LEU B N 1
ATOM 12251 C CA . LEU B 1 741 ? 1.757 51.406 4.652 1 98.31 741 LEU B CA 1
ATOM 12252 C C . LEU B 1 741 ? 1.331 52.312 5.816 1 98.31 741 LEU B C 1
ATOM 12254 O O . LEU B 1 741 ? 2.146 53.031 6.371 1 98.31 741 LEU B O 1
ATOM 12258 N N . ALA B 1 742 ? 0.127 52.188 6.262 1 97.88 742 ALA B N 1
ATOM 12259 C CA . ALA B 1 742 ? -0.399 53 7.34 1 97.88 742 ALA B CA 1
ATOM 12260 C C . ALA B 1 742 ? 0.241 52.656 8.672 1 97.88 742 ALA B C 1
ATOM 12262 O O . ALA B 1 742 ? 0.415 53.5 9.539 1 97.88 742 ALA B O 1
ATOM 12263 N N . ASP B 1 743 ? 0.594 51.438 8.828 1 98.12 743 ASP B N 1
ATOM 12264 C CA . ASP B 1 743 ? 1.096 50.969 10.117 1 98.12 743 ASP B CA 1
ATOM 12265 C C . ASP B 1 743 ? 2.623 50.938 10.141 1 98.12 743 ASP B C 1
ATOM 12267 O O . ASP B 1 743 ? 3.23 50.594 11.156 1 98.12 743 ASP B O 1
ATOM 12271 N N . PHE B 1 744 ? 3.312 51.344 9.062 1 98.38 744 PHE B N 1
ATOM 12272 C CA . PHE B 1 744 ? 4.754 51.188 8.922 1 98.38 744 PHE B CA 1
ATOM 12273 C C . PHE B 1 744 ? 5.492 52.031 9.961 1 98.38 744 PHE B C 1
ATOM 12275 O O . PHE B 1 744 ? 6.371 51.531 10.664 1 98.38 744 PHE B O 1
ATOM 12282 N N . GLU B 1 745 ? 5.129 53.25 10.102 1 97.94 745 GLU B N 1
ATOM 12283 C CA . GLU B 1 745 ? 5.809 54.125 11.031 1 97.94 745 GLU B CA 1
ATOM 12284 C C . GLU B 1 745 ? 5.691 53.625 12.461 1 97.94 745 GLU B C 1
ATOM 12286 O O . GLU B 1 745 ? 6.68 53.594 13.203 1 97.94 745 GLU B O 1
ATOM 12291 N N . ALA B 1 746 ? 4.492 53.25 12.82 1 98.19 746 ALA B N 1
ATOM 12292 C CA . ALA B 1 746 ? 4.262 52.719 14.164 1 98.19 746 ALA B CA 1
ATOM 12293 C C . ALA B 1 746 ? 5.047 51.438 14.398 1 98.19 746 ALA B C 1
ATOM 12295 O O . ALA B 1 746 ? 5.512 51.188 15.516 1 98.19 746 ALA B O 1
ATOM 12296 N N . TYR B 1 747 ? 5.137 50.656 13.383 1 98.44 747 TYR B N 1
ATOM 12297 C CA . TYR B 1 747 ? 5.875 49.406 13.477 1 98.44 747 TYR B CA 1
ATOM 12298 C C . TYR B 1 747 ? 7.363 49.656 13.672 1 98.44 747 TYR B C 1
ATOM 12300 O O . TYR B 1 747 ? 8 49 14.516 1 98.44 747 TYR B O 1
ATOM 12308 N N . VAL B 1 748 ? 7.961 50.562 13 1 97.94 748 VAL B N 1
ATOM 12309 C CA . VAL B 1 748 ? 9.367 50.938 13.125 1 97.94 748 VAL B CA 1
ATOM 12310 C C . VAL B 1 748 ? 9.633 51.469 14.531 1 97.94 748 VAL B C 1
ATOM 12312 O O . VAL B 1 748 ? 10.648 51.125 15.148 1 97.94 748 VAL B O 1
ATOM 12315 N N . ALA B 1 749 ? 8.695 52.219 15.016 1 97.81 749 ALA B N 1
ATOM 12316 C CA . ALA B 1 749 ? 8.836 52.75 16.359 1 97.81 749 ALA B CA 1
ATOM 12317 C C . ALA B 1 749 ? 8.82 51.656 17.406 1 97.81 749 ALA B C 1
ATOM 12319 O O . ALA B 1 749 ? 9.57 51.719 18.391 1 97.81 749 ALA B O 1
ATOM 12320 N N . ALA B 1 750 ? 7.926 50.75 17.219 1 98.25 750 ALA B N 1
ATOM 12321 C CA . ALA B 1 750 ? 7.859 49.625 18.156 1 98.25 750 ALA B CA 1
ATOM 12322 C C . ALA B 1 750 ? 9.164 48.844 18.141 1 98.25 750 ALA B C 1
ATOM 12324 O O . ALA B 1 750 ? 9.625 48.375 19.203 1 98.25 750 ALA B O 1
ATOM 12325 N N . GLN B 1 751 ? 9.734 48.688 17.016 1 97.44 751 GLN B N 1
ATOM 12326 C CA . GLN B 1 751 ? 10.984 47.969 16.891 1 97.44 751 GLN B CA 1
ATOM 12327 C C . GLN B 1 751 ? 12.133 48.688 17.562 1 97.44 751 GLN B C 1
ATOM 12329 O O . GLN B 1 751 ? 13.055 48.062 18.094 1 97.44 751 GLN B O 1
ATOM 12334 N N . LYS B 1 752 ? 12.117 49.938 17.562 1 95.88 752 LYS B N 1
ATOM 12335 C CA . LYS B 1 752 ? 13.125 50.719 18.266 1 95.88 752 LYS B CA 1
ATOM 12336 C C . LYS B 1 752 ? 13.031 50.5 19.781 1 95.88 752 LYS B C 1
ATOM 12338 O O . LYS B 1 752 ? 14.047 50.438 20.469 1 95.88 752 LYS B O 1
ATOM 12343 N N . ARG B 1 753 ? 11.805 50.375 20.234 1 97.25 753 ARG B N 1
ATOM 12344 C CA . ARG B 1 753 ? 11.609 50.094 21.656 1 97.25 753 ARG B CA 1
ATOM 12345 C C . ARG B 1 753 ? 12.164 48.719 22.016 1 97.25 753 ARG B C 1
ATOM 12347 O O . ARG B 1 753 ? 12.68 48.5 23.109 1 97.25 753 ARG B O 1
ATOM 12354 N N . VAL B 1 754 ? 12.078 47.812 21.094 1 97.75 754 VAL B N 1
ATOM 12355 C CA . VAL B 1 754 ? 12.641 46.469 21.281 1 97.75 754 VAL B CA 1
ATOM 12356 C C . VAL B 1 754 ? 14.148 46.562 21.469 1 97.75 754 VAL B C 1
ATOM 12358 O O . VAL B 1 754 ? 14.711 45.969 22.406 1 97.75 754 VAL B O 1
ATOM 12361 N N . ASP B 1 755 ? 14.789 47.344 20.641 1 95.56 755 ASP B N 1
ATOM 12362 C CA . ASP B 1 755 ? 16.234 47.531 20.703 1 95.56 755 ASP B CA 1
ATOM 12363 C C . ASP B 1 755 ? 16.656 48.156 22.031 1 95.56 755 ASP B C 1
ATOM 12365 O O . ASP B 1 755 ? 17.641 47.719 22.641 1 95.56 755 ASP B O 1
ATOM 12369 N N . GLU B 1 756 ? 15.898 49.062 22.406 1 95.5 756 GLU B N 1
ATOM 12370 C CA . GLU B 1 756 ? 16.203 49.75 23.656 1 95.5 756 GLU B CA 1
ATOM 12371 C C . GLU B 1 756 ? 16.109 48.812 24.859 1 95.5 756 GLU B C 1
ATOM 12373 O O . GLU B 1 756 ? 17 48.781 25.703 1 95.5 756 GLU B O 1
ATOM 12378 N N . LEU B 1 757 ? 15.086 48.094 24.891 1 97.19 757 LEU B N 1
ATOM 12379 C CA . LEU B 1 757 ? 14.898 47.188 26.031 1 97.19 757 LEU B CA 1
ATOM 12380 C C . LEU B 1 757 ? 15.93 46.062 26 1 97.19 757 LEU B C 1
ATOM 12382 O O . LEU B 1 757 ? 16.422 45.625 27.047 1 97.19 757 LEU B O 1
ATOM 12386 N N . TYR B 1 758 ? 16.266 45.562 24.844 1 97.25 758 TYR B N 1
ATOM 12387 C CA . TYR B 1 758 ? 17.172 44.406 24.703 1 97.25 758 TYR B CA 1
ATOM 12388 C C . TYR B 1 758 ? 18.562 44.781 25.219 1 97.25 758 TYR B C 1
ATOM 12390 O O . TYR B 1 758 ? 19.312 43.906 25.688 1 97.25 758 TYR B O 1
ATOM 12398 N N . ARG B 1 759 ? 18.922 46.062 25.188 1 95.75 759 ARG B N 1
ATOM 12399 C CA . ARG B 1 759 ? 20.234 46.5 25.656 1 95.75 759 ARG B CA 1
ATOM 12400 C C . ARG B 1 759 ? 20.344 46.375 27.172 1 95.75 759 ARG B C 1
ATOM 12402 O O . ARG B 1 759 ? 21.453 46.281 27.719 1 95.75 759 ARG B O 1
ATOM 12409 N N . ASP B 1 760 ? 19.219 46.438 27.766 1 96.88 760 ASP B N 1
ATOM 12410 C CA . ASP B 1 760 ? 19.156 46.156 29.188 1 96.88 760 ASP B CA 1
ATOM 12411 C C . ASP B 1 760 ? 18.922 44.688 29.453 1 96.88 760 ASP B C 1
ATOM 12413 O O . ASP B 1 760 ? 17.766 44.25 29.625 1 96.88 760 ASP B O 1
ATOM 12417 N N . GLU B 1 761 ? 19.906 44 29.625 1 96.56 761 GLU B N 1
ATOM 12418 C CA . GLU B 1 761 ? 19.859 42.531 29.688 1 96.56 761 GLU B CA 1
ATOM 12419 C C . GLU B 1 761 ? 19 42.062 30.859 1 96.56 761 GLU B C 1
ATOM 12421 O O . GLU B 1 761 ? 18.25 41.094 30.719 1 96.56 761 GLU B O 1
ATOM 12426 N N . GLU B 1 762 ? 19.109 42.656 31.953 1 97.38 762 GLU B N 1
ATOM 12427 C CA . GLU B 1 762 ? 18.359 42.281 33.156 1 97.38 762 GLU B CA 1
ATOM 12428 C C . GLU B 1 762 ? 16.859 42.531 32.969 1 97.38 762 GLU B C 1
ATOM 12430 O O . GLU B 1 762 ? 16.031 41.688 33.281 1 97.38 762 GLU B O 1
ATOM 12435 N N . ALA B 1 763 ? 16.547 43.688 32.438 1 97.5 763 ALA B N 1
ATOM 12436 C CA . ALA B 1 763 ? 15.148 44.031 32.219 1 97.5 763 ALA B CA 1
ATOM 12437 C C . ALA B 1 763 ? 14.531 43.125 31.141 1 97.5 763 ALA B C 1
ATOM 12439 O O . ALA B 1 763 ? 13.367 42.75 31.25 1 97.5 763 ALA B O 1
ATOM 12440 N N . TRP B 1 764 ? 15.289 42.844 30.156 1 98 764 TRP B N 1
ATOM 12441 C CA . TRP B 1 764 ? 14.82 41.938 29.109 1 98 764 TRP B CA 1
ATOM 12442 C C . TRP B 1 764 ? 14.516 40.562 29.656 1 98 764 TRP B C 1
ATOM 12444 O O . TRP B 1 764 ? 13.453 39.969 29.375 1 98 764 TRP B O 1
ATOM 12454 N N . THR B 1 765 ? 15.477 40.031 30.422 1 98.31 765 THR B N 1
ATOM 12455 C CA . THR B 1 765 ? 15.312 38.688 30.984 1 98.31 765 THR B CA 1
ATOM 12456 C C . THR B 1 765 ? 14.109 38.625 31.922 1 98.31 765 THR B C 1
ATOM 12458 O O . THR B 1 765 ? 13.359 37.656 31.938 1 98.31 765 THR B O 1
ATOM 12461 N N . ARG B 1 766 ? 13.984 39.656 32.688 1 98.25 766 ARG B N 1
ATOM 12462 C CA . ARG B 1 766 ? 12.836 39.75 33.594 1 98.25 766 ARG B CA 1
ATOM 12463 C C . ARG B 1 766 ? 11.531 39.719 32.812 1 98.25 766 ARG B C 1
ATOM 12465 O O . ARG B 1 766 ? 10.594 39 33.188 1 98.25 766 ARG B O 1
ATOM 12472 N N . ALA B 1 767 ? 11.438 40.469 31.766 1 98.5 767 ALA B N 1
ATOM 12473 C CA . ALA B 1 767 ? 10.242 40.5 30.922 1 98.5 767 ALA B CA 1
ATOM 12474 C C . ALA B 1 767 ? 9.977 39.125 30.328 1 98.5 767 ALA B C 1
ATOM 12476 O O . ALA B 1 767 ? 8.828 38.688 30.234 1 98.5 767 ALA B O 1
ATOM 12477 N N . ALA B 1 768 ? 11.008 38.469 29.891 1 98.62 768 ALA B N 1
ATOM 12478 C CA . ALA B 1 768 ? 10.883 37.125 29.312 1 98.62 768 ALA B CA 1
ATOM 12479 C C . ALA B 1 768 ? 10.32 36.156 30.328 1 98.62 768 ALA B C 1
ATOM 12481 O O . ALA B 1 768 ? 9.438 35.344 30.016 1 98.62 768 ALA B O 1
ATOM 12482 N N . ILE B 1 769 ? 10.859 36.156 31.531 1 98.62 769 ILE B N 1
ATOM 12483 C CA . ILE B 1 769 ? 10.406 35.281 32.594 1 98.62 769 ILE B CA 1
ATOM 12484 C C . ILE B 1 769 ? 8.93 35.562 32.906 1 98.62 769 ILE B C 1
ATOM 12486 O O . ILE B 1 769 ? 8.148 34.625 33.094 1 98.62 769 ILE B O 1
ATOM 12490 N N . LEU B 1 770 ? 8.516 36.781 32.906 1 98.5 770 LEU B N 1
ATOM 12491 C CA . LEU B 1 770 ? 7.137 37.156 33.188 1 98.5 770 LEU B CA 1
ATOM 12492 C C . LEU B 1 770 ? 6.203 36.688 32.062 1 98.5 770 LEU B C 1
ATOM 12494 O O . LEU B 1 770 ? 5.055 36.312 32.312 1 98.5 770 LEU B O 1
ATOM 12498 N N . ASN B 1 771 ? 6.676 36.75 30.859 1 98.38 771 ASN B N 1
ATOM 12499 C CA . ASN B 1 771 ? 5.895 36.156 29.781 1 98.38 771 ASN B CA 1
ATOM 12500 C C . ASN B 1 771 ? 5.637 34.688 30.031 1 98.38 771 ASN B C 1
ATOM 12502 O O . ASN B 1 771 ? 4.5 34.219 29.922 1 98.38 771 ASN B O 1
ATOM 12506 N N . THR B 1 772 ? 6.645 33.906 30.359 1 98.44 772 THR B N 1
ATOM 12507 C CA . THR B 1 772 ? 6.488 32.5 30.656 1 98.44 772 THR B CA 1
ATOM 12508 C C . THR B 1 772 ? 5.551 32.281 31.844 1 98.44 772 THR B C 1
ATOM 12510 O O . THR B 1 772 ? 4.629 31.469 31.781 1 98.44 772 THR B O 1
ATOM 12513 N N . ALA B 1 773 ? 5.715 33.062 32.844 1 98.38 773 ALA B N 1
ATOM 12514 C CA . ALA B 1 773 ? 5.02 32.906 34.125 1 98.38 773 ALA B CA 1
ATOM 12515 C C . ALA B 1 773 ? 3.529 33.188 34 1 98.38 773 ALA B C 1
ATOM 12517 O O . ALA B 1 773 ? 2.701 32.594 34.688 1 98.38 773 ALA B O 1
ATOM 12518 N N . ARG B 1 774 ? 3.166 34.031 33.094 1 98 774 ARG B N 1
ATOM 12519 C CA . ARG B 1 774 ? 1.808 34.594 33.062 1 98 774 ARG B CA 1
ATOM 12520 C C . ARG B 1 774 ? 1.012 34.031 31.891 1 98 774 ARG B C 1
ATOM 12522 O O . ARG B 1 774 ? -0.025 34.562 31.516 1 98 774 ARG B O 1
ATOM 12529 N N . CYS B 1 775 ? 1.47 32.938 31.281 1 95.75 775 CYS B N 1
ATOM 12530 C CA . CYS B 1 775 ? 0.821 32.375 30.109 1 95.75 775 CYS B CA 1
ATOM 12531 C C . CYS B 1 775 ? -0.048 31.172 30.5 1 95.75 775 CYS B C 1
ATOM 12533 O O . CYS B 1 775 ? -0.484 30.406 29.641 1 95.75 775 CYS B O 1
ATOM 12535 N N . GLY B 1 776 ? -0.381 31 31.719 1 95.81 776 GLY B N 1
ATOM 12536 C CA . GLY B 1 776 ? -1.168 29.875 32.188 1 95.81 776 GLY B CA 1
ATOM 12537 C C . GLY B 1 776 ? -2.514 29.75 31.5 1 95.81 776 GLY B C 1
ATOM 12538 O O . GLY B 1 776 ? -2.969 28.641 31.219 1 95.81 776 GLY B O 1
ATOM 12539 N N . MET B 1 777 ? -3.111 30.859 31.219 1 94.88 777 MET B N 1
ATOM 12540 C CA . MET B 1 777 ? -4.453 30.906 30.641 1 94.88 777 MET B CA 1
ATOM 12541 C C . MET B 1 777 ? -4.465 30.297 29.234 1 94.88 777 MET B C 1
ATOM 12543 O O . MET B 1 777 ? -5.512 29.859 28.766 1 94.88 777 MET B O 1
ATOM 12547 N N . PHE B 1 778 ? -3.346 30.188 28.562 1 97.12 778 PHE B N 1
ATOM 12548 C CA . PHE B 1 778 ? -3.293 29.766 27.172 1 97.12 778 PHE B CA 1
ATOM 12549 C C . PHE B 1 778 ? -2.973 28.281 27.078 1 97.12 778 PHE B C 1
ATOM 12551 O O . PHE B 1 778 ? -2.256 27.844 26.172 1 97.12 778 PHE B O 1
ATOM 12558 N N . SER B 1 779 ? -3.455 27.531 28.031 1 97.19 779 SER B N 1
ATOM 12559 C CA . SER B 1 779 ? -3.385 26.078 28 1 97.19 779 SER B CA 1
ATOM 12560 C C . SER B 1 779 ? -4.566 25.484 27.234 1 97.19 779 SER B C 1
ATOM 12562 O O . SER B 1 779 ? -5.707 25.922 27.406 1 97.19 779 SER B O 1
ATOM 12564 N N . SER B 1 780 ? -4.254 24.516 26.406 1 97.88 780 SER B N 1
ATOM 12565 C CA . SER B 1 780 ? -5.34 23.812 25.719 1 97.88 780 SER B CA 1
ATOM 12566 C C . SER B 1 780 ? -6.164 22.984 26.688 1 97.88 780 SER B C 1
ATOM 12568 O O . SER B 1 780 ? -7.34 22.703 26.453 1 97.88 780 SER B O 1
ATOM 12570 N N . ASP B 1 781 ? -5.574 22.516 27.859 1 98.12 781 ASP B N 1
ATOM 12571 C CA . ASP B 1 781 ? -6.348 21.828 28.875 1 98.12 781 ASP B CA 1
ATOM 12572 C C . ASP B 1 781 ? -7.473 22.703 29.406 1 98.12 781 ASP B C 1
ATOM 12574 O O . ASP B 1 781 ? -8.602 22.25 29.594 1 98.12 781 ASP B O 1
ATOM 12578 N N . ARG B 1 782 ? -7.145 23.938 29.656 1 97.56 782 ARG B N 1
ATOM 12579 C CA . ARG B 1 782 ? -8.156 24.891 30.062 1 97.56 782 ARG B CA 1
ATOM 12580 C C . ARG B 1 782 ? -9.219 25.078 28.984 1 97.56 782 ARG B C 1
ATOM 12582 O O . ARG B 1 782 ? -10.414 25.109 29.281 1 97.56 782 ARG B O 1
ATOM 12589 N N . SER B 1 783 ? -8.805 25.219 27.75 1 97.56 783 SER B N 1
ATOM 12590 C CA . SER B 1 783 ? -9.758 25.344 26.641 1 97.56 783 SER B CA 1
ATOM 12591 C C . SER B 1 783 ? -10.742 24.188 26.625 1 97.56 783 SER B C 1
ATOM 12593 O O . SER B 1 783 ? -11.945 24.391 26.438 1 97.56 783 SER B O 1
ATOM 12595 N N . ILE B 1 784 ? -10.211 22.953 26.766 1 97.94 784 ILE B N 1
ATOM 12596 C CA . ILE B 1 784 ? -11.062 21.766 26.734 1 97.94 784 ILE B CA 1
ATOM 12597 C C . ILE B 1 784 ? -12.031 21.797 27.906 1 97.94 784 ILE B C 1
ATOM 12599 O O . ILE B 1 784 ? -13.203 21.438 27.766 1 97.94 784 ILE B O 1
ATOM 12603 N N . ARG B 1 785 ? -11.594 22.203 29.062 1 97.19 785 ARG B N 1
ATOM 12604 C CA . ARG B 1 785 ? -12.492 22.344 30.203 1 97.19 785 ARG B CA 1
ATOM 12605 C C . ARG B 1 785 ? -13.586 23.359 29.906 1 97.19 785 ARG B C 1
ATOM 12607 O O . ARG B 1 785 ? -14.734 23.188 30.328 1 97.19 785 ARG B O 1
ATOM 12614 N N . ASP B 1 786 ? -13.242 24.422 29.234 1 97.25 786 ASP B N 1
ATOM 12615 C CA . ASP B 1 786 ? -14.234 25.422 28.812 1 97.25 786 ASP B CA 1
ATOM 12616 C C . ASP B 1 786 ? -15.25 24.797 27.859 1 97.25 786 ASP B C 1
ATOM 12618 O O . ASP B 1 786 ? -16.453 25.047 27.984 1 97.25 786 ASP B O 1
ATOM 12622 N N . TYR B 1 787 ? -14.797 24.047 26.906 1 97.81 787 TYR B N 1
ATOM 12623 C CA . TYR B 1 787 ? -15.695 23.359 25.984 1 97.81 787 TYR B CA 1
ATOM 12624 C C . TYR B 1 787 ? -16.641 22.422 26.75 1 97.81 787 TYR B C 1
ATOM 12626 O O . TYR B 1 787 ? -17.828 22.375 26.438 1 97.81 787 TYR B O 1
ATOM 12634 N N . GLN B 1 788 ? -16.062 21.641 27.703 1 95.88 788 GLN B N 1
ATOM 12635 C CA . GLN B 1 788 ? -16.859 20.734 28.516 1 95.88 788 GLN B CA 1
ATOM 12636 C C . GLN B 1 788 ? -17.984 21.484 29.234 1 95.88 788 GLN B C 1
ATOM 12638 O O . GLN B 1 788 ? -19.141 21.062 29.203 1 95.88 788 GLN B O 1
ATOM 12643 N N . GLN B 1 789 ? -17.625 22.578 29.75 1 95.25 789 GLN B N 1
ATOM 12644 C CA . GLN B 1 789 ? -18.547 23.312 30.609 1 95.25 789 GLN B CA 1
ATOM 12645 C C . GLN B 1 789 ? -19.562 24.094 29.797 1 95.25 789 GLN B C 1
ATOM 12647 O O . GLN B 1 789 ? -20.75 24.141 30.141 1 95.25 789 GLN B O 1
ATOM 12652 N N . ARG B 1 790 ? -19.156 24.625 28.672 1 95.62 790 ARG B N 1
ATOM 12653 C CA . ARG B 1 790 ? -19.984 25.609 27.984 1 95.62 790 ARG B CA 1
ATOM 12654 C C . ARG B 1 790 ? -20.703 24.984 26.797 1 95.62 790 ARG B C 1
ATOM 12656 O O . ARG B 1 790 ? -21.75 25.484 26.359 1 95.62 790 ARG B O 1
ATOM 12663 N N . ILE B 1 791 ? -20.172 23.906 26.312 1 96.94 791 ILE B N 1
ATOM 12664 C CA . ILE B 1 791 ? -20.703 23.422 25.031 1 96.94 791 ILE B CA 1
ATOM 12665 C C . ILE B 1 791 ? -21 21.938 25.125 1 96.94 791 ILE B C 1
ATOM 12667 O O . ILE B 1 791 ? -22.156 21.531 25.219 1 96.94 791 ILE B O 1
ATOM 12671 N N . TRP B 1 792 ? -20.016 21.078 25.328 1 96.94 792 TRP B N 1
ATOM 12672 C CA . TRP B 1 792 ? -20.125 19.641 25.078 1 96.94 792 TRP B CA 1
ATOM 12673 C C . TRP B 1 792 ? -20.984 18.969 26.141 1 96.94 792 TRP B C 1
ATOM 12675 O O . TRP B 1 792 ? -21.75 18.062 25.844 1 96.94 792 TRP B O 1
ATOM 12685 N N . GLN B 1 793 ? -20.812 19.391 27.391 1 90.06 793 GLN B N 1
ATOM 12686 C CA . GLN B 1 793 ? -21.531 18.734 28.484 1 90.06 793 GLN B CA 1
ATOM 12687 C C . GLN B 1 793 ? -22.641 19.625 29.031 1 90.06 793 GLN B C 1
ATOM 12689 O O . GLN B 1 793 ? -23.312 19.25 30 1 90.06 793 GLN B O 1
ATOM 12694 N N . ALA B 1 794 ? -22.828 20.734 28.453 1 85.12 794 ALA B N 1
ATOM 12695 C CA . ALA B 1 794 ? -23.828 21.688 28.922 1 85.12 794 ALA B CA 1
ATOM 12696 C C . ALA B 1 794 ? -25.234 21.141 28.703 1 85.12 794 ALA B C 1
ATOM 12698 O O . ALA B 1 794 ? -25.469 20.359 27.781 1 85.12 794 ALA B O 1
ATOM 12699 N N . LYS B 1 795 ? -26.125 21.594 29.688 1 76.44 795 LYS B N 1
ATOM 12700 C CA . LYS B 1 795 ? -27.516 21.219 29.531 1 76.44 795 LYS B CA 1
ATOM 12701 C C . LYS B 1 795 ? -28.156 21.953 28.375 1 76.44 795 LYS B C 1
ATOM 12703 O O . LYS B 1 795 ? -27.906 23.141 28.172 1 76.44 795 LYS B O 1
ATOM 12708 N N . ARG B 1 796 ? -28.812 21.234 27.438 1 65.94 796 ARG B N 1
ATOM 12709 C CA . ARG B 1 796 ? -29.438 21.812 26.25 1 65.94 796 ARG B CA 1
ATOM 12710 C C . ARG B 1 796 ? -30.938 21.953 26.438 1 65.94 796 ARG B C 1
ATOM 12712 O O . ARG B 1 796 ? -31.562 21.172 27.156 1 65.94 796 ARG B O 1
#